Protein 1M32 (pdb70)

Foldseek 3Di:
DAELAQDPGAADPVLLVLPDDDDLQDCCQLQVFQLVLFVLLLVQAAVDPQKTKFKAWDFLVLQVVLCQQQLDAQQAEEEQEDAADVSVVCCCVVPNHYHYHYDYNQDADDLVVVLVVCVVDVSHQEYEEAFRSQAAGYDLQSVLVSCVVSVHAYAYEYSPRFQDHYCVNSNHAKYWAALRGNLNAHHTITMIMGRCVSLVPRPPRHPDPNSNRNVQRVVCVVSRRGPDDGPSSSSSSSSVSSVVSVVCPTNVSNNVFLQVLVVLLVVLVVLVWAWPHDPVRHHSFKTKIAFDPQPPDDCVQLQVQLVVLPYHWAAHDRPVGGITMGTQHHPHGPVNSVSSSVSNSVRDSD/DAFEQAQDPGAADPVLQVLVDDDDLQDCCQLQVFQLVVFVLLLVQAAVDPQKTKFKAWDFLVLQVVLCQQQLDDDLEEEEQEDAAPVSVVCCCVVPGHYHYHYPYNFDADDLVVVLVVCVVCVSHQEYEEAFHSLAAGYDLQSVLVSCVVSVHAYAYEYLPRFQPGYCVNSNHAKYWAALNGNLNAHHTITMIMGRCVSSVPRPPRHPDPSSNRNVQVVVCVVRRRGPDDGPSSSSSSSSVSNVVSVVCPTNVSNNVFQQVLVVLLQVLVVLVWAWPHDPVRHHSWKTKIAQDPQPVDDCVQLQVQLVVLRYHFAAHDHPPGGITMGTQHHPHGPVNSVSSSVSNVVRDSD/DFEQAQDPGAADPVLLVLPDDDDLQDCCQLQVFQLVVFVLQQVLAAVDPQKTKFKAWDFLVLQVVLCLQQLDAQQAEEEQEDQADVSVVCCVVVPRHYHYDYPYNFDADDLVVVLVVCVVDVSHAEYEEAFRSQAAGYDLQSVLVSCVVSVHAYYYEYLPRFQPGYCVNSNHAKYWAALCGNLNAHHTMIMIMGRCVSLVPRPPRHPDPSSNRSVQRVVCVVRRRGPDDGPSSSSSSSSVSNVVCVVCPTNVSNNVFLQVLQVLLQVLVVLVWAWPHDPVRHDSWKTKIAQDPQPVDDVVQLQVQLVVLPYHWAFHDHPVGGITMGTQHHPHGPVNSVSSSVSNNVRDSD/DFFELAQDPGAADPVLQVLPDDDDLQDCCQLAVFQLVLFVLQQVQAAPDPQKTKFKAWDFLVLQVVLCLQQLAAQQAEEEQEDQADVSVVCCVVVPRHYHYRYPYPFDADDLVVVLVVCVVDVSHAAYEEAFRSQAAGYDLQSNLVSCVVSVHAYYYEYSPRFQPHYCVNSNHAKYWAALRGNLNAHHTMIMIMGRNVSLVPRPPRHPDPSSNRNVQRVVCVVRRRGPDDGPSSSSSSSSVSSVVSVVCPTNVSNNVFLQVLQVLLQVLVVLVWAWPHDPVRHHSFKTKIAFDPQPVDDVVQLQVQLVVVRYGWAARDHPVGGITMGTQHHPHGPVNSVVSSVSSNVRDSD/DFEQAQDPGAADPVLLVLPDDDDLQDCCQLQVFQLVLFVLQQVQAAPDPQKTKFKAWDFLVLQVVLCQQQLDAQQAEEEQEDQAPVSVVCCCVVPGHYHYNYPYNFDADDLVVVLVVCVVDVSHAEYEEAFRSLAAGYCLQSVLVSCVVSVHAYYYEYLPRFQDHYCVNSNHAKYWAALNGNLNAHHTITMIMGRCVSLVPRPPRHPDPNSNRNVQVVVCVVSRRGPDDGPSSSSSSSSVSSVVCVVCPTNVRNNVFLQVLQVLLQVLVVLVWDWPHDPVRHDSFKTKIAFDPQPVDDVVQLQVLLVVLPYGWAARDRPVGGITMGTQHHPHGPVNSVSSSVSNNVRDSD/DFFELAQDPGAADPVLQVLPDDDDLQDCCQLQVFQLVVFVLLLVQAAPDDQKTKFKAWDFLVLLVVLCLQQLDAQQAEEEQEDAAPVSVVCCCVVPHHYHYHYDYNFDADDLVVVLVVCVVDVSHAEYEEAFRSQAAGYCLQSNLVSCVVSVHAYYYEYSPRFQDHYCVNSNHAKYWYALRGNLNAHHTITMIMGRCVSSVPRPPRHPDPSSNRNVQRVVCVVSRRGPDDGPSSSSSSSSVSSVVSVVCPTNVSNNVFLQVLQVLLQVLVVLVWAWPHDPVRHHSFKTKIAFDPQPVDDCVQLQVLQVVQRYHWAAHDHDVGGITMGTQHHPHGPVNSVSSSVSNSVRDSD

InterPro domains:
  IPR000192 Aminotransferase class V domain [PF00266] (39-298)
  IPR012703 2-aminoethylphosphonate--pyruvate transaminase [MF_01376] (1-367)
  IPR012703 2-aminoethylphosphonate--pyruvate transaminase [NF010006] (2-366)
  IPR012703 2-aminoethylphosphonate--pyruvate transaminase [TIGR02326] (4-366)
  IPR012703 2-aminoethylphosphonate--pyruvate transaminase [TIGR03301] (7-362)
  IPR015421 Pyridoxal phosphate-dependent transferase, major domain [G3DSA:3.40.640.10] (17-262)
  IPR015422 Pyridoxal phosphate-dependent transferase, small domain [G3DSA:3.90.1150.10] (9-354)
  IPR015424 Pyridoxal phosphate-dependent transferase [SSF53383] (6-363)
  IPR024169 Serine-pyruvate aminotransferase/2-aminoethylphosphonate-pyruvate transaminase [PIRSF000524] (4-363)

Structure (mmCIF, N/CA/C/O backbone):
data_1M32
#
_entry.id   1M32
#
_cell.length_a   49.6
_cell.length_b   155.3
_cell.length_c   168.6
_cell.angle_alpha   90.0
_cell.angle_beta   90.6
_cell.angle_gamma   90.0
#
_symmetry.space_group_name_H-M   'P 1 21 1'
#
loop_
_entity.id
_entity.type
_entity.pdbx_description
1 polymer '2-aminoethylphosphonate-pyruvate aminotransferase'
2 non-polymer "PYRIDOXAL-5'-PHOSPHATE"
3 non-polymer PHOSPHONOACETALDEHYDE
4 non-polymer 'PHOSPHATE ION'
5 water water
#
loop_
_atom_site.group_PDB
_atom_site.id
_atom_site.type_symbol
_atom_site.label_atom_id
_atom_site.label_alt_id
_atom_site.label_comp_id
_atom_site.label_asym_id
_atom_site.label_entity_id
_atom_site.label_seq_id
_atom_site.pdbx_PDB_ins_code
_atom_site.Cartn_x
_atom_site.Cartn_y
_atom_site.Cartn_z
_atom_site.occupancy
_atom_site.B_iso_or_equiv
_atom_site.auth_seq_id
_atom_site.auth_comp_id
_atom_site.auth_asym_id
_atom_site.auth_atom_id
_atom_site.pdbx_PDB_model_num
ATOM 1 N N . TYR A 1 5 ? 25.958 40.012 52.654 1.00 25.82 5 TYR A N 1
ATOM 2 C CA . TYR A 1 5 ? 24.770 40.373 53.484 1.00 24.98 5 TYR A CA 1
ATOM 3 C C . TYR A 1 5 ? 24.208 39.160 54.212 1.00 23.85 5 TYR A C 1
ATOM 4 O O . TYR A 1 5 ? 24.075 38.080 53.629 1.00 23.83 5 TYR A O 1
ATOM 13 N N . LEU A 1 6 ? 23.885 39.336 55.488 1.00 21.34 6 LEU A N 1
ATOM 14 C CA . LEU A 1 6 ? 23.278 38.265 56.259 1.00 19.52 6 LEU A CA 1
ATOM 15 C C . LEU A 1 6 ? 21.792 38.611 56.244 1.00 18.72 6 LEU A C 1
ATOM 16 O O . LEU A 1 6 ? 21.396 39.713 56.635 1.00 17.61 6 LEU A O 1
ATOM 21 N N . LEU A 1 7 ? 20.976 37.681 55.765 1.00 17.30 7 LEU A N 1
ATOM 22 C CA . LEU A 1 7 ? 19.539 37.903 55.682 1.00 16.94 7 LEU A CA 1
ATOM 23 C C . LEU A 1 7 ? 18.779 37.507 56.944 1.00 16.28 7 LEU A C 1
ATOM 24 O O . LEU A 1 7 ? 18.437 36.339 57.129 1.00 16.27 7 LEU A O 1
ATOM 29 N N . LEU A 1 8 ? 18.525 38.481 57.814 1.00 15.94 8 LEU A N 1
ATOM 30 C CA . LEU A 1 8 ? 17.767 38.232 59.037 1.00 15.90 8 LEU A CA 1
ATOM 31 C C . LEU A 1 8 ? 16.291 38.347 58.683 1.00 15.68 8 LEU A C 1
ATOM 32 O O . LEU A 1 8 ? 15.550 39.145 59.259 1.00 15.82 8 LEU A O 1
ATOM 37 N N . THR A 1 9 ? 15.879 37.548 57.709 1.00 15.75 9 THR A N 1
ATOM 38 C CA . THR A 1 9 ? 14.504 37.531 57.241 1.00 16.05 9 THR A CA 1
ATOM 39 C C . THR A 1 9 ? 13.863 36.211 57.650 1.00 16.12 9 THR A C 1
ATOM 40 O O . THR A 1 9 ? 14.522 35.333 58.207 1.00 16.14 9 THR A O 1
ATOM 44 N N . PRO A 1 10 ? 12.557 36.062 57.394 1.00 16.40 10 PRO A N 1
ATOM 45 C CA . PRO A 1 10 ? 11.885 34.811 57.753 1.00 17.25 10 PRO A CA 1
ATOM 46 C C . PRO A 1 10 ? 12.013 33.797 56.615 1.00 17.54 10 PRO A C 1
ATOM 47 O O . PRO A 1 10 ? 11.341 32.763 56.610 1.00 17.94 10 PRO A O 1
ATOM 51 N N . GLY A 1 11 ? 12.885 34.107 55.657 1.00 17.71 11 GLY A N 1
ATOM 52 C CA . GLY A 1 11 ? 13.090 33.236 54.510 1.00 17.49 11 GLY A CA 1
ATOM 53 C C . GLY A 1 11 ? 12.363 33.793 53.299 1.00 17.67 11 GLY A C 1
ATOM 54 O O . GLY A 1 11 ? 11.230 34.243 53.443 1.00 18.91 11 GLY A O 1
ATOM 55 N N . PRO A 1 12 ? 12.966 33.790 52.093 1.00 16.91 12 PRO A N 1
ATOM 56 C CA . PRO A 1 12 ? 14.303 33.304 51.732 1.00 16.39 12 PRO A CA 1
ATOM 57 C C . PRO A 1 12 ? 15.370 33.906 52.629 1.00 15.84 12 PRO A C 1
ATOM 58 O O . PRO A 1 12 ? 15.367 35.109 52.888 1.00 15.75 12 PRO A O 1
ATOM 62 N N . LEU A 1 13 ? 16.287 33.065 53.091 1.00 15.23 13 LEU A N 1
ATOM 63 C CA . LEU A 1 13 ? 17.337 33.506 53.994 1.00 14.67 13 LEU A CA 1
ATOM 64 C C . LEU A 1 13 ? 18.744 33.220 53.477 1.00 14.44 13 LEU A C 1
ATOM 65 O O . LEU A 1 13 ? 18.929 32.855 52.314 1.00 13.79 13 LEU A O 1
ATOM 70 N N . THR A 1 14 ? 19.738 33.409 54.343 1.00 13.81 14 THR A N 1
ATOM 71 C CA . THR A 1 14 ? 21.118 33.141 53.969 1.00 13.01 14 THR A CA 1
ATOM 72 C C . THR A 1 14 ? 21.336 31.640 54.107 1.00 12.36 14 THR A C 1
ATOM 73 O O . THR A 1 14 ? 21.368 31.104 55.213 1.00 11.82 14 THR A O 1
ATOM 77 N N . THR A 1 15 ? 21.467 30.964 52.974 1.00 11.62 15 THR A N 1
ATOM 78 C CA . THR A 1 15 ? 21.678 29.525 52.969 1.00 11.87 15 THR A CA 1
ATOM 79 C C . THR A 1 15 ? 23.163 29.228 53.095 1.00 12.04 15 THR A C 1
ATOM 80 O O . THR A 1 15 ? 24.000 30.099 52.850 1.00 12.81 15 THR A O 1
ATOM 84 N N . SER A 1 16 ? 23.492 28.006 53.493 1.00 12.03 16 SER A N 1
ATOM 85 C CA . SER A 1 16 ? 24.888 27.624 53.631 1.00 12.02 16 SER A CA 1
ATOM 86 C C . SER A 1 16 ? 25.475 27.488 52.234 1.00 12.14 16 SER A C 1
ATOM 87 O O . SER A 1 16 ? 24.749 27.267 51.259 1.00 11.76 16 SER A O 1
ATOM 90 N N . ARG A 1 17 ? 26.792 27.614 52.142 1.00 12.35 17 ARG A N 1
ATOM 91 C CA . ARG A 1 17 ? 27.474 27.511 50.860 1.00 12.01 17 ARG A CA 1
ATOM 92 C C . ARG A 1 17 ? 27.353 26.100 50.287 1.00 11.40 17 ARG A C 1
ATOM 93 O O . ARG A 1 17 ? 27.301 25.922 49.072 1.00 10.84 17 ARG A O 1
ATOM 101 N N . THR A 1 18 ? 27.305 25.098 51.163 1.00 11.04 18 THR A N 1
ATOM 102 C CA . THR A 1 18 ? 27.180 23.720 50.712 1.00 10.85 18 THR A CA 1
ATOM 103 C C . THR A 1 18 ? 25.784 23.455 50.149 1.00 10.93 18 THR A C 1
ATOM 104 O O . THR A 1 18 ? 25.616 22.641 49.241 1.00 10.02 18 THR A O 1
ATOM 108 N N . VAL A 1 19 ? 24.782 24.152 50.677 1.00 10.86 19 VAL A N 1
ATOM 109 C CA . VAL A 1 19 ? 23.429 23.992 50.166 1.00 11.06 19 VAL A CA 1
ATOM 110 C C . VAL A 1 19 ? 23.387 24.549 48.743 1.00 10.93 19 VAL A C 1
ATOM 111 O O . VAL A 1 19 ? 22.766 23.966 47.863 1.00 10.46 19 VAL A O 1
ATOM 115 N N . LYS A 1 20 ? 24.070 25.669 48.517 1.00 12.17 20 LYS A N 1
ATOM 116 C CA . LYS A 1 20 ? 24.106 26.282 47.189 1.00 13.07 20 LYS A CA 1
ATOM 117 C C . LYS A 1 20 ? 24.875 25.403 46.199 1.00 13.31 20 LYS A C 1
ATOM 118 O O . LYS A 1 20 ? 24.433 25.197 45.071 1.00 12.98 20 LYS A O 1
ATOM 124 N N . GLU A 1 21 ? 26.026 24.888 46.627 1.00 14.09 21 GLU A N 1
ATOM 125 C CA . GLU A 1 21 ? 26.860 24.046 45.767 1.00 15.30 21 GLU A CA 1
ATOM 126 C C . GLU A 1 21 ? 26.108 22.827 45.236 1.00 14.89 21 GLU A C 1
ATOM 127 O O . GLU A 1 21 ? 26.402 22.343 44.146 1.00 14.31 21 GLU A O 1
ATOM 133 N N . ALA A 1 22 ? 25.138 22.339 46.006 1.00 15.00 22 ALA A N 1
ATOM 134 C CA . ALA A 1 22 ? 24.353 21.170 45.610 1.00 15.55 22 ALA A CA 1
ATOM 135 C C . ALA A 1 22 ? 23.419 21.441 44.423 1.00 16.00 22 ALA A C 1
ATOM 136 O O . ALA A 1 22 ? 22.866 20.507 43.838 1.00 15.66 22 ALA A O 1
ATOM 146 N N . LEU A 1 24 ? 24.444 22.927 41.676 1.00 16.70 24 LEU A N 1
ATOM 147 C CA . LEU A 1 24 ? 25.277 22.890 40.474 1.00 17.69 24 LEU A CA 1
ATOM 148 C C . LEU A 1 24 ? 25.259 21.610 39.638 1.00 17.95 24 LEU A C 1
ATOM 149 O O . LEU A 1 24 ? 26.302 21.147 39.179 1.00 18.17 24 LEU A O 1
ATOM 154 N N . PHE A 1 25 ? 24.071 21.055 39.425 1.00 18.00 25 PHE A N 1
ATOM 155 C CA . PHE A 1 25 ? 23.915 19.838 38.640 1.00 18.45 25 PHE A CA 1
ATOM 156 C C . PHE A 1 25 ? 22.602 19.908 37.863 1.00 18.17 25 PHE A C 1
ATOM 157 O O . PHE A 1 25 ? 21.633 20.508 38.329 1.00 17.20 25 PHE A O 1
ATOM 165 N N . ASP A 1 26 ? 22.578 19.309 36.675 1.00 17.57 26 ASP A N 1
ATOM 166 C CA . ASP A 1 26 ? 21.368 19.277 35.864 1.00 17.42 26 ASP A CA 1
ATOM 167 C C . ASP A 1 26 ? 20.811 17.862 35.957 1.00 18.00 26 ASP A C 1
ATOM 168 O O . ASP A 1 26 ? 21.499 16.897 35.625 1.00 18.63 26 ASP A O 1
ATOM 173 N N . SER A 1 27 ? 19.567 17.739 36.408 1.00 17.64 27 SER A N 1
ATOM 174 C CA . SER A 1 27 ? 18.941 16.430 36.566 1.00 18.15 27 SER A CA 1
ATOM 175 C C . SER A 1 27 ? 17.915 16.122 35.481 1.00 18.20 27 SER A C 1
ATOM 176 O O . SER A 1 27 ? 17.300 17.029 34.928 1.00 18.62 27 SER A O 1
ATOM 179 N N . CYS A 1 28 ? 17.737 14.838 35.179 1.00 19.18 28 CYS A N 1
ATOM 180 C CA . CYS A 1 28 ? 16.735 14.422 34.199 1.00 19.70 28 CYS A CA 1
ATOM 181 C C . CYS A 1 28 ? 15.511 13.984 34.994 1.00 19.17 28 CYS A C 1
ATOM 182 O O . CYS A 1 28 ? 15.591 13.066 35.808 1.00 19.10 28 CYS A O 1
ATOM 185 N N . THR A 1 29 ? 14.384 14.641 34.752 1.00 19.77 29 THR A N 1
ATOM 186 C CA . THR A 1 29 ? 13.145 14.353 35.471 1.00 20.69 29 THR A CA 1
ATOM 187 C C . THR A 1 29 ? 12.554 12.961 35.278 1.00 21.26 29 THR A C 1
ATOM 188 O O . THR A 1 29 ? 11.734 12.520 36.084 1.00 21.53 29 THR A O 1
ATOM 192 N N . TRP A 1 30 ? 12.966 12.269 34.221 1.00 21.49 30 TRP A N 1
ATOM 193 C CA . TRP A 1 30 ? 12.456 10.931 33.955 1.00 22.21 30 TRP A CA 1
ATOM 194 C C . TRP A 1 30 ? 13.346 9.860 34.575 1.00 22.48 30 TRP A C 1
ATOM 195 O O . TRP A 1 30 ? 12.918 8.718 34.768 1.00 23.02 30 TRP A O 1
ATOM 206 N N . ASP A 1 31 ? 14.579 10.237 34.899 1.00 21.74 31 ASP A N 1
ATOM 207 C CA . ASP A 1 31 ? 15.557 9.303 35.457 1.00 21.07 31 ASP A CA 1
ATOM 208 C C . ASP A 1 31 ? 15.382 8.971 36.941 1.00 20.22 31 ASP A C 1
ATOM 209 O O . ASP A 1 31 ? 15.049 9.837 37.752 1.00 19.40 31 ASP A O 1
ATOM 214 N N . ASP A 1 32 ? 15.625 7.708 37.285 1.00 19.66 32 ASP A N 1
ATOM 215 C CA . ASP A 1 32 ? 15.514 7.247 38.665 1.00 19.47 32 ASP A CA 1
ATOM 216 C C . ASP A 1 32 ? 16.557 7.892 39.566 1.00 18.94 32 ASP A C 1
ATOM 217 O O . ASP A 1 32 ? 16.363 7.974 40.780 1.00 18.76 32 ASP A O 1
ATOM 222 N N . ASP A 1 33 ? 17.671 8.329 38.983 1.00 17.95 33 ASP A N 1
ATOM 223 C CA . ASP A 1 33 ? 18.717 8.975 39.771 1.00 18.05 33 ASP A CA 1
ATOM 224 C C . ASP A 1 33 ? 18.101 10.141 40.531 1.00 17.04 33 ASP A C 1
ATOM 225 O O . ASP A 1 33 ? 18.456 10.412 41.678 1.00 17.12 33 ASP A O 1
ATOM 230 N N . TYR A 1 34 ? 17.169 10.823 39.875 1.00 15.66 34 TYR A N 1
ATOM 231 C CA . TYR A 1 34 ? 16.495 11.971 40.461 1.00 14.64 34 TYR A CA 1
ATOM 232 C C . TYR A 1 34 ? 15.272 11.571 41.272 1.00 14.57 34 TYR A C 1
ATOM 233 O O . TYR A 1 34 ? 15.172 11.880 42.459 1.00 14.50 34 TYR A O 1
ATOM 242 N N . ASN A 1 35 ? 14.342 10.873 40.631 1.00 14.41 35 ASN A N 1
ATOM 243 C CA . ASN A 1 35 ? 13.121 10.475 41.310 1.00 14.09 35 ASN A CA 1
ATOM 244 C C . ASN A 1 35 ? 13.322 9.574 42.515 1.00 14.19 35 ASN A C 1
ATOM 245 O O . ASN A 1 35 ? 12.737 9.822 43.571 1.00 14.55 35 ASN A O 1
ATOM 250 N N . ILE A 1 36 ? 14.144 8.537 42.374 1.00 13.78 36 ILE A N 1
ATOM 251 C CA . ILE A 1 36 ? 14.396 7.631 43.490 1.00 14.46 36 ILE A CA 1
ATOM 252 C C . ILE A 1 36 ? 15.570 8.121 44.327 1.00 14.16 36 ILE A C 1
ATOM 253 O O . ILE A 1 36 ? 15.487 8.189 45.552 1.00 14.14 36 ILE A O 1
ATOM 258 N N . GLY A 1 37 ? 16.659 8.472 43.650 1.00 14.47 37 GLY A N 1
ATOM 259 C CA . GLY A 1 37 ? 17.853 8.938 44.331 1.00 14.24 37 GLY A CA 1
ATOM 260 C C . GLY A 1 37 ? 17.701 10.224 45.116 1.00 14.45 37 GLY A C 1
ATOM 261 O O . GLY A 1 37 ? 18.423 10.438 46.088 1.00 14.67 37 GLY A O 1
ATOM 262 N N . VAL A 1 38 ? 16.768 11.082 44.714 1.00 14.06 38 VAL A N 1
ATOM 263 C CA . VAL A 1 38 ? 16.575 12.348 45.410 1.00 13.84 38 VAL A CA 1
ATOM 264 C C . VAL A 1 38 ? 15.166 12.569 45.955 1.00 13.68 38 VAL A C 1
ATOM 265 O O . VAL A 1 38 ? 14.985 12.756 47.157 1.00 13.84 38 VAL A O 1
ATOM 269 N N . VAL A 1 39 ? 14.175 12.558 45.069 1.00 12.79 39 VAL A N 1
ATOM 270 C CA . VAL A 1 39 ? 12.791 12.791 45.468 1.00 12.58 39 VAL A CA 1
ATOM 271 C C . VAL A 1 39 ? 12.269 11.836 46.543 1.00 12.40 39 VAL A C 1
ATOM 272 O O . VAL A 1 39 ? 11.770 12.279 47.580 1.00 11.69 39 VAL A O 1
ATOM 276 N N . GLU A 1 40 ? 12.377 10.533 46.303 1.00 12.09 40 GLU A N 1
ATOM 277 C CA . GLU A 1 40 ? 11.895 9.560 47.279 1.00 12.33 40 GLU A CA 1
ATOM 278 C C . GLU A 1 40 ? 12.615 9.693 48.618 1.00 12.30 40 GLU A C 1
ATOM 279 O O . GLU A 1 40 ? 12.018 9.474 49.669 1.00 11.53 40 GLU A O 1
ATOM 285 N N . GLN A 1 41 ? 13.896 10.052 48.585 1.00 12.64 41 GLN A N 1
ATOM 286 C CA . GLN A 1 41 ? 14.652 10.207 49.823 1.00 13.44 41 GLN A CA 1
ATOM 287 C C . GLN A 1 41 ? 14.126 11.406 50.606 1.00 13.11 41 GLN A C 1
ATOM 288 O O . GLN A 1 41 ? 14.008 11.359 51.831 1.00 13.27 41 GLN A O 1
ATOM 294 N N . ILE A 1 42 ? 13.820 12.486 49.896 1.00 12.52 42 ILE A N 1
ATOM 295 C CA . ILE A 1 42 ? 13.290 13.682 50.536 1.00 12.48 42 ILE A CA 1
ATOM 296 C C . ILE A 1 42 ? 11.934 13.364 51.173 1.00 12.23 42 ILE A C 1
ATOM 297 O O . ILE A 1 42 ? 11.685 13.705 52.324 1.00 11.79 42 ILE A O 1
ATOM 302 N N . ARG A 1 43 ? 11.065 12.698 50.421 1.00 12.33 43 ARG A N 1
ATOM 303 C CA . ARG A 1 43 ? 9.739 12.351 50.924 1.00 12.76 43 ARG A CA 1
ATOM 304 C C . ARG A 1 43 ? 9.799 11.527 52.207 1.00 13.32 43 ARG A C 1
ATOM 305 O O . ARG A 1 43 ? 9.115 11.835 53.187 1.00 12.91 43 ARG A O 1
ATOM 313 N N . GLN A 1 44 ? 10.622 10.484 52.197 1.00 13.66 44 GLN A N 1
ATOM 314 C CA . GLN A 1 44 ? 10.775 9.611 53.355 1.00 14.57 44 GLN A CA 1
ATOM 315 C C . GLN A 1 44 ? 11.301 10.371 54.570 1.00 14.23 44 GLN A C 1
ATOM 316 O O . GLN A 1 44 ? 10.812 10.191 55.685 1.00 14.15 44 GLN A O 1
ATOM 327 N N . GLN A 1 45 ? 12.300 11.219 54.352 1.00 13.89 45 GLN A N 1
ATOM 328 C CA . GLN A 1 45 ? 12.889 11.993 55.436 1.00 14.22 45 GLN A CA 1
ATOM 329 C C . GLN A 1 45 ? 11.917 13.017 56.020 1.00 14.06 45 GLN A C 1
ATOM 330 O O . GLN A 1 45 ? 11.915 13.265 57.225 1.00 13.21 45 GLN A O 1
ATOM 336 N N . LEU A 1 46 ? 11.091 13.614 55.166 1.00 13.48 46 LEU A N 1
ATOM 337 C CA . LEU A 1 46 ? 10.126 14.599 55.636 1.00 12.97 46 LEU A CA 1
ATOM 338 C C . LEU A 1 46 ? 9.105 13.953 56.567 1.00 12.87 46 LEU A C 1
ATOM 339 O O . LEU A 1 46 ? 8.811 14.482 57.641 1.00 13.05 46 LEU A O 1
ATOM 344 N N . THR A 1 47 ? 8.573 12.806 56.156 1.00 12.77 47 THR A N 1
ATOM 345 C CA . THR A 1 47 ? 7.590 12.092 56.960 1.00 13.48 47 THR A CA 1
ATOM 346 C C . THR A 1 47 ? 8.185 11.692 58.307 1.00 13.42 47 THR A C 1
ATOM 347 O O . THR A 1 47 ? 7.563 11.898 59.351 1.00 14.07 47 THR A O 1
ATOM 351 N N . ALA A 1 48 ? 9.392 11.133 58.282 1.00 12.78 48 ALA A N 1
ATOM 352 C CA . ALA A 1 48 ? 10.070 10.707 59.507 1.00 12.81 48 ALA A CA 1
ATOM 353 C C . ALA A 1 48 ? 10.345 11.906 60.406 1.00 12.80 48 ALA A C 1
ATOM 354 O O . ALA A 1 48 ? 10.301 11.806 61.632 1.00 12.52 48 ALA A O 1
ATOM 356 N N . LEU A 1 49 ? 10.630 13.041 59.780 1.00 12.77 49 LEU A N 1
ATOM 357 C CA . LEU A 1 49 ? 10.922 14.274 60.498 1.00 12.70 49 LEU A CA 1
ATOM 358 C C . LEU A 1 49 ? 9.654 14.821 61.162 1.00 12.46 49 LEU A C 1
ATOM 359 O O . LEU A 1 49 ? 9.714 15.428 62.232 1.00 12.18 49 LEU A O 1
ATOM 364 N N . ALA A 1 50 ? 8.508 14.584 60.531 1.00 11.43 50 ALA A N 1
ATOM 365 C CA . ALA A 1 50 ? 7.232 15.064 61.053 1.00 11.71 50 ALA A CA 1
ATOM 366 C C . ALA A 1 50 ? 6.634 14.183 62.145 1.00 12.02 50 ALA A C 1
ATOM 367 O O . ALA A 1 50 ? 5.910 14.670 63.011 1.00 12.40 50 ALA A O 1
ATOM 369 N N . THR A 1 51 ? 6.933 12.891 62.113 1.00 12.44 51 THR A N 1
ATOM 370 C CA . THR A 1 51 ? 6.378 11.984 63.107 1.00 13.39 51 THR A CA 1
ATOM 371 C C . THR A 1 51 ? 7.069 10.628 63.121 1.00 14.26 51 THR A C 1
ATOM 372 O O . THR A 1 51 ? 7.705 10.227 62.146 1.00 14.22 51 THR A O 1
ATOM 376 N N . ALA A 1 52 ? 6.928 9.926 64.239 1.00 15.25 52 ALA A N 1
ATOM 377 C CA . ALA A 1 52 ? 7.506 8.599 64.395 1.00 16.59 52 ALA A CA 1
ATOM 378 C C . ALA A 1 52 ? 6.450 7.561 64.022 1.00 17.55 52 ALA A C 1
ATOM 379 O O . ALA A 1 52 ? 6.762 6.388 63.818 1.00 18.31 52 ALA A O 1
ATOM 381 N N . SER A 1 53 ? 5.200 8.006 63.921 1.00 17.75 53 SER A N 1
ATOM 382 C CA . SER A 1 53 ? 4.091 7.115 63.595 1.00 18.54 53 SER A CA 1
ATOM 383 C C . SER A 1 53 ? 3.995 6.740 62.121 1.00 18.94 53 SER A C 1
ATOM 384 O O . SER A 1 53 ? 4.561 7.404 61.248 1.00 18.60 53 SER A O 1
ATOM 387 N N . GLU A 1 54 ? 3.261 5.663 61.863 1.00 19.11 54 GLU A N 1
ATOM 388 C CA . GLU A 1 54 ? 3.029 5.182 60.510 1.00 19.75 54 GLU A CA 1
ATOM 389 C C . GLU A 1 54 ? 1.744 5.838 60.035 1.00 18.54 54 GLU A C 1
ATOM 390 O O . GLU A 1 54 ? 1.067 6.503 60.814 1.00 17.74 54 GLU A O 1
ATOM 396 N N . GLY A 1 55 ? 1.413 5.661 58.761 1.00 17.80 55 GLY A N 1
ATOM 397 C CA . GLY A 1 55 ? 0.184 6.234 58.245 1.00 17.26 55 GLY A CA 1
ATOM 398 C C . GLY A 1 55 ? 0.281 7.609 57.616 1.00 17.08 55 GLY A C 1
ATOM 399 O O . GLY A 1 55 ? -0.732 8.164 57.187 1.00 16.61 55 GLY A O 1
ATOM 400 N N . TYR A 1 56 ? 1.482 8.174 57.562 1.00 17.15 56 TYR A N 1
ATOM 401 C CA . TYR A 1 56 ? 1.658 9.491 56.961 1.00 16.58 56 TYR A CA 1
ATOM 402 C C . TYR A 1 56 ? 2.437 9.405 55.654 1.00 16.01 56 TYR A C 1
ATOM 403 O O . TYR A 1 56 ? 3.164 8.443 55.414 1.00 16.11 56 TYR A O 1
ATOM 412 N N . THR A 1 57 ? 2.271 10.414 54.806 1.00 15.50 57 THR A N 1
ATOM 413 C CA . THR A 1 57 ? 2.939 10.447 53.512 1.00 14.37 57 THR A CA 1
ATOM 414 C C . THR A 1 57 ? 3.242 11.892 53.121 1.00 15.02 57 THR A C 1
ATOM 415 O O . THR A 1 57 ? 2.588 12.823 53.600 1.00 14.92 57 THR A O 1
ATOM 419 N N . SER A 1 58 ? 4.234 12.076 52.256 1.00 14.42 58 SER A N 1
ATOM 420 C CA . SER A 1 58 ? 4.634 13.410 51.824 1.00 14.89 58 SER A CA 1
ATOM 421 C C . SER A 1 58 ? 4.346 13.676 50.358 1.00 14.25 58 SER A C 1
ATOM 422 O O . SER A 1 58 ? 4.404 12.775 49.530 1.00 14.87 58 SER A O 1
ATOM 425 N N . VAL A 1 59 ? 4.042 14.928 50.048 1.00 14.10 59 VAL A N 1
ATOM 426 C CA . VAL A 1 59 ? 3.778 15.336 48.679 1.00 14.62 59 VAL A CA 1
ATOM 427 C C . VAL A 1 59 ? 4.442 16.697 48.475 1.00 14.01 59 VAL A C 1
ATOM 428 O O . VAL A 1 59 ? 4.290 17.600 49.298 1.00 14.91 59 VAL A O 1
ATOM 432 N N . LEU A 1 60 ? 5.197 16.825 47.389 1.00 12.94 60 LEU A N 1
ATOM 433 C CA . LEU A 1 60 ? 5.903 18.062 47.070 1.00 11.85 60 LEU A CA 1
ATOM 434 C C . LEU A 1 60 ? 5.152 18.773 45.951 1.00 11.13 60 LEU A C 1
ATOM 435 O O . LEU A 1 60 ? 4.606 18.126 45.058 1.00 10.85 60 LEU A O 1
ATOM 440 N N . LEU A 1 61 ? 5.144 20.100 45.990 1.00 10.61 61 LEU A N 1
ATOM 441 C CA . LEU A 1 61 ? 4.417 20.888 44.999 1.00 10.80 61 LEU A CA 1
ATOM 442 C C . LEU A 1 61 ? 5.199 22.112 44.534 1.00 10.85 61 LEU A C 1
ATOM 443 O O . LEU A 1 61 ? 5.705 22.881 45.354 1.00 11.14 61 LEU A O 1
ATOM 448 N N . GLN A 1 62 ? 5.279 22.300 43.219 1.00 10.94 62 GLN A N 1
ATOM 449 C CA . GLN A 1 62 ? 5.996 23.439 42.653 1.00 10.78 62 GLN A CA 1
ATOM 450 C C . GLN A 1 62 ? 5.298 24.743 43.029 1.00 10.96 62 GLN A C 1
ATOM 451 O O . GLN A 1 62 ? 4.072 24.793 43.125 1.00 10.25 62 GLN A O 1
ATOM 457 N N . GLY A 1 63 ? 6.084 25.797 43.241 1.00 11.56 63 GLY A N 1
ATOM 458 C CA . GLY A 1 63 ? 5.519 27.088 43.599 1.00 11.97 63 GLY A CA 1
ATOM 459 C C . GLY A 1 63 ? 5.903 27.535 45.000 1.00 12.52 63 GLY A C 1
ATOM 460 O O . GLY A 1 63 ? 6.804 26.965 45.608 1.00 11.89 63 GLY A O 1
ATOM 461 N N . SER A 1 64 ? 5.225 28.561 45.514 1.00 13.28 64 SER A N 1
ATOM 462 C CA . SER A 1 64 ? 5.516 29.057 46.859 1.00 13.79 64 SER A CA 1
ATOM 463 C C . SER A 1 64 ? 4.643 28.340 47.885 1.00 13.47 64 SER A C 1
ATOM 464 O O . SER A 1 64 ? 3.789 27.526 47.529 1.00 13.98 64 SER A O 1
ATOM 467 N N . GLY A 1 65 ? 4.868 28.640 49.158 1.00 13.18 65 GLY A N 1
ATOM 468 C CA . GLY A 1 65 ? 4.093 28.018 50.215 1.00 12.79 65 GLY A CA 1
ATOM 469 C C . GLY A 1 65 ? 2.596 28.232 50.074 1.00 12.71 65 GLY A C 1
ATOM 470 O O . GLY A 1 65 ? 1.806 27.336 50.371 1.00 12.38 65 GLY A O 1
ATOM 471 N N . SER A 1 66 ? 2.198 29.420 49.627 1.00 12.66 66 SER A N 1
ATOM 472 C CA . SER A 1 66 ? 0.783 29.726 49.453 1.00 12.91 66 SER A CA 1
ATOM 473 C C . SER A 1 66 ? 0.121 28.758 48.476 1.00 12.60 66 SER A C 1
ATOM 474 O O . SER A 1 66 ? -1.051 28.418 48.632 1.00 12.76 66 SER A O 1
ATOM 477 N N . TYR A 1 67 ? 0.867 28.334 47.459 1.00 12.22 67 TYR A N 1
ATOM 478 C CA . TYR A 1 67 ? 0.342 27.388 46.474 1.00 11.67 67 TYR A CA 1
ATOM 479 C C . TYR A 1 67 ? -0.093 26.117 47.191 1.00 10.90 67 TYR A C 1
ATOM 480 O O . TYR A 1 67 ? -1.156 25.568 46.910 1.00 10.91 67 TYR A O 1
ATOM 489 N N . ALA A 1 68 ? 0.749 25.652 48.111 1.00 10.35 68 ALA A N 1
ATOM 490 C CA . ALA A 1 68 ? 0.473 24.442 48.879 1.00 10.49 68 ALA A CA 1
ATOM 491 C C . ALA A 1 68 ? -0.727 24.647 49.796 1.00 10.39 68 ALA A C 1
ATOM 492 O O . ALA A 1 68 ? -1.531 23.738 49.991 1.00 10.34 68 ALA A O 1
ATOM 494 N N . VAL A 1 69 ? -0.844 25.841 50.369 1.00 10.74 69 VAL A N 1
ATOM 495 C CA . VAL A 1 69 ? -1.973 26.138 51.241 1.00 10.91 69 VAL A CA 1
ATOM 496 C C . VAL A 1 69 ? -3.242 26.092 50.389 1.00 11.56 69 VAL A C 1
ATOM 497 O O . VAL A 1 69 ? -4.253 25.515 50.787 1.00 11.89 69 VAL A O 1
ATOM 501 N N . GLU A 1 70 ? -3.178 26.702 49.211 1.00 11.16 70 GLU A N 1
ATOM 502 C CA . GLU A 1 70 ? -4.322 26.724 48.316 1.00 11.52 70 GLU A CA 1
ATOM 503 C C . GLU A 1 70 ? -4.660 25.317 47.837 1.00 11.23 70 GLU A C 1
ATOM 504 O O . GLU A 1 70 ? -5.830 24.954 47.733 1.00 11.80 70 GLU A O 1
ATOM 510 N N . ALA A 1 71 ? -3.631 24.528 47.545 1.00 10.92 71 ALA A N 1
ATOM 511 C CA . ALA A 1 71 ? -3.825 23.159 47.078 1.00 11.03 71 ALA A CA 1
ATOM 512 C C . ALA A 1 71 ? -4.525 22.305 48.133 1.00 11.19 71 ALA A C 1
ATOM 513 O O . ALA A 1 71 ? -5.366 21.468 47.799 1.00 11.55 71 ALA A O 1
ATOM 515 N N . VAL A 1 72 ? -4.177 22.504 49.402 1.00 10.71 72 VAL A N 1
ATOM 516 C CA . VAL A 1 72 ? -4.805 21.735 50.473 1.00 11.16 72 VAL A CA 1
ATOM 517 C C . VAL A 1 72 ? -6.270 22.136 50.620 1.00 11.57 72 VAL A C 1
ATOM 518 O O . VAL A 1 72 ? -7.138 21.283 50.796 1.00 11.58 72 VAL A O 1
ATOM 522 N N . LEU A 1 73 ? -6.544 23.435 50.544 1.00 11.62 73 LEU A N 1
ATOM 523 C CA . LEU A 1 73 ? -7.915 23.923 50.660 1.00 12.08 73 LEU A CA 1
ATOM 524 C C . LEU A 1 73 ? -8.790 23.392 49.527 1.00 12.28 73 LEU A C 1
ATOM 525 O O . LEU A 1 73 ? -9.958 23.066 49.733 1.00 12.07 73 LEU A O 1
ATOM 530 N N . GLY A 1 74 ? -8.221 23.302 48.329 1.00 11.98 74 GLY A N 1
ATOM 531 C CA . GLY A 1 74 ? -8.992 22.822 47.199 1.00 12.63 74 GLY A CA 1
ATOM 532 C C . GLY A 1 74 ? -8.967 21.317 47.000 1.00 12.80 74 GLY A C 1
ATOM 533 O O . GLY A 1 74 ? -9.818 20.779 46.293 1.00 13.02 74 GLY A O 1
ATOM 534 N N . SER A 1 75 ? -8.006 20.638 47.624 1.00 11.93 75 SER A N 1
ATOM 535 C CA . SER A 1 75 ? -7.868 19.192 47.478 1.00 11.57 75 SER A CA 1
ATOM 536 C C . SER A 1 75 ? -8.315 18.384 48.689 1.00 11.74 75 SER A C 1
ATOM 537 O O . SER A 1 75 ? -8.889 17.306 48.536 1.00 11.24 75 SER A O 1
ATOM 540 N N . ALA A 1 76 ? -8.042 18.889 49.889 1.00 12.24 76 ALA A N 1
ATOM 541 C CA . ALA A 1 76 ? -8.415 18.176 51.113 1.00 13.06 76 ALA A CA 1
ATOM 542 C C . ALA A 1 76 ? -9.902 18.283 51.457 1.00 13.74 76 ALA A C 1
ATOM 543 O O . ALA A 1 76 ? -10.419 17.483 52.237 1.00 14.46 76 ALA A O 1
ATOM 545 N N . LEU A 1 77 ? -10.591 19.268 50.889 1.00 14.21 77 LEU A N 1
ATOM 546 C CA . LEU A 1 77 ? -12.020 19.426 51.157 1.00 15.05 77 LEU A CA 1
ATOM 547 C C . LEU A 1 77 ? -12.866 19.076 49.946 1.00 15.72 77 LEU A C 1
ATOM 548 O O . LEU A 1 77 ? -12.528 19.442 48.819 1.00 15.73 77 LEU A O 1
ATOM 553 N N . GLY A 1 78 ? -13.961 18.362 50.194 1.00 16.40 78 GLY A N 1
ATOM 554 C CA . GLY A 1 78 ? -14.877 17.996 49.130 1.00 17.61 78 GLY A CA 1
ATOM 555 C C . GLY A 1 78 ? -15.962 19.058 49.034 1.00 18.72 78 GLY A C 1
ATOM 556 O O . GLY A 1 78 ? -15.961 20.003 49.825 1.00 18.54 78 GLY A O 1
ATOM 557 N N . PRO A 1 79 ? -16.912 18.934 48.092 1.00 19.56 79 PRO A N 1
ATOM 558 C CA . PRO A 1 79 ? -17.989 19.922 47.933 1.00 19.71 79 PRO A CA 1
ATOM 559 C C . PRO A 1 79 ? -18.984 20.034 49.090 1.00 19.46 79 PRO A C 1
ATOM 560 O O . PRO A 1 79 ? -19.796 20.959 49.129 1.00 19.15 79 PRO A O 1
ATOM 564 N N . GLN A 1 80 ? -18.923 19.100 50.031 1.00 19.25 80 GLN A N 1
ATOM 565 C CA . GLN A 1 80 ? -19.827 19.127 51.176 1.00 18.93 80 GLN A CA 1
ATOM 566 C C . GLN A 1 80 ? -19.082 19.466 52.468 1.00 18.23 80 GLN A C 1
ATOM 567 O O . GLN A 1 80 ? -19.671 19.455 53.548 1.00 18.02 80 GLN A O 1
ATOM 573 N N . ASP A 1 81 ? -17.790 19.763 52.350 1.00 16.85 81 ASP A N 1
ATOM 574 C CA . ASP A 1 81 ? -16.960 20.089 53.509 1.00 16.10 81 ASP A CA 1
ATOM 575 C C . ASP A 1 81 ? -16.985 21.574 53.855 1.00 15.66 81 ASP A C 1
ATOM 576 O O . ASP A 1 81 ? -17.316 22.414 53.020 1.00 15.64 81 ASP A O 1
ATOM 581 N N . LYS A 1 82 ? -16.629 21.886 55.097 1.00 15.18 82 LYS A N 1
ATOM 582 C CA . LYS A 1 82 ? -16.605 23.262 55.583 1.00 14.72 82 LYS A CA 1
ATOM 583 C C . LYS A 1 82 ? -15.444 23.405 56.562 1.00 14.37 82 LYS A C 1
ATOM 584 O O . LYS A 1 82 ? -15.303 22.604 57.487 1.00 14.17 82 LYS A O 1
ATOM 590 N N . VAL A 1 83 ? -14.617 24.428 56.374 1.00 13.70 83 VAL A N 1
ATOM 591 C CA . VAL A 1 83 ? -13.469 24.604 57.252 1.00 13.11 83 VAL A CA 1
ATOM 592 C C . VAL A 1 83 ? -13.498 25.812 58.184 1.00 12.95 83 VAL A C 1
ATOM 593 O O . VAL A 1 83 ? -13.783 26.936 57.771 1.00 12.60 83 VAL A O 1
ATOM 597 N N . LEU A 1 84 ? -13.213 25.562 59.456 1.00 13.10 84 LEU A N 1
ATOM 598 C CA . LEU A 1 84 ? -13.143 26.634 60.436 1.00 13.18 84 LEU A CA 1
ATOM 599 C C . LEU A 1 84 ? -11.732 27.184 60.284 1.00 13.43 84 LEU A C 1
ATOM 600 O O . LEU A 1 84 ? -10.751 26.474 60.515 1.00 13.37 84 LEU A O 1
ATOM 605 N N . ILE A 1 85 ? -11.631 28.442 59.876 1.00 13.61 85 ILE A N 1
ATOM 606 C CA . ILE A 1 85 ? -10.333 29.060 59.676 1.00 13.70 85 ILE A CA 1
ATOM 607 C C . ILE A 1 85 ? -10.008 30.071 60.763 1.00 15.02 85 ILE A C 1
ATOM 608 O O . ILE A 1 85 ? -10.688 31.093 60.902 1.00 15.22 85 ILE A O 1
ATOM 613 N N . VAL A 1 86 ? -8.969 29.781 61.536 1.00 15.83 86 VAL A N 1
ATOM 614 C CA . VAL A 1 86 ? -8.542 30.683 62.594 1.00 17.23 86 VAL A CA 1
ATOM 615 C C . VAL A 1 86 ? -7.700 31.757 61.926 1.00 18.07 86 VAL A C 1
ATOM 616 O O . VAL A 1 86 ? -6.758 31.449 61.196 1.00 18.82 86 VAL A O 1
ATOM 620 N N . SER A 1 87 ? -8.046 33.015 62.161 1.00 18.80 87 SER A N 1
ATOM 621 C CA . SER A 1 87 ? -7.315 34.118 61.556 1.00 19.80 87 SER A CA 1
ATOM 622 C C . SER A 1 87 ? -6.820 35.104 62.601 1.00 20.10 87 SER A C 1
ATOM 623 O O . SER A 1 87 ? -7.617 35.757 63.271 1.00 20.63 87 SER A O 1
ATOM 626 N N . ASN A 1 88 ? -5.503 35.205 62.740 1.00 19.87 88 ASN A N 1
ATOM 627 C CA . ASN A 1 88 ? -4.911 36.129 63.696 1.00 20.35 88 ASN A CA 1
ATOM 628 C C . ASN A 1 88 ? -3.596 36.650 63.124 1.00 20.04 88 ASN A C 1
ATOM 629 O O . ASN A 1 88 ? -2.600 36.810 63.830 1.00 20.27 88 ASN A O 1
ATOM 634 N N . GLY A 1 89 ? -3.620 36.921 61.822 1.00 19.61 89 GLY A N 1
ATOM 635 C CA . GLY A 1 89 ? -2.450 37.420 61.128 1.00 18.74 89 GLY A CA 1
ATOM 636 C C . GLY A 1 89 ? -2.648 37.356 59.624 1.00 18.72 89 GLY A C 1
ATOM 637 O O . GLY A 1 89 ? -3.656 36.831 59.146 1.00 18.41 89 GLY A O 1
ATOM 638 N N . ALA A 1 90 ? -1.681 37.877 58.877 1.00 17.97 90 ALA A N 1
ATOM 639 C CA . ALA A 1 90 ? -1.757 37.902 57.419 1.00 18.34 90 ALA A CA 1
ATOM 640 C C . ALA A 1 90 ? -1.971 36.545 56.762 1.00 18.35 90 ALA A C 1
ATOM 641 O O . ALA A 1 90 ? -2.725 36.432 55.799 1.00 18.68 90 ALA A O 1
ATOM 643 N N . TYR A 1 91 ? -1.310 35.517 57.280 1.00 18.19 91 TYR A N 1
ATOM 644 C CA . TYR A 1 91 ? -1.415 34.188 56.696 1.00 18.25 91 TYR A CA 1
ATOM 645 C C . TYR A 1 91 ? -2.712 33.471 57.030 1.00 17.51 91 TYR A C 1
ATOM 646 O O . TYR A 1 91 ? -3.193 32.650 56.251 1.00 17.05 91 TYR A O 1
ATOM 655 N N . GLY A 1 92 ? -3.288 33.789 58.182 1.00 17.24 92 GLY A N 1
ATOM 656 C CA . GLY A 1 92 ? -4.556 33.189 58.535 1.00 16.63 92 GLY A CA 1
ATOM 657 C C . GLY A 1 92 ? -5.580 33.858 57.635 1.00 16.62 92 GLY A C 1
ATOM 658 O O . GLY A 1 92 ? -6.463 33.207 57.074 1.00 16.18 92 GLY A O 1
ATOM 659 N N . ALA A 1 93 ? -5.434 35.173 57.476 1.00 15.74 93 ALA A N 1
ATOM 660 C CA . ALA A 1 93 ? -6.339 35.962 56.645 1.00 15.38 93 ALA A CA 1
ATOM 661 C C . ALA A 1 93 ? -6.274 35.547 55.184 1.00 14.84 93 ALA A C 1
ATOM 662 O O . ALA A 1 93 ? -7.273 35.610 54.475 1.00 15.13 93 ALA A O 1
ATOM 664 N N . ARG A 1 94 ? -5.097 35.126 54.729 1.00 14.89 94 ARG A N 1
ATOM 665 C CA . ARG A 1 94 ? -4.945 34.701 53.345 1.00 14.38 94 ARG A CA 1
ATOM 666 C C . ARG A 1 94 ? -5.736 33.419 53.092 1.00 14.18 94 ARG A C 1
ATOM 667 O O . ARG A 1 94 ? -6.242 33.208 51.992 1.00 13.02 94 ARG A O 1
ATOM 683 N N . VAL A 1 96 ? -8.537 32.677 54.552 1.00 14.52 96 VAL A N 1
ATOM 684 C CA . VAL A 1 96 ? -9.929 33.110 54.459 1.00 14.64 96 VAL A CA 1
ATOM 685 C C . VAL A 1 96 ? -10.147 33.699 53.065 1.00 14.89 96 VAL A C 1
ATOM 686 O O . VAL A 1 96 ? -11.173 33.462 52.429 1.00 14.88 96 VAL A O 1
ATOM 690 N N . GLU A 1 97 ? -9.168 34.467 52.596 1.00 15.13 97 GLU A N 1
ATOM 691 C CA . GLU A 1 97 ? -9.243 35.085 51.278 1.00 15.37 97 GLU A CA 1
ATOM 692 C C . GLU A 1 97 ? -9.358 34.007 50.197 1.00 15.86 97 GLU A C 1
ATOM 693 O O . GLU A 1 97 ? -10.196 34.105 49.298 1.00 15.83 97 GLU A O 1
ATOM 707 N N . ALA A 1 99 ? -10.390 30.865 50.535 1.00 16.39 99 ALA A N 1
ATOM 708 C CA . ALA A 1 99 ? -11.666 30.174 50.668 1.00 17.23 99 ALA A CA 1
ATOM 709 C C . ALA A 1 99 ? -12.779 30.952 49.975 1.00 17.08 99 ALA A C 1
ATOM 710 O O . ALA A 1 99 ? -13.599 30.376 49.267 1.00 17.25 99 ALA A O 1
ATOM 712 N N . GLY A 1 100 ? -12.794 32.265 50.179 1.00 17.80 100 GLY A N 1
ATOM 713 C CA . GLY A 1 100 ? -13.809 33.101 49.563 1.00 17.32 100 GLY A CA 1
ATOM 714 C C . GLY A 1 100 ? -13.719 33.104 48.050 1.00 17.90 100 GLY A C 1
ATOM 715 O O . GLY A 1 100 ? -14.740 33.035 47.363 1.00 17.91 100 GLY A O 1
ATOM 716 N N . LEU A 1 101 ? -12.498 33.185 47.524 1.00 17.93 101 LEU A N 1
ATOM 717 C CA . LEU A 1 101 ? -12.291 33.193 46.078 1.00 18.21 101 LEU A CA 1
ATOM 718 C C . LEU A 1 101 ? -12.694 31.874 45.442 1.00 18.15 101 LEU A C 1
ATOM 719 O O . LEU A 1 101 ? -13.327 31.850 44.388 1.00 17.76 101 LEU A O 1
ATOM 732 N N . GLY A 1 103 ? -14.789 29.744 46.598 1.00 17.88 103 GLY A N 1
ATOM 733 C CA . GLY A 1 103 ? -16.155 29.350 46.895 1.00 17.63 103 GLY A CA 1
ATOM 734 C C . GLY A 1 103 ? -16.241 28.178 47.858 1.00 17.63 103 GLY A C 1
ATOM 735 O O . GLY A 1 103 ? -17.175 27.377 47.799 1.00 16.98 103 GLY A O 1
ATOM 736 N N . ILE A 1 104 ? -15.264 28.081 48.754 1.00 17.50 104 ILE A N 1
ATOM 737 C CA . ILE A 1 104 ? -15.217 27.004 49.735 1.00 17.19 104 ILE A CA 1
ATOM 738 C C . ILE A 1 104 ? -15.942 27.392 51.023 1.00 17.33 104 ILE A C 1
ATOM 739 O O . ILE A 1 104 ? -15.681 28.450 51.592 1.00 17.28 104 ILE A O 1
ATOM 744 N N . ALA A 1 105 ? -16.847 26.527 51.477 1.00 17.60 105 ALA A N 1
ATOM 745 C CA . ALA A 1 105 ? -17.616 26.771 52.696 1.00 18.22 105 ALA A CA 1
ATOM 746 C C . ALA A 1 105 ? -16.674 26.915 53.882 1.00 18.78 105 ALA A C 1
ATOM 747 O O . ALA A 1 105 ? -15.745 26.120 54.047 1.00 18.66 105 ALA A O 1
ATOM 749 N N . HIS A 1 106 ? -16.916 27.923 54.713 1.00 18.92 106 HIS A N 1
ATOM 750 C CA . HIS A 1 106 ? -16.055 28.146 55.860 1.00 20.69 106 HIS A CA 1
ATOM 751 C C . HIS A 1 106 ? -16.649 29.069 56.911 1.00 22.02 106 HIS A C 1
ATOM 752 O O . HIS A 1 106 ? -17.705 29.675 56.723 1.00 22.02 106 HIS A O 1
ATOM 759 N N . HIS A 1 107 ? -15.926 29.165 58.020 1.00 23.56 107 HIS A N 1
ATOM 760 C CA . HIS A 1 107 ? -16.279 30.030 59.129 1.00 25.15 107 HIS A CA 1
ATOM 761 C C . HIS A 1 107 ? -14.961 30.622 59.613 1.00 25.35 107 HIS A C 1
ATOM 762 O O . HIS A 1 107 ? -14.061 29.896 60.037 1.00 25.13 107 HIS A O 1
ATOM 769 N N . ALA A 1 108 ? -14.845 31.942 59.532 1.00 25.69 108 ALA A N 1
ATOM 770 C CA . ALA A 1 108 ? -13.629 32.619 59.954 1.00 26.40 108 ALA A CA 1
ATOM 771 C C . ALA A 1 108 ? -13.713 33.089 61.400 1.00 26.82 108 ALA A C 1
ATOM 772 O O . ALA A 1 108 ? -14.662 33.763 61.790 1.00 27.51 108 ALA A O 1
ATOM 774 N N . TYR A 1 109 ? -12.715 32.714 62.192 1.00 27.16 109 TYR A N 1
ATOM 775 C CA . TYR A 1 109 ? -12.648 33.117 63.591 1.00 27.55 109 TYR A CA 1
ATOM 776 C C . TYR A 1 109 ? -11.436 34.029 63.744 1.00 28.34 109 TYR A C 1
ATOM 777 O O . TYR A 1 109 ? -10.305 33.564 63.884 1.00 27.71 109 TYR A O 1
ATOM 786 N N . ASP A 1 110 ? -11.683 35.334 63.691 1.00 29.83 110 ASP A N 1
ATOM 787 C CA . ASP A 1 110 ? -10.620 36.325 63.811 1.00 32.10 110 ASP A CA 1
ATOM 788 C C . ASP A 1 110 ? -10.526 36.802 65.254 1.00 32.93 110 ASP A C 1
ATOM 789 O O . ASP A 1 110 ? -11.542 37.111 65.879 1.00 32.91 110 ASP A O 1
ATOM 794 N N . CYS A 1 111 ? -9.308 36.855 65.784 1.00 33.66 111 CYS A N 1
ATOM 795 C CA . CYS A 1 111 ? -9.108 37.289 67.160 1.00 34.79 111 CYS A CA 1
ATOM 796 C C . CYS A 1 111 ? -8.061 38.386 67.315 1.00 35.34 111 CYS A C 1
ATOM 797 O O . CYS A 1 111 ? -7.638 38.685 68.429 1.00 36.06 111 CYS A O 1
ATOM 800 N N . GLY A 1 112 ? -7.645 38.992 66.209 1.00 35.60 112 GLY A N 1
ATOM 801 C CA . GLY A 1 112 ? -6.652 40.048 66.300 1.00 36.35 112 GLY A CA 1
ATOM 802 C C . GLY A 1 112 ? -5.236 39.546 66.091 1.00 36.83 112 GLY A C 1
ATOM 803 O O . GLY A 1 112 ? -4.938 38.380 66.344 1.00 36.41 112 GLY A O 1
ATOM 804 N N . GLU A 1 113 ? -4.359 40.436 65.640 1.00 37.67 113 GLU A N 1
ATOM 805 C CA . GLU A 1 113 ? -2.971 40.085 65.367 1.00 38.25 113 GLU A CA 1
ATOM 806 C C . GLU A 1 113 ? -2.090 39.885 66.591 1.00 38.13 113 GLU A C 1
ATOM 807 O O . GLU A 1 113 ? -1.110 39.145 66.532 1.00 38.85 113 GLU A O 1
ATOM 813 N N . VAL A 1 114 ? -2.423 40.545 67.694 1.00 37.72 114 VAL A N 1
ATOM 814 C CA . VAL A 1 114 ? -1.624 40.411 68.908 1.00 37.13 114 VAL A CA 1
ATOM 815 C C . VAL A 1 114 ? -2.377 39.659 69.991 1.00 36.69 114 VAL A C 1
ATOM 816 O O . VAL A 1 114 ? -2.051 39.759 71.174 1.00 36.90 114 VAL A O 1
ATOM 820 N N . ALA A 1 115 ? -3.386 38.902 69.582 1.00 36.09 115 ALA A N 1
ATOM 821 C CA . ALA A 1 115 ? -4.180 38.132 70.526 1.00 35.20 115 ALA A CA 1
ATOM 822 C C . ALA A 1 115 ? -4.074 36.640 70.241 1.00 34.54 115 ALA A C 1
ATOM 823 O O . ALA A 1 115 ? -4.294 36.193 69.113 1.00 34.57 115 ALA A O 1
ATOM 825 N N . ARG A 1 116 ? -3.723 35.877 71.268 1.00 33.97 116 ARG A N 1
ATOM 826 C CA . ARG A 1 116 ? -3.603 34.431 71.144 1.00 33.42 116 ARG A CA 1
ATOM 827 C C . ARG A 1 116 ? -5.015 33.867 70.993 1.00 32.21 116 ARG A C 1
ATOM 828 O O . ARG A 1 116 ? -5.934 34.289 71.694 1.00 32.04 116 ARG A O 1
ATOM 836 N N . PRO A 1 117 ? -5.210 32.918 70.065 1.00 31.01 117 PRO A N 1
ATOM 837 C CA . PRO A 1 117 ? -6.529 32.316 69.842 1.00 30.18 117 PRO A CA 1
ATOM 838 C C . PRO A 1 117 ? -7.171 31.773 71.121 1.00 29.41 117 PRO A C 1
ATOM 839 O O . PRO A 1 117 ? -6.503 31.141 71.939 1.00 29.33 117 PRO A O 1
ATOM 843 N N . ASP A 1 118 ? -8.467 32.028 71.281 1.00 28.63 118 ASP A N 1
ATOM 844 C CA . ASP A 1 118 ? -9.216 31.566 72.447 1.00 27.65 118 ASP A CA 1
ATOM 845 C C . ASP A 1 118 ? -9.727 30.151 72.180 1.00 26.76 118 ASP A C 1
ATOM 846 O O . ASP A 1 118 ? -10.715 29.967 71.466 1.00 26.20 118 ASP A O 1
ATOM 851 N N . VAL A 1 119 ? -9.061 29.156 72.762 1.00 25.49 119 VAL A N 1
ATOM 852 C CA . VAL A 1 119 ? -9.443 27.761 72.562 1.00 24.18 119 VAL A CA 1
ATOM 853 C C . VAL A 1 119 ? -10.877 27.456 72.993 1.00 23.93 119 VAL A C 1
ATOM 854 O O . VAL A 1 119 ? -11.571 26.667 72.346 1.00 23.09 119 VAL A O 1
ATOM 858 N N . GLN A 1 120 ? -11.320 28.076 74.083 1.00 23.56 120 GLN A N 1
ATOM 859 C CA . GLN A 1 120 ? -12.680 27.864 74.571 1.00 23.70 120 GLN A CA 1
ATOM 860 C C . GLN A 1 120 ? -13.679 28.395 73.547 1.00 22.90 120 GLN A C 1
ATOM 861 O O . GLN A 1 120 ? -14.732 27.797 73.325 1.00 23.13 120 GLN A O 1
ATOM 867 N N . ALA A 1 121 ? -13.342 29.520 72.924 1.00 21.84 121 ALA A N 1
ATOM 868 C CA . ALA A 1 121 ? -14.204 30.118 71.908 1.00 21.31 121 ALA A CA 1
ATOM 869 C C . ALA A 1 121 ? -14.277 29.203 70.686 1.00 20.99 121 ALA A C 1
ATOM 870 O O . ALA A 1 121 ? -15.327 29.071 70.062 1.00 20.71 121 ALA A O 1
ATOM 872 N N . ILE A 1 122 ? -13.154 28.577 70.346 1.00 20.79 122 ILE A N 1
ATOM 873 C CA . ILE A 1 122 ? -13.113 27.673 69.204 1.00 20.49 122 ILE A CA 1
ATOM 874 C C . ILE A 1 122 ? -13.938 26.438 69.541 1.00 20.56 122 ILE A C 1
ATOM 875 O O . ILE A 1 122 ? -14.654 25.904 68.697 1.00 20.42 122 ILE A O 1
ATOM 880 N N . ASP A 1 123 ? -13.847 26.004 70.792 1.00 21.14 123 ASP A N 1
ATOM 881 C CA . ASP A 1 123 ? -14.596 24.847 71.262 1.00 21.46 123 ASP A CA 1
ATOM 882 C C . ASP A 1 123 ? -16.101 25.095 71.110 1.00 20.89 123 ASP A C 1
ATOM 883 O O . ASP A 1 123 ? -16.839 24.218 70.664 1.00 20.80 123 ASP A O 1
ATOM 888 N N . ALA A 1 124 ? -16.546 26.297 71.464 1.00 20.30 124 ALA A N 1
ATOM 889 C CA . ALA A 1 124 ? -17.963 26.653 71.367 1.00 20.15 124 ALA A CA 1
ATOM 890 C C . ALA A 1 124 ? -18.442 26.679 69.922 1.00 19.50 124 ALA A C 1
ATOM 891 O O . ALA A 1 124 ? -19.545 26.227 69.616 1.00 20.24 124 ALA A O 1
ATOM 893 N N . ILE A 1 125 ? -17.615 27.219 69.034 1.00 19.35 125 ILE A N 1
ATOM 894 C CA . ILE A 1 125 ? -17.967 27.279 67.624 1.00 18.59 125 ILE A CA 1
ATOM 895 C C . ILE A 1 125 ? -18.167 25.866 67.081 1.00 18.19 125 ILE A C 1
ATOM 896 O O . ILE A 1 125 ? -19.142 25.594 66.383 1.00 17.89 125 ILE A O 1
ATOM 901 N N . LEU A 1 126 ? -17.243 24.968 67.408 1.00 18.06 126 LEU A N 1
ATOM 902 C CA . LEU A 1 126 ? -17.326 23.585 66.945 1.00 19.23 126 LEU A CA 1
ATOM 903 C C . LEU A 1 126 ? -18.553 22.892 67.527 1.00 19.90 126 LEU A C 1
ATOM 904 O O . LEU A 1 126 ? -19.171 22.046 66.882 1.00 19.69 126 LEU A O 1
ATOM 909 N N . ASN A 1 127 ? -18.906 23.266 68.750 1.00 20.75 127 ASN A N 1
ATOM 910 C CA . ASN A 1 127 ? -20.057 22.684 69.421 1.00 21.34 127 ASN A CA 1
ATOM 911 C C . ASN A 1 127 ? -21.373 23.159 68.805 1.00 20.98 127 ASN A C 1
ATOM 912 O O . ASN A 1 127 ? -22.317 22.382 68.676 1.00 20.82 127 ASN A O 1
ATOM 917 N N . ALA A 1 128 ? -21.425 24.429 68.410 1.00 20.38 128 ALA A N 1
ATOM 918 C CA . ALA A 1 128 ? -22.637 25.008 67.826 1.00 19.97 128 ALA A CA 1
ATOM 919 C C . ALA A 1 128 ? -22.840 24.736 66.337 1.00 19.57 128 ALA A C 1
ATOM 920 O O . ALA A 1 128 ? -23.929 24.964 65.804 1.00 19.09 128 ALA A O 1
ATOM 922 N N . ASP A 1 129 ? -21.803 24.257 65.660 1.00 19.22 129 ASP A N 1
ATOM 923 C CA . ASP A 1 129 ? -21.919 23.987 64.233 1.00 18.77 129 ASP A CA 1
ATOM 924 C C . ASP A 1 129 ? -21.198 22.713 63.808 1.00 18.51 129 ASP A C 1
ATOM 925 O O . ASP A 1 129 ? -20.047 22.755 63.370 1.00 18.07 129 ASP A O 1
ATOM 930 N N . PRO A 1 130 ? -21.874 21.558 63.934 1.00 18.29 130 PRO A N 1
ATOM 931 C CA . PRO A 1 130 ? -21.316 20.253 63.565 1.00 18.17 130 PRO A CA 1
ATOM 932 C C . PRO A 1 130 ? -21.008 20.142 62.071 1.00 18.05 130 PRO A C 1
ATOM 933 O O . PRO A 1 130 ? -20.309 19.224 61.643 1.00 17.74 130 PRO A O 1
ATOM 937 N N . THR A 1 131 ? -21.539 21.075 61.285 1.00 17.74 131 THR A N 1
ATOM 938 C CA . THR A 1 131 ? -21.311 21.096 59.842 1.00 18.06 131 THR A CA 1
ATOM 939 C C . THR A 1 131 ? -19.829 21.315 59.541 1.00 17.45 131 THR A C 1
ATOM 940 O O . THR A 1 131 ? -19.325 20.903 58.494 1.00 17.80 131 THR A O 1
ATOM 944 N N . ILE A 1 132 ? -19.135 21.978 60.458 1.00 15.97 132 ILE A N 1
ATOM 945 C CA . ILE A 1 132 ? -17.707 22.207 60.292 1.00 15.30 132 ILE A CA 1
ATOM 946 C C . ILE A 1 132 ? -17.046 20.832 60.235 1.00 14.84 132 ILE A C 1
ATOM 947 O O . ILE A 1 132 ? -17.212 20.027 61.149 1.00 14.64 132 ILE A O 1
ATOM 952 N N . SER A 1 133 ? -16.311 20.560 59.161 1.00 13.81 133 SER A N 1
ATOM 953 C CA . SER A 1 133 ? -15.644 19.271 59.012 1.00 13.59 133 SER A CA 1
ATOM 954 C C . SER A 1 133 ? -14.132 19.391 59.107 1.00 13.24 133 SER A C 1
ATOM 955 O O . SER A 1 133 ? -13.443 18.404 59.360 1.00 12.88 133 SER A O 1
ATOM 958 N N . HIS A 1 134 ? -13.622 20.602 58.897 1.00 13.01 134 HIS A N 1
ATOM 959 C CA . HIS A 1 134 ? -12.184 20.852 58.941 1.00 12.96 134 HIS A CA 1
ATOM 960 C C . HIS A 1 134 ? -11.842 22.067 59.792 1.00 13.49 134 HIS A C 1
ATOM 961 O O . HIS A 1 134 ? -12.648 22.985 59.945 1.00 13.38 134 HIS A O 1
ATOM 968 N N . ILE A 1 135 ? -10.625 22.067 60.325 1.00 13.66 135 ILE A N 1
ATOM 969 C CA . ILE A 1 135 ? -10.119 23.173 61.125 1.00 13.55 135 ILE A CA 1
ATOM 970 C C . ILE A 1 135 ? -8.757 23.537 60.543 1.00 13.83 135 ILE A C 1
ATOM 971 O O . ILE A 1 135 ? -7.911 22.665 60.340 1.00 13.66 135 ILE A O 1
ATOM 976 N N . ALA A 1 136 ? -8.556 24.821 60.268 1.00 13.65 136 ALA A N 1
ATOM 977 C CA . ALA A 1 136 ? -7.297 25.297 59.717 1.00 13.59 136 ALA A CA 1
ATOM 978 C C . ALA A 1 136 ? -6.749 26.422 60.583 1.00 13.40 136 ALA A C 1
ATOM 979 O O . ALA A 1 136 ? -7.487 27.321 60.986 1.00 13.28 136 ALA A O 1
ATOM 989 N N . VAL A 1 138 ? -2.770 28.652 61.475 1.00 11.63 138 VAL A N 1
ATOM 990 C CA . VAL A 1 138 ? -1.347 28.869 61.265 1.00 12.17 138 VAL A CA 1
ATOM 991 C C . VAL A 1 138 ? -0.644 28.583 62.590 1.00 12.51 138 VAL A C 1
ATOM 992 O O . VAL A 1 138 ? -1.111 29.011 63.643 1.00 13.29 138 VAL A O 1
ATOM 996 N N . HIS A 1 139 ? 0.469 27.861 62.546 1.00 12.52 139 HIS A N 1
ATOM 997 C CA . HIS A 1 139 ? 1.201 27.560 63.770 1.00 13.28 139 HIS A CA 1
ATOM 998 C C . HIS A 1 139 ? 2.032 28.771 64.185 1.00 13.96 139 HIS A C 1
ATOM 999 O O . HIS A 1 139 ? 1.891 29.291 65.293 1.00 15.03 139 HIS A O 1
ATOM 1006 N N . SER A 1 140 ? 2.897 29.218 63.284 1.00 14.79 140 SER A N 1
ATOM 1007 C CA . SER A 1 140 ? 3.762 30.364 63.543 1.00 15.41 140 SER A CA 1
ATOM 1008 C C . SER A 1 140 ? 3.378 31.531 62.645 1.00 16.11 140 SER A C 1
ATOM 1009 O O . SER A 1 140 ? 3.659 31.511 61.445 1.00 15.47 140 SER A O 1
ATOM 1012 N N . GLU A 1 141 ? 2.722 32.537 63.218 1.00 16.55 141 GLU A N 1
ATOM 1013 C CA . GLU A 1 141 ? 2.325 33.708 62.447 1.00 17.78 141 GLU A CA 1
ATOM 1014 C C . GLU A 1 141 ? 3.512 34.651 62.278 1.00 18.63 141 GLU A C 1
ATOM 1015 O O . GLU A 1 141 ? 3.734 35.555 63.083 1.00 17.98 141 GLU A O 1
ATOM 1021 N N . THR A 1 142 ? 4.273 34.416 61.216 1.00 19.40 142 THR A N 1
ATOM 1022 C CA . THR A 1 142 ? 5.457 35.200 60.903 1.00 20.56 142 THR A CA 1
ATOM 1023 C C . THR A 1 142 ? 5.170 36.693 60.889 1.00 20.95 142 THR A C 1
ATOM 1024 O O . THR A 1 142 ? 6.076 37.514 61.039 1.00 21.12 142 THR A O 1
ATOM 1028 N N . THR A 1 143 ? 3.902 37.030 60.702 1.00 21.79 143 THR A N 1
ATOM 1029 C CA . THR A 1 143 ? 3.452 38.416 60.669 1.00 22.27 143 THR A CA 1
ATOM 1030 C C . THR A 1 143 ? 3.907 39.172 61.912 1.00 22.45 143 THR A C 1
ATOM 1031 O O . THR A 1 143 ? 4.524 40.231 61.821 1.00 22.99 143 THR A O 1
ATOM 1035 N N . THR A 1 144 ? 3.593 38.615 63.076 1.00 22.53 144 THR A N 1
ATOM 1036 C CA . THR A 1 144 ? 3.927 39.242 64.351 1.00 22.09 144 THR A CA 1
ATOM 1037 C C . THR A 1 144 ? 4.899 38.422 65.181 1.00 22.10 144 THR A C 1
ATOM 1038 O O . THR A 1 144 ? 5.316 38.852 66.258 1.00 21.65 144 THR A O 1
ATOM 1042 N N . GLY A 1 145 ? 5.246 37.237 64.687 1.00 22.22 145 GLY A N 1
ATOM 1043 C CA . GLY A 1 145 ? 6.154 36.374 65.418 1.00 23.02 145 GLY A CA 1
ATOM 1044 C C . GLY A 1 145 ? 5.439 35.590 66.508 1.00 23.80 145 GLY A C 1
ATOM 1045 O O . GLY A 1 145 ? 6.074 35.030 67.402 1.00 23.89 145 GLY A O 1
ATOM 1054 N N . LEU A 1 147 ? 3.132 32.520 68.179 1.00 22.89 147 LEU A N 1
ATOM 1055 C CA . LEU A 1 147 ? 3.024 31.079 68.034 1.00 22.37 147 LEU A CA 1
ATOM 1056 C C . LEU A 1 147 ? 1.645 30.669 68.551 1.00 21.25 147 LEU A C 1
ATOM 1057 O O . LEU A 1 147 ? 1.318 30.928 69.707 1.00 21.52 147 LEU A O 1
ATOM 1062 N N . ASN A 1 148 ? 0.835 30.057 67.690 1.00 19.63 148 ASN A N 1
ATOM 1063 C CA . ASN A 1 148 ? -0.510 29.627 68.075 1.00 18.59 148 ASN A CA 1
ATOM 1064 C C . ASN A 1 148 ? -0.525 28.246 68.728 1.00 17.87 148 ASN A C 1
ATOM 1065 O O . ASN A 1 148 ? 0.350 27.420 68.478 1.00 17.66 148 ASN A O 1
ATOM 1070 N N . PRO A 1 149 ? -1.538 27.978 69.567 1.00 17.62 149 PRO A N 1
ATOM 1071 C CA . PRO A 1 149 ? -1.698 26.708 70.283 1.00 17.41 149 PRO A CA 1
ATOM 1072 C C . PRO A 1 149 ? -2.196 25.549 69.422 1.00 17.31 149 PRO A C 1
ATOM 1073 O O . PRO A 1 149 ? -3.328 25.096 69.585 1.00 17.29 149 PRO A O 1
ATOM 1077 N N . ILE A 1 150 ? -1.351 25.059 68.519 1.00 17.32 150 ILE A N 1
ATOM 1078 C CA . ILE A 1 150 ? -1.750 23.959 67.649 1.00 17.00 150 ILE A CA 1
ATOM 1079 C C . ILE A 1 150 ? -2.063 22.686 68.431 1.00 17.69 150 ILE A C 1
ATOM 1080 O O . ILE A 1 150 ? -2.856 21.855 67.987 1.00 17.23 150 ILE A O 1
ATOM 1085 N N . ASP A 1 151 ? -1.444 22.534 69.598 1.00 18.30 151 ASP A N 1
ATOM 1086 C CA . ASP A 1 151 ? -1.675 21.349 70.414 1.00 19.97 151 ASP A CA 1
ATOM 1087 C C . ASP A 1 151 ? -3.105 21.316 70.950 1.00 19.66 151 ASP A C 1
ATOM 1088 O O . ASP A 1 151 ? -3.821 20.329 70.767 1.00 18.32 151 ASP A O 1
ATOM 1093 N N . GLU A 1 152 ? -3.523 22.402 71.594 1.00 19.81 152 GLU A N 1
ATOM 1094 C CA . GLU A 1 152 ? -4.871 22.485 72.141 1.00 20.33 152 GLU A CA 1
ATOM 1095 C C . GLU A 1 152 ? -5.931 22.364 71.052 1.00 19.45 152 GLU A C 1
ATOM 1096 O O . GLU A 1 152 ? -6.873 21.588 71.189 1.00 19.82 152 GLU A O 1
ATOM 1102 N N . VAL A 1 153 ? -5.783 23.121 69.970 1.00 18.46 153 VAL A N 1
ATOM 1103 C CA . VAL A 1 153 ? -6.755 23.042 68.887 1.00 17.51 153 VAL A CA 1
ATOM 1104 C C . VAL A 1 153 ? -6.728 21.633 68.294 1.00 17.34 153 VAL A C 1
ATOM 1105 O O . VAL A 1 153 ? -7.754 21.114 67.852 1.00 16.90 153 VAL A O 1
ATOM 1109 N N . GLY A 1 154 ? -5.552 21.012 68.300 1.00 16.60 154 GLY A N 1
ATOM 1110 C CA . GLY A 1 154 ? -5.431 19.658 67.788 1.00 16.65 154 GLY A CA 1
ATOM 1111 C C . GLY A 1 154 ? -6.247 18.699 68.640 1.00 16.94 154 GLY A C 1
ATOM 1112 O O . GLY A 1 154 ? -6.895 17.786 68.126 1.00 16.19 154 GLY A O 1
ATOM 1113 N N . ALA A 1 155 ? -6.214 18.908 69.954 1.00 17.06 155 ALA A N 1
ATOM 1114 C CA . ALA A 1 155 ? -6.971 18.071 70.875 1.00 17.68 155 ALA A CA 1
ATOM 1115 C C . ALA A 1 155 ? -8.456 18.283 70.592 1.00 17.86 155 ALA A C 1
ATOM 1116 O O . ALA A 1 155 ? -9.265 17.366 70.722 1.00 18.51 155 ALA A O 1
ATOM 1118 N N . LEU A 1 156 ? -8.799 19.503 70.194 1.00 18.07 156 LEU A N 1
ATOM 1119 C CA . LEU A 1 156 ? -10.179 19.858 69.881 1.00 18.55 156 LEU A CA 1
ATOM 1120 C C . LEU A 1 156 ? -10.626 19.132 68.616 1.00 18.33 156 LEU A C 1
ATOM 1121 O O . LEU A 1 156 ? -11.749 18.623 68.536 1.00 17.28 156 LEU A O 1
ATOM 1126 N N . ALA A 1 157 ? -9.737 19.086 67.628 1.00 18.42 157 ALA A N 1
ATOM 1127 C CA . ALA A 1 157 ? -10.037 18.419 66.368 1.00 19.05 157 ALA A CA 1
ATOM 1128 C C . ALA A 1 157 ? -10.278 16.933 66.609 1.00 19.24 157 ALA A C 1
ATOM 1129 O O . ALA A 1 157 ? -11.171 16.336 66.014 1.00 18.71 157 ALA A O 1
ATOM 1131 N N . HIS A 1 158 ? -9.483 16.341 67.493 1.00 20.03 158 HIS A N 1
ATOM 1132 C CA . HIS A 1 158 ? -9.620 14.924 67.802 1.00 21.52 158 HIS A CA 1
ATOM 1133 C C . HIS A 1 158 ? -10.900 14.638 68.584 1.00 22.00 158 HIS A C 1
ATOM 1134 O O . HIS A 1 158 ? -11.561 13.629 68.355 1.00 22.04 158 HIS A O 1
ATOM 1141 N N . ARG A 1 159 ? -11.252 15.530 69.505 1.00 22.91 159 ARG A N 1
ATOM 1142 C CA . ARG A 1 159 ? -12.459 15.352 70.305 1.00 23.49 159 ARG A CA 1
ATOM 1143 C C . ARG A 1 159 ? -13.703 15.367 69.422 1.00 22.77 159 ARG A C 1
ATOM 1144 O O . ARG A 1 159 ? -14.595 14.534 69.583 1.00 22.51 159 ARG A O 1
ATOM 1152 N N . TYR A 1 160 ? -13.753 16.314 68.488 1.00 21.94 160 TYR A N 1
ATOM 1153 C CA . TYR A 1 160 ? -14.899 16.449 67.595 1.00 21.58 160 TYR A CA 1
ATOM 1154 C C . TYR A 1 160 ? -14.786 15.672 66.286 1.00 21.04 160 TYR A C 1
ATOM 1155 O O . TYR A 1 160 ? -15.678 15.742 65.442 1.00 21.64 160 TYR A O 1
ATOM 1164 N N . GLY A 1 161 ? -13.695 14.935 66.113 1.00 20.46 161 GLY A N 1
ATOM 1165 C CA . GLY A 1 161 ? -13.516 14.161 64.895 1.00 19.16 161 GLY A CA 1
ATOM 1166 C C . GLY A 1 161 ? -13.418 14.996 63.629 1.00 18.44 161 GLY A C 1
ATOM 1167 O O . GLY A 1 161 ? -14.015 14.660 62.603 1.00 18.13 161 GLY A O 1
ATOM 1168 N N . LYS A 1 162 ? -12.660 16.085 63.690 1.00 17.48 162 LYS A N 1
ATOM 1169 C CA . LYS A 1 162 ? -12.497 16.957 62.531 1.00 16.87 162 LYS A CA 1
ATOM 1170 C C . LYS A 1 162 ? -11.139 16.745 61.878 1.00 16.17 162 LYS A C 1
ATOM 1171 O O . LYS A 1 162 ? -10.209 16.246 62.509 1.00 16.44 162 LYS A O 1
ATOM 1177 N N . THR A 1 163 ? -11.033 17.124 60.610 1.00 15.00 163 THR A N 1
ATOM 1178 C CA . THR A 1 163 ? -9.784 17.001 59.873 1.00 14.08 163 THR A CA 1
ATOM 1179 C C . THR A 1 163 ? -9.004 18.283 60.160 1.00 13.88 163 THR A C 1
ATOM 1180 O O . THR A 1 163 ? -9.472 19.384 59.871 1.00 13.80 163 THR A O 1
ATOM 1184 N N . TYR A 1 164 ? -7.815 18.124 60.736 1.00 13.17 164 TYR A N 1
ATOM 1185 C CA . TYR A 1 164 ? -6.978 19.250 61.145 1.00 12.43 164 TYR A CA 1
ATOM 1186 C C . TYR A 1 164 ? -5.879 19.639 60.153 1.00 12.33 164 TYR A C 1
ATOM 1187 O O . TYR A 1 164 ? -5.028 18.823 59.796 1.00 12.90 164 TYR A O 1
ATOM 1196 N N . ILE A 1 165 ? -5.910 20.900 59.725 1.00 12.05 165 ILE A N 1
ATOM 1197 C CA . ILE A 1 165 ? -4.944 21.453 58.783 1.00 11.44 165 ILE A CA 1
ATOM 1198 C C . ILE A 1 165 ? -4.084 22.492 59.498 1.00 12.14 165 ILE A C 1
ATOM 1199 O O . ILE A 1 165 ? -4.612 23.395 60.147 1.00 12.08 165 ILE A O 1
ATOM 1204 N N . VAL A 1 166 ? -2.765 22.374 59.370 1.00 11.83 166 VAL A N 1
ATOM 1205 C CA . VAL A 1 166 ? -1.862 23.320 60.019 1.00 12.17 166 VAL A CA 1
ATOM 1206 C C . VAL A 1 166 ? -0.828 23.924 59.079 1.00 12.20 166 VAL A C 1
ATOM 1207 O O . VAL A 1 166 ? -0.089 23.210 58.399 1.00 12.50 166 VAL A O 1
ATOM 1211 N N . ASP A 1 167 ? -0.786 25.248 59.043 1.00 11.99 167 ASP A N 1
ATOM 1212 C CA . ASP A 1 167 ? 0.186 25.952 58.221 1.00 12.52 167 ASP A CA 1
ATOM 1213 C C . ASP A 1 167 ? 1.409 26.153 59.114 1.00 12.58 167 ASP A C 1
ATOM 1214 O O . ASP A 1 167 ? 1.434 27.062 59.944 1.00 12.67 167 ASP A O 1
ATOM 1219 N N . ALA A 1 168 ? 2.405 25.286 58.956 1.00 12.22 168 ALA A N 1
ATOM 1220 C CA . ALA A 1 168 ? 3.630 25.357 59.750 1.00 11.88 168 ALA A CA 1
ATOM 1221 C C . ALA A 1 168 ? 4.778 25.842 58.874 1.00 12.35 168 ALA A C 1
ATOM 1222 O O . ALA A 1 168 ? 5.921 25.407 59.020 1.00 12.50 168 ALA A O 1
ATOM 1232 N N . SER A 1 170 ? 6.570 28.542 58.808 1.00 12.43 170 SER A N 1
ATOM 1233 C CA . SER A 1 170 ? 7.736 29.064 59.515 1.00 13.17 170 SER A CA 1
ATOM 1234 C C . SER A 1 170 ? 8.058 28.383 60.840 1.00 13.10 170 SER A C 1
ATOM 1235 O O . SER A 1 170 ? 8.698 28.982 61.705 1.00 12.99 170 SER A O 1
ATOM 1238 N N . SER A 1 171 ? 7.631 27.134 61.004 1.00 12.97 171 SER A N 1
ATOM 1239 C CA . SER A 1 171 ? 7.910 26.421 62.243 1.00 13.03 171 SER A CA 1
ATOM 1240 C C . SER A 1 171 ? 8.419 24.999 62.026 1.00 13.45 171 SER A C 1
ATOM 1241 O O . SER A 1 171 ? 9.297 24.540 62.755 1.00 13.65 171 SER A O 1
ATOM 1244 N N . PHE A 1 172 ? 7.873 24.294 61.037 1.00 13.62 172 PHE A N 1
ATOM 1245 C CA . PHE A 1 172 ? 8.318 22.929 60.782 1.00 13.86 172 PHE A CA 1
ATOM 1246 C C . PHE A 1 172 ? 9.810 22.920 60.487 1.00 13.88 172 PHE A C 1
ATOM 1247 O O . PHE A 1 172 ? 10.278 23.621 59.590 1.00 14.09 172 PHE A O 1
ATOM 1255 N N . GLY A 1 173 ? 10.546 22.117 61.251 1.00 14.11 173 GLY A N 1
ATOM 1256 C CA . GLY A 1 173 ? 11.983 22.026 61.080 1.00 13.51 173 GLY A CA 1
ATOM 1257 C C . GLY A 1 173 ? 12.718 22.834 62.135 1.00 13.76 173 GLY A C 1
ATOM 1258 O O . GLY A 1 173 ? 13.901 22.602 62.389 1.00 13.39 173 GLY A O 1
ATOM 1259 N N . GLY A 1 174 ? 12.013 23.774 62.758 1.00 13.19 174 GLY A N 1
ATOM 1260 C CA . GLY A 1 174 ? 12.630 24.617 63.768 1.00 13.24 174 GLY A CA 1
ATOM 1261 C C . GLY A 1 174 ? 12.000 24.529 65.144 1.00 13.44 174 GLY A C 1
ATOM 1262 O O . GLY A 1 174 ? 12.525 25.086 66.107 1.00 13.50 174 GLY A O 1
ATOM 1263 N N . ILE A 1 175 ? 10.864 23.847 65.238 1.00 13.44 175 ILE A N 1
ATOM 1264 C CA . ILE A 1 175 ? 10.183 23.669 66.516 1.00 13.80 175 ILE A CA 1
ATOM 1265 C C . ILE A 1 175 ? 9.792 22.202 66.623 1.00 13.81 175 ILE A C 1
ATOM 1266 O O . ILE A 1 175 ? 9.185 21.651 65.710 1.00 13.81 175 ILE A O 1
ATOM 1271 N N . PRO A 1 176 ? 10.151 21.543 67.733 1.00 14.24 176 PRO A N 1
ATOM 1272 C CA . PRO A 1 176 ? 9.806 20.130 67.897 1.00 15.00 176 PRO A CA 1
ATOM 1273 C C . PRO A 1 176 ? 8.307 19.892 67.723 1.00 15.59 176 PRO A C 1
ATOM 1274 O O . PRO A 1 176 ? 7.490 20.673 68.209 1.00 15.53 176 PRO A O 1
ATOM 1286 N N . ASP A 1 178 ? 5.358 16.398 66.579 1.00 16.07 178 ASP A N 1
ATOM 1287 C CA . ASP A 1 178 ? 5.014 15.086 66.048 1.00 15.83 178 ASP A CA 1
ATOM 1288 C C . ASP A 1 178 ? 3.561 15.278 65.648 1.00 15.31 178 ASP A C 1
ATOM 1289 O O . ASP A 1 178 ? 2.672 15.264 66.497 1.00 15.26 178 ASP A O 1
ATOM 1294 N N . ILE A 1 179 ? 3.328 15.474 64.355 1.00 14.96 179 ILE A N 1
ATOM 1295 C CA . ILE A 1 179 ? 1.985 15.725 63.852 1.00 14.86 179 ILE A CA 1
ATOM 1296 C C . ILE A 1 179 ? 0.934 14.674 64.189 1.00 14.92 179 ILE A C 1
ATOM 1297 O O . ILE A 1 179 ? -0.246 15.000 64.294 1.00 15.01 179 ILE A O 1
ATOM 1302 N N . ALA A 1 180 ? 1.347 13.424 64.371 1.00 14.38 180 ALA A N 1
ATOM 1303 C CA . ALA A 1 180 ? 0.395 12.379 64.721 1.00 14.56 180 ALA A CA 1
ATOM 1304 C C . ALA A 1 180 ? -0.114 12.631 66.138 1.00 14.72 180 ALA A C 1
ATOM 1305 O O . ALA A 1 180 ? -1.315 12.588 66.398 1.00 14.98 180 ALA A O 1
ATOM 1307 N N . ALA A 1 181 ? 0.810 12.895 67.055 1.00 14.82 181 ALA A N 1
ATOM 1308 C CA . ALA A 1 181 ? 0.449 13.160 68.442 1.00 14.62 181 ALA A CA 1
ATOM 1309 C C . ALA A 1 181 ? -0.362 14.449 68.529 1.00 14.61 181 ALA A C 1
ATOM 1310 O O . ALA A 1 181 ? -1.153 14.636 69.451 1.00 15.24 181 ALA A O 1
ATOM 1312 N N . LEU A 1 182 ? -0.161 15.339 67.563 1.00 14.58 182 LEU A N 1
ATOM 1313 C CA . LEU A 1 182 ? -0.883 16.605 67.532 1.00 14.48 182 LEU A CA 1
ATOM 1314 C C . LEU A 1 182 ? -2.205 16.470 66.775 1.00 14.26 182 LEU A C 1
ATOM 1315 O O . LEU A 1 182 ? -2.961 17.436 66.655 1.00 14.43 182 LEU A O 1
ATOM 1320 N N . HIS A 1 183 ? -2.470 15.270 66.261 1.00 13.62 183 HIS A N 1
ATOM 1321 C CA . HIS A 1 183 ? -3.697 14.992 65.519 1.00 14.06 183 HIS A CA 1
ATOM 1322 C C . HIS A 1 183 ? -3.815 15.846 64.261 1.00 14.03 183 HIS A C 1
ATOM 1323 O O . HIS A 1 183 ? -4.914 16.240 63.865 1.00 13.89 183 HIS A O 1
ATOM 1330 N N . ILE A 1 184 ? -2.680 16.138 63.637 1.00 13.14 184 ILE A N 1
ATOM 1331 C CA . ILE A 1 184 ? -2.679 16.940 62.421 1.00 12.92 184 ILE A CA 1
ATOM 1332 C C . ILE A 1 184 ? -2.787 16.023 61.209 1.00 12.71 184 ILE A C 1
ATOM 1333 O O . ILE A 1 184 ? -2.056 15.048 61.097 1.00 12.88 184 ILE A O 1
ATOM 1338 N N . ASP A 1 185 ? -3.708 16.341 60.307 1.00 12.92 185 ASP A N 1
ATOM 1339 C CA . ASP A 1 185 ? -3.912 15.535 59.109 1.00 12.32 185 ASP A CA 1
ATOM 1340 C C . ASP A 1 185 ? -3.177 16.101 57.905 1.00 11.96 185 ASP A C 1
ATOM 1341 O O . ASP A 1 185 ? -2.825 15.365 56.988 1.00 12.43 185 ASP A O 1
ATOM 1346 N N . TYR A 1 186 ? -2.956 17.410 57.901 1.00 11.15 186 TYR A N 1
ATOM 1347 C CA . TYR A 1 186 ? -2.235 18.046 56.806 1.00 10.69 186 TYR A CA 1
ATOM 1348 C C . TYR A 1 186 ? -1.293 19.094 57.355 1.00 10.46 186 TYR A C 1
ATOM 1349 O O . TYR A 1 186 ? -1.732 20.124 57.862 1.00 10.30 186 TYR A O 1
ATOM 1358 N N . LEU A 1 187 ? 0.003 18.815 57.272 1.00 10.56 187 LEU A N 1
ATOM 1359 C CA . LEU A 1 187 ? 1.002 19.759 57.743 1.00 10.86 187 LEU A CA 1
ATOM 1360 C C . LEU A 1 187 ? 1.614 20.419 56.519 1.00 11.05 187 LEU A C 1
ATOM 1361 O O . LEU A 1 187 ? 2.210 19.751 55.671 1.00 11.42 187 LEU A O 1
ATOM 1366 N N . ILE A 1 188 ? 1.457 21.730 56.422 1.00 11.24 188 ILE A N 1
ATOM 1367 C CA . ILE A 1 188 ? 1.996 22.469 55.289 1.00 11.86 188 ILE A CA 1
ATOM 1368 C C . ILE A 1 188 ? 3.250 23.216 55.724 1.00 11.76 188 ILE A C 1
ATOM 1369 O O . ILE A 1 188 ? 3.267 23.823 56.791 1.00 11.62 188 ILE A O 1
ATOM 1374 N N . SER A 1 189 ? 4.303 23.165 54.910 1.00 12.16 189 SER A N 1
ATOM 1375 C CA . SER A 1 189 ? 5.523 23.887 55.248 1.00 12.50 189 SER A CA 1
ATOM 1376 C C . SER A 1 189 ? 6.358 24.284 54.032 1.00 12.37 189 SER A C 1
ATOM 1377 O O . SER A 1 189 ? 6.137 23.804 52.916 1.00 12.01 189 SER A O 1
ATOM 1380 N N . SER A 1 190 ? 7.325 25.161 54.274 1.00 12.59 190 SER A N 1
ATOM 1381 C CA . SER A 1 190 ? 8.205 25.695 53.237 1.00 12.24 190 SER A CA 1
ATOM 1382 C C . SER A 1 190 ? 9.549 24.986 53.093 1.00 12.09 190 SER A C 1
ATOM 1383 O O . SER A 1 190 ? 10.038 24.324 54.008 1.00 11.44 190 SER A O 1
ATOM 1386 N N . ALA A 1 191 ? 10.148 25.141 51.923 1.00 11.85 191 ALA A N 1
ATOM 1387 C CA . ALA A 1 191 ? 11.445 24.551 51.651 1.00 11.15 191 ALA A CA 1
ATOM 1388 C C . ALA A 1 191 ? 12.531 25.544 52.058 1.00 10.90 191 ALA A C 1
ATOM 1389 O O . ALA A 1 191 ? 13.680 25.159 52.283 1.00 10.06 191 ALA A O 1
ATOM 1391 N N . ASN A 1 192 ? 12.156 26.817 52.178 1.00 10.47 192 ASN A N 1
ATOM 1392 C CA . ASN A 1 192 ? 13.129 27.861 52.485 1.00 10.21 192 ASN A CA 1
ATOM 1393 C C . ASN A 1 192 ? 13.058 28.613 53.809 1.00 10.57 192 ASN A C 1
ATOM 1394 O O . ASN A 1 192 ? 13.401 29.794 53.864 1.00 10.23 192 ASN A O 1
ATOM 1399 N N . LYS A 1 193 ? 12.614 27.961 54.876 1.00 11.24 193 LYS A N 1
ATOM 1400 C CA . LYS A 1 193 ? 12.588 28.635 56.167 1.00 11.68 193 LYS A CA 1
ATOM 1401 C C . LYS A 1 193 ? 13.400 27.809 57.158 1.00 11.92 193 LYS A C 1
ATOM 1402 O O . LYS A 1 193 ? 14.607 27.660 56.973 1.00 12.25 193 LYS A O 1
ATOM 1408 N N . CYS A 1 194 ? 12.760 27.254 58.185 1.00 11.23 194 CYS A N 1
ATOM 1409 C CA . CYS A 1 194 ? 13.484 26.465 59.181 1.00 11.51 194 CYS A CA 1
ATOM 1410 C C . CYS A 1 194 ? 14.343 25.330 58.628 1.00 11.59 194 CYS A C 1
ATOM 1411 O O . CYS A 1 194 ? 15.361 24.980 59.230 1.00 11.22 194 CYS A O 1
ATOM 1414 N N . ILE A 1 195 ? 13.948 24.746 57.498 1.00 11.68 195 ILE A N 1
ATOM 1415 C CA . ILE A 1 195 ? 14.746 23.666 56.920 1.00 12.33 195 ILE A CA 1
ATOM 1416 C C . ILE A 1 195 ? 15.995 24.278 56.288 1.00 11.97 195 ILE A C 1
ATOM 1417 O O . ILE A 1 195 ? 17.017 23.614 56.131 1.00 12.52 195 ILE A O 1
ATOM 1422 N N . GLN A 1 196 ? 15.891 25.550 55.920 1.00 12.09 196 GLN A N 1
ATOM 1423 C CA . GLN A 1 196 ? 16.996 26.307 55.335 1.00 11.98 196 GLN A CA 1
ATOM 1424 C C . GLN A 1 196 ? 17.391 25.992 53.893 1.00 11.89 196 GLN A C 1
ATOM 1425 O O . GLN A 1 196 ? 18.556 26.137 53.510 1.00 11.72 196 GLN A O 1
ATOM 1431 N N . GLY A 1 197 ? 16.421 25.571 53.090 1.00 11.54 197 GLY A N 1
ATOM 1432 C CA . GLY A 1 197 ? 16.700 25.298 51.692 1.00 11.34 197 GLY A CA 1
ATOM 1433 C C . GLY A 1 197 ? 16.414 26.576 50.921 1.00 11.43 197 GLY A C 1
ATOM 1434 O O . GLY A 1 197 ? 16.320 27.643 51.524 1.00 11.57 197 GLY A O 1
ATOM 1435 N N . VAL A 1 198 ? 16.279 26.484 49.600 1.00 11.09 198 VAL A N 1
ATOM 1436 C CA . VAL A 1 198 ? 15.985 27.658 48.782 1.00 9.99 198 VAL A CA 1
ATOM 1437 C C . VAL A 1 198 ? 14.554 27.549 48.254 1.00 10.39 198 VAL A C 1
ATOM 1438 O O . VAL A 1 198 ? 13.979 26.462 48.241 1.00 10.81 198 VAL A O 1
ATOM 1442 N N . PRO A 1 199 ? 13.960 28.674 47.819 1.00 10.12 199 PRO A N 1
ATOM 1443 C CA . PRO A 1 199 ? 12.587 28.661 47.293 1.00 10.02 199 PRO A CA 1
ATOM 1444 C C . PRO A 1 199 ? 12.504 27.848 46.003 1.00 9.59 199 PRO A C 1
ATOM 1445 O O . PRO A 1 199 ? 13.513 27.634 45.335 1.00 9.82 199 PRO A O 1
ATOM 1449 N N . GLY A 1 200 ? 11.300 27.410 45.651 1.00 9.99 200 GLY A N 1
ATOM 1450 C CA . GLY A 1 200 ? 11.118 26.635 44.435 1.00 10.17 200 GLY A CA 1
ATOM 1451 C C . GLY A 1 200 ? 9.885 25.757 44.503 1.00 10.74 200 GLY A C 1
ATOM 1452 O O . GLY A 1 200 ? 9.155 25.598 43.521 1.00 10.63 200 GLY A O 1
ATOM 1453 N N . PHE A 1 201 ? 9.655 25.180 45.675 1.00 10.05 201 PHE A N 1
ATOM 1454 C CA . PHE A 1 201 ? 8.506 24.319 45.886 1.00 9.65 201 PHE A CA 1
ATOM 1455 C C . PHE A 1 201 ? 8.176 24.307 47.370 1.00 9.69 201 PHE A C 1
ATOM 1456 O O . PHE A 1 201 ? 8.956 24.784 48.196 1.00 9.14 201 PHE A O 1
ATOM 1464 N N . ALA A 1 202 ? 7.006 23.774 47.697 1.00 9.74 202 ALA A N 1
ATOM 1465 C CA . ALA A 1 202 ? 6.573 23.654 49.081 1.00 10.17 202 ALA A CA 1
ATOM 1466 C C . ALA A 1 202 ? 6.136 22.202 49.225 1.00 10.74 202 ALA A C 1
ATOM 1467 O O . ALA A 1 202 ? 6.183 21.435 48.257 1.00 10.69 202 ALA A O 1
ATOM 1469 N N . PHE A 1 203 ? 5.725 21.807 50.421 1.00 10.29 203 PHE A N 1
ATOM 1470 C CA . PHE A 1 203 ? 5.312 20.432 50.609 1.00 10.59 203 PHE A CA 1
ATOM 1471 C C . PHE A 1 203 ? 4.246 20.285 51.671 1.00 11.08 203 PHE A C 1
ATOM 1472 O O . PHE A 1 203 ? 4.014 21.184 52.476 1.00 11.11 203 PHE A O 1
ATOM 1480 N N . VAL A 1 204 ? 3.588 19.137 51.648 1.00 11.42 204 VAL A N 1
ATOM 1481 C CA . VAL A 1 204 ? 2.550 18.828 52.607 1.00 11.21 204 VAL A CA 1
ATOM 1482 C C . VAL A 1 204 ? 2.790 17.405 53.075 1.00 11.91 204 VAL A C 1
ATOM 1483 O O . VAL A 1 204 ? 2.983 16.503 52.264 1.00 11.69 204 VAL A O 1
ATOM 1487 N N . ILE A 1 205 ? 2.806 17.216 54.389 1.00 12.42 205 ILE A N 1
ATOM 1488 C CA . ILE A 1 205 ? 2.985 15.899 54.976 1.00 12.39 205 ILE A CA 1
ATOM 1489 C C . ILE A 1 205 ? 1.577 15.596 55.460 1.00 12.73 205 ILE A C 1
ATOM 1490 O O . ILE A 1 205 ? 1.037 16.333 56.282 1.00 13.01 205 ILE A O 1
ATOM 1495 N N . ALA A 1 206 ? 0.974 14.527 54.954 1.00 12.92 206 ALA A N 1
ATOM 1496 C CA . ALA A 1 206 ? -0.398 14.220 55.330 1.00 13.23 206 ALA A CA 1
ATOM 1497 C C . ALA A 1 206 ? -0.702 12.809 55.797 1.00 13.25 206 ALA A C 1
ATOM 1498 O O . ALA A 1 206 ? 0.033 11.864 55.515 1.00 12.60 206 ALA A O 1
ATOM 1500 N N . ARG A 1 207 ? -1.808 12.693 56.527 1.00 13.95 207 ARG A N 1
ATOM 1501 C CA . ARG A 1 207 ? -2.292 11.410 57.009 1.00 14.68 207 ARG A CA 1
ATOM 1502 C C . ARG A 1 207 ? -2.771 10.770 55.717 1.00 14.41 207 ARG A C 1
ATOM 1503 O O . ARG A 1 207 ? -3.670 11.300 55.059 1.00 14.17 207 ARG A O 1
ATOM 1511 N N . GLU A 1 208 ? -2.171 9.647 55.341 1.00 13.66 208 GLU A N 1
ATOM 1512 C CA . GLU A 1 208 ? -2.541 8.997 54.093 1.00 13.72 208 GLU A CA 1
ATOM 1513 C C . GLU A 1 208 ? -4.019 8.648 53.994 1.00 13.55 208 GLU A C 1
ATOM 1514 O O . GLU A 1 208 ? -4.652 8.886 52.965 1.00 13.98 208 GLU A O 1
ATOM 1520 N N . GLN A 1 209 ? -4.572 8.091 55.065 1.00 13.43 209 GLN A N 1
ATOM 1521 C CA . GLN A 1 209 ? -5.977 7.706 55.081 1.00 13.76 209 GLN A CA 1
ATOM 1522 C C . GLN A 1 209 ? -6.881 8.868 54.676 1.00 13.63 209 GLN A C 1
ATOM 1523 O O . GLN A 1 209 ? -7.913 8.671 54.031 1.00 13.37 209 GLN A O 1
ATOM 1529 N N . LYS A 1 210 ? -6.490 10.081 55.053 1.00 13.14 210 LYS A N 1
ATOM 1530 C CA . LYS A 1 210 ? -7.263 11.269 54.711 1.00 13.45 210 LYS A CA 1
ATOM 1531 C C . LYS A 1 210 ? -7.030 11.680 53.262 1.00 13.68 210 LYS A C 1
ATOM 1532 O O . LYS A 1 210 ? -7.978 11.868 52.499 1.00 13.93 210 LYS A O 1
ATOM 1538 N N . LEU A 1 211 ? -5.761 11.811 52.886 1.00 13.60 211 LEU A N 1
ATOM 1539 C CA . LEU A 1 211 ? -5.399 12.220 51.531 1.00 13.64 211 LEU A CA 1
ATOM 1540 C C . LEU A 1 211 ? -5.927 11.257 50.468 1.00 12.57 211 LEU A C 1
ATOM 1541 O O . LEU A 1 211 ? -6.379 11.684 49.411 1.00 12.45 211 LEU A O 1
ATOM 1546 N N . ALA A 1 212 ? -5.869 9.962 50.761 1.00 12.79 212 ALA A N 1
ATOM 1547 C CA . ALA A 1 212 ? -6.318 8.921 49.836 1.00 13.15 212 ALA A CA 1
ATOM 1548 C C . ALA A 1 212 ? -7.783 9.016 49.404 1.00 13.17 212 ALA A C 1
ATOM 1549 O O . ALA A 1 212 ? -8.194 8.358 48.443 1.00 13.30 212 ALA A O 1
ATOM 1551 N N . ALA A 1 213 ? -8.569 9.825 50.104 1.00 13.03 213 ALA A N 1
ATOM 1552 C CA . ALA A 1 213 ? -9.984 9.975 49.770 1.00 13.45 213 ALA A CA 1
ATOM 1553 C C . ALA A 1 213 ? -10.270 11.294 49.058 1.00 13.34 213 ALA A C 1
ATOM 1554 O O . ALA A 1 213 ? -11.426 11.694 48.920 1.00 13.56 213 ALA A O 1
ATOM 1556 N N . CYS A 1 214 ? -9.226 11.961 48.583 1.00 13.50 214 CYS A N 1
ATOM 1557 C CA . CYS A 1 214 ? -9.415 13.253 47.935 1.00 13.16 214 CYS A CA 1
ATOM 1558 C C . CYS A 1 214 ? -9.423 13.315 46.413 1.00 13.38 214 CYS A C 1
ATOM 1559 O O . CYS A 1 214 ? -9.303 14.401 45.837 1.00 13.64 214 CYS A O 1
ATOM 1562 N N . LYS A 1 215 ? -9.571 12.173 45.752 1.00 13.68 215 LYS A N 1
ATOM 1563 C CA . LYS A 1 215 ? -9.592 12.173 44.294 1.00 14.06 215 LYS A CA 1
ATOM 1564 C C . LYS A 1 215 ? -10.800 12.949 43.782 1.00 14.01 215 LYS A C 1
ATOM 1565 O O . LYS A 1 215 ? -11.911 12.775 44.275 1.00 14.00 215 LYS A O 1
ATOM 1571 N N . GLY A 1 216 ? -10.570 13.817 42.801 1.00 14.27 216 GLY A N 1
ATOM 1572 C CA . GLY A 1 216 ? -11.653 14.595 42.226 1.00 13.93 216 GLY A CA 1
ATOM 1573 C C . GLY A 1 216 ? -12.042 15.863 42.963 1.00 14.25 216 GLY A C 1
ATOM 1574 O O . GLY A 1 216 ? -12.877 16.622 42.473 1.00 13.77 216 GLY A O 1
ATOM 1575 N N . HIS A 1 217 ? -11.456 16.100 44.135 1.00 13.83 217 HIS A N 1
ATOM 1576 C CA . HIS A 1 217 ? -11.774 17.298 44.906 1.00 13.86 217 HIS A CA 1
ATOM 1577 C C . HIS A 1 217 ? -11.307 18.605 44.258 1.00 14.21 217 HIS A C 1
ATOM 1578 O O . HIS A 1 217 ? -12.048 19.588 44.230 1.00 13.43 217 HIS A O 1
ATOM 1585 N N . SER A 1 218 ? -10.081 18.616 43.741 1.00 14.23 218 SER A N 1
ATOM 1586 C CA . SER A 1 218 ? -9.528 19.826 43.140 1.00 14.88 218 SER A CA 1
ATOM 1587 C C . SER A 1 218 ? -10.088 20.197 41.774 1.00 15.32 218 SER A C 1
ATOM 1588 O O . SER A 1 218 ? -10.243 19.343 40.898 1.00 15.47 218 SER A O 1
ATOM 1591 N N . ARG A 1 219 ? -10.381 21.482 41.600 1.00 15.59 219 ARG A N 1
ATOM 1592 C CA . ARG A 1 219 ? -10.877 21.983 40.327 1.00 16.31 219 ARG A CA 1
ATOM 1593 C C . ARG A 1 219 ? -9.668 22.517 39.557 1.00 15.23 219 ARG A C 1
ATOM 1594 O O . ARG A 1 219 ? -9.782 22.966 38.421 1.00 14.68 219 ARG A O 1
ATOM 1602 N N . SER A 1 220 ? -8.505 22.460 40.201 1.00 14.63 220 SER A N 1
ATOM 1603 C CA . SER A 1 220 ? -7.255 22.902 39.599 1.00 13.92 220 SER A CA 1
ATOM 1604 C C . SER A 1 220 ? -6.377 21.694 39.296 1.00 13.97 220 SER A C 1
ATOM 1605 O O . SER A 1 220 ? -6.123 20.865 40.174 1.00 13.81 220 SER A O 1
ATOM 1608 N N . LEU A 1 221 ? -5.920 21.586 38.053 1.00 12.95 221 LEU A N 1
ATOM 1609 C CA . LEU A 1 221 ? -5.055 20.475 37.677 1.00 12.55 221 LEU A CA 1
ATOM 1610 C C . LEU A 1 221 ? -3.700 20.700 38.342 1.00 12.13 221 LEU A C 1
ATOM 1611 O O . LEU A 1 221 ? -3.162 19.817 39.012 1.00 11.72 221 LEU A O 1
ATOM 1616 N N . SER A 1 222 ? -3.166 21.903 38.161 1.00 11.72 222 SER A N 1
ATOM 1617 C CA . SER A 1 222 ? -1.871 22.264 38.721 1.00 11.73 222 SER A CA 1
ATOM 1618 C C . SER A 1 222 ? -1.775 22.081 40.232 1.00 11.31 222 SER A C 1
ATOM 1619 O O . SER A 1 222 ? -0.770 21.588 40.737 1.00 11.97 222 SER A O 1
ATOM 1622 N N . LEU A 1 223 ? -2.821 22.468 40.951 1.00 10.83 223 LEU A N 1
ATOM 1623 C CA . LEU A 1 223 ? -2.811 22.369 42.402 1.00 10.52 223 LEU A CA 1
ATOM 1624 C C . LEU A 1 223 ? -3.563 21.172 42.989 1.00 10.35 223 LEU A C 1
ATOM 1625 O O . LEU A 1 223 ? -3.950 21.198 44.151 1.00 9.88 223 LEU A O 1
ATOM 1630 N N . ASP A 1 224 ? -3.758 20.126 42.190 1.00 10.58 224 ASP A N 1
ATOM 1631 C CA . ASP A 1 224 ? -4.452 18.930 42.660 1.00 11.08 224 ASP A CA 1
ATOM 1632 C C . ASP A 1 224 ? -3.481 18.087 43.479 1.00 11.39 224 ASP A C 1
ATOM 1633 O O . ASP A 1 224 ? -2.720 17.284 42.938 1.00 10.99 224 ASP A O 1
ATOM 1638 N N . LEU A 1 225 ? -3.520 18.282 44.792 1.00 11.94 225 LEU A N 1
ATOM 1639 C CA . LEU A 1 225 ? -2.638 17.578 45.712 1.00 13.32 225 LEU A CA 1
ATOM 1640 C C . LEU A 1 225 ? -2.777 16.065 45.613 1.00 13.68 225 LEU A C 1
ATOM 1641 O O . LEU A 1 225 ? -1.785 15.338 45.721 1.00 14.16 225 LEU A O 1
ATOM 1646 N N . TYR A 1 226 ? -4.001 15.586 45.415 1.00 13.16 226 TYR A N 1
ATOM 1647 C CA . TYR A 1 226 ? -4.218 14.146 45.313 1.00 12.93 226 TYR A CA 1
ATOM 1648 C C . TYR A 1 226 ? -3.527 13.563 44.087 1.00 12.82 226 TYR A C 1
ATOM 1649 O O . TYR A 1 226 ? -2.776 12.588 44.194 1.00 12.88 226 TYR A O 1
ATOM 1658 N N . ALA A 1 227 ? -3.784 14.153 42.923 1.00 12.11 227 ALA A N 1
ATOM 1659 C CA . ALA A 1 227 ? -3.179 13.674 41.684 1.00 12.48 227 ALA A CA 1
ATOM 1660 C C . ALA A 1 227 ? -1.657 13.728 41.781 1.00 12.46 227 ALA A C 1
ATOM 1661 O O . ALA A 1 227 ? -0.966 12.811 41.336 1.00 13.24 227 ALA A O 1
ATOM 1663 N N . GLN A 1 228 ? -1.138 14.807 42.361 1.00 12.01 228 GLN A N 1
ATOM 1664 C CA . GLN A 1 228 ? 0.302 14.963 42.524 1.00 11.82 228 GLN A CA 1
ATOM 1665 C C . GLN A 1 228 ? 0.839 13.822 43.383 1.00 11.72 228 GLN A C 1
ATOM 1666 O O . GLN A 1 228 ? 1.836 13.185 43.047 1.00 12.26 228 GLN A O 1
ATOM 1672 N N . TRP A 1 229 ? 0.168 13.572 44.499 1.00 12.14 229 TRP A N 1
ATOM 1673 C CA . TRP A 1 229 ? 0.578 12.514 45.414 1.00 12.48 229 TRP A CA 1
ATOM 1674 C C . TRP A 1 229 ? 0.519 11.137 44.751 1.00 12.63 229 TRP A C 1
ATOM 1675 O O . TRP A 1 229 ? 1.475 10.361 44.822 1.00 11.56 229 TRP A O 1
ATOM 1686 N N . ARG A 1 230 ? -0.603 10.836 44.104 1.00 12.94 230 ARG A N 1
ATOM 1687 C CA . ARG A 1 230 ? -0.766 9.550 43.438 1.00 13.98 230 ARG A CA 1
ATOM 1688 C C . ARG A 1 230 ? 0.338 9.284 42.422 1.00 13.94 230 ARG A C 1
ATOM 1689 O O . ARG A 1 230 ? 0.837 8.166 42.318 1.00 13.55 230 ARG A O 1
ATOM 1697 N N . CYS A 1 231 ? 0.721 10.309 41.669 1.00 13.95 231 CYS A N 1
ATOM 1698 C CA . CYS A 1 231 ? 1.765 10.133 40.672 1.00 13.80 231 CYS A CA 1
ATOM 1699 C C . CYS A 1 231 ? 3.094 9.789 41.341 1.00 14.00 231 CYS A C 1
ATOM 1700 O O . CYS A 1 231 ? 3.821 8.923 40.857 1.00 14.63 231 CYS A O 1
ATOM 1711 N N . GLU A 1 233 ? 3.434 8.391 44.275 1.00 14.14 233 GLU A N 1
ATOM 1712 C CA . GLU A 1 233 ? 3.234 7.066 44.856 1.00 14.70 233 GLU A CA 1
ATOM 1713 C C . GLU A 1 233 ? 3.335 5.926 43.842 1.00 15.15 233 GLU A C 1
ATOM 1714 O O . GLU A 1 233 ? 3.940 4.889 44.124 1.00 14.26 233 GLU A O 1
ATOM 1720 N N . ASP A 1 234 ? 2.732 6.117 42.670 1.00 15.87 234 ASP A N 1
ATOM 1721 C CA . ASP A 1 234 ? 2.737 5.097 41.623 1.00 16.65 234 ASP A CA 1
ATOM 1722 C C . ASP A 1 234 ? 3.966 5.101 40.724 1.00 17.10 234 ASP A C 1
ATOM 1723 O O . ASP A 1 234 ? 4.256 4.095 40.073 1.00 17.31 234 ASP A O 1
ATOM 1728 N N . ASN A 1 235 ? 4.686 6.217 40.674 1.00 16.59 235 ASN A N 1
ATOM 1729 C CA . ASN A 1 235 ? 5.843 6.287 39.797 1.00 16.72 235 ASN A CA 1
ATOM 1730 C C . ASN A 1 235 ? 7.175 6.630 40.444 1.00 16.45 235 ASN A C 1
ATOM 1731 O O . ASN A 1 235 ? 7.973 7.382 39.887 1.00 16.61 235 ASN A O 1
ATOM 1736 N N . HIS A 1 236 ? 7.409 6.072 41.624 1.00 16.00 236 HIS A N 1
ATOM 1737 C CA . HIS A 1 236 ? 8.662 6.274 42.334 1.00 15.98 236 HIS A CA 1
ATOM 1738 C C . HIS A 1 236 ? 9.088 7.722 42.560 1.00 15.55 236 HIS A C 1
ATOM 1739 O O . HIS A 1 236 ? 10.247 8.069 42.342 1.00 15.99 236 HIS A O 1
ATOM 1746 N N . GLY A 1 237 ? 8.155 8.562 42.995 1.00 14.81 237 GLY A N 1
ATOM 1747 C CA . GLY A 1 237 ? 8.485 9.949 43.276 1.00 14.12 237 GLY A CA 1
ATOM 1748 C C . GLY A 1 237 ? 8.314 10.947 42.149 1.00 14.11 237 GLY A C 1
ATOM 1749 O O . GLY A 1 237 ? 8.391 12.157 42.372 1.00 13.64 237 GLY A O 1
ATOM 1750 N N . LYS A 1 238 ? 8.074 10.451 40.943 1.00 13.60 238 LYS A N 1
ATOM 1751 C CA . LYS A 1 238 ? 7.907 11.314 39.782 1.00 13.47 238 LYS A CA 1
ATOM 1752 C C . LYS A 1 238 ? 6.914 12.454 39.992 1.00 12.99 238 LYS A C 1
ATOM 1753 O O . LYS A 1 238 ? 5.842 12.257 40.560 1.00 13.15 238 LYS A O 1
ATOM 1759 N N . TRP A 1 239 ? 7.288 13.647 39.531 1.00 12.44 239 TRP A N 1
ATOM 1760 C CA . TRP A 1 239 ? 6.427 14.825 39.617 1.00 11.99 239 TRP A CA 1
ATOM 1761 C C . TRP A 1 239 ? 5.628 14.850 38.308 1.00 12.18 239 TRP A C 1
ATOM 1762 O O . TRP A 1 239 ? 6.201 14.644 37.238 1.00 11.85 239 TRP A O 1
ATOM 1773 N N . ARG A 1 240 ? 4.325 15.108 38.382 1.00 11.63 240 ARG A N 1
ATOM 1774 C CA . ARG A 1 240 ? 3.504 15.149 37.169 1.00 11.87 240 ARG A CA 1
ATOM 1775 C C . ARG A 1 240 ? 4.090 16.100 36.123 1.00 12.00 240 ARG A C 1
ATOM 1776 O O . ARG A 1 240 ? 4.218 15.741 34.952 1.00 11.56 240 ARG A O 1
ATOM 1784 N N . PHE A 1 241 ? 4.434 17.313 36.549 1.00 11.61 241 PHE A N 1
ATOM 1785 C CA . PHE A 1 241 ? 4.996 18.308 35.645 1.00 11.95 241 PHE A CA 1
ATOM 1786 C C . PHE A 1 241 ? 6.438 18.624 36.025 1.00 12.21 241 PHE A C 1
ATOM 1787 O O . PHE A 1 241 ? 6.959 18.101 37.013 1.00 12.79 241 PHE A O 1
ATOM 1795 N N . THR A 1 242 ? 7.086 19.472 35.233 1.00 11.50 242 THR A N 1
ATOM 1796 C CA . THR A 1 242 ? 8.471 19.849 35.496 1.00 11.06 242 THR A CA 1
ATOM 1797 C C . THR A 1 242 ? 8.642 20.331 36.931 1.00 11.24 242 THR A C 1
ATOM 1798 O O . THR A 1 242 ? 7.834 21.115 37.437 1.00 11.28 242 THR A O 1
ATOM 1802 N N . SER A 1 243 ? 9.698 19.855 37.580 1.00 11.04 243 SER A N 1
ATOM 1803 C CA . SER A 1 243 ? 9.992 20.248 38.951 1.00 11.19 243 SER A CA 1
ATOM 1804 C C . SER A 1 243 ? 11.270 21.077 38.961 1.00 11.30 243 SER A C 1
ATOM 1805 O O . SER A 1 243 ? 12.114 20.936 38.072 1.00 11.35 243 SER A O 1
ATOM 1808 N N . PRO A 1 244 ? 11.423 21.961 39.960 1.00 10.87 244 PRO A N 1
ATOM 1809 C CA . PRO A 1 244 ? 12.619 22.804 40.064 1.00 10.82 244 PRO A CA 1
ATOM 1810 C C . PRO A 1 244 ? 13.753 21.950 40.621 1.00 10.54 244 PRO A C 1
ATOM 1811 O O . PRO A 1 244 ? 14.168 22.113 41.769 1.00 10.32 244 PRO A O 1
ATOM 1815 N N . THR A 1 245 ? 14.244 21.036 39.789 1.00 10.45 245 THR A N 1
ATOM 1816 C CA . THR A 1 245 ? 15.292 20.098 40.175 1.00 10.67 245 THR A CA 1
ATOM 1817 C C . THR A 1 245 ? 16.461 20.663 40.974 1.00 11.00 245 THR A C 1
ATOM 1818 O O . THR A 1 245 ? 16.874 20.068 41.962 1.00 11.40 245 THR A O 1
ATOM 1822 N N . HIS A 1 246 ? 16.998 21.799 40.549 1.00 11.14 246 HIS A N 1
ATOM 1823 C CA . HIS A 1 246 ? 18.133 22.394 41.247 1.00 12.09 246 HIS A CA 1
ATOM 1824 C C . HIS A 1 246 ? 17.787 22.775 42.680 1.00 12.07 246 HIS A C 1
ATOM 1825 O O . HIS A 1 246 ? 18.611 22.610 43.579 1.00 12.27 246 HIS A O 1
ATOM 1832 N N . THR A 1 247 ? 16.575 23.283 42.893 1.00 11.62 247 THR A N 1
ATOM 1833 C CA . THR A 1 247 ? 16.159 23.672 44.233 1.00 11.51 247 THR A CA 1
ATOM 1834 C C . THR A 1 247 ? 15.866 22.431 45.063 1.00 11.15 247 THR A C 1
ATOM 1835 O O . THR A 1 247 ? 15.994 22.455 46.287 1.00 11.36 247 THR A O 1
ATOM 1839 N N . VAL A 1 248 ? 15.471 21.351 44.392 1.00 10.35 248 VAL A N 1
ATOM 1840 C CA . VAL A 1 248 ? 15.182 20.088 45.063 1.00 10.06 248 VAL A CA 1
ATOM 1841 C C . VAL A 1 248 ? 16.498 19.471 45.549 1.00 9.85 248 VAL A C 1
ATOM 1842 O O . VAL A 1 248 ? 16.559 18.881 46.624 1.00 9.04 248 VAL A O 1
ATOM 1846 N N . LEU A 1 249 ? 17.547 19.608 44.745 1.00 9.95 249 LEU A N 1
ATOM 1847 C CA . LEU A 1 249 ? 18.865 19.098 45.115 1.00 10.36 249 LEU A CA 1
ATOM 1848 C C . LEU A 1 249 ? 19.335 19.899 46.330 1.00 10.41 249 LEU A C 1
ATOM 1849 O O . LEU A 1 249 ? 19.921 19.356 47.266 1.00 10.23 249 LEU A O 1
ATOM 1854 N N . ALA A 1 250 ? 19.065 21.198 46.307 1.00 10.14 250 ALA A N 1
ATOM 1855 C CA . ALA A 1 250 ? 19.441 22.069 47.409 1.00 10.27 250 ALA A CA 1
ATOM 1856 C C . ALA A 1 250 ? 18.712 21.637 48.679 1.00 10.31 250 ALA A C 1
ATOM 1857 O O . ALA A 1 250 ? 19.286 21.654 49.770 1.00 10.42 250 ALA A O 1
ATOM 1859 N N . PHE A 1 251 ? 17.449 21.242 48.536 1.00 10.44 251 PHE A N 1
ATOM 1860 C CA . PHE A 1 251 ? 16.661 20.820 49.689 1.00 10.30 251 PHE A CA 1
ATOM 1861 C C . PHE A 1 251 ? 17.214 19.538 50.299 1.00 10.56 251 PHE A C 1
ATOM 1862 O O . PHE A 1 251 ? 17.290 19.404 51.520 1.00 10.41 251 PHE A O 1
ATOM 1870 N N . ALA A 1 252 ? 17.592 18.589 49.447 1.00 11.08 252 ALA A N 1
ATOM 1871 C CA . ALA A 1 252 ? 18.155 17.334 49.930 1.00 11.34 252 ALA A CA 1
ATOM 1872 C C . ALA A 1 252 ? 19.377 17.640 50.798 1.00 11.15 252 ALA A C 1
ATOM 1873 O O . ALA A 1 252 ? 19.569 17.035 51.854 1.00 11.82 252 ALA A O 1
ATOM 1875 N N . GLN A 1 253 ? 20.196 18.589 50.355 1.00 10.61 253 GLN A N 1
ATOM 1876 C CA . GLN A 1 253 ? 21.398 18.958 51.102 1.00 10.33 253 GLN A CA 1
ATOM 1877 C C . GLN A 1 253 ? 21.027 19.660 52.412 1.00 10.20 253 GLN A C 1
ATOM 1878 O O . GLN A 1 253 ? 21.658 19.432 53.445 1.00 10.23 253 GLN A O 1
ATOM 1884 N N . ALA A 1 254 ? 20.002 20.508 52.365 1.00 9.50 254 ALA A N 1
ATOM 1885 C CA . ALA A 1 254 ? 19.562 21.222 53.559 1.00 10.48 254 ALA A CA 1
ATOM 1886 C C . ALA A 1 254 ? 19.095 20.224 54.616 1.00 10.58 254 ALA A C 1
ATOM 1887 O O . ALA A 1 254 ? 19.365 20.396 55.806 1.00 9.75 254 ALA A O 1
ATOM 1889 N N . LEU A 1 255 ? 18.392 19.183 54.175 1.00 11.05 255 LEU A N 1
ATOM 1890 C CA . LEU A 1 255 ? 17.905 18.151 55.087 1.00 11.69 255 LEU A CA 1
ATOM 1891 C C . LEU A 1 255 ? 19.073 17.430 55.746 1.00 12.19 255 LEU A C 1
ATOM 1892 O O . LEU A 1 255 ? 19.030 17.115 56.936 1.00 11.56 255 LEU A O 1
ATOM 1897 N N . LYS A 1 256 ? 20.120 17.168 54.969 1.00 12.78 256 LYS A N 1
ATOM 1898 C CA . LYS A 1 256 ? 21.292 16.487 55.507 1.00 13.61 256 LYS A CA 1
ATOM 1899 C C . LYS A 1 256 ? 21.964 17.342 56.573 1.00 12.92 256 LYS A C 1
ATOM 1900 O O . LYS A 1 256 ? 22.371 16.834 57.613 1.00 13.40 256 LYS A O 1
ATOM 1906 N N . GLU A 1 257 ? 22.065 18.641 56.320 1.00 12.45 257 GLU A N 1
ATOM 1907 C CA . GLU A 1 257 ? 22.689 19.542 57.282 1.00 12.54 257 GLU A CA 1
ATOM 1908 C C . GLU A 1 257 ? 21.831 19.690 58.541 1.00 12.30 257 GLU A C 1
ATOM 1909 O O . GLU A 1 257 ? 22.349 19.946 59.629 1.00 12.35 257 GLU A O 1
ATOM 1915 N N . LEU A 1 258 ? 20.522 19.516 58.393 1.00 12.00 258 LEU A N 1
ATOM 1916 C CA . LEU A 1 258 ? 19.623 19.598 59.538 1.00 12.08 258 LEU A CA 1
ATOM 1917 C C . LEU A 1 258 ? 19.888 18.372 60.398 1.00 11.81 258 LEU A C 1
ATOM 1918 O O . LEU A 1 258 ? 20.009 18.470 61.616 1.00 10.87 258 LEU A O 1
ATOM 1923 N N . ALA A 1 259 ? 19.984 17.216 59.749 1.00 11.89 259 ALA A N 1
ATOM 1924 C CA . ALA A 1 259 ? 20.260 15.971 60.456 1.00 12.88 259 ALA A CA 1
ATOM 1925 C C . ALA A 1 259 ? 21.613 16.074 61.159 1.00 13.32 259 ALA A C 1
ATOM 1926 O O . ALA A 1 259 ? 21.745 15.702 62.321 1.00 13.44 259 ALA A O 1
ATOM 1928 N N . LYS A 1 260 ? 22.610 16.596 60.449 1.00 14.02 260 LYS A N 1
ATOM 1929 C CA . LYS A 1 260 ? 23.956 16.740 60.995 1.00 14.73 260 LYS A CA 1
ATOM 1930 C C . LYS A 1 260 ? 23.975 17.645 62.227 1.00 14.87 260 LYS A C 1
ATOM 1931 O O . LYS A 1 260 ? 24.710 17.388 63.186 1.00 14.43 260 LYS A O 1
ATOM 1937 N N . GLU A 1 261 ? 23.169 18.704 62.202 1.00 14.00 261 GLU A N 1
ATOM 1938 C CA . GLU A 1 261 ? 23.115 19.629 63.329 1.00 13.82 261 GLU A CA 1
ATOM 1939 C C . GLU A 1 261 ? 22.545 18.942 64.569 1.00 13.62 261 GLU A C 1
ATOM 1940 O O . GLU A 1 261 ? 22.814 19.354 65.694 1.00 13.44 261 GLU A O 1
ATOM 1946 N N . GLY A 1 262 ? 21.765 17.887 64.354 1.00 13.72 262 GLY A N 1
ATOM 1947 C CA . GLY A 1 262 ? 21.171 17.172 65.470 1.00 13.55 262 GLY A CA 1
ATOM 1948 C C . GLY A 1 262 ? 19.654 17.145 65.399 1.00 13.73 262 GLY A C 1
ATOM 1949 O O . GLY A 1 262 ? 18.985 16.886 66.398 1.00 14.48 262 GLY A O 1
ATOM 1950 N N . GLY A 1 263 ? 19.106 17.420 64.219 1.00 13.48 263 GLY A N 1
ATOM 1951 C CA . GLY A 1 263 ? 17.662 17.405 64.055 1.00 13.11 263 GLY A CA 1
ATOM 1952 C C . GLY A 1 263 ? 16.952 18.647 64.559 1.00 13.23 263 GLY A C 1
ATOM 1953 O O . GLY A 1 263 ? 17.588 19.618 64.965 1.00 13.66 263 GLY A O 1
ATOM 1954 N N . VAL A 1 264 ? 15.624 18.616 64.536 1.00 13.07 264 VAL A N 1
ATOM 1955 C CA . VAL A 1 264 ? 14.832 19.753 64.982 1.00 13.15 264 VAL A CA 1
ATOM 1956 C C . VAL A 1 264 ? 15.168 20.187 66.405 1.00 13.56 264 VAL A C 1
ATOM 1957 O O . VAL A 1 264 ? 15.191 21.380 66.708 1.00 13.50 264 VAL A O 1
ATOM 1961 N N . ALA A 1 265 ? 15.429 19.219 67.277 1.00 13.83 265 ALA A N 1
ATOM 1962 C CA . ALA A 1 265 ? 15.747 19.524 68.667 1.00 14.42 265 ALA A CA 1
ATOM 1963 C C . ALA A 1 265 ? 16.954 20.450 68.794 1.00 14.09 265 ALA A C 1
ATOM 1964 O O . ALA A 1 265 ? 16.940 21.389 69.590 1.00 15.08 265 ALA A O 1
ATOM 1966 N N . ALA A 1 266 ? 17.993 20.189 68.011 1.00 13.43 266 ALA A N 1
ATOM 1967 C CA . ALA A 1 266 ? 19.201 21.008 68.058 1.00 13.26 266 ALA A CA 1
ATOM 1968 C C . ALA A 1 266 ? 19.007 22.347 67.348 1.00 12.74 266 ALA A C 1
ATOM 1969 O O . ALA A 1 266 ? 19.443 23.387 67.845 1.00 13.35 266 ALA A O 1
ATOM 1971 N N . ARG A 1 267 ? 18.357 22.327 66.187 1.00 11.82 267 ARG A N 1
ATOM 1972 C CA . ARG A 1 267 ? 18.125 23.563 65.451 1.00 10.72 267 ARG A CA 1
ATOM 1973 C C . ARG A 1 267 ? 17.245 24.501 66.274 1.00 10.72 267 ARG A C 1
ATOM 1974 O O . ARG A 1 267 ? 17.459 25.711 66.293 1.00 10.00 267 ARG A O 1
ATOM 1982 N N . HIS A 1 268 ? 16.256 23.925 66.953 1.00 10.83 268 HIS A N 1
ATOM 1983 C CA . HIS A 1 268 ? 15.335 24.682 67.797 1.00 11.46 268 HIS A CA 1
ATOM 1984 C C . HIS A 1 268 ? 16.121 25.400 68.895 1.00 11.43 268 HIS A C 1
ATOM 1985 O O . HIS A 1 268 ? 15.892 26.579 69.162 1.00 11.91 268 HIS A O 1
ATOM 1992 N N . GLN A 1 269 ? 17.041 24.679 69.533 1.00 11.76 269 GLN A N 1
ATOM 1993 C CA . GLN A 1 269 ? 17.867 25.257 70.590 1.00 12.08 269 GLN A CA 1
ATOM 1994 C C . GLN A 1 269 ? 18.685 26.438 70.065 1.00 11.76 269 GLN A C 1
ATOM 1995 O O . GLN A 1 269 ? 18.797 27.464 70.739 1.00 11.44 269 GLN A O 1
ATOM 2001 N N . ARG A 1 270 ? 19.259 26.295 68.871 1.00 11.25 270 ARG A N 1
ATOM 2002 C CA . ARG A 1 270 ? 20.051 27.378 68.282 1.00 11.48 270 ARG A CA 1
ATOM 2003 C C . ARG A 1 270 ? 19.171 28.601 68.017 1.00 11.32 270 ARG A C 1
ATOM 2004 O O . ARG A 1 270 ? 19.515 29.722 68.399 1.00 11.60 270 ARG A O 1
ATOM 2012 N N . TYR A 1 271 ? 18.039 28.380 67.361 1.00 10.80 271 TYR A N 1
ATOM 2013 C CA . TYR A 1 271 ? 17.109 29.463 67.064 1.00 11.50 271 TYR A CA 1
ATOM 2014 C C . TYR A 1 271 ? 16.681 30.190 68.342 1.00 11.89 271 TYR A C 1
ATOM 2015 O O . TYR A 1 271 ? 16.713 31.418 68.405 1.00 10.93 271 TYR A O 1
ATOM 2024 N N . GLN A 1 272 ? 16.279 29.429 69.358 1.00 12.94 272 GLN A N 1
ATOM 2025 C CA . GLN A 1 272 ? 15.857 30.024 70.625 1.00 14.39 272 GLN A CA 1
ATOM 2026 C C . GLN A 1 272 ? 16.964 30.865 71.235 1.00 14.42 272 GLN A C 1
ATOM 2027 O O . GLN A 1 272 ? 16.717 31.973 71.708 1.00 14.42 272 GLN A O 1
ATOM 2033 N N . GLN A 1 273 ? 18.179 30.324 71.244 1.00 15.00 273 GLN A N 1
ATOM 2034 C CA . GLN A 1 273 ? 19.319 31.037 71.809 1.00 16.08 273 GLN A CA 1
ATOM 2035 C C . GLN A 1 273 ? 19.584 32.318 71.025 1.00 16.26 273 GLN A C 1
ATOM 2036 O O . GLN A 1 273 ? 19.769 33.378 71.622 1.00 17.17 273 GLN A O 1
ATOM 2042 N N . ASN A 1 274 ? 19.594 32.222 69.695 1.00 16.42 274 ASN A N 1
ATOM 2043 C CA . ASN A 1 274 ? 19.830 33.390 68.846 1.00 16.35 274 ASN A CA 1
ATOM 2044 C C . ASN A 1 274 ? 18.855 34.499 69.210 1.00 16.20 274 ASN A C 1
ATOM 2045 O O . ASN A 1 274 ? 19.233 35.660 69.363 1.00 16.03 274 ASN A O 1
ATOM 2050 N N . GLN A 1 275 ? 17.588 34.131 69.328 1.00 16.32 275 GLN A N 1
ATOM 2051 C CA . GLN A 1 275 ? 16.546 35.090 69.654 1.00 16.86 275 GLN A CA 1
ATOM 2052 C C . GLN A 1 275 ? 16.701 35.658 71.059 1.00 16.83 275 GLN A C 1
ATOM 2053 O O . GLN A 1 275 ? 16.580 36.863 71.270 1.00 16.54 275 GLN A O 1
ATOM 2059 N N . ARG A 1 276 ? 16.958 34.778 72.021 1.00 16.88 276 ARG A N 1
ATOM 2060 C CA . ARG A 1 276 ? 17.129 35.190 73.405 1.00 16.91 276 ARG A CA 1
ATOM 2061 C C . ARG A 1 276 ? 18.213 36.258 73.487 1.00 16.53 276 ARG A C 1
ATOM 2062 O O . ARG A 1 276 ? 18.031 37.297 74.117 1.00 16.66 276 ARG A O 1
ATOM 2070 N N . SER A 1 277 ? 19.339 35.999 72.829 1.00 16.06 277 SER A N 1
ATOM 2071 C CA . SER A 1 277 ? 20.458 36.932 72.821 1.00 15.36 277 SER A CA 1
ATOM 2072 C C . SER A 1 277 ? 20.123 38.222 72.077 1.00 15.34 277 SER A C 1
ATOM 2073 O O . SER A 1 277 ? 20.443 39.316 72.545 1.00 14.78 277 SER A O 1
ATOM 2076 N N . LEU A 1 278 ? 19.482 38.090 70.918 1.00 14.31 278 LEU A N 1
ATOM 2077 C CA . LEU A 1 278 ? 19.108 39.255 70.122 1.00 14.23 278 LEU A CA 1
ATOM 2078 C C . LEU A 1 278 ? 18.188 40.174 70.910 1.00 13.78 278 LEU A C 1
ATOM 2079 O O . LEU A 1 278 ? 18.437 41.373 71.022 1.00 13.77 278 LEU A O 1
ATOM 2084 N N . VAL A 1 279 ? 17.124 39.596 71.453 1.00 14.00 279 VAL A N 1
ATOM 2085 C CA . VAL A 1 279 ? 16.145 40.351 72.222 1.00 14.72 279 VAL A CA 1
ATOM 2086 C C . VAL A 1 279 ? 16.761 41.072 73.414 1.00 14.76 279 VAL A C 1
ATOM 2087 O O . VAL A 1 279 ? 16.460 42.241 73.658 1.00 15.30 279 VAL A O 1
ATOM 2091 N N . ALA A 1 280 ? 17.621 40.380 74.155 1.00 14.83 280 ALA A N 1
ATOM 2092 C CA . ALA A 1 280 ? 18.271 40.986 75.311 1.00 14.76 280 ALA A CA 1
ATOM 2093 C C . ALA A 1 280 ? 19.101 42.175 74.844 1.00 15.02 280 ALA A C 1
ATOM 2094 O O . ALA A 1 280 ? 19.053 43.256 75.437 1.00 15.23 280 ALA A O 1
ATOM 2096 N N . GLY A 1 281 ? 19.858 41.966 73.772 1.00 14.57 281 GLY A N 1
ATOM 2097 C CA . GLY A 1 281 ? 20.692 43.023 73.235 1.00 14.40 281 GLY A CA 1
ATOM 2098 C C . GLY A 1 281 ? 19.906 44.211 72.712 1.00 14.61 281 GLY A C 1
ATOM 2099 O O . GLY A 1 281 ? 20.308 45.355 72.910 1.00 15.11 281 GLY A O 1
ATOM 2108 N N . ARG A 1 283 ? 16.891 45.182 73.681 1.00 14.62 283 ARG A N 1
ATOM 2109 C CA . ARG A 1 283 ? 16.305 45.887 74.813 1.00 15.29 283 ARG A CA 1
ATOM 2110 C C . ARG A 1 283 ? 17.368 46.734 75.502 1.00 15.63 283 ARG A C 1
ATOM 2111 O O . ARG A 1 283 ? 17.074 47.797 76.045 1.00 15.91 283 ARG A O 1
ATOM 2119 N N . ALA A 1 284 ? 18.609 46.260 75.475 1.00 15.95 284 ALA A N 1
ATOM 2120 C CA . ALA A 1 284 ? 19.707 46.997 76.083 1.00 16.25 284 ALA A CA 1
ATOM 2121 C C . ALA A 1 284 ? 19.923 48.276 75.286 1.00 16.54 284 ALA A C 1
ATOM 2122 O O . ALA A 1 284 ? 20.414 49.272 75.816 1.00 16.57 284 ALA A O 1
ATOM 2124 N N . LEU A 1 285 ? 19.542 48.243 74.010 1.00 16.97 285 LEU A N 1
ATOM 2125 C CA . LEU A 1 285 ? 19.693 49.400 73.135 1.00 17.29 285 LEU A CA 1
ATOM 2126 C C . LEU A 1 285 ? 18.454 50.293 73.096 1.00 16.91 285 LEU A C 1
ATOM 2127 O O . LEU A 1 285 ? 18.390 51.232 72.306 1.00 17.68 285 LEU A O 1
ATOM 2132 N N . GLY A 1 286 ? 17.469 49.998 73.938 1.00 16.93 286 GLY A N 1
ATOM 2133 C CA . GLY A 1 286 ? 16.272 50.823 73.979 1.00 16.84 286 GLY A CA 1
ATOM 2134 C C . GLY A 1 286 ? 15.079 50.386 73.147 1.00 17.33 286 GLY A C 1
ATOM 2135 O O . GLY A 1 286 ? 14.044 51.055 73.163 1.00 17.02 286 GLY A O 1
ATOM 2136 N N . PHE A 1 287 ? 15.204 49.281 72.415 1.00 16.97 287 PHE A N 1
ATOM 2137 C CA . PHE A 1 287 ? 14.088 48.804 71.604 1.00 16.91 287 PHE A CA 1
ATOM 2138 C C . PHE A 1 287 ? 13.105 47.994 72.448 1.00 17.44 287 PHE A C 1
ATOM 2139 O O . PHE A 1 287 ? 13.472 47.427 73.478 1.00 17.37 287 PHE A O 1
ATOM 2147 N N . ASN A 1 288 ? 11.852 47.950 72.009 1.00 17.98 288 ASN A N 1
ATOM 2148 C CA . ASN A 1 288 ? 10.823 47.205 72.716 1.00 18.06 288 ASN A CA 1
ATOM 2149 C C . ASN A 1 288 ? 10.159 46.200 71.789 1.00 18.13 288 ASN A C 1
ATOM 2150 O O . ASN A 1 288 ? 9.907 46.483 70.621 1.00 17.70 288 ASN A O 1
ATOM 2155 N N . THR A 1 289 ? 9.875 45.021 72.326 1.00 18.55 289 THR A N 1
ATOM 2156 C CA . THR A 1 289 ? 9.242 43.965 71.561 1.00 18.77 289 THR A CA 1
ATOM 2157 C C . THR A 1 289 ? 7.738 44.192 71.475 1.00 19.70 289 THR A C 1
ATOM 2158 O O . THR A 1 289 ? 7.115 44.686 72.416 1.00 19.66 289 THR A O 1
ATOM 2162 N N . LEU A 1 290 ? 7.160 43.833 70.336 1.00 20.15 290 LEU A N 1
ATOM 2163 C CA . LEU A 1 290 ? 5.727 43.979 70.135 1.00 21.39 290 LEU A CA 1
ATOM 2164 C C . LEU A 1 290 ? 4.964 43.041 71.063 1.00 22.02 290 LEU A C 1
ATOM 2165 O O . LEU A 1 290 ? 3.926 43.401 71.611 1.00 22.20 290 LEU A O 1
ATOM 2170 N N . LEU A 1 291 ? 5.490 41.834 71.234 1.00 23.55 291 LEU A N 1
ATOM 2171 C CA . LEU A 1 291 ? 4.842 40.831 72.070 1.00 24.95 291 LEU A CA 1
ATOM 2172 C C . LEU A 1 291 ? 5.659 40.486 73.300 1.00 26.33 291 LEU A C 1
ATOM 2173 O O . LEU A 1 291 ? 6.862 40.736 73.350 1.00 25.80 291 LEU A O 1
ATOM 2178 N N . ASP A 1 292 ? 4.991 39.909 74.294 1.00 28.38 292 ASP A N 1
ATOM 2179 C CA . ASP A 1 292 ? 5.664 39.480 75.510 1.00 30.45 292 ASP A CA 1
ATOM 2180 C C . ASP A 1 292 ? 6.398 38.192 75.148 1.00 31.11 292 ASP A C 1
ATOM 2181 O O . ASP A 1 292 ? 5.991 37.474 74.230 1.00 30.79 292 ASP A O 1
ATOM 2186 N N . ASP A 1 293 ? 7.477 37.908 75.868 1.00 31.89 293 ASP A N 1
ATOM 2187 C CA . ASP A 1 293 ? 8.286 36.720 75.617 1.00 32.89 293 ASP A CA 1
ATOM 2188 C C . ASP A 1 293 ? 7.496 35.410 75.547 1.00 33.08 293 ASP A C 1
ATOM 2189 O O . ASP A 1 293 ? 7.923 34.460 74.889 1.00 33.78 293 ASP A O 1
ATOM 2194 N N . GLU A 1 294 ? 6.344 35.360 76.207 1.00 32.64 294 GLU A N 1
ATOM 2195 C CA . GLU A 1 294 ? 5.530 34.146 76.214 1.00 32.29 294 GLU A CA 1
ATOM 2196 C C . GLU A 1 294 ? 4.917 33.746 74.871 1.00 32.03 294 GLU A C 1
ATOM 2197 O O . GLU A 1 294 ? 4.769 32.555 74.588 1.00 32.20 294 GLU A O 1
ATOM 2203 N N . LEU A 1 295 ? 4.565 34.731 74.048 1.00 31.59 295 LEU A N 1
ATOM 2204 C CA . LEU A 1 295 ? 3.939 34.469 72.750 1.00 31.00 295 LEU A CA 1
ATOM 2205 C C . LEU A 1 295 ? 4.917 34.310 71.585 1.00 30.53 295 LEU A C 1
ATOM 2206 O O . LEU A 1 295 ? 4.515 33.968 70.474 1.00 30.83 295 LEU A O 1
ATOM 2211 N N . HIS A 1 296 ? 6.194 34.554 71.849 1.00 29.54 296 HIS A N 1
ATOM 2212 C CA . HIS A 1 296 ? 7.239 34.489 70.832 1.00 28.39 296 HIS A CA 1
ATOM 2213 C C . HIS A 1 296 ? 7.482 33.180 70.080 1.00 27.86 296 HIS A C 1
ATOM 2214 O O . HIS A 1 296 ? 7.477 32.091 70.652 1.00 27.68 296 HIS A O 1
ATOM 2221 N N . SER A 1 297 ? 7.696 33.314 68.776 1.00 26.65 297 SER A N 1
ATOM 2222 C CA . SER A 1 297 ? 8.034 32.189 67.924 1.00 25.03 297 SER A CA 1
ATOM 2223 C C . SER A 1 297 ? 9.557 32.262 67.993 1.00 23.57 297 SER A C 1
ATOM 2224 O O . SER A 1 297 ? 10.111 33.332 68.243 1.00 23.13 297 SER A O 1
ATOM 2227 N N . PRO A 1 298 ? 10.257 31.140 67.786 1.00 21.83 298 PRO A N 1
ATOM 2228 C CA . PRO A 1 298 ? 11.716 31.228 67.866 1.00 20.65 298 PRO A CA 1
ATOM 2229 C C . PRO A 1 298 ? 12.436 31.539 66.557 1.00 19.51 298 PRO A C 1
ATOM 2230 O O . PRO A 1 298 ? 13.657 31.418 66.486 1.00 19.54 298 PRO A O 1
ATOM 2234 N N . ILE A 1 299 ? 11.702 31.943 65.526 1.00 18.41 299 ILE A N 1
ATOM 2235 C CA . ILE A 1 299 ? 12.356 32.218 64.249 1.00 18.07 299 ILE A CA 1
ATOM 2236 C C . ILE A 1 299 ? 12.402 33.692 63.847 1.00 17.44 299 ILE A C 1
ATOM 2237 O O . ILE A 1 299 ? 13.198 34.074 62.994 1.00 17.49 299 ILE A O 1
ATOM 2242 N N . ILE A 1 300 ? 11.565 34.519 64.467 1.00 17.12 300 ILE A N 1
ATOM 2243 C CA . ILE A 1 300 ? 11.539 35.944 64.149 1.00 16.41 300 ILE A CA 1
ATOM 2244 C C . ILE A 1 300 ? 10.955 36.741 65.315 1.00 16.18 300 ILE A C 1
ATOM 2245 O O . ILE A 1 300 ? 10.190 36.204 66.115 1.00 16.47 300 ILE A O 1
ATOM 2250 N N . THR A 1 301 ? 11.330 38.014 65.412 1.00 15.40 301 THR A N 1
ATOM 2251 C CA . THR A 1 301 ? 10.850 38.881 66.485 1.00 14.84 301 THR A CA 1
ATOM 2252 C C . THR A 1 301 ? 10.455 40.259 65.958 1.00 14.57 301 THR A C 1
ATOM 2253 O O . THR A 1 301 ? 11.193 40.875 65.189 1.00 14.66 301 THR A O 1
ATOM 2257 N N . ALA A 1 302 ? 9.294 40.743 66.384 1.00 14.28 302 ALA A N 1
ATOM 2258 C CA . ALA A 1 302 ? 8.817 42.057 65.968 1.00 14.28 302 ALA A CA 1
ATOM 2259 C C . ALA A 1 302 ? 9.118 43.084 67.053 1.00 14.74 302 ALA A C 1
ATOM 2260 O O . ALA A 1 302 ? 8.876 42.837 68.240 1.00 14.67 302 ALA A O 1
ATOM 2262 N N . PHE A 1 303 ? 9.658 44.230 66.643 1.00 14.77 303 PHE A N 1
ATOM 2263 C CA . PHE A 1 303 ? 9.986 45.310 67.569 1.00 15.13 303 PHE A CA 1
ATOM 2264 C C . PHE A 1 303 ? 9.245 46.583 67.166 1.00 15.96 303 PHE A C 1
ATOM 2265 O O . PHE A 1 303 ? 9.098 46.872 65.978 1.00 15.99 303 PHE A O 1
ATOM 2273 N N . TYR A 1 304 ? 8.773 47.339 68.153 1.00 16.49 304 TYR A N 1
ATOM 2274 C CA . TYR A 1 304 ? 8.089 48.593 67.864 1.00 16.87 304 TYR A CA 1
ATOM 2275 C C . TYR A 1 304 ? 9.102 49.519 67.209 1.00 16.84 304 TYR A C 1
ATOM 2276 O O . TYR A 1 304 ? 10.277 49.512 67.569 1.00 16.78 304 TYR A O 1
ATOM 2285 N N . SER A 1 305 ? 8.653 50.308 66.243 1.00 17.09 305 SER A N 1
ATOM 2286 C CA . SER A 1 305 ? 9.540 51.252 65.580 1.00 17.73 305 SER A CA 1
ATOM 2287 C C . SER A 1 305 ? 9.860 52.360 66.581 1.00 18.02 305 SER A C 1
ATOM 2288 O O . SER A 1 305 ? 9.016 52.729 67.392 1.00 17.59 305 SER A O 1
ATOM 2291 N N . PRO A 1 306 ? 11.094 52.881 66.558 1.00 18.98 306 PRO A N 1
ATOM 2292 C CA . PRO A 1 306 ? 11.466 53.954 67.485 1.00 19.68 306 PRO A CA 1
ATOM 2293 C C . PRO A 1 306 ? 10.485 55.117 67.348 1.00 20.79 306 PRO A C 1
ATOM 2294 O O . PRO A 1 306 ? 10.013 55.412 66.248 1.00 20.21 306 PRO A O 1
ATOM 2298 N N . GLU A 1 307 ? 10.181 55.775 68.461 1.00 22.00 307 GLU A N 1
ATOM 2299 C CA . GLU A 1 307 ? 9.241 56.893 68.449 1.00 23.29 307 GLU A CA 1
ATOM 2300 C C . GLU A 1 307 ? 9.863 58.216 68.005 1.00 22.68 307 GLU A C 1
ATOM 2301 O O . GLU A 1 307 ? 9.147 59.156 67.664 1.00 22.64 307 GLU A O 1
ATOM 2307 N N . ASP A 1 308 ? 11.191 58.287 68.007 1.00 22.22 308 ASP A N 1
ATOM 2308 C CA . ASP A 1 308 ? 11.885 59.502 67.595 1.00 21.82 308 ASP A CA 1
ATOM 2309 C C . ASP A 1 308 ? 11.334 59.947 66.242 1.00 21.02 308 ASP A C 1
ATOM 2310 O O . ASP A 1 308 ? 11.346 59.185 65.278 1.00 20.48 308 ASP A O 1
ATOM 2315 N N . PRO A 1 309 ? 10.843 61.193 66.157 1.00 20.64 309 PRO A N 1
ATOM 2316 C CA . PRO A 1 309 ? 10.283 61.721 64.908 1.00 19.93 309 PRO A CA 1
ATOM 2317 C C . PRO A 1 309 ? 11.221 61.663 63.702 1.00 19.12 309 PRO A C 1
ATOM 2318 O O . PRO A 1 309 ? 10.776 61.769 62.563 1.00 18.54 309 PRO A O 1
ATOM 2322 N N . GLN A 1 310 ? 12.511 61.474 63.960 1.00 18.61 310 GLN A N 1
ATOM 2323 C CA . GLN A 1 310 ? 13.511 61.410 62.898 1.00 18.48 310 GLN A CA 1
ATOM 2324 C C . GLN A 1 310 ? 13.751 59.982 62.395 1.00 17.91 310 GLN A C 1
ATOM 2325 O O . GLN A 1 310 ? 14.395 59.777 61.365 1.00 17.05 310 GLN A O 1
ATOM 2331 N N . TYR A 1 311 ? 13.236 58.995 63.122 1.00 17.14 311 TYR A N 1
ATOM 2332 C CA . TYR A 1 311 ? 13.405 57.599 62.725 1.00 16.63 311 TYR A CA 1
ATOM 2333 C C . TYR A 1 311 ? 12.633 57.247 61.455 1.00 15.88 311 TYR A C 1
ATOM 2334 O O . TYR A 1 311 ? 11.484 57.647 61.277 1.00 15.65 311 TYR A O 1
ATOM 2343 N N . ARG A 1 312 ? 13.278 56.481 60.584 1.00 15.41 312 ARG A N 1
ATOM 2344 C CA . ARG A 1 312 ? 12.670 56.024 59.338 1.00 15.40 312 ARG A CA 1
ATOM 2345 C C . ARG A 1 312 ? 13.216 54.630 59.059 1.00 15.45 312 ARG A C 1
ATOM 2346 O O . ARG A 1 312 ? 14.431 54.423 59.065 1.00 15.38 312 ARG A O 1
ATOM 2354 N N . PHE A 1 313 ? 12.330 53.666 58.829 1.00 15.40 313 PHE A N 1
ATOM 2355 C CA . PHE A 1 313 ? 12.789 52.309 58.561 1.00 15.07 313 PHE A CA 1
ATOM 2356 C C . PHE A 1 313 ? 13.655 52.263 57.313 1.00 14.60 313 PHE A C 1
ATOM 2357 O O . PHE A 1 313 ? 14.640 51.528 57.262 1.00 14.82 313 PHE A O 1
ATOM 2365 N N . SER A 1 314 ? 13.292 53.056 56.310 1.00 14.20 314 SER A N 1
ATOM 2366 C CA . SER A 1 314 ? 14.051 53.084 55.067 1.00 14.26 314 SER A CA 1
ATOM 2367 C C . SER A 1 314 ? 15.517 53.408 55.340 1.00 14.06 314 SER A C 1
ATOM 2368 O O . SER A 1 314 ? 16.411 52.771 54.791 1.00 13.55 314 SER A O 1
ATOM 2371 N N . GLU A 1 315 ? 15.755 54.392 56.202 1.00 13.55 315 GLU A N 1
ATOM 2372 C CA . GLU A 1 315 ? 17.113 54.802 56.533 1.00 14.15 315 GLU A CA 1
ATOM 2373 C C . GLU A 1 315 ? 17.803 53.799 57.467 1.00 14.41 315 GLU A C 1
ATOM 2374 O O . GLU A 1 315 ? 18.971 53.457 57.274 1.00 14.23 315 GLU A O 1
ATOM 2380 N N . PHE A 1 316 ? 17.076 53.328 58.475 1.00 13.99 316 PHE A N 1
ATOM 2381 C CA . PHE A 1 316 ? 17.613 52.355 59.423 1.00 14.10 316 PHE A CA 1
ATOM 2382 C C . PHE A 1 316 ? 18.057 51.121 58.628 1.00 14.48 316 PHE A C 1
ATOM 2383 O O . PHE A 1 316 ? 19.166 50.618 58.789 1.00 14.19 316 PHE A O 1
ATOM 2391 N N . TYR A 1 317 ? 17.173 50.655 57.755 1.00 15.10 317 TYR A N 1
ATOM 2392 C CA . TYR A 1 317 ? 17.431 49.490 56.922 1.00 15.30 317 TYR A CA 1
ATOM 2393 C C . TYR A 1 317 ? 18.662 49.646 56.028 1.00 15.74 317 TYR A C 1
ATOM 2394 O O . TYR A 1 317 ? 19.502 48.748 55.957 1.00 15.14 317 TYR A O 1
ATOM 2403 N N . ARG A 1 318 ? 18.770 50.786 55.353 1.00 16.63 318 ARG A N 1
ATOM 2404 C CA . ARG A 1 318 ? 19.898 51.036 54.459 1.00 17.68 318 ARG A CA 1
ATOM 2405 C C . ARG A 1 318 ? 21.225 51.052 55.216 1.00 17.43 318 ARG A C 1
ATOM 2406 O O . ARG A 1 318 ? 22.214 50.486 54.756 1.00 17.41 318 ARG A O 1
ATOM 2414 N N . ARG A 1 319 ? 21.244 51.695 56.378 1.00 17.40 319 ARG A N 1
ATOM 2415 C CA . ARG A 1 319 ? 22.463 51.768 57.172 1.00 17.62 319 ARG A CA 1
ATOM 2416 C C . ARG A 1 319 ? 22.874 50.404 57.726 1.00 17.56 319 ARG A C 1
ATOM 2417 O O . ARG A 1 319 ? 24.063 50.116 57.848 1.00 17.53 319 ARG A O 1
ATOM 2425 N N . LEU A 1 320 ? 21.898 49.564 58.058 1.00 17.33 320 LEU A N 1
ATOM 2426 C CA . LEU A 1 320 ? 22.210 48.230 58.558 1.00 18.31 320 LEU A CA 1
ATOM 2427 C C . LEU A 1 320 ? 22.745 47.395 57.401 1.00 18.49 320 LEU A C 1
ATOM 2428 O O . LEU A 1 320 ? 23.707 46.646 57.554 1.00 18.20 320 LEU A O 1
ATOM 2433 N N . LYS A 1 321 ? 22.109 47.530 56.243 1.00 19.20 321 LYS A N 1
ATOM 2434 C CA . LYS A 1 321 ? 22.526 46.792 55.060 1.00 20.03 321 LYS A CA 1
ATOM 2435 C C . LYS A 1 321 ? 23.955 47.176 54.679 1.00 20.29 321 LYS A C 1
ATOM 2436 O O . LYS A 1 321 ? 24.762 46.321 54.330 1.00 19.94 321 LYS A O 1
ATOM 2442 N N . GLU A 1 322 ? 24.263 48.467 54.751 1.00 21.07 322 GLU A N 1
ATOM 2443 C CA . GLU A 1 322 ? 25.602 48.948 54.424 1.00 21.79 322 GLU A CA 1
ATOM 2444 C C . GLU A 1 322 ? 26.639 48.242 55.297 1.00 21.02 322 GLU A C 1
ATOM 2445 O O . GLU A 1 322 ? 27.791 48.086 54.901 1.00 20.85 322 GLU A O 1
ATOM 2451 N N . GLN A 1 323 ? 26.224 47.812 56.484 1.00 20.24 323 GLN A N 1
ATOM 2452 C CA . GLN A 1 323 ? 27.126 47.112 57.394 1.00 19.85 323 GLN A CA 1
ATOM 2453 C C . GLN A 1 323 ? 27.074 45.600 57.178 1.00 19.18 323 GLN A C 1
ATOM 2454 O O . GLN A 1 323 ? 27.766 44.846 57.862 1.00 18.82 323 GLN A O 1
ATOM 2460 N N . GLY A 1 324 ? 26.242 45.164 56.236 1.00 18.00 324 GLY A N 1
ATOM 2461 C CA . GLY A 1 324 ? 26.145 43.746 55.936 1.00 17.72 324 GLY A CA 1
ATOM 2462 C C . GLY A 1 324 ? 24.980 42.985 56.543 1.00 17.39 324 GLY A C 1
ATOM 2463 O O . GLY A 1 324 ? 24.975 41.754 56.534 1.00 17.80 324 GLY A O 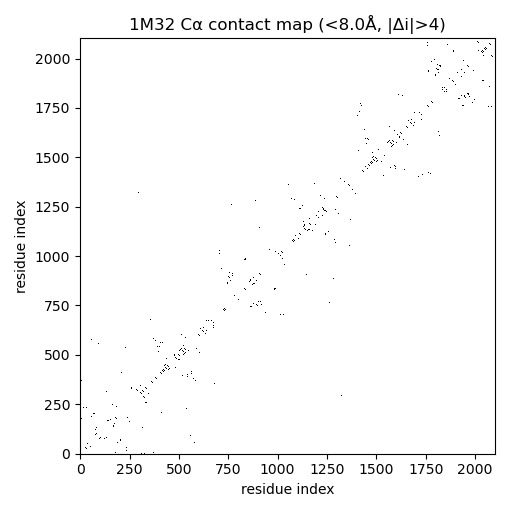1
ATOM 2464 N N . PHE A 1 325 ? 23.990 43.699 57.069 1.00 16.73 325 PHE A N 1
ATOM 2465 C CA . PHE A 1 325 ? 22.837 43.040 57.670 1.00 16.04 325 PHE A CA 1
ATOM 2466 C C . PHE A 1 325 ? 21.527 43.537 57.079 1.00 15.49 325 PHE A C 1
ATOM 2467 O O . PHE A 1 325 ? 21.281 44.741 57.008 1.00 15.38 325 PHE A O 1
ATOM 2475 N N . VAL A 1 326 ? 20.690 42.598 56.656 1.00 14.92 326 VAL A N 1
ATOM 2476 C CA . VAL A 1 326 ? 19.397 42.928 56.082 1.00 15.36 326 VAL A CA 1
ATOM 2477 C C . VAL A 1 326 ? 18.273 42.517 57.021 1.00 15.66 326 VAL A C 1
ATOM 2478 O O . VAL A 1 326 ? 18.062 41.328 57.256 1.00 15.22 326 VAL A O 1
ATOM 2482 N N . ILE A 1 327 ? 17.560 43.494 57.571 1.00 15.84 327 ILE A N 1
ATOM 2483 C CA . ILE A 1 327 ? 16.452 43.169 58.450 1.00 16.77 327 ILE A CA 1
ATOM 2484 C C . ILE A 1 327 ? 15.166 43.131 57.635 1.00 17.92 327 ILE A C 1
ATOM 2485 O O . ILE A 1 327 ? 15.207 43.101 56.408 1.00 18.28 327 ILE A O 1
ATOM 2490 N N . TYR A 1 328 ? 14.024 43.152 58.306 1.00 18.85 328 TYR A N 1
ATOM 2491 C CA . TYR A 1 328 ? 12.760 43.036 57.601 1.00 19.51 328 TYR A CA 1
ATOM 2492 C C . TYR A 1 328 ? 11.707 44.052 58.034 1.00 20.20 328 TYR A C 1
ATOM 2493 O O . TYR A 1 328 ? 11.631 44.430 59.200 1.00 19.58 328 TYR A O 1
ATOM 2502 N N . PRO A 1 329 ? 10.877 44.511 57.089 1.00 21.47 329 PRO A N 1
ATOM 2503 C CA . PRO A 1 329 ? 9.842 45.480 57.452 1.00 22.92 329 PRO A CA 1
ATOM 2504 C C . PRO A 1 329 ? 8.742 44.789 58.248 1.00 24.16 329 PRO A C 1
ATOM 2505 O O . PRO A 1 329 ? 8.546 43.580 58.133 1.00 24.20 329 PRO A O 1
ATOM 2509 N N . GLY A 1 330 ? 8.039 45.555 59.070 1.00 26.15 330 GLY A N 1
ATOM 2510 C CA . GLY A 1 330 ? 6.966 44.983 59.855 1.00 28.86 330 GLY A CA 1
ATOM 2511 C C . GLY A 1 330 ? 5.641 45.336 59.217 1.00 30.69 330 GLY A C 1
ATOM 2512 O O . GLY A 1 330 ? 5.447 46.473 58.790 1.00 31.74 330 GLY A O 1
ATOM 2513 N N . LYS A 1 331 ? 4.732 44.372 59.131 1.00 32.23 331 LYS A N 1
ATOM 2514 C CA . LYS A 1 331 ? 3.429 44.642 58.538 1.00 33.74 331 LYS A CA 1
ATOM 2515 C C . LYS A 1 331 ? 2.297 44.330 59.509 1.00 34.65 331 LYS A C 1
ATOM 2516 O O . LYS A 1 331 ? 1.456 43.467 59.254 1.00 35.20 331 LYS A O 1
ATOM 2522 N N . VAL A 1 332 ? 2.295 45.034 60.634 1.00 35.62 332 VAL A N 1
ATOM 2523 C CA . VAL A 1 332 ? 1.260 44.874 61.645 1.00 36.54 332 VAL A CA 1
ATOM 2524 C C . VAL A 1 332 ? 0.363 46.095 61.499 1.00 37.11 332 VAL A C 1
ATOM 2525 O O . VAL A 1 332 ? 0.822 47.229 61.634 1.00 37.64 332 VAL A O 1
ATOM 2529 N N . SER A 1 333 ? -0.914 45.865 61.218 1.00 37.91 333 SER A N 1
ATOM 2530 C CA . SER A 1 333 ? -1.861 46.957 61.023 1.00 38.36 333 SER A CA 1
ATOM 2531 C C . SER A 1 333 ? -2.015 47.915 62.205 1.00 38.41 333 SER A C 1
ATOM 2532 O O . SER A 1 333 ? -2.005 49.134 62.024 1.00 38.91 333 SER A O 1
ATOM 2535 N N . GLN A 1 334 ? -2.145 47.370 63.410 1.00 37.77 334 GLN A N 1
ATOM 2536 C CA . GLN A 1 334 ? -2.339 48.195 64.597 1.00 36.93 334 GLN A CA 1
ATOM 2537 C C . GLN A 1 334 ? -1.083 48.842 65.191 1.00 36.34 334 GLN A C 1
ATOM 2538 O O . GLN A 1 334 ? -1.189 49.766 66.003 1.00 36.10 334 GLN A O 1
ATOM 2544 N N . SER A 1 335 ? 0.099 48.378 64.793 1.00 35.14 335 SER A N 1
ATOM 2545 C CA . SER A 1 335 ? 1.332 48.940 65.339 1.00 33.40 335 SER A CA 1
ATOM 2546 C C . SER A 1 335 ? 2.463 49.096 64.328 1.00 32.20 335 SER A C 1
ATOM 2547 O O . SER A 1 335 ? 2.652 48.258 63.447 1.00 32.32 335 SER A O 1
ATOM 2550 N N . ASP A 1 336 ? 3.215 50.182 64.468 1.00 30.42 336 ASP A N 1
ATOM 2551 C CA . ASP A 1 336 ? 4.340 50.454 63.587 1.00 28.60 336 ASP A CA 1
ATOM 2552 C C . ASP A 1 336 ? 5.518 49.650 64.124 1.00 26.84 336 ASP A C 1
ATOM 2553 O O . ASP A 1 336 ? 6.060 49.964 65.184 1.00 25.75 336 ASP A O 1
ATOM 2558 N N . CYS A 1 337 ? 5.908 48.611 63.393 1.00 24.78 337 CYS A N 1
ATOM 2559 C CA . CYS A 1 337 ? 7.006 47.752 63.821 1.00 23.37 337 CYS A CA 1
ATOM 2560 C C . CYS A 1 337 ? 7.945 47.390 62.682 1.00 21.33 337 CYS A C 1
ATOM 2561 O O . CYS A 1 337 ? 7.695 47.710 61.520 1.00 20.90 337 CYS A O 1
ATOM 2564 N N . PHE A 1 338 ? 9.034 46.723 63.043 1.00 18.66 338 PHE A N 1
ATOM 2565 C CA . PHE A 1 338 ? 10.001 46.223 62.084 1.00 17.03 338 PHE A CA 1
ATOM 2566 C C . PHE A 1 338 ? 10.353 44.841 62.626 1.00 16.22 338 PHE A C 1
ATOM 2567 O O . PHE A 1 338 ? 10.122 44.562 63.802 1.00 15.69 338 PHE A O 1
ATOM 2575 N N . ARG A 1 339 ? 10.868 43.961 61.779 1.00 15.08 339 ARG A N 1
ATOM 2576 C CA . ARG A 1 339 ? 11.193 42.616 62.230 1.00 14.64 339 ARG A CA 1
ATOM 2577 C C . ARG A 1 339 ? 12.628 42.184 61.970 1.00 14.35 339 ARG A C 1
ATOM 2578 O O . ARG A 1 339 ? 13.288 42.665 61.046 1.00 13.65 339 ARG A O 1
ATOM 2586 N N . ILE A 1 340 ? 13.097 41.264 62.807 1.00 13.96 340 ILE A N 1
ATOM 2587 C CA . ILE A 1 340 ? 14.436 40.716 62.686 1.00 13.95 340 ILE A CA 1
ATOM 2588 C C . ILE A 1 340 ? 14.348 39.207 62.857 1.00 14.42 340 ILE A C 1
ATOM 2589 O O . ILE A 1 340 ? 13.994 38.719 63.932 1.00 14.36 340 ILE A O 1
ATOM 2594 N N . GLY A 1 341 ? 14.656 38.470 61.794 1.00 13.63 341 GLY A N 1
ATOM 2595 C CA . GLY A 1 341 ? 14.614 37.022 61.878 1.00 14.16 341 GLY A CA 1
ATOM 2596 C C . GLY A 1 341 ? 15.929 36.519 62.439 1.00 14.15 341 GLY A C 1
ATOM 2597 O O . GLY A 1 341 ? 16.897 37.277 62.500 1.00 13.81 341 GLY A O 1
ATOM 2598 N N . ASN A 1 342 ? 15.975 35.260 62.868 1.00 14.06 342 ASN A N 1
ATOM 2599 C CA . ASN A 1 342 ? 17.217 34.703 63.399 1.00 14.33 342 ASN A CA 1
ATOM 2600 C C . ASN A 1 342 ? 17.459 33.269 62.949 1.00 14.08 342 ASN A C 1
ATOM 2601 O O . ASN A 1 342 ? 18.074 32.481 63.668 1.00 13.32 342 ASN A O 1
ATOM 2606 N N . ILE A 1 343 ? 16.973 32.935 61.756 1.00 13.79 343 ILE A N 1
ATOM 2607 C CA . ILE A 1 343 ? 17.152 31.594 61.216 1.00 13.73 343 ILE A CA 1
ATOM 2608 C C . ILE A 1 343 ? 18.086 31.622 60.011 1.00 14.21 343 ILE A C 1
ATOM 2609 O O . ILE A 1 343 ? 18.486 32.688 59.549 1.00 14.23 343 ILE A O 1
ATOM 2614 N N . GLY A 1 344 ? 18.430 30.446 59.502 1.00 14.73 344 GLY A N 1
ATOM 2615 C CA . GLY A 1 344 ? 19.343 30.377 58.378 1.00 15.07 344 GLY A CA 1
ATOM 2616 C C . GLY A 1 344 ? 20.746 30.329 58.950 1.00 15.64 344 GLY A C 1
ATOM 2617 O O . GLY A 1 344 ? 20.940 29.823 60.058 1.00 15.40 344 GLY A O 1
ATOM 2618 N N . GLU A 1 345 ? 21.719 30.857 58.215 1.00 15.94 345 GLU A N 1
ATOM 2619 C CA . GLU A 1 345 ? 23.102 30.867 58.680 1.00 16.66 345 GLU A CA 1
ATOM 2620 C C . GLU A 1 345 ? 23.328 31.935 59.744 1.00 16.53 345 GLU A C 1
ATOM 2621 O O . GLU A 1 345 ? 24.120 32.858 59.552 1.00 16.40 345 GLU A O 1
ATOM 2627 N N . VAL A 1 346 ? 22.629 31.807 60.868 1.00 15.96 346 VAL A N 1
ATOM 2628 C CA . VAL A 1 346 ? 22.768 32.770 61.953 1.00 15.64 346 VAL A CA 1
ATOM 2629 C C . VAL A 1 346 ? 23.230 32.081 63.229 1.00 15.33 346 VAL A C 1
ATOM 2630 O O . VAL A 1 346 ? 22.569 31.177 63.738 1.00 13.98 346 VAL A O 1
ATOM 2634 N N . TYR A 1 347 ? 24.381 32.510 63.732 1.00 15.61 347 TYR A N 1
ATOM 2635 C CA . TYR A 1 347 ? 24.934 31.938 64.949 1.00 16.22 347 TYR A CA 1
ATOM 2636 C C . TYR A 1 347 ? 25.242 33.032 65.953 1.00 15.72 347 TYR A C 1
ATOM 2637 O O . TYR A 1 347 ? 25.072 34.215 65.658 1.00 15.30 347 TYR A O 1
ATOM 2646 N N . ALA A 1 348 ? 25.694 32.628 67.137 1.00 15.96 348 ALA A N 1
ATOM 2647 C CA . ALA A 1 348 ? 26.013 33.558 68.218 1.00 15.86 348 ALA A CA 1
ATOM 2648 C C . ALA A 1 348 ? 26.801 34.785 67.765 1.00 16.18 348 ALA A C 1
ATOM 2649 O O . ALA A 1 348 ? 26.403 35.917 68.039 1.00 16.32 348 ALA A O 1
ATOM 2651 N N . ALA A 1 349 ? 27.913 34.562 67.070 1.00 15.87 349 ALA A N 1
ATOM 2652 C CA . ALA A 1 349 ? 28.752 35.660 66.599 1.00 16.21 349 ALA A CA 1
ATOM 2653 C C . ALA A 1 349 ? 27.982 36.633 65.706 1.00 16.23 349 ALA A C 1
ATOM 2654 O O . ALA A 1 349 ? 28.199 37.846 65.763 1.00 15.87 349 ALA A O 1
ATOM 2656 N N . ASP A 1 350 ? 27.087 36.100 64.881 1.00 15.79 350 ASP A N 1
ATOM 2657 C CA . ASP A 1 350 ? 26.295 36.940 63.992 1.00 15.62 350 ASP A CA 1
ATOM 2658 C C . ASP A 1 350 ? 25.381 37.878 64.781 1.00 15.81 350 ASP A C 1
ATOM 2659 O O . ASP A 1 350 ? 25.244 39.050 64.439 1.00 15.84 350 ASP A O 1
ATOM 2664 N N . ILE A 1 351 ? 24.764 37.366 65.843 1.00 15.86 351 ILE A N 1
ATOM 2665 C CA . ILE A 1 351 ? 23.880 38.184 66.668 1.00 15.51 351 ILE A CA 1
ATOM 2666 C C . ILE A 1 351 ? 24.672 39.331 67.293 1.00 16.15 351 ILE A C 1
ATOM 2667 O O . ILE A 1 351 ? 24.211 40.472 67.331 1.00 16.50 351 ILE A O 1
ATOM 2672 N N . THR A 1 352 ? 25.872 39.022 67.774 1.00 16.20 352 THR A N 1
ATOM 2673 C CA . THR A 1 352 ? 26.728 40.030 68.389 1.00 17.10 352 THR A CA 1
ATOM 2674 C C . THR A 1 352 ? 27.141 41.094 67.373 1.00 16.76 352 THR A C 1
ATOM 2675 O O . THR A 1 352 ? 27.116 42.282 67.672 1.00 17.10 352 THR A O 1
ATOM 2679 N N . ALA A 1 353 ? 27.516 40.665 66.173 1.00 16.77 353 ALA A N 1
ATOM 2680 C CA . ALA A 1 353 ? 27.916 41.600 65.127 1.00 16.94 353 ALA A CA 1
ATOM 2681 C C . ALA A 1 353 ? 26.712 42.446 64.702 1.00 17.13 353 ALA A C 1
ATOM 2682 O O . ALA A 1 353 ? 26.851 43.623 64.369 1.00 17.19 353 ALA A O 1
ATOM 2684 N N . LEU A 1 354 ? 25.533 41.833 64.724 1.00 17.23 354 LEU A N 1
ATOM 2685 C CA . LEU A 1 354 ? 24.289 42.507 64.357 1.00 17.49 354 LEU A CA 1
ATOM 2686 C C . LEU A 1 354 ? 24.016 43.661 65.331 1.00 17.69 354 LEU A C 1
ATOM 2687 O O . LEU A 1 354 ? 23.716 44.783 64.915 1.00 17.33 354 LEU A O 1
ATOM 2692 N N . LEU A 1 355 ? 24.114 43.369 66.627 1.00 17.37 355 LEU A N 1
ATOM 2693 C CA . LEU A 1 355 ? 23.868 44.369 67.661 1.00 17.96 355 LEU A CA 1
ATOM 2694 C C . LEU A 1 355 ? 24.817 45.560 67.555 1.00 18.22 355 LEU A C 1
ATOM 2695 O O . LEU A 1 355 ? 24.426 46.695 67.812 1.00 18.78 355 LEU A O 1
ATOM 2700 N N . THR A 1 356 ? 26.061 45.299 67.174 1.00 18.72 356 THR A N 1
ATOM 2701 C CA . THR A 1 356 ? 27.043 46.362 67.016 1.00 19.34 356 THR A CA 1
ATOM 2702 C C . THR A 1 356 ? 26.644 47.220 65.822 1.00 19.95 356 THR A C 1
ATOM 2703 O O . THR A 1 356 ? 26.784 48.441 65.849 1.00 20.63 356 THR A O 1
ATOM 2707 N N . ALA A 1 357 ? 26.139 46.575 64.773 1.00 19.97 357 ALA A N 1
ATOM 2708 C CA . ALA A 1 357 ? 25.712 47.288 63.574 1.00 19.98 357 ALA A CA 1
ATOM 2709 C C . ALA A 1 357 ? 24.451 48.103 63.862 1.00 19.99 357 ALA A C 1
ATOM 2710 O O . ALA A 1 357 ? 24.262 49.183 63.305 1.00 19.89 357 ALA A O 1
ATOM 2712 N N . ILE A 1 358 ? 23.592 47.572 64.731 1.00 20.36 358 ILE A N 1
ATOM 2713 C CA . ILE A 1 358 ? 22.351 48.243 65.115 1.00 20.48 358 ILE A CA 1
ATOM 2714 C C . ILE A 1 358 ? 22.683 49.538 65.846 1.00 21.28 358 ILE A C 1
ATOM 2715 O O . ILE A 1 358 ? 22.157 50.603 65.523 1.00 20.95 358 ILE A O 1
ATOM 2720 N N . ARG A 1 359 ? 23.551 49.429 66.847 1.00 22.13 359 ARG A N 1
ATOM 2721 C CA . ARG A 1 359 ? 23.957 50.586 67.630 1.00 23.29 359 ARG A CA 1
ATOM 2722 C C . ARG A 1 359 ? 24.511 51.646 66.687 1.00 23.26 359 ARG A C 1
ATOM 2723 O O . ARG A 1 359 ? 24.195 52.828 66.804 1.00 23.22 359 ARG A O 1
ATOM 2731 N N . THR A 1 360 ? 25.326 51.202 65.738 1.00 23.21 360 THR A N 1
ATOM 2732 C CA . THR A 1 360 ? 25.942 52.091 64.763 1.00 23.39 360 THR A CA 1
ATOM 2733 C C . THR A 1 360 ? 24.924 52.712 63.805 1.00 23.28 360 THR A C 1
ATOM 2734 O O . THR A 1 360 ? 25.097 53.843 63.360 1.00 22.75 360 THR A O 1
ATOM 2738 N N . ALA A 1 361 ? 23.867 51.969 63.492 1.00 23.33 361 ALA A N 1
ATOM 2739 C CA . ALA A 1 361 ? 22.837 52.452 62.578 1.00 24.07 361 ALA A CA 1
ATOM 2740 C C . ALA A 1 361 ? 21.811 53.366 63.250 1.00 24.47 361 ALA A C 1
ATOM 2741 O O . ALA A 1 361 ? 21.000 53.994 62.571 1.00 24.22 361 ALA A O 1
ATOM 2751 N N . TYR A 1 363 ? 21.132 56.266 63.905 1.00 25.25 363 TYR A N 1
ATOM 2752 C CA . TYR A 1 363 ? 21.497 57.638 63.573 1.00 25.01 363 TYR A CA 1
ATOM 2753 C C . TYR A 1 363 ? 20.672 58.703 64.293 1.00 25.87 363 TYR A C 1
ATOM 2754 O O . TYR A 1 363 ? 21.112 59.844 64.427 1.00 26.20 363 TYR A O 1
ATOM 2763 N N . TRP A 1 364 ? 19.483 58.333 64.758 1.00 26.69 364 TRP A N 1
ATOM 2764 C CA . TRP A 1 364 ? 18.605 59.282 65.437 1.00 27.67 364 TRP A CA 1
ATOM 2765 C C . TRP A 1 364 ? 18.967 59.510 66.900 1.00 29.01 364 TRP A C 1
ATOM 2766 O O . TRP A 1 364 ? 18.461 60.440 67.527 1.00 29.40 364 TRP A O 1
ATOM 2777 N N . THR A 1 365 ? 19.835 58.664 67.444 1.00 30.48 365 THR A N 1
ATOM 2778 C CA . THR A 1 365 ? 20.251 58.812 68.833 1.00 31.87 365 THR A CA 1
ATOM 2779 C C . THR A 1 365 ? 21.467 59.722 68.900 1.00 32.83 365 THR A C 1
ATOM 2780 O O . THR A 1 365 ? 22.553 59.231 69.267 1.00 33.95 365 THR A O 1
ATOM 2784 N N . ASN B 1 4 ? 29.224 12.702 33.538 1.00 34.72 4 ASN B N 1
ATOM 2785 C CA . ASN B 1 4 ? 29.343 13.178 32.128 1.00 34.48 4 ASN B CA 1
ATOM 2786 C C . ASN B 1 4 ? 28.052 12.876 31.368 1.00 33.02 4 ASN B C 1
ATOM 2787 O O . ASN B 1 4 ? 27.993 11.904 30.609 1.00 32.72 4 ASN B O 1
ATOM 2792 N N . TYR B 1 5 ? 27.020 13.696 31.560 1.00 30.70 5 TYR B N 1
ATOM 2793 C CA . TYR B 1 5 ? 25.748 13.473 30.870 1.00 28.53 5 TYR B CA 1
ATOM 2794 C C . TYR B 1 5 ? 25.228 14.691 30.113 1.00 26.25 5 TYR B C 1
ATOM 2795 O O . TYR B 1 5 ? 25.179 15.791 30.661 1.00 25.67 5 TYR B O 1
ATOM 2804 N N . LEU B 1 6 ? 24.843 14.482 28.854 1.00 23.53 6 LEU B N 1
ATOM 2805 C CA . LEU B 1 6 ? 24.265 15.542 28.031 1.00 21.71 6 LEU B CA 1
ATOM 2806 C C . LEU B 1 6 ? 22.780 15.191 27.956 1.00 20.42 6 LEU B C 1
ATOM 2807 O O . LEU B 1 6 ? 22.423 14.069 27.602 1.00 20.00 6 LEU B O 1
ATOM 2812 N N . LEU B 1 7 ? 21.920 16.142 28.293 1.00 19.26 7 LEU B N 1
ATOM 2813 C CA . LEU B 1 7 ? 20.486 15.893 28.294 1.00 18.72 7 LEU B CA 1
ATOM 2814 C C . LEU B 1 7 ? 19.804 16.233 26.976 1.00 18.76 7 LEU B C 1
ATOM 2815 O O . LEU B 1 7 ? 19.571 17.404 26.673 1.00 19.14 7 LEU B O 1
ATOM 2820 N N . LEU B 1 8 ? 19.500 15.205 26.190 1.00 18.54 8 LEU B N 1
ATOM 2821 C CA . LEU B 1 8 ? 18.818 15.403 24.918 1.00 19.29 8 LEU B CA 1
ATOM 2822 C C . LEU B 1 8 ? 17.331 15.244 25.200 1.00 19.18 8 LEU B C 1
ATOM 2823 O O . LEU B 1 8 ? 16.662 14.371 24.651 1.00 19.36 8 LEU B O 1
ATOM 2832 N N . THR B 1 9 ? 16.827 16.101 26.076 1.00 19.77 9 THR B N 1
ATOM 2833 C CA . THR B 1 9 ? 15.426 16.067 26.474 1.00 20.97 9 THR B CA 1
ATOM 2834 C C . THR B 1 9 ? 14.745 17.379 26.107 1.00 21.09 9 THR B C 1
ATOM 2835 O O . THR B 1 9 ? 15.388 18.306 25.619 1.00 21.18 9 THR B O 1
ATOM 2839 N N . PRO B 1 10 ? 13.425 17.469 26.328 1.00 21.54 10 PRO B N 1
ATOM 2840 C CA . PRO B 1 10 ? 12.723 18.714 26.003 1.00 22.20 10 PRO B CA 1
ATOM 2841 C C . PRO B 1 10 ? 12.927 19.782 27.083 1.00 22.59 10 PRO B C 1
ATOM 2842 O O . PRO B 1 10 ? 12.564 20.944 26.899 1.00 23.02 10 PRO B O 1
ATOM 2846 N N . GLY B 1 11 ? 13.522 19.377 28.202 1.00 22.87 11 GLY B N 1
ATOM 2847 C CA . GLY B 1 11 ? 13.758 20.294 29.306 1.00 22.23 11 GLY B CA 1
ATOM 2848 C C . GLY B 1 11 ? 13.051 19.792 30.554 1.00 21.93 11 GLY B C 1
ATOM 2849 O O . GLY B 1 11 ? 11.943 19.272 30.437 1.00 22.89 11 GLY B O 1
ATOM 2850 N N . PRO B 1 12 ? 13.643 19.922 31.759 1.00 21.36 12 PRO B N 1
ATOM 2851 C CA . PRO B 1 12 ? 14.952 20.517 32.064 1.00 20.27 12 PRO B CA 1
ATOM 2852 C C . PRO B 1 12 ? 16.040 19.894 31.202 1.00 19.19 12 PRO B C 1
ATOM 2853 O O . PRO B 1 12 ? 15.977 18.710 30.870 1.00 18.95 12 PRO B O 1
ATOM 2857 N N . LEU B 1 13 ? 17.037 20.694 30.850 1.00 17.77 13 LEU B N 1
ATOM 2858 C CA . LEU B 1 13 ? 18.111 20.231 29.988 1.00 17.12 13 LEU B CA 1
ATOM 2859 C C . LEU B 1 13 ? 19.494 20.607 30.508 1.00 16.56 13 LEU B C 1
ATOM 2860 O O . LEU B 1 13 ? 19.643 21.040 31.653 1.00 16.55 13 LEU B O 1
ATOM 2865 N N . THR B 1 14 ? 20.506 20.428 29.664 1.00 15.41 14 THR B N 1
ATOM 2866 C CA . THR B 1 14 ? 21.872 20.759 30.038 1.00 14.63 14 THR B CA 1
ATOM 2867 C C . THR B 1 14 ? 22.102 22.260 29.884 1.00 14.33 14 THR B C 1
ATOM 2868 O O . THR B 1 14 ? 22.044 22.799 28.776 1.00 13.71 14 THR B O 1
ATOM 2872 N N . THR B 1 15 ? 22.351 22.926 31.006 1.00 13.54 15 THR B N 1
ATOM 2873 C CA . THR B 1 15 ? 22.599 24.364 31.014 1.00 13.37 15 THR B CA 1
ATOM 2874 C C . THR B 1 15 ? 24.099 24.614 31.130 1.00 13.43 15 THR B C 1
ATOM 2875 O O . THR B 1 15 ? 24.865 23.711 31.468 1.00 12.96 15 THR B O 1
ATOM 2879 N N . SER B 1 16 ? 24.521 25.838 30.850 1.00 14.12 16 SER B N 1
ATOM 2880 C CA . SER B 1 16 ? 25.935 26.168 30.950 1.00 14.83 16 SER B CA 1
ATOM 2881 C C . SER B 1 16 ? 26.338 26.206 32.418 1.00 15.17 16 SER B C 1
ATOM 2882 O O . SER B 1 16 ? 25.488 26.321 33.302 1.00 14.44 16 SER B O 1
ATOM 2885 N N . ARG B 1 17 ? 27.638 26.100 32.673 1.00 15.48 17 ARG B N 1
ATOM 2886 C CA . ARG B 1 17 ? 28.152 26.147 34.031 1.00 15.84 17 ARG B CA 1
ATOM 2887 C C . ARG B 1 17 ? 27.875 27.528 34.626 1.00 15.57 17 ARG B C 1
ATOM 2888 O O . ARG B 1 17 ? 27.560 27.651 35.810 1.00 15.66 17 ARG B O 1
ATOM 2896 N N . THR B 1 18 ? 27.980 28.560 33.793 1.00 14.83 18 THR B N 1
ATOM 2897 C CA . THR B 1 18 ? 27.754 29.930 34.231 1.00 14.91 18 THR B CA 1
ATOM 2898 C C . THR B 1 18 ? 26.301 30.218 34.611 1.00 14.88 18 THR B C 1
ATOM 2899 O O . THR B 1 18 ? 26.043 30.993 35.532 1.00 14.71 18 THR B O 1
ATOM 2903 N N . VAL B 1 19 ? 25.352 29.609 33.905 1.00 14.14 19 VAL B N 1
ATOM 2904 C CA . VAL B 1 19 ? 23.944 29.810 34.238 1.00 13.73 19 VAL B CA 1
ATOM 2905 C C . VAL B 1 19 ? 23.687 29.233 35.629 1.00 14.07 19 VAL B C 1
ATOM 2906 O O . VAL B 1 19 ? 22.930 29.803 36.421 1.00 13.65 19 VAL B O 1
ATOM 2910 N N . LYS B 1 20 ? 24.332 28.111 35.933 1.00 14.05 20 LYS B N 1
ATOM 2911 C CA . LYS B 1 20 ? 24.156 27.497 37.240 1.00 15.18 20 LYS B CA 1
ATOM 2912 C C . LYS B 1 20 ? 24.878 28.275 38.341 1.00 15.50 20 LYS B C 1
ATOM 2913 O O . LYS B 1 20 ? 24.323 28.480 39.421 1.00 15.75 20 LYS B O 1
ATOM 2919 N N . GLU B 1 21 ? 26.102 28.725 38.070 1.00 15.76 21 GLU B N 1
ATOM 2920 C CA . GLU B 1 21 ? 26.857 29.477 39.070 1.00 15.94 21 GLU B CA 1
ATOM 2921 C C . GLU B 1 21 ? 26.178 30.807 39.389 1.00 15.80 21 GLU B C 1
ATOM 2922 O O . GLU B 1 21 ? 26.443 31.415 40.428 1.00 16.39 21 GLU B O 1
ATOM 2928 N N . ALA B 1 22 ? 25.296 31.257 38.502 1.00 15.16 22 ALA B N 1
ATOM 2929 C CA . ALA B 1 22 ? 24.581 32.510 38.728 1.00 14.84 22 ALA B CA 1
ATOM 2930 C C . ALA B 1 22 ? 23.550 32.344 39.853 1.00 14.65 22 ALA B C 1
ATOM 2931 O O . ALA B 1 22 ? 23.040 33.332 40.388 1.00 14.18 22 ALA B O 1
ATOM 2941 N N . LEU B 1 24 ? 24.252 30.863 42.714 1.00 16.05 24 LEU B N 1
ATOM 2942 C CA . LEU B 1 24 ? 24.999 30.892 43.977 1.00 16.77 24 LEU B CA 1
ATOM 2943 C C . LEU B 1 24 ? 24.947 32.196 44.774 1.00 16.83 24 LEU B C 1
ATOM 2944 O O . LEU B 1 24 ? 25.968 32.666 45.276 1.00 16.98 24 LEU B O 1
ATOM 2949 N N . PHE B 1 25 ? 23.753 32.764 44.902 1.00 17.28 25 PHE B N 1
ATOM 2950 C CA . PHE B 1 25 ? 23.558 34.011 45.632 1.00 17.37 25 PHE B CA 1
ATOM 2951 C C . PHE B 1 25 ? 22.164 34.028 46.254 1.00 18.13 25 PHE B C 1
ATOM 2952 O O . PHE B 1 25 ? 21.200 33.582 45.629 1.00 18.06 25 PHE B O 1
ATOM 2960 N N . ASP B 1 26 ? 22.056 34.534 47.480 1.00 17.73 26 ASP B N 1
ATOM 2961 C CA . ASP B 1 26 ? 20.760 34.624 48.140 1.00 18.11 26 ASP B CA 1
ATOM 2962 C C . ASP B 1 26 ? 20.238 36.038 47.922 1.00 18.87 26 ASP B C 1
ATOM 2963 O O . ASP B 1 26 ? 21.009 36.995 47.935 1.00 19.47 26 ASP B O 1
ATOM 2968 N N . SER B 1 27 ? 18.933 36.168 47.722 1.00 19.23 27 SER B N 1
ATOM 2969 C CA . SER B 1 27 ? 18.333 37.472 47.491 1.00 20.21 27 SER B CA 1
ATOM 2970 C C . SER B 1 27 ? 17.241 37.765 48.509 1.00 21.05 27 SER B C 1
ATOM 2971 O O . SER B 1 27 ? 16.601 36.849 49.027 1.00 20.89 27 SER B O 1
ATOM 2974 N N . CYS B 1 28 ? 17.039 39.043 48.809 1.00 22.03 28 CYS B N 1
ATOM 2975 C CA . CYS B 1 28 ? 15.971 39.425 49.722 1.00 22.89 28 CYS B CA 1
ATOM 2976 C C . CYS B 1 28 ? 14.832 39.851 48.810 1.00 23.09 28 CYS B C 1
ATOM 2977 O O . CYS B 1 28 ? 14.971 40.794 48.033 1.00 23.07 28 CYS B O 1
ATOM 2980 N N . THR B 1 29 ? 13.714 39.142 48.904 1.00 24.04 29 THR B N 1
ATOM 2981 C CA . THR B 1 29 ? 12.546 39.406 48.071 1.00 24.48 29 THR B CA 1
ATOM 2982 C C . THR B 1 29 ? 11.921 40.791 48.245 1.00 24.82 29 THR B C 1
ATOM 2983 O O . THR B 1 29 ? 11.081 41.200 47.442 1.00 24.99 29 THR B O 1
ATOM 2987 N N . TRP B 1 30 ? 12.329 41.512 49.283 1.00 24.93 30 TRP B N 1
ATOM 2988 C CA . TRP B 1 30 ? 11.782 42.836 49.548 1.00 25.28 30 TRP B CA 1
ATOM 2989 C C . TRP B 1 30 ? 12.716 43.965 49.112 1.00 25.24 30 TRP B C 1
ATOM 2990 O O . TRP B 1 30 ? 12.331 45.136 49.127 1.00 25.52 30 TRP B O 1
ATOM 3001 N N . ASP B 1 31 ? 13.935 43.620 48.707 1.00 23.97 31 ASP B N 1
ATOM 3002 C CA . ASP B 1 31 ? 14.913 44.630 48.317 1.00 23.41 31 ASP B CA 1
ATOM 3003 C C . ASP B 1 31 ? 14.950 44.956 46.821 1.00 23.41 31 ASP B C 1
ATOM 3004 O O . ASP B 1 31 ? 14.776 44.078 45.975 1.00 22.50 31 ASP B O 1
ATOM 3009 N N . ASP B 1 32 ? 15.188 46.226 46.505 1.00 23.47 32 ASP B N 1
ATOM 3010 C CA . ASP B 1 32 ? 15.251 46.665 45.113 1.00 23.60 32 ASP B CA 1
ATOM 3011 C C . ASP B 1 32 ? 16.352 45.974 44.311 1.00 22.98 32 ASP B C 1
ATOM 3012 O O . ASP B 1 32 ? 16.230 45.823 43.095 1.00 22.97 32 ASP B O 1
ATOM 3017 N N . ASP B 1 33 ? 17.426 45.566 44.982 1.00 22.17 33 ASP B N 1
ATOM 3018 C CA . ASP B 1 33 ? 18.520 44.872 44.302 1.00 21.89 33 ASP B CA 1
ATOM 3019 C C . ASP B 1 33 ? 17.962 43.713 43.485 1.00 20.64 33 ASP B C 1
ATOM 3020 O O . ASP B 1 33 ? 18.442 43.416 42.394 1.00 19.90 33 ASP B O 1
ATOM 3025 N N . TYR B 1 34 ? 16.947 43.057 44.036 1.00 19.56 34 TYR B N 1
ATOM 3026 C CA . TYR B 1 34 ? 16.325 41.912 43.386 1.00 18.96 34 TYR B CA 1
ATOM 3027 C C . TYR B 1 34 ? 15.195 42.324 42.457 1.00 18.97 34 TYR B C 1
ATOM 3028 O O . TYR B 1 34 ? 15.235 42.052 41.259 1.00 18.81 34 TYR B O 1
ATOM 3037 N N . ASN B 1 35 ? 14.194 42.993 43.016 1.00 18.96 35 ASN B N 1
ATOM 3038 C CA . ASN B 1 35 ? 13.038 43.412 42.241 1.00 19.52 35 ASN B CA 1
ATOM 3039 C C . ASN B 1 35 ? 13.340 44.327 41.056 1.00 19.37 35 ASN B C 1
ATOM 3040 O O . ASN B 1 35 ? 12.857 44.082 39.952 1.00 19.27 35 ASN B O 1
ATOM 3045 N N . ILE B 1 36 ? 14.136 45.371 41.265 1.00 19.15 36 ILE B N 1
ATOM 3046 C CA . ILE B 1 36 ? 14.459 46.276 40.164 1.00 19.27 36 ILE B CA 1
ATOM 3047 C C . ILE B 1 36 ? 15.714 45.831 39.424 1.00 19.50 36 ILE B C 1
ATOM 3048 O O . ILE B 1 36 ? 15.756 45.836 38.192 1.00 19.92 36 ILE B O 1
ATOM 3053 N N . GLY B 1 37 ? 16.733 45.444 40.182 1.00 18.91 37 GLY B N 1
ATOM 3054 C CA . GLY B 1 37 ? 17.985 45.025 39.581 1.00 18.69 37 GLY B CA 1
ATOM 3055 C C . GLY B 1 37 ? 17.933 43.749 38.761 1.00 18.76 37 GLY B C 1
ATOM 3056 O O . GLY B 1 37 ? 18.717 43.581 37.826 1.00 18.71 37 GLY B O 1
ATOM 3057 N N . VAL B 1 38 ? 17.018 42.845 39.098 1.00 17.74 38 VAL B N 1
ATOM 3058 C CA . VAL B 1 38 ? 16.917 41.585 38.372 1.00 17.34 38 VAL B CA 1
ATOM 3059 C C . VAL B 1 38 ? 15.558 41.378 37.704 1.00 17.25 38 VAL B C 1
ATOM 3060 O O . VAL B 1 38 ? 15.475 41.242 36.483 1.00 17.17 38 VAL B O 1
ATOM 3064 N N . VAL B 1 39 ? 14.496 41.363 38.503 1.00 16.79 39 VAL B N 1
ATOM 3065 C CA . VAL B 1 39 ? 13.156 41.135 37.975 1.00 17.21 39 VAL B CA 1
ATOM 3066 C C . VAL B 1 39 ? 12.736 42.083 36.854 1.00 17.45 39 VAL B C 1
ATOM 3067 O O . VAL B 1 39 ? 12.367 41.632 35.772 1.00 17.27 39 VAL B O 1
ATOM 3071 N N . GLU B 1 40 ? 12.784 43.388 37.105 1.00 18.17 40 GLU B N 1
ATOM 3072 C CA . GLU B 1 40 ? 12.388 44.359 36.088 1.00 18.45 40 GLU B CA 1
ATOM 3073 C C . GLU B 1 40 ? 13.220 44.187 34.830 1.00 18.67 40 GLU B C 1
ATOM 3074 O O . GLU B 1 40 ? 12.701 44.287 33.717 1.00 18.47 40 GLU B O 1
ATOM 3080 N N . GLN B 1 41 ? 14.513 43.933 35.012 1.00 19.06 41 GLN B N 1
ATOM 3081 C CA . GLN B 1 41 ? 15.417 43.732 33.887 1.00 19.74 41 GLN B CA 1
ATOM 3082 C C . GLN B 1 41 ? 14.890 42.599 33.027 1.00 19.29 41 GLN B C 1
ATOM 3083 O O . GLN B 1 41 ? 14.775 42.729 31.810 1.00 19.00 41 GLN B O 1
ATOM 3089 N N . ILE B 1 42 ? 14.577 41.484 33.680 1.00 18.69 42 ILE B N 1
ATOM 3090 C CA . ILE B 1 42 ? 14.059 40.309 33.000 1.00 18.28 42 ILE B CA 1
ATOM 3091 C C . ILE B 1 42 ? 12.753 40.621 32.275 1.00 18.38 42 ILE B C 1
ATOM 3092 O O . ILE B 1 42 ? 12.607 40.320 31.091 1.00 18.06 42 ILE B O 1
ATOM 3097 N N . ARG B 1 43 ? 11.808 41.231 32.983 1.00 18.06 43 ARG B N 1
ATOM 3098 C CA . ARG B 1 43 ? 10.523 41.558 32.380 1.00 18.67 43 ARG B CA 1
ATOM 3099 C C . ARG B 1 43 ? 10.728 42.375 31.108 1.00 19.83 43 ARG B C 1
ATOM 3100 O O . ARG B 1 43 ? 10.147 42.070 30.066 1.00 19.83 43 ARG B O 1
ATOM 3108 N N . GLN B 1 44 ? 11.567 43.403 31.198 1.00 20.69 44 GLN B N 1
ATOM 3109 C CA . GLN B 1 44 ? 11.851 44.267 30.058 1.00 21.83 44 GLN B CA 1
ATOM 3110 C C . GLN B 1 44 ? 12.457 43.493 28.890 1.00 21.24 44 GLN B C 1
ATOM 3111 O O . GLN B 1 44 ? 12.058 43.677 27.742 1.00 20.43 44 GLN B O 1
ATOM 3117 N N . GLN B 1 45 ? 13.418 42.625 29.185 1.00 21.45 45 GLN B N 1
ATOM 3118 C CA . GLN B 1 45 ? 14.068 41.840 28.145 1.00 21.79 45 GLN B CA 1
ATOM 3119 C C . GLN B 1 45 ? 13.132 40.841 27.469 1.00 21.75 45 GLN B C 1
ATOM 3120 O O . GLN B 1 45 ? 13.192 40.660 26.251 1.00 21.97 45 GLN B O 1
ATOM 3126 N N . LEU B 1 46 ? 12.270 40.192 28.247 1.00 21.51 46 LEU B N 1
ATOM 3127 C CA . LEU B 1 46 ? 11.339 39.223 27.675 1.00 21.36 46 LEU B CA 1
ATOM 3128 C C . LEU B 1 46 ? 10.408 39.876 26.658 1.00 21.31 46 LEU B C 1
ATOM 3129 O O . LEU B 1 46 ? 10.165 39.325 25.584 1.00 20.82 46 LEU B O 1
ATOM 3134 N N . THR B 1 47 ? 9.886 41.049 27.001 1.00 21.13 47 THR B N 1
ATOM 3135 C CA . THR B 1 47 ? 8.985 41.767 26.109 1.00 21.89 47 THR B CA 1
ATOM 3136 C C . THR B 1 47 ? 9.689 42.134 24.798 1.00 21.58 47 THR B C 1
ATOM 3137 O O . THR B 1 47 ? 9.137 41.944 23.714 1.00 21.18 47 THR B O 1
ATOM 3141 N N . ALA B 1 48 ? 10.915 42.642 24.902 1.00 21.17 48 ALA B N 1
ATOM 3142 C CA . ALA B 1 48 ? 11.685 43.027 23.722 1.00 21.09 48 ALA B CA 1
ATOM 3143 C C . ALA B 1 48 ? 12.013 41.810 22.856 1.00 21.00 48 ALA B C 1
ATOM 3144 O O . ALA B 1 48 ? 12.069 41.909 21.630 1.00 21.02 48 ALA B O 1
ATOM 3146 N N . LEU B 1 49 ? 12.228 40.663 23.495 1.00 20.85 49 LEU B N 1
ATOM 3147 C CA . LEU B 1 49 ? 12.533 39.429 22.775 1.00 20.41 49 LEU B CA 1
ATOM 3148 C C . LEU B 1 49 ? 11.334 38.932 21.973 1.00 20.44 49 LEU B C 1
ATOM 3149 O O . LEU B 1 49 ? 11.490 38.352 20.896 1.00 19.89 49 LEU B O 1
ATOM 3154 N N . ALA B 1 50 ? 10.140 39.158 22.510 1.00 20.16 50 ALA B N 1
ATOM 3155 C CA . ALA B 1 50 ? 8.910 38.704 21.875 1.00 20.90 50 ALA B CA 1
ATOM 3156 C C . ALA B 1 50 ? 8.390 39.598 20.757 1.00 21.13 50 ALA B C 1
ATOM 3157 O O . ALA B 1 50 ? 7.739 39.121 19.830 1.00 20.95 50 ALA B O 1
ATOM 3159 N N . THR B 1 51 ? 8.666 40.893 20.841 1.00 22.07 51 THR B N 1
ATOM 3160 C CA . THR B 1 51 ? 8.192 41.820 19.821 1.00 22.98 51 THR B CA 1
ATOM 3161 C C . THR B 1 51 ? 8.899 43.168 19.888 1.00 23.73 51 THR B C 1
ATOM 3162 O O . THR B 1 51 ? 9.442 43.550 20.925 1.00 23.72 51 THR B O 1
ATOM 3166 N N . ALA B 1 52 ? 8.882 43.885 18.772 1.00 24.64 52 ALA B N 1
ATOM 3167 C CA . ALA B 1 52 ? 9.511 45.194 18.696 1.00 26.11 52 ALA B CA 1
ATOM 3168 C C . ALA B 1 52 ? 8.465 46.292 18.847 1.00 26.80 52 ALA B C 1
ATOM 3169 O O . ALA B 1 52 ? 8.778 47.474 18.725 1.00 27.57 52 ALA B O 1
ATOM 3171 N N . SER B 1 53 ? 7.221 45.904 19.114 1.00 27.58 53 SER B N 1
ATOM 3172 C CA . SER B 1 53 ? 6.153 46.884 19.262 1.00 28.35 53 SER B CA 1
ATOM 3173 C C . SER B 1 53 ? 5.810 47.174 20.718 1.00 28.51 53 SER B C 1
ATOM 3174 O O . SER B 1 53 ? 6.222 46.454 21.627 1.00 28.51 53 SER B O 1
ATOM 3177 N N . GLU B 1 54 ? 5.057 48.249 20.923 1.00 28.78 54 GLU B N 1
ATOM 3178 C CA . GLU B 1 54 ? 4.630 48.669 22.251 1.00 29.17 54 GLU B CA 1
ATOM 3179 C C . GLU B 1 54 ? 3.326 47.944 22.561 1.00 28.29 54 GLU B C 1
ATOM 3180 O O . GLU B 1 54 ? 2.807 47.205 21.724 1.00 28.34 54 GLU B O 1
ATOM 3186 N N . GLY B 1 55 ? 2.800 48.158 23.761 1.00 27.08 55 GLY B N 1
ATOM 3187 C CA . GLY B 1 55 ? 1.543 47.537 24.131 1.00 26.15 55 GLY B CA 1
ATOM 3188 C C . GLY B 1 55 ? 1.611 46.179 24.799 1.00 25.49 55 GLY B C 1
ATOM 3189 O O . GLY B 1 55 ? 0.572 45.615 25.141 1.00 25.64 55 GLY B O 1
ATOM 3190 N N . TYR B 1 56 ? 2.813 45.644 24.989 1.00 24.47 56 TYR B N 1
ATOM 3191 C CA . TYR B 1 56 ? 2.954 44.339 25.630 1.00 23.76 56 TYR B CA 1
ATOM 3192 C C . TYR B 1 56 ? 3.644 44.424 26.986 1.00 23.18 56 TYR B C 1
ATOM 3193 O O . TYR B 1 56 ? 4.395 45.360 27.258 1.00 22.70 56 TYR B O 1
ATOM 3202 N N . THR B 1 57 ? 3.382 43.439 27.838 1.00 22.24 57 THR B N 1
ATOM 3203 C CA . THR B 1 57 ? 3.972 43.412 29.166 1.00 21.57 57 THR B CA 1
ATOM 3204 C C . THR B 1 57 ? 4.236 41.973 29.602 1.00 21.14 57 THR B C 1
ATOM 3205 O O . THR B 1 57 ? 3.602 41.039 29.110 1.00 21.24 57 THR B O 1
ATOM 3209 N N . SER B 1 58 ? 5.175 41.801 30.526 1.00 20.44 58 SER B N 1
ATOM 3210 C CA . SER B 1 58 ? 5.536 40.475 31.008 1.00 19.72 58 SER B CA 1
ATOM 3211 C C . SER B 1 58 ? 5.120 40.215 32.445 1.00 18.91 58 SER B C 1
ATOM 3212 O O . SER B 1 58 ? 5.189 41.097 33.300 1.00 19.07 58 SER B O 1
ATOM 3215 N N . VAL B 1 59 ? 4.692 38.986 32.704 1.00 17.86 59 VAL B N 1
ATOM 3216 C CA . VAL B 1 59 ? 4.303 38.586 34.045 1.00 16.97 59 VAL B CA 1
ATOM 3217 C C . VAL B 1 59 ? 4.990 37.252 34.340 1.00 16.20 59 VAL B C 1
ATOM 3218 O O . VAL B 1 59 ? 4.937 36.322 33.533 1.00 16.07 59 VAL B O 1
ATOM 3222 N N . LEU B 1 60 ? 5.662 37.178 35.483 1.00 14.99 60 LEU B N 1
ATOM 3223 C CA . LEU B 1 60 ? 6.361 35.962 35.880 1.00 14.38 60 LEU B CA 1
ATOM 3224 C C . LEU B 1 60 ? 5.507 35.244 36.929 1.00 13.73 60 LEU B C 1
ATOM 3225 O O . LEU B 1 60 ? 4.883 35.883 37.771 1.00 12.88 60 LEU B O 1
ATOM 3230 N N . LEU B 1 61 ? 5.487 33.916 36.873 1.00 13.39 61 LEU B N 1
ATOM 3231 C CA . LEU B 1 61 ? 4.682 33.125 37.797 1.00 13.29 61 LEU B CA 1
ATOM 3232 C C . LEU B 1 61 ? 5.452 31.928 38.348 1.00 12.74 61 LEU B C 1
ATOM 3233 O O . LEU B 1 61 ? 6.074 31.188 37.589 1.00 12.73 61 LEU B O 1
ATOM 3238 N N . GLN B 1 62 ? 5.402 31.736 39.664 1.00 12.27 62 GLN B N 1
ATOM 3239 C CA . GLN B 1 62 ? 6.088 30.608 40.296 1.00 12.49 62 GLN B CA 1
ATOM 3240 C C . GLN B 1 62 ? 5.425 29.299 39.858 1.00 12.51 62 GLN B C 1
ATOM 3241 O O . GLN B 1 62 ? 4.211 29.249 39.667 1.00 13.09 62 GLN B O 1
ATOM 3247 N N . GLY B 1 63 ? 6.221 28.246 39.700 1.00 12.59 63 GLY B N 1
ATOM 3248 C CA . GLY B 1 63 ? 5.676 26.958 39.296 1.00 12.80 63 GLY B CA 1
ATOM 3249 C C . GLY B 1 63 ? 6.195 26.475 37.954 1.00 12.93 63 GLY B C 1
ATOM 3250 O O . GLY B 1 63 ? 7.135 27.053 37.402 1.00 13.35 63 GLY B O 1
ATOM 3251 N N . SER B 1 64 ? 5.597 25.407 37.427 1.00 12.88 64 SER B N 1
ATOM 3252 C CA . SER B 1 64 ? 6.011 24.878 36.133 1.00 12.80 64 SER B CA 1
ATOM 3253 C C . SER B 1 64 ? 5.254 25.628 35.040 1.00 12.66 64 SER B C 1
ATOM 3254 O O . SER B 1 64 ? 4.396 26.465 35.328 1.00 12.61 64 SER B O 1
ATOM 3257 N N . GLY B 1 65 ? 5.574 25.329 33.787 1.00 12.52 65 GLY B N 1
ATOM 3258 C CA . GLY B 1 65 ? 4.913 25.990 32.676 1.00 12.30 65 GLY B CA 1
ATOM 3259 C C . GLY B 1 65 ? 3.413 25.771 32.649 1.00 12.45 65 GLY B C 1
ATOM 3260 O O . GLY B 1 65 ? 2.658 26.663 32.254 1.00 12.96 65 GLY B O 1
ATOM 3261 N N . SER B 1 66 ? 2.972 24.588 33.068 1.00 11.27 66 SER B N 1
ATOM 3262 C CA . SER B 1 66 ? 1.545 24.274 33.083 1.00 11.24 66 SER B CA 1
ATOM 3263 C C . SER B 1 66 ? 0.770 25.215 33.992 1.00 10.62 66 SER B C 1
ATOM 3264 O O . SER B 1 66 ? -0.408 25.479 33.759 1.00 10.59 66 SER B O 1
ATOM 3267 N N . TYR B 1 67 ? 1.432 25.710 35.032 1.00 10.66 67 TYR B N 1
ATOM 3268 C CA . TYR B 1 67 ? 0.800 26.631 35.969 1.00 10.79 67 TYR B CA 1
ATOM 3269 C C . TYR B 1 67 ? 0.427 27.908 35.228 1.00 11.00 67 TYR B C 1
ATOM 3270 O O . TYR B 1 67 ? -0.654 28.461 35.431 1.00 11.19 67 TYR B O 1
ATOM 3279 N N . ALA B 1 68 ? 1.338 28.373 34.375 1.00 10.60 68 ALA B N 1
ATOM 3280 C CA . ALA B 1 68 ? 1.117 29.584 33.596 1.00 11.27 68 ALA B CA 1
ATOM 3281 C C . ALA B 1 68 ? -0.022 29.373 32.605 1.00 11.49 68 ALA B C 1
ATOM 3282 O O . ALA B 1 68 ? -0.859 30.252 32.417 1.00 11.79 68 ALA B O 1
ATOM 3284 N N . VAL B 1 69 ? -0.046 28.209 31.965 1.00 11.84 69 VAL B N 1
ATOM 3285 C CA . VAL B 1 69 ? -1.107 27.905 31.015 1.00 11.88 69 VAL B CA 1
ATOM 3286 C C . VAL B 1 69 ? -2.435 27.965 31.763 1.00 12.82 69 VAL B C 1
ATOM 3287 O O . VAL B 1 69 ? -3.403 28.557 31.283 1.00 13.08 69 VAL B O 1
ATOM 3291 N N . GLU B 1 70 ? -2.475 27.356 32.944 1.00 12.86 70 GLU B N 1
ATOM 3292 C CA . GLU B 1 70 ? -3.692 27.360 33.742 1.00 13.35 70 GLU B CA 1
ATOM 3293 C C . GLU B 1 70 ? -4.053 28.781 34.172 1.00 13.52 70 GLU B C 1
ATOM 3294 O O . GLU B 1 70 ? -5.223 29.160 34.156 1.00 13.14 70 GLU B O 1
ATOM 3300 N N . ALA B 1 71 ? -3.045 29.565 34.551 1.00 13.40 71 ALA B N 1
ATOM 3301 C CA . ALA B 1 71 ? -3.268 30.944 34.977 1.00 14.12 71 ALA B CA 1
ATOM 3302 C C . ALA B 1 71 ? -3.896 31.761 33.850 1.00 14.56 71 ALA B C 1
ATOM 3303 O O . ALA B 1 71 ? -4.731 32.630 34.094 1.00 14.21 71 ALA B O 1
ATOM 3305 N N . VAL B 1 72 ? -3.487 31.484 32.616 1.00 14.89 72 VAL B N 1
ATOM 3306 C CA . VAL B 1 72 ? -4.037 32.197 31.470 1.00 15.47 72 VAL B CA 1
ATOM 3307 C C . VAL B 1 72 ? -5.495 31.793 31.255 1.00 15.91 72 VAL B C 1
ATOM 3308 O O . VAL B 1 72 ? -6.362 32.646 31.077 1.00 15.53 72 VAL B O 1
ATOM 3312 N N . LEU B 1 73 ? -5.763 30.490 31.282 1.00 16.08 73 LEU B N 1
ATOM 3313 C CA . LEU B 1 73 ? -7.126 30.001 31.104 1.00 16.97 73 LEU B CA 1
ATOM 3314 C C . LEU B 1 73 ? -8.064 30.540 32.181 1.00 17.12 73 LEU B C 1
ATOM 3315 O O . LEU B 1 73 ? -9.215 30.871 31.902 1.00 18.11 73 LEU B O 1
ATOM 3320 N N . GLY B 1 74 ? -7.570 30.631 33.409 1.00 17.82 74 GLY B N 1
ATOM 3321 C CA . GLY B 1 74 ? -8.398 31.115 34.502 1.00 18.52 74 GLY B CA 1
ATOM 3322 C C . GLY B 1 74 ? -8.399 32.618 34.723 1.00 19.18 74 GLY B C 1
ATOM 3323 O O . GLY B 1 74 ? -9.212 33.127 35.496 1.00 19.36 74 GLY B O 1
ATOM 3324 N N . SER B 1 75 ? -7.507 33.336 34.048 1.00 19.62 75 SER B N 1
ATOM 3325 C CA . SER B 1 75 ? -7.426 34.783 34.224 1.00 20.47 75 SER B CA 1
ATOM 3326 C C . SER B 1 75 ? -7.790 35.602 32.987 1.00 21.12 75 SER B C 1
ATOM 3327 O O . SER B 1 75 ? -8.334 36.698 33.103 1.00 20.92 75 SER B O 1
ATOM 3330 N N . ALA B 1 76 ? -7.487 35.073 31.807 1.00 21.99 76 ALA B N 1
ATOM 3331 C CA . ALA B 1 76 ? -7.761 35.786 30.564 1.00 22.78 76 ALA B CA 1
ATOM 3332 C C . ALA B 1 76 ? -9.201 35.687 30.071 1.00 23.74 76 ALA B C 1
ATOM 3333 O O . ALA B 1 76 ? -9.600 36.429 29.174 1.00 23.90 76 ALA B O 1
ATOM 3335 N N . LEU B 1 77 ? -9.984 34.784 30.652 1.00 24.96 77 LEU B N 1
ATOM 3336 C CA . LEU B 1 77 ? -11.366 34.616 30.220 1.00 26.63 77 LEU B CA 1
ATOM 3337 C C . LEU B 1 77 ? -12.419 35.179 31.163 1.00 28.13 77 LEU B C 1
ATOM 3338 O O . LEU B 1 77 ? -12.305 35.073 32.384 1.00 28.43 77 LEU B O 1
ATOM 3343 N N . GLY B 1 78 ? -13.449 35.777 30.572 1.00 29.44 78 GLY B N 1
ATOM 3344 C CA . GLY B 1 78 ? -14.538 36.337 31.345 1.00 30.73 78 GLY B CA 1
ATOM 3345 C C . GLY B 1 78 ? -15.637 35.302 31.525 1.00 31.52 78 GLY B C 1
ATOM 3346 O O . GLY B 1 78 ? -15.510 34.175 31.042 1.00 31.33 78 GLY B O 1
ATOM 3347 N N . PRO B 1 79 ? -16.742 35.663 32.196 1.00 31.85 79 PRO B N 1
ATOM 3348 C CA . PRO B 1 79 ? -17.874 34.764 32.447 1.00 31.54 79 PRO B CA 1
ATOM 3349 C C . PRO B 1 79 ? -18.566 34.198 31.204 1.00 30.93 79 PRO B C 1
ATOM 3350 O O . PRO B 1 79 ? -18.866 33.005 31.154 1.00 31.36 79 PRO B O 1
ATOM 3354 N N . GLN B 1 80 ? -18.825 35.043 30.209 1.00 29.78 80 GLN B N 1
ATOM 3355 C CA . GLN B 1 80 ? -19.489 34.580 28.990 1.00 28.34 80 GLN B CA 1
ATOM 3356 C C . GLN B 1 80 ? -18.514 34.191 27.883 1.00 26.94 80 GLN B C 1
ATOM 3357 O O . GLN B 1 80 ? -18.925 33.947 26.747 1.00 26.92 80 GLN B O 1
ATOM 3363 N N . ASP B 1 81 ? -17.226 34.132 28.206 1.00 25.08 81 ASP B N 1
ATOM 3364 C CA . ASP B 1 81 ? -16.224 33.778 27.210 1.00 23.33 81 ASP B CA 1
ATOM 3365 C C . ASP B 1 81 ? -16.163 32.281 26.940 1.00 22.27 81 ASP B C 1
ATOM 3366 O O . ASP B 1 81 ? -16.598 31.469 27.759 1.00 21.97 81 ASP B O 1
ATOM 3371 N N . LYS B 1 82 ? -15.625 31.928 25.776 1.00 20.40 82 LYS B N 1
ATOM 3372 C CA . LYS B 1 82 ? -15.492 30.536 25.362 1.00 18.87 82 LYS B CA 1
ATOM 3373 C C . LYS B 1 82 ? -14.217 30.416 24.535 1.00 18.10 82 LYS B C 1
ATOM 3374 O O . LYS B 1 82 ? -13.957 31.239 23.656 1.00 17.74 82 LYS B O 1
ATOM 3380 N N . VAL B 1 83 ? -13.422 29.390 24.811 1.00 17.07 83 VAL B N 1
ATOM 3381 C CA . VAL B 1 83 ? -12.172 29.218 24.091 1.00 16.35 83 VAL B CA 1
ATOM 3382 C C . VAL B 1 83 ? -12.142 28.001 23.184 1.00 16.37 83 VAL B C 1
ATOM 3383 O O . VAL B 1 83 ? -12.597 26.920 23.555 1.00 16.00 83 VAL B O 1
ATOM 3387 N N . LEU B 1 84 ? -11.616 28.197 21.979 1.00 16.32 84 LEU B N 1
ATOM 3388 C CA . LEU B 1 84 ? -11.476 27.115 21.017 1.00 16.61 84 LEU B CA 1
ATOM 3389 C C . LEU B 1 84 ? -10.079 26.573 21.289 1.00 16.91 84 LEU B C 1
ATOM 3390 O O . LEU B 1 84 ? -9.087 27.290 21.137 1.00 17.02 84 LEU B O 1
ATOM 3395 N N . ILE B 1 85 ? -10.006 25.317 21.712 1.00 17.00 85 ILE B N 1
ATOM 3396 C CA . ILE B 1 85 ? -8.728 24.692 22.024 1.00 17.08 85 ILE B CA 1
ATOM 3397 C C . ILE B 1 85 ? -8.367 23.640 20.990 1.00 17.78 85 ILE B C 1
ATOM 3398 O O . ILE B 1 85 ? -9.007 22.592 20.911 1.00 16.95 85 ILE B O 1
ATOM 3403 N N . VAL B 1 86 ? -7.352 23.918 20.185 1.00 18.35 86 VAL B N 1
ATOM 3404 C CA . VAL B 1 86 ? -6.933 22.937 19.201 1.00 19.43 86 VAL B CA 1
ATOM 3405 C C . VAL B 1 86 ? -6.006 21.977 19.930 1.00 19.59 86 VAL B C 1
ATOM 3406 O O . VAL B 1 86 ? -5.119 22.389 20.677 1.00 20.37 86 VAL B O 1
ATOM 3413 N N . SER B 1 87 ? -6.233 20.689 19.726 1.00 19.37 87 SER B N 1
ATOM 3414 C CA . SER B 1 87 ? -5.443 19.676 20.390 1.00 19.24 87 SER B CA 1
ATOM 3415 C C . SER B 1 87 ? -4.871 18.652 19.426 1.00 18.94 87 SER B C 1
ATOM 3416 O O . SER B 1 87 ? -5.612 17.938 18.750 1.00 19.05 87 SER B O 1
ATOM 3419 N N . ASN B 1 88 ? -3.545 18.597 19.360 1.00 18.29 88 ASN B N 1
ATOM 3420 C CA . ASN B 1 88 ? -2.856 17.631 18.515 1.00 18.28 88 ASN B CA 1
ATOM 3421 C C . ASN B 1 88 ? -1.598 17.182 19.260 1.00 17.90 88 ASN B C 1
ATOM 3422 O O . ASN B 1 88 ? -0.502 17.159 18.709 1.00 17.71 88 ASN B O 1
ATOM 3427 N N . GLY B 1 89 ? -1.792 16.828 20.529 1.00 17.80 89 GLY B N 1
ATOM 3428 C CA . GLY B 1 89 ? -0.700 16.394 21.382 1.00 17.04 89 GLY B CA 1
ATOM 3429 C C . GLY B 1 89 ? -1.082 16.521 22.848 1.00 16.63 89 GLY B C 1
ATOM 3430 O O . GLY B 1 89 ? -2.126 17.086 23.181 1.00 16.14 89 GLY B O 1
ATOM 3431 N N . ALA B 1 90 ? -0.227 16.011 23.728 1.00 16.06 90 ALA B N 1
ATOM 3432 C CA . ALA B 1 90 ? -0.480 16.039 25.166 1.00 15.60 90 ALA B CA 1
ATOM 3433 C C . ALA B 1 90 ? -0.675 17.434 25.748 1.00 15.80 90 ALA B C 1
ATOM 3434 O O . ALA B 1 90 ? -1.428 17.613 26.707 1.00 16.16 90 ALA B O 1
ATOM 3436 N N . TYR B 1 91 ? -0.002 18.424 25.176 1.00 15.29 91 TYR B N 1
ATOM 3437 C CA . TYR B 1 91 ? -0.096 19.776 25.693 1.00 15.79 91 TYR B CA 1
ATOM 3438 C C . TYR B 1 91 ? -1.326 20.522 25.211 1.00 15.68 91 TYR B C 1
ATOM 3439 O O . TYR B 1 91 ? -1.781 21.474 25.849 1.00 15.80 91 TYR B O 1
ATOM 3448 N N . GLY B 1 92 ? -1.875 20.078 24.089 1.00 14.95 92 GLY B N 1
ATOM 3449 C CA . GLY B 1 92 ? -3.089 20.686 23.598 1.00 14.59 92 GLY B CA 1
ATOM 3450 C C . GLY B 1 92 ? -4.179 20.016 24.416 1.00 14.39 92 GLY B C 1
ATOM 3451 O O . GLY B 1 92 ? -5.125 20.660 24.868 1.00 14.78 92 GLY B O 1
ATOM 3452 N N . ALA B 1 93 ? -4.017 18.711 24.625 1.00 13.55 93 ALA B N 1
ATOM 3453 C CA . ALA B 1 93 ? -4.970 17.919 25.393 1.00 13.35 93 ALA B CA 1
ATOM 3454 C C . ALA B 1 93 ? -5.040 18.355 26.853 1.00 13.10 93 ALA B C 1
ATOM 3455 O O . ALA B 1 93 ? -6.097 18.266 27.475 1.00 13.05 93 ALA B O 1
ATOM 3457 N N . ARG B 1 94 ? -3.922 18.822 27.402 1.00 12.82 94 ARG B N 1
ATOM 3458 C CA . ARG B 1 94 ? -3.910 19.261 28.793 1.00 13.36 94 ARG B CA 1
ATOM 3459 C C . ARG B 1 94 ? -4.747 20.524 28.970 1.00 13.78 94 ARG B C 1
ATOM 3460 O O . ARG B 1 94 ? -5.372 20.715 30.014 1.00 13.85 94 ARG B O 1
ATOM 3476 N N . VAL B 1 96 ? -7.405 21.228 27.291 1.00 14.59 96 VAL B N 1
ATOM 3477 C CA . VAL B 1 96 ? -8.797 20.791 27.242 1.00 14.40 96 VAL B CA 1
ATOM 3478 C C . VAL B 1 96 ? -9.131 20.196 28.604 1.00 14.72 96 VAL B C 1
ATOM 3479 O O . VAL B 1 96 ? -10.203 20.434 29.160 1.00 14.68 96 VAL B O 1
ATOM 3483 N N . GLU B 1 97 ? -8.193 19.422 29.139 1.00 14.76 97 GLU B N 1
ATOM 3484 C CA . GLU B 1 97 ? -8.369 18.803 30.442 1.00 15.00 97 GLU B CA 1
ATOM 3485 C C . GLU B 1 97 ? -8.585 19.890 31.493 1.00 15.10 97 GLU B C 1
ATOM 3486 O O . GLU B 1 97 ? -9.505 19.803 32.304 1.00 14.74 97 GLU B O 1
ATOM 3500 N N . ALA B 1 99 ? -9.575 23.019 31.031 1.00 17.24 99 ALA B N 1
ATOM 3501 C CA . ALA B 1 99 ? -10.836 23.704 30.765 1.00 18.16 99 ALA B CA 1
ATOM 3502 C C . ALA B 1 99 ? -12.002 22.921 31.354 1.00 18.53 99 ALA B C 1
ATOM 3503 O O . ALA B 1 99 ? -12.939 23.504 31.901 1.00 18.54 99 ALA B O 1
ATOM 3505 N N . GLY B 1 100 ? -11.933 21.598 31.242 1.00 19.11 100 GLY B N 1
ATOM 3506 C CA . GLY B 1 100 ? -12.983 20.746 31.770 1.00 19.51 100 GLY B CA 1
ATOM 3507 C C . GLY B 1 100 ? -13.086 20.827 33.281 1.00 19.94 100 GLY B C 1
ATOM 3508 O O . GLY B 1 100 ? -14.168 21.041 33.820 1.00 20.17 100 GLY B O 1
ATOM 3509 N N . LEU B 1 101 ? -11.957 20.659 33.963 1.00 20.23 101 LEU B N 1
ATOM 3510 C CA . LEU B 1 101 ? -11.909 20.717 35.426 1.00 20.55 101 LEU B CA 1
ATOM 3511 C C . LEU B 1 101 ? -12.383 22.053 35.981 1.00 20.48 101 LEU B C 1
ATOM 3512 O O . LEU B 1 101 ? -13.044 22.109 37.019 1.00 20.37 101 LEU B O 1
ATOM 3525 N N . GLY B 1 103 ? -14.455 24.077 34.524 1.00 20.36 103 GLY B N 1
ATOM 3526 C CA . GLY B 1 103 ? -15.791 24.423 34.071 1.00 19.49 103 GLY B CA 1
ATOM 3527 C C . GLY B 1 103 ? -15.796 25.584 33.092 1.00 19.49 103 GLY B C 1
ATOM 3528 O O . GLY B 1 103 ? -16.747 26.368 33.039 1.00 18.92 103 GLY B O 1
ATOM 3529 N N . ILE B 1 104 ? -14.728 25.694 32.310 1.00 18.82 104 ILE B N 1
ATOM 3530 C CA . ILE B 1 104 ? -14.605 26.764 31.329 1.00 18.44 104 ILE B CA 1
ATOM 3531 C C . ILE B 1 104 ? -15.222 26.357 29.994 1.00 17.96 104 ILE B C 1
ATOM 3532 O O . ILE B 1 104 ? -14.876 25.316 29.433 1.00 18.33 104 ILE B O 1
ATOM 3537 N N . ALA B 1 105 ? -16.143 27.173 29.491 1.00 17.19 105 ALA B N 1
ATOM 3538 C CA . ALA B 1 105 ? -16.781 26.883 28.212 1.00 17.83 105 ALA B CA 1
ATOM 3539 C C . ALA B 1 105 ? -15.674 26.793 27.164 1.00 17.60 105 ALA B C 1
ATOM 3540 O O . ALA B 1 105 ? -14.776 27.633 27.126 1.00 17.52 105 ALA B O 1
ATOM 3542 N N . HIS B 1 106 ? -15.734 25.774 26.317 1.00 17.83 106 HIS B N 1
ATOM 3543 C CA . HIS B 1 106 ? -14.705 25.600 25.307 1.00 18.74 106 HIS B CA 1
ATOM 3544 C C . HIS B 1 106 ? -15.177 24.747 24.145 1.00 19.46 106 HIS B C 1
ATOM 3545 O O . HIS B 1 106 ? -16.204 24.075 24.220 1.00 20.24 106 HIS B O 1
ATOM 3552 N N . HIS B 1 107 ? -14.401 24.783 23.072 1.00 19.94 107 HIS B N 1
ATOM 3553 C CA . HIS B 1 107 ? -14.677 23.997 21.884 1.00 20.73 107 HIS B CA 1
ATOM 3554 C C . HIS B 1 107 ? -13.361 23.330 21.521 1.00 20.94 107 HIS B C 1
ATOM 3555 O O . HIS B 1 107 ? -12.433 23.982 21.045 1.00 20.84 107 HIS B O 1
ATOM 3562 N N . ALA B 1 108 ? -13.281 22.030 21.771 1.00 21.67 108 ALA B N 1
ATOM 3563 C CA . ALA B 1 108 ? -12.070 21.282 21.485 1.00 21.97 108 ALA B CA 1
ATOM 3564 C C . ALA B 1 108 ? -12.018 20.826 20.036 1.00 22.45 108 ALA B C 1
ATOM 3565 O O . ALA B 1 108 ? -12.963 20.223 19.528 1.00 22.82 108 ALA B O 1
ATOM 3567 N N . TYR B 1 109 ? -10.912 21.137 19.372 1.00 22.63 109 TYR B N 1
ATOM 3568 C CA . TYR B 1 109 ? -10.699 20.733 17.993 1.00 23.23 109 TYR B CA 1
ATOM 3569 C C . TYR B 1 109 ? -9.524 19.763 18.025 1.00 23.65 109 TYR B C 1
ATOM 3570 O O . TYR B 1 109 ? -8.362 20.174 18.060 1.00 23.29 109 TYR B O 1
ATOM 3579 N N . ASP B 1 110 ? -9.836 18.473 18.031 1.00 24.79 110 ASP B N 1
ATOM 3580 C CA . ASP B 1 110 ? -8.809 17.443 18.087 1.00 26.43 110 ASP B CA 1
ATOM 3581 C C . ASP B 1 110 ? -8.520 16.840 16.717 1.00 26.88 110 ASP B C 1
ATOM 3582 O O . ASP B 1 110 ? -9.346 16.119 16.161 1.00 26.77 110 ASP B O 1
ATOM 3587 N N . CYS B 1 111 ? -7.338 17.130 16.181 1.00 27.56 111 CYS B N 1
ATOM 3588 C CA . CYS B 1 111 ? -6.955 16.615 14.872 1.00 28.48 111 CYS B CA 1
ATOM 3589 C C . CYS B 1 111 ? -5.928 15.484 14.929 1.00 28.56 111 CYS B C 1
ATOM 3590 O O . CYS B 1 111 ? -5.372 15.095 13.905 1.00 29.30 111 CYS B O 1
ATOM 3593 N N . GLY B 1 112 ? -5.681 14.952 16.121 1.00 28.61 112 GLY B N 1
ATOM 3594 C CA . GLY B 1 112 ? -4.725 13.866 16.248 1.00 29.23 112 GLY B CA 1
ATOM 3595 C C . GLY B 1 112 ? -3.299 14.320 16.509 1.00 29.76 112 GLY B C 1
ATOM 3596 O O . GLY B 1 112 ? -2.923 15.447 16.185 1.00 28.99 112 GLY B O 1
ATOM 3597 N N . GLU B 1 113 ? -2.502 13.421 17.082 1.00 30.62 113 GLU B N 1
ATOM 3598 C CA . GLU B 1 113 ? -1.110 13.704 17.425 1.00 31.55 113 GLU B CA 1
ATOM 3599 C C . GLU B 1 113 ? -0.107 13.738 16.275 1.00 31.36 113 GLU B C 1
ATOM 3600 O O . GLU B 1 113 ? 1.017 14.212 16.452 1.00 32.10 113 GLU B O 1
ATOM 3606 N N . VAL B 1 114 ? -0.493 13.245 15.104 1.00 30.81 114 VAL B N 1
ATOM 3607 C CA . VAL B 1 114 ? 0.430 13.231 13.973 1.00 30.04 114 VAL B CA 1
ATOM 3608 C C . VAL B 1 114 ? -0.085 14.002 12.769 1.00 30.23 114 VAL B C 1
ATOM 3609 O O . VAL B 1 114 ? 0.358 13.776 11.641 1.00 30.55 114 VAL B O 1
ATOM 3613 N N . ALA B 1 115 ? -1.014 14.920 13.004 1.00 29.64 115 ALA B N 1
ATOM 3614 C CA . ALA B 1 115 ? -1.576 15.704 11.915 1.00 28.92 115 ALA B CA 1
ATOM 3615 C C . ALA B 1 115 ? -1.513 17.197 12.202 1.00 28.29 115 ALA B C 1
ATOM 3616 O O . ALA B 1 115 ? -1.782 17.641 13.322 1.00 28.25 115 ALA B O 1
ATOM 3618 N N . ARG B 1 116 ? -1.134 17.963 11.185 1.00 27.47 116 ARG B N 1
ATOM 3619 C CA . ARG B 1 116 ? -1.052 19.413 11.292 1.00 27.27 116 ARG B CA 1
ATOM 3620 C C . ARG B 1 116 ? -2.480 19.946 11.320 1.00 26.67 116 ARG B C 1
ATOM 3621 O O . ARG B 1 116 ? -3.297 19.582 10.480 1.00 26.40 116 ARG B O 1
ATOM 3629 N N . PRO B 1 117 ? -2.801 20.816 12.287 1.00 26.36 117 PRO B N 1
ATOM 3630 C CA . PRO B 1 117 ? -4.164 21.349 12.344 1.00 26.06 117 PRO B CA 1
ATOM 3631 C C . PRO B 1 117 ? -4.612 22.017 11.043 1.00 25.91 117 PRO B C 1
ATOM 3632 O O . PRO B 1 117 ? -3.859 22.764 10.420 1.00 25.82 117 PRO B O 1
ATOM 3636 N N . ASP B 1 118 ? -5.849 21.727 10.649 1.00 25.54 118 ASP B N 1
ATOM 3637 C CA . ASP B 1 118 ? -6.452 22.262 9.430 1.00 25.41 118 ASP B CA 1
ATOM 3638 C C . ASP B 1 118 ? -6.977 23.679 9.661 1.00 24.81 118 ASP B C 1
ATOM 3639 O O . ASP B 1 118 ? -7.967 23.875 10.364 1.00 24.27 118 ASP B O 1
ATOM 3644 N N . VAL B 1 119 ? -6.323 24.666 9.057 1.00 24.47 119 VAL B N 1
ATOM 3645 C CA . VAL B 1 119 ? -6.735 26.055 9.220 1.00 24.22 119 VAL B CA 1
ATOM 3646 C C . VAL B 1 119 ? -8.142 26.328 8.680 1.00 23.88 119 VAL B C 1
ATOM 3647 O O . VAL B 1 119 ? -8.873 27.147 9.234 1.00 23.27 119 VAL B O 1
ATOM 3651 N N . GLN B 1 120 ? -8.521 25.644 7.604 1.00 23.22 120 GLN B N 1
ATOM 3652 C CA . GLN B 1 120 ? -9.849 25.827 7.028 1.00 23.32 120 GLN B CA 1
ATOM 3653 C C . GLN B 1 120 ? -10.892 25.276 7.998 1.00 22.96 120 GLN B C 1
ATOM 3654 O O . GLN B 1 120 ? -11.963 25.857 8.175 1.00 22.75 120 GLN B O 1
ATOM 3660 N N . ALA B 1 121 ? -10.571 24.146 8.620 1.00 22.51 121 ALA B N 1
ATOM 3661 C CA . ALA B 1 121 ? -11.466 23.518 9.586 1.00 22.78 121 ALA B CA 1
ATOM 3662 C C . ALA B 1 121 ? -11.682 24.461 10.767 1.00 22.57 121 ALA B C 1
ATOM 3663 O O . ALA B 1 121 ? -12.792 24.582 11.286 1.00 22.69 121 ALA B O 1
ATOM 3665 N N . ILE B 1 122 ? -10.613 25.127 11.189 1.00 21.95 122 ILE B N 1
ATOM 3666 C CA . ILE B 1 122 ? -10.700 26.061 12.299 1.00 21.81 122 ILE B CA 1
ATOM 3667 C C . ILE B 1 122 ? -11.553 27.255 11.888 1.00 21.89 122 ILE B C 1
ATOM 3668 O O . ILE B 1 122 ? -12.286 27.818 12.701 1.00 21.54 122 ILE B O 1
ATOM 3673 N N . ASP B 1 123 ? -11.459 27.643 10.622 1.00 22.36 123 ASP B N 1
ATOM 3674 C CA . ASP B 1 123 ? -12.252 28.762 10.135 1.00 22.84 123 ASP B CA 1
ATOM 3675 C C . ASP B 1 123 ? -13.728 28.372 10.211 1.00 22.34 123 ASP B C 1
ATOM 3676 O O . ASP B 1 123 ? -14.556 29.126 10.720 1.00 22.24 123 ASP B O 1
ATOM 3681 N N . ALA B 1 124 ? -14.046 27.183 9.709 1.00 21.40 124 ALA B N 1
ATOM 3682 C CA . ALA B 1 124 ? -15.417 26.686 9.724 1.00 21.61 124 ALA B CA 1
ATOM 3683 C C . ALA B 1 124 ? -15.969 26.678 11.152 1.00 21.37 124 ALA B C 1
ATOM 3684 O O . ALA B 1 124 ? -17.095 27.116 11.394 1.00 21.08 124 ALA B O 1
ATOM 3686 N N . ILE B 1 125 ? -15.170 26.179 12.090 1.00 21.49 125 ILE B N 1
ATOM 3687 C CA . ILE B 1 125 ? -15.567 26.125 13.495 1.00 21.52 125 ILE B CA 1
ATOM 3688 C C . ILE B 1 125 ? -15.902 27.516 14.029 1.00 21.77 125 ILE B C 1
ATOM 3689 O O . ILE B 1 125 ? -16.908 27.699 14.713 1.00 21.98 125 ILE B O 1
ATOM 3694 N N . LEU B 1 126 ? -15.054 28.493 13.718 1.00 21.57 126 LEU B N 1
ATOM 3695 C CA . LEU B 1 126 ? -15.274 29.863 14.167 1.00 22.28 126 LEU B CA 1
ATOM 3696 C C . LEU B 1 126 ? -16.559 30.432 13.575 1.00 23.10 126 LEU B C 1
ATOM 3697 O O . LEU B 1 126 ? -17.243 31.246 14.200 1.00 23.28 126 LEU B O 1
ATOM 3702 N N . ASN B 1 127 ? -16.881 29.996 12.363 1.00 23.48 127 ASN B N 1
ATOM 3703 C CA . ASN B 1 127 ? -18.078 30.457 11.678 1.00 24.55 127 ASN B CA 1
ATOM 3704 C C . ASN B 1 127 ? -19.350 29.871 12.287 1.00 23.96 127 ASN B C 1
ATOM 3705 O O . ASN B 1 127 ? -20.343 30.574 12.454 1.00 24.24 127 ASN B O 1
ATOM 3710 N N . ALA B 1 128 ? -19.308 28.587 12.627 1.00 23.40 128 ALA B N 1
ATOM 3711 C CA . ALA B 1 128 ? -20.467 27.901 13.190 1.00 23.57 128 ALA B CA 1
ATOM 3712 C C . ALA B 1 128 ? -20.669 28.053 14.700 1.00 23.72 128 ALA B C 1
ATOM 3713 O O . ALA B 1 128 ? -21.765 27.805 15.205 1.00 24.34 128 ALA B O 1
ATOM 3715 N N . ASP B 1 129 ? -19.626 28.455 15.419 1.00 23.67 129 ASP B N 1
ATOM 3716 C CA . ASP B 1 129 ? -19.715 28.604 16.871 1.00 23.14 129 ASP B CA 1
ATOM 3717 C C . ASP B 1 129 ? -19.341 30.031 17.270 1.00 22.79 129 ASP B C 1
ATOM 3718 O O . ASP B 1 129 ? -18.284 30.263 17.854 1.00 22.52 129 ASP B O 1
ATOM 3723 N N . PRO B 1 130 ? -20.217 31.005 16.970 1.00 22.49 130 PRO B N 1
ATOM 3724 C CA . PRO B 1 130 ? -19.995 32.423 17.283 1.00 22.04 130 PRO B CA 1
ATOM 3725 C C . PRO B 1 130 ? -19.723 32.775 18.746 1.00 22.11 130 PRO B C 1
ATOM 3726 O O . PRO B 1 130 ? -19.200 33.854 19.040 1.00 22.03 130 PRO B O 1
ATOM 3730 N N . THR B 1 131 ? -20.072 31.877 19.662 1.00 21.60 131 THR B N 1
ATOM 3731 C CA . THR B 1 131 ? -19.846 32.138 21.079 1.00 21.35 131 THR B CA 1
ATOM 3732 C C . THR B 1 131 ? -18.352 32.166 21.402 1.00 20.50 131 THR B C 1
ATOM 3733 O O . THR B 1 131 ? -17.930 32.786 22.375 1.00 19.86 131 THR B O 1
ATOM 3737 N N . ILE B 1 132 ? -17.554 31.496 20.578 1.00 20.08 132 ILE B N 1
ATOM 3738 C CA . ILE B 1 132 ? -16.111 31.461 20.781 1.00 19.61 132 ILE B CA 1
ATOM 3739 C C . ILE B 1 132 ? -15.544 32.876 20.840 1.00 19.55 132 ILE B C 1
ATOM 3740 O O . ILE B 1 132 ? -15.806 33.702 19.964 1.00 19.78 132 ILE B O 1
ATOM 3745 N N . SER B 1 133 ? -14.770 33.155 21.882 1.00 19.23 133 SER B N 1
ATOM 3746 C CA . SER B 1 133 ? -14.167 34.468 22.046 1.00 18.55 133 SER B CA 1
ATOM 3747 C C . SER B 1 133 ? -12.647 34.355 22.071 1.00 18.17 133 SER B C 1
ATOM 3748 O O . SER B 1 133 ? -11.942 35.314 21.764 1.00 18.09 133 SER B O 1
ATOM 3751 N N . HIS B 1 134 ? -12.150 33.178 22.439 1.00 17.51 134 HIS B N 1
ATOM 3752 C CA . HIS B 1 134 ? -10.713 32.938 22.515 1.00 17.60 134 HIS B CA 1
ATOM 3753 C C . HIS B 1 134 ? -10.272 31.731 21.691 1.00 17.53 134 HIS B C 1
ATOM 3754 O O . HIS B 1 134 ? -11.057 30.819 21.439 1.00 17.73 134 HIS B O 1
ATOM 3761 N N . ILE B 1 135 ? -9.007 31.737 21.280 1.00 17.46 135 ILE B N 1
ATOM 3762 C CA . ILE B 1 135 ? -8.425 30.634 20.517 1.00 17.39 135 ILE B CA 1
ATOM 3763 C C . ILE B 1 135 ? -7.095 30.280 21.179 1.00 17.34 135 ILE B C 1
ATOM 3764 O O . ILE B 1 135 ? -6.273 31.157 21.438 1.00 17.48 135 ILE B O 1
ATOM 3769 N N . ALA B 1 136 ? -6.883 28.998 21.454 1.00 17.30 136 ALA B N 1
ATOM 3770 C CA . ALA B 1 136 ? -5.647 28.572 22.101 1.00 16.83 136 ALA B CA 1
ATOM 3771 C C . ALA B 1 136 ? -4.993 27.428 21.347 1.00 16.09 136 ALA B C 1
ATOM 3772 O O . ALA B 1 136 ? -5.648 26.454 20.984 1.00 16.18 136 ALA B O 1
ATOM 3782 N N . VAL B 1 138 ? -0.951 25.256 20.802 1.00 13.99 138 VAL B N 1
ATOM 3783 C CA . VAL B 1 138 ? 0.433 25.034 21.175 1.00 13.92 138 VAL B CA 1
ATOM 3784 C C . VAL B 1 138 ? 1.260 25.313 19.920 1.00 14.64 138 VAL B C 1
ATOM 3785 O O . VAL B 1 138 ? 0.861 24.939 18.817 1.00 14.40 138 VAL B O 1
ATOM 3789 N N . HIS B 1 139 ? 2.399 25.978 20.078 1.00 14.52 139 HIS B N 1
ATOM 3790 C CA . HIS B 1 139 ? 3.245 26.281 18.930 1.00 15.06 139 HIS B CA 1
ATOM 3791 C C . HIS B 1 139 ? 4.056 25.045 18.560 1.00 14.97 139 HIS B C 1
ATOM 3792 O O . HIS B 1 139 ? 3.874 24.448 17.496 1.00 14.65 139 HIS B O 1
ATOM 3799 N N . SER B 1 140 ? 4.955 24.670 19.459 1.00 15.01 140 SER B N 1
ATOM 3800 C CA . SER B 1 140 ? 5.802 23.507 19.261 1.00 15.22 140 SER B CA 1
ATOM 3801 C C . SER B 1 140 ? 5.268 22.375 20.126 1.00 15.27 140 SER B C 1
ATOM 3802 O O . SER B 1 140 ? 5.412 22.403 21.347 1.00 14.47 140 SER B O 1
ATOM 3805 N N . GLU B 1 141 ? 4.636 21.390 19.494 1.00 15.68 141 GLU B N 1
ATOM 3806 C CA . GLU B 1 141 ? 4.086 20.259 20.226 1.00 16.92 141 GLU B CA 1
ATOM 3807 C C . GLU B 1 141 ? 5.184 19.258 20.531 1.00 17.34 141 GLU B C 1
ATOM 3808 O O . GLU B 1 141 ? 5.515 18.401 19.713 1.00 16.68 141 GLU B O 1
ATOM 3814 N N . THR B 1 142 ? 5.739 19.387 21.731 1.00 18.05 142 THR B N 1
ATOM 3815 C CA . THR B 1 142 ? 6.830 18.548 22.200 1.00 18.88 142 THR B CA 1
ATOM 3816 C C . THR B 1 142 ? 6.504 17.059 22.241 1.00 18.95 142 THR B C 1
ATOM 3817 O O . THR B 1 142 ? 7.403 16.223 22.318 1.00 19.00 142 THR B O 1
ATOM 3821 N N . THR B 1 143 ? 5.220 16.728 22.186 1.00 18.95 143 THR B N 1
ATOM 3822 C CA . THR B 1 143 ? 4.800 15.332 22.214 1.00 18.77 143 THR B CA 1
ATOM 3823 C C . THR B 1 143 ? 5.405 14.568 21.039 1.00 19.01 143 THR B C 1
ATOM 3824 O O . THR B 1 143 ? 5.830 13.418 21.179 1.00 18.38 143 THR B O 1
ATOM 3828 N N . THR B 1 144 ? 5.448 15.221 19.883 1.00 19.28 144 THR B N 1
ATOM 3829 C CA . THR B 1 144 ? 5.959 14.599 18.668 1.00 19.59 144 THR B CA 1
ATOM 3830 C C . THR B 1 144 ? 6.984 15.442 17.921 1.00 19.86 144 THR B C 1
ATOM 3831 O O . THR B 1 144 ? 7.560 14.985 16.933 1.00 20.20 144 THR B O 1
ATOM 3835 N N . GLY B 1 145 ? 7.201 16.670 18.376 1.00 19.19 145 GLY B N 1
ATOM 3836 C CA . GLY B 1 145 ? 8.140 17.540 17.694 1.00 19.61 145 GLY B CA 1
ATOM 3837 C C . GLY B 1 145 ? 7.432 18.331 16.606 1.00 19.79 145 GLY B C 1
ATOM 3838 O O . GLY B 1 145 ? 8.061 19.053 15.836 1.00 19.75 145 GLY B O 1
ATOM 3847 N N . LEU B 1 147 ? 5.319 21.124 14.666 1.00 18.82 147 LEU B N 1
ATOM 3848 C CA . LEU B 1 147 ? 5.312 22.582 14.708 1.00 18.27 147 LEU B CA 1
ATOM 3849 C C . LEU B 1 147 ? 4.003 23.048 14.082 1.00 18.17 147 LEU B C 1
ATOM 3850 O O . LEU B 1 147 ? 3.758 22.805 12.901 1.00 18.17 147 LEU B O 1
ATOM 3855 N N . ASN B 1 148 ? 3.162 23.712 14.873 1.00 17.99 148 ASN B N 1
ATOM 3856 C CA . ASN B 1 148 ? 1.871 24.189 14.385 1.00 17.24 148 ASN B CA 1
ATOM 3857 C C . ASN B 1 148 ? 1.937 25.574 13.744 1.00 17.61 148 ASN B C 1
ATOM 3858 O O . ASN B 1 148 ? 2.797 26.389 14.077 1.00 17.56 148 ASN B O 1
ATOM 3863 N N . PRO B 1 149 ? 1.009 25.857 12.816 1.00 17.98 149 PRO B N 1
ATOM 3864 C CA . PRO B 1 149 ? 0.926 27.131 12.096 1.00 18.16 149 PRO B CA 1
ATOM 3865 C C . PRO B 1 149 ? 0.327 28.267 12.921 1.00 18.62 149 PRO B C 1
ATOM 3866 O O . PRO B 1 149 ? -0.803 28.690 12.672 1.00 18.23 149 PRO B O 1
ATOM 3870 N N . ILE B 1 150 ? 1.078 28.766 13.896 1.00 19.06 150 ILE B N 1
ATOM 3871 C CA . ILE B 1 150 ? 0.572 29.847 14.729 1.00 19.74 150 ILE B CA 1
ATOM 3872 C C . ILE B 1 150 ? 0.328 31.115 13.920 1.00 20.43 150 ILE B C 1
ATOM 3873 O O . ILE B 1 150 ? -0.543 31.913 14.258 1.00 20.18 150 ILE B O 1
ATOM 3878 N N . ASP B 1 151 ? 1.087 31.296 12.843 1.00 21.53 151 ASP B N 1
ATOM 3879 C CA . ASP B 1 151 ? 0.933 32.480 12.003 1.00 22.73 151 ASP B CA 1
ATOM 3880 C C . ASP B 1 151 ? -0.457 32.523 11.367 1.00 22.27 151 ASP B C 1
ATOM 3881 O O . ASP B 1 151 ? -1.181 33.510 11.501 1.00 21.51 151 ASP B O 1
ATOM 3886 N N . GLU B 1 152 ? -0.827 31.443 10.687 1.00 21.99 152 GLU B N 1
ATOM 3887 C CA . GLU B 1 152 ? -2.130 31.351 10.033 1.00 22.70 152 GLU B CA 1
ATOM 3888 C C . GLU B 1 152 ? -3.305 31.422 11.004 1.00 21.92 152 GLU B C 1
ATOM 3889 O O . GLU B 1 152 ? -4.323 32.045 10.707 1.00 21.60 152 GLU B O 1
ATOM 3895 N N . VAL B 1 153 ? -3.174 30.764 12.153 1.00 21.01 153 VAL B N 1
ATOM 3896 C CA . VAL B 1 153 ? -4.245 30.770 13.138 1.00 20.37 153 VAL B CA 1
ATOM 3897 C C . VAL B 1 153 ? -4.381 32.164 13.728 1.00 20.47 153 VAL B C 1
ATOM 3898 O O . VAL B 1 153 ? -5.480 32.596 14.080 1.00 20.17 153 VAL B O 1
ATOM 3902 N N . GLY B 1 154 ? -3.260 32.870 13.820 1.00 20.42 154 GLY B N 1
ATOM 3903 C CA . GLY B 1 154 ? -3.284 34.220 14.344 1.00 20.96 154 GLY B CA 1
ATOM 3904 C C . GLY B 1 154 ? -4.020 35.147 13.392 1.00 21.53 154 GLY B C 1
ATOM 3905 O O . GLY B 1 154 ? -4.756 36.038 13.820 1.00 21.17 154 GLY B O 1
ATOM 3906 N N . ALA B 1 155 ? -3.818 34.940 12.093 1.00 22.18 155 ALA B N 1
ATOM 3907 C CA . ALA B 1 155 ? -4.479 35.758 11.081 1.00 23.11 155 ALA B CA 1
ATOM 3908 C C . ALA B 1 155 ? -5.978 35.500 11.180 1.00 23.65 155 ALA B C 1
ATOM 3909 O O . ALA B 1 155 ? -6.794 36.411 11.034 1.00 24.15 155 ALA B O 1
ATOM 3911 N N . LEU B 1 156 ? -6.325 34.244 11.438 1.00 23.99 156 LEU B N 1
ATOM 3912 C CA . LEU B 1 156 ? -7.713 33.829 11.577 1.00 24.14 156 LEU B CA 1
ATOM 3913 C C . LEU B 1 156 ? -8.302 34.535 12.797 1.00 24.57 156 LEU B C 1
ATOM 3914 O O . LEU B 1 156 ? -9.359 35.169 12.719 1.00 24.32 156 LEU B O 1
ATOM 3919 N N . ALA B 1 157 ? -7.604 34.426 13.924 1.00 24.71 157 ALA B N 1
ATOM 3920 C CA . ALA B 1 157 ? -8.043 35.057 15.161 1.00 25.07 157 ALA B CA 1
ATOM 3921 C C . ALA B 1 157 ? -8.269 36.548 14.940 1.00 25.41 157 ALA B C 1
ATOM 3922 O O . ALA B 1 157 ? -9.254 37.112 15.414 1.00 25.03 157 ALA B O 1
ATOM 3924 N N . HIS B 1 158 ? -7.355 37.183 14.214 1.00 25.91 158 HIS B N 1
ATOM 3925 C CA . HIS B 1 158 ? -7.475 38.610 13.949 1.00 27.26 158 HIS B CA 1
ATOM 3926 C C . HIS B 1 158 ? -8.678 38.926 13.067 1.00 27.76 158 HIS B C 1
ATOM 3927 O O . HIS B 1 158 ? -9.381 39.913 13.294 1.00 28.13 158 HIS B O 1
ATOM 3934 N N . ARG B 1 159 ? -8.918 38.088 12.066 1.00 27.86 159 ARG B N 1
ATOM 3935 C CA . ARG B 1 159 ? -10.043 38.298 11.168 1.00 29.10 159 ARG B CA 1
ATOM 3936 C C . ARG B 1 159 ? -11.369 38.217 11.928 1.00 29.06 159 ARG B C 1
ATOM 3937 O O . ARG B 1 159 ? -12.250 39.052 11.738 1.00 29.37 159 ARG B O 1
ATOM 3945 N N . TYR B 1 160 ? -11.502 37.220 12.797 1.00 28.87 160 TYR B N 1
ATOM 3946 C CA . TYR B 1 160 ? -12.725 37.046 13.577 1.00 28.63 160 TYR B CA 1
ATOM 3947 C C . TYR B 1 160 ? -12.724 37.828 14.890 1.00 27.94 160 TYR B C 1
ATOM 3948 O O . TYR B 1 160 ? -13.649 37.697 15.692 1.00 28.38 160 TYR B O 1
ATOM 3957 N N . GLY B 1 161 ? -11.689 38.632 15.110 1.00 26.95 161 GLY B N 1
ATOM 3958 C CA . GLY B 1 161 ? -11.606 39.414 16.332 1.00 25.76 161 GLY B CA 1
ATOM 3959 C C . GLY B 1 161 ? -11.615 38.591 17.614 1.00 25.33 161 GLY B C 1
ATOM 3960 O O . GLY B 1 161 ? -12.307 38.940 18.573 1.00 24.84 161 GLY B O 1
ATOM 3961 N N . LYS B 1 162 ? -10.845 37.504 17.635 1.00 24.14 162 LYS B N 1
ATOM 3962 C CA . LYS B 1 162 ? -10.770 36.633 18.807 1.00 22.69 162 LYS B CA 1
ATOM 3963 C C . LYS B 1 162 ? -9.445 36.816 19.553 1.00 21.83 162 LYS B C 1
ATOM 3964 O O . LYS B 1 162 ? -8.419 37.140 18.947 1.00 21.55 162 LYS B O 1
ATOM 3970 N N . THR B 1 163 ? -9.475 36.604 20.866 1.00 20.12 163 THR B N 1
ATOM 3971 C CA . THR B 1 163 ? -8.273 36.707 21.691 1.00 18.61 163 THR B CA 1
ATOM 3972 C C . THR B 1 163 ? -7.459 35.434 21.425 1.00 17.57 163 THR B C 1
ATOM 3973 O O . THR B 1 163 ? -7.984 34.322 21.501 1.00 17.93 163 THR B O 1
ATOM 3977 N N . TYR B 1 164 ? -6.178 35.604 21.118 1.00 16.18 164 TYR B N 1
ATOM 3978 C CA . TYR B 1 164 ? -5.308 34.485 20.765 1.00 15.00 164 TYR B CA 1
ATOM 3979 C C . TYR B 1 164 ? -4.259 34.141 21.819 1.00 14.39 164 TYR B C 1
ATOM 3980 O O . TYR B 1 164 ? -3.414 34.962 22.166 1.00 13.96 164 TYR B O 1
ATOM 3989 N N . ILE B 1 165 ? -4.336 32.909 22.315 1.00 14.26 165 ILE B N 1
ATOM 3990 C CA . ILE B 1 165 ? -3.427 32.383 23.328 1.00 13.96 165 ILE B CA 1
ATOM 3991 C C . ILE B 1 165 ? -2.511 31.352 22.673 1.00 14.21 165 ILE B C 1
ATOM 3992 O O . ILE B 1 165 ? -2.985 30.441 21.991 1.00 13.95 165 ILE B O 1
ATOM 3997 N N . VAL B 1 166 ? -1.205 31.486 22.884 1.00 14.11 166 VAL B N 1
ATOM 3998 C CA . VAL B 1 166 ? -0.255 30.550 22.299 1.00 14.21 166 VAL B CA 1
ATOM 3999 C C . VAL B 1 166 ? 0.719 29.970 23.315 1.00 14.06 166 VAL B C 1
ATOM 4000 O O . VAL B 1 166 ? 1.454 30.699 23.984 1.00 13.92 166 VAL B O 1
ATOM 4004 N N . ASP B 1 167 ? 0.709 28.648 23.431 1.00 13.88 167 ASP B N 1
ATOM 4005 C CA . ASP B 1 167 ? 1.611 27.953 24.333 1.00 13.77 167 ASP B CA 1
ATOM 4006 C C . ASP B 1 167 ? 2.908 27.740 23.553 1.00 13.59 167 ASP B C 1
ATOM 4007 O O . ASP B 1 167 ? 3.012 26.819 22.744 1.00 13.16 167 ASP B O 1
ATOM 4012 N N . ALA B 1 168 ? 3.889 28.605 23.790 1.00 13.77 168 ALA B N 1
ATOM 4013 C CA . ALA B 1 168 ? 5.173 28.519 23.101 1.00 13.42 168 ALA B CA 1
ATOM 4014 C C . ALA B 1 168 ? 6.246 28.051 24.068 1.00 13.46 168 ALA B C 1
ATOM 4015 O O . ALA B 1 168 ? 7.407 28.457 23.976 1.00 12.88 168 ALA B O 1
ATOM 4025 N N . SER B 1 170 ? 8.008 25.393 24.362 1.00 14.11 170 SER B N 1
ATOM 4026 C CA . SER B 1 170 ? 9.219 24.847 23.769 1.00 14.64 170 SER B CA 1
ATOM 4027 C C . SER B 1 170 ? 9.685 25.512 22.477 1.00 14.74 170 SER B C 1
ATOM 4028 O O . SER B 1 170 ? 10.481 24.931 21.736 1.00 14.76 170 SER B O 1
ATOM 4031 N N . SER B 1 171 ? 9.210 26.722 22.201 1.00 14.42 171 SER B N 1
ATOM 4032 C CA . SER B 1 171 ? 9.627 27.406 20.982 1.00 14.73 171 SER B CA 1
ATOM 4033 C C . SER B 1 171 ? 10.216 28.784 21.251 1.00 14.81 171 SER B C 1
ATOM 4034 O O . SER B 1 171 ? 11.231 29.154 20.661 1.00 15.37 171 SER B O 1
ATOM 4037 N N . PHE B 1 172 ? 9.581 29.540 22.140 1.00 14.32 172 PHE B N 1
ATOM 4038 C CA . PHE B 1 172 ? 10.045 30.883 22.467 1.00 14.52 172 PHE B CA 1
ATOM 4039 C C . PHE B 1 172 ? 11.519 30.884 22.879 1.00 14.73 172 PHE B C 1
ATOM 4040 O O . PHE B 1 172 ? 11.915 30.223 23.846 1.00 13.37 172 PHE B O 1
ATOM 4048 N N . GLY B 1 173 ? 12.324 31.637 22.137 1.00 14.83 173 GLY B N 1
ATOM 4049 C CA . GLY B 1 173 ? 13.744 31.710 22.422 1.00 14.69 173 GLY B CA 1
ATOM 4050 C C . GLY B 1 173 ? 14.551 30.855 21.462 1.00 14.86 173 GLY B C 1
ATOM 4051 O O . GLY B 1 173 ? 15.760 31.046 21.320 1.00 14.82 173 GLY B O 1
ATOM 4052 N N . GLY B 1 174 ? 13.882 29.917 20.797 1.00 14.45 174 GLY B N 1
ATOM 4053 C CA . GLY B 1 174 ? 14.560 29.039 19.859 1.00 14.78 174 GLY B CA 1
ATOM 4054 C C . GLY B 1 174 ? 14.036 29.136 18.435 1.00 15.50 174 GLY B C 1
ATOM 4055 O O . GLY B 1 174 ? 14.607 28.551 17.513 1.00 14.92 174 GLY B O 1
ATOM 4056 N N . ILE B 1 175 ? 12.937 29.860 18.256 1.00 15.74 175 ILE B N 1
ATOM 4057 C CA . ILE B 1 175 ? 12.342 30.047 16.936 1.00 16.55 175 ILE B CA 1
ATOM 4058 C C . ILE B 1 175 ? 11.916 31.503 16.858 1.00 17.12 175 ILE B C 1
ATOM 4059 O O . ILE B 1 175 ? 11.117 31.962 17.669 1.00 17.28 175 ILE B O 1
ATOM 4064 N N . PRO B 1 176 ? 12.450 32.253 15.883 1.00 18.15 176 PRO B N 1
ATOM 4065 C CA . PRO B 1 176 ? 12.082 33.667 15.760 1.00 18.88 176 PRO B CA 1
ATOM 4066 C C . PRO B 1 176 ? 10.587 33.906 15.618 1.00 19.49 176 PRO B C 1
ATOM 4067 O O . PRO B 1 176 ? 9.891 33.175 14.915 1.00 19.80 176 PRO B O 1
ATOM 4079 N N . ASP B 1 178 ? 7.500 37.383 16.249 1.00 21.00 178 ASP B N 1
ATOM 4080 C CA . ASP B 1 178 ? 7.111 38.701 16.732 1.00 20.81 178 ASP B CA 1
ATOM 4081 C C . ASP B 1 178 ? 5.631 38.533 17.048 1.00 20.49 178 ASP B C 1
ATOM 4082 O O . ASP B 1 178 ? 4.794 38.521 16.148 1.00 20.61 178 ASP B O 1
ATOM 4087 N N . ILE B 1 179 ? 5.320 38.386 18.332 1.00 20.31 179 ILE B N 1
ATOM 4088 C CA . ILE B 1 179 ? 3.949 38.158 18.771 1.00 20.20 179 ILE B CA 1
ATOM 4089 C C . ILE B 1 179 ? 2.920 39.194 18.348 1.00 20.32 179 ILE B C 1
ATOM 4090 O O . ILE B 1 179 ? 1.751 38.859 18.156 1.00 19.67 179 ILE B O 1
ATOM 4095 N N . ALA B 1 180 ? 3.338 40.447 18.201 1.00 20.28 180 ALA B N 1
ATOM 4096 C CA . ALA B 1 180 ? 2.404 41.488 17.784 1.00 21.00 180 ALA B CA 1
ATOM 4097 C C . ALA B 1 180 ? 1.968 41.221 16.348 1.00 21.12 180 ALA B C 1
ATOM 4098 O O . ALA B 1 180 ? 0.793 41.352 16.012 1.00 21.75 180 ALA B O 1
ATOM 4100 N N . ALA B 1 181 ? 2.925 40.834 15.508 1.00 21.68 181 ALA B N 1
ATOM 4101 C CA . ALA B 1 181 ? 2.651 40.542 14.102 1.00 21.99 181 ALA B CA 1
ATOM 4102 C C . ALA B 1 181 ? 1.874 39.234 13.940 1.00 22.37 181 ALA B C 1
ATOM 4103 O O . ALA B 1 181 ? 1.196 39.026 12.931 1.00 22.94 181 ALA B O 1
ATOM 4105 N N . LEU B 1 182 ? 1.981 38.351 14.928 1.00 21.84 182 LEU B N 1
ATOM 4106 C CA . LEU B 1 182 ? 1.273 37.076 14.885 1.00 21.72 182 LEU B CA 1
ATOM 4107 C C . LEU B 1 182 ? -0.115 37.209 15.520 1.00 21.40 182 LEU B C 1
ATOM 4108 O O . LEU B 1 182 ? -0.892 36.255 15.542 1.00 21.64 182 LEU B O 1
ATOM 4113 N N . HIS B 1 183 ? -0.417 38.404 16.024 1.00 21.39 183 HIS B N 1
ATOM 4114 C CA . HIS B 1 183 ? -1.707 38.695 16.651 1.00 21.05 183 HIS B CA 1
ATOM 4115 C C . HIS B 1 183 ? -1.936 37.867 17.915 1.00 20.67 183 HIS B C 1
ATOM 4116 O O . HIS B 1 183 ? -3.064 37.469 18.219 1.00 19.80 183 HIS B O 1
ATOM 4123 N N . ILE B 1 184 ? -0.857 37.614 18.648 1.00 19.66 184 ILE B N 1
ATOM 4124 C CA . ILE B 1 184 ? -0.930 36.839 19.876 1.00 18.77 184 ILE B CA 1
ATOM 4125 C C . ILE B 1 184 ? -1.152 37.766 21.061 1.00 18.80 184 ILE B C 1
ATOM 4126 O O . ILE B 1 184 ? -0.383 38.705 21.280 1.00 19.24 184 ILE B O 1
ATOM 4131 N N . ASP B 1 185 ? -2.208 37.501 21.823 1.00 18.13 185 ASP B N 1
ATOM 4132 C CA . ASP B 1 185 ? -2.526 38.319 22.984 1.00 17.74 185 ASP B CA 1
ATOM 4133 C C . ASP B 1 185 ? -1.883 37.770 24.252 1.00 17.47 185 ASP B C 1
ATOM 4134 O O . ASP B 1 185 ? -1.616 38.517 25.189 1.00 17.68 185 ASP B O 1
ATOM 4139 N N . TYR B 1 186 ? -1.631 36.466 24.278 1.00 17.04 186 TYR B N 1
ATOM 4140 C CA . TYR B 1 186 ? -1.007 35.841 25.439 1.00 17.13 186 TYR B CA 1
ATOM 4141 C C . TYR B 1 186 ? -0.001 34.791 25.007 1.00 16.30 186 TYR B C 1
ATOM 4142 O O . TYR B 1 186 ? -0.376 33.743 24.486 1.00 17.43 186 TYR B O 1
ATOM 4151 N N . LEU B 1 187 ? 1.277 35.079 25.224 1.00 15.79 187 LEU B N 1
ATOM 4152 C CA . LEU B 1 187 ? 2.347 34.154 24.871 1.00 15.40 187 LEU B CA 1
ATOM 4153 C C . LEU B 1 187 ? 2.866 33.524 26.156 1.00 15.28 187 LEU B C 1
ATOM 4154 O O . LEU B 1 187 ? 3.406 34.212 27.022 1.00 15.23 187 LEU B O 1
ATOM 4163 N N . ILE B 1 188 ? 2.691 32.213 26.273 1.00 15.05 188 ILE B N 1
ATOM 4164 C CA . ILE B 1 188 ? 3.132 31.479 27.447 1.00 14.82 188 ILE B CA 1
ATOM 4165 C C . ILE B 1 188 ? 4.416 30.738 27.103 1.00 14.63 188 ILE B C 1
ATOM 4166 O O . ILE B 1 188 ? 4.510 30.112 26.046 1.00 13.73 188 ILE B O 1
ATOM 4171 N N . SER B 1 189 ? 5.409 30.814 27.983 1.00 14.55 189 SER B N 1
ATOM 4172 C CA . SER B 1 189 ? 6.654 30.105 27.736 1.00 14.58 189 SER B CA 1
ATOM 4173 C C . SER B 1 189 ? 7.396 29.737 29.006 1.00 14.34 189 SER B C 1
ATOM 4174 O O . SER B 1 189 ? 7.091 30.232 30.095 1.00 14.23 189 SER B O 1
ATOM 4177 N N . SER B 1 190 ? 8.379 28.861 28.839 1.00 13.93 190 SER B N 1
ATOM 4178 C CA . SER B 1 190 ? 9.184 28.342 29.931 1.00 14.00 190 SER B CA 1
ATOM 4179 C C . SER B 1 190 ? 10.511 29.056 30.144 1.00 13.95 190 SER B C 1
ATOM 4180 O O . SER B 1 190 ? 11.018 29.745 29.259 1.00 13.64 190 SER B O 1
ATOM 4183 N N . ALA B 1 191 ? 11.070 28.870 31.335 1.00 13.41 191 ALA B N 1
ATOM 4184 C CA . ALA B 1 191 ? 12.353 29.457 31.685 1.00 13.75 191 ALA B CA 1
ATOM 4185 C C . ALA B 1 191 ? 13.471 28.439 31.462 1.00 13.50 191 ALA B C 1
ATOM 4186 O O . ALA B 1 191 ? 14.640 28.811 31.381 1.00 13.24 191 ALA B O 1
ATOM 4188 N N . ASN B 1 192 ? 13.114 27.161 31.346 1.00 13.59 192 ASN B N 1
ATOM 4189 C CA . ASN B 1 192 ? 14.126 26.117 31.183 1.00 14.17 192 ASN B CA 1
ATOM 4190 C C . ASN B 1 192 ? 14.186 25.357 29.859 1.00 14.38 192 ASN B C 1
ATOM 4191 O O . ASN B 1 192 ? 14.676 24.224 29.821 1.00 14.11 192 ASN B O 1
ATOM 4196 N N . LYS B 1 193 ? 13.700 25.957 28.778 1.00 14.12 193 LYS B N 1
ATOM 4197 C CA . LYS B 1 193 ? 13.762 25.285 27.488 1.00 14.88 193 LYS B CA 1
ATOM 4198 C C . LYS B 1 193 ? 14.690 26.021 26.517 1.00 14.69 193 LYS B C 1
ATOM 4199 O O . LYS B 1 193 ? 15.905 26.014 26.712 1.00 14.79 193 LYS B O 1
ATOM 4205 N N . CYS B 1 194 ? 14.135 26.665 25.491 1.00 14.17 194 CYS B N 1
ATOM 4206 C CA . CYS B 1 194 ? 14.959 27.370 24.503 1.00 14.14 194 CYS B CA 1
ATOM 4207 C C . CYS B 1 194 ? 15.832 28.490 25.064 1.00 14.07 194 CYS B C 1
ATOM 4208 O O . CYS B 1 194 ? 16.940 28.710 24.583 1.00 13.75 194 CYS B O 1
ATOM 4211 N N . ILE B 1 195 ? 15.337 29.206 26.070 1.00 14.02 195 ILE B N 1
ATOM 4212 C CA . ILE B 1 195 ? 16.121 30.277 26.671 1.00 14.20 195 ILE B CA 1
ATOM 4213 C C . ILE B 1 195 ? 17.263 29.653 27.475 1.00 14.02 195 ILE B C 1
ATOM 4214 O O . ILE B 1 195 ? 18.235 30.318 27.825 1.00 14.56 195 ILE B O 1
ATOM 4219 N N . GLN B 1 196 ? 17.132 28.358 27.747 1.00 14.13 196 GLN B N 1
ATOM 4220 C CA . GLN B 1 196 ? 18.140 27.580 28.466 1.00 14.44 196 GLN B CA 1
ATOM 4221 C C . GLN B 1 196 ? 18.395 27.962 29.918 1.00 14.37 196 GLN B C 1
ATOM 4222 O O . GLN B 1 196 ? 19.521 27.873 30.412 1.00 14.47 196 GLN B O 1
ATOM 4228 N N . GLY B 1 197 ? 17.340 28.383 30.603 1.00 14.62 197 GLY B N 1
ATOM 4229 C CA . GLY B 1 197 ? 17.469 28.729 32.002 1.00 13.89 197 GLY B CA 1
ATOM 4230 C C . GLY B 1 197 ? 17.204 27.483 32.829 1.00 14.06 197 GLY B C 1
ATOM 4231 O O . GLY B 1 197 ? 17.298 26.361 32.332 1.00 13.49 197 GLY B O 1
ATOM 4232 N N . VAL B 1 198 ? 16.850 27.689 34.092 1.00 13.76 198 VAL B N 1
ATOM 4233 C CA . VAL B 1 198 ? 16.577 26.608 35.026 1.00 13.25 198 VAL B CA 1
ATOM 4234 C C . VAL B 1 198 ? 15.111 26.644 35.469 1.00 12.83 198 VAL B C 1
ATOM 4235 O O . VAL B 1 198 ? 14.525 27.714 35.577 1.00 13.14 198 VAL B O 1
ATOM 4242 N N . PRO B 1 199 ? 14.499 25.469 35.714 1.00 12.24 199 PRO B N 1
ATOM 4243 C CA . PRO B 1 199 ? 13.097 25.441 36.144 1.00 12.57 199 PRO B CA 1
ATOM 4244 C C . PRO B 1 199 ? 12.878 26.126 37.490 1.00 12.67 199 PRO B C 1
ATOM 4245 O O . PRO B 1 199 ? 13.798 26.216 38.311 1.00 12.97 199 PRO B O 1
ATOM 4249 N N . GLY B 1 200 ? 11.659 26.610 37.706 1.00 12.40 200 GLY B N 1
ATOM 4250 C CA . GLY B 1 200 ? 11.333 27.289 38.949 1.00 11.95 200 GLY B CA 1
ATOM 4251 C C . GLY B 1 200 ? 10.142 28.215 38.787 1.00 11.88 200 GLY B C 1
ATOM 4252 O O . GLY B 1 200 ? 9.371 28.432 39.723 1.00 11.89 200 GLY B O 1
ATOM 4253 N N . PHE B 1 201 ? 9.996 28.770 37.590 1.00 11.81 201 PHE B N 1
ATOM 4254 C CA . PHE B 1 201 ? 8.889 29.668 37.292 1.00 11.68 201 PHE B CA 1
ATOM 4255 C C . PHE B 1 201 ? 8.691 29.683 35.783 1.00 12.11 201 PHE B C 1
ATOM 4256 O O . PHE B 1 201 ? 9.533 29.186 35.033 1.00 12.78 201 PHE B O 1
ATOM 4264 N N . ALA B 1 202 ? 7.569 30.243 35.349 1.00 11.85 202 ALA B N 1
ATOM 4265 C CA . ALA B 1 202 ? 7.255 30.365 33.931 1.00 12.44 202 ALA B CA 1
ATOM 4266 C C . ALA B 1 202 ? 6.796 31.804 33.730 1.00 12.58 202 ALA B C 1
ATOM 4267 O O . ALA B 1 202 ? 6.766 32.588 34.683 1.00 12.44 202 ALA B O 1
ATOM 4269 N N . PHE B 1 203 ? 6.434 32.162 32.506 1.00 13.13 203 PHE B N 1
ATOM 4270 C CA . PHE B 1 203 ? 6.001 33.528 32.261 1.00 14.07 203 PHE B CA 1
ATOM 4271 C C . PHE B 1 203 ? 5.027 33.674 31.105 1.00 14.05 203 PHE B C 1
ATOM 4272 O O . PHE B 1 203 ? 4.909 32.798 30.247 1.00 13.68 203 PHE B O 1
ATOM 4280 N N . VAL B 1 204 ? 4.320 34.795 31.110 1.00 14.41 204 VAL B N 1
ATOM 4281 C CA . VAL B 1 204 ? 3.351 35.100 30.076 1.00 14.75 204 VAL B CA 1
ATOM 4282 C C . VAL B 1 204 ? 3.606 36.515 29.578 1.00 15.15 204 VAL B C 1
ATOM 4283 O O . VAL B 1 204 ? 3.699 37.452 30.368 1.00 15.08 204 VAL B O 1
ATOM 4287 N N . ILE B 1 205 ? 3.752 36.658 28.268 1.00 15.85 205 ILE B N 1
ATOM 4288 C CA . ILE B 1 205 ? 3.965 37.965 27.666 1.00 16.40 205 ILE B CA 1
ATOM 4289 C C . ILE B 1 205 ? 2.619 38.275 27.018 1.00 17.60 205 ILE B C 1
ATOM 4290 O O . ILE B 1 205 ? 2.220 37.627 26.051 1.00 17.79 205 ILE B O 1
ATOM 4295 N N . ALA B 1 206 ? 1.909 39.256 27.567 1.00 18.86 206 ALA B N 1
ATOM 4296 C CA . ALA B 1 206 ? 0.582 39.584 27.066 1.00 20.28 206 ALA B CA 1
ATOM 4297 C C . ALA B 1 206 ? 0.374 41.013 26.607 1.00 21.18 206 ALA B C 1
ATOM 4298 O O . ALA B 1 206 ? 1.124 41.919 26.973 1.00 21.66 206 ALA B O 1
ATOM 4300 N N . ARG B 1 207 ? -0.661 41.204 25.794 1.00 22.14 207 ARG B N 1
ATOM 4301 C CA . ARG B 1 207 ? -1.001 42.532 25.315 1.00 22.80 207 ARG B CA 1
ATOM 4302 C C . ARG B 1 207 ? -1.659 43.181 26.525 1.00 22.69 207 ARG B C 1
ATOM 4303 O O . ARG B 1 207 ? -2.661 42.679 27.035 1.00 22.39 207 ARG B O 1
ATOM 4311 N N . GLU B 1 208 ? -1.078 44.278 26.997 1.00 23.27 208 GLU B N 1
ATOM 4312 C CA . GLU B 1 208 ? -1.588 44.978 28.172 1.00 24.41 208 GLU B CA 1
ATOM 4313 C C . GLU B 1 208 ? -3.079 45.264 28.114 1.00 24.28 208 GLU B C 1
ATOM 4314 O O . GLU B 1 208 ? -3.808 44.989 29.067 1.00 24.31 208 GLU B O 1
ATOM 4320 N N . GLN B 1 209 ? -3.524 45.823 26.995 1.00 24.38 209 GLN B N 1
ATOM 4321 C CA . GLN B 1 209 ? -4.927 46.170 26.821 1.00 24.57 209 GLN B CA 1
ATOM 4322 C C . GLN B 1 209 ? -5.846 44.991 27.119 1.00 24.62 209 GLN B C 1
ATOM 4323 O O . GLN B 1 209 ? -6.962 45.177 27.601 1.00 24.90 209 GLN B O 1
ATOM 4329 N N . LYS B 1 210 ? -5.378 43.777 26.840 1.00 24.15 210 LYS B N 1
ATOM 4330 C CA . LYS B 1 210 ? -6.183 42.585 27.092 1.00 24.08 210 LYS B CA 1
ATOM 4331 C C . LYS B 1 210 ? -6.122 42.178 28.562 1.00 23.54 210 LYS B C 1
ATOM 4332 O O . LYS B 1 210 ? -7.151 41.932 29.190 1.00 22.57 210 LYS B O 1
ATOM 4338 N N . LEU B 1 211 ? -4.910 42.113 29.104 1.00 23.38 211 LEU B N 1
ATOM 4339 C CA . LEU B 1 211 ? -4.710 41.725 30.496 1.00 23.79 211 LEU B CA 1
ATOM 4340 C C . LEU B 1 211 ? -5.363 42.740 31.434 1.00 23.74 211 LEU B C 1
ATOM 4341 O O . LEU B 1 211 ? -5.912 42.378 32.476 1.00 23.37 211 LEU B O 1
ATOM 4346 N N . ALA B 1 212 ? -5.299 44.012 31.052 1.00 23.72 212 ALA B N 1
ATOM 4347 C CA . ALA B 1 212 ? -5.860 45.090 31.856 1.00 23.99 212 ALA B CA 1
ATOM 4348 C C . ALA B 1 212 ? -7.326 44.880 32.208 1.00 24.17 212 ALA B C 1
ATOM 4349 O O . ALA B 1 212 ? -7.811 45.427 33.195 1.00 24.85 212 ALA B O 1
ATOM 4351 N N . ALA B 1 213 ? -8.031 44.086 31.412 1.00 24.08 213 ALA B N 1
ATOM 4352 C CA . ALA B 1 213 ? -9.447 43.837 31.660 1.00 24.10 213 ALA B CA 1
ATOM 4353 C C . ALA B 1 213 ? -9.720 42.506 32.351 1.00 24.26 213 ALA B C 1
ATOM 4354 O O . ALA B 1 213 ? -10.855 42.032 32.355 1.00 24.02 213 ALA B O 1
ATOM 4356 N N . CYS B 1 214 ? -8.694 41.908 32.949 1.00 24.07 214 CYS B N 1
ATOM 4357 C CA . CYS B 1 214 ? -8.867 40.614 33.602 1.00 24.21 214 CYS B CA 1
ATOM 4358 C C . CYS B 1 214 ? -8.968 40.648 35.120 1.00 23.99 214 CYS B C 1
ATOM 4359 O O . CYS B 1 214 ? -8.842 39.614 35.773 1.00 24.22 214 CYS B O 1
ATOM 4362 N N . LYS B 1 215 ? -9.203 41.826 35.682 1.00 24.08 215 LYS B N 1
ATOM 4363 C CA . LYS B 1 215 ? -9.317 41.953 37.129 1.00 24.25 215 LYS B CA 1
ATOM 4364 C C . LYS B 1 215 ? -10.524 41.175 37.650 1.00 23.46 215 LYS B C 1
ATOM 4365 O O . LYS B 1 215 ? -11.635 41.322 37.142 1.00 23.44 215 LYS B O 1
ATOM 4371 N N . GLY B 1 216 ? -10.295 40.332 38.653 1.00 22.80 216 GLY B N 1
ATOM 4372 C CA . GLY B 1 216 ? -11.376 39.557 39.235 1.00 22.00 216 GLY B CA 1
ATOM 4373 C C . GLY B 1 216 ? -11.774 38.290 38.499 1.00 21.96 216 GLY B C 1
ATOM 4374 O O . GLY B 1 216 ? -12.667 37.575 38.952 1.00 22.27 216 GLY B O 1
ATOM 4375 N N . HIS B 1 217 ? -11.128 38.002 37.372 1.00 21.52 217 HIS B N 1
ATOM 4376 C CA . HIS B 1 217 ? -11.447 36.797 36.599 1.00 21.37 217 HIS B CA 1
ATOM 4377 C C . HIS B 1 217 ? -11.038 35.503 37.307 1.00 21.42 217 HIS B C 1
ATOM 4378 O O . HIS B 1 217 ? -11.829 34.563 37.417 1.00 21.45 217 HIS B O 1
ATOM 4385 N N . SER B 1 218 ? -9.801 35.461 37.790 1.00 21.01 218 SER B N 1
ATOM 4386 C CA . SER B 1 218 ? -9.279 34.272 38.452 1.00 20.68 218 SER B CA 1
ATOM 4387 C C . SER B 1 218 ? -9.967 33.875 39.752 1.00 20.56 218 SER B C 1
ATOM 4388 O O . SER B 1 218 ? -10.235 34.716 40.614 1.00 21.10 218 SER B O 1
ATOM 4391 N N . ARG B 1 219 ? -10.253 32.581 39.881 1.00 19.84 219 ARG B N 1
ATOM 4392 C CA . ARG B 1 219 ? -10.867 32.042 41.089 1.00 19.29 219 ARG B CA 1
ATOM 4393 C C . ARG B 1 219 ? -9.736 31.488 41.946 1.00 18.25 219 ARG B C 1
ATOM 4394 O O . ARG B 1 219 ? -9.963 30.966 43.034 1.00 18.27 219 ARG B O 1
ATOM 4402 N N . SER B 1 220 ? -8.516 31.596 41.430 1.00 16.69 220 SER B N 1
ATOM 4403 C CA . SER B 1 220 ? -7.334 31.126 42.133 1.00 15.57 220 SER B CA 1
ATOM 4404 C C . SER B 1 220 ? -6.472 32.308 42.539 1.00 15.03 220 SER B C 1
ATOM 4405 O O . SER B 1 220 ? -6.121 33.140 41.707 1.00 15.61 220 SER B O 1
ATOM 4408 N N . LEU B 1 221 ? -6.133 32.382 43.819 1.00 14.29 221 LEU B N 1
ATOM 4409 C CA . LEU B 1 221 ? -5.297 33.465 44.305 1.00 13.72 221 LEU B CA 1
ATOM 4410 C C . LEU B 1 221 ? -3.882 33.268 43.767 1.00 13.52 221 LEU B C 1
ATOM 4411 O O . LEU B 1 221 ? -3.305 34.176 43.171 1.00 13.01 221 LEU B O 1
ATOM 4416 N N . SER B 1 222 ? -3.337 32.072 43.974 1.00 12.92 222 SER B N 1
ATOM 4417 C CA . SER B 1 222 ? -1.990 31.738 43.517 1.00 13.19 222 SER B CA 1
ATOM 4418 C C . SER B 1 222 ? -1.787 31.957 42.019 1.00 13.03 222 SER B C 1
ATOM 4419 O O . SER B 1 222 ? -0.759 32.479 41.598 1.00 13.30 222 SER B O 1
ATOM 4422 N N . LEU B 1 223 ? -2.773 31.562 41.221 1.00 13.89 223 LEU B N 1
ATOM 4423 C CA . LEU B 1 223 ? -2.689 31.682 39.765 1.00 15.15 223 LEU B CA 1
ATOM 4424 C C . LEU B 1 223 ? -3.403 32.891 39.141 1.00 15.94 223 LEU B C 1
ATOM 4425 O O . LEU B 1 223 ? -3.707 32.887 37.950 1.00 15.37 223 LEU B O 1
ATOM 4430 N N . ASP B 1 224 ? -3.666 33.926 39.935 1.00 16.62 224 ASP B N 1
ATOM 4431 C CA . ASP B 1 224 ? -4.334 35.117 39.411 1.00 17.18 224 ASP B CA 1
ATOM 4432 C C . ASP B 1 224 ? -3.313 35.972 38.666 1.00 17.40 224 ASP B C 1
ATOM 4433 O O . ASP B 1 224 ? -2.584 36.759 39.268 1.00 17.55 224 ASP B O 1
ATOM 4438 N N . LEU B 1 225 ? -3.272 35.801 37.349 1.00 17.78 225 LEU B N 1
ATOM 4439 C CA . LEU B 1 225 ? -2.336 36.515 36.490 1.00 18.28 225 LEU B CA 1
ATOM 4440 C C . LEU B 1 225 ? -2.449 38.031 36.609 1.00 18.25 225 LEU B C 1
ATOM 4441 O O . LEU B 1 225 ? -1.437 38.735 36.641 1.00 18.22 225 LEU B O 1
ATOM 4446 N N . TYR B 1 226 ? -3.679 38.533 36.667 1.00 17.92 226 TYR B N 1
ATOM 4447 C CA . TYR B 1 226 ? -3.902 39.969 36.780 1.00 17.37 226 TYR B CA 1
ATOM 4448 C C . TYR B 1 226 ? -3.290 40.536 38.053 1.00 17.17 226 TYR B C 1
ATOM 4449 O O . TYR B 1 226 ? -2.544 41.514 38.010 1.00 17.13 226 TYR B O 1
ATOM 4458 N N . ALA B 1 227 ? -3.614 39.928 39.189 1.00 17.02 227 ALA B N 1
ATOM 4459 C CA . ALA B 1 227 ? -3.079 40.380 40.465 1.00 16.94 227 ALA B CA 1
ATOM 4460 C C . ALA B 1 227 ? -1.550 40.324 40.457 1.00 17.18 227 ALA B C 1
ATOM 4461 O O . ALA B 1 227 ? -0.888 41.271 40.874 1.00 17.31 227 ALA B O 1
ATOM 4463 N N . GLN B 1 228 ? -0.997 39.213 39.977 1.00 17.34 228 GLN B N 1
ATOM 4464 C CA . GLN B 1 228 ? 0.454 39.038 39.915 1.00 16.90 228 GLN B CA 1
ATOM 4465 C C . GLN B 1 228 ? 1.081 40.182 39.113 1.00 17.42 228 GLN B C 1
ATOM 4466 O O . GLN B 1 228 ? 2.126 40.720 39.481 1.00 17.17 228 GLN B O 1
ATOM 4472 N N . TRP B 1 229 ? 0.425 40.553 38.020 1.00 17.84 229 TRP B N 1
ATOM 4473 C CA . TRP B 1 229 ? 0.904 41.622 37.152 1.00 18.65 229 TRP B CA 1
ATOM 4474 C C . TRP B 1 229 ? 0.816 43.003 37.813 1.00 18.79 229 TRP B C 1
ATOM 4475 O O . TRP B 1 229 ? 1.772 43.777 37.778 1.00 18.93 229 TRP B O 1
ATOM 4486 N N . ARG B 1 230 ? -0.330 43.309 38.414 1.00 19.11 230 ARG B N 1
ATOM 4487 C CA . ARG B 1 230 ? -0.520 44.599 39.077 1.00 19.64 230 ARG B CA 1
ATOM 4488 C C . ARG B 1 230 ? 0.522 44.838 40.163 1.00 19.86 230 ARG B C 1
ATOM 4489 O O . ARG B 1 230 ? 1.001 45.959 40.341 1.00 19.40 230 ARG B O 1
ATOM 4497 N N . CYS B 1 231 ? 0.866 43.782 40.893 1.00 19.18 231 CYS B N 1
ATOM 4498 C CA . CYS B 1 231 ? 1.854 43.899 41.953 1.00 19.32 231 CYS B CA 1
ATOM 4499 C C . CYS B 1 231 ? 3.214 44.250 41.356 1.00 19.25 231 CYS B C 1
ATOM 4500 O O . CYS B 1 231 ? 3.875 45.181 41.814 1.00 19.34 231 CYS B O 1
ATOM 4511 N N . GLU B 1 233 ? 3.783 45.573 38.526 1.00 22.57 233 GLU B N 1
ATOM 4512 C CA . GLU B 1 233 ? 3.642 46.886 37.908 1.00 23.99 233 GLU B CA 1
ATOM 4513 C C . GLU B 1 233 ? 3.657 48.031 38.925 1.00 24.16 233 GLU B C 1
ATOM 4514 O O . GLU B 1 233 ? 4.301 49.057 38.705 1.00 24.06 233 GLU B O 1
ATOM 4520 N N . ASP B 1 234 ? 2.959 47.860 40.038 1.00 23.74 234 ASP B N 1
ATOM 4521 C CA . ASP B 1 234 ? 2.901 48.902 41.055 1.00 24.17 234 ASP B CA 1
ATOM 4522 C C . ASP B 1 234 ? 4.081 48.930 42.019 1.00 24.51 234 ASP B C 1
ATOM 4523 O O . ASP B 1 234 ? 4.423 49.989 42.547 1.00 24.64 234 ASP B O 1
ATOM 4528 N N . ASN B 1 235 ? 4.707 47.779 42.254 1.00 24.32 235 ASN B N 1
ATOM 4529 C CA . ASN B 1 235 ? 5.812 47.732 43.201 1.00 24.18 235 ASN B CA 1
ATOM 4530 C C . ASN B 1 235 ? 7.171 47.332 42.650 1.00 24.20 235 ASN B C 1
ATOM 4531 O O . ASN B 1 235 ? 7.896 46.550 43.265 1.00 23.89 235 ASN B O 1
ATOM 4536 N N . HIS B 1 236 ? 7.494 47.651 41.568 1.00 23.94 236 HIS B N 1
ATOM 4537 C CA . HIS B 1 236 ? 8.770 47.612 40.846 1.00 23.76 236 HIS B CA 1
ATOM 4538 C C . HIS B 1 236 ? 9.293 46.166 40.709 1.00 23.23 236 HIS B C 1
ATOM 4539 O O . HIS B 1 236 ? 10.423 45.858 41.114 1.00 23.38 236 HIS B O 1
ATOM 4546 N N . GLY B 1 237 ? 8.439 45.315 40.143 1.00 22.66 237 GLY B N 1
ATOM 4547 C CA . GLY B 1 237 ? 8.766 43.887 39.861 1.00 21.59 237 GLY B CA 1
ATOM 4548 C C . GLY B 1 237 ? 8.518 42.924 41.049 1.00 20.92 237 GLY B C 1
ATOM 4549 O O . GLY B 1 237 ? 8.741 41.710 40.947 1.00 20.58 237 GLY B O 1
ATOM 4550 N N . LYS B 1 238 ? 8.063 43.451 42.156 1.00 19.90 238 LYS B N 1
ATOM 4551 C CA . LYS B 1 238 ? 7.802 42.632 43.364 1.00 19.62 238 LYS B CA 1
ATOM 4552 C C . LYS B 1 238 ? 6.778 41.505 43.088 1.00 18.53 238 LYS B C 1
ATOM 4553 O O . LYS B 1 238 ? 5.702 41.741 42.519 1.00 18.20 238 LYS B O 1
ATOM 4559 N N . TRP B 1 239 ? 7.156 40.289 43.503 1.00 16.98 239 TRP B N 1
ATOM 4560 C CA . TRP B 1 239 ? 6.281 39.096 43.385 1.00 16.79 239 TRP B CA 1
ATOM 4561 C C . TRP B 1 239 ? 5.376 39.064 44.621 1.00 16.86 239 TRP B C 1
ATOM 4562 O O . TRP B 1 239 ? 5.835 39.274 45.751 1.00 16.18 239 TRP B O 1
ATOM 4573 N N . ARG B 1 240 ? 4.099 38.807 44.420 1.00 17.68 240 ARG B N 1
ATOM 4574 C CA . ARG B 1 240 ? 3.154 38.756 45.553 1.00 18.61 240 ARG B CA 1
ATOM 4575 C C . ARG B 1 240 ? 3.713 37.858 46.657 1.00 18.35 240 ARG B C 1
ATOM 4576 O O . ARG B 1 240 ? 3.741 38.234 47.835 1.00 18.77 240 ARG B O 1
ATOM 4584 N N . PHE B 1 241 ? 3.983 36.631 46.256 1.00 17.45 241 PHE B N 1
ATOM 4585 C CA . PHE B 1 241 ? 4.480 35.661 47.222 1.00 16.77 241 PHE B CA 1
ATOM 4586 C C . PHE B 1 241 ? 5.951 35.365 46.945 1.00 16.21 241 PHE B C 1
ATOM 4587 O O . PHE B 1 241 ? 6.527 35.894 45.994 1.00 16.05 241 PHE B O 1
ATOM 4595 N N . THR B 1 242 ? 6.558 34.534 47.785 1.00 15.13 242 THR B N 1
ATOM 4596 C CA . THR B 1 242 ? 7.963 34.178 47.628 1.00 14.11 242 THR B CA 1
ATOM 4597 C C . THR B 1 242 ? 8.231 33.637 46.228 1.00 13.74 242 THR B C 1
ATOM 4598 O O . THR B 1 242 ? 7.463 32.828 45.712 1.00 13.56 242 THR B O 1
ATOM 4602 N N . SER B 1 243 ? 9.322 34.095 45.622 1.00 13.38 243 SER B N 1
ATOM 4603 C CA . SER B 1 243 ? 9.706 33.661 44.281 1.00 13.02 243 SER B CA 1
ATOM 4604 C C . SER B 1 243 ? 10.999 32.852 44.358 1.00 13.05 243 SER B C 1
ATOM 4605 O O . SER B 1 243 ? 11.760 32.988 45.315 1.00 13.06 243 SER B O 1
ATOM 4608 N N . PRO B 1 244 ? 11.259 31.996 43.353 1.00 13.49 244 PRO B N 1
ATOM 4609 C CA . PRO B 1 244 ? 12.472 31.165 43.316 1.00 13.53 244 PRO B CA 1
ATOM 4610 C C . PRO B 1 244 ? 13.647 32.048 42.911 1.00 13.49 244 PRO B C 1
ATOM 4611 O O . PRO B 1 244 ? 14.196 31.898 41.819 1.00 13.00 244 PRO B O 1
ATOM 4615 N N . THR B 1 245 ? 14.023 32.968 43.794 1.00 13.47 245 THR B N 1
ATOM 4616 C CA . THR B 1 245 ? 15.099 33.912 43.511 1.00 13.60 245 THR B CA 1
ATOM 4617 C C . THR B 1 245 ? 16.305 33.331 42.776 1.00 13.22 245 THR B C 1
ATOM 4618 O O . THR B 1 245 ? 16.726 33.860 41.750 1.00 14.18 245 THR B O 1
ATOM 4622 N N . HIS B 1 246 ? 16.855 32.245 43.297 1.00 12.71 246 HIS B N 1
ATOM 4623 C CA . HIS B 1 246 ? 18.028 31.622 42.696 1.00 12.86 246 HIS B CA 1
ATOM 4624 C C . HIS B 1 246 ? 17.818 31.250 41.235 1.00 13.05 246 HIS B C 1
ATOM 4625 O O . HIS B 1 246 ? 18.696 31.478 40.400 1.00 12.31 246 HIS B O 1
ATOM 4632 N N . THR B 1 247 ? 16.657 30.677 40.928 1.00 12.25 247 THR B N 1
ATOM 4633 C CA . THR B 1 247 ? 16.354 30.290 39.560 1.00 12.66 247 THR B CA 1
ATOM 4634 C C . THR B 1 247 ? 16.137 31.532 38.700 1.00 12.98 247 THR B C 1
ATOM 4635 O O . THR B 1 247 ? 16.320 31.490 37.482 1.00 12.55 247 THR B O 1
ATOM 4639 N N . VAL B 1 248 ? 15.747 32.632 39.340 1.00 12.81 248 VAL B N 1
ATOM 4640 C CA . VAL B 1 248 ? 15.512 33.885 38.631 1.00 13.24 248 VAL B CA 1
ATOM 4641 C C . VAL B 1 248 ? 16.843 34.518 38.231 1.00 13.84 248 VAL B C 1
ATOM 4642 O O . VAL B 1 248 ? 16.962 35.112 37.162 1.00 14.43 248 VAL B O 1
ATOM 4646 N N . LEU B 1 249 ? 17.842 34.391 39.096 1.00 14.07 249 LEU B N 1
ATOM 4647 C CA . LEU B 1 249 ? 19.170 34.912 38.800 1.00 14.22 249 LEU B CA 1
ATOM 4648 C C . LEU B 1 249 ? 19.754 34.087 37.651 1.00 14.30 249 LEU B C 1
ATOM 4649 O O . LEU B 1 249 ? 20.455 34.613 36.786 1.00 14.19 249 LEU B O 1
ATOM 4654 N N . ALA B 1 250 ? 19.463 32.789 37.652 1.00 13.50 250 ALA B N 1
ATOM 4655 C CA . ALA B 1 250 ? 19.949 31.901 36.606 1.00 14.23 250 ALA B CA 1
ATOM 4656 C C . ALA B 1 250 ? 19.349 32.316 35.267 1.00 14.39 250 ALA B C 1
ATOM 4657 O O . ALA B 1 250 ? 20.044 32.361 34.253 1.00 14.46 250 ALA B O 1
ATOM 4659 N N . PHE B 1 251 ? 18.055 32.622 35.274 1.00 14.93 251 PHE B N 1
ATOM 4660 C CA . PHE B 1 251 ? 17.355 33.030 34.062 1.00 15.24 251 PHE B CA 1
ATOM 4661 C C . PHE B 1 251 ? 17.954 34.316 33.488 1.00 16.09 251 PHE B C 1
ATOM 4662 O O . PHE B 1 251 ? 18.058 34.467 32.272 1.00 16.72 251 PHE B O 1
ATOM 4670 N N . ALA B 1 252 ? 18.343 35.243 34.360 1.00 16.27 252 ALA B N 1
ATOM 4671 C CA . ALA B 1 252 ? 18.938 36.498 33.907 1.00 16.95 252 ALA B CA 1
ATOM 4672 C C . ALA B 1 252 ? 20.238 36.194 33.174 1.00 16.95 252 ALA B C 1
ATOM 4673 O O . ALA B 1 252 ? 20.529 36.779 32.132 1.00 17.58 252 ALA B O 1
ATOM 4675 N N . GLN B 1 253 ? 21.018 35.272 33.730 1.00 16.91 253 GLN B N 1
ATOM 4676 C CA . GLN B 1 253 ? 22.284 34.874 33.128 1.00 16.70 253 GLN B CA 1
ATOM 4677 C C . GLN B 1 253 ? 22.010 34.179 31.797 1.00 16.77 253 GLN B C 1
ATOM 4678 O O . GLN B 1 253 ? 22.739 34.372 30.825 1.00 16.22 253 GLN B O 1
ATOM 4684 N N . ALA B 1 254 ? 20.949 33.377 31.759 1.00 16.76 254 ALA B N 1
ATOM 4685 C CA . ALA B 1 254 ? 20.574 32.664 30.545 1.00 17.35 254 ALA B CA 1
ATOM 4686 C C . ALA B 1 254 ? 20.242 33.667 29.448 1.00 17.60 254 ALA B C 1
ATOM 4687 O O . ALA B 1 254 ? 20.568 33.450 28.281 1.00 17.32 254 ALA B O 1
ATOM 4689 N N . LEU B 1 255 ? 19.591 34.764 29.825 1.00 18.29 255 LEU B N 1
ATOM 4690 C CA . LEU B 1 255 ? 19.237 35.801 28.861 1.00 19.56 255 LEU B CA 1
ATOM 4691 C C . LEU B 1 255 ? 20.495 36.470 28.309 1.00 20.21 255 LEU B C 1
ATOM 4692 O O . LEU B 1 255 ? 20.565 36.786 27.124 1.00 20.05 255 LEU B O 1
ATOM 4697 N N . LYS B 1 256 ? 21.482 36.684 29.178 1.00 21.09 256 LYS B N 1
ATOM 4698 C CA . LYS B 1 256 ? 22.744 37.304 28.780 1.00 22.10 256 LYS B CA 1
ATOM 4699 C C . LYS B 1 256 ? 23.463 36.420 27.771 1.00 21.96 256 LYS B C 1
ATOM 4700 O O . LYS B 1 256 ? 24.032 36.906 26.792 1.00 22.58 256 LYS B O 1
ATOM 4706 N N . GLU B 1 257 ? 23.448 35.117 28.024 1.00 21.17 257 GLU B N 1
ATOM 4707 C CA . GLU B 1 257 ? 24.114 34.183 27.135 1.00 20.86 257 GLU B CA 1
ATOM 4708 C C . GLU B 1 257 ? 23.362 34.011 25.813 1.00 20.57 257 GLU B C 1
ATOM 4709 O O . GLU B 1 257 ? 23.967 33.702 24.784 1.00 20.28 257 GLU B O 1
ATOM 4715 N N . LEU B 1 258 ? 22.051 34.234 25.832 1.00 19.54 258 LEU B N 1
ATOM 4716 C CA . LEU B 1 258 ? 21.265 34.135 24.611 1.00 19.19 258 LEU B CA 1
ATOM 4717 C C . LEU B 1 258 ? 21.716 35.273 23.697 1.00 19.42 258 LEU B C 1
ATOM 4718 O O . LEU B 1 258 ? 21.947 35.078 22.508 1.00 19.05 258 LEU B O 1
ATOM 4723 N N . ALA B 1 259 ? 21.845 36.465 24.270 1.00 20.02 259 ALA B N 1
ATOM 4724 C CA . ALA B 1 259 ? 22.282 37.634 23.516 1.00 21.02 259 ALA B CA 1
ATOM 4725 C C . ALA B 1 259 ? 23.710 37.435 22.995 1.00 21.05 259 ALA B C 1
ATOM 4726 O O . ALA B 1 259 ? 24.003 37.726 21.841 1.00 21.97 259 ALA B O 1
ATOM 4728 N N . LYS B 1 260 ? 24.590 36.920 23.845 1.00 20.84 260 LYS B N 1
ATOM 4729 C CA . LYS B 1 260 ? 25.979 36.693 23.457 1.00 21.19 260 LYS B CA 1
ATOM 4730 C C . LYS B 1 260 ? 26.079 35.731 22.273 1.00 21.09 260 LYS B C 1
ATOM 4731 O O . LYS B 1 260 ? 26.987 35.846 21.451 1.00 21.14 260 LYS B O 1
ATOM 4737 N N . GLU B 1 261 ? 25.149 34.781 22.186 1.00 20.69 261 GLU B N 1
ATOM 4738 C CA . GLU B 1 261 ? 25.152 33.816 21.088 1.00 19.68 261 GLU B CA 1
ATOM 4739 C C . GLU B 1 261 ? 24.702 34.494 19.799 1.00 19.29 261 GLU B C 1
ATOM 4740 O O . GLU B 1 261 ? 25.062 34.064 18.700 1.00 19.50 261 GLU B O 1
ATOM 4746 N N . GLY B 1 262 ? 23.910 35.553 19.942 1.00 18.41 262 GLY B N 1
ATOM 4747 C CA . GLY B 1 262 ? 23.418 36.273 18.782 1.00 18.08 262 GLY B CA 1
ATOM 4748 C C . GLY B 1 262 ? 21.904 36.386 18.744 1.00 18.06 262 GLY B C 1
ATOM 4749 O O . GLY B 1 262 ? 21.328 36.698 17.705 1.00 18.18 262 GLY B O 1
ATOM 4750 N N . GLY B 1 263 ? 21.252 36.133 19.873 1.00 17.64 263 GLY B N 1
ATOM 4751 C CA . GLY B 1 263 ? 19.803 36.222 19.912 1.00 17.26 263 GLY B CA 1
ATOM 4752 C C . GLY B 1 263 ? 19.110 34.988 19.362 1.00 16.48 263 GLY B C 1
ATOM 4753 O O . GLY B 1 263 ? 19.753 33.995 19.021 1.00 16.78 263 GLY B O 1
ATOM 4754 N N . VAL B 1 264 ? 17.789 35.055 19.272 1.00 16.29 264 VAL B N 1
ATOM 4755 C CA . VAL B 1 264 ? 16.992 33.941 18.772 1.00 15.91 264 VAL B CA 1
ATOM 4756 C C . VAL B 1 264 ? 17.403 33.475 17.381 1.00 15.89 264 VAL B C 1
ATOM 4757 O O . VAL B 1 264 ? 17.412 32.277 17.102 1.00 15.78 264 VAL B O 1
ATOM 4761 N N . ALA B 1 265 ? 17.746 34.417 16.508 1.00 15.92 265 ALA B N 1
ATOM 4762 C CA . ALA B 1 265 ? 18.151 34.073 15.150 1.00 15.83 265 ALA B CA 1
ATOM 4763 C C . ALA B 1 265 ? 19.308 33.083 15.175 1.00 15.76 265 ALA B C 1
ATOM 4764 O O . ALA B 1 265 ? 19.269 32.049 14.507 1.00 16.17 265 ALA B O 1
ATOM 4766 N N . ALA B 1 266 ? 20.334 33.397 15.959 1.00 15.62 266 ALA B N 1
ATOM 4767 C CA . ALA B 1 266 ? 21.505 32.536 16.060 1.00 15.92 266 ALA B CA 1
ATOM 4768 C C . ALA B 1 266 ? 21.204 31.212 16.769 1.00 15.85 266 ALA B C 1
ATOM 4769 O O . ALA B 1 266 ? 21.671 30.157 16.344 1.00 15.98 266 ALA B O 1
ATOM 4771 N N . ARG B 1 267 ? 20.431 31.263 17.851 1.00 15.76 267 ARG B N 1
ATOM 4772 C CA . ARG B 1 267 ? 20.096 30.046 18.580 1.00 15.40 267 ARG B CA 1
ATOM 4773 C C . ARG B 1 267 ? 19.265 29.135 17.684 1.00 15.69 267 ARG B C 1
ATOM 4774 O O . ARG B 1 267 ? 19.478 27.923 17.641 1.00 15.65 267 ARG B O 1
ATOM 4782 N N . HIS B 1 268 ? 18.323 29.729 16.959 1.00 16.59 268 HIS B N 1
ATOM 4783 C CA . HIS B 1 268 ? 17.467 28.982 16.041 1.00 16.85 268 HIS B CA 1
ATOM 4784 C C . HIS B 1 268 ? 18.317 28.288 14.978 1.00 17.21 268 HIS B C 1
ATOM 4785 O O . HIS B 1 268 ? 18.091 27.124 14.645 1.00 17.05 268 HIS B O 1
ATOM 4792 N N . GLN B 1 269 ? 19.301 29.010 14.452 1.00 17.71 269 GLN B N 1
ATOM 4793 C CA . GLN B 1 269 ? 20.189 28.462 13.435 1.00 17.91 269 GLN B CA 1
ATOM 4794 C C . GLN B 1 269 ? 20.858 27.211 13.988 1.00 17.35 269 GLN B C 1
ATOM 4795 O O . GLN B 1 269 ? 20.897 26.173 13.326 1.00 17.03 269 GLN B O 1
ATOM 4801 N N . ARG B 1 270 ? 21.366 27.310 15.213 1.00 16.49 270 ARG B N 1
ATOM 4802 C CA . ARG B 1 270 ? 22.033 26.184 15.854 1.00 15.73 270 ARG B CA 1
ATOM 4803 C C . ARG B 1 270 ? 21.057 25.020 16.034 1.00 15.90 270 ARG B C 1
ATOM 4804 O O . ARG B 1 270 ? 21.364 23.879 15.687 1.00 15.75 270 ARG B O 1
ATOM 4812 N N . TYR B 1 271 ? 19.884 25.319 16.587 1.00 15.74 271 TYR B N 1
ATOM 4813 C CA . TYR B 1 271 ? 18.864 24.304 16.834 1.00 16.67 271 TYR B CA 1
ATOM 4814 C C . TYR B 1 271 ? 18.392 23.552 15.588 1.00 17.28 271 TYR B C 1
ATOM 4815 O O . TYR B 1 271 ? 18.382 22.321 15.584 1.00 16.95 271 TYR B O 1
ATOM 4824 N N . GLN B 1 272 ? 17.991 24.248 14.526 1.00 18.20 272 GLN B N 1
ATOM 4825 C CA . GLN B 1 272 ? 17.543 23.476 13.377 1.00 19.31 272 GLN B CA 1
ATOM 4826 C C . GLN B 1 272 ? 18.682 22.728 12.700 1.00 18.71 272 GLN B C 1
ATOM 4827 O O . GLN B 1 272 ? 18.466 21.650 12.154 1.00 18.07 272 GLN B O 1
ATOM 4833 N N . GLN B 1 273 ? 19.901 23.259 12.758 1.00 18.68 273 GLN B N 1
ATOM 4834 C CA . GLN B 1 273 ? 21.027 22.549 12.154 1.00 18.73 273 GLN B CA 1
ATOM 4835 C C . GLN B 1 273 ? 21.276 21.264 12.951 1.00 18.37 273 GLN B C 1
ATOM 4836 O O . GLN B 1 273 ? 21.570 20.219 12.369 1.00 18.98 273 GLN B O 1
ATOM 4842 N N . ASN B 1 274 ? 21.151 21.342 14.279 1.00 17.61 274 ASN B N 1
ATOM 4843 C CA . ASN B 1 274 ? 21.338 20.165 15.133 1.00 16.59 274 ASN B CA 1
ATOM 4844 C C . ASN B 1 274 ? 20.291 19.129 14.750 1.00 16.19 274 ASN B C 1
ATOM 4845 O O . ASN B 1 274 ? 20.601 17.959 14.523 1.00 16.24 274 ASN B O 1
ATOM 4850 N N . GLN B 1 275 ? 19.044 19.586 14.695 1.00 15.86 275 GLN B N 1
ATOM 4851 C CA . GLN B 1 275 ? 17.898 18.744 14.381 1.00 15.92 275 GLN B CA 1
ATOM 4852 C C . GLN B 1 275 ? 18.020 18.069 13.020 1.00 16.16 275 GLN B C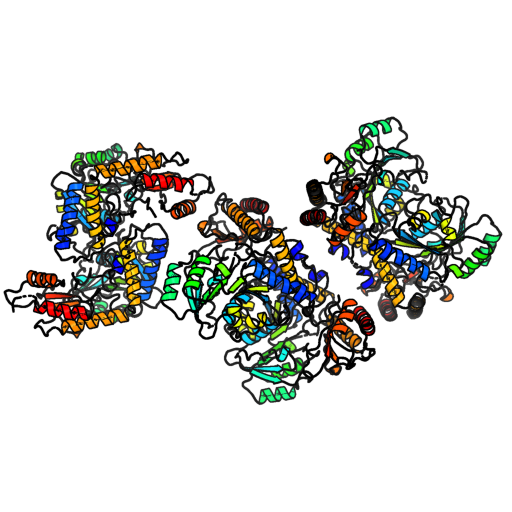 1
ATOM 4853 O O . GLN B 1 275 ? 17.808 16.864 12.906 1.00 16.91 275 GLN B O 1
ATOM 4859 N N . ARG B 1 276 ? 18.371 18.833 11.992 1.00 16.46 276 ARG B N 1
ATOM 4860 C CA . ARG B 1 276 ? 18.514 18.262 10.656 1.00 17.03 276 ARG B CA 1
ATOM 4861 C C . ARG B 1 276 ? 19.646 17.246 10.585 1.00 16.20 276 ARG B C 1
ATOM 4862 O O . ARG B 1 276 ? 19.502 16.192 9.964 1.00 15.27 276 ARG B O 1
ATOM 4870 N N . SER B 1 277 ? 20.774 17.561 11.215 1.00 15.83 277 SER B N 1
ATOM 4871 C CA . SER B 1 277 ? 21.906 16.642 11.219 1.00 15.46 277 SER B CA 1
ATOM 4872 C C . SER B 1 277 ? 21.515 15.363 11.951 1.00 15.16 277 SER B C 1
ATOM 4873 O O . SER B 1 277 ? 21.861 14.261 11.525 1.00 15.36 277 SER B O 1
ATOM 4876 N N . LEU B 1 278 ? 20.784 15.515 13.053 1.00 14.83 278 LEU B N 1
ATOM 4877 C CA . LEU B 1 278 ? 20.340 14.367 13.843 1.00 14.49 278 LEU B CA 1
ATOM 4878 C C . LEU B 1 278 ? 19.445 13.450 13.017 1.00 13.83 278 LEU B C 1
ATOM 4879 O O . LEU B 1 278 ? 19.658 12.239 12.962 1.00 13.55 278 LEU B O 1
ATOM 4884 N N . VAL B 1 279 ? 18.438 14.032 12.376 1.00 13.52 279 VAL B N 1
ATOM 4885 C CA . VAL B 1 279 ? 17.516 13.246 11.563 1.00 13.22 279 VAL B CA 1
ATOM 4886 C C . VAL B 1 279 ? 18.255 12.488 10.459 1.00 13.15 279 VAL B C 1
ATOM 4887 O O . VAL B 1 279 ? 18.039 11.293 10.271 1.00 13.03 279 VAL B O 1
ATOM 4891 N N . ALA B 1 280 ? 19.133 13.182 9.739 1.00 13.42 280 ALA B N 1
ATOM 4892 C CA . ALA B 1 280 ? 19.893 12.554 8.663 1.00 14.23 280 ALA B CA 1
ATOM 4893 C C . ALA B 1 280 ? 20.723 11.395 9.201 1.00 14.22 280 ALA B C 1
ATOM 4894 O O . ALA B 1 280 ? 20.717 10.300 8.638 1.00 14.32 280 ALA B O 1
ATOM 4896 N N . GLY B 1 281 ? 21.434 11.641 10.296 1.00 14.55 281 GLY B N 1
ATOM 4897 C CA . GLY B 1 281 ? 22.255 10.599 10.884 1.00 14.40 281 GLY B CA 1
ATOM 4898 C C . GLY B 1 281 ? 21.444 9.400 11.341 1.00 14.83 281 GLY B C 1
ATOM 4899 O O . GLY B 1 281 ? 21.797 8.253 11.051 1.00 14.95 281 GLY B O 1
ATOM 4908 N N . ARG B 1 283 ? 18.526 8.428 10.328 1.00 14.99 283 ARG B N 1
ATOM 4909 C CA . ARG B 1 283 ? 17.977 7.729 9.174 1.00 15.27 283 ARG B CA 1
ATOM 4910 C C . ARG B 1 283 ? 19.045 6.847 8.535 1.00 15.58 283 ARG B C 1
ATOM 4911 O O . ARG B 1 283 ? 18.751 5.766 8.032 1.00 16.03 283 ARG B O 1
ATOM 4919 N N . ALA B 1 284 ? 20.292 7.307 8.569 1.00 15.78 284 ALA B N 1
ATOM 4920 C CA . ALA B 1 284 ? 21.394 6.543 8.002 1.00 15.79 284 ALA B CA 1
ATOM 4921 C C . ALA B 1 284 ? 21.631 5.295 8.849 1.00 16.27 284 ALA B C 1
ATOM 4922 O O . ALA B 1 284 ? 22.233 4.324 8.384 1.00 16.72 284 ALA B O 1
ATOM 4924 N N . LEU B 1 285 ? 21.148 5.324 10.090 1.00 16.22 285 LEU B N 1
ATOM 4925 C CA . LEU B 1 285 ? 21.306 4.200 11.009 1.00 16.66 285 LEU B CA 1
ATOM 4926 C C . LEU B 1 285 ? 20.096 3.273 11.037 1.00 16.97 285 LEU B C 1
ATOM 4927 O O . LEU B 1 285 ? 20.008 2.381 11.879 1.00 17.34 285 LEU B O 1
ATOM 4932 N N . GLY B 1 286 ? 19.155 3.491 10.125 1.00 17.73 286 GLY B N 1
ATOM 4933 C CA . GLY B 1 286 ? 17.983 2.637 10.070 1.00 18.01 286 GLY B CA 1
ATOM 4934 C C . GLY B 1 286 ? 16.758 3.113 10.831 1.00 18.12 286 GLY B C 1
ATOM 4935 O O . GLY B 1 286 ? 15.727 2.436 10.818 1.00 18.02 286 GLY B O 1
ATOM 4936 N N . PHE B 1 287 ? 16.854 4.260 11.499 1.00 17.84 287 PHE B N 1
ATOM 4937 C CA . PHE B 1 287 ? 15.710 4.783 12.240 1.00 17.51 287 PHE B CA 1
ATOM 4938 C C . PHE B 1 287 ? 14.799 5.599 11.328 1.00 17.38 287 PHE B C 1
ATOM 4939 O O . PHE B 1 287 ? 15.250 6.190 10.348 1.00 17.38 287 PHE B O 1
ATOM 4947 N N . ASN B 1 288 ? 13.514 5.627 11.662 1.00 17.36 288 ASN B N 1
ATOM 4948 C CA . ASN B 1 288 ? 12.529 6.370 10.889 1.00 17.45 288 ASN B CA 1
ATOM 4949 C C . ASN B 1 288 ? 11.817 7.373 11.779 1.00 16.74 288 ASN B C 1
ATOM 4950 O O . ASN B 1 288 ? 11.463 7.065 12.919 1.00 16.68 288 ASN B O 1
ATOM 4955 N N . THR B 1 289 ? 11.610 8.575 11.258 1.00 16.37 289 THR B N 1
ATOM 4956 C CA . THR B 1 289 ? 10.922 9.611 12.011 1.00 16.61 289 THR B CA 1
ATOM 4957 C C . THR B 1 289 ? 9.416 9.356 11.999 1.00 17.05 289 THR B C 1
ATOM 4958 O O . THR B 1 289 ? 8.872 8.818 11.039 1.00 16.59 289 THR B O 1
ATOM 4962 N N . LEU B 1 290 ? 8.751 9.737 13.083 1.00 18.05 290 LEU B N 1
ATOM 4963 C CA . LEU B 1 290 ? 7.308 9.582 13.189 1.00 18.54 290 LEU B CA 1
ATOM 4964 C C . LEU B 1 290 ? 6.641 10.509 12.173 1.00 19.30 290 LEU B C 1
ATOM 4965 O O . LEU B 1 290 ? 5.698 10.126 11.480 1.00 19.59 290 LEU B O 1
ATOM 4970 N N . LEU B 1 291 ? 7.155 11.732 12.090 1.00 19.90 291 LEU B N 1
ATOM 4971 C CA . LEU B 1 291 ? 6.623 12.750 11.192 1.00 20.63 291 LEU B CA 1
ATOM 4972 C C . LEU B 1 291 ? 7.511 13.000 9.980 1.00 21.18 291 LEU B C 1
ATOM 4973 O O . LEU B 1 291 ? 8.713 12.727 10.009 1.00 20.87 291 LEU B O 1
ATOM 4978 N N . ASP B 1 292 ? 6.911 13.520 8.911 1.00 21.72 292 ASP B N 1
ATOM 4979 C CA . ASP B 1 292 ? 7.666 13.846 7.708 1.00 21.96 292 ASP B CA 1
ATOM 4980 C C . ASP B 1 292 ? 8.374 15.169 7.980 1.00 21.38 292 ASP B C 1
ATOM 4981 O O . ASP B 1 292 ? 7.923 15.954 8.817 1.00 20.78 292 ASP B O 1
ATOM 4986 N N . ASP B 1 293 ? 9.482 15.404 7.281 1.00 20.91 293 ASP B N 1
ATOM 4987 C CA . ASP B 1 293 ? 10.271 16.624 7.447 1.00 20.83 293 ASP B CA 1
ATOM 4988 C C . ASP B 1 293 ? 9.449 17.912 7.495 1.00 20.58 293 ASP B C 1
ATOM 4989 O O . ASP B 1 293 ? 9.700 18.790 8.319 1.00 20.51 293 ASP B O 1
ATOM 4994 N N . GLU B 1 294 ? 8.470 18.015 6.604 1.00 20.08 294 GLU B N 1
ATOM 4995 C CA . GLU B 1 294 ? 7.621 19.197 6.500 1.00 20.45 294 GLU B CA 1
ATOM 4996 C C . GLU B 1 294 ? 6.969 19.633 7.818 1.00 20.00 294 GLU B C 1
ATOM 4997 O O . GLU B 1 294 ? 6.694 20.813 8.017 1.00 20.24 294 GLU B O 1
ATOM 5003 N N . LEU B 1 295 ? 6.739 18.690 8.724 1.00 20.06 295 LEU B N 1
ATOM 5004 C CA . LEU B 1 295 ? 6.097 19.008 9.999 1.00 20.50 295 LEU B CA 1
ATOM 5005 C C . LEU B 1 295 ? 7.054 19.172 11.183 1.00 20.40 295 LEU B C 1
ATOM 5006 O O . LEU B 1 295 ? 6.629 19.536 12.280 1.00 20.51 295 LEU B O 1
ATOM 5011 N N . HIS B 1 296 ? 8.338 18.918 10.958 1.00 19.98 296 HIS B N 1
ATOM 5012 C CA . HIS B 1 296 ? 9.349 19.014 12.011 1.00 19.78 296 HIS B CA 1
ATOM 5013 C C . HIS B 1 296 ? 9.532 20.383 12.649 1.00 19.84 296 HIS B C 1
ATOM 5014 O O . HIS B 1 296 ? 9.373 21.415 12.002 1.00 20.39 296 HIS B O 1
ATOM 5021 N N . SER B 1 297 ? 9.878 20.373 13.932 1.00 19.72 297 SER B N 1
ATOM 5022 C CA . SER B 1 297 ? 10.175 21.598 14.659 1.00 19.51 297 SER B CA 1
ATOM 5023 C C . SER B 1 297 ? 11.683 21.466 14.837 1.00 19.00 297 SER B C 1
ATOM 5024 O O . SER B 1 297 ? 12.228 20.370 14.699 1.00 19.27 297 SER B O 1
ATOM 5027 N N . PRO B 1 298 ? 12.381 22.568 15.136 1.00 18.81 298 PRO B N 1
ATOM 5028 C CA . PRO B 1 298 ? 13.831 22.460 15.309 1.00 18.25 298 PRO B CA 1
ATOM 5029 C C . PRO B 1 298 ? 14.253 22.204 16.756 1.00 17.93 298 PRO B C 1
ATOM 5030 O O . PRO B 1 298 ? 15.374 22.536 17.139 1.00 18.17 298 PRO B O 1
ATOM 5034 N N . ILE B 1 299 ? 13.380 21.608 17.563 1.00 16.98 299 ILE B N 1
ATOM 5035 C CA . ILE B 1 299 ? 13.748 21.402 18.956 1.00 16.53 299 ILE B CA 1
ATOM 5036 C C . ILE B 1 299 ? 13.750 19.970 19.477 1.00 15.39 299 ILE B C 1
ATOM 5037 O O . ILE B 1 299 ? 14.509 19.650 20.389 1.00 13.97 299 ILE B O 1
ATOM 5042 N N . ILE B 1 300 ? 12.901 19.113 18.918 1.00 14.91 300 ILE B N 1
ATOM 5043 C CA . ILE B 1 300 ? 12.842 17.727 19.364 1.00 14.79 300 ILE B CA 1
ATOM 5044 C C . ILE B 1 300 ? 12.239 16.866 18.263 1.00 15.08 300 ILE B C 1
ATOM 5045 O O . ILE B 1 300 ? 11.393 17.333 17.497 1.00 14.97 300 ILE B O 1
ATOM 5050 N N . THR B 1 301 ? 12.673 15.611 18.186 1.00 14.82 301 THR B N 1
ATOM 5051 C CA . THR B 1 301 ? 12.196 14.704 17.148 1.00 14.50 301 THR B CA 1
ATOM 5052 C C . THR B 1 301 ? 11.799 13.336 17.687 1.00 14.85 301 THR B C 1
ATOM 5053 O O . THR B 1 301 ? 12.483 12.766 18.537 1.00 15.22 301 THR B O 1
ATOM 5057 N N . ALA B 1 302 ? 10.688 12.812 17.181 1.00 14.64 302 ALA B N 1
ATOM 5058 C CA . ALA B 1 302 ? 10.199 11.509 17.600 1.00 14.92 302 ALA B CA 1
ATOM 5059 C C . ALA B 1 302 ? 10.542 10.463 16.546 1.00 15.12 302 ALA B C 1
ATOM 5060 O O . ALA B 1 302 ? 10.320 10.674 15.349 1.00 15.27 302 ALA B O 1
ATOM 5062 N N . PHE B 1 303 ? 11.097 9.342 16.996 1.00 14.73 303 PHE B N 1
ATOM 5063 C CA . PHE B 1 303 ? 11.462 8.251 16.103 1.00 15.31 303 PHE B CA 1
ATOM 5064 C C . PHE B 1 303 ? 10.679 6.997 16.473 1.00 15.74 303 PHE B C 1
ATOM 5065 O O . PHE B 1 303 ? 10.380 6.767 17.646 1.00 15.52 303 PHE B O 1
ATOM 5073 N N . TYR B 1 304 ? 10.340 6.188 15.476 1.00 16.32 304 TYR B N 1
ATOM 5074 C CA . TYR B 1 304 ? 9.625 4.955 15.754 1.00 17.08 304 TYR B CA 1
ATOM 5075 C C . TYR B 1 304 ? 10.586 4.049 16.504 1.00 17.38 304 TYR B C 1
ATOM 5076 O O . TYR B 1 304 ? 11.776 4.010 16.199 1.00 17.04 304 TYR B O 1
ATOM 5085 N N . SER B 1 305 ? 10.075 3.331 17.494 1.00 18.01 305 SER B N 1
ATOM 5086 C CA . SER B 1 305 ? 10.912 2.412 18.249 1.00 18.80 305 SER B CA 1
ATOM 5087 C C . SER B 1 305 ? 11.202 1.227 17.329 1.00 19.71 305 SER B C 1
ATOM 5088 O O . SER B 1 305 ? 10.324 0.784 16.590 1.00 19.18 305 SER B O 1
ATOM 5091 N N . PRO B 1 306 ? 12.441 0.712 17.339 1.00 20.84 306 PRO B N 1
ATOM 5092 C CA . PRO B 1 306 ? 12.716 -0.430 16.460 1.00 21.53 306 PRO B CA 1
ATOM 5093 C C . PRO B 1 306 ? 11.778 -1.599 16.757 1.00 22.55 306 PRO B C 1
ATOM 5094 O O . PRO B 1 306 ? 11.346 -1.790 17.896 1.00 22.56 306 PRO B O 1
ATOM 5098 N N . GLU B 1 307 ? 11.463 -2.371 15.721 1.00 23.61 307 GLU B N 1
ATOM 5099 C CA . GLU B 1 307 ? 10.540 -3.499 15.837 1.00 24.73 307 GLU B CA 1
ATOM 5100 C C . GLU B 1 307 ? 11.141 -4.787 16.389 1.00 23.97 307 GLU B C 1
ATOM 5101 O O . GLU B 1 307 ? 10.408 -5.683 16.805 1.00 23.51 307 GLU B O 1
ATOM 5107 N N . ASP B 1 308 ? 12.466 -4.887 16.384 1.00 23.51 308 ASP B N 1
ATOM 5108 C CA . ASP B 1 308 ? 13.128 -6.082 16.894 1.00 22.79 308 ASP B CA 1
ATOM 5109 C C . ASP B 1 308 ? 12.548 -6.424 18.266 1.00 21.79 308 ASP B C 1
ATOM 5110 O O . ASP B 1 308 ? 12.570 -5.603 19.180 1.00 20.90 308 ASP B O 1
ATOM 5115 N N . PRO B 1 309 ? 12.013 -7.647 18.416 1.00 21.55 309 PRO B N 1
ATOM 5116 C CA . PRO B 1 309 ? 11.396 -8.179 19.639 1.00 21.07 309 PRO B CA 1
ATOM 5117 C C . PRO B 1 309 ? 12.234 -8.039 20.910 1.00 20.79 309 PRO B C 1
ATOM 5118 O O . PRO B 1 309 ? 11.700 -8.010 22.019 1.00 20.30 309 PRO B O 1
ATOM 5122 N N . GLN B 1 310 ? 13.546 -7.954 20.739 1.00 20.25 310 GLN B N 1
ATOM 5123 C CA . GLN B 1 310 ? 14.464 -7.833 21.862 1.00 20.42 310 GLN B CA 1
ATOM 5124 C C . GLN B 1 310 ? 14.657 -6.382 22.320 1.00 19.48 310 GLN B C 1
ATOM 5125 O O . GLN B 1 310 ? 15.162 -6.135 23.416 1.00 18.75 310 GLN B O 1
ATOM 5131 N N . TYR B 1 311 ? 14.256 -5.428 21.482 1.00 18.53 311 TYR B N 1
ATOM 5132 C CA . TYR B 1 311 ? 14.403 -4.013 21.812 1.00 17.51 311 TYR B CA 1
ATOM 5133 C C . TYR B 1 311 ? 13.612 -3.583 23.039 1.00 17.03 311 TYR B C 1
ATOM 5134 O O . TYR B 1 311 ? 12.440 -3.931 23.192 1.00 16.69 311 TYR B O 1
ATOM 5143 N N . ARG B 1 312 ? 14.271 -2.808 23.896 1.00 16.61 312 ARG B N 1
ATOM 5144 C CA . ARG B 1 312 ? 13.677 -2.266 25.115 1.00 16.52 312 ARG B CA 1
ATOM 5145 C C . ARG B 1 312 ? 14.225 -0.854 25.270 1.00 16.17 312 ARG B C 1
ATOM 5146 O O . ARG B 1 312 ? 15.437 -0.655 25.233 1.00 16.10 312 ARG B O 1
ATOM 5154 N N . PHE B 1 313 ? 13.342 0.124 25.439 1.00 15.67 313 PHE B N 1
ATOM 5155 C CA . PHE B 1 313 ? 13.789 1.497 25.614 1.00 15.10 313 PHE B CA 1
ATOM 5156 C C . PHE B 1 313 ? 14.667 1.594 26.854 1.00 14.95 313 PHE B C 1
ATOM 5157 O O . PHE B 1 313 ? 15.658 2.319 26.860 1.00 14.57 313 PHE B O 1
ATOM 5165 N N . SER B 1 314 ? 14.308 0.850 27.898 1.00 15.15 314 SER B N 1
ATOM 5166 C CA . SER B 1 314 ? 15.070 0.871 29.145 1.00 16.04 314 SER B CA 1
ATOM 5167 C C . SER B 1 314 ? 16.542 0.544 28.919 1.00 16.01 314 SER B C 1
ATOM 5168 O O . SER B 1 314 ? 17.419 1.192 29.483 1.00 16.13 314 SER B O 1
ATOM 5171 N N . GLU B 1 315 ? 16.810 -0.471 28.103 1.00 16.46 315 GLU B N 1
ATOM 5172 C CA . GLU B 1 315 ? 18.184 -0.863 27.812 1.00 16.81 315 GLU B CA 1
ATOM 5173 C C . GLU B 1 315 ? 18.855 0.123 26.869 1.00 16.73 315 GLU B C 1
ATOM 5174 O O . GLU B 1 315 ? 20.000 0.518 27.087 1.00 16.68 315 GLU B O 1
ATOM 5180 N N . PHE B 1 316 ? 18.137 0.519 25.822 1.00 16.08 316 PHE B N 1
ATOM 5181 C CA . PHE B 1 316 ? 18.666 1.470 24.851 1.00 15.88 316 PHE B CA 1
ATOM 5182 C C . PHE B 1 316 ? 19.054 2.743 25.600 1.00 16.18 316 PHE B C 1
ATOM 5183 O O . PHE B 1 316 ? 20.145 3.285 25.420 1.00 16.21 316 PHE B O 1
ATOM 5191 N N . TYR B 1 317 ? 18.141 3.203 26.448 1.00 16.75 317 TYR B N 1
ATOM 5192 C CA . TYR B 1 317 ? 18.340 4.408 27.244 1.00 18.06 317 TYR B CA 1
ATOM 5193 C C . TYR B 1 317 ? 19.532 4.316 28.187 1.00 18.55 317 TYR B C 1
ATOM 5194 O O . TYR B 1 317 ? 20.327 5.250 28.281 1.00 18.29 317 TYR B O 1
ATOM 5203 N N . ARG B 1 318 ? 19.658 3.192 28.882 1.00 19.40 318 ARG B N 1
ATOM 5204 C CA . ARG B 1 318 ? 20.751 3.009 29.829 1.00 20.64 318 ARG B CA 1
ATOM 5205 C C . ARG B 1 318 ? 22.112 2.941 29.143 1.00 20.23 318 ARG B C 1
ATOM 5206 O O . ARG B 1 318 ? 23.078 3.549 29.604 1.00 20.15 318 ARG B O 1
ATOM 5214 N N . ARG B 1 319 ? 22.189 2.198 28.045 1.00 19.83 319 ARG B N 1
ATOM 5215 C CA . ARG B 1 319 ? 23.446 2.063 27.323 1.00 20.23 319 ARG B CA 1
ATOM 5216 C C . ARG B 1 319 ? 23.880 3.379 26.680 1.00 20.46 319 ARG B C 1
ATOM 5217 O O . ARG B 1 319 ? 25.070 3.607 26.475 1.00 20.76 319 ARG B O 1
ATOM 5225 N N . LEU B 1 320 ? 22.918 4.246 26.371 1.00 20.15 320 LEU B N 1
ATOM 5226 C CA . LEU B 1 320 ? 23.237 5.546 25.790 1.00 20.61 320 LEU B CA 1
ATOM 5227 C C . LEU B 1 320 ? 23.743 6.451 26.905 1.00 20.93 320 LEU B C 1
ATOM 5228 O O . LEU B 1 320 ? 24.748 7.142 26.755 1.00 20.91 320 LEU B O 1
ATOM 5233 N N . LYS B 1 321 ? 23.032 6.435 28.027 1.00 21.65 321 LYS B N 1
ATOM 5234 C CA . LYS B 1 321 ? 23.396 7.239 29.187 1.00 22.57 321 LYS B CA 1
ATOM 5235 C C . LYS B 1 321 ? 24.811 6.872 29.634 1.00 22.89 321 LYS B C 1
ATOM 5236 O O . LYS B 1 321 ? 25.613 7.740 29.973 1.00 23.15 321 LYS B O 1
ATOM 5242 N N . GLU B 1 322 ? 25.106 5.577 29.625 1.00 23.68 322 GLU B N 1
ATOM 5243 C CA . GLU B 1 322 ? 26.418 5.067 30.011 1.00 24.96 322 GLU B CA 1
ATOM 5244 C C . GLU B 1 322 ? 27.506 5.713 29.155 1.00 24.36 322 GLU B C 1
ATOM 5245 O O . GLU B 1 322 ? 28.644 5.882 29.595 1.00 24.27 322 GLU B O 1
ATOM 5251 N N . GLN B 1 323 ? 27.146 6.071 27.928 1.00 23.34 323 GLN B N 1
ATOM 5252 C CA . GLN B 1 323 ? 28.079 6.714 27.016 1.00 22.23 323 GLN B CA 1
ATOM 5253 C C . GLN B 1 323 ? 28.021 8.231 27.151 1.00 21.29 323 GLN B C 1
ATOM 5254 O O . GLN B 1 323 ? 28.728 8.948 26.449 1.00 20.90 323 GLN B O 1
ATOM 5260 N N . GLY B 1 324 ? 27.167 8.715 28.050 1.00 20.46 324 GLY B N 1
ATOM 5261 C CA . GLY B 1 324 ? 27.055 10.149 28.265 1.00 19.21 324 GLY B CA 1
ATOM 5262 C C . GLY B 1 324 ? 25.887 10.853 27.591 1.00 18.44 324 GLY B C 1
ATOM 5263 O O . GLY B 1 324 ? 25.851 12.083 27.535 1.00 18.40 324 GLY B O 1
ATOM 5264 N N . PHE B 1 325 ? 24.924 10.096 27.081 1.00 17.50 325 PHE B N 1
ATOM 5265 C CA . PHE B 1 325 ? 23.782 10.716 26.425 1.00 16.70 325 PHE B CA 1
ATOM 5266 C C . PHE B 1 325 ? 22.455 10.237 26.986 1.00 16.12 325 PHE B C 1
ATOM 5267 O O . PHE B 1 325 ? 22.187 9.040 27.042 1.00 15.71 325 PHE B O 1
ATOM 5275 N N . VAL B 1 326 ? 21.632 11.189 27.411 1.00 15.82 326 VAL B N 1
ATOM 5276 C CA . VAL B 1 326 ? 20.324 10.882 27.967 1.00 15.78 326 VAL B CA 1
ATOM 5277 C C . VAL B 1 326 ? 19.232 11.302 26.991 1.00 16.00 326 VAL B C 1
ATOM 5278 O O . VAL B 1 326 ? 19.077 12.489 26.697 1.00 15.77 326 VAL B O 1
ATOM 5282 N N . ILE B 1 327 ? 18.486 10.330 26.480 1.00 16.01 327 ILE B N 1
ATOM 5283 C CA . ILE B 1 327 ? 17.408 10.642 25.558 1.00 17.24 327 ILE B CA 1
ATOM 5284 C C . ILE B 1 327 ? 16.080 10.609 26.302 1.00 18.07 327 ILE B C 1
ATOM 5285 O O . ILE B 1 327 ? 16.058 10.533 27.527 1.00 17.82 327 ILE B O 1
ATOM 5290 N N . TYR B 1 328 ? 14.973 10.666 25.573 1.00 19.58 328 TYR B N 1
ATOM 5291 C CA . TYR B 1 328 ? 13.670 10.691 26.222 1.00 20.96 328 TYR B CA 1
ATOM 5292 C C . TYR B 1 328 ? 12.671 9.694 25.654 1.00 21.09 328 TYR B C 1
ATOM 5293 O O . TYR B 1 328 ? 12.664 9.410 24.456 1.00 20.80 328 TYR B O 1
ATOM 5302 N N . PRO B 1 329 ? 11.805 9.146 26.519 1.00 21.54 329 PRO B N 1
ATOM 5303 C CA . PRO B 1 329 ? 10.807 8.183 26.052 1.00 22.16 329 PRO B CA 1
ATOM 5304 C C . PRO B 1 329 ? 9.747 8.881 25.215 1.00 22.88 329 PRO B C 1
ATOM 5305 O O . PRO B 1 329 ? 9.637 10.107 25.232 1.00 22.31 329 PRO B O 1
ATOM 5309 N N . GLY B 1 330 ? 8.981 8.100 24.467 1.00 24.29 330 GLY B N 1
ATOM 5310 C CA . GLY B 1 330 ? 7.932 8.677 23.654 1.00 27.36 330 GLY B CA 1
ATOM 5311 C C . GLY B 1 330 ? 6.580 8.314 24.231 1.00 29.46 330 GLY B C 1
ATOM 5312 O O . GLY B 1 330 ? 6.400 7.207 24.741 1.00 30.46 330 GLY B O 1
ATOM 5313 N N . LYS B 1 331 ? 5.628 9.240 24.169 1.00 31.39 331 LYS B N 1
ATOM 5314 C CA . LYS B 1 331 ? 4.289 8.977 24.684 1.00 32.86 331 LYS B CA 1
ATOM 5315 C C . LYS B 1 331 ? 3.258 9.319 23.612 1.00 33.71 331 LYS B C 1
ATOM 5316 O O . LYS B 1 331 ? 2.394 10.173 23.806 1.00 33.82 331 LYS B O 1
ATOM 5322 N N . VAL B 1 332 ? 3.372 8.652 22.470 1.00 34.54 332 VAL B N 1
ATOM 5323 C CA . VAL B 1 332 ? 2.450 8.861 21.367 1.00 35.29 332 VAL B CA 1
ATOM 5324 C C . VAL B 1 332 ? 1.336 7.833 21.513 1.00 36.02 332 VAL B C 1
ATOM 5325 O O . VAL B 1 332 ? 1.599 6.643 21.681 1.00 36.34 332 VAL B O 1
ATOM 5329 N N . SER B 1 333 ? 0.094 8.300 21.456 1.00 36.84 333 SER B N 1
ATOM 5330 C CA . SER B 1 333 ? -1.063 7.424 21.602 1.00 36.96 333 SER B CA 1
ATOM 5331 C C . SER B 1 333 ? -1.085 6.275 20.598 1.00 36.93 333 SER B C 1
ATOM 5332 O O . SER B 1 333 ? -1.104 5.107 20.986 1.00 37.15 333 SER B O 1
ATOM 5335 N N . GLN B 1 334 ? -1.068 6.605 19.311 1.00 36.48 334 GLN B N 1
ATOM 5336 C CA . GLN B 1 334 ? -1.123 5.585 18.270 1.00 36.31 334 GLN B CA 1
ATOM 5337 C C . GLN B 1 334 ? 0.225 5.258 17.623 1.00 36.01 334 GLN B C 1
ATOM 5338 O O . GLN B 1 334 ? 0.335 5.228 16.396 1.00 36.75 334 GLN B O 1
ATOM 5344 N N . SER B 1 335 ? 1.245 5.005 18.441 1.00 35.01 335 SER B N 1
ATOM 5345 C CA . SER B 1 335 ? 2.573 4.678 17.920 1.00 33.21 335 SER B CA 1
ATOM 5346 C C . SER B 1 335 ? 3.629 4.555 19.013 1.00 31.96 335 SER B C 1
ATOM 5347 O O . SER B 1 335 ? 3.686 5.373 19.931 1.00 32.52 335 SER B O 1
ATOM 5350 N N . ASP B 1 336 ? 4.467 3.528 18.901 1.00 29.97 336 ASP B N 1
ATOM 5351 C CA . ASP B 1 336 ? 5.540 3.296 19.861 1.00 27.80 336 ASP B CA 1
ATOM 5352 C C . ASP B 1 336 ? 6.762 4.082 19.385 1.00 26.04 336 ASP B C 1
ATOM 5353 O O . ASP B 1 336 ? 7.406 3.706 18.404 1.00 24.99 336 ASP B O 1
ATOM 5358 N N . CYS B 1 337 ? 7.073 5.169 20.086 1.00 24.25 337 CYS B N 1
ATOM 5359 C CA . CYS B 1 337 ? 8.201 6.026 19.728 1.00 22.89 337 CYS B CA 1
ATOM 5360 C C . CYS B 1 337 ? 9.078 6.392 20.924 1.00 21.39 337 CYS B C 1
ATOM 5361 O O . CYS B 1 337 ? 8.754 6.100 22.073 1.00 21.02 337 CYS B O 1
ATOM 5364 N N . PHE B 1 338 ? 10.197 7.039 20.620 1.00 19.42 338 PHE B N 1
ATOM 5365 C CA . PHE B 1 338 ? 11.118 7.538 21.625 1.00 17.75 338 PHE B CA 1
ATOM 5366 C C . PHE B 1 338 ? 11.527 8.889 21.053 1.00 16.98 338 PHE B C 1
ATOM 5367 O O . PHE B 1 338 ? 11.391 9.116 19.851 1.00 16.50 338 PHE B O 1
ATOM 5375 N N . ARG B 1 339 ? 11.999 9.791 21.903 1.00 15.97 339 ARG B N 1
ATOM 5376 C CA . ARG B 1 339 ? 12.378 11.116 21.442 1.00 14.66 339 ARG B CA 1
ATOM 5377 C C . ARG B 1 339 ? 13.812 11.499 21.745 1.00 14.13 339 ARG B C 1
ATOM 5378 O O . ARG B 1 339 ? 14.435 10.981 22.672 1.00 13.21 339 ARG B O 1
ATOM 5386 N N . ILE B 1 340 ? 14.317 12.429 20.947 1.00 13.89 340 ILE B N 1
ATOM 5387 C CA . ILE B 1 340 ? 15.660 12.955 21.109 1.00 14.34 340 ILE B CA 1
ATOM 5388 C C . ILE B 1 340 ? 15.573 14.454 20.882 1.00 14.42 340 ILE B C 1
ATOM 5389 O O . ILE B 1 340 ? 15.367 14.900 19.753 1.00 14.83 340 ILE B O 1
ATOM 5394 N N . GLY B 1 341 ? 15.706 15.227 21.954 1.00 13.73 341 GLY B N 1
ATOM 5395 C CA . GLY B 1 341 ? 15.659 16.670 21.819 1.00 14.17 341 GLY B CA 1
ATOM 5396 C C . GLY B 1 341 ? 17.035 17.159 21.413 1.00 14.24 341 GLY B C 1
ATOM 5397 O O . GLY B 1 341 ? 18.008 16.423 21.549 1.00 14.26 341 GLY B O 1
ATOM 5398 N N . ASN B 1 342 ? 17.127 18.386 20.909 1.00 14.19 342 ASN B N 1
ATOM 5399 C CA . ASN B 1 342 ? 18.417 18.930 20.501 1.00 14.17 342 ASN B CA 1
ATOM 5400 C C . ASN B 1 342 ? 18.620 20.360 20.988 1.00 14.01 342 ASN B C 1
ATOM 5401 O O . ASN B 1 342 ? 19.350 21.138 20.367 1.00 12.99 342 ASN B O 1
ATOM 5406 N N . ILE B 1 343 ? 17.974 20.704 22.100 1.00 13.72 343 ILE B N 1
ATOM 5407 C CA . ILE B 1 343 ? 18.105 22.041 22.658 1.00 13.68 343 ILE B CA 1
ATOM 5408 C C . ILE B 1 343 ? 18.915 22.027 23.948 1.00 13.98 343 ILE B C 1
ATOM 5409 O O . ILE B 1 343 ? 19.279 20.966 24.454 1.00 13.72 343 ILE B O 1
ATOM 5414 N N . GLY B 1 344 ? 19.185 23.211 24.484 1.00 14.23 344 GLY B N 1
ATOM 5415 C CA . GLY B 1 344 ? 20.000 23.301 25.680 1.00 14.69 344 GLY B CA 1
ATOM 5416 C C . GLY B 1 344 ? 21.423 23.448 25.170 1.00 15.07 344 GLY B C 1
ATOM 5417 O O . GLY B 1 344 ? 21.622 23.934 24.057 1.00 14.62 344 GLY B O 1
ATOM 5418 N N . GLU B 1 345 ? 22.413 23.027 25.951 1.00 15.16 345 GLU B N 1
ATOM 5419 C CA . GLU B 1 345 ? 23.802 23.142 25.512 1.00 15.54 345 GLU B CA 1
ATOM 5420 C C . GLU B 1 345 ? 24.211 22.004 24.581 1.00 15.42 345 GLU B C 1
ATOM 5421 O O . GLU B 1 345 ? 25.092 21.205 24.903 1.00 14.98 345 GLU B O 1
ATOM 5427 N N . VAL B 1 346 ? 23.558 21.943 23.424 1.00 15.02 346 VAL B N 1
ATOM 5428 C CA . VAL B 1 346 ? 23.834 20.919 22.420 1.00 14.92 346 VAL B CA 1
ATOM 5429 C C . VAL B 1 346 ? 24.377 21.587 21.158 1.00 14.86 346 VAL B C 1
ATOM 5430 O O . VAL B 1 346 ? 23.757 22.507 20.617 1.00 14.88 346 VAL B O 1
ATOM 5434 N N . TYR B 1 347 ? 25.537 21.134 20.695 1.00 14.46 347 TYR B N 1
ATOM 5435 C CA . TYR B 1 347 ? 26.139 21.708 19.497 1.00 14.28 347 TYR B CA 1
ATOM 5436 C C . TYR B 1 347 ? 26.429 20.643 18.447 1.00 13.85 347 TYR B C 1
ATOM 5437 O O . TYR B 1 347 ? 26.240 19.451 18.690 1.00 13.68 347 TYR B O 1
ATOM 5446 N N . ALA B 1 348 ? 26.888 21.087 17.282 1.00 14.00 348 ALA B N 1
ATOM 5447 C CA . ALA B 1 348 ? 27.191 20.198 16.166 1.00 13.48 348 ALA B CA 1
ATOM 5448 C C . ALA B 1 348 ? 28.015 18.974 16.555 1.00 13.29 348 ALA B C 1
ATOM 5449 O O . ALA B 1 348 ? 27.657 17.843 16.216 1.00 13.26 348 ALA B O 1
ATOM 5451 N N . ALA B 1 349 ? 29.116 19.194 17.264 1.00 13.31 349 ALA B N 1
ATOM 5452 C CA . ALA B 1 349 ? 29.975 18.086 17.674 1.00 13.67 349 ALA B CA 1
ATOM 5453 C C . ALA B 1 349 ? 29.221 17.087 18.551 1.00 13.88 349 ALA B C 1
ATOM 5454 O O . ALA B 1 349 ? 29.498 15.886 18.518 1.00 14.50 349 ALA B O 1
ATOM 5456 N N . ASP B 1 350 ? 28.266 17.582 19.332 1.00 13.92 350 ASP B N 1
ATOM 5457 C CA . ASP B 1 350 ? 27.488 16.715 20.210 1.00 14.18 350 ASP B CA 1
ATOM 5458 C C . ASP B 1 350 ? 26.607 15.746 19.425 1.00 14.05 350 ASP B C 1
ATOM 5459 O O . ASP B 1 350 ? 26.435 14.592 19.817 1.00 13.75 350 ASP B O 1
ATOM 5464 N N . ILE B 1 351 ? 26.058 16.216 18.310 1.00 14.30 351 ILE B N 1
ATOM 5465 C CA . ILE B 1 351 ? 25.211 15.377 17.470 1.00 14.79 351 ILE B CA 1
ATOM 5466 C C . ILE B 1 351 ? 26.041 14.228 16.890 1.00 15.22 351 ILE B C 1
ATOM 5467 O O . ILE B 1 351 ? 25.600 13.078 16.858 1.00 15.69 351 ILE B O 1
ATOM 5472 N N . THR B 1 352 ? 27.251 14.549 16.444 1.00 15.58 352 THR B N 1
ATOM 5473 C CA . THR B 1 352 ? 28.163 13.556 15.884 1.00 15.82 352 THR B CA 1
ATOM 5474 C C . THR B 1 352 ? 28.464 12.488 16.925 1.00 15.76 352 THR B C 1
ATOM 5475 O O . THR B 1 352 ? 28.373 11.294 16.651 1.00 16.43 352 THR B O 1
ATOM 5479 N N . ALA B 1 353 ? 28.838 12.934 18.120 1.00 15.74 353 ALA B N 1
ATOM 5480 C CA . ALA B 1 353 ? 29.163 12.028 19.213 1.00 15.84 353 ALA B CA 1
ATOM 5481 C C . ALA B 1 353 ? 27.969 11.149 19.551 1.00 15.75 353 ALA B C 1
ATOM 5482 O O . ALA B 1 353 ? 28.116 9.955 19.797 1.00 15.58 353 ALA B O 1
ATOM 5484 N N . LEU B 1 354 ? 26.785 11.752 19.568 1.00 16.41 354 LEU B N 1
ATOM 5485 C CA . LEU B 1 354 ? 25.558 11.028 19.876 1.00 16.72 354 LEU B CA 1
ATOM 5486 C C . LEU B 1 354 ? 25.334 9.881 18.890 1.00 16.72 354 LEU B C 1
ATOM 5487 O O . LEU B 1 354 ? 25.103 8.745 19.293 1.00 16.61 354 LEU B O 1
ATOM 5492 N N . LEU B 1 355 ? 25.415 10.179 17.598 1.00 16.90 355 LEU B N 1
ATOM 5493 C CA . LEU B 1 355 ? 25.209 9.158 16.579 1.00 17.45 355 LEU B CA 1
ATOM 5494 C C . LEU B 1 355 ? 26.143 7.969 16.774 1.00 18.26 355 LEU B C 1
ATOM 5495 O O . LEU B 1 355 ? 25.744 6.818 16.599 1.00 18.34 355 LEU B O 1
ATOM 5500 N N . THR B 1 356 ? 27.386 8.247 17.145 1.00 18.69 356 THR B N 1
ATOM 5501 C CA . THR B 1 356 ? 28.348 7.184 17.381 1.00 19.38 356 THR B CA 1
ATOM 5502 C C . THR B 1 356 ? 27.854 6.359 18.562 1.00 19.77 356 THR B C 1
ATOM 5503 O O . THR B 1 356 ? 27.849 5.129 18.516 1.00 19.82 356 THR B O 1
ATOM 5507 N N . ALA B 1 357 ? 27.429 7.048 19.617 1.00 20.17 357 ALA B N 1
ATOM 5508 C CA . ALA B 1 357 ? 26.921 6.382 20.812 1.00 20.70 357 ALA B CA 1
ATOM 5509 C C . ALA B 1 357 ? 25.729 5.497 20.459 1.00 21.22 357 ALA B C 1
ATOM 5510 O O . ALA B 1 357 ? 25.606 4.381 20.965 1.00 21.03 357 ALA B O 1
ATOM 5512 N N . ILE B 1 358 ? 24.856 5.996 19.588 1.00 22.05 358 ILE B N 1
ATOM 5513 C CA . ILE B 1 358 ? 23.679 5.240 19.169 1.00 23.24 358 ILE B CA 1
ATOM 5514 C C . ILE B 1 358 ? 24.090 3.906 18.547 1.00 24.23 358 ILE B C 1
ATOM 5515 O O . ILE B 1 358 ? 23.567 2.853 18.920 1.00 23.96 358 ILE B O 1
ATOM 5520 N N . ARG B 1 359 ? 25.021 3.948 17.598 1.00 25.60 359 ARG B N 1
ATOM 5521 C CA . ARG B 1 359 ? 25.488 2.721 16.956 1.00 27.07 359 ARG B CA 1
ATOM 5522 C C . ARG B 1 359 ? 25.934 1.735 18.022 1.00 27.33 359 ARG B C 1
ATOM 5523 O O . ARG B 1 359 ? 25.540 0.570 18.019 1.00 27.68 359 ARG B O 1
ATOM 5531 N N . THR B 1 360 ? 26.761 2.222 18.938 1.00 27.50 360 THR B N 1
ATOM 5532 C CA . THR B 1 360 ? 27.284 1.400 20.015 1.00 27.98 360 THR B CA 1
ATOM 5533 C C . THR B 1 360 ? 26.169 0.818 20.877 1.00 28.07 360 THR B C 1
ATOM 5534 O O . THR B 1 360 ? 26.277 -0.304 21.368 1.00 28.02 360 THR B O 1
ATOM 5538 N N . ALA B 1 361 ? 25.096 1.585 21.046 1.00 28.37 361 ALA B N 1
ATOM 5539 C CA . ALA B 1 361 ? 23.966 1.175 21.872 1.00 28.33 361 ALA B CA 1
ATOM 5540 C C . ALA B 1 361 ? 22.945 0.270 21.182 1.00 28.78 361 ALA B C 1
ATOM 5541 O O . ALA B 1 361 ? 22.052 -0.266 21.838 1.00 28.33 361 ALA B O 1
ATOM 5551 N N . TYR B 1 363 ? 22.208 -2.688 20.601 1.00 28.93 363 TYR B N 1
ATOM 5552 C CA . TYR B 1 363 ? 22.536 -4.053 21.000 1.00 28.04 363 TYR B CA 1
ATOM 5553 C C . TYR B 1 363 ? 21.727 -5.146 20.306 1.00 28.47 363 TYR B C 1
ATOM 5554 O O . TYR B 1 363 ? 22.126 -6.310 20.313 1.00 28.39 363 TYR B O 1
ATOM 5563 N N . TRP B 1 364 ? 20.595 -4.782 19.715 1.00 28.93 364 TRP B N 1
ATOM 5564 C CA . TRP B 1 364 ? 19.750 -5.763 19.044 1.00 29.71 364 TRP B CA 1
ATOM 5565 C C . TRP B 1 364 ? 20.180 -6.030 17.604 1.00 30.93 364 TRP B C 1
ATOM 5566 O O . TRP B 1 364 ? 19.595 -6.872 16.922 1.00 31.45 364 TRP B O 1
ATOM 5577 N N . THR B 1 365 ? 21.200 -5.314 17.142 1.00 32.01 365 THR B N 1
ATOM 5578 C CA . THR B 1 365 ? 21.692 -5.503 15.782 1.00 33.49 365 THR B CA 1
ATOM 5579 C C . THR B 1 365 ? 23.048 -6.200 15.787 1.00 34.50 365 THR B C 1
ATOM 5580 O O . THR B 1 365 ? 23.607 -6.396 16.890 1.00 35.05 365 THR B O 1
ATOM 5584 N N . TYR C 1 5 ? 38.335 105.891 34.443 1.00 30.20 5 TYR C N 1
ATOM 5585 C CA . TYR C 1 5 ? 38.570 105.670 32.985 1.00 29.58 5 TYR C CA 1
ATOM 5586 C C . TYR C 1 5 ? 37.290 105.794 32.177 1.00 28.73 5 TYR C C 1
ATOM 5587 O O . TYR C 1 5 ? 36.215 105.397 32.627 1.00 29.04 5 TYR C O 1
ATOM 5596 N N . LEU C 1 6 ? 37.414 106.357 30.981 1.00 27.20 6 LEU C N 1
ATOM 5597 C CA . LEU C 1 6 ? 36.284 106.490 30.077 1.00 25.59 6 LEU C CA 1
ATOM 5598 C C . LEU C 1 6 ? 36.621 105.561 28.919 1.00 24.46 6 LEU C C 1
ATOM 5599 O O . LEU C 1 6 ? 37.629 105.751 28.236 1.00 24.27 6 LEU C O 1
ATOM 5604 N N . LEU C 1 7 ? 35.786 104.549 28.710 1.00 23.00 7 LEU C N 1
ATOM 5605 C CA . LEU C 1 7 ? 36.024 103.575 27.653 1.00 21.96 7 LEU C CA 1
ATOM 5606 C C . LEU C 1 7 ? 35.480 104.004 26.295 1.00 21.65 7 LEU C C 1
ATOM 5607 O O . LEU C 1 7 ? 34.283 103.888 26.033 1.00 21.97 7 LEU C O 1
ATOM 5612 N N . LEU C 1 8 ? 36.362 104.505 25.434 1.00 21.54 8 LEU C N 1
ATOM 5613 C CA . LEU C 1 8 ? 35.961 104.920 24.093 1.00 21.50 8 LEU C CA 1
ATOM 5614 C C . LEU C 1 8 ? 36.133 103.728 23.159 1.00 21.36 8 LEU C C 1
ATOM 5615 O O . LEU C 1 8 ? 36.855 103.794 22.165 1.00 20.67 8 LEU C O 1
ATOM 5620 N N . THR C 1 9 ? 35.465 102.635 23.502 1.00 21.51 9 THR C N 1
ATOM 5621 C CA . THR C 1 9 ? 35.528 101.410 22.722 1.00 21.70 9 THR C CA 1
ATOM 5622 C C . THR C 1 9 ? 34.145 101.149 22.135 1.00 21.65 9 THR C C 1
ATOM 5623 O O . THR C 1 9 ? 33.210 101.906 22.378 1.00 21.53 9 THR C O 1
ATOM 5627 N N . PRO C 1 10 ? 34.001 100.079 21.342 1.00 21.88 10 PRO C N 1
ATOM 5628 C CA . PRO C 1 10 ? 32.700 99.764 20.750 1.00 22.19 10 PRO C CA 1
ATOM 5629 C C . PRO C 1 10 ? 31.842 98.951 21.713 1.00 22.50 10 PRO C C 1
ATOM 5630 O O . PRO C 1 10 ? 30.732 98.536 21.375 1.00 22.89 10 PRO C O 1
ATOM 5634 N N . GLY C 1 11 ? 32.368 98.734 22.917 1.00 22.50 11 GLY C N 1
ATOM 5635 C CA . GLY C 1 11 ? 31.654 97.966 23.922 1.00 22.01 11 GLY C CA 1
ATOM 5636 C C . GLY C 1 11 ? 32.301 96.606 24.102 1.00 22.07 11 GLY C C 1
ATOM 5637 O O . GLY C 1 11 ? 32.740 96.015 23.112 1.00 23.16 11 GLY C O 1
ATOM 5638 N N . PRO C 1 12 ? 32.389 96.075 25.338 1.00 20.87 12 PRO C N 1
ATOM 5639 C CA . PRO C 1 12 ? 31.923 96.658 26.600 1.00 19.81 12 PRO C CA 1
ATOM 5640 C C . PRO C 1 12 ? 32.382 98.101 26.774 1.00 18.88 12 PRO C C 1
ATOM 5641 O O . PRO C 1 12 ? 33.495 98.463 26.398 1.00 18.75 12 PRO C O 1
ATOM 5645 N N . LEU C 1 13 ? 31.519 98.918 27.359 1.00 18.08 13 LEU C N 1
ATOM 5646 C CA . LEU C 1 13 ? 31.817 100.329 27.534 1.00 17.40 13 LEU C CA 1
ATOM 5647 C C . LEU C 1 13 ? 31.570 100.866 28.942 1.00 16.89 13 LEU C C 1
ATOM 5648 O O . LEU C 1 13 ? 31.377 100.105 29.893 1.00 16.74 13 LEU C O 1
ATOM 5653 N N . THR C 1 14 ? 31.595 102.188 29.069 1.00 16.04 14 THR C N 1
ATOM 5654 C CA . THR C 1 14 ? 31.356 102.825 30.352 1.00 15.04 14 THR C CA 1
ATOM 5655 C C . THR C 1 14 ? 29.854 102.957 30.542 1.00 15.28 14 THR C C 1
ATOM 5656 O O . THR C 1 14 ? 29.200 103.741 29.851 1.00 15.32 14 THR C O 1
ATOM 5660 N N . THR C 1 15 ? 29.306 102.175 31.467 1.00 14.43 15 THR C N 1
ATOM 5661 C CA . THR C 1 15 ? 27.876 102.215 31.740 1.00 14.42 15 THR C CA 1
ATOM 5662 C C . THR C 1 15 ? 27.607 103.181 32.887 1.00 14.63 15 THR C C 1
ATOM 5663 O O . THR C 1 15 ? 28.522 103.548 33.620 1.00 14.37 15 THR C O 1
ATOM 5667 N N . SER C 1 16 ? 26.354 103.602 33.034 1.00 15.14 16 SER C N 1
ATOM 5668 C CA . SER C 1 16 ? 25.987 104.515 34.111 1.00 16.04 16 SER C CA 1
ATOM 5669 C C . SER C 1 16 ? 26.180 103.801 35.448 1.00 16.61 16 SER C C 1
ATOM 5670 O O . SER C 1 16 ? 26.220 102.569 35.504 1.00 16.60 16 SER C O 1
ATOM 5673 N N . ARG C 1 17 ? 26.305 104.564 36.527 1.00 17.00 17 ARG C N 1
ATOM 5674 C CA . ARG C 1 17 ? 26.489 103.946 37.828 1.00 17.64 17 ARG C CA 1
ATOM 5675 C C . ARG C 1 17 ? 25.195 103.271 38.268 1.00 17.28 17 ARG C C 1
ATOM 5676 O O . ARG C 1 17 ? 25.222 102.293 39.014 1.00 17.39 17 ARG C O 1
ATOM 5684 N N . THR C 1 18 ? 24.063 103.779 37.787 1.00 16.60 18 THR C N 1
ATOM 5685 C CA . THR C 1 18 ? 22.772 103.202 38.137 1.00 15.73 18 THR C CA 1
ATOM 5686 C C . THR C 1 18 ? 22.519 101.890 37.392 1.00 16.12 18 THR C C 1
ATOM 5687 O O . THR C 1 18 ? 21.822 101.005 37.894 1.00 15.77 18 THR C O 1
ATOM 5691 N N . VAL C 1 19 ? 23.078 101.755 36.193 1.00 15.89 19 VAL C N 1
ATOM 5692 C CA . VAL C 1 19 ? 22.902 100.515 35.445 1.00 15.96 19 VAL C CA 1
ATOM 5693 C C . VAL C 1 19 ? 23.627 99.392 36.182 1.00 16.04 19 VAL C C 1
ATOM 5694 O O . VAL C 1 19 ? 23.098 98.291 36.329 1.00 16.49 19 VAL C O 1
ATOM 5698 N N . LYS C 1 20 ? 24.833 99.679 36.656 1.00 16.41 20 LYS C N 1
ATOM 5699 C CA . LYS C 1 20 ? 25.611 98.685 37.387 1.00 17.25 20 LYS C CA 1
ATOM 5700 C C . LYS C 1 20 ? 24.985 98.385 38.745 1.00 17.14 20 LYS C C 1
ATOM 5701 O O . LYS C 1 20 ? 24.987 97.244 39.200 1.00 17.61 20 LYS C O 1
ATOM 5707 N N . GLU C 1 21 ? 24.442 99.410 39.387 1.00 17.31 21 GLU C N 1
ATOM 5708 C CA . GLU C 1 21 ? 23.813 99.232 40.690 1.00 18.46 21 GLU C CA 1
ATOM 5709 C C . GLU C 1 21 ? 22.582 98.337 40.640 1.00 17.82 21 GLU C C 1
ATOM 5710 O O . GLU C 1 21 ? 22.207 97.731 41.642 1.00 17.49 21 GLU C O 1
ATOM 5716 N N . ALA C 1 22 ? 21.958 98.254 39.471 1.00 17.56 22 ALA C N 1
ATOM 5717 C CA . ALA C 1 22 ? 20.779 97.418 39.300 1.00 17.09 22 ALA C CA 1
ATOM 5718 C C . ALA C 1 22 ? 21.173 95.941 39.359 1.00 16.97 22 ALA C C 1
ATOM 5719 O O . ALA C 1 22 ? 20.314 95.069 39.491 1.00 16.63 22 ALA C O 1
ATOM 5729 N N . LEU C 1 24 ? 23.054 94.592 41.716 1.00 16.24 24 LEU C N 1
ATOM 5730 C CA . LEU C 1 24 ? 23.193 94.173 43.108 1.00 16.13 24 LEU C CA 1
ATOM 5731 C C . LEU C 1 24 ? 21.995 93.450 43.722 1.00 16.20 24 LEU C C 1
ATOM 5732 O O . LEU C 1 24 ? 21.582 93.756 44.841 1.00 16.37 24 LEU C O 1
ATOM 5737 N N . PHE C 1 25 ? 21.452 92.480 42.992 1.00 15.90 25 PHE C N 1
ATOM 5738 C CA . PHE C 1 25 ? 20.310 91.708 43.462 1.00 16.25 25 PHE C CA 1
ATOM 5739 C C . PHE C 1 25 ? 20.401 90.280 42.927 1.00 16.40 25 PHE C C 1
ATOM 5740 O O . PHE C 1 25 ? 20.823 90.066 41.795 1.00 16.06 25 PHE C O 1
ATOM 5748 N N . ASP C 1 26 ? 20.007 89.309 43.746 1.00 16.87 26 ASP C N 1
ATOM 5749 C CA . ASP C 1 26 ? 20.024 87.910 43.335 1.00 17.25 26 ASP C CA 1
ATOM 5750 C C . ASP C 1 26 ? 18.602 87.515 42.957 1.00 17.59 26 ASP C C 1
ATOM 5751 O O . ASP C 1 26 ? 17.659 87.776 43.704 1.00 18.20 26 ASP C O 1
ATOM 5756 N N . SER C 1 27 ? 18.446 86.887 41.798 1.00 18.07 27 SER C N 1
ATOM 5757 C CA . SER C 1 27 ? 17.127 86.489 41.324 1.00 18.51 27 SER C CA 1
ATOM 5758 C C . SER C 1 27 ? 16.975 84.970 41.303 1.00 19.84 27 SER C C 1
ATOM 5759 O O . SER C 1 27 ? 17.961 84.242 41.229 1.00 19.86 27 SER C O 1
ATOM 5762 N N . CYS C 1 28 ? 15.732 84.499 41.385 1.00 20.99 28 CYS C N 1
ATOM 5763 C CA . CYS C 1 28 ? 15.458 83.068 41.319 1.00 22.38 28 CYS C CA 1
ATOM 5764 C C . CYS C 1 28 ? 14.969 82.823 39.893 1.00 22.15 28 CYS C C 1
ATOM 5765 O O . CYS C 1 28 ? 13.933 83.345 39.496 1.00 22.29 28 CYS C O 1
ATOM 5768 N N . THR C 1 29 ? 15.723 82.039 39.129 1.00 22.28 29 THR C N 1
ATOM 5769 C CA . THR C 1 29 ? 15.386 81.758 37.733 1.00 22.86 29 THR C CA 1
ATOM 5770 C C . THR C 1 29 ? 14.020 81.117 37.456 1.00 23.08 29 THR C C 1
ATOM 5771 O O . THR C 1 29 ? 13.558 81.127 36.316 1.00 23.40 29 THR C O 1
ATOM 5775 N N . TRP C 1 30 ? 13.381 80.557 38.477 1.00 22.78 30 TRP C N 1
ATOM 5776 C CA . TRP C 1 30 ? 12.079 79.918 38.289 1.00 22.82 30 TRP C CA 1
ATOM 5777 C C . TRP C 1 30 ? 10.922 80.718 38.893 1.00 22.84 30 TRP C C 1
ATOM 5778 O O . TRP C 1 30 ? 9.767 80.306 38.812 1.00 23.18 30 TRP C O 1
ATOM 5799 N N . ASP C 1 31 ? 11.233 81.882 39.471 1.00 22.18 31 ASP C N 1
ATOM 5800 C CA . ASP C 1 31 ? 10.203 82.716 40.074 1.00 22.18 31 ASP C CA 1
ATOM 5801 C C . ASP C 1 31 ? 9.665 83.724 39.062 1.00 22.17 31 ASP C C 1
ATOM 5802 O O . ASP C 1 31 ? 10.420 84.292 38.274 1.00 20.89 31 ASP C O 1
ATOM 5807 N N . ASP C 1 32 ? 8.351 83.934 39.094 1.00 22.24 32 ASP C N 1
ATOM 5808 C CA . ASP C 1 32 ? 7.700 84.868 38.189 1.00 22.60 32 ASP C CA 1
ATOM 5809 C C . ASP C 1 32 ? 8.231 86.298 38.307 1.00 22.39 32 ASP C C 1
ATOM 5810 O O . ASP C 1 32 ? 8.192 87.054 37.335 1.00 22.33 32 ASP C O 1
ATOM 5815 N N . ASP C 1 33 ? 8.723 86.675 39.486 1.00 21.93 33 ASP C N 1
ATOM 5816 C CA . ASP C 1 33 ? 9.261 88.023 39.676 1.00 21.29 33 ASP C CA 1
ATOM 5817 C C . ASP C 1 33 ? 10.325 88.303 38.620 1.00 20.22 33 ASP C C 1
ATOM 5818 O O . ASP C 1 33 ? 10.399 89.401 38.073 1.00 19.65 33 ASP C O 1
ATOM 5823 N N . TYR C 1 34 ? 11.153 87.300 38.349 1.00 19.30 34 TYR C N 1
ATOM 5824 C CA . TYR C 1 34 ? 12.221 87.432 37.365 1.00 18.74 34 TYR C CA 1
ATOM 5825 C C . TYR C 1 34 ? 11.724 87.235 35.939 1.00 18.72 34 TYR C C 1
ATOM 5826 O O . TYR C 1 34 ? 11.871 88.122 35.101 1.00 18.88 34 TYR C O 1
ATOM 5835 N N . ASN C 1 35 ? 11.132 86.073 35.670 1.00 18.99 35 ASN C N 1
ATOM 5836 C CA . ASN C 1 35 ? 10.635 85.753 34.336 1.00 18.68 35 ASN C CA 1
ATOM 5837 C C . ASN C 1 35 ? 9.551 86.706 33.824 1.00 18.64 35 ASN C C 1
ATOM 5838 O O . ASN C 1 35 ? 9.651 87.223 32.709 1.00 19.12 35 ASN C O 1
ATOM 5843 N N . ILE C 1 36 ? 8.518 86.941 34.623 1.00 18.39 36 ILE C N 1
ATOM 5844 C CA . ILE C 1 36 ? 7.448 87.839 34.195 1.00 18.24 36 ILE C CA 1
ATOM 5845 C C . ILE C 1 36 ? 7.756 89.293 34.521 1.00 18.11 36 ILE C C 1
ATOM 5846 O O . ILE C 1 36 ? 7.621 90.169 33.667 1.00 18.09 36 ILE C O 1
ATOM 5851 N N . GLY C 1 37 ? 8.192 89.545 35.749 1.00 17.85 37 GLY C N 1
ATOM 5852 C CA . GLY C 1 37 ? 8.502 90.902 36.156 1.00 17.32 37 GLY C CA 1
ATOM 5853 C C . GLY C 1 37 ? 9.646 91.575 35.412 1.00 17.58 37 GLY C C 1
ATOM 5854 O O . GLY C 1 37 ? 9.642 92.795 35.240 1.00 17.64 37 GLY C O 1
ATOM 5855 N N . VAL C 1 38 ? 10.625 90.792 34.965 1.00 17.03 38 VAL C N 1
ATOM 5856 C CA . VAL C 1 38 ? 11.769 91.366 34.264 1.00 16.29 38 VAL C CA 1
ATOM 5857 C C . VAL C 1 38 ? 11.930 90.919 32.809 1.00 16.05 38 VAL C C 1
ATOM 5858 O O . VAL C 1 38 ? 11.896 91.743 31.898 1.00 16.06 38 VAL C O 1
ATOM 5862 N N . VAL C 1 39 ? 12.099 89.618 32.594 1.00 15.73 39 VAL C N 1
ATOM 5863 C CA . VAL C 1 39 ? 12.296 89.094 31.247 1.00 15.79 39 VAL C CA 1
ATOM 5864 C C . VAL C 1 39 ? 11.179 89.436 30.257 1.00 16.35 39 VAL C C 1
ATOM 5865 O O . VAL C 1 39 ? 11.448 89.994 29.198 1.00 16.25 39 VAL C O 1
ATOM 5869 N N . GLU C 1 40 ? 9.933 89.104 30.592 1.00 16.56 40 GLU C N 1
ATOM 5870 C CA . GLU C 1 40 ? 8.819 89.396 29.694 1.00 16.74 40 GLU C CA 1
ATOM 5871 C C . GLU C 1 40 ? 8.739 90.886 29.361 1.00 16.94 40 GLU C C 1
ATOM 5872 O O . GLU C 1 40 ? 8.400 91.257 28.239 1.00 16.53 40 GLU C O 1
ATOM 5878 N N . GLN C 1 41 ? 9.052 91.737 30.334 1.00 17.26 41 GLN C N 1
ATOM 5879 C CA . GLN C 1 41 ? 9.010 93.179 30.121 1.00 17.44 41 GLN C CA 1
ATOM 5880 C C . GLN C 1 41 ? 10.100 93.581 29.129 1.00 17.19 41 GLN C C 1
ATOM 5881 O O . GLN C 1 41 ? 9.875 94.406 28.241 1.00 16.96 41 GLN C O 1
ATOM 5887 N N . ILE C 1 42 ? 11.283 92.996 29.282 1.00 16.13 42 ILE C N 1
ATOM 5888 C CA . ILE C 1 42 ? 12.379 93.293 28.372 1.00 15.58 42 ILE C CA 1
ATOM 5889 C C . ILE C 1 42 ? 11.989 92.855 26.958 1.00 15.41 42 ILE C C 1
ATOM 5890 O O . ILE C 1 42 ? 12.153 93.606 25.997 1.00 14.79 42 ILE C O 1
ATOM 5895 N N . ARG C 1 43 ? 11.459 91.643 26.840 1.00 15.14 43 ARG C N 1
ATOM 5896 C CA . ARG C 1 43 ? 11.055 91.117 25.541 1.00 15.43 43 ARG C CA 1
ATOM 5897 C C . ARG C 1 43 ? 10.073 92.058 24.838 1.00 16.11 43 ARG C C 1
ATOM 5898 O O . ARG C 1 43 ? 10.228 92.367 23.655 1.00 16.40 43 ARG C O 1
ATOM 5906 N N . GLN C 1 44 ? 9.068 92.517 25.575 1.00 16.24 44 GLN C N 1
ATOM 5907 C CA . GLN C 1 44 ? 8.069 93.429 25.024 1.00 16.69 44 GLN C CA 1
ATOM 5908 C C . GLN C 1 44 ? 8.697 94.757 24.602 1.00 16.49 44 GLN C C 1
ATOM 5909 O O . GLN C 1 44 ? 8.379 95.293 23.540 1.00 16.54 44 GLN C O 1
ATOM 5915 N N . GLN C 1 45 ? 9.588 95.287 25.435 1.00 16.86 45 GLN C N 1
ATOM 5916 C CA . GLN C 1 45 ? 10.242 96.557 25.139 1.00 17.81 45 GLN C CA 1
ATOM 5917 C C . GLN C 1 45 ? 11.181 96.485 23.934 1.00 17.92 45 GLN C C 1
ATOM 5918 O O . GLN C 1 45 ? 11.321 97.454 23.188 1.00 18.09 45 GLN C O 1
ATOM 5924 N N . LEU C 1 46 ? 11.827 95.339 23.754 1.00 17.16 46 LEU C N 1
ATOM 5925 C CA . LEU C 1 46 ? 12.751 95.149 22.644 1.00 17.77 46 LEU C CA 1
ATOM 5926 C C . LEU C 1 46 ? 12.006 95.168 21.313 1.00 17.36 46 LEU C C 1
ATOM 5927 O O . LEU C 1 46 ? 12.416 95.842 20.368 1.00 17.17 46 LEU C O 1
ATOM 5932 N N . THR C 1 47 ? 10.908 94.425 21.249 1.00 17.36 47 THR C N 1
ATOM 5933 C CA . THR C 1 47 ? 10.099 94.355 20.040 1.00 17.57 47 THR C CA 1
ATOM 5934 C C . THR C 1 47 ? 9.466 95.703 19.713 1.00 17.48 47 THR C C 1
ATOM 5935 O O . THR C 1 47 ? 9.411 96.103 18.550 1.00 18.10 47 THR C O 1
ATOM 5939 N N . ALA C 1 48 ? 8.993 96.405 20.738 1.00 16.93 48 ALA C N 1
ATOM 5940 C CA . ALA C 1 48 ? 8.375 97.710 20.537 1.00 17.36 48 ALA C CA 1
ATOM 5941 C C . ALA C 1 48 ? 9.430 98.706 20.075 1.00 17.55 48 ALA C C 1
ATOM 5942 O O . ALA C 1 48 ? 9.161 99.584 19.259 1.00 18.07 48 ALA C O 1
ATOM 5944 N N . LEU C 1 49 ? 10.637 98.554 20.605 1.00 17.22 49 LEU C N 1
ATOM 5945 C CA . LEU C 1 49 ? 11.750 99.428 20.266 1.00 17.48 49 LEU C CA 1
ATOM 5946 C C . LEU C 1 49 ? 12.164 99.202 18.810 1.00 17.05 49 LEU C C 1
ATOM 5947 O O . LEU C 1 49 ? 12.539 100.140 18.106 1.00 16.84 49 LEU C O 1
ATOM 5952 N N . ALA C 1 50 ? 12.071 97.954 18.362 1.00 16.23 50 ALA C N 1
ATOM 5953 C CA . ALA C 1 50 ? 12.458 97.588 17.003 1.00 16.06 50 ALA C CA 1
ATOM 5954 C C . ALA C 1 50 ? 11.470 97.962 15.894 1.00 16.05 50 ALA C C 1
ATOM 5955 O O . ALA C 1 50 ? 11.886 98.307 14.787 1.00 15.31 50 ALA C O 1
ATOM 5957 N N . THR C 1 51 ? 10.173 97.896 16.179 1.00 15.95 51 THR C N 1
ATOM 5958 C CA . THR C 1 51 ? 9.178 98.209 15.159 1.00 16.42 51 THR C CA 1
ATOM 5959 C C . THR C 1 51 ? 7.822 98.621 15.730 1.00 17.61 51 THR C C 1
ATOM 5960 O O . THR C 1 51 ? 7.496 98.310 16.875 1.00 17.93 51 THR C O 1
ATOM 5964 N N . ALA C 1 52 ? 7.036 99.322 14.918 1.00 18.68 52 ALA C N 1
ATOM 5965 C CA . ALA C 1 52 ? 5.708 99.763 15.329 1.00 19.78 52 ALA C CA 1
ATOM 5966 C C . ALA C 1 52 ? 4.677 98.735 14.871 1.00 20.45 52 ALA C C 1
ATOM 5967 O O . ALA C 1 52 ? 3.509 98.787 15.265 1.00 20.77 52 ALA C O 1
ATOM 5969 N N . SER C 1 53 ? 5.121 97.793 14.045 1.00 20.58 53 SER C N 1
ATOM 5970 C CA . SER C 1 53 ? 4.238 96.762 13.510 1.00 21.58 53 SER C CA 1
ATOM 5971 C C . SER C 1 53 ? 4.123 95.540 14.411 1.00 21.73 53 SER C C 1
ATOM 5972 O O . SER C 1 53 ? 4.990 95.279 15.242 1.00 21.91 53 SER C O 1
ATOM 5975 N N . GLU C 1 54 ? 3.039 94.795 14.232 1.00 22.20 54 GLU C N 1
ATOM 5976 C CA . GLU C 1 54 ? 2.820 93.570 14.981 1.00 22.97 54 GLU C CA 1
ATOM 5977 C C . GLU C 1 54 ? 3.493 92.484 14.147 1.00 22.39 54 GLU C C 1
ATOM 5978 O O . GLU C 1 54 ? 3.962 92.756 13.041 1.00 21.67 54 GLU C O 1
ATOM 5984 N N . GLY C 1 55 ? 3.552 91.265 14.673 1.00 21.74 55 GLY C N 1
ATOM 5985 C CA . GLY C 1 55 ? 4.158 90.180 13.921 1.00 20.91 55 GLY C CA 1
ATOM 5986 C C . GLY C 1 55 ? 5.598 89.844 14.259 1.00 20.34 55 GLY C C 1
ATOM 5987 O O . GLY C 1 55 ? 6.183 88.955 13.646 1.00 20.32 55 GLY C O 1
ATOM 5988 N N . TYR C 1 56 ? 6.179 90.554 15.220 1.00 20.00 56 TYR C N 1
ATOM 5989 C CA . TYR C 1 56 ? 7.554 90.288 15.624 1.00 19.45 56 TYR C CA 1
ATOM 5990 C C . TYR C 1 56 ? 7.622 89.799 17.063 1.00 18.99 56 TYR C C 1
ATOM 5991 O O . TYR C 1 56 ? 6.688 89.988 17.838 1.00 18.67 56 TYR C O 1
ATOM 6000 N N . THR C 1 57 ? 8.735 89.165 17.411 1.00 18.58 57 THR C N 1
ATOM 6001 C CA . THR C 1 57 ? 8.916 88.620 18.746 1.00 17.89 57 THR C CA 1
ATOM 6002 C C . THR C 1 57 ? 10.391 88.672 19.121 1.00 17.83 57 THR C C 1
ATOM 6003 O O . THR C 1 57 ? 11.258 88.677 18.248 1.00 17.58 57 THR C O 1
ATOM 6007 N N . SER C 1 58 ? 10.670 88.711 20.419 1.00 17.26 58 SER C N 1
ATOM 6008 C CA . SER C 1 58 ? 12.044 88.781 20.898 1.00 16.76 58 SER C CA 1
ATOM 6009 C C . SER C 1 58 ? 12.499 87.499 21.575 1.00 16.64 58 SER C C 1
ATOM 6010 O O . SER C 1 58 ? 11.731 86.843 22.281 1.00 16.30 58 SER C O 1
ATOM 6013 N N . VAL C 1 59 ? 13.760 87.148 21.353 1.00 15.77 59 VAL C N 1
ATOM 6014 C CA . VAL C 1 59 ? 14.346 85.965 21.958 1.00 15.18 59 VAL C CA 1
ATOM 6015 C C . VAL C 1 59 ? 15.706 86.357 22.538 1.00 14.12 59 VAL C C 1
ATOM 6016 O O . VAL C 1 59 ? 16.532 86.960 21.853 1.00 13.85 59 VAL C O 1
ATOM 6020 N N . LEU C 1 60 ? 15.921 86.037 23.811 1.00 13.22 60 LEU C N 1
ATOM 6021 C CA . LEU C 1 60 ? 17.175 86.354 24.487 1.00 12.04 60 LEU C CA 1
ATOM 6022 C C . LEU C 1 60 ? 18.046 85.097 24.537 1.00 12.12 60 LEU C C 1
ATOM 6023 O O . LEU C 1 60 ? 17.538 83.987 24.692 1.00 12.17 60 LEU C O 1
ATOM 6028 N N . LEU C 1 61 ? 19.356 85.267 24.407 1.00 11.65 61 LEU C N 1
ATOM 6029 C CA . LEU C 1 61 ? 20.260 84.118 24.403 1.00 11.57 61 LEU C CA 1
ATOM 6030 C C . LEU C 1 61 ? 21.535 84.374 25.199 1.00 11.18 61 LEU C C 1
ATOM 6031 O O . LEU C 1 61 ? 22.199 85.387 25.002 1.00 11.28 61 LEU C O 1
ATOM 6036 N N . GLN C 1 62 ? 21.872 83.452 26.095 1.00 11.27 62 GLN C N 1
ATOM 6037 C CA . GLN C 1 62 ? 23.078 83.580 26.908 1.00 11.36 62 GLN C CA 1
ATOM 6038 C C . GLN C 1 62 ? 24.315 83.559 26.009 1.00 12.02 62 GLN C C 1
ATOM 6039 O O . GLN C 1 62 ? 24.348 82.852 24.999 1.00 11.48 62 GLN C O 1
ATOM 6045 N N . GLY C 1 63 ? 25.328 84.343 26.371 1.00 12.64 63 GLY C N 1
ATOM 6046 C CA . GLY C 1 63 ? 26.543 84.384 25.577 1.00 13.11 63 GLY C CA 1
ATOM 6047 C C . GLY C 1 63 ? 26.815 85.741 24.958 1.00 13.89 63 GLY C C 1
ATOM 6048 O O . GLY C 1 63 ? 26.123 86.719 25.251 1.00 14.17 63 GLY C O 1
ATOM 6049 N N . SER C 1 64 ? 27.836 85.813 24.107 1.00 14.19 64 SER C N 1
ATOM 6050 C CA . SER C 1 64 ? 28.174 87.071 23.452 1.00 14.42 64 SER C CA 1
ATOM 6051 C C . SER C 1 64 ? 27.323 87.218 22.196 1.00 14.59 64 SER C C 1
ATOM 6052 O O . SER C 1 64 ? 26.580 86.306 21.827 1.00 14.48 64 SER C O 1
ATOM 6055 N N . GLY C 1 65 ? 27.439 88.367 21.539 1.00 14.87 65 GLY C N 1
ATOM 6056 C CA . GLY C 1 65 ? 26.670 88.610 20.334 1.00 14.50 65 GLY C CA 1
ATOM 6057 C C . GLY C 1 65 ? 26.900 87.591 19.231 1.00 14.74 65 GLY C C 1
ATOM 6058 O O . GLY C 1 65 ? 25.974 87.248 18.496 1.00 15.34 65 GLY C O 1
ATOM 6059 N N . SER C 1 66 ? 28.133 87.109 19.107 1.00 13.90 66 SER C N 1
ATOM 6060 C CA . SER C 1 66 ? 28.465 86.129 18.078 1.00 13.66 66 SER C CA 1
ATOM 6061 C C . SER C 1 66 ? 27.659 84.847 18.253 1.00 13.20 66 SER C C 1
ATOM 6062 O O . SER C 1 66 ? 27.350 84.162 17.279 1.00 12.79 66 SER C O 1
ATOM 6065 N N . TYR C 1 67 ? 27.331 84.522 19.499 1.00 12.85 67 TYR C N 1
ATOM 6066 C CA . TYR C 1 67 ? 26.539 83.336 19.796 1.00 13.06 67 TYR C CA 1
ATOM 6067 C C . TYR C 1 67 ? 25.174 83.482 19.128 1.00 13.28 67 TYR C C 1
ATOM 6068 O O . TYR C 1 67 ? 24.658 82.535 18.536 1.00 14.24 67 TYR C O 1
ATOM 6077 N N . ALA C 1 68 ? 24.595 84.677 19.232 1.00 13.01 68 ALA C N 1
ATOM 6078 C CA . ALA C 1 68 ? 23.286 84.959 18.647 1.00 12.91 68 ALA C CA 1
ATOM 6079 C C . ALA C 1 68 ? 23.335 84.894 17.121 1.00 12.66 68 ALA C C 1
ATOM 6080 O O . ALA C 1 68 ? 22.414 84.389 16.483 1.00 12.82 68 ALA C O 1
ATOM 6082 N N . VAL C 1 69 ? 24.408 85.414 16.536 1.00 12.79 69 VAL C N 1
ATOM 6083 C CA . VAL C 1 69 ? 24.554 85.379 15.087 1.00 13.04 69 VAL C CA 1
ATOM 6084 C C . VAL C 1 69 ? 24.636 83.923 14.629 1.00 13.10 69 VAL C C 1
ATOM 6085 O O . VAL C 1 69 ? 23.981 83.528 13.669 1.00 12.88 69 VAL C O 1
ATOM 6089 N N . GLU C 1 70 ? 25.439 83.126 15.324 1.00 13.30 70 GLU C N 1
ATOM 6090 C CA . GLU C 1 70 ? 25.582 81.720 14.977 1.00 13.67 70 GLU C CA 1
ATOM 6091 C C . GLU C 1 70 ? 24.238 81.016 15.145 1.00 13.63 70 GLU C C 1
ATOM 6092 O O . GLU C 1 70 ? 23.843 80.209 14.307 1.00 13.81 70 GLU C O 1
ATOM 6098 N N . ALA C 1 71 ? 23.540 81.334 16.232 1.00 13.37 71 ALA C N 1
ATOM 6099 C CA . ALA C 1 71 ? 22.233 80.747 16.512 1.00 13.58 71 ALA C CA 1
ATOM 6100 C C . ALA C 1 71 ? 21.253 81.016 15.372 1.00 13.40 71 ALA C C 1
ATOM 6101 O O . ALA C 1 71 ? 20.426 80.169 15.051 1.00 12.97 71 ALA C O 1
ATOM 6103 N N . VAL C 1 72 ? 21.339 82.197 14.766 1.00 14.08 72 VAL C N 1
ATOM 6104 C CA . VAL C 1 72 ? 20.451 82.540 13.655 1.00 14.16 72 VAL C CA 1
ATOM 6105 C C . VAL C 1 72 ? 20.815 81.729 12.414 1.00 14.95 72 VAL C C 1
ATOM 6106 O O . VAL C 1 72 ? 19.939 81.208 11.728 1.00 15.12 72 VAL C O 1
ATOM 6110 N N . LEU C 1 73 ? 22.111 81.621 12.129 1.00 15.33 73 LEU C N 1
ATOM 6111 C CA . LEU C 1 73 ? 22.567 80.866 10.965 1.00 14.91 73 LEU C CA 1
ATOM 6112 C C . LEU C 1 73 ? 22.193 79.393 11.077 1.00 15.08 73 LEU C C 1
ATOM 6113 O O . LEU C 1 73 ? 21.859 78.753 10.083 1.00 15.30 73 LEU C O 1
ATOM 6118 N N . GLY C 1 74 ? 22.245 78.856 12.289 1.00 15.26 74 GLY C N 1
ATOM 6119 C CA . GLY C 1 74 ? 21.906 77.458 12.477 1.00 16.01 74 GLY C CA 1
ATOM 6120 C C . GLY C 1 74 ? 20.433 77.193 12.746 1.00 16.49 74 GLY C C 1
ATOM 6121 O O . GLY C 1 74 ? 19.992 76.042 12.707 1.00 16.85 74 GLY C O 1
ATOM 6122 N N . SER C 1 75 ? 19.663 78.245 13.003 1.00 16.45 75 SER C N 1
ATOM 6123 C CA . SER C 1 75 ? 18.244 78.078 13.306 1.00 17.30 75 SER C CA 1
ATOM 6124 C C . SER C 1 75 ? 17.285 78.630 12.255 1.00 17.63 75 SER C C 1
ATOM 6125 O O . SER C 1 75 ? 16.225 78.048 12.013 1.00 17.56 75 SER C O 1
ATOM 6128 N N . ALA C 1 76 ? 17.653 79.752 11.644 1.00 17.50 76 ALA C N 1
ATOM 6129 C CA . ALA C 1 76 ? 16.811 80.396 10.642 1.00 18.46 76 ALA C CA 1
ATOM 6130 C C . ALA C 1 76 ? 16.885 79.752 9.260 1.00 19.23 76 ALA C C 1
ATOM 6131 O O . ALA C 1 76 ? 16.069 80.053 8.387 1.00 18.80 76 ALA C O 1
ATOM 6133 N N . LEU C 1 77 ? 17.862 78.875 9.057 1.00 20.24 77 LEU C N 1
ATOM 6134 C CA . LEU C 1 77 ? 18.008 78.207 7.770 1.00 21.73 77 LEU C CA 1
ATOM 6135 C C . LEU C 1 77 ? 17.709 76.719 7.843 1.00 23.05 77 LEU C C 1
ATOM 6136 O O . LEU C 1 77 ? 18.026 76.054 8.833 1.00 23.32 77 LEU C O 1
ATOM 6141 N N . GLY C 1 78 ? 17.093 76.207 6.783 1.00 24.20 78 GLY C N 1
ATOM 6142 C CA . GLY C 1 78 ? 16.768 74.797 6.718 1.00 25.50 78 GLY C CA 1
ATOM 6143 C C . GLY C 1 78 ? 17.841 74.037 5.962 1.00 26.38 78 GLY C C 1
ATOM 6144 O O . GLY C 1 78 ? 18.836 74.625 5.543 1.00 27.03 78 GLY C O 1
ATOM 6145 N N . PRO C 1 79 ? 17.670 72.722 5.773 1.00 26.97 79 PRO C N 1
ATOM 6146 C CA . PRO C 1 79 ? 18.636 71.880 5.060 1.00 27.03 79 PRO C CA 1
ATOM 6147 C C . PRO C 1 79 ? 18.979 72.321 3.633 1.00 26.85 79 PRO C C 1
ATOM 6148 O O . PRO C 1 79 ? 20.135 72.236 3.221 1.00 26.90 79 PRO C O 1
ATOM 6152 N N . GLN C 1 80 ? 17.990 72.787 2.876 1.00 26.33 80 GLN C N 1
ATOM 6153 C CA . GLN C 1 80 ? 18.261 73.210 1.505 1.00 26.32 80 GLN C CA 1
ATOM 6154 C C . GLN C 1 80 ? 18.310 74.722 1.290 1.00 25.84 80 GLN C C 1
ATOM 6155 O O . GLN C 1 80 ? 18.157 75.203 0.166 1.00 26.09 80 GLN C O 1
ATOM 6161 N N . ASP C 1 81 ? 18.536 75.470 2.365 1.00 24.67 81 ASP C N 1
ATOM 6162 C CA . ASP C 1 81 ? 18.624 76.923 2.267 1.00 23.32 81 ASP C CA 1
ATOM 6163 C C . ASP C 1 81 ? 20.058 77.353 1.971 1.00 22.03 81 ASP C C 1
ATOM 6164 O O . ASP C 1 81 ? 21.007 76.622 2.256 1.00 21.45 81 ASP C O 1
ATOM 6169 N N . LYS C 1 82 ? 20.206 78.541 1.395 1.00 20.77 82 LYS C N 1
ATOM 6170 C CA . LYS C 1 82 ? 21.522 79.078 1.069 1.00 19.86 82 LYS C CA 1
ATOM 6171 C C . LYS C 1 82 ? 21.541 80.567 1.389 1.00 19.12 82 LYS C C 1
ATOM 6172 O O . LYS C 1 82 ? 20.633 81.306 1.005 1.00 18.74 82 LYS C O 1
ATOM 6178 N N . VAL C 1 83 ? 22.577 81.011 2.091 1.00 17.95 83 VAL C N 1
ATOM 6179 C CA . VAL C 1 83 ? 22.661 82.413 2.460 1.00 17.10 83 VAL C CA 1
ATOM 6180 C C . VAL C 1 83 ? 23.754 83.203 1.761 1.00 16.96 83 VAL C C 1
ATOM 6181 O O . VAL C 1 83 ? 24.899 82.768 1.666 1.00 16.70 83 VAL C O 1
ATOM 6185 N N . LEU C 1 84 ? 23.371 84.370 1.257 1.00 16.85 84 LEU C N 1
ATOM 6186 C CA . LEU C 1 84 ? 24.300 85.276 0.602 1.00 16.56 84 LEU C CA 1
ATOM 6187 C C . LEU C 1 84 ? 24.809 86.151 1.735 1.00 16.30 84 LEU C C 1
ATOM 6188 O O . LEU C 1 84 ? 24.035 86.897 2.339 1.00 15.84 84 LEU C O 1
ATOM 6193 N N . ILE C 1 85 ? 26.099 86.049 2.032 1.00 16.00 85 ILE C N 1
ATOM 6194 C CA . ILE C 1 85 ? 26.687 86.818 3.119 1.00 16.42 85 ILE C CA 1
ATOM 6195 C C . ILE C 1 85 ? 27.515 87.997 2.636 1.00 16.77 85 ILE C C 1
ATOM 6196 O O . ILE C 1 85 ? 28.558 87.819 2.004 1.00 17.09 85 ILE C O 1
ATOM 6201 N N . VAL C 1 86 ? 27.044 89.203 2.935 1.00 17.26 86 VAL C N 1
ATOM 6202 C CA . VAL C 1 86 ? 27.765 90.409 2.555 1.00 17.58 86 VAL C CA 1
ATOM 6203 C C . VAL C 1 86 ? 28.930 90.532 3.524 1.00 18.19 86 VAL C C 1
ATOM 6204 O O . VAL C 1 86 ? 28.740 90.509 4.741 1.00 18.82 86 VAL C O 1
ATOM 6208 N N . SER C 1 87 ? 30.136 90.663 2.987 1.00 18.92 87 SER C N 1
ATOM 6209 C CA . SER C 1 87 ? 31.320 90.760 3.826 1.00 18.98 87 SER C CA 1
ATOM 6210 C C . SER C 1 87 ? 32.199 91.958 3.504 1.00 19.09 87 SER C C 1
ATOM 6211 O O . SER C 1 87 ? 32.780 92.040 2.422 1.00 19.72 87 SER C O 1
ATOM 6214 N N . ASN C 1 88 ? 32.281 92.891 4.446 1.00 18.32 88 ASN C N 1
ATOM 6215 C CA . ASN C 1 88 ? 33.124 94.068 4.288 1.00 18.17 88 ASN C CA 1
ATOM 6216 C C . ASN C 1 88 ? 33.691 94.440 5.654 1.00 17.73 88 ASN C C 1
ATOM 6217 O O . ASN C 1 88 ? 33.684 95.601 6.055 1.00 17.34 88 ASN C O 1
ATOM 6222 N N . GLY C 1 89 ? 34.188 93.426 6.358 1.00 17.60 89 GLY C N 1
ATOM 6223 C CA . GLY C 1 89 ? 34.753 93.627 7.681 1.00 17.11 89 GLY C CA 1
ATOM 6224 C C . GLY C 1 89 ? 34.837 92.318 8.442 1.00 16.75 89 GLY C C 1
ATOM 6225 O O . GLY C 1 89 ? 34.352 91.294 7.968 1.00 17.15 89 GLY C O 1
ATOM 6226 N N . ALA C 1 90 ? 35.437 92.353 9.629 1.00 16.81 90 ALA C N 1
ATOM 6227 C CA . ALA C 1 90 ? 35.611 91.159 10.460 1.00 16.72 90 ALA C CA 1
ATOM 6228 C C . ALA C 1 90 ? 34.321 90.453 10.870 1.00 16.80 90 ALA C C 1
ATOM 6229 O O . ALA C 1 90 ? 34.294 89.233 11.015 1.00 17.18 90 ALA C O 1
ATOM 6231 N N . TYR C 1 91 ? 33.252 91.210 11.068 1.00 17.09 91 TYR C N 1
ATOM 6232 C CA . TYR C 1 91 ? 31.994 90.611 11.485 1.00 17.45 91 TYR C CA 1
ATOM 6233 C C . TYR C 1 91 ? 31.225 90.001 10.331 1.00 16.97 91 TYR C C 1
ATOM 6234 O O . TYR C 1 91 ? 30.450 89.069 10.521 1.00 17.05 91 TYR C O 1
ATOM 6243 N N . GLY C 1 92 ? 31.445 90.519 9.130 1.00 16.41 92 GLY C N 1
ATOM 6244 C CA . GLY C 1 92 ? 30.787 89.943 7.979 1.00 16.37 92 GLY C CA 1
ATOM 6245 C C . GLY C 1 92 ? 31.579 88.681 7.685 1.00 16.53 92 GLY C C 1
ATOM 6246 O O . GLY C 1 92 ? 31.026 87.638 7.335 1.00 16.27 92 GLY C O 1
ATOM 6247 N N . ALA C 1 93 ? 32.894 88.786 7.859 1.00 15.97 93 ALA C N 1
ATOM 6248 C CA . ALA C 1 93 ? 33.798 87.671 7.623 1.00 16.06 93 ALA C CA 1
ATOM 6249 C C . ALA C 1 93 ? 33.549 86.547 8.628 1.00 15.76 93 ALA C C 1
ATOM 6250 O O . ALA C 1 93 ? 33.711 85.370 8.308 1.00 15.13 93 ALA C O 1
ATOM 6252 N N . ARG C 1 94 ? 33.159 86.910 9.844 1.00 15.63 94 ARG C N 1
ATOM 6253 C CA . ARG C 1 94 ? 32.899 85.905 10.866 1.00 15.66 94 ARG C CA 1
ATOM 6254 C C . ARG C 1 94 ? 31.703 85.040 10.480 1.00 15.54 94 ARG C C 1
ATOM 6255 O O . ARG C 1 94 ? 31.689 83.840 10.752 1.00 15.09 94 ARG C O 1
ATOM 6271 N N . VAL C 1 96 ? 30.805 84.257 7.455 1.00 15.63 96 VAL C N 1
ATOM 6272 C CA . VAL C 1 96 ? 31.267 83.352 6.407 1.00 15.72 96 VAL C CA 1
ATOM 6273 C C . VAL C 1 96 ? 31.978 82.188 7.086 1.00 15.74 96 VAL C C 1
ATOM 6274 O O . VAL C 1 96 ? 31.756 81.025 6.759 1.00 15.87 96 VAL C O 1
ATOM 6278 N N . GLU C 1 97 ? 32.835 82.521 8.042 1.00 16.43 97 GLU C N 1
ATOM 6279 C CA . GLU C 1 97 ? 33.590 81.524 8.786 1.00 16.54 97 GLU C CA 1
ATOM 6280 C C . GLU C 1 97 ? 32.635 80.554 9.478 1.00 16.61 97 GLU C C 1
ATOM 6281 O O . GLU C 1 97 ? 32.839 79.341 9.444 1.00 16.37 97 GLU C O 1
ATOM 6295 N N . ALA C 1 99 ? 29.481 79.884 8.674 1.00 18.92 99 ALA C N 1
ATOM 6296 C CA . ALA C 1 99 ? 28.780 79.118 7.653 1.00 19.59 99 ALA C CA 1
ATOM 6297 C C . ALA C 1 99 ? 29.647 77.972 7.157 1.00 20.19 99 ALA C C 1
ATOM 6298 O O . ALA C 1 99 ? 29.165 76.857 6.959 1.00 20.04 99 ALA C O 1
ATOM 6300 N N . GLY C 1 100 ? 30.930 78.251 6.956 1.00 21.21 100 GLY C N 1
ATOM 6301 C CA . GLY C 1 100 ? 31.839 77.221 6.488 1.00 22.11 100 GLY C CA 1
ATOM 6302 C C . GLY C 1 100 ? 31.956 76.087 7.486 1.00 23.08 100 GLY C C 1
ATOM 6303 O O . GLY C 1 100 ? 31.786 74.919 7.137 1.00 23.14 100 GLY C O 1
ATOM 6304 N N . LEU C 1 101 ? 32.241 76.436 8.737 1.00 23.80 101 LEU C N 1
ATOM 6305 C CA . LEU C 1 101 ? 32.384 75.450 9.802 1.00 24.45 101 LEU C CA 1
ATOM 6306 C C . LEU C 1 101 ? 31.139 74.583 9.951 1.00 24.53 101 LEU C C 1
ATOM 6307 O O . LEU C 1 101 ? 31.238 73.373 10.149 1.00 24.02 101 LEU C O 1
ATOM 6320 N N . GLY C 1 103 ? 28.913 74.066 7.616 1.00 25.35 103 GLY C N 1
ATOM 6321 C CA . GLY C 1 103 ? 28.540 73.452 6.351 1.00 24.94 103 GLY C CA 1
ATOM 6322 C C . GLY C 1 103 ? 27.133 73.832 5.931 1.00 25.06 103 GLY C C 1
ATOM 6323 O O . GLY C 1 103 ? 26.386 73.003 5.417 1.00 24.90 103 GLY C O 1
ATOM 6324 N N . ILE C 1 104 ? 26.779 75.099 6.119 1.00 25.17 104 ILE C N 1
ATOM 6325 C CA . ILE C 1 104 ? 25.435 75.581 5.807 1.00 25.51 104 ILE C CA 1
ATOM 6326 C C . ILE C 1 104 ? 25.037 75.831 4.343 1.00 25.93 104 ILE C C 1
ATOM 6327 O O . ILE C 1 104 ? 23.872 75.627 3.982 1.00 27.59 104 ILE C O 1
ATOM 6332 N N . ALA C 1 105 ? 25.990 76.249 3.513 1.00 24.56 105 ALA C N 1
ATOM 6333 C CA . ALA C 1 105 ? 25.753 76.559 2.095 1.00 23.35 105 ALA C CA 1
ATOM 6334 C C . ALA C 1 105 ? 25.588 78.065 2.034 1.00 22.33 105 ALA C C 1
ATOM 6335 O O . ALA C 1 105 ? 24.697 78.628 2.671 1.00 21.71 105 ALA C O 1
ATOM 6337 N N . HIS C 1 106 ? 26.443 78.715 1.256 1.00 21.21 106 HIS C N 1
ATOM 6338 C CA . HIS C 1 106 ? 26.418 80.164 1.182 1.00 20.79 106 HIS C CA 1
ATOM 6339 C C . HIS C 1 106 ? 27.285 80.681 0.045 1.00 20.19 106 HIS C C 1
ATOM 6340 O O . HIS C 1 106 ? 27.952 79.922 -0.655 1.00 20.66 106 HIS C O 1
ATOM 6347 N N . HIS C 1 107 ? 27.273 81.997 -0.108 1.00 19.45 107 HIS C N 1
ATOM 6348 C CA . HIS C 1 107 ? 28.093 82.677 -1.091 1.00 18.95 107 HIS C CA 1
ATOM 6349 C C . HIS C 1 107 ? 28.453 84.013 -0.476 1.00 18.97 107 HIS C C 1
ATOM 6350 O O . HIS C 1 107 ? 27.577 84.757 -0.023 1.00 18.36 107 HIS C O 1
ATOM 6357 N N . ALA C 1 108 ? 29.743 84.319 -0.457 1.00 18.39 108 ALA C N 1
ATOM 6358 C CA . ALA C 1 108 ? 30.190 85.573 0.115 1.00 18.46 108 ALA C CA 1
ATOM 6359 C C . ALA C 1 108 ? 30.327 86.668 -0.933 1.00 18.49 108 ALA C C 1
ATOM 6360 O O . ALA C 1 108 ? 30.835 86.437 -2.032 1.00 18.33 108 ALA C O 1
ATOM 6362 N N . TYR C 1 109 ? 29.836 87.855 -0.593 1.00 18.24 109 TYR C N 1
ATOM 6363 C CA . TYR C 1 109 ? 29.963 89.016 -1.461 1.00 18.08 109 TYR C CA 1
ATOM 6364 C C . TYR C 1 109 ? 30.946 89.894 -0.692 1.00 19.36 109 TYR C C 1
ATOM 6365 O O . TYR C 1 109 ? 30.551 90.733 0.118 1.00 18.76 109 TYR C O 1
ATOM 6374 N N . ASP C 1 110 ? 32.231 89.665 -0.935 1.00 20.62 110 ASP C N 1
ATOM 6375 C CA . ASP C 1 110 ? 33.297 90.397 -0.262 1.00 22.55 110 ASP C CA 1
ATOM 6376 C C . ASP C 1 110 ? 33.718 91.624 -1.063 1.00 23.60 110 ASP C C 1
ATOM 6377 O O . ASP C 1 110 ? 34.364 91.504 -2.102 1.00 23.57 110 ASP C O 1
ATOM 6382 N N . CYS C 1 111 ? 33.359 92.806 -0.572 1.00 24.89 111 CYS C N 1
ATOM 6383 C CA . CYS C 1 111 ? 33.700 94.040 -1.263 1.00 26.83 111 CYS C CA 1
ATOM 6384 C C . CYS C 1 111 ? 34.836 94.821 -0.606 1.00 27.54 111 CYS C C 1
ATOM 6385 O O . CYS C 1 111 ? 35.098 95.964 -0.967 1.00 27.66 111 CYS C O 1
ATOM 6388 N N . GLY C 1 112 ? 35.518 94.202 0.351 1.00 28.46 112 GLY C N 1
ATOM 6389 C CA . GLY C 1 112 ? 36.619 94.883 1.009 1.00 29.58 112 GLY C CA 1
ATOM 6390 C C . GLY C 1 112 ? 36.205 95.636 2.258 1.00 30.34 112 GLY C C 1
ATOM 6391 O O . GLY C 1 112 ? 35.043 96.022 2.404 1.00 30.15 112 GLY C O 1
ATOM 6392 N N . GLU C 1 113 ? 37.167 95.853 3.152 1.00 31.17 113 GLU C N 1
ATOM 6393 C CA . GLU C 1 113 ? 36.927 96.544 4.416 1.00 31.62 113 GLU C CA 1
ATOM 6394 C C . GLU C 1 113 ? 36.668 98.041 4.317 1.00 31.37 113 GLU C C 1
ATOM 6395 O O . GLU C 1 113 ? 36.097 98.630 5.236 1.00 32.14 113 GLU C O 1
ATOM 6401 N N . VAL C 1 114 ? 37.074 98.667 3.217 1.00 30.82 114 VAL C N 1
ATOM 6402 C CA . VAL C 1 114 ? 36.863 100.104 3.072 1.00 30.27 114 VAL C CA 1
ATOM 6403 C C . VAL C 1 114 ? 35.891 100.464 1.954 1.00 29.95 114 VAL C C 1
ATOM 6404 O O . VAL C 1 114 ? 35.822 101.618 1.528 1.00 29.82 114 VAL C O 1
ATOM 6408 N N . ALA C 1 115 ? 35.129 99.478 1.493 1.00 29.38 115 ALA C N 1
ATOM 6409 C CA . ALA C 1 115 ? 34.168 99.704 0.421 1.00 28.70 115 ALA C CA 1
ATOM 6410 C C . ALA C 1 115 ? 32.731 99.466 0.874 1.00 27.90 115 ALA C C 1
ATOM 6411 O O . ALA C 1 115 ? 32.439 98.507 1.587 1.00 28.26 115 ALA C O 1
ATOM 6413 N N . ARG C 1 116 ? 31.837 100.351 0.452 1.00 27.19 116 ARG C N 1
ATOM 6414 C CA . ARG C 1 116 ? 30.424 100.250 0.793 1.00 26.47 116 ARG C CA 1
ATOM 6415 C C . ARG C 1 116 ? 29.779 99.208 -0.118 1.00 25.34 116 ARG C C 1
ATOM 6416 O O . ARG C 1 116 ? 30.037 99.182 -1.319 1.00 25.48 116 ARG C O 1
ATOM 6424 N N . PRO C 1 117 ? 28.936 98.328 0.444 1.00 24.45 117 PRO C N 1
ATOM 6425 C CA . PRO C 1 117 ? 28.282 97.301 -0.374 1.00 23.63 117 PRO C CA 1
ATOM 6426 C C . PRO C 1 117 ? 27.523 97.932 -1.542 1.00 23.07 117 PRO C C 1
ATOM 6427 O O . PRO C 1 117 ? 26.762 98.883 -1.353 1.00 23.11 117 PRO C O 1
ATOM 6431 N N . ASP C 1 118 ? 27.738 97.410 -2.746 1.00 21.89 118 ASP C N 1
ATOM 6432 C CA . ASP C 1 118 ? 27.062 97.929 -3.932 1.00 21.41 118 ASP C CA 1
ATOM 6433 C C . ASP C 1 118 ? 25.735 97.189 -4.102 1.00 20.56 118 ASP C C 1
ATOM 6434 O O . ASP C 1 118 ? 25.711 95.995 -4.401 1.00 20.48 118 ASP C O 1
ATOM 6439 N N . VAL C 1 119 ? 24.635 97.907 -3.900 1.00 19.90 119 VAL C N 1
ATOM 6440 C CA . VAL C 1 119 ? 23.299 97.329 -4.010 1.00 19.63 119 VAL C CA 1
ATOM 6441 C C . VAL C 1 119 ? 23.012 96.721 -5.378 1.00 19.61 119 VAL C C 1
ATOM 6442 O O . VAL C 1 119 ? 22.386 95.666 -5.476 1.00 19.46 119 VAL C O 1
ATOM 6446 N N . GLN C 1 120 ? 23.461 97.388 -6.435 1.00 19.79 120 GLN C N 1
ATOM 6447 C CA . GLN C 1 120 ? 23.238 96.889 -7.788 1.00 20.09 120 GLN C CA 1
ATOM 6448 C C . GLN C 1 120 ? 23.991 95.575 -7.997 1.00 18.97 120 GLN C C 1
ATOM 6449 O O . GLN C 1 120 ? 23.513 94.676 -8.690 1.00 17.95 120 GLN C O 1
ATOM 6455 N N . ALA C 1 121 ? 25.169 95.466 -7.390 1.00 17.81 121 ALA C N 1
ATOM 6456 C CA . ALA C 1 121 ? 25.973 94.255 -7.503 1.00 17.47 121 ALA C CA 1
ATOM 6457 C C . ALA C 1 121 ? 25.250 93.116 -6.796 1.00 17.37 121 ALA C C 1
ATOM 6458 O O . ALA C 1 121 ? 25.254 91.970 -7.257 1.00 17.16 121 ALA C O 1
ATOM 6460 N N . ILE C 1 122 ? 24.630 93.435 -5.666 1.00 17.42 122 ILE C N 1
ATOM 6461 C CA . ILE C 1 122 ? 23.899 92.434 -4.908 1.00 17.27 122 ILE C CA 1
ATOM 6462 C C . ILE C 1 122 ? 22.718 91.972 -5.753 1.00 17.56 122 ILE C C 1
ATOM 6463 O O . ILE C 1 122 ? 22.410 90.782 -5.812 1.00 17.63 122 ILE C O 1
ATOM 6468 N N . ASP C 1 123 ? 22.073 92.920 -6.423 1.00 17.87 123 ASP C N 1
ATOM 6469 C CA . ASP C 1 123 ? 20.938 92.605 -7.280 1.00 18.30 123 ASP C CA 1
ATOM 6470 C C . ASP C 1 123 ? 21.382 91.611 -8.348 1.00 17.89 123 ASP C C 1
ATOM 6471 O O . ASP C 1 123 ? 20.710 90.616 -8.605 1.00 17.81 123 ASP C O 1
ATOM 6476 N N . ALA C 1 124 ? 22.523 91.891 -8.967 1.00 18.00 124 ALA C N 1
ATOM 6477 C CA . ALA C 1 124 ? 23.064 91.017 -10.000 1.00 17.64 124 ALA C CA 1
ATOM 6478 C C . ALA C 1 124 ? 23.272 89.615 -9.440 1.00 17.68 124 ALA C C 1
ATOM 6479 O O . ALA C 1 124 ? 23.005 88.621 -10.115 1.00 18.24 124 ALA C O 1
ATOM 6481 N N . ILE C 1 125 ? 23.747 89.539 -8.200 1.00 17.53 125 ILE C N 1
ATOM 6482 C CA . ILE C 1 125 ? 23.988 88.253 -7.553 1.00 17.59 125 ILE C CA 1
ATOM 6483 C C . ILE C 1 125 ? 22.698 87.454 -7.388 1.00 18.03 125 ILE C C 1
ATOM 6484 O O . ILE C 1 125 ? 22.658 86.253 -7.666 1.00 17.62 125 ILE C O 1
ATOM 6489 N N . LEU C 1 126 ? 21.646 88.125 -6.932 1.00 18.30 126 LEU C N 1
ATOM 6490 C CA . LEU C 1 126 ? 20.362 87.471 -6.718 1.00 19.28 126 LEU C CA 1
ATOM 6491 C C . LEU C 1 126 ? 19.759 86.953 -8.018 1.00 20.07 126 LEU C C 1
ATOM 6492 O O . LEU C 1 126 ? 19.134 85.892 -8.034 1.00 20.27 126 LEU C O 1
ATOM 6497 N N . ASN C 1 127 ? 19.944 87.694 -9.106 1.00 20.55 127 ASN C N 1
ATOM 6498 C CA . ASN C 1 127 ? 19.414 87.264 -10.396 1.00 21.59 127 ASN C CA 1
ATOM 6499 C C . ASN C 1 127 ? 20.221 86.101 -10.956 1.00 21.22 127 ASN C C 1
ATOM 6500 O O . ASN C 1 127 ? 19.667 85.171 -11.537 1.00 21.39 127 ASN C O 1
ATOM 6505 N N . ALA C 1 128 ? 21.534 86.161 -10.767 1.00 20.90 128 ALA C N 1
ATOM 6506 C CA . ALA C 1 128 ? 22.435 85.135 -11.266 1.00 20.69 128 ALA C CA 1
ATOM 6507 C C . ALA C 1 128 ? 22.297 83.791 -10.561 1.00 20.83 128 ALA C C 1
ATOM 6508 O O . ALA C 1 128 ? 22.373 82.741 -11.198 1.00 20.36 128 ALA C O 1
ATOM 6510 N N . ASP C 1 129 ? 22.102 83.823 -9.247 1.00 20.77 129 ASP C N 1
ATOM 6511 C CA . ASP C 1 129 ? 21.979 82.592 -8.474 1.00 20.73 129 ASP C CA 1
ATOM 6512 C C . ASP C 1 129 ? 20.646 82.504 -7.737 1.00 21.12 129 ASP C C 1
ATOM 6513 O O . ASP C 1 129 ? 20.516 82.977 -6.607 1.00 20.64 129 ASP C O 1
ATOM 6518 N N . PRO C 1 130 ? 19.637 81.889 -8.375 1.00 21.40 130 PRO C N 1
ATOM 6519 C CA . PRO C 1 130 ? 18.297 81.722 -7.805 1.00 21.75 130 PRO C CA 1
ATOM 6520 C C . PRO C 1 130 ? 18.240 80.857 -6.545 1.00 21.38 130 PRO C C 1
ATOM 6521 O O . PRO C 1 130 ? 17.304 80.973 -5.757 1.00 21.87 130 PRO C O 1
ATOM 6525 N N . THR C 1 131 ? 19.232 79.991 -6.351 1.00 21.18 131 THR C N 1
ATOM 6526 C CA . THR C 1 131 ? 19.238 79.116 -5.180 1.00 20.66 131 THR C CA 1
ATOM 6527 C C . THR C 1 131 ? 19.468 79.858 -3.863 1.00 20.15 131 THR C C 1
ATOM 6528 O O . THR C 1 131 ? 19.295 79.283 -2.790 1.00 20.48 131 THR C O 1
ATOM 6532 N N . ILE C 1 132 ? 19.857 81.128 -3.938 1.00 19.36 132 ILE C N 1
ATOM 6533 C CA . ILE C 1 132 ? 20.072 81.914 -2.724 1.00 18.83 132 ILE C CA 1
ATOM 6534 C C . ILE C 1 132 ? 18.704 82.169 -2.102 1.00 18.73 132 ILE C C 1
ATOM 6535 O O . ILE C 1 132 ? 17.797 82.657 -2.775 1.00 18.97 132 ILE C O 1
ATOM 6540 N N . SER C 1 133 ? 18.556 81.834 -0.822 1.00 17.68 133 SER C N 1
ATOM 6541 C CA . SER C 1 133 ? 17.283 82.018 -0.131 1.00 17.48 133 SER C CA 1
ATOM 6542 C C . SER C 1 133 ? 17.338 83.047 0.990 1.00 17.04 133 SER C C 1
ATOM 6543 O O . SER C 1 133 ? 16.315 83.615 1.361 1.00 17.02 133 SER C O 1
ATOM 6546 N N . HIS C 1 134 ? 18.531 83.282 1.526 1.00 17.17 134 HIS C N 1
ATOM 6547 C CA . HIS C 1 134 ? 18.712 84.233 2.621 1.00 16.51 134 HIS C CA 1
ATOM 6548 C C . HIS C 1 134 ? 19.798 85.259 2.318 1.00 15.94 134 HIS C C 1
ATOM 6549 O O . HIS C 1 134 ? 20.695 85.013 1.510 1.00 15.71 134 HIS C O 1
ATOM 6556 N N . ILE C 1 135 ? 19.703 86.409 2.977 1.00 15.02 135 ILE C N 1
ATOM 6557 C CA . ILE C 1 135 ? 20.684 87.474 2.834 1.00 14.19 135 ILE C CA 1
ATOM 6558 C C . ILE C 1 135 ? 21.062 87.954 4.229 1.00 14.32 135 ILE C C 1
ATOM 6559 O O . ILE C 1 135 ? 20.192 88.279 5.039 1.00 13.96 135 ILE C O 1
ATOM 6564 N N . ALA C 1 136 ? 22.360 87.989 4.506 1.00 13.66 136 ALA C N 1
ATOM 6565 C CA . ALA C 1 136 ? 22.853 88.440 5.795 1.00 13.71 136 ALA C CA 1
ATOM 6566 C C . ALA C 1 136 ? 23.850 89.568 5.574 1.00 13.56 136 ALA C C 1
ATOM 6567 O O . ALA C 1 136 ? 24.716 89.482 4.704 1.00 13.90 136 ALA C O 1
ATOM 6577 N N . VAL C 1 138 ? 25.900 93.020 7.862 1.00 13.02 138 VAL C N 1
ATOM 6578 C CA . VAL C 1 138 ? 26.134 93.777 9.080 1.00 12.68 138 VAL C CA 1
ATOM 6579 C C . VAL C 1 138 ? 25.635 95.197 8.839 1.00 12.92 138 VAL C C 1
ATOM 6580 O O . VAL C 1 138 ? 25.862 95.759 7.768 1.00 12.70 138 VAL C O 1
ATOM 6584 N N . HIS C 1 139 ? 24.947 95.773 9.817 1.00 12.67 139 HIS C N 1
ATOM 6585 C CA . HIS C 1 139 ? 24.456 97.136 9.664 1.00 13.67 139 HIS C CA 1
ATOM 6586 C C . HIS C 1 139 ? 25.626 98.081 9.920 1.00 14.24 139 HIS C C 1
ATOM 6587 O O . HIS C 1 139 ? 26.091 98.773 9.016 1.00 14.51 139 HIS C O 1
ATOM 6594 N N . SER C 1 140 ? 26.096 98.100 11.163 1.00 14.94 140 SER C N 1
ATOM 6595 C CA . SER C 1 140 ? 27.223 98.941 11.553 1.00 15.99 140 SER C CA 1
ATOM 6596 C C . SER C 1 140 ? 28.469 98.064 11.665 1.00 16.40 140 SER C C 1
ATOM 6597 O O . SER C 1 140 ? 28.599 97.279 12.602 1.00 16.41 140 SER C O 1
ATOM 6600 N N . GLU C 1 141 ? 29.369 98.183 10.696 1.00 16.98 141 GLU C N 1
ATOM 6601 C CA . GLU C 1 141 ? 30.597 97.397 10.696 1.00 18.31 141 GLU C CA 1
ATOM 6602 C C . GLU C 1 141 ? 31.651 98.093 11.557 1.00 18.72 141 GLU C C 1
ATOM 6603 O O . GLU C 1 141 ? 32.419 98.936 11.088 1.00 18.01 141 GLU C O 1
ATOM 6609 N N . THR C 1 142 ? 31.657 97.718 12.831 1.00 19.37 142 THR C N 1
ATOM 6610 C CA . THR C 1 142 ? 32.548 98.267 13.847 1.00 20.19 142 THR C CA 1
ATOM 6611 C C . THR C 1 142 ? 34.034 98.228 13.500 1.00 20.10 142 THR C C 1
ATOM 6612 O O . THR C 1 142 ? 34.825 99.003 14.039 1.00 19.38 142 THR C O 1
ATOM 6616 N N . THR C 1 143 ? 34.405 97.318 12.608 1.00 20.16 143 THR C N 1
ATOM 6617 C CA . THR C 1 143 ? 35.793 97.163 12.189 1.00 20.25 143 THR C CA 1
ATOM 6618 C C . THR C 1 143 ? 36.396 98.465 11.673 1.00 19.95 143 THR C C 1
ATOM 6619 O O . THR C 1 143 ? 37.556 98.772 11.939 1.00 19.74 143 THR C O 1
ATOM 6623 N N . THR C 1 144 ? 35.599 99.229 10.933 1.00 19.94 144 THR C N 1
ATOM 6624 C CA . THR C 1 144 ? 36.065 100.479 10.348 1.00 20.03 144 THR C CA 1
ATOM 6625 C C . THR C 1 144 ? 35.161 101.671 10.640 1.00 20.11 144 THR C C 1
ATOM 6626 O O . THR C 1 144 ? 35.532 102.815 10.366 1.00 19.95 144 THR C O 1
ATOM 6630 N N . GLY C 1 145 ? 33.981 101.403 11.191 1.00 20.04 145 GLY C N 1
ATOM 6631 C CA . GLY C 1 145 ? 33.042 102.470 11.485 1.00 20.85 145 GLY C CA 1
ATOM 6632 C C . GLY C 1 145 ? 32.114 102.683 10.302 1.00 21.22 145 GLY C C 1
ATOM 6633 O O . GLY C 1 145 ? 31.400 103.680 10.220 1.00 20.89 145 GLY C O 1
ATOM 6642 N N . LEU C 1 147 ? 28.957 102.162 7.760 1.00 21.00 147 LEU C N 1
ATOM 6643 C CA . LEU C 1 147 ? 27.519 101.982 7.938 1.00 20.44 147 LEU C CA 1
ATOM 6644 C C . LEU C 1 147 ? 26.962 101.444 6.621 1.00 19.84 147 LEU C C 1
ATOM 6645 O O . LEU C 1 147 ? 26.996 102.132 5.603 1.00 20.15 147 LEU C O 1
ATOM 6650 N N . ASN C 1 148 ? 26.460 100.215 6.641 1.00 19.39 148 ASN C N 1
ATOM 6651 C CA . ASN C 1 148 ? 25.923 99.592 5.439 1.00 19.25 148 ASN C CA 1
ATOM 6652 C C . ASN C 1 148 ? 24.454 99.923 5.172 1.00 19.12 148 ASN C C 1
ATOM 6653 O O . ASN C 1 148 ? 23.680 100.153 6.099 1.00 19.17 148 ASN C O 1
ATOM 6658 N N . PRO C 1 149 ? 24.059 99.952 3.885 1.00 19.34 149 PRO C N 1
ATOM 6659 C CA . PRO C 1 149 ? 22.702 100.255 3.411 1.00 19.04 149 PRO C CA 1
ATOM 6660 C C . PRO C 1 149 ? 21.679 99.144 3.632 1.00 18.81 149 PRO C C 1
ATOM 6661 O O . PRO C 1 149 ? 21.231 98.510 2.676 1.00 18.51 149 PRO C O 1
ATOM 6665 N N . ILE C 1 150 ? 21.296 98.920 4.885 1.00 18.16 150 ILE C N 1
ATOM 6666 C CA . ILE C 1 150 ? 20.333 97.872 5.198 1.00 18.04 150 ILE C CA 1
ATOM 6667 C C . ILE C 1 150 ? 18.962 98.134 4.583 1.00 18.18 150 ILE C C 1
ATOM 6668 O O . ILE C 1 150 ? 18.225 97.200 4.274 1.00 17.95 150 ILE C O 1
ATOM 6673 N N . ASP C 1 151 ? 18.627 99.405 4.396 1.00 18.79 151 ASP C N 1
ATOM 6674 C CA . ASP C 1 151 ? 17.341 99.771 3.817 1.00 20.10 151 ASP C CA 1
ATOM 6675 C C . ASP C 1 151 ? 17.265 99.301 2.363 1.00 20.04 151 ASP C C 1
ATOM 6676 O O . ASP C 1 151 ? 16.349 98.571 1.981 1.00 19.44 151 ASP C O 1
ATOM 6681 N N . GLU C 1 152 ? 18.240 99.711 1.559 1.00 19.92 152 GLU C N 1
ATOM 6682 C CA . GLU C 1 152 ? 18.274 99.340 0.148 1.00 20.56 152 GLU C CA 1
ATOM 6683 C C . GLU C 1 152 ? 18.336 97.828 -0.057 1.00 19.88 152 GLU C C 1
ATOM 6684 O O . GLU C 1 152 ? 17.618 97.283 -0.892 1.00 19.28 152 GLU C O 1
ATOM 6690 N N . VAL C 1 153 ? 19.183 97.147 0.708 1.00 19.36 153 VAL C N 1
ATOM 6691 C CA . VAL C 1 153 ? 19.302 95.699 0.579 1.00 18.73 153 VAL C CA 1
ATOM 6692 C C . VAL C 1 153 ? 18.007 95.034 1.033 1.00 19.08 153 VAL C C 1
ATOM 6693 O O . VAL C 1 153 ? 17.622 93.982 0.520 1.00 18.96 153 VAL C O 1
ATOM 6697 N N . GLY C 1 154 ? 17.334 95.656 1.996 1.00 18.85 154 GLY C N 1
ATOM 6698 C CA . GLY C 1 154 ? 16.080 95.110 2.479 1.00 19.10 154 GLY C CA 1
ATOM 6699 C C . GLY C 1 154 ? 15.028 95.145 1.385 1.00 19.11 154 GLY C C 1
ATOM 6700 O O . GLY C 1 154 ? 14.189 94.251 1.285 1.00 18.62 154 GLY C O 1
ATOM 6701 N N . ALA C 1 155 ? 15.072 96.186 0.561 1.00 19.76 155 ALA C N 1
ATOM 6702 C CA . ALA C 1 155 ? 14.124 96.327 -0.538 1.00 20.56 155 ALA C CA 1
ATOM 6703 C C . ALA C 1 155 ? 14.404 95.223 -1.549 1.00 20.93 155 ALA C C 1
ATOM 6704 O O . ALA C 1 155 ? 13.496 94.725 -2.214 1.00 20.78 155 ALA C O 1
ATOM 6706 N N . LEU C 1 156 ? 15.674 94.846 -1.655 1.00 21.50 156 LEU C N 1
ATOM 6707 C CA . LEU C 1 156 ? 16.095 93.789 -2.564 1.00 21.99 156 LEU C CA 1
ATOM 6708 C C . LEU C 1 156 ? 15.551 92.459 -2.061 1.00 22.29 156 LEU C C 1
ATOM 6709 O O . LEU C 1 156 ? 15.017 91.655 -2.828 1.00 22.11 156 LEU C O 1
ATOM 6714 N N . ALA C 1 157 ? 15.696 92.230 -0.762 1.00 22.70 157 ALA C N 1
ATOM 6715 C CA . ALA C 1 157 ? 15.219 91.000 -0.151 1.00 23.15 157 ALA C CA 1
ATOM 6716 C C . ALA C 1 157 ? 13.717 90.856 -0.377 1.00 23.44 157 ALA C C 1
ATOM 6717 O O . ALA C 1 157 ? 13.231 89.780 -0.715 1.00 23.40 157 ALA C O 1
ATOM 6719 N N . HIS C 1 158 ? 12.988 91.950 -0.189 1.00 24.20 158 HIS C N 1
ATOM 6720 C CA . HIS C 1 158 ? 11.541 91.947 -0.372 1.00 25.67 158 HIS C CA 1
ATOM 6721 C C . HIS C 1 158 ? 11.189 91.658 -1.829 1.00 25.86 158 HIS C C 1
ATOM 6722 O O . HIS C 1 158 ? 10.345 90.809 -2.121 1.00 25.53 158 HIS C O 1
ATOM 6729 N N . ARG C 1 159 ? 11.846 92.366 -2.741 1.00 26.28 159 ARG C N 1
ATOM 6730 C CA . ARG C 1 159 ? 11.596 92.186 -4.164 1.00 27.07 159 ARG C CA 1
ATOM 6731 C C . ARG C 1 159 ? 11.789 90.738 -4.610 1.00 26.34 159 ARG C C 1
ATOM 6732 O O . ARG C 1 159 ? 10.941 90.186 -5.310 1.00 26.32 159 ARG C O 1
ATOM 6740 N N . TYR C 1 160 ? 12.894 90.120 -4.203 1.00 25.73 160 TYR C N 1
ATOM 6741 C CA . TYR C 1 160 ? 13.167 88.738 -4.592 1.00 24.86 160 TYR C CA 1
ATOM 6742 C C . TYR C 1 160 ? 12.659 87.705 -3.590 1.00 24.40 160 TYR C C 1
ATOM 6743 O O . TYR C 1 160 ? 12.913 86.509 -3.737 1.00 24.52 160 TYR C O 1
ATOM 6752 N N . GLY C 1 161 ? 11.937 88.166 -2.576 1.00 23.63 161 GLY C N 1
ATOM 6753 C CA . GLY C 1 161 ? 11.405 87.254 -1.580 1.00 22.51 161 GLY C CA 1
ATOM 6754 C C . GLY C 1 161 ? 12.448 86.432 -0.841 1.00 21.87 161 GLY C C 1
ATOM 6755 O O . GLY C 1 161 ? 12.322 85.211 -0.736 1.00 22.31 161 GLY C O 1
ATOM 6756 N N . LYS C 1 162 ? 13.479 87.092 -0.323 1.00 20.75 162 LYS C N 1
ATOM 6757 C CA . LYS C 1 162 ? 14.532 86.396 0.421 1.00 19.60 162 LYS C CA 1
ATOM 6758 C C . LYS C 1 162 ? 14.427 86.724 1.913 1.00 19.06 162 LYS C C 1
ATOM 6759 O O . LYS C 1 162 ? 13.999 87.820 2.283 1.00 18.84 162 LYS C O 1
ATOM 6765 N N . THR C 1 163 ? 14.806 85.772 2.765 1.00 18.62 163 THR C N 1
ATOM 6766 C CA . THR C 1 163 ? 14.781 85.990 4.211 1.00 18.04 163 THR C CA 1
ATOM 6767 C C . THR C 1 163 ? 15.979 86.888 4.509 1.00 17.57 163 THR C C 1
ATOM 6768 O O . THR C 1 163 ? 17.105 86.586 4.119 1.00 18.09 163 THR C O 1
ATOM 6772 N N . TYR C 1 164 ? 15.727 87.992 5.201 1.00 16.59 164 TYR C N 1
ATOM 6773 C CA . TYR C 1 164 ? 16.757 88.982 5.490 1.00 15.43 164 TYR C CA 1
ATOM 6774 C C . TYR C 1 164 ? 17.254 89.004 6.937 1.00 15.29 164 TYR C C 1
ATOM 6775 O O . TYR C 1 164 ? 16.479 89.210 7.872 1.00 15.45 164 TYR C O 1
ATOM 6784 N N . ILE C 1 165 ? 18.559 88.796 7.099 1.00 14.60 165 ILE C N 1
ATOM 6785 C CA . ILE C 1 165 ? 19.207 88.781 8.406 1.00 14.10 165 ILE C CA 1
ATOM 6786 C C . ILE C 1 165 ? 20.122 89.990 8.539 1.00 14.40 165 ILE C C 1
ATOM 6787 O O . ILE C 1 165 ? 20.948 90.252 7.662 1.00 14.44 165 ILE C O 1
ATOM 6792 N N . VAL C 1 166 ? 19.980 90.722 9.638 1.00 14.42 166 VAL C N 1
ATOM 6793 C CA . VAL C 1 166 ? 20.803 91.899 9.863 1.00 14.28 166 VAL C CA 1
ATOM 6794 C C . VAL C 1 166 ? 21.473 91.921 11.227 1.00 14.09 166 VAL C C 1
ATOM 6795 O O . VAL C 1 166 ? 20.807 91.894 12.265 1.00 14.17 166 VAL C O 1
ATOM 6799 N N . ASP C 1 167 ? 22.800 91.963 11.209 1.00 13.89 167 ASP C N 1
ATOM 6800 C CA . ASP C 1 167 ? 23.598 92.027 12.425 1.00 13.67 167 ASP C CA 1
ATOM 6801 C C . ASP C 1 167 ? 23.709 93.501 12.789 1.00 13.84 167 ASP C C 1
ATOM 6802 O O . ASP C 1 167 ? 24.488 94.241 12.181 1.00 13.65 167 ASP C O 1
ATOM 6807 N N . ALA C 1 168 ? 22.924 93.923 13.773 1.00 13.59 168 ALA C N 1
ATOM 6808 C CA . ALA C 1 168 ? 22.932 95.309 14.215 1.00 14.03 168 ALA C CA 1
ATOM 6809 C C . ALA C 1 168 ? 23.507 95.441 15.620 1.00 14.44 168 ALA C C 1
ATOM 6810 O O . ALA C 1 168 ? 23.033 96.256 16.413 1.00 14.40 168 ALA C O 1
ATOM 6820 N N . SER C 1 170 ? 26.089 96.888 16.834 1.00 14.34 170 SER C N 1
ATOM 6821 C CA . SER C 1 170 ? 26.505 98.238 17.197 1.00 14.24 170 SER C CA 1
ATOM 6822 C C . SER C 1 170 ? 25.654 99.393 16.666 1.00 14.02 170 SER C C 1
ATOM 6823 O O . SER C 1 170 ? 26.110 100.534 16.646 1.00 12.82 170 SER C O 1
ATOM 6826 N N . SER C 1 171 ? 24.424 99.112 16.248 1.00 14.37 171 SER C N 1
ATOM 6827 C CA . SER C 1 171 ? 23.559 100.174 15.745 1.00 14.70 171 SER C CA 1
ATOM 6828 C C . SER C 1 171 ? 22.210 100.208 16.455 1.00 14.76 171 SER C C 1
ATOM 6829 O O . SER C 1 171 ? 21.730 101.281 16.837 1.00 15.24 171 SER C O 1
ATOM 6832 N N . PHE C 1 172 ? 21.601 99.041 16.643 1.00 14.34 172 PHE C N 1
ATOM 6833 C CA . PHE C 1 172 ? 20.307 98.977 17.315 1.00 14.38 172 PHE C CA 1
ATOM 6834 C C . PHE C 1 172 ? 20.362 99.691 18.663 1.00 14.25 172 PHE C C 1
ATOM 6835 O O . PHE C 1 172 ? 21.195 99.374 19.515 1.00 14.26 172 PHE C O 1
ATOM 6843 N N . GLY C 1 173 ? 19.469 100.658 18.842 1.00 14.35 173 GLY C N 1
ATOM 6844 C CA . GLY C 1 173 ? 19.421 101.413 20.078 1.00 14.31 173 GLY C CA 1
ATOM 6845 C C . GLY C 1 173 ? 20.100 102.760 19.947 1.00 14.46 173 GLY C C 1
ATOM 6846 O O . GLY C 1 173 ? 19.861 103.663 20.754 1.00 14.77 173 GLY C O 1
ATOM 6847 N N . GLY C 1 174 ? 20.949 102.896 18.931 1.00 14.51 174 GLY C N 1
ATOM 6848 C CA . GLY C 1 174 ? 21.665 104.143 18.718 1.00 14.66 174 GLY C CA 1
ATOM 6849 C C . GLY C 1 174 ? 21.334 104.800 17.393 1.00 14.99 174 GLY C C 1
ATOM 6850 O O . GLY C 1 174 ? 21.669 105.962 17.164 1.00 14.90 174 GLY C O 1
ATOM 6851 N N . ILE C 1 175 ? 20.684 104.044 16.515 1.00 15.46 175 ILE C N 1
ATOM 6852 C CA . ILE C 1 175 ? 20.277 104.541 15.205 1.00 15.96 175 ILE C CA 1
ATOM 6853 C C . ILE C 1 175 ? 18.820 104.157 15.004 1.00 16.51 175 ILE C C 1
ATOM 6854 O O . ILE C 1 175 ? 18.473 102.976 15.026 1.00 16.27 175 ILE C O 1
ATOM 6859 N N . PRO C 1 176 ? 17.942 105.151 14.805 1.00 17.21 176 PRO C N 1
ATOM 6860 C CA . PRO C 1 176 ? 16.524 104.846 14.608 1.00 17.70 176 PRO C CA 1
ATOM 6861 C C . PRO C 1 176 ? 16.269 103.897 13.444 1.00 18.40 176 PRO C C 1
ATOM 6862 O O . PRO C 1 176 ? 16.852 104.036 12.370 1.00 19.04 176 PRO C O 1
ATOM 6874 N N . ASP C 1 178 ? 13.101 100.739 11.961 1.00 17.86 178 ASP C N 1
ATOM 6875 C CA . ASP C 1 178 ? 11.882 99.966 12.128 1.00 17.68 178 ASP C CA 1
ATOM 6876 C C . ASP C 1 178 ? 12.114 98.752 11.239 1.00 17.86 178 ASP C C 1
ATOM 6877 O O . ASP C 1 178 ? 11.931 98.814 10.019 1.00 18.18 178 ASP C O 1
ATOM 6882 N N . ILE C 1 179 ? 12.534 97.653 11.856 1.00 17.43 179 ILE C N 1
ATOM 6883 C CA . ILE C 1 179 ? 12.840 96.442 11.113 1.00 17.35 179 ILE C CA 1
ATOM 6884 C C . ILE C 1 179 ? 11.732 95.933 10.205 1.00 17.45 179 ILE C C 1
ATOM 6885 O O . ILE C 1 179 ? 12.013 95.259 9.214 1.00 17.37 179 ILE C O 1
ATOM 6890 N N . ALA C 1 180 ? 10.479 96.247 10.526 1.00 17.29 180 ALA C N 1
ATOM 6891 C CA . ALA C 1 180 ? 9.376 95.801 9.678 1.00 17.90 180 ALA C CA 1
ATOM 6892 C C . ALA C 1 180 ? 9.430 96.565 8.354 1.00 18.00 180 ALA C C 1
ATOM 6893 O O . ALA C 1 180 ? 9.362 95.972 7.279 1.00 18.32 180 ALA C O 1
ATOM 6895 N N . ALA C 1 181 ? 9.561 97.884 8.440 1.00 18.19 181 ALA C N 1
ATOM 6896 C CA . ALA C 1 181 ? 9.628 98.719 7.246 1.00 18.52 181 ALA C CA 1
ATOM 6897 C C . ALA C 1 181 ? 10.868 98.385 6.416 1.00 18.92 181 ALA C C 1
ATOM 6898 O O . ALA C 1 181 ? 10.859 98.515 5.188 1.00 18.95 181 ALA C O 1
ATOM 6900 N N . LEU C 1 182 ? 11.933 97.953 7.088 1.00 18.88 182 LEU C N 1
ATOM 6901 C CA . LEU C 1 182 ? 13.175 97.603 6.401 1.00 18.73 182 LEU C CA 1
ATOM 6902 C C . LEU C 1 182 ? 13.151 96.169 5.876 1.00 18.54 182 LEU C C 1
ATOM 6903 O O . LEU C 1 182 ? 14.117 95.708 5.269 1.00 18.95 182 LEU C O 1
ATOM 6908 N N . HIS C 1 183 ? 12.045 95.469 6.114 1.00 18.48 183 HIS C N 1
ATOM 6909 C CA . HIS C 1 183 ? 11.881 94.090 5.659 1.00 18.50 183 HIS C CA 1
ATOM 6910 C C . HIS C 1 183 ? 12.871 93.125 6.308 1.00 18.47 183 HIS C C 1
ATOM 6911 O O . HIS C 1 183 ? 13.251 92.118 5.708 1.00 18.29 183 HIS C O 1
ATOM 6918 N N . ILE C 1 184 ? 13.285 93.435 7.532 1.00 17.62 184 ILE C N 1
ATOM 6919 C CA . ILE C 1 184 ? 14.221 92.582 8.255 1.00 17.35 184 ILE C CA 1
ATOM 6920 C C . ILE C 1 184 ? 13.481 91.440 8.947 1.00 17.24 184 ILE C C 1
ATOM 6921 O O . ILE C 1 184 ? 12.508 91.668 9.669 1.00 17.94 184 ILE C O 1
ATOM 6926 N N . ASP C 1 185 ? 13.942 90.214 8.722 1.00 16.62 185 ASP C N 1
ATOM 6927 C CA . ASP C 1 185 ? 13.322 89.041 9.327 1.00 16.12 185 ASP C CA 1
ATOM 6928 C C . ASP C 1 185 ? 13.979 88.674 10.653 1.00 15.68 185 ASP C C 1
ATOM 6929 O O . ASP C 1 185 ? 13.314 88.201 11.575 1.00 15.60 185 ASP C O 1
ATOM 6934 N N . TYR C 1 186 ? 15.287 88.886 10.740 1.00 14.73 186 TYR C N 1
ATOM 6935 C CA . TYR C 1 186 ? 16.026 88.597 11.960 1.00 14.09 186 TYR C CA 1
ATOM 6936 C C . TYR C 1 186 ? 17.005 89.726 12.244 1.00 14.40 186 TYR C C 1
ATOM 6937 O O . TYR C 1 186 ? 17.944 89.961 11.475 1.00 13.81 186 TYR C O 1
ATOM 6946 N N . LEU C 1 187 ? 16.763 90.432 13.343 1.00 14.25 187 LEU C N 1
ATOM 6947 C CA . LEU C 1 187 ? 17.619 91.528 13.763 1.00 14.27 187 LEU C CA 1
ATOM 6948 C C . LEU C 1 187 ? 18.381 91.050 14.987 1.00 14.48 187 LEU C C 1
ATOM 6949 O O . LEU C 1 187 ? 17.781 90.691 15.998 1.00 14.53 187 LEU C O 1
ATOM 6954 N N . ILE C 1 188 ? 19.702 91.050 14.893 1.00 14.66 188 ILE C N 1
ATOM 6955 C CA . ILE C 1 188 ? 20.548 90.604 15.989 1.00 14.49 188 ILE C CA 1
ATOM 6956 C C . ILE C 1 188 ? 21.243 91.811 16.595 1.00 14.71 188 ILE C C 1
ATOM 6957 O O . ILE C 1 188 ? 21.715 92.687 15.868 1.00 14.48 188 ILE C O 1
ATOM 6962 N N . SER C 1 189 ? 21.295 91.872 17.922 1.00 14.99 189 SER C N 1
ATOM 6963 C CA . SER C 1 189 ? 21.973 92.979 18.578 1.00 15.06 189 SER C CA 1
ATOM 6964 C C . SER C 1 189 ? 22.502 92.634 19.967 1.00 15.47 189 SER C C 1
ATOM 6965 O O . SER C 1 189 ? 22.187 91.585 20.532 1.00 15.79 189 SER C O 1
ATOM 6968 N N . SER C 1 190 ? 23.307 93.543 20.503 1.00 15.70 190 SER C N 1
ATOM 6969 C CA . SER C 1 190 ? 23.956 93.374 21.797 1.00 15.60 190 SER C CA 1
ATOM 6970 C C . SER C 1 190 ? 23.266 94.053 22.980 1.00 15.30 190 SER C C 1
ATOM 6971 O O . SER C 1 190 ? 22.486 94.994 22.823 1.00 14.24 190 SER C O 1
ATOM 6974 N N . ALA C 1 191 ? 23.570 93.563 24.176 1.00 15.19 191 ALA C N 1
ATOM 6975 C CA . ALA C 1 191 ? 23.006 94.134 25.386 1.00 15.30 191 ALA C CA 1
ATOM 6976 C C . ALA C 1 191 ? 23.946 95.207 25.908 1.00 14.91 191 ALA C C 1
ATOM 6977 O O . ALA C 1 191 ? 23.533 96.083 26.665 1.00 15.06 191 ALA C O 1
ATOM 6979 N N . ASN C 1 192 ? 25.206 95.150 25.480 1.00 14.58 192 ASN C N 1
ATOM 6980 C CA . ASN C 1 192 ? 26.213 96.088 25.969 1.00 14.06 192 ASN C CA 1
ATOM 6981 C C . ASN C 1 192 ? 26.764 97.122 24.996 1.00 14.10 192 ASN C C 1
ATOM 6982 O O . ASN C 1 192 ? 27.911 97.545 25.130 1.00 13.86 192 ASN C O 1
ATOM 6987 N N . LYS C 1 193 ? 25.962 97.540 24.024 1.00 14.07 193 LYS C N 1
ATOM 6988 C CA . LYS C 1 193 ? 26.427 98.550 23.084 1.00 14.18 193 LYS C CA 1
ATOM 6989 C C . LYS C 1 193 ? 25.569 99.811 23.122 1.00 13.79 193 LYS C C 1
ATOM 6990 O O . LYS C 1 193 ? 25.573 100.519 24.126 1.00 13.95 193 LYS C O 1
ATOM 6996 N N . CYS C 1 194 ? 24.828 100.102 22.058 1.00 13.22 194 CYS C N 1
ATOM 6997 C CA . CYS C 1 194 ? 24.007 101.314 22.049 1.00 13.34 194 CYS C CA 1
ATOM 6998 C C . CYS C 1 194 ? 22.952 101.389 23.154 1.00 13.15 194 CYS C C 1
ATOM 6999 O O . CYS C 1 194 ? 22.603 102.480 23.599 1.00 12.84 194 CYS C O 1
ATOM 7002 N N . ILE C 1 195 ? 22.440 100.246 23.600 1.00 12.70 195 ILE C N 1
ATOM 7003 C CA . ILE C 1 195 ? 21.441 100.255 24.667 1.00 13.32 195 ILE C CA 1
ATOM 7004 C C . ILE C 1 195 ? 22.140 100.530 26.005 1.00 13.36 195 ILE C C 1
ATOM 7005 O O . ILE C 1 195 ? 21.504 100.860 27.007 1.00 13.33 195 ILE C O 1
ATOM 7010 N N . GLN C 1 196 ? 23.464 100.401 25.990 1.00 13.54 196 GLN C N 1
ATOM 7011 C CA . GLN C 1 196 ? 24.313 100.663 27.146 1.00 13.63 196 GLN C CA 1
ATOM 7012 C C . GLN C 1 196 ? 24.107 99.754 28.349 1.00 13.86 196 GLN C C 1
ATOM 7013 O O . GLN C 1 196 ? 24.244 100.180 29.501 1.00 13.70 196 GLN C O 1
ATOM 7019 N N . GLY C 1 197 ? 23.775 98.499 28.074 1.00 13.78 197 GLY C N 1
ATOM 7020 C CA . GLY C 1 197 ? 23.594 97.536 29.138 1.00 13.41 197 GLY C CA 1
ATOM 7021 C C . GLY C 1 197 ? 24.939 96.891 29.420 1.00 13.83 197 GLY C C 1
ATOM 7022 O O . GLY C 1 197 ? 25.987 97.415 29.030 1.00 12.82 197 GLY C O 1
ATOM 7023 N N . VAL C 1 198 ? 24.912 95.742 30.084 1.00 13.84 198 VAL C N 1
ATOM 7024 C CA . VAL C 1 198 ? 26.127 95.019 30.433 1.00 13.86 198 VAL C CA 1
ATOM 7025 C C . VAL C 1 198 ? 26.187 93.691 29.678 1.00 13.16 198 VAL C C 1
ATOM 7026 O O . VAL C 1 198 ? 25.159 93.079 29.416 1.00 13.52 198 VAL C O 1
ATOM 7030 N N . PRO C 1 199 ? 27.397 93.234 29.312 1.00 12.83 199 PRO C N 1
ATOM 7031 C CA . PRO C 1 199 ? 27.536 91.966 28.584 1.00 12.24 199 PRO C CA 1
ATOM 7032 C C . PRO C 1 199 ? 27.087 90.762 29.406 1.00 11.86 199 PRO C C 1
ATOM 7033 O O . PRO C 1 199 ? 27.168 90.777 30.633 1.00 12.12 199 PRO C O 1
ATOM 7037 N N . GLY C 1 200 ? 26.606 89.728 28.720 1.00 11.19 200 GLY C N 1
ATOM 7038 C CA . GLY C 1 200 ? 26.142 88.528 29.392 1.00 10.88 200 GLY C CA 1
ATOM 7039 C C . GLY C 1 200 ? 25.210 87.740 28.488 1.00 11.23 200 GLY C C 1
ATOM 7040 O O . GLY C 1 200 ? 25.146 86.515 28.550 1.00 10.65 200 GLY C O 1
ATOM 7041 N N . PHE C 1 201 ? 24.481 88.457 27.642 1.00 10.95 201 PHE C N 1
ATOM 7042 C CA . PHE C 1 201 ? 23.556 87.831 26.708 1.00 11.38 201 PHE C CA 1
ATOM 7043 C C . PHE C 1 201 ? 23.340 88.761 25.519 1.00 11.74 201 PHE C C 1
ATOM 7044 O O . PHE C 1 201 ? 23.671 89.947 25.578 1.00 11.77 201 PHE C O 1
ATOM 7052 N N . ALA C 1 202 ? 22.796 88.212 24.440 1.00 11.32 202 ALA C N 1
ATOM 7053 C CA . ALA C 1 202 ? 22.496 88.993 23.248 1.00 11.72 202 ALA C CA 1
ATOM 7054 C C . ALA C 1 202 ? 21.044 88.670 22.910 1.00 11.87 202 ALA C C 1
ATOM 7055 O O . ALA C 1 202 ? 20.410 87.87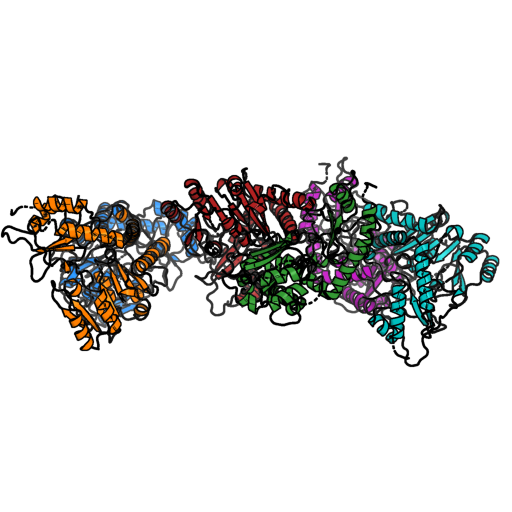6 23.600 1.00 12.23 202 ALA C O 1
ATOM 7057 N N . PHE C 1 203 ? 20.509 89.270 21.857 1.00 12.33 203 PHE C N 1
ATOM 7058 C CA . PHE C 1 203 ? 19.124 88.996 21.514 1.00 12.96 203 PHE C CA 1
ATOM 7059 C C . PHE C 1 203 ? 18.812 89.080 20.034 1.00 13.41 203 PHE C C 1
ATOM 7060 O O . PHE C 1 203 ? 19.551 89.674 19.248 1.00 14.11 203 PHE C O 1
ATOM 7068 N N . VAL C 1 204 ? 17.702 88.461 19.662 1.00 13.71 204 VAL C N 1
ATOM 7069 C CA . VAL C 1 204 ? 17.255 88.467 18.286 1.00 13.84 204 VAL C CA 1
ATOM 7070 C C . VAL C 1 204 ? 15.785 88.846 18.272 1.00 14.66 204 VAL C C 1
ATOM 7071 O O . VAL C 1 204 ? 14.989 88.292 19.028 1.00 15.20 204 VAL C O 1
ATOM 7075 N N . ILE C 1 205 ? 15.441 89.814 17.432 1.00 14.64 205 ILE C N 1
ATOM 7076 C CA . ILE C 1 205 ? 14.060 90.247 17.274 1.00 14.85 205 ILE C CA 1
ATOM 7077 C C . ILE C 1 205 ? 13.691 89.706 15.895 1.00 15.18 205 ILE C C 1
ATOM 7078 O O . ILE C 1 205 ? 14.243 90.137 14.880 1.00 14.99 205 ILE C O 1
ATOM 7083 N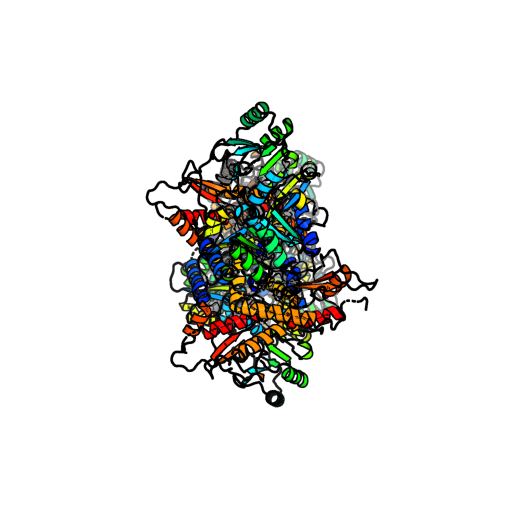 N . ALA C 1 206 ? 12.771 88.749 15.862 1.00 15.39 206 ALA C N 1
ATOM 7084 C CA . ALA C 1 206 ? 12.401 88.115 14.605 1.00 16.10 206 ALA C CA 1
ATOM 7085 C C . ALA C 1 206 ? 10.937 88.183 14.212 1.00 16.74 206 ALA C C 1
ATOM 7086 O O . ALA C 1 206 ? 10.057 88.362 15.056 1.00 15.96 206 ALA C O 1
ATOM 7088 N N . ARG C 1 207 ? 10.694 88.042 12.909 1.00 17.84 207 ARG C N 1
ATOM 7089 C CA . ARG C 1 207 ? 9.339 88.033 12.382 1.00 19.46 207 ARG C CA 1
ATOM 7090 C C . ARG C 1 207 ? 8.832 86.668 12.820 1.00 19.82 207 ARG C C 1
ATOM 7091 O O . ARG C 1 207 ? 9.387 85.639 12.433 1.00 19.81 207 ARG C O 1
ATOM 7099 N N . GLU C 1 208 ? 7.792 86.656 13.640 1.00 20.50 208 GLU C N 1
ATOM 7100 C CA . GLU C 1 208 ? 7.258 85.404 14.151 1.00 22.06 208 GLU C CA 1
ATOM 7101 C C . GLU C 1 208 ? 6.950 84.380 13.063 1.00 22.55 208 GLU C C 1
ATOM 7102 O O . GLU C 1 208 ? 7.239 83.194 13.219 1.00 22.32 208 GLU C O 1
ATOM 7108 N N . GLN C 1 209 ? 6.373 84.846 11.961 1.00 23.42 209 GLN C N 1
ATOM 7109 C CA . GLN C 1 209 ? 6.011 83.968 10.854 1.00 24.33 209 GLN C CA 1
ATOM 7110 C C . GLN C 1 209 ? 7.200 83.143 10.363 1.00 23.71 209 GLN C C 1
ATOM 7111 O O . GLN C 1 209 ? 7.038 82.010 9.918 1.00 23.32 209 GLN C O 1
ATOM 7117 N N . LYS C 1 210 ? 8.395 83.716 10.441 1.00 23.21 210 LYS C N 1
ATOM 7118 C CA . LYS C 1 210 ? 9.594 83.014 10.000 1.00 22.86 210 LYS C CA 1
ATOM 7119 C C . LYS C 1 210 ? 10.135 82.099 11.091 1.00 22.46 210 LYS C C 1
ATOM 7120 O O . LYS C 1 210 ? 10.398 80.922 10.852 1.00 22.10 210 LYS C O 1
ATOM 7126 N N . LEU C 1 211 ? 10.296 82.644 12.292 1.00 21.95 211 LEU C N 1
ATOM 7127 C CA . LEU C 1 211 ? 10.824 81.870 13.408 1.00 21.55 211 LEU C CA 1
ATOM 7128 C C . LEU C 1 211 ? 9.974 80.636 13.699 1.00 21.02 211 LEU C C 1
ATOM 7129 O O . LEU C 1 211 ? 10.504 79.567 13.994 1.00 20.80 211 LEU C O 1
ATOM 7134 N N . ALA C 1 212 ? 8.656 80.793 13.612 1.00 20.84 212 ALA C N 1
ATOM 7135 C CA . ALA C 1 212 ? 7.717 79.706 13.885 1.00 20.59 212 ALA C CA 1
ATOM 7136 C C . ALA C 1 212 ? 7.915 78.451 13.038 1.00 20.14 212 ALA C C 1
ATOM 7137 O O . ALA C 1 212 ? 7.459 77.371 13.413 1.00 20.25 212 ALA C O 1
ATOM 7139 N N . ALA C 1 213 ? 8.591 78.582 11.903 1.00 19.60 213 ALA C N 1
ATOM 7140 C CA . ALA C 1 213 ? 8.813 77.434 11.030 1.00 19.69 213 ALA C CA 1
ATOM 7141 C C . ALA C 1 213 ? 10.227 76.862 11.128 1.00 19.43 213 ALA C C 1
ATOM 7142 O O . ALA C 1 213 ? 10.647 76.086 10.270 1.00 19.23 213 ALA C O 1
ATOM 7144 N N . CYS C 1 214 ? 10.952 77.221 12.181 1.00 19.27 214 CYS C N 1
ATOM 7145 C CA . CYS C 1 214 ? 12.327 76.753 12.334 1.00 19.40 214 CYS C CA 1
ATOM 7146 C C . CYS C 1 214 ? 12.561 75.600 13.306 1.00 19.75 214 CYS C C 1
ATOM 7147 O O . CYS C 1 214 ? 13.695 75.363 13.719 1.00 19.99 214 CYS C O 1
ATOM 7150 N N . LYS C 1 215 ? 11.509 74.880 13.673 1.00 20.23 215 LYS C N 1
ATOM 7151 C CA . LYS C 1 215 ? 11.677 73.768 14.599 1.00 21.21 215 LYS C CA 1
ATOM 7152 C C . LYS C 1 215 ? 12.532 72.662 13.982 1.00 21.11 215 LYS C C 1
ATOM 7153 O O . LYS C 1 215 ? 12.286 72.228 12.858 1.00 21.46 215 LYS C O 1
ATOM 7159 N N . GLY C 1 216 ? 13.547 72.221 14.719 1.00 21.30 216 GLY C N 1
ATOM 7160 C CA . GLY C 1 216 ? 14.407 71.155 14.234 1.00 20.56 216 GLY C CA 1
ATOM 7161 C C . GLY C 1 216 ? 15.550 71.578 13.330 1.00 20.68 216 GLY C C 1
ATOM 7162 O O . GLY C 1 216 ? 16.344 70.739 12.904 1.00 20.38 216 GLY C O 1
ATOM 7163 N N . HIS C 1 217 ? 15.647 72.870 13.033 1.00 20.26 217 HIS C N 1
ATOM 7164 C CA . HIS C 1 217 ? 16.718 73.360 12.171 1.00 20.25 217 HIS C CA 1
ATOM 7165 C C . HIS C 1 217 ? 18.097 73.293 12.826 1.00 20.31 217 HIS C C 1
ATOM 7166 O O . HIS C 1 217 ? 19.065 72.850 12.207 1.00 19.61 217 HIS C O 1
ATOM 7173 N N . SER C 1 218 ? 18.180 73.725 14.081 1.00 20.34 218 SER C N 1
ATOM 7174 C CA . SER C 1 218 ? 19.454 73.746 14.792 1.00 20.41 218 SER C CA 1
ATOM 7175 C C . SER C 1 218 ? 19.997 72.388 15.201 1.00 20.84 218 SER C C 1
ATOM 7176 O O . SER C 1 218 ? 19.270 71.527 15.697 1.00 20.75 218 SER C O 1
ATOM 7179 N N . ARG C 1 219 ? 21.296 72.214 14.993 1.00 21.20 219 ARG C N 1
ATOM 7180 C CA . ARG C 1 219 ? 21.972 70.986 15.358 1.00 22.04 219 ARG C CA 1
ATOM 7181 C C . ARG C 1 219 ? 22.579 71.196 16.744 1.00 21.34 219 ARG C C 1
ATOM 7182 O O . ARG C 1 219 ? 23.119 70.271 17.354 1.00 21.75 219 ARG C O 1
ATOM 7190 N N . SER C 1 220 ? 22.470 72.427 17.237 1.00 19.61 220 SER C N 1
ATOM 7191 C CA . SER C 1 220 ? 22.981 72.798 18.551 1.00 18.30 220 SER C CA 1
ATOM 7192 C C . SER C 1 220 ? 21.839 73.005 19.539 1.00 17.85 220 SER C C 1
ATOM 7193 O O . SER C 1 220 ? 20.890 73.738 19.254 1.00 18.26 220 SER C O 1
ATOM 7196 N N . LEU C 1 221 ? 21.926 72.369 20.701 1.00 16.58 221 LEU C N 1
ATOM 7197 C CA . LEU C 1 221 ? 20.882 72.523 21.704 1.00 16.29 221 LEU C CA 1
ATOM 7198 C C . LEU C 1 221 ? 20.996 73.905 22.340 1.00 16.07 221 LEU C C 1
ATOM 7199 O O . LEU C 1 221 ? 20.015 74.640 22.433 1.00 16.04 221 LEU C O 1
ATOM 7204 N N . SER C 1 222 ? 22.207 74.253 22.766 1.00 15.68 222 SER C N 1
ATOM 7205 C CA . SER C 1 222 ? 22.458 75.535 23.408 1.00 15.43 222 SER C CA 1
ATOM 7206 C C . SER C 1 222 ? 22.067 76.722 22.540 1.00 15.40 222 SER C C 1
ATOM 7207 O O . SER C 1 222 ? 21.498 77.697 23.033 1.00 15.61 222 SER C O 1
ATOM 7210 N N . LEU C 1 223 ? 22.367 76.638 21.247 1.00 14.98 223 LEU C N 1
ATOM 7211 C CA . LEU C 1 223 ? 22.066 77.735 20.336 1.00 14.85 223 LEU C CA 1
ATOM 7212 C C . LEU C 1 223 ? 20.813 77.547 19.476 1.00 14.79 223 LEU C C 1
ATOM 7213 O O . LEU C 1 223 ? 20.696 78.150 18.411 1.00 14.31 223 LEU C O 1
ATOM 7218 N N . ASP C 1 224 ? 19.875 76.722 19.935 1.00 15.00 224 ASP C N 1
ATOM 7219 C CA . ASP C 1 224 ? 18.639 76.508 19.185 1.00 15.54 224 ASP C CA 1
ATOM 7220 C C . ASP C 1 224 ? 17.707 77.682 19.481 1.00 15.98 224 ASP C C 1
ATOM 7221 O O . ASP C 1 224 ? 17.040 77.724 20.518 1.00 15.90 224 ASP C O 1
ATOM 7226 N N . LEU C 1 225 ? 17.680 78.638 18.558 1.00 16.68 225 LEU C N 1
ATOM 7227 C CA . LEU C 1 225 ? 16.867 79.838 18.698 1.00 17.16 225 LEU C CA 1
ATOM 7228 C C . LEU C 1 225 ? 15.378 79.527 18.789 1.00 17.17 225 LEU C C 1
ATOM 7229 O O . LEU C 1 225 ? 14.653 80.151 19.567 1.00 16.57 225 LEU C O 1
ATOM 7234 N N . TYR C 1 226 ? 14.918 78.563 17.999 1.00 17.35 226 TYR C N 1
ATOM 7235 C CA . TYR C 1 226 ? 13.507 78.194 18.021 1.00 17.22 226 TYR C CA 1
ATOM 7236 C C . TYR C 1 226 ? 13.120 77.657 19.395 1.00 16.82 226 TYR C C 1
ATOM 7237 O O . TYR C 1 226 ? 12.166 78.138 20.016 1.00 16.98 226 TYR C O 1
ATOM 7246 N N . ALA C 1 227 ? 13.862 76.660 19.865 1.00 16.21 227 ALA C N 1
ATOM 7247 C CA . ALA C 1 227 ? 13.592 76.059 21.166 1.00 16.39 227 ALA C CA 1
ATOM 7248 C C . ALA C 1 227 ? 13.620 77.104 22.275 1.00 16.06 227 ALA C C 1
ATOM 7249 O O . ALA C 1 227 ? 12.755 77.107 23.148 1.00 16.71 227 ALA C O 1
ATOM 7251 N N . GLN C 1 228 ? 14.615 77.988 22.238 1.00 16.35 228 GLN C N 1
ATOM 7252 C CA . GLN C 1 228 ? 14.753 79.045 23.239 1.00 16.19 228 GLN C CA 1
ATOM 7253 C C . GLN C 1 228 ? 13.503 79.926 23.232 1.00 16.47 228 GLN C C 1
ATOM 7254 O O . GLN C 1 228 ? 12.932 80.230 24.280 1.00 16.24 228 GLN C O 1
ATOM 7260 N N . TRP C 1 229 ? 13.093 80.337 22.038 1.00 16.89 229 TRP C N 1
ATOM 7261 C CA . TRP C 1 229 ? 11.916 81.181 21.869 1.00 17.30 229 TRP C CA 1
ATOM 7262 C C . TRP C 1 229 ? 10.635 80.488 22.343 1.00 17.98 229 TRP C C 1
ATOM 7263 O O . TRP C 1 229 ? 9.835 81.081 23.067 1.00 18.13 229 TRP C O 1
ATOM 7274 N N . ARG C 1 230 ? 10.444 79.237 21.934 1.00 18.47 230 ARG C N 1
ATOM 7275 C CA . ARG C 1 230 ? 9.261 78.476 22.329 1.00 19.15 230 ARG C CA 1
ATOM 7276 C C . ARG C 1 230 ? 9.140 78.343 23.844 1.00 18.98 230 ARG C C 1
ATOM 7277 O O . ARG C 1 230 ? 8.033 78.346 24.389 1.00 18.35 230 ARG C O 1
ATOM 7285 N N . CYS C 1 231 ? 10.276 78.223 24.525 1.00 18.11 231 CYS C N 1
ATOM 7286 C CA . CYS C 1 231 ? 10.255 78.096 25.975 1.00 17.83 231 CYS C CA 1
ATOM 7287 C C . CYS C 1 231 ? 9.826 79.406 26.625 1.00 17.62 231 CYS C C 1
ATOM 7288 O O . CYS C 1 231 ? 9.091 79.395 27.609 1.00 17.85 231 CYS C O 1
ATOM 7299 N N . GLU C 1 233 ? 7.971 81.628 25.177 1.00 18.74 233 GLU C N 1
ATOM 7300 C CA . GLU C 1 233 ? 6.579 81.807 24.772 1.00 19.62 233 GLU C CA 1
ATOM 7301 C C . GLU C 1 233 ? 5.611 80.940 25.577 1.00 19.97 233 GLU C C 1
ATOM 7302 O O . GLU C 1 233 ? 4.569 81.420 26.026 1.00 20.07 233 GLU C O 1
ATOM 7308 N N . ASP C 1 234 ? 5.954 79.667 25.757 1.00 20.41 234 ASP C N 1
ATOM 7309 C CA . ASP C 1 234 ? 5.089 78.752 26.500 1.00 20.48 234 ASP C CA 1
ATOM 7310 C C . ASP C 1 234 ? 5.209 78.895 28.010 1.00 20.32 234 ASP C C 1
ATOM 7311 O O . ASP C 1 234 ? 4.270 78.580 28.735 1.00 21.08 234 ASP C O 1
ATOM 7316 N N . ASN C 1 235 ? 6.356 79.359 28.496 1.00 20.16 235 ASN C N 1
ATOM 7317 C CA . ASN C 1 235 ? 6.540 79.460 29.939 1.00 19.43 235 ASN C CA 1
ATOM 7318 C C . ASN C 1 235 ? 6.795 80.848 30.516 1.00 19.10 235 ASN C C 1
ATOM 7319 O O . ASN C 1 235 ? 7.602 81.013 31.432 1.00 18.19 235 ASN C O 1
ATOM 7324 N N . HIS C 1 236 ? 6.102 81.842 29.976 1.00 19.46 236 HIS C N 1
ATOM 7325 C CA . HIS C 1 236 ? 6.203 83.217 30.459 1.00 19.99 236 HIS C CA 1
ATOM 7326 C C . HIS C 1 236 ? 7.609 83.804 30.594 1.00 18.99 236 HIS C C 1
ATOM 7327 O O . HIS C 1 236 ? 7.977 84.293 31.661 1.00 19.01 236 HIS C O 1
ATOM 7334 N N . GLY C 1 237 ? 8.386 83.754 29.516 1.00 18.48 237 GLY C N 1
ATOM 7335 C CA . GLY C 1 237 ? 9.726 84.322 29.529 1.00 18.22 237 GLY C CA 1
ATOM 7336 C C . GLY C 1 237 ? 10.857 83.484 30.097 1.00 17.66 237 GLY C C 1
ATOM 7337 O O . GLY C 1 237 ? 12.000 83.934 30.145 1.00 17.81 237 GLY C O 1
ATOM 7338 N N . LYS C 1 238 ? 10.553 82.265 30.515 1.00 17.30 238 LYS C N 1
ATOM 7339 C CA . LYS C 1 238 ? 11.556 81.382 31.098 1.00 16.88 238 LYS C CA 1
ATOM 7340 C C . LYS C 1 238 ? 12.668 81.006 30.112 1.00 16.35 238 LYS C C 1
ATOM 7341 O O . LYS C 1 238 ? 12.397 80.686 28.952 1.00 15.83 238 LYS C O 1
ATOM 7347 N N . TRP C 1 239 ? 13.918 81.070 30.574 1.00 15.21 239 TRP C N 1
ATOM 7348 C CA . TRP C 1 239 ? 15.066 80.696 29.744 1.00 14.25 239 TRP C CA 1
ATOM 7349 C C . TRP C 1 239 ? 15.255 79.190 29.963 1.00 13.59 239 TRP C C 1
ATOM 7350 O O . TRP C 1 239 ? 15.194 78.730 31.099 1.00 12.95 239 TRP C O 1
ATOM 7361 N N . ARG C 1 240 ? 15.507 78.427 28.903 1.00 12.87 240 ARG C N 1
ATOM 7362 C CA . ARG C 1 240 ? 15.682 76.981 29.065 1.00 12.63 240 ARG C CA 1
ATOM 7363 C C . ARG C 1 240 ? 16.719 76.628 30.131 1.00 12.82 240 ARG C C 1
ATOM 7364 O O . ARG C 1 240 ? 16.460 75.807 31.013 1.00 12.42 240 ARG C O 1
ATOM 7372 N N . PHE C 1 241 ? 17.889 77.250 30.048 1.00 12.63 241 PHE C N 1
ATOM 7373 C CA . PHE C 1 241 ? 18.953 76.996 31.008 1.00 12.83 241 PHE C CA 1
ATOM 7374 C C . PHE C 1 241 ? 19.209 78.250 31.837 1.00 12.46 241 PHE C C 1
ATOM 7375 O O . PHE C 1 241 ? 18.572 79.280 31.621 1.00 12.66 241 PHE C O 1
ATOM 7383 N N . THR C 1 242 ? 20.139 78.162 32.783 1.00 12.05 242 THR C N 1
ATOM 7384 C CA . THR C 1 242 ? 20.465 79.295 33.647 1.00 11.84 242 THR C CA 1
ATOM 7385 C C . THR C 1 242 ? 20.786 80.547 32.843 1.00 11.96 242 THR C C 1
ATOM 7386 O O . THR C 1 242 ? 21.503 80.488 31.847 1.00 12.15 242 THR C O 1
ATOM 7390 N N . SER C 1 243 ? 20.258 81.684 33.287 1.00 12.11 243 SER C N 1
ATOM 7391 C CA . SER C 1 243 ? 20.508 82.950 32.609 1.00 12.03 243 SER C CA 1
ATOM 7392 C C . SER C 1 243 ? 21.307 83.901 33.504 1.00 11.63 243 SER C C 1
ATOM 7393 O O . SER C 1 243 ? 21.306 83.759 34.723 1.00 12.19 243 SER C O 1
ATOM 7396 N N . PRO C 1 244 ? 22.012 84.874 32.902 1.00 11.57 244 PRO C N 1
ATOM 7397 C CA . PRO C 1 244 ? 22.815 85.853 33.648 1.00 11.42 244 PRO C CA 1
ATOM 7398 C C . PRO C 1 244 ? 21.906 86.918 34.269 1.00 11.47 244 PRO C C 1
ATOM 7399 O O . PRO C 1 244 ? 21.927 88.088 33.880 1.00 11.17 244 PRO C O 1
ATOM 7403 N N . THR C 1 245 ? 21.111 86.487 35.241 1.00 11.45 245 THR C N 1
ATOM 7404 C CA . THR C 1 245 ? 20.149 87.343 35.922 1.00 11.30 245 THR C CA 1
ATOM 7405 C C . THR C 1 245 ? 20.625 88.755 36.252 1.00 11.40 245 THR C C 1
ATOM 7406 O O . THR C 1 245 ? 19.934 89.732 35.961 1.00 11.49 245 THR C O 1
ATOM 7410 N N . HIS C 1 246 ? 21.801 88.863 36.857 1.00 11.48 246 HIS C N 1
ATOM 7411 C CA . HIS C 1 246 ? 22.354 90.159 37.232 1.00 11.65 246 HIS C CA 1
ATOM 7412 C C . HIS C 1 246 ? 22.530 91.090 36.038 1.00 11.95 246 HIS C C 1
ATOM 7413 O O . HIS C 1 246 ? 22.209 92.276 36.119 1.00 12.16 246 HIS C O 1
ATOM 7420 N N . THR C 1 247 ? 23.042 90.552 34.935 1.00 11.35 247 THR C N 1
ATOM 7421 C CA . THR C 1 247 ? 23.260 91.344 33.730 1.00 10.69 247 THR C CA 1
ATOM 7422 C C . THR C 1 247 ? 21.908 91.674 33.095 1.00 11.03 247 THR C C 1
ATOM 7423 O O . THR C 1 247 ? 21.745 92.713 32.457 1.00 10.12 247 THR C O 1
ATOM 7427 N N . VAL C 1 248 ? 20.944 90.779 33.288 1.00 10.81 248 VAL C N 1
ATOM 7428 C CA . VAL C 1 248 ? 19.601 90.966 32.765 1.00 10.80 248 VAL C CA 1
ATOM 7429 C C . VAL C 1 248 ? 18.935 92.102 33.534 1.00 11.18 248 VAL C C 1
ATOM 7430 O O . VAL C 1 248 ? 18.192 92.901 32.967 1.00 11.37 248 VAL C O 1
ATOM 7434 N N . LEU C 1 249 ? 19.204 92.170 34.832 1.00 12.14 249 LEU C N 1
ATOM 7435 C CA . LEU C 1 249 ? 18.646 93.233 35.658 1.00 12.87 249 LEU C CA 1
ATOM 7436 C C . LEU C 1 249 ? 19.224 94.560 35.182 1.00 13.08 249 LEU C C 1
ATOM 7437 O O . LEU C 1 249 ? 18.519 95.566 35.112 1.00 13.28 249 LEU C O 1
ATOM 7442 N N . ALA C 1 250 ? 20.511 94.548 34.847 1.00 13.12 250 ALA C N 1
ATOM 7443 C CA . ALA C 1 250 ? 21.202 95.747 34.378 1.00 13.25 250 ALA C CA 1
ATOM 7444 C C . ALA C 1 250 ? 20.649 96.214 33.040 1.00 13.37 250 ALA C C 1
ATOM 7445 O O . ALA C 1 250 ? 20.574 97.416 32.776 1.00 13.62 250 ALA C O 1
ATOM 7447 N N . PHE C 1 251 ? 20.271 95.259 32.196 1.00 13.13 251 PHE C N 1
ATOM 7448 C CA . PHE C 1 251 ? 19.727 95.581 30.883 1.00 13.75 251 PHE C CA 1
ATOM 7449 C C . PHE C 1 251 ? 18.369 96.271 31.013 1.00 13.64 251 PHE C C 1
ATOM 7450 O O . PHE C 1 251 ? 18.071 97.206 30.274 1.00 13.63 251 PHE C O 1
ATOM 7458 N N . ALA C 1 252 ? 17.547 95.806 31.950 1.00 14.23 252 ALA C N 1
ATOM 7459 C CA . ALA C 1 252 ? 16.234 96.410 32.162 1.00 14.49 252 ALA C CA 1
ATOM 7460 C C . ALA C 1 252 ? 16.444 97.871 32.557 1.00 14.48 252 ALA C C 1
ATOM 7461 O O . ALA C 1 252 ? 15.743 98.759 32.077 1.00 13.71 252 ALA C O 1
ATOM 7463 N N . GLN C 1 253 ? 17.420 98.112 33.430 1.00 14.59 253 GLN C N 1
ATOM 7464 C CA . GLN C 1 253 ? 17.716 99.468 33.880 1.00 14.54 253 GLN C CA 1
ATOM 7465 C C . GLN C 1 253 ? 18.257 100.298 32.716 1.00 15.00 253 GLN C C 1
ATOM 7466 O O . GLN C 1 253 ? 17.951 101.490 32.592 1.00 15.28 253 GLN C O 1
ATOM 7472 N N . ALA C 1 254 ? 19.062 99.662 31.866 1.00 14.80 254 ALA C N 1
ATOM 7473 C CA . ALA C 1 254 ? 19.622 100.334 30.696 1.00 15.01 254 ALA C CA 1
ATOM 7474 C C . ALA C 1 254 ? 18.502 100.782 29.763 1.00 14.73 254 ALA C C 1
ATOM 7475 O O . ALA C 1 254 ? 18.574 101.858 29.174 1.00 14.94 254 ALA C O 1
ATOM 7477 N N . LEU C 1 255 ? 17.480 99.946 29.617 1.00 15.27 255 LEU C N 1
ATOM 7478 C CA . LEU C 1 255 ? 16.344 100.272 28.766 1.00 15.86 255 LEU C CA 1
ATOM 7479 C C . LEU C 1 255 ? 15.567 101.437 29.360 1.00 16.67 255 LEU C C 1
ATOM 7480 O O . LEU C 1 255 ? 15.082 102.314 28.624 1.00 16.23 255 LEU C O 1
ATOM 7485 N N . LYS C 1 256 ? 15.493 101.432 30.695 1.00 17.36 256 LYS C N 1
ATOM 7486 C CA . LYS C 1 256 ? 14.783 102.443 31.468 1.00 17.98 256 LYS C CA 1
ATOM 7487 C C . LYS C 1 256 ? 15.451 103.767 31.219 1.00 17.78 256 LYS C C 1
ATOM 7488 O O . LYS C 1 256 ? 14.780 104.743 30.915 1.00 17.38 256 LYS C O 1
ATOM 7494 N N . GLU C 1 257 ? 16.778 103.774 31.264 1.00 17.33 257 GLU C N 1
ATOM 7495 C CA . GLU C 1 257 ? 17.540 104.986 31.013 1.00 17.50 257 GLU C CA 1
ATOM 7496 C C . GLU C 1 257 ? 17.510 105.457 29.539 1.00 17.75 257 GLU C C 1
ATOM 7497 O O . GLU C 1 257 ? 17.645 106.652 29.240 1.00 18.00 257 GLU C O 1
ATOM 7503 N N . LEU C 1 258 ? 17.309 104.522 28.619 1.00 17.79 258 LEU C N 1
ATOM 7504 C CA . LEU C 1 258 ? 17.230 104.885 27.213 1.00 17.83 258 LEU C CA 1
ATOM 7505 C C . LEU C 1 258 ? 15.938 105.673 27.025 1.00 17.98 258 LEU C C 1
ATOM 7506 O O . LEU C 1 258 ? 15.916 106.690 26.338 1.00 17.65 258 LEU C O 1
ATOM 7511 N N . ALA C 1 259 ? 14.866 105.199 27.654 1.00 18.15 259 ALA C N 1
ATOM 7512 C CA . ALA C 1 259 ? 13.568 105.856 27.564 1.00 18.48 259 ALA C CA 1
ATOM 7513 C C . ALA C 1 259 ? 13.641 107.252 28.173 1.00 19.18 259 ALA C C 1
ATOM 7514 O O . ALA C 1 259 ? 13.089 108.204 27.626 1.00 19.66 259 ALA C O 1
ATOM 7516 N N . LYS C 1 260 ? 14.326 107.369 29.308 1.00 19.38 260 LYS C N 1
ATOM 7517 C CA . LYS C 1 260 ? 14.473 108.651 29.991 1.00 19.74 260 LYS C CA 1
ATOM 7518 C C . LYS C 1 260 ? 15.284 109.669 29.185 1.00 19.99 260 LYS C C 1
ATOM 7519 O O . LYS C 1 260 ? 15.031 110.874 29.264 1.00 19.62 260 LYS C O 1
ATOM 7525 N N . GLU C 1 261 ? 16.262 109.190 28.421 1.00 19.51 261 GLU C N 1
ATOM 7526 C CA . GLU C 1 261 ? 17.082 110.085 27.614 1.00 19.58 261 GLU C CA 1
ATOM 7527 C C . GLU C 1 261 ? 16.241 110.656 26.477 1.00 19.46 261 GLU C C 1
ATOM 7528 O O . GLU C 1 261 ? 16.471 111.775 26.023 1.00 19.49 261 GLU C O 1
ATOM 7534 N N . GLY C 1 262 ? 15.261 109.878 26.032 1.00 19.64 262 GLY C N 1
ATOM 7535 C CA . GLY C 1 262 ? 14.399 110.312 24.947 1.00 19.24 262 GLY C CA 1
ATOM 7536 C C . GLY C 1 262 ? 14.271 109.270 23.849 1.00 18.89 262 GLY C C 1
ATOM 7537 O O . GLY C 1 262 ? 13.837 109.581 22.742 1.00 19.59 262 GLY C O 1
ATOM 7538 N N . GLY C 1 263 ? 14.648 108.030 24.146 1.00 18.23 263 GLY C N 1
ATOM 7539 C CA . GLY C 1 263 ? 14.552 106.976 23.149 1.00 17.17 263 GLY C CA 1
ATOM 7540 C C . GLY C 1 263 ? 15.700 106.980 22.152 1.00 16.66 263 GLY C C 1
ATOM 7541 O O . GLY C 1 263 ? 16.671 107.718 22.309 1.00 16.33 263 GLY C O 1
ATOM 7542 N N . VAL C 1 264 ? 15.585 106.157 21.116 1.00 16.39 264 VAL C N 1
ATOM 7543 C CA . VAL C 1 264 ? 16.622 106.059 20.098 1.00 16.35 264 VAL C CA 1
ATOM 7544 C C . VAL C 1 264 ? 16.911 107.398 19.416 1.00 16.47 264 VAL C C 1
ATOM 7545 O O . VAL C 1 264 ? 18.070 107.761 19.212 1.00 16.55 264 VAL C O 1
ATOM 7549 N N . ALA C 1 265 ? 15.858 108.131 19.074 1.00 16.73 265 ALA C N 1
ATOM 7550 C CA . ALA C 1 265 ? 16.007 109.427 18.416 1.00 17.02 265 ALA C CA 1
ATOM 7551 C C . ALA C 1 265 ? 16.936 110.337 19.207 1.00 16.99 265 ALA C C 1
ATOM 7552 O O . ALA C 1 265 ? 17.814 110.991 18.642 1.00 17.10 265 ALA C O 1
ATOM 7554 N N . ALA C 1 266 ? 16.742 110.374 20.521 1.00 16.50 266 ALA C N 1
ATOM 7555 C CA . ALA C 1 266 ? 17.561 111.212 21.383 1.00 16.41 266 ALA C CA 1
ATOM 7556 C C . ALA C 1 266 ? 18.981 110.669 21.491 1.00 16.01 266 ALA C C 1
ATOM 7557 O O . ALA C 1 266 ? 19.947 111.409 21.331 1.00 16.21 266 ALA C O 1
ATOM 7559 N N . ARG C 1 267 ? 19.108 109.377 21.764 1.00 15.61 267 ARG C N 1
ATOM 7560 C CA . ARG C 1 267 ? 20.429 108.774 21.886 1.00 15.73 267 ARG C CA 1
ATOM 7561 C C . ARG C 1 267 ? 21.223 108.947 20.591 1.00 15.67 267 ARG C C 1
ATOM 7562 O O . ARG C 1 267 ? 22.418 109.242 20.616 1.00 15.24 267 ARG C O 1
ATOM 7570 N N . HIS C 1 268 ? 20.545 108.766 19.463 1.00 16.33 268 HIS C N 1
ATOM 7571 C CA . HIS C 1 268 ? 21.174 108.908 18.156 1.00 16.96 268 HIS C CA 1
ATOM 7572 C C . HIS C 1 268 ? 21.756 110.311 17.980 1.00 17.34 268 HIS C C 1
ATOM 7573 O O . HIS C 1 268 ? 22.882 110.471 17.502 1.00 17.08 268 HIS C O 1
ATOM 7580 N N . GLN C 1 269 ? 20.991 111.326 18.371 1.00 18.39 269 GLN C N 1
ATOM 7581 C CA . GLN C 1 269 ? 21.458 112.704 18.249 1.00 19.32 269 GLN C CA 1
ATOM 7582 C C . GLN C 1 269 ? 22.730 112.932 19.061 1.00 18.78 269 GLN C C 1
ATOM 7583 O O . GLN C 1 269 ? 23.643 113.621 18.608 1.00 19.03 269 GLN C O 1
ATOM 7589 N N . ARG C 1 270 ? 22.792 112.357 20.259 1.00 17.91 270 ARG C N 1
ATOM 7590 C CA . ARG C 1 270 ? 23.977 112.500 21.101 1.00 17.15 270 ARG C CA 1
ATOM 7591 C C . ARG C 1 270 ? 25.170 111.783 20.464 1.00 16.89 270 ARG C C 1
ATOM 7592 O O . ARG C 1 270 ? 26.253 112.352 20.338 1.00 16.59 270 ARG C O 1
ATOM 7600 N N . TYR C 1 271 ? 24.967 110.535 20.055 1.00 16.90 271 TYR C N 1
ATOM 7601 C CA . TYR C 1 271 ? 26.038 109.761 19.433 1.00 17.03 271 TYR C CA 1
ATOM 7602 C C . TYR C 1 271 ? 26.566 110.451 18.179 1.00 17.76 271 TYR C C 1
ATOM 7603 O O . TYR C 1 271 ? 27.769 110.658 18.024 1.00 17.46 271 TYR C O 1
ATOM 7612 N N . GLN C 1 272 ? 25.650 110.813 17.290 1.00 18.72 272 GLN C N 1
ATOM 7613 C CA . GLN C 1 272 ? 25.998 111.466 16.038 1.00 19.74 272 GLN C CA 1
ATOM 7614 C C . GLN C 1 272 ? 26.800 112.747 16.245 1.00 20.21 272 GLN C C 1
ATOM 7615 O O . GLN C 1 272 ? 27.747 113.009 15.507 1.00 19.89 272 GLN C O 1
ATOM 7621 N N . GLN C 1 273 ? 26.432 113.540 17.249 1.00 21.86 273 GLN C N 1
ATOM 7622 C CA . GLN C 1 273 ? 27.160 114.776 17.525 1.00 23.06 273 GLN C CA 1
ATOM 7623 C C . GLN C 1 273 ? 28.519 114.522 18.169 1.00 23.15 273 GLN C C 1
ATOM 7624 O O . GLN C 1 273 ? 29.469 115.267 17.913 1.00 23.31 273 GLN C O 1
ATOM 7630 N N . ASN C 1 274 ? 28.618 113.492 19.010 1.00 22.96 274 ASN C N 1
ATOM 7631 C CA . ASN C 1 274 ? 29.899 113.173 19.642 1.00 22.99 274 ASN C CA 1
ATOM 7632 C C . ASN C 1 274 ? 30.859 112.769 18.525 1.00 22.86 274 ASN C C 1
ATOM 7633 O O . ASN C 1 274 ? 32.014 113.187 18.497 1.00 22.57 274 ASN C O 1
ATOM 7638 N N . GLN C 1 275 ? 30.354 111.947 17.608 1.00 22.68 275 GLN C N 1
ATOM 7639 C CA . GLN C 1 275 ? 31.124 111.434 16.477 1.00 22.93 275 GLN C CA 1
ATOM 7640 C C . GLN C 1 275 ? 31.657 112.564 15.599 1.00 23.01 275 GLN C C 1
ATOM 7641 O O . GLN C 1 275 ? 32.847 112.612 15.287 1.00 22.55 275 GLN C O 1
ATOM 7647 N N . ARG C 1 276 ? 30.772 113.478 15.214 1.00 23.44 276 ARG C N 1
ATOM 7648 C CA . ARG C 1 276 ? 31.143 114.608 14.367 1.00 23.37 276 ARG C CA 1
ATOM 7649 C C . ARG C 1 276 ? 32.082 115.596 15.044 1.00 22.71 276 ARG C C 1
ATOM 7650 O O . ARG C 1 276 ? 32.947 116.174 14.388 1.00 22.32 276 ARG C O 1
ATOM 7658 N N . SER C 1 277 ? 31.910 115.796 16.348 1.00 22.25 277 SER C N 1
ATOM 7659 C CA . SER C 1 277 ? 32.774 116.711 17.088 1.00 21.61 277 SER C CA 1
ATOM 7660 C C . SER C 1 277 ? 34.149 116.075 17.243 1.00 21.04 277 SER C C 1
ATOM 7661 O O . SER C 1 277 ? 35.174 116.761 17.205 1.00 21.02 277 SER C O 1
ATOM 7664 N N . LEU C 1 278 ? 34.160 114.759 17.427 1.00 20.18 278 LEU C N 1
ATOM 7665 C CA . LEU C 1 278 ? 35.407 114.022 17.575 1.00 19.54 278 LEU C CA 1
ATOM 7666 C C . LEU C 1 278 ? 36.199 114.109 16.280 1.00 18.97 278 LEU C C 1
ATOM 7667 O O . LEU C 1 278 ? 37.388 114.410 16.291 1.00 18.90 278 LEU C O 1
ATOM 7672 N N . VAL C 1 279 ? 35.524 113.843 15.165 1.00 18.93 279 VAL C N 1
ATOM 7673 C CA . VAL C 1 279 ? 36.159 113.883 13.854 1.00 19.35 279 VAL C CA 1
ATOM 7674 C C . VAL C 1 279 ? 36.756 115.259 13.561 1.00 19.24 279 VAL C C 1
ATOM 7675 O O . VAL C 1 279 ? 37.904 115.360 13.138 1.00 19.11 279 VAL C O 1
ATOM 7679 N N . ALA C 1 280 ? 35.977 116.312 13.794 1.00 18.92 280 ALA C N 1
ATOM 7680 C CA . ALA C 1 280 ? 36.441 117.675 13.553 1.00 19.51 280 ALA C CA 1
ATOM 7681 C C . ALA C 1 280 ? 37.645 118.000 14.433 1.00 19.72 280 ALA C C 1
ATOM 7682 O O . ALA C 1 280 ? 38.600 118.641 13.986 1.00 20.06 280 ALA C O 1
ATOM 7684 N N . GLY C 1 281 ? 37.594 117.555 15.684 1.00 19.79 281 GLY C N 1
ATOM 7685 C CA . GLY C 1 281 ? 38.688 117.807 16.602 1.00 19.69 281 GLY C CA 1
ATOM 7686 C C . GLY C 1 281 ? 39.955 117.048 16.248 1.00 19.94 281 GLY C C 1
ATOM 7687 O O . GLY C 1 281 ? 41.050 117.610 16.269 1.00 19.97 281 GLY C O 1
ATOM 7696 N N . ARG C 1 283 ? 40.856 115.930 13.340 1.00 20.86 283 ARG C N 1
ATOM 7697 C CA . ARG C 1 283 ? 41.415 116.460 12.100 1.00 21.48 283 ARG C CA 1
ATOM 7698 C C . ARG C 1 283 ? 42.185 117.750 12.379 1.00 22.29 283 ARG C C 1
ATOM 7699 O O . ARG C 1 283 ? 43.259 117.977 11.821 1.00 21.80 283 ARG C O 1
ATOM 7707 N N . ALA C 1 284 ? 41.639 118.589 13.254 1.00 22.80 284 ALA C N 1
ATOM 7708 C CA . ALA C 1 284 ? 42.296 119.843 13.600 1.00 24.17 284 ALA C CA 1
ATOM 7709 C C . ALA C 1 284 ? 43.634 119.564 14.280 1.00 24.56 284 ALA C C 1
ATOM 7710 O O . ALA C 1 284 ? 44.514 120.424 14.306 1.00 25.36 284 ALA C O 1
ATOM 7712 N N . LEU C 1 285 ? 43.778 118.360 14.831 1.00 24.71 285 LEU C N 1
ATOM 7713 C CA . LEU C 1 285 ? 45.010 117.962 15.506 1.00 24.68 285 LEU C CA 1
ATOM 7714 C C . LEU C 1 285 ? 45.983 117.273 14.557 1.00 24.32 285 LEU C C 1
ATOM 7715 O O . LEU C 1 285 ? 47.088 116.904 14.952 1.00 24.36 285 LEU C O 1
ATOM 7720 N N . GLY C 1 286 ? 45.566 117.082 13.309 1.00 24.06 286 GLY C N 1
ATOM 7721 C CA . GLY C 1 286 ? 46.442 116.456 12.337 1.00 23.61 286 GLY C CA 1
ATOM 7722 C C . GLY C 1 286 ? 46.123 115.027 11.940 1.00 23.71 286 GLY C C 1
ATOM 7723 O O . GLY C 1 286 ? 46.783 114.481 11.056 1.00 23.78 286 GLY C O 1
ATOM 7724 N N . PHE C 1 287 ? 45.131 114.411 12.580 1.00 23.10 287 PHE C N 1
ATOM 7725 C CA . PHE C 1 287 ? 44.768 113.035 12.242 1.00 22.70 287 PHE C CA 1
ATOM 7726 C C . PHE C 1 287 ? 43.835 112.992 11.037 1.00 22.90 287 PHE C C 1
ATOM 7727 O O . PHE C 1 287 ? 43.150 113.969 10.733 1.00 22.99 287 PHE C O 1
ATOM 7735 N N . ASN C 1 288 ? 43.816 111.853 10.353 1.00 23.23 288 ASN C N 1
ATOM 7736 C CA . ASN C 1 288 ? 42.965 111.677 9.182 1.00 23.95 288 ASN C CA 1
ATOM 7737 C C . ASN C 1 288 ? 42.121 110.414 9.280 1.00 23.64 288 ASN C C 1
ATOM 7738 O O . ASN C 1 288 ? 42.606 109.354 9.678 1.00 23.44 288 ASN C O 1
ATOM 7743 N N . THR C 1 289 ? 40.854 110.544 8.908 1.00 23.32 289 THR C N 1
ATOM 7744 C CA . THR C 1 289 ? 39.914 109.435 8.959 1.00 23.56 289 THR C CA 1
ATOM 7745 C C . THR C 1 289 ? 40.130 108.401 7.860 1.00 23.86 289 THR C C 1
ATOM 7746 O O . THR C 1 289 ? 40.436 108.738 6.717 1.00 24.08 289 THR C O 1
ATOM 7750 N N . LEU C 1 290 ? 39.968 107.134 8.220 1.00 24.15 290 LEU C N 1
ATOM 7751 C CA . LEU C 1 290 ? 40.121 106.043 7.271 1.00 24.14 290 LEU C CA 1
ATOM 7752 C C . LEU C 1 290 ? 39.080 106.166 6.159 1.00 24.60 290 LEU C C 1
ATOM 7753 O O . LEU C 1 290 ? 39.385 105.949 4.988 1.00 24.85 290 LEU C O 1
ATOM 7758 N N . LEU C 1 291 ? 37.856 106.526 6.537 1.00 24.88 291 LEU C N 1
ATOM 7759 C CA . LEU C 1 291 ? 36.749 106.654 5.590 1.00 25.78 291 LEU C CA 1
ATOM 7760 C C . LEU C 1 291 ? 36.287 108.096 5.398 1.00 26.70 291 LEU C C 1
ATOM 7761 O O . LEU C 1 291 ? 36.579 108.966 6.219 1.00 26.81 291 LEU C O 1
ATOM 7766 N N . ASP C 1 292 ? 35.562 108.344 4.308 1.00 28.13 292 ASP C N 1
ATOM 7767 C CA . ASP C 1 292 ? 35.025 109.674 4.043 1.00 29.23 292 ASP C CA 1
ATOM 7768 C C . ASP C 1 292 ? 33.797 109.797 4.929 1.00 29.08 292 ASP C C 1
ATOM 7769 O O . ASP C 1 292 ? 33.169 108.793 5.262 1.00 29.14 292 ASP C O 1
ATOM 7774 N N . ASP C 1 293 ? 33.456 111.023 5.304 1.00 29.21 293 ASP C N 1
ATOM 7775 C CA . ASP C 1 293 ? 32.315 111.270 6.178 1.00 29.07 293 ASP C CA 1
ATOM 7776 C C . ASP C 1 293 ? 31.044 110.537 5.766 1.00 28.78 293 ASP C C 1
ATOM 7777 O O . ASP C 1 293 ? 30.294 110.063 6.617 1.00 28.67 293 ASP C O 1
ATOM 7782 N N . GLU C 1 294 ? 30.809 110.432 4.463 1.00 28.65 294 GLU C N 1
ATOM 7783 C CA . GLU C 1 294 ? 29.615 109.764 3.960 1.00 28.42 294 GLU C CA 1
ATOM 7784 C C . GLU C 1 294 ? 29.459 108.309 4.411 1.00 28.20 294 GLU C C 1
ATOM 7785 O O . GLU C 1 294 ? 28.336 107.821 4.536 1.00 28.34 294 GLU C O 1
ATOM 7791 N N . LEU C 1 295 ? 30.571 107.619 4.655 1.00 27.62 295 LEU C N 1
ATOM 7792 C CA . LEU C 1 295 ? 30.512 106.220 5.083 1.00 27.38 295 LEU C CA 1
ATOM 7793 C C . LEU C 1 295 ? 30.451 106.061 6.603 1.00 26.75 295 LEU C C 1
ATOM 7794 O O . LEU C 1 295 ? 30.174 104.975 7.110 1.00 26.73 295 LEU C O 1
ATOM 7799 N N . HIS C 1 296 ? 30.711 107.148 7.320 1.00 26.10 296 HIS C N 1
ATOM 7800 C CA . HIS C 1 296 ? 30.712 107.144 8.781 1.00 25.01 296 HIS C CA 1
ATOM 7801 C C . HIS C 1 296 ? 29.427 106.665 9.452 1.00 24.67 296 HIS C C 1
ATOM 7802 O O . HIS C 1 296 ? 28.321 106.860 8.942 1.00 24.26 296 HIS C O 1
ATOM 7809 N N . SER C 1 297 ? 29.596 106.036 10.610 1.00 23.96 297 SER C N 1
ATOM 7810 C CA . SER C 1 297 ? 28.477 105.581 11.423 1.00 23.14 297 SER C CA 1
ATOM 7811 C C . SER C 1 297 ? 28.618 106.471 12.656 1.00 22.43 297 SER C C 1
ATOM 7812 O O . SER C 1 297 ? 29.691 107.031 12.889 1.00 23.00 297 SER C O 1
ATOM 7815 N N . PRO C 1 298 ? 27.551 106.622 13.455 1.00 21.32 298 PRO C N 1
ATOM 7816 C CA . PRO C 1 298 ? 27.656 107.473 14.645 1.00 20.64 298 PRO C CA 1
ATOM 7817 C C . PRO C 1 298 ? 28.136 106.787 15.926 1.00 20.34 298 PRO C C 1
ATOM 7818 O O . PRO C 1 298 ? 27.924 107.316 17.019 1.00 20.59 298 PRO C O 1
ATOM 7822 N N . ILE C 1 299 ? 28.783 105.628 15.817 1.00 19.49 299 ILE C N 1
ATOM 7823 C CA . ILE C 1 299 ? 29.227 104.954 17.033 1.00 19.61 299 ILE C CA 1
ATOM 7824 C C . ILE C 1 299 ? 30.737 104.771 17.201 1.00 18.98 299 ILE C C 1
ATOM 7825 O O . ILE C 1 299 ? 31.223 104.710 18.328 1.00 18.21 299 ILE C O 1
ATOM 7834 N N . ILE C 1 300 ? 31.485 104.689 16.104 1.00 18.72 300 ILE C N 1
ATOM 7835 C CA . ILE C 1 300 ? 32.938 104.535 16.211 1.00 18.91 300 ILE C CA 1
ATOM 7836 C C . ILE C 1 300 ? 33.655 105.084 14.974 1.00 18.86 300 ILE C C 1
ATOM 7837 O O . ILE C 1 300 ? 33.075 105.137 13.887 1.00 19.54 300 ILE C O 1
ATOM 7842 N N . THR C 1 301 ? 34.910 105.498 15.140 1.00 18.29 301 THR C N 1
ATOM 7843 C CA . THR C 1 301 ? 35.679 106.061 14.030 1.00 17.99 301 THR C CA 1
ATOM 7844 C C . THR C 1 301 ? 37.119 105.550 13.947 1.00 18.01 301 THR C C 1
ATOM 7845 O O . THR C 1 301 ? 37.825 105.478 14.953 1.00 18.18 301 THR C O 1
ATOM 7849 N N . ALA C 1 302 ? 37.553 105.216 12.735 1.00 18.21 302 ALA C N 1
ATOM 7850 C CA . ALA C 1 302 ? 38.911 104.726 12.506 1.00 18.45 302 ALA C CA 1
ATOM 7851 C C . ALA C 1 302 ? 39.784 105.834 11.924 1.00 18.65 302 ALA C C 1
ATOM 7852 O O . ALA C 1 302 ? 39.377 106.527 10.993 1.00 18.63 302 ALA C O 1
ATOM 7854 N N . PHE C 1 303 ? 40.978 106.000 12.484 1.00 19.04 303 PHE C N 1
ATOM 7855 C CA . PHE C 1 303 ? 41.915 107.018 12.020 1.00 19.54 303 PHE C CA 1
ATOM 7856 C C . PHE C 1 303 ? 43.228 106.363 11.628 1.00 20.44 303 PHE C C 1
ATOM 7857 O O . PHE C 1 303 ? 43.650 105.387 12.249 1.00 20.71 303 PHE C O 1
ATOM 7865 N N . TYR C 1 304 ? 43.877 106.902 10.602 1.00 21.11 304 TYR C N 1
ATOM 7866 C CA . TYR C 1 304 ? 45.158 106.363 10.166 1.00 21.75 304 TYR C CA 1
ATOM 7867 C C . TYR C 1 304 ? 46.193 106.569 11.264 1.00 21.90 304 TYR C C 1
ATOM 7868 O O . TYR C 1 304 ? 46.273 107.644 11.856 1.00 21.84 304 TYR C O 1
ATOM 7877 N N . SER C 1 305 ? 46.983 105.540 11.537 1.00 21.95 305 SER C N 1
ATOM 7878 C CA . SER C 1 305 ? 48.019 105.658 12.550 1.00 22.85 305 SER C CA 1
ATOM 7879 C C . SER C 1 305 ? 49.061 106.654 12.050 1.00 23.02 305 SER C C 1
ATOM 7880 O O . SER C 1 305 ? 49.377 106.681 10.862 1.00 22.69 305 SER C O 1
ATOM 7883 N N . PRO C 1 306 ? 49.584 107.511 12.943 1.00 23.76 306 PRO C N 1
ATOM 7884 C CA . PRO C 1 306 ? 50.596 108.471 12.491 1.00 24.37 306 PRO C CA 1
ATOM 7885 C C . PRO C 1 306 ? 51.767 107.681 11.901 1.00 25.13 306 PRO C C 1
ATOM 7886 O O . PRO C 1 306 ? 52.089 106.596 12.390 1.00 24.32 306 PRO C O 1
ATOM 7890 N N . GLU C 1 307 ? 52.393 108.218 10.856 1.00 26.40 307 GLU C N 1
ATOM 7891 C CA . GLU C 1 307 ? 53.518 107.544 10.209 1.00 28.19 307 GLU C CA 1
ATOM 7892 C C . GLU C 1 307 ? 54.863 107.886 10.841 1.00 28.39 307 GLU C C 1
ATOM 7893 O O . GLU C 1 307 ? 55.884 107.288 10.499 1.00 28.84 307 GLU C O 1
ATOM 7899 N N . ASP C 1 308 ? 54.866 108.850 11.754 1.00 27.94 308 ASP C N 1
ATOM 7900 C CA . ASP C 1 308 ? 56.097 109.257 12.419 1.00 28.09 308 ASP C CA 1
ATOM 7901 C C . ASP C 1 308 ? 56.801 108.045 13.033 1.00 27.77 308 ASP C C 1
ATOM 7902 O O . ASP C 1 308 ? 56.185 107.247 13.740 1.00 27.71 308 ASP C O 1
ATOM 7907 N N . PRO C 1 309 ? 58.106 107.891 12.765 1.00 27.45 309 PRO C N 1
ATOM 7908 C CA . PRO C 1 309 ? 58.879 106.763 13.297 1.00 26.83 309 PRO C CA 1
ATOM 7909 C C . PRO C 1 309 ? 58.848 106.580 14.813 1.00 26.08 309 PRO C C 1
ATOM 7910 O O . PRO C 1 309 ? 59.127 105.491 15.310 1.00 26.07 309 PRO C O 1
ATOM 7914 N N . GLN C 1 310 ? 58.504 107.636 15.545 1.00 25.21 310 GLN C N 1
ATOM 7915 C CA . GLN C 1 310 ? 58.433 107.564 17.003 1.00 24.11 310 GLN C CA 1
ATOM 7916 C C . GLN C 1 310 ? 57.093 107.012 17.479 1.00 23.55 310 GLN C C 1
ATOM 7917 O O . GLN C 1 310 ? 56.976 106.534 18.609 1.00 22.87 310 GLN C O 1
ATOM 7923 N N . TYR C 1 311 ? 56.083 107.082 16.617 1.00 22.66 311 TYR C N 1
ATOM 7924 C CA . TYR C 1 311 ? 54.754 106.609 16.977 1.00 21.89 311 TYR C CA 1
ATOM 7925 C C . TYR C 1 311 ? 54.664 105.114 17.238 1.00 21.78 311 TYR C C 1
ATOM 7926 O O . TYR C 1 311 ? 55.217 104.299 16.500 1.00 21.89 311 TYR C O 1
ATOM 7935 N N . ARG C 1 312 ? 53.940 104.777 18.298 1.00 21.65 312 ARG C N 1
ATOM 7936 C CA . ARG C 1 312 ? 53.704 103.399 18.715 1.00 22.25 312 ARG C CA 1
ATOM 7937 C C . ARG C 1 312 ? 52.349 103.440 19.400 1.00 21.89 312 ARG C C 1
ATOM 7938 O O . ARG C 1 312 ? 52.163 104.193 20.355 1.00 22.14 312 ARG C O 1
ATOM 7946 N N . PHE C 1 313 ? 51.396 102.653 18.914 1.00 21.36 313 PHE C N 1
ATOM 7947 C CA . PHE C 1 313 ? 50.072 102.658 19.522 1.00 21.01 313 PHE C CA 1
ATOM 7948 C C . PHE C 1 313 ? 50.147 102.383 21.021 1.00 20.65 313 PHE C C 1
ATOM 7949 O O . PHE C 1 313 ? 49.423 102.993 21.802 1.00 20.38 313 PHE C O 1
ATOM 7957 N N . SER C 1 314 ? 51.032 101.472 21.416 1.00 21.10 314 SER C N 1
ATOM 7958 C CA . SER C 1 314 ? 51.189 101.118 22.820 1.00 21.42 314 SER C CA 1
ATOM 7959 C C . SER C 1 314 ? 51.480 102.319 23.719 1.00 21.93 314 SER C C 1
ATOM 7960 O O . SER C 1 314 ? 50.853 102.473 24.769 1.00 22.21 314 SER C O 1
ATOM 7963 N N . GLU C 1 315 ? 52.420 103.172 23.316 1.00 22.05 315 GLU C N 1
ATOM 7964 C CA . GLU C 1 315 ? 52.755 104.345 24.120 1.00 22.51 315 GLU C CA 1
ATOM 7965 C C . GLU C 1 315 ? 51.642 105.385 24.029 1.00 22.18 315 GLU C C 1
ATOM 7966 O O . GLU C 1 315 ? 51.296 106.030 25.019 1.00 22.41 315 GLU C O 1
ATOM 7977 N N . PHE C 1 316 ? 51.086 105.548 22.835 1.00 21.59 316 PHE C N 1
ATOM 7978 C CA . PHE C 1 316 ? 50.002 106.499 22.624 1.00 21.53 316 PHE C CA 1
ATOM 7979 C C . PHE C 1 316 ? 48.846 106.102 23.539 1.00 21.43 316 PHE C C 1
ATOM 7980 O O . PHE C 1 316 ? 48.278 106.934 24.247 1.00 20.59 316 PHE C O 1
ATOM 7988 N N . TYR C 1 317 ? 48.512 104.815 23.516 1.00 21.77 317 TYR C N 1
ATOM 7989 C CA . TYR C 1 317 ? 47.426 104.270 24.326 1.00 22.45 317 TYR C CA 1
ATOM 7990 C C . TYR C 1 317 ? 47.683 104.485 25.815 1.00 23.02 317 TYR C C 1
ATOM 7991 O O . TYR C 1 317 ? 46.788 104.891 26.556 1.00 22.84 317 TYR C O 1
ATOM 8000 N N . ARG C 1 318 ? 48.914 104.223 26.242 1.00 23.78 318 ARG C N 1
ATOM 8001 C CA . ARG C 1 318 ? 49.294 104.377 27.641 1.00 25.03 318 ARG C CA 1
ATOM 8002 C C . ARG C 1 318 ? 49.078 105.809 28.123 1.00 24.85 318 ARG C C 1
ATOM 8003 O O . ARG C 1 318 ? 48.426 106.036 29.140 1.00 25.08 318 ARG C O 1
ATOM 8011 N N . ARG C 1 319 ? 49.628 106.770 27.384 1.00 24.81 319 ARG C N 1
ATOM 8012 C CA . ARG C 1 319 ? 49.510 108.183 27.737 1.00 24.58 319 ARG C CA 1
ATOM 8013 C C . ARG C 1 319 ? 48.066 108.665 27.826 1.00 24.12 319 ARG C C 1
ATOM 8014 O O . ARG C 1 319 ? 47.730 109.476 28.688 1.00 23.16 319 ARG C O 1
ATOM 8022 N N . LEU C 1 320 ? 47.214 108.175 26.930 1.00 23.77 320 LEU C N 1
ATOM 8023 C CA . LEU C 1 320 ? 45.808 108.561 26.943 1.00 23.82 320 LEU C CA 1
ATOM 8024 C C . LEU C 1 320 ? 45.131 107.944 28.164 1.00 23.98 320 LEU C C 1
ATOM 8025 O O . LEU C 1 320 ? 44.350 108.598 28.852 1.00 23.92 320 LEU C O 1
ATOM 8030 N N . LYS C 1 321 ? 45.445 106.680 28.429 1.00 24.84 321 LYS C N 1
ATOM 8031 C CA . LYS C 1 321 ? 44.875 105.967 29.568 1.00 25.72 321 LYS C CA 1
ATOM 8032 C C . LYS C 1 321 ? 45.277 106.665 30.868 1.00 26.00 321 LYS C C 1
ATOM 8033 O O . LYS C 1 321 ? 44.445 106.897 31.743 1.00 25.80 321 LYS C O 1
ATOM 8039 N N . GLU C 1 322 ? 46.558 107.002 30.986 1.00 26.51 322 GLU C N 1
ATOM 8040 C CA . GLU C 1 322 ? 47.056 107.688 32.173 1.00 27.11 322 GLU C CA 1
ATOM 8041 C C . GLU C 1 322 ? 46.251 108.957 32.413 1.00 26.60 322 GLU C C 1
ATOM 8042 O O . GLU C 1 322 ? 46.214 109.477 33.525 1.00 27.36 322 GLU C O 1
ATOM 8048 N N . GLN C 1 323 ? 45.604 109.449 31.363 1.00 25.86 323 GLN C N 1
ATOM 8049 C CA . GLN C 1 323 ? 44.792 110.653 31.456 1.00 25.17 323 GLN C CA 1
ATOM 8050 C C . GLN C 1 323 ? 43.312 110.341 31.661 1.00 24.83 323 GLN C C 1
ATOM 8051 O O . GLN C 1 323 ? 42.496 111.251 31.802 1.00 24.44 323 GLN C O 1
ATOM 8057 N N . GLY C 1 324 ? 42.968 109.057 31.672 1.00 24.39 324 GLY C N 1
ATOM 8058 C CA . GLY C 1 324 ? 41.584 108.668 31.885 1.00 24.45 324 GLY C CA 1
ATOM 8059 C C . GLY C 1 324 ? 40.782 108.318 30.644 1.00 24.12 324 GLY C C 1
ATOM 8060 O O . GLY C 1 324 ? 39.555 108.254 30.696 1.00 24.60 324 GLY C O 1
ATOM 8061 N N . PHE C 1 325 ? 41.459 108.086 29.526 1.00 23.42 325 PHE C N 1
ATOM 8062 C CA . PHE C 1 325 ? 40.760 107.743 28.295 1.00 22.66 325 PHE C CA 1
ATOM 8063 C C . PHE C 1 325 ? 41.337 106.493 27.649 1.00 22.22 325 PHE C C 1
ATOM 8064 O O . PHE C 1 325 ? 42.523 106.438 27.322 1.00 22.10 325 PHE C O 1
ATOM 8072 N N . VAL C 1 326 ? 40.488 105.486 27.472 1.00 21.47 326 VAL C N 1
ATOM 8073 C CA . VAL C 1 326 ? 40.905 104.239 26.852 1.00 21.38 326 VAL C CA 1
ATOM 8074 C C . VAL C 1 326 ? 40.366 104.187 25.428 1.00 21.48 326 VAL C C 1
ATOM 8075 O O . VAL C 1 326 ? 39.153 104.179 25.222 1.00 21.12 326 VAL C O 1
ATOM 8079 N N . ILE C 1 327 ? 41.261 104.176 24.444 1.00 22.08 327 ILE C N 1
ATOM 8080 C CA . ILE C 1 327 ? 40.823 104.098 23.056 1.00 22.55 327 ILE C CA 1
ATOM 8081 C C . ILE C 1 327 ? 40.916 102.657 22.575 1.00 23.40 327 ILE C C 1
ATOM 8082 O O . ILE C 1 327 ? 41.028 101.736 23.388 1.00 23.22 327 ILE C O 1
ATOM 8087 N N . TYR C 1 328 ? 40.882 102.463 21.262 1.00 23.94 328 TYR C N 1
ATOM 8088 C CA . TYR C 1 328 ? 40.906 101.120 20.701 1.00 25.01 328 TYR C CA 1
ATOM 8089 C C . TYR C 1 328 ? 41.860 100.931 19.530 1.00 24.99 328 TYR C C 1
ATOM 8090 O O . TYR C 1 328 ? 42.002 101.810 18.683 1.00 24.40 328 TYR C O 1
ATOM 8099 N N . PRO C 1 329 ? 42.523 99.767 19.463 1.00 25.72 329 PRO C N 1
ATOM 8100 C CA . PRO C 1 329 ? 43.448 99.513 18.358 1.00 26.50 329 PRO C CA 1
ATOM 8101 C C . PRO C 1 329 ? 42.645 99.292 17.079 1.00 27.40 329 PRO C C 1
ATOM 8102 O O . PRO C 1 329 ? 41.445 99.016 17.131 1.00 26.97 329 PRO C O 1
ATOM 8106 N N . GLY C 1 330 ? 43.301 99.423 15.934 1.00 28.97 330 GLY C N 1
ATOM 8107 C CA . GLY C 1 330 ? 42.609 99.229 14.675 1.00 31.16 330 GLY C CA 1
ATOM 8108 C C . GLY C 1 330 ? 43.050 97.952 13.996 1.00 33.07 330 GLY C C 1
ATOM 8109 O O . GLY C 1 330 ? 44.247 97.673 13.904 1.00 33.90 330 GLY C O 1
ATOM 8110 N N . LYS C 1 331 ? 42.090 97.167 13.519 1.00 34.50 331 LYS C N 1
ATOM 8111 C CA . LYS C 1 331 ? 42.420 95.922 12.842 1.00 35.80 331 LYS C CA 1
ATOM 8112 C C . LYS C 1 331 ? 41.900 95.905 11.411 1.00 36.46 331 LYS C C 1
ATOM 8113 O O . LYS C 1 331 ? 40.934 95.212 11.088 1.00 36.73 331 LYS C O 1
ATOM 8119 N N . VAL C 1 332 ? 42.547 96.693 10.562 1.00 37.38 332 VAL C N 1
ATOM 8120 C CA . VAL C 1 332 ? 42.197 96.769 9.152 1.00 38.35 332 VAL C CA 1
ATOM 8121 C C . VAL C 1 332 ? 43.423 96.271 8.398 1.00 38.91 332 VAL C C 1
ATOM 8122 O O . VAL C 1 332 ? 44.476 96.904 8.425 1.00 39.45 332 VAL C O 1
ATOM 8126 N N . SER C 1 333 ? 43.286 95.127 7.737 1.00 39.38 333 SER C N 1
ATOM 8127 C CA . SER C 1 333 ? 44.392 94.528 6.999 1.00 39.43 333 SER C CA 1
ATOM 8128 C C . SER C 1 333 ? 45.044 95.434 5.956 1.00 39.51 333 SER C C 1
ATOM 8129 O O . SER C 1 333 ? 46.254 95.365 5.741 1.00 40.24 333 SER C O 1
ATOM 8132 N N . GLN C 1 334 ? 44.252 96.286 5.314 1.00 39.26 334 GLN C N 1
ATOM 8133 C CA . GLN C 1 334 ? 44.780 97.168 4.277 1.00 38.62 334 GLN C CA 1
ATOM 8134 C C . GLN C 1 334 ? 45.376 98.481 4.784 1.00 38.20 334 GLN C C 1
ATOM 8135 O O . GLN C 1 334 ? 45.987 99.227 4.015 1.00 38.10 334 GLN C O 1
ATOM 8141 N N . SER C 1 335 ? 45.211 98.770 6.071 1.00 37.48 335 SER C N 1
ATOM 8142 C CA . SER C 1 335 ? 45.744 100.011 6.618 1.00 36.51 335 SER C CA 1
ATOM 8143 C C . SER C 1 335 ? 46.023 99.949 8.108 1.00 35.62 335 SER C C 1
ATOM 8144 O O . SER C 1 335 ? 45.379 99.204 8.844 1.00 35.98 335 SER C O 1
ATOM 8147 N N . ASP C 1 336 ? 46.993 100.742 8.550 1.00 34.31 336 ASP C N 1
ATOM 8148 C CA . ASP C 1 336 ? 47.345 100.788 9.962 1.00 32.83 336 ASP C CA 1
ATOM 8149 C C . ASP C 1 336 ? 46.520 101.906 10.588 1.00 30.98 336 ASP C C 1
ATOM 8150 O O . ASP C 1 336 ? 46.713 103.083 10.278 1.00 30.60 336 ASP C O 1
ATOM 8155 N N . CYS C 1 337 ? 45.593 101.534 11.464 1.00 28.56 337 CYS C N 1
ATOM 8156 C CA . CYS C 1 337 ? 44.729 102.513 12.106 1.00 26.73 337 CYS C CA 1
ATOM 8157 C C . CYS C 1 337 ? 44.491 102.191 13.567 1.00 25.38 337 CYS C C 1
ATOM 8158 O O . CYS C 1 337 ? 44.940 101.170 14.084 1.00 25.18 337 CYS C O 1
ATOM 8163 N N . PHE C 1 338 ? 43.774 103.094 14.222 1.00 23.72 338 PHE C N 1
ATOM 8164 C CA . PHE C 1 338 ? 43.385 102.933 15.610 1.00 22.40 338 PHE C CA 1
ATOM 8165 C C . PHE C 1 338 ? 41.950 103.440 15.611 1.00 21.57 338 PHE C C 1
ATOM 8166 O O . PHE C 1 338 ? 41.540 104.141 14.684 1.00 21.17 338 PHE C O 1
ATOM 8174 N N . ARG C 1 339 ? 41.179 103.072 16.624 1.00 20.28 339 ARG C N 1
ATOM 8175 C CA . ARG C 1 339 ? 39.788 103.489 16.680 1.00 18.89 339 ARG C CA 1
ATOM 8176 C C . ARG C 1 339 ? 39.429 104.188 17.976 1.00 18.34 339 ARG C C 1
ATOM 8177 O O . ARG C 1 339 ? 40.066 103.985 19.012 1.00 17.29 339 ARG C O 1
ATOM 8185 N N . ILE C 1 340 ? 38.395 105.015 17.891 1.00 17.24 340 ILE C N 1
ATOM 8186 C CA . ILE C 1 340 ? 37.876 105.745 19.032 1.00 16.75 340 ILE C CA 1
ATOM 8187 C C . ILE C 1 340 ? 36.357 105.686 18.931 1.00 16.46 340 ILE C C 1
ATOM 8188 O O . ILE C 1 340 ? 35.772 106.180 17.964 1.00 15.80 340 ILE C O 1
ATOM 8193 N N . GLY C 1 341 ? 35.728 105.052 19.914 1.00 16.15 341 GLY C N 1
ATOM 8194 C CA . GLY C 1 341 ? 34.281 104.949 19.921 1.00 16.49 341 GLY C CA 1
ATOM 8195 C C . GLY C 1 341 ? 33.696 106.138 20.651 1.00 16.59 341 GLY C C 1
ATOM 8196 O O . GLY C 1 341 ? 34.426 106.856 21.334 1.00 16.62 341 GLY C O 1
ATOM 8197 N N . ASN C 1 342 ? 32.391 106.356 20.514 1.00 17.16 342 ASN C N 1
ATOM 8198 C CA . ASN C 1 342 ? 31.741 107.481 21.183 1.00 18.06 342 ASN C CA 1
ATOM 8199 C C . ASN C 1 342 ? 30.393 107.118 21.800 1.00 18.77 342 ASN C C 1
ATOM 8200 O O . ASN C 1 342 ? 29.516 107.974 21.936 1.00 18.70 342 ASN C O 1
ATOM 8205 N N . ILE C 1 343 ? 30.226 105.852 22.171 1.00 18.94 343 ILE C N 1
ATOM 8206 C CA . ILE C 1 343 ? 28.976 105.409 22.775 1.00 19.23 343 ILE C CA 1
ATOM 8207 C C . ILE C 1 343 ? 29.162 105.085 24.250 1.00 19.67 343 ILE C C 1
ATOM 8208 O O . ILE C 1 343 ? 30.286 105.088 24.762 1.00 19.63 343 ILE C O 1
ATOM 8213 N N . GLY C 1 344 ? 28.057 104.801 24.933 1.00 19.61 344 GLY C N 1
ATOM 8214 C CA . GLY C 1 344 ? 28.133 104.532 26.353 1.00 19.19 344 GLY C CA 1
ATOM 8215 C C . GLY C 1 344 ? 28.025 105.888 27.022 1.00 19.59 344 GLY C C 1
ATOM 8216 O O . GLY C 1 344 ? 27.457 106.808 26.441 1.00 19.83 344 GLY C O 1
ATOM 8217 N N . GLU C 1 345 ? 28.574 106.032 28.222 1.00 19.58 345 GLU C N 1
ATOM 8218 C CA . GLU C 1 345 ? 28.503 107.306 28.927 1.00 20.02 345 GLU C CA 1
ATOM 8219 C C . GLU C 1 345 ? 29.466 108.358 28.371 1.00 19.98 345 GLU C C 1
ATOM 8220 O O . GLU C 1 345 ? 30.376 108.810 29.067 1.00 20.03 345 GLU C O 1
ATOM 8226 N N . VAL C 1 346 ? 29.254 108.749 27.117 1.00 19.93 346 VAL C N 1
ATOM 8227 C CA . VAL C 1 346 ? 30.094 109.753 26.468 1.00 19.63 346 VAL C CA 1
ATOM 8228 C C . VAL C 1 346 ? 29.250 110.963 26.069 1.00 19.64 346 VAL C C 1
ATOM 8229 O O . VAL C 1 346 ? 28.261 110.830 25.349 1.00 19.41 346 VAL C O 1
ATOM 8233 N N . TYR C 1 347 ? 29.638 112.138 26.548 1.00 19.82 347 TYR C N 1
ATOM 8234 C CA . TYR C 1 347 ? 28.911 113.363 26.242 1.00 20.72 347 TYR C CA 1
ATOM 8235 C C . TYR C 1 347 ? 29.847 114.413 25.656 1.00 20.47 347 TYR C C 1
ATOM 8236 O O . TYR C 1 347 ? 31.064 114.226 25.638 1.00 20.18 347 TYR C O 1
ATOM 8245 N N . ALA C 1 348 ? 29.274 115.516 25.182 1.00 20.61 348 ALA C N 1
ATOM 8246 C CA . ALA C 1 348 ? 30.054 116.599 24.580 1.00 21.13 348 ALA C CA 1
ATOM 8247 C C . ALA C 1 348 ? 31.318 116.931 25.363 1.00 21.19 348 ALA C C 1
ATOM 8248 O O . ALA C 1 348 ? 32.416 116.958 24.802 1.00 21.83 348 ALA C O 1
ATOM 8250 N N . ALA C 1 349 ? 31.161 117.176 26.660 1.00 21.27 349 ALA C N 1
ATOM 8251 C CA . ALA C 1 349 ? 32.287 117.518 27.521 1.00 21.37 349 ALA C CA 1
ATOM 8252 C C . ALA C 1 349 ? 33.408 116.489 27.460 1.00 21.41 349 ALA C C 1
ATOM 8253 O O . ALA C 1 349 ? 34.588 116.844 27.487 1.00 21.76 349 ALA C O 1
ATOM 8255 N N . ASP C 1 350 ? 33.041 115.213 27.384 1.00 21.25 350 ASP C N 1
ATOM 8256 C CA . ASP C 1 350 ? 34.033 114.143 27.322 1.00 20.67 350 ASP C CA 1
ATOM 8257 C C . ASP C 1 350 ? 34.853 114.238 26.041 1.00 20.20 350 ASP C C 1
ATOM 8258 O O . ASP C 1 350 ? 36.068 114.047 26.058 1.00 20.52 350 ASP C O 1
ATOM 8263 N N . ILE C 1 351 ? 34.182 114.534 24.933 1.00 20.10 351 ILE C N 1
ATOM 8264 C CA . ILE C 1 351 ? 34.851 114.672 23.643 1.00 20.12 351 ILE C CA 1
ATOM 8265 C C . ILE C 1 351 ? 35.884 115.792 23.747 1.00 20.56 351 ILE C C 1
ATOM 8266 O O . ILE C 1 351 ? 37.036 115.635 23.337 1.00 20.85 351 ILE C O 1
ATOM 8271 N N . THR C 1 352 ? 35.458 116.923 24.301 1.00 20.66 352 THR C N 1
ATOM 8272 C CA . THR C 1 352 ? 36.339 118.071 24.483 1.00 20.49 352 THR C CA 1
ATOM 8273 C C . THR C 1 352 ? 37.509 117.655 25.368 1.00 20.77 352 THR C C 1
ATOM 8274 O O . THR C 1 352 ? 38.668 117.931 25.061 1.00 20.61 352 THR C O 1
ATOM 8278 N N . ALA C 1 353 ? 37.196 116.984 26.471 1.00 21.19 353 ALA C N 1
ATOM 8279 C CA . ALA C 1 353 ? 38.226 116.529 27.395 1.00 21.75 353 ALA C CA 1
ATOM 8280 C C . ALA C 1 353 ? 39.163 115.532 26.719 1.00 22.14 353 ALA C C 1
ATOM 8281 O O . ALA C 1 353 ? 40.365 115.522 26.978 1.00 22.21 353 ALA C O 1
ATOM 8283 N N . LEU C 1 354 ? 38.607 114.695 25.849 1.00 22.67 354 LEU C N 1
ATOM 8284 C CA . LEU C 1 354 ? 39.401 113.693 25.140 1.00 22.70 354 LEU C CA 1
ATOM 8285 C C . LEU C 1 354 ? 40.383 114.375 24.187 1.00 22.45 354 LEU C C 1
ATOM 8286 O O . LEU C 1 354 ? 41.565 114.029 24.147 1.00 22.00 354 LEU C O 1
ATOM 8291 N N . LEU C 1 355 ? 39.888 115.351 23.433 1.00 22.10 355 LEU C N 1
ATOM 8292 C CA . LEU C 1 355 ? 40.719 116.088 22.487 1.00 22.45 355 LEU C CA 1
ATOM 8293 C C . LEU C 1 355 ? 41.920 116.721 23.183 1.00 22.72 355 LEU C C 1
ATOM 8294 O O . LEU C 1 355 ? 43.029 116.727 22.648 1.00 22.27 355 LEU C O 1
ATOM 8299 N N . THR C 1 356 ? 41.692 117.257 24.378 1.00 23.01 356 THR C N 1
ATOM 8300 C CA . THR C 1 356 ? 42.762 117.873 25.147 1.00 23.61 356 THR C CA 1
ATOM 8301 C C . THR C 1 356 ? 43.786 116.812 25.523 1.00 24.18 356 THR C C 1
ATOM 8302 O O . THR C 1 356 ? 44.994 117.065 25.506 1.00 24.94 356 THR C O 1
ATOM 8306 N N . ALA C 1 357 ? 43.299 115.621 25.860 1.00 23.93 357 ALA C N 1
ATOM 8307 C CA . ALA C 1 357 ? 44.180 114.522 26.240 1.00 23.90 357 ALA C CA 1
ATOM 8308 C C . ALA C 1 357 ? 44.987 114.036 25.039 1.00 24.07 357 ALA C C 1
ATOM 8309 O O . ALA C 1 357 ? 46.166 113.700 25.169 1.00 24.19 357 ALA C O 1
ATOM 8311 N N . ILE C 1 358 ? 44.348 114.002 23.872 1.00 23.88 358 ILE C N 1
ATOM 8312 C CA . ILE C 1 358 ? 45.009 113.564 22.647 1.00 24.01 358 ILE C CA 1
ATOM 8313 C C . ILE C 1 358 ? 46.232 114.438 22.379 1.00 24.52 358 ILE C C 1
ATOM 8314 O O . ILE C 1 358 ? 47.333 113.932 22.155 1.00 24.36 358 ILE C O 1
ATOM 8319 N N . ARG C 1 359 ? 46.029 115.752 22.403 1.00 25.01 359 ARG C N 1
ATOM 8320 C CA . ARG C 1 359 ? 47.113 116.703 22.169 1.00 26.13 359 ARG C CA 1
ATOM 8321 C C . ARG C 1 359 ? 48.262 116.443 23.134 1.00 26.39 359 ARG C C 1
ATOM 8322 O O . ARG C 1 359 ? 49.425 116.425 22.740 1.00 27.04 359 ARG C O 1
ATOM 8330 N N . THR C 1 360 ? 47.922 116.230 24.399 1.00 27.02 360 THR C N 1
ATOM 8331 C CA . THR C 1 360 ? 48.909 115.967 25.439 1.00 27.57 360 THR C CA 1
ATOM 8332 C C . THR C 1 360 ? 49.678 114.676 25.184 1.00 28.12 360 THR C C 1
ATOM 8333 O O . THR C 1 360 ? 50.870 114.583 25.478 1.00 27.81 360 THR C O 1
ATOM 8337 N N . ALA C 1 361 ? 48.986 113.682 24.638 1.00 28.97 361 ALA C N 1
ATOM 8338 C CA . ALA C 1 361 ? 49.584 112.381 24.363 1.00 29.54 361 ALA C CA 1
ATOM 8339 C C . ALA C 1 361 ? 50.400 112.325 23.073 1.00 30.47 361 ALA C C 1
ATOM 8340 O O . ALA C 1 361 ? 51.131 111.359 22.846 1.00 30.43 361 ALA C O 1
ATOM 8350 N N . TYR C 1 363 ? 53.165 112.625 21.822 1.00 32.01 363 TYR C N 1
ATOM 8351 C CA . TYR C 1 363 ? 54.575 112.734 22.184 1.00 31.93 363 TYR C CA 1
ATOM 8352 C C . TYR C 1 363 ? 55.541 112.793 21.003 1.00 32.26 363 TYR C C 1
ATOM 8353 O O . TYR C 1 363 ? 56.640 113.331 21.126 1.00 32.40 363 TYR C O 1
ATOM 8362 N N . TRP C 1 364 ? 55.134 112.239 19.867 1.00 32.65 364 TRP C N 1
ATOM 8363 C CA . TRP C 1 364 ? 55.978 112.214 18.677 1.00 33.30 364 TRP C CA 1
ATOM 8364 C C . TRP C 1 364 ? 56.070 113.567 17.980 1.00 34.63 364 TRP C C 1
ATOM 8365 O O . TRP C 1 364 ? 56.773 113.714 16.978 1.00 35.02 364 TRP C O 1
ATOM 8376 N N . THR C 1 365 ? 55.366 114.557 18.516 1.00 35.85 365 THR C N 1
ATOM 8377 C CA . THR C 1 365 ? 55.379 115.888 17.929 1.00 37.04 365 THR C CA 1
ATOM 8378 C C . THR C 1 365 ? 55.821 116.933 18.952 1.00 37.27 365 THR C C 1
ATOM 8379 O O . THR C 1 365 ? 56.006 116.564 20.132 1.00 37.73 365 THR C O 1
ATOM 8383 N N . ASN D 1 4 ? 16.310 89.906 52.900 1.00 36.75 4 ASN D N 1
ATOM 8384 C CA . ASN D 1 4 ? 14.849 89.837 52.615 1.00 36.05 4 ASN D CA 1
ATOM 8385 C C . ASN D 1 4 ? 14.484 88.432 52.139 1.00 34.73 4 ASN D C 1
ATOM 8386 O O . ASN D 1 4 ? 13.498 87.854 52.593 1.00 34.83 4 ASN D O 1
ATOM 8391 N N . TYR D 1 5 ? 15.283 87.887 51.223 1.00 32.72 5 TYR D N 1
ATOM 8392 C CA . TYR D 1 5 ? 15.050 86.545 50.695 1.00 30.79 5 TYR D CA 1
ATOM 8393 C C . TYR D 1 5 ? 16.313 85.696 50.683 1.00 28.63 5 TYR D C 1
ATOM 8394 O O . TYR D 1 5 ? 17.404 86.194 50.407 1.00 28.28 5 TYR D O 1
ATOM 8403 N N . LEU D 1 6 ? 16.155 84.410 50.979 1.00 26.10 6 LEU D N 1
ATOM 8404 C CA . LEU D 1 6 ? 17.271 83.473 50.966 1.00 24.10 6 LEU D CA 1
ATOM 8405 C C . LEU D 1 6 ? 16.940 82.423 49.908 1.00 22.57 6 LEU D C 1
ATOM 8406 O O . LEU D 1 6 ? 15.880 81.799 49.952 1.00 22.38 6 LEU D O 1
ATOM 8411 N N . LEU D 1 7 ? 17.845 82.237 48.955 1.00 20.62 7 LEU D N 1
ATOM 8412 C CA . LEU D 1 7 ? 17.619 81.292 47.873 1.00 19.51 7 LEU D CA 1
ATOM 8413 C C . LEU D 1 7 ? 18.140 79.883 48.148 1.00 18.73 7 LEU D C 1
ATOM 8414 O O . LEU D 1 7 ? 19.336 79.619 48.008 1.00 18.03 7 LEU D O 1
ATOM 8419 N N . LEU D 1 8 ? 17.239 78.985 48.544 1.00 17.75 8 LEU D N 1
ATOM 8420 C CA . LEU D 1 8 ? 17.610 77.595 48.803 1.00 16.88 8 LEU D CA 1
ATOM 8421 C C . LEU D 1 8 ? 17.490 76.856 47.476 1.00 16.78 8 LEU D C 1
ATOM 8422 O O . LEU D 1 8 ? 16.762 75.869 47.352 1.00 16.67 8 LEU D O 1
ATOM 8427 N N . THR D 1 9 ? 18.204 77.361 46.480 1.00 16.65 9 THR D N 1
ATOM 8428 C CA . THR D 1 9 ? 18.190 76.783 45.147 1.00 16.55 9 THR D CA 1
ATOM 8429 C C . THR D 1 9 ? 19.550 76.168 44.858 1.00 16.99 9 THR D C 1
ATOM 8430 O O . THR D 1 9 ? 20.485 76.296 45.652 1.00 17.01 9 THR D O 1
ATOM 8434 N N . PRO D 1 10 ? 19.673 75.473 43.722 1.00 17.43 10 PRO D N 1
ATOM 8435 C CA . PRO D 1 10 ? 20.956 74.865 43.368 1.00 18.01 10 PRO D CA 1
ATOM 8436 C C . PRO D 1 10 ? 21.804 75.886 42.599 1.00 18.40 10 PRO D C 1
ATOM 8437 O O . PRO D 1 10 ? 22.837 75.548 42.026 1.00 18.68 10 PRO D O 1
ATOM 8441 N N . GLY D 1 11 ? 21.355 77.140 42.599 1.00 18.70 11 GLY D N 1
ATOM 8442 C CA . GLY D 1 11 ? 22.070 78.191 41.893 1.00 18.12 11 GLY D CA 1
ATOM 8443 C C . GLY D 1 11 ? 21.391 78.497 40.568 1.00 18.20 11 GLY D C 1
ATOM 8444 O O . GLY D 1 11 ? 20.905 77.570 39.920 1.00 18.86 11 GLY D O 1
ATOM 8445 N N . PRO D 1 12 ? 21.309 79.775 40.142 1.00 17.64 12 PRO D N 1
ATOM 8446 C CA . PRO D 1 12 ? 21.802 80.986 40.809 1.00 17.06 12 PRO D CA 1
ATOM 8447 C C . PRO D 1 12 ? 21.314 81.020 42.252 1.00 16.63 12 PRO D C 1
ATOM 8448 O O . PRO D 1 12 ? 20.183 80.628 42.536 1.00 16.29 12 PRO D O 1
ATOM 8452 N N . LEU D 1 13 ? 22.162 81.491 43.157 1.00 16.04 13 LEU D N 1
ATOM 8453 C CA . LEU D 1 13 ? 21.809 81.513 44.569 1.00 16.39 13 LEU D CA 1
ATOM 8454 C C . LEU D 1 13 ? 22.054 82.855 45.253 1.00 16.41 13 LEU D C 1
ATOM 8455 O O . LEU D 1 13 ? 22.286 83.870 44.595 1.00 16.48 13 LEU D O 1
ATOM 8460 N N . THR D 1 14 ? 21.982 82.860 46.580 1.00 16.13 14 THR D N 1
ATOM 8461 C CA . THR D 1 14 ? 22.224 84.080 47.332 1.00 15.75 14 THR D CA 1
ATOM 8462 C C . THR D 1 14 ? 23.727 84.260 47.478 1.00 15.69 14 THR D C 1
ATOM 8463 O O . THR D 1 14 ? 24.402 83.442 48.106 1.00 15.34 14 THR D O 1
ATOM 8467 N N . THR D 1 15 ? 24.249 85.328 46.886 1.00 14.76 15 THR D N 1
ATOM 8468 C CA . THR D 1 15 ? 25.673 85.619 46.955 1.00 14.81 15 THR D CA 1
ATOM 8469 C C . THR D 1 15 ? 25.938 86.633 48.063 1.00 14.69 15 THR D C 1
ATOM 8470 O O . THR D 1 15 ? 25.022 87.310 48.526 1.00 14.84 15 THR D O 1
ATOM 8474 N N . SER D 1 16 ? 27.191 86.727 48.495 1.00 14.42 16 SER D N 1
ATOM 8475 C CA . SER D 1 16 ? 27.566 87.676 49.535 1.00 14.61 16 SER D CA 1
ATOM 8476 C C . SER D 1 16 ? 27.458 89.096 48.992 1.00 14.94 16 SER D C 1
ATOM 8477 O O . SER D 1 16 ? 27.435 89.307 47.778 1.00 13.68 16 SER D O 1
ATOM 8480 N N . ARG D 1 17 ? 27.393 90.068 49.896 1.00 15.94 17 ARG D N 1
ATOM 8481 C CA . ARG D 1 17 ? 27.304 91.467 49.498 1.00 16.88 17 ARG D CA 1
ATOM 8482 C C . ARG D 1 17 ? 28.563 91.846 48.721 1.00 16.70 17 ARG D C 1
ATOM 8483 O O . ARG D 1 17 ? 28.489 92.539 47.706 1.00 16.60 17 ARG D O 1
ATOM 8491 N N . THR D 1 18 ? 29.713 91.369 49.192 1.00 15.85 18 THR D N 1
ATOM 8492 C CA . THR D 1 18 ? 30.989 91.677 48.558 1.00 15.91 18 THR D CA 1
ATOM 8493 C C . THR D 1 18 ? 31.177 91.103 47.154 1.00 16.22 18 THR D C 1
ATOM 8494 O O . THR D 1 18 ? 31.826 91.727 46.308 1.00 16.24 18 THR D O 1
ATOM 8498 N N . VAL D 1 19 ? 30.624 89.920 46.900 1.00 16.02 19 VAL D N 1
ATOM 8499 C CA . VAL D 1 19 ? 30.735 89.324 45.573 1.00 15.58 19 VAL D CA 1
ATOM 8500 C C . VAL D 1 19 ? 29.986 90.214 44.585 1.00 15.30 19 VAL D C 1
ATOM 8501 O O . VAL D 1 19 ? 30.448 90.430 43.466 1.00 15.72 19 VAL D O 1
ATOM 8505 N N . LYS D 1 20 ? 28.841 90.743 45.006 1.00 15.32 20 LYS D N 1
ATOM 8506 C CA . LYS D 1 20 ? 28.049 91.621 44.141 1.00 15.70 20 LYS D CA 1
ATOM 8507 C C . LYS D 1 20 ? 28.739 92.957 43.886 1.00 15.47 20 LYS D C 1
ATOM 8508 O O . LYS D 1 20 ? 28.807 93.419 42.749 1.00 15.05 20 LYS D O 1
ATOM 8514 N N . GLU D 1 21 ? 29.237 93.584 44.950 1.00 15.46 21 GLU D N 1
ATOM 8515 C CA . GLU D 1 21 ? 29.903 94.879 44.817 1.00 16.19 21 GLU D CA 1
ATOM 8516 C C . GLU D 1 21 ? 31.141 94.790 43.932 1.00 16.11 21 GLU D C 1
ATOM 8517 O O . GLU D 1 21 ? 31.612 95.797 43.402 1.00 15.36 21 GLU D O 1
ATOM 8523 N N . ALA D 1 22 ? 31.659 93.576 43.771 1.00 16.32 22 ALA D N 1
ATOM 8524 C CA . ALA D 1 22 ? 32.830 93.355 42.936 1.00 16.40 22 ALA D CA 1
ATOM 8525 C C . ALA D 1 22 ? 32.468 93.554 41.465 1.00 16.46 22 ALA D C 1
ATOM 8526 O O . ALA D 1 22 ? 33.345 93.688 40.616 1.00 16.90 22 ALA D O 1
ATOM 8536 N N . LEU D 1 24 ? 30.749 96.147 40.367 1.00 17.83 24 LEU D N 1
ATOM 8537 C CA . LEU D 1 24 ? 30.649 97.584 40.110 1.00 18.97 24 LEU D CA 1
ATOM 8538 C C . LEU D 1 24 ? 31.824 98.279 39.416 1.00 19.31 24 LEU D C 1
ATOM 8539 O O . LEU D 1 24 ? 32.259 99.355 39.840 1.00 19.13 24 LEU D O 1
ATOM 8544 N N . PHE D 1 25 ? 32.312 97.676 38.337 1.00 19.71 25 PHE D N 1
ATOM 8545 C CA . PHE D 1 25 ? 33.427 98.230 37.572 1.00 19.91 25 PHE D CA 1
ATOM 8546 C C . PHE D 1 25 ? 33.270 97.841 36.108 1.00 20.03 25 PHE D C 1
ATOM 8547 O O . PHE D 1 25 ? 32.856 96.722 35.803 1.00 19.77 25 PHE D O 1
ATOM 8555 N N . ASP D 1 26 ? 33.586 98.767 35.207 1.00 19.92 26 ASP D N 1
ATOM 8556 C CA . ASP D 1 26 ? 33.520 98.484 33.777 1.00 20.42 26 ASP D CA 1
ATOM 8557 C C . ASP D 1 26 ? 34.946 98.158 33.354 1.00 21.14 26 ASP D C 1
ATOM 8558 O O . ASP D 1 26 ? 35.871 98.916 33.648 1.00 21.71 26 ASP D O 1
ATOM 8563 N N . SER D 1 27 ? 35.126 97.031 32.675 1.00 21.32 27 SER D N 1
ATOM 8564 C CA . SER D 1 27 ? 36.454 96.608 32.244 1.00 21.70 27 SER D CA 1
ATOM 8565 C C . SER D 1 27 ? 36.657 96.692 30.738 1.00 22.10 27 SER D C 1
ATOM 8566 O O . SER D 1 27 ? 35.713 96.547 29.963 1.00 22.09 27 SER D O 1
ATOM 8569 N N . CYS D 1 28 ? 37.899 96.931 30.328 1.00 22.59 28 CYS D N 1
ATOM 8570 C CA . CYS D 1 28 ? 38.221 96.978 28.908 1.00 23.40 28 CYS D CA 1
ATOM 8571 C C . CYS D 1 28 ? 38.709 95.582 28.534 1.00 23.22 28 CYS D C 1
ATOM 8572 O O . CYS D 1 28 ? 39.722 95.113 29.050 1.00 23.18 28 CYS D O 1
ATOM 8575 N N . THR D 1 29 ? 37.980 94.921 27.643 1.00 23.56 29 THR D N 1
ATOM 8576 C CA . THR D 1 29 ? 38.320 93.567 27.216 1.00 24.21 29 THR D CA 1
ATOM 8577 C C . THR D 1 29 ? 39.653 93.431 26.482 1.00 24.88 29 THR D C 1
ATOM 8578 O O . THR D 1 29 ? 40.167 92.321 26.329 1.00 25.32 29 THR D O 1
ATOM 8582 N N . TRP D 1 30 ? 40.214 94.549 26.032 1.00 24.98 30 TRP D N 1
ATOM 8583 C CA . TRP D 1 30 ? 41.482 94.519 25.308 1.00 26.03 30 TRP D CA 1
ATOM 8584 C C . TRP D 1 30 ? 42.674 94.826 26.207 1.00 25.44 30 TRP D C 1
ATOM 8585 O O . TRP D 1 30 ? 43.814 94.564 25.837 1.00 25.91 30 TRP D O 1
ATOM 8596 N N . ASP D 1 31 ? 42.406 95.369 27.389 1.00 24.60 31 ASP D N 1
ATOM 8597 C CA . ASP D 1 31 ? 43.459 95.749 28.324 1.00 23.87 31 ASP D CA 1
ATOM 8598 C C . ASP D 1 31 ? 43.977 94.614 29.216 1.00 23.49 31 ASP D C 1
ATOM 8599 O O . ASP D 1 31 ? 43.215 93.741 29.639 1.00 23.11 31 ASP D O 1
ATOM 8604 N N . ASP D 1 32 ? 45.278 94.641 29.505 1.00 22.81 32 ASP D N 1
ATOM 8605 C CA . ASP D 1 32 ? 45.902 93.622 30.349 1.00 22.46 32 ASP D CA 1
ATOM 8606 C C . ASP D 1 32 ? 45.374 93.625 31.779 1.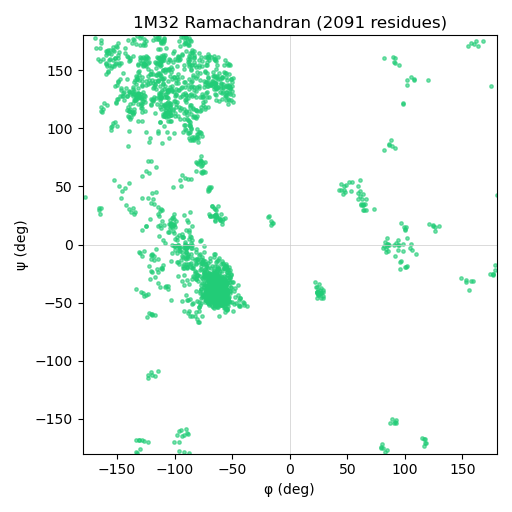00 21.62 32 ASP D C 1
ATOM 8607 O O . ASP D 1 32 ? 45.436 92.606 32.466 1.00 20.52 32 ASP D O 1
ATOM 8612 N N . ASP D 1 33 ? 44.870 94.769 32.233 1.00 21.15 33 ASP D N 1
ATOM 8613 C CA . ASP D 1 33 ? 44.333 94.871 33.587 1.00 21.15 33 ASP D CA 1
ATOM 8614 C C . ASP D 1 33 ? 43.253 93.814 33.799 1.00 20.46 33 ASP D C 1
ATOM 8615 O O . ASP D 1 33 ? 43.080 93.292 34.901 1.00 20.09 33 ASP D O 1
ATOM 8620 N N . TYR D 1 34 ? 42.525 93.512 32.732 1.00 19.50 34 TYR D N 1
ATOM 8621 C CA . TYR D 1 34 ? 41.459 92.522 32.785 1.00 18.74 34 TYR D CA 1
ATOM 8622 C C . TYR D 1 34 ? 41.963 91.128 32.419 1.00 18.14 34 TYR D C 1
ATOM 8623 O O . TYR D 1 34 ? 41.848 90.188 33.206 1.00 17.87 34 TYR D O 1
ATOM 8632 N N . ASN D 1 35 ? 42.533 90.999 31.226 1.00 17.85 35 ASN D N 1
ATOM 8633 C CA . ASN D 1 35 ? 43.026 89.710 30.755 1.00 18.03 35 ASN D CA 1
ATOM 8634 C C . ASN D 1 35 ? 44.098 89.069 31.639 1.00 18.36 35 ASN D C 1
ATOM 8635 O O . ASN D 1 35 ? 44.039 87.870 31.921 1.00 18.79 35 ASN D O 1
ATOM 8640 N N . ILE D 1 36 ? 45.068 89.861 32.084 1.00 18.04 36 ILE D N 1
ATOM 8641 C CA . ILE D 1 36 ? 46.131 89.346 32.939 1.00 17.93 36 ILE D CA 1
ATOM 8642 C C . ILE D 1 36 ? 45.799 89.543 34.418 1.00 17.62 36 ILE D C 1
ATOM 8643 O O . ILE D 1 36 ? 45.901 88.611 35.217 1.00 17.59 36 ILE D O 1
ATOM 8648 N N . GLY D 1 37 ? 45.393 90.758 34.769 1.00 17.34 37 GLY D N 1
ATOM 8649 C CA . GLY D 1 37 ? 45.059 91.072 36.148 1.00 17.07 37 GLY D CA 1
ATOM 8650 C C . GLY D 1 37 ? 43.903 90.285 36.737 1.00 17.45 37 GLY D C 1
ATOM 8651 O O . GLY D 1 37 ? 43.860 90.058 37.948 1.00 17.76 37 GLY D O 1
ATOM 8652 N N . VAL D 1 38 ? 42.963 89.861 35.899 1.00 16.83 38 VAL D N 1
ATOM 8653 C CA . VAL D 1 38 ? 41.819 89.106 36.396 1.00 16.10 38 VAL D CA 1
ATOM 8654 C C . VAL D 1 38 ? 41.687 87.716 35.778 1.00 16.11 38 VAL D C 1
ATOM 8655 O O . VAL D 1 38 ? 41.723 86.710 36.486 1.00 16.46 38 VAL D O 1
ATOM 8659 N N . VAL D 1 39 ? 41.543 87.663 34.459 1.00 15.84 39 VAL D N 1
ATOM 8660 C CA . VAL D 1 39 ? 41.358 86.395 33.768 1.00 16.20 39 VAL D CA 1
ATOM 8661 C C . VAL D 1 39 ? 42.435 85.346 34.005 1.00 16.65 39 VAL D C 1
ATOM 8662 O O . VAL D 1 39 ? 42.118 84.224 34.395 1.00 16.52 39 VAL D O 1
ATOM 8666 N N . GLU D 1 40 ? 43.698 85.695 33.766 1.00 17.35 40 GLU D N 1
ATOM 8667 C CA . GLU D 1 40 ? 44.788 84.741 33.972 1.00 18.12 40 GLU D CA 1
ATOM 8668 C C . GLU D 1 40 ? 44.828 84.252 35.419 1.00 18.89 40 GLU D C 1
ATOM 8669 O O . GLU D 1 40 ? 45.109 83.079 35.678 1.00 19.08 40 GLU D O 1
ATOM 8675 N N . GLN D 1 41 ? 44.549 85.154 36.357 1.00 19.42 41 GLN D N 1
ATOM 8676 C CA . GLN D 1 41 ? 44.541 84.804 37.771 1.00 20.19 41 GLN D CA 1
ATOM 8677 C C . GLN D 1 41 ? 43.500 83.723 38.011 1.00 19.93 41 GLN D C 1
ATOM 8678 O O . GLN D 1 41 ? 43.770 82.713 38.666 1.00 19.76 41 GLN D O 1
ATOM 8684 N N . ILE D 1 42 ? 42.301 83.951 37.484 1.00 19.14 42 ILE D N 1
ATOM 8685 C CA . ILE D 1 42 ? 41.206 83.000 37.626 1.00 18.19 42 ILE D CA 1
ATOM 8686 C C . ILE D 1 42 ? 41.591 81.619 37.084 1.00 17.75 42 ILE D C 1
ATOM 8687 O O . ILE D 1 42 ? 41.421 80.610 37.769 1.00 17.68 42 ILE D O 1
ATOM 8692 N N . ARG D 1 43 ? 42.107 81.578 35.858 1.00 17.47 43 ARG D N 1
ATOM 8693 C CA . ARG D 1 43 ? 42.502 80.313 35.234 1.00 18.04 43 ARG D CA 1
ATOM 8694 C C . ARG D 1 43 ? 43.505 79.529 36.084 1.00 18.82 43 ARG D C 1
ATOM 8695 O O . ARG D 1 43 ? 43.365 78.318 36.265 1.00 18.72 43 ARG D O 1
ATOM 8703 N N . GLN D 1 44 ? 44.515 80.222 36.602 1.00 19.38 44 GLN D N 1
ATOM 8704 C CA . GLN D 1 44 ? 45.533 79.581 37.430 1.00 20.41 44 GLN D CA 1
ATOM 8705 C C . GLN D 1 44 ? 44.918 79.040 38.713 1.00 19.69 44 GLN D C 1
ATOM 8706 O O . GLN D 1 44 ? 45.229 77.927 39.14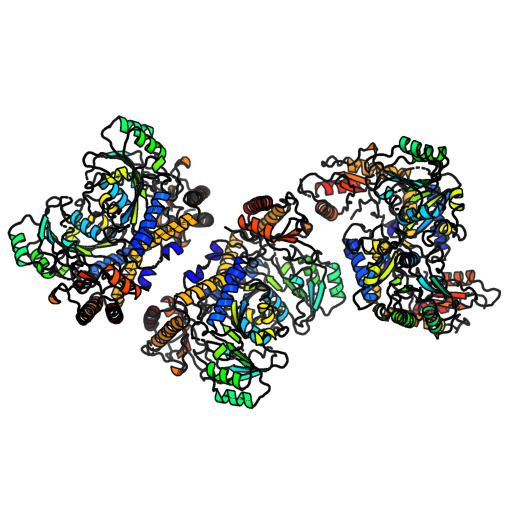3 1.00 19.36 44 GLN D O 1
ATOM 8712 N N . GLN D 1 45 ? 44.047 79.833 39.327 1.00 18.98 45 GLN D N 1
ATOM 8713 C CA . GLN D 1 45 ? 43.392 79.415 40.558 1.00 18.80 45 GLN D CA 1
ATOM 8714 C C . GLN D 1 45 ? 42.474 78.221 40.321 1.00 18.52 45 GLN D C 1
ATOM 8715 O O . GLN D 1 45 ? 42.402 77.322 41.152 1.00 18.40 45 GLN D O 1
ATOM 8721 N N . LEU D 1 46 ? 41.783 78.205 39.184 1.00 18.47 46 LEU D N 1
ATOM 8722 C CA . LEU D 1 46 ? 40.877 77.100 38.862 1.00 18.81 46 LEU D CA 1
ATOM 8723 C C . LEU D 1 46 ? 41.625 75.775 38.802 1.00 18.99 46 LEU D C 1
ATOM 8724 O O . LEU D 1 46 ? 41.212 74.790 39.408 1.00 18.65 46 LEU D O 1
ATOM 8733 N N . THR D 1 47 ? 42.722 75.756 38.056 1.00 19.19 47 THR D N 1
ATOM 8734 C CA . THR D 1 47 ? 43.516 74.548 37.916 1.00 20.01 47 THR D CA 1
ATOM 8735 C C . THR D 1 47 ? 44.079 74.125 39.264 1.00 20.11 47 THR D C 1
ATOM 8736 O O . THR D 1 47 ? 44.136 72.937 39.574 1.00 20.30 47 THR D O 1
ATOM 8740 N N . ALA D 1 48 ? 44.487 75.102 40.067 1.00 19.95 48 ALA D N 1
ATOM 8741 C CA . ALA D 1 48 ? 45.034 74.812 41.386 1.00 20.01 48 ALA D CA 1
ATOM 8742 C C . ALA D 1 48 ? 43.952 74.182 42.262 1.00 19.48 48 ALA D C 1
ATOM 8743 O O . ALA D 1 48 ? 44.226 73.264 43.030 1.00 19.30 48 ALA D O 1
ATOM 8745 N N . LEU D 1 49 ? 42.724 74.682 42.146 1.00 19.14 49 LEU D N 1
ATOM 8746 C CA . LEU D 1 49 ? 41.614 74.140 42.923 1.00 18.56 49 LEU D CA 1
ATOM 8747 C C . LEU D 1 49 ? 41.343 72.690 42.552 1.00 18.16 49 LEU D C 1
ATOM 8748 O O . LEU D 1 49 ? 41.088 71.856 43.418 1.00 17.97 49 LEU D O 1
ATOM 8757 N N . ALA D 1 50 ? 41.397 72.409 41.254 1.00 17.09 50 ALA D N 1
ATOM 8758 C CA . ALA D 1 50 ? 41.115 71.084 40.716 1.00 17.31 50 ALA D CA 1
ATOM 8759 C C . ALA D 1 50 ? 42.132 69.977 40.988 1.00 17.76 50 ALA D C 1
ATOM 8760 O O . ALA D 1 50 ? 41.744 68.826 41.197 1.00 17.82 50 ALA D O 1
ATOM 8762 N N . THR D 1 51 ? 43.422 70.302 40.982 1.00 17.82 51 THR D N 1
ATOM 8763 C CA . THR D 1 51 ? 44.432 69.274 41.206 1.00 18.72 51 THR D CA 1
ATOM 8764 C C . THR D 1 51 ? 45.783 69.802 41.664 1.00 19.03 51 THR D C 1
ATOM 8765 O O . THR D 1 51 ? 46.128 70.958 41.426 1.00 19.51 51 THR D O 1
ATOM 8769 N N . ALA D 1 52 ? 46.541 68.938 42.330 1.00 19.44 52 ALA D N 1
ATOM 8770 C CA . ALA D 1 52 ? 47.871 69.287 42.814 1.00 19.98 52 ALA D CA 1
ATOM 8771 C C . ALA D 1 52 ? 48.865 68.986 41.702 1.00 20.66 52 ALA D C 1
ATOM 8772 O O . ALA D 1 52 ? 50.026 69.383 41.759 1.00 21.00 52 ALA D O 1
ATOM 8774 N N . SER D 1 53 ? 48.385 68.282 40.683 1.00 21.65 53 SER D N 1
ATOM 8775 C CA . SER D 1 53 ? 49.209 67.884 39.553 1.00 22.89 53 SER D CA 1
ATOM 8776 C C . SER D 1 53 ? 49.381 68.930 38.459 1.00 23.46 53 SER D C 1
ATOM 8777 O O . SER D 1 53 ? 48.604 69.880 38.349 1.00 22.93 53 SER D O 1
ATOM 8780 N N . GLU D 1 54 ? 50.425 68.736 37.659 1.00 23.85 54 GLU D N 1
ATOM 8781 C CA . GLU D 1 54 ? 50.735 69.611 36.539 1.00 24.72 54 GLU D CA 1
ATOM 8782 C C . GLU D 1 54 ? 50.122 68.965 35.301 1.00 23.99 54 GLU D C 1
ATOM 8783 O O . GLU D 1 54 ? 49.657 67.828 35.359 1.00 24.17 54 GLU D O 1
ATOM 8789 N N . GLY D 1 55 ? 50.117 69.681 34.185 1.00 23.06 55 GLY D N 1
ATOM 8790 C CA . GLY D 1 55 ? 49.564 69.110 32.971 1.00 22.49 55 GLY D CA 1
ATOM 8791 C C . GLY D 1 55 ? 48.108 69.441 32.705 1.00 21.60 55 GLY D C 1
ATOM 8792 O O . GLY D 1 55 ? 47.525 68.942 31.743 1.00 21.91 55 GLY D O 1
ATOM 8793 N N . TYR D 1 56 ? 47.512 70.270 33.554 1.00 20.69 56 TYR D N 1
ATOM 8794 C CA . TYR D 1 56 ? 46.122 70.663 33.365 1.00 20.48 56 TYR D CA 1
ATOM 8795 C C . TYR D 1 56 ? 46.023 72.146 33.034 1.00 19.98 56 TYR D C 1
ATOM 8796 O O . TYR D 1 56 ? 46.955 72.909 33.287 1.00 19.73 56 TYR D O 1
ATOM 8805 N N . THR D 1 57 ? 44.897 72.548 32.456 1.00 19.56 57 THR D N 1
ATOM 8806 C CA . THR D 1 57 ? 44.699 73.941 32.078 1.00 19.02 57 THR D CA 1
ATOM 8807 C C . THR D 1 57 ? 43.216 74.299 32.133 1.00 18.82 57 THR D C 1
ATOM 8808 O O . THR D 1 57 ? 42.359 73.423 32.025 1.00 18.73 57 THR D O 1
ATOM 8812 N N . SER D 1 58 ? 42.922 75.585 32.300 1.00 17.97 58 SER D N 1
ATOM 8813 C CA . SER D 1 58 ? 41.543 76.057 32.382 1.00 17.98 58 SER D CA 1
ATOM 8814 C C . SER D 1 58 ? 41.098 76.841 31.150 1.00 17.22 58 SER D C 1
ATOM 8815 O O . SER D 1 58 ? 41.905 77.481 30.476 1.00 17.46 58 SER D O 1
ATOM 8818 N N . VAL D 1 59 ? 39.804 76.782 30.866 1.00 16.33 59 VAL D N 1
ATOM 8819 C CA . VAL D 1 59 ? 39.225 77.495 29.734 1.00 15.93 59 VAL D CA 1
ATOM 8820 C C . VAL D 1 59 ? 37.833 77.985 30.133 1.00 15.45 59 VAL D C 1
ATOM 8821 O O . VAL D 1 59 ? 36.983 77.200 30.561 1.00 15.40 59 VAL D O 1
ATOM 8825 N N . LEU D 1 60 ? 37.612 79.291 30.014 1.00 14.73 60 LEU D N 1
ATOM 8826 C CA . LEU D 1 60 ? 36.329 79.884 30.374 1.00 13.85 60 LEU D CA 1
ATOM 8827 C C . LEU D 1 60 ? 35.497 80.081 29.112 1.00 13.38 60 LEU D C 1
ATOM 8828 O O . LEU D 1 60 ? 36.026 80.446 28.062 1.00 14.26 60 LEU D O 1
ATOM 8833 N N . LEU D 1 61 ? 34.195 79.841 29.217 1.00 12.54 61 LEU D N 1
ATOM 8834 C CA . LEU D 1 61 ? 33.301 79.964 28.073 1.00 12.35 61 LEU D CA 1
ATOM 8835 C C . LEU D 1 61 ? 32.032 80.736 28.433 1.00 12.16 61 LEU D C 1
ATOM 8836 O O . LEU D 1 61 ? 31.332 80.384 29.386 1.00 11.75 61 LEU D O 1
ATOM 8841 N N . GLN D 1 62 ? 31.743 81.783 27.664 1.00 11.98 62 GLN D N 1
ATOM 8842 C CA . GLN D 1 62 ? 30.554 82.600 27.887 1.00 12.76 62 GLN D CA 1
ATOM 8843 C C . GLN D 1 62 ? 29.299 81.742 27.748 1.00 12.73 62 GLN D C 1
ATOM 8844 O O . GLN D 1 62 ? 29.237 80.857 26.893 1.00 13.35 62 GLN D O 1
ATOM 8850 N N . GLY D 1 63 ? 28.304 82.005 28.590 1.00 12.93 63 GLY D N 1
ATOM 8851 C CA . GLY D 1 63 ? 27.062 81.251 28.535 1.00 12.41 63 GLY D CA 1
ATOM 8852 C C . GLY D 1 63 ? 26.783 80.465 29.804 1.00 12.73 63 GLY D C 1
ATOM 8853 O O . GLY D 1 63 ? 27.433 80.674 30.832 1.00 11.91 63 GLY D O 1
ATOM 8854 N N . SER D 1 64 ? 25.813 79.557 29.739 1.00 13.02 64 SER D N 1
ATOM 8855 C CA . SER D 1 64 ? 25.464 78.734 30.896 1.00 13.16 64 SER D CA 1
ATOM 8856 C C . SER D 1 64 ? 26.313 77.465 30.914 1.00 12.84 64 SER D C 1
ATOM 8857 O O . SER D 1 64 ? 27.036 77.179 29.959 1.00 13.67 64 SER D O 1
ATOM 8860 N N . GLY D 1 65 ? 26.223 76.705 31.999 1.00 12.77 65 GLY D N 1
ATOM 8861 C CA . GLY D 1 65 ? 26.990 75.478 32.106 1.00 12.43 65 GLY D CA 1
ATOM 8862 C C . GLY D 1 65 ? 26.741 74.500 30.969 1.00 12.90 65 GLY D C 1
ATOM 8863 O O . GLY D 1 65 ? 27.662 73.807 30.529 1.00 12.75 65 GLY D O 1
ATOM 8864 N N . SER D 1 66 ? 25.500 74.437 30.488 1.00 12.33 66 SER D N 1
ATOM 8865 C CA . SER D 1 66 ? 25.152 73.530 29.399 1.00 12.27 66 SER D CA 1
ATOM 8866 C C . SER D 1 66 ? 25.959 73.833 28.142 1.00 12.31 66 SER D C 1
ATOM 8867 O O . SER D 1 66 ? 26.250 72.932 27.354 1.00 12.07 66 SER D O 1
ATOM 8870 N N . TYR D 1 67 ? 26.307 75.103 27.952 1.00 11.86 67 TYR D N 1
ATOM 8871 C CA . TYR D 1 67 ? 27.096 75.511 26.793 1.00 11.95 67 TYR D CA 1
ATOM 8872 C C . TYR D 1 67 ? 28.467 74.845 26.852 1.00 12.43 67 TYR D C 1
ATOM 8873 O O . TYR D 1 67 ? 28.990 74.396 25.833 1.00 12.24 67 TYR D O 1
ATOM 8882 N N . ALA D 1 68 ? 29.042 74.800 28.053 1.00 12.27 68 ALA D N 1
ATOM 8883 C CA . ALA D 1 68 ? 30.358 74.209 28.262 1.00 12.60 68 ALA D CA 1
ATOM 8884 C C . ALA D 1 68 ? 30.300 72.702 28.062 1.00 13.04 68 ALA D C 1
ATOM 8885 O O . ALA D 1 68 ? 31.239 72.104 27.529 1.00 13.03 68 ALA D O 1
ATOM 8887 N N . VAL D 1 69 ? 29.202 72.089 28.496 1.00 13.13 69 VAL D N 1
ATOM 8888 C CA . VAL D 1 69 ? 29.030 70.651 28.326 1.00 13.78 69 VAL D CA 1
ATOM 8889 C C . VAL D 1 69 ? 28.961 70.363 26.830 1.00 14.53 69 VAL D C 1
ATOM 8890 O O . VAL D 1 69 ? 29.604 69.433 26.337 1.00 14.91 69 VAL D O 1
ATOM 8894 N N . GLU D 1 70 ? 28.191 71.172 26.106 1.00 14.50 70 GLU D N 1
ATOM 8895 C CA . GLU D 1 70 ? 28.063 70.988 24.667 1.00 14.77 70 GLU D CA 1
ATOM 8896 C C . GLU D 1 70 ? 29.419 71.218 24.005 1.00 14.39 70 GLU D C 1
ATOM 8897 O O . GLU D 1 70 ? 29.803 70.494 23.092 1.00 14.69 70 GLU D O 1
ATOM 8903 N N . ALA D 1 71 ? 30.144 72.227 24.479 1.00 14.10 71 ALA D N 1
ATOM 8904 C CA . ALA D 1 71 ? 31.458 72.551 23.935 1.00 14.27 71 ALA D CA 1
ATOM 8905 C C . ALA D 1 71 ? 32.419 71.370 24.057 1.00 14.30 71 ALA D C 1
ATOM 8906 O O . ALA D 1 71 ? 33.195 71.095 23.140 1.00 14.58 71 ALA D O 1
ATOM 8908 N N . VAL D 1 72 ? 32.370 70.679 25.191 1.00 14.21 72 VAL D N 1
ATOM 8909 C CA . VAL D 1 72 ? 33.236 69.530 25.411 1.00 14.57 72 VAL D CA 1
ATOM 8910 C C . VAL D 1 72 ? 32.850 68.372 24.494 1.00 15.33 72 VAL D C 1
ATOM 8911 O O . VAL D 1 72 ? 33.716 67.720 23.917 1.00 15.58 72 VAL D O 1
ATOM 8915 N N . LEU D 1 73 ? 31.553 68.116 24.354 1.00 16.00 73 LEU D N 1
ATOM 8916 C CA . LEU D 1 73 ? 31.101 67.033 23.489 1.00 16.72 73 LEU D CA 1
ATOM 8917 C C . LEU D 1 73 ? 31.465 67.315 22.033 1.00 16.68 73 LEU D C 1
ATOM 8918 O O . LEU D 1 73 ? 31.761 66.396 21.272 1.00 17.03 73 LEU D O 1
ATOM 8923 N N . GLY D 1 74 ? 31.455 68.586 21.651 1.00 16.97 74 GLY D N 1
ATOM 8924 C CA . GLY D 1 74 ? 31.776 68.940 20.278 1.00 17.39 74 GLY D CA 1
ATOM 8925 C C . GLY D 1 74 ? 33.243 69.219 20.001 1.00 17.46 74 GLY D C 1
ATOM 8926 O O . GLY D 1 74 ? 33.665 69.221 18.843 1.00 17.44 74 GLY D O 1
ATOM 8927 N N . SER D 1 75 ? 34.026 69.452 21.053 1.00 17.79 75 SER D N 1
ATOM 8928 C CA . SER D 1 75 ? 35.449 69.749 20.895 1.00 17.69 75 SER D CA 1
ATOM 8929 C C . SER D 1 75 ? 36.378 68.623 21.343 1.00 17.69 75 SER D C 1
ATOM 8930 O O . SER D 1 75 ? 37.413 68.387 20.724 1.00 17.68 75 SER D O 1
ATOM 8933 N N . ALA D 1 76 ? 36.007 67.929 22.414 1.00 17.95 76 ALA D N 1
ATOM 8934 C CA . ALA D 1 76 ? 36.837 66.858 22.957 1.00 19.01 76 ALA D CA 1
ATOM 8935 C C . ALA D 1 76 ? 36.793 65.536 22.194 1.00 20.13 76 ALA D C 1
ATOM 8936 O O . ALA D 1 76 ? 37.652 64.676 22.394 1.00 20.19 76 ALA D O 1
ATOM 8938 N N . LEU D 1 77 ? 35.800 65.365 21.329 1.00 21.35 77 LEU D N 1
ATOM 8939 C CA . LEU D 1 77 ? 35.689 64.130 20.560 1.00 23.28 77 LEU D CA 1
ATOM 8940 C C . LEU D 1 77 ? 35.977 64.332 19.081 1.00 24.32 77 LEU D C 1
ATOM 8941 O O . LEU D 1 77 ? 35.549 65.320 18.480 1.00 24.55 77 LEU D O 1
ATOM 8946 N N . GLY D 1 78 ? 36.705 63.381 18.502 1.00 25.41 78 GLY D N 1
ATOM 8947 C CA . GLY D 1 78 ? 37.030 63.445 17.091 1.00 26.73 78 GLY D CA 1
ATOM 8948 C C . GLY D 1 78 ? 35.926 62.796 16.279 1.00 27.92 78 GLY D C 1
ATOM 8949 O O . GLY D 1 78 ? 35.027 62.179 16.853 1.00 28.19 78 GLY D O 1
ATOM 8950 N N . PRO D 1 79 ? 35.969 62.906 14.939 1.00 28.78 79 PRO D N 1
ATOM 8951 C CA . PRO D 1 79 ? 34.960 62.328 14.042 1.00 29.06 79 PRO D CA 1
ATOM 8952 C C . PRO D 1 79 ? 34.693 60.831 14.201 1.00 28.99 79 PRO D C 1
ATOM 8953 O O . PRO D 1 79 ? 33.603 60.358 13.878 1.00 29.18 79 PRO D O 1
ATOM 8957 N N . GLN D 1 80 ? 35.673 60.082 14.694 1.00 28.65 80 GLN D N 1
ATOM 8958 C CA . GLN D 1 80 ? 35.480 58.647 14.873 1.00 28.55 80 GLN D CA 1
ATOM 8959 C C . GLN D 1 80 ? 35.455 58.209 16.338 1.00 28.33 80 GLN D C 1
ATOM 8960 O O . GLN D 1 80 ? 35.603 57.026 16.645 1.00 28.39 80 GLN D O 1
ATOM 8966 N N . ASP D 1 81 ? 35.258 59.166 17.240 1.00 27.34 81 ASP D N 1
ATOM 8967 C CA . ASP D 1 81 ? 35.200 58.866 18.668 1.00 26.68 81 ASP D CA 1
ATOM 8968 C C . ASP D 1 81 ? 33.778 58.481 19.058 1.00 25.60 81 ASP D C 1
ATOM 8969 O O . ASP D 1 81 ? 32.825 58.787 18.343 1.00 25.70 81 ASP D O 1
ATOM 8974 N N . LYS D 1 82 ? 33.644 57.798 20.188 1.00 24.60 82 LYS D N 1
ATOM 8975 C CA . LYS D 1 82 ? 32.338 57.374 20.677 1.00 23.55 82 LYS D CA 1
ATOM 8976 C C . LYS D 1 82 ? 32.346 57.511 22.186 1.00 22.82 82 LYS D C 1
ATOM 8977 O O . LYS D 1 82 ? 33.300 57.103 22.847 1.00 22.95 82 LYS D O 1
ATOM 8983 N N . VAL D 1 83 ? 31.281 58.085 22.732 1.00 21.92 83 VAL D N 1
ATOM 8984 C CA . VAL D 1 83 ? 31.206 58.294 24.168 1.00 21.17 83 VAL D CA 1
ATOM 8985 C C . VAL D 1 83 ? 30.101 57.527 24.878 1.00 20.89 83 VAL D C 1
ATOM 8986 O O . VAL D 1 83 ? 28.956 57.487 24.432 1.00 21.47 83 VAL D O 1
ATOM 8990 N N . LEU D 1 84 ? 30.474 56.905 25.987 1.00 20.55 84 LEU D N 1
ATOM 8991 C CA . LEU D 1 84 ? 29.537 56.168 26.815 1.00 20.21 84 LEU D CA 1
ATOM 8992 C C . LEU D 1 84 ? 29.003 57.207 27.798 1.00 19.66 84 LEU D C 1
ATOM 8993 O O . LEU D 1 84 ? 29.722 57.656 28.689 1.00 19.37 84 LEU D O 1
ATOM 8998 N N . ILE D 1 85 ? 27.749 57.605 27.614 1.00 19.45 85 ILE D N 1
ATOM 8999 C CA . ILE D 1 85 ? 27.122 58.609 28.467 1.00 19.27 85 ILE D CA 1
ATOM 9000 C C . ILE D 1 85 ? 26.206 57.975 29.507 1.00 19.36 85 ILE D C 1
ATOM 9001 O O . ILE D 1 85 ? 25.202 57.358 29.155 1.00 20.03 85 ILE D O 1
ATOM 9006 N N . VAL D 1 86 ? 26.538 58.116 30.786 1.00 19.57 86 VAL D N 1
ATOM 9007 C CA . VAL D 1 86 ? 25.670 57.542 31.806 1.00 20.16 86 VAL D CA 1
ATOM 9008 C C . VAL D 1 86 ? 24.545 58.542 32.042 1.00 19.70 86 VAL D C 1
ATOM 9009 O O . VAL D 1 86 ? 24.782 59.749 32.140 1.00 19.84 86 VAL D O 1
ATOM 9013 N N . SER D 1 87 ? 23.319 58.040 32.113 1.00 19.82 87 SER D N 1
ATOM 9014 C CA . SER D 1 87 ? 22.159 58.896 32.314 1.00 19.86 87 SER D CA 1
ATOM 9015 C C . SER D 1 87 ? 21.273 58.452 33.470 1.00 19.72 87 SER D C 1
ATOM 9016 O O . SER D 1 87 ? 20.565 57.452 33.371 1.00 19.89 87 SER D O 1
ATOM 9019 N N . ASN D 1 88 ? 21.331 59.193 34.573 1.00 19.40 88 ASN D N 1
ATOM 9020 C CA . ASN D 1 88 ? 20.499 58.906 35.731 1.00 19.51 88 ASN D CA 1
ATOM 9021 C C . ASN D 1 88 ? 20.016 60.240 36.287 1.00 19.15 88 ASN D C 1
ATOM 9022 O O . ASN D 1 88 ? 20.171 60.545 37.470 1.00 18.91 88 ASN D O 1
ATOM 9027 N N . GLY D 1 89 ? 19.422 61.032 35.399 1.00 18.79 89 GLY D N 1
ATOM 9028 C CA . GLY D 1 89 ? 18.925 62.341 35.773 1.00 17.94 89 GLY D CA 1
ATOM 9029 C C . GLY D 1 89 ? 18.807 63.233 34.552 1.00 17.55 89 GLY D C 1
ATOM 9030 O O . GLY D 1 89 ? 19.244 62.865 33.461 1.00 17.50 89 GLY D O 1
ATOM 9031 N N . ALA D 1 90 ? 18.229 64.414 34.740 1.00 17.02 90 ALA D N 1
ATOM 9032 C CA . ALA D 1 90 ? 18.024 65.363 33.651 1.00 16.77 90 ALA D CA 1
ATOM 9033 C C . ALA D 1 90 ? 19.294 65.822 32.948 1.00 16.44 90 ALA D C 1
ATOM 9034 O O . ALA D 1 90 ? 19.286 66.058 31.744 1.00 16.56 90 ALA D O 1
ATOM 9036 N N . TYR D 1 91 ? 20.383 65.944 33.697 1.00 16.62 91 TYR D N 1
ATOM 9037 C CA . TYR D 1 91 ? 21.637 66.420 33.134 1.00 16.83 91 TYR D CA 1
ATOM 9038 C C . TYR D 1 91 ? 22.425 65.360 32.391 1.00 16.65 91 TYR D C 1
ATOM 9039 O O . TYR D 1 91 ? 23.203 65.675 31.494 1.00 16.53 91 TYR D O 1
ATOM 9048 N N . GLY D 1 92 ? 22.223 64.100 32.757 1.00 16.26 92 GLY D N 1
ATOM 9049 C CA . GLY D 1 92 ? 22.892 63.039 32.036 1.00 15.30 92 GLY D CA 1
ATOM 9050 C C . GLY D 1 92 ? 22.122 62.945 30.728 1.00 15.27 92 GLY D C 1
ATOM 9051 O O . GLY D 1 92 ? 22.702 62.873 29.644 1.00 14.86 92 GLY D O 1
ATOM 9052 N N . ALA D 1 93 ? 20.797 62.980 30.841 1.00 14.71 93 ALA D N 1
ATOM 9053 C CA . ALA D 1 93 ? 19.912 62.906 29.683 1.00 15.35 93 ALA D CA 1
ATOM 9054 C C . ALA D 1 93 ? 20.159 64.032 28.675 1.00 15.59 93 ALA D C 1
ATOM 9055 O O . ALA D 1 93 ? 20.021 63.829 27.467 1.00 15.81 93 ALA D O 1
ATOM 9057 N N . ARG D 1 94 ? 20.510 65.220 29.162 1.00 15.40 94 ARG D N 1
ATOM 9058 C CA . ARG D 1 94 ? 20.769 66.333 28.255 1.00 15.34 94 ARG D CA 1
ATOM 9059 C C . ARG D 1 94 ? 21.991 66.043 27.383 1.00 15.61 94 ARG D C 1
ATOM 9060 O O . ARG D 1 94 ? 22.004 66.385 26.201 1.00 15.69 94 ARG D O 1
ATOM 9076 N N . VAL D 1 96 ? 22.971 63.125 26.416 1.00 17.12 96 VAL D N 1
ATOM 9077 C CA . VAL D 1 96 ? 22.515 62.153 25.426 1.00 17.65 96 VAL D CA 1
ATOM 9078 C C . VAL D 1 96 ? 21.761 62.921 24.342 1.00 17.95 96 VAL D C 1
ATOM 9079 O O . VAL D 1 96 ? 21.940 62.678 23.151 1.00 17.93 96 VAL D O 1
ATOM 9083 N N . GLU D 1 97 ? 20.935 63.870 24.770 1.00 18.64 97 GLU D N 1
ATOM 9084 C CA . GLU D 1 97 ? 20.163 64.694 23.848 1.00 18.87 97 GLU D CA 1
ATOM 9085 C C . GLU D 1 97 ? 21.096 65.480 22.920 1.00 19.31 97 GLU D C 1
ATOM 9086 O O . GLU D 1 97 ? 20.897 65.505 21.703 1.00 18.90 97 GLU D O 1
ATOM 9100 N N . ALA D 1 99 ? 24.241 64.832 22.150 1.00 20.59 99 ALA D N 1
ATOM 9101 C CA . ALA D 1 99 ? 24.949 63.884 21.292 1.00 21.29 99 ALA D CA 1
ATOM 9102 C C . ALA D 1 99 ? 24.097 63.481 20.090 1.00 21.39 99 ALA D C 1
ATOM 9103 O O . ALA D 1 99 ? 24.601 63.371 18.972 1.00 21.57 99 ALA D O 1
ATOM 9105 N N . GLY D 1 100 ? 22.808 63.264 20.323 1.00 21.67 100 GLY D N 1
ATOM 9106 C CA . GLY D 1 100 ? 21.919 62.891 19.238 1.00 22.14 100 GLY D CA 1
ATOM 9107 C C . GLY D 1 100 ? 21.759 64.024 18.239 1.00 22.99 100 GLY D C 1
ATOM 9108 O O . GLY D 1 100 ? 21.875 63.821 17.031 1.00 22.64 100 GLY D O 1
ATOM 9109 N N . LEU D 1 101 ? 21.493 65.223 18.746 1.00 23.26 101 LEU D N 1
ATOM 9110 C CA . LEU D 1 101 ? 21.319 66.395 17.898 1.00 24.55 101 LEU D CA 1
ATOM 9111 C C . LEU D 1 101 ? 22.551 66.670 17.043 1.00 25.15 101 LEU D C 1
ATOM 9112 O O . LEU D 1 101 ? 22.443 67.009 15.865 1.00 24.94 101 LEU D O 1
ATOM 9125 N N . GLY D 1 103 ? 24.985 64.385 16.459 1.00 28.08 103 GLY D N 1
ATOM 9126 C CA . GLY D 1 103 ? 25.393 63.195 15.728 1.00 28.50 103 GLY D CA 1
ATOM 9127 C C . GLY D 1 103 ? 26.803 62.729 16.053 1.00 29.14 103 GLY D C 1
ATOM 9128 O O . GLY D 1 103 ? 27.555 62.340 15.158 1.00 29.41 103 GLY D O 1
ATOM 9129 N N . ILE D 1 104 ? 27.154 62.747 17.335 1.00 29.34 104 ILE D N 1
ATOM 9130 C CA . ILE D 1 104 ? 28.489 62.356 17.788 1.00 29.71 104 ILE D CA 1
ATOM 9131 C C . ILE D 1 104 ? 28.826 60.860 17.782 1.00 29.80 104 ILE D C 1
ATOM 9132 O O . ILE D 1 104 ? 29.964 60.484 17.478 1.00 30.95 104 ILE D O 1
ATOM 9137 N N . ALA D 1 105 ? 27.845 60.025 18.109 1.00 28.80 105 ALA D N 1
ATOM 9138 C CA . ALA D 1 105 ? 28.012 58.570 18.205 1.00 28.28 105 ALA D CA 1
ATOM 9139 C C . ALA D 1 105 ? 28.199 58.334 19.695 1.00 27.77 105 ALA D C 1
ATOM 9140 O O . ALA D 1 105 ? 29.120 58.877 20.308 1.00 27.14 105 ALA D O 1
ATOM 9142 N N . HIS D 1 106 ? 27.326 57.525 20.278 1.00 27.42 106 HIS D N 1
ATOM 9143 C CA . HIS D 1 106 ? 27.381 57.295 21.712 1.00 27.71 106 HIS D CA 1
ATOM 9144 C C . HIS D 1 106 ? 26.574 56.077 22.117 1.00 27.76 106 HIS D C 1
ATOM 9145 O O . HIS D 1 106 ? 25.900 55.459 21.299 1.00 27.79 106 HIS D O 1
ATOM 9152 N N . HIS D 1 107 ? 26.647 55.760 23.404 1.00 28.00 107 HIS D N 1
ATOM 9153 C CA . HIS D 1 107 ? 25.888 54.666 23.986 1.00 28.35 107 HIS D CA 1
ATOM 9154 C C . HIS D 1 107 ? 25.325 55.185 25.299 1.00 28.00 107 HIS D C 1
ATOM 9155 O O . HIS D 1 107 ? 26.070 55.460 26.239 1.00 27.95 107 HIS D O 1
ATOM 9162 N N . ALA D 1 108 ? 24.009 55.314 25.364 1.00 27.53 108 ALA D N 1
ATOM 9163 C CA . ALA D 1 108 ? 23.368 55.815 26.566 1.00 27.63 108 ALA D CA 1
ATOM 9164 C C . ALA D 1 108 ? 23.133 54.730 27.609 1.00 27.61 108 ALA D C 1
ATOM 9165 O O . ALA D 1 108 ? 22.414 53.765 27.364 1.00 27.71 108 ALA D O 1
ATOM 9167 N N . TYR D 1 109 ? 23.762 54.887 28.768 1.00 27.74 109 TYR D N 1
ATOM 9168 C CA . TYR D 1 109 ? 23.575 53.947 29.862 1.00 28.19 109 TYR D CA 1
ATOM 9169 C C . TYR D 1 109 ? 22.593 54.629 30.808 1.00 28.68 109 TYR D C 1
ATOM 9170 O O . TYR D 1 109 ? 22.983 55.451 31.638 1.00 28.42 109 TYR D O 1
ATOM 9179 N N . ASP D 1 110 ? 21.316 54.295 30.667 1.00 29.38 110 ASP D N 1
ATOM 9180 C CA . ASP D 1 110 ? 20.283 54.899 31.495 1.00 30.50 110 ASP D CA 1
ATOM 9181 C C . ASP D 1 110 ? 19.826 53.957 32.600 1.00 30.67 110 ASP D C 1
ATOM 9182 O O . ASP D 1 110 ? 19.191 52.938 32.338 1.00 30.61 110 ASP D O 1
ATOM 9187 N N . CYS D 1 111 ? 20.150 54.305 33.840 1.00 31.00 111 CYS D N 1
ATOM 9188 C CA . CYS D 1 111 ? 19.766 53.478 34.973 1.00 31.56 111 CYS D CA 1
ATOM 9189 C C . CYS D 1 111 ? 18.678 54.116 35.827 1.00 31.83 111 CYS D C 1
ATOM 9190 O O . CYS D 1 111 ? 18.456 53.709 36.966 1.00 32.45 111 CYS D O 1
ATOM 9193 N N . GLY D 1 112 ? 17.998 55.115 35.275 1.00 32.01 112 GLY D N 1
ATOM 9194 C CA . GLY D 1 112 ? 16.925 55.763 36.007 1.00 32.40 112 GLY D CA 1
ATOM 9195 C C . GLY D 1 112 ? 17.334 56.949 36.858 1.00 32.58 112 GLY D C 1
ATOM 9196 O O . GLY D 1 112 ? 18.505 57.112 37.193 1.00 32.24 112 GLY D O 1
ATOM 9197 N N . GLU D 1 113 ? 16.349 57.767 37.218 1.00 32.85 113 GLU D N 1
ATOM 9198 C CA . GLU D 1 113 ? 16.572 58.963 38.024 1.00 33.18 113 GLU D CA 1
ATOM 9199 C C . GLU D 1 113 ? 16.843 58.727 39.505 1.00 32.53 113 GLU D C 1
ATOM 9200 O O . GLU D 1 113 ? 17.451 59.570 40.163 1.00 32.61 113 GLU D O 1
ATOM 9206 N N . VAL D 1 114 ? 16.394 57.596 40.038 1.00 31.72 114 VAL D N 1
ATOM 9207 C CA . VAL D 1 114 ? 16.608 57.314 41.454 1.00 31.24 114 VAL D CA 1
ATOM 9208 C C . VAL D 1 114 ? 17.573 56.161 41.703 1.00 31.01 114 VAL D C 1
ATOM 9209 O O . VAL D 1 114 ? 17.662 55.651 42.820 1.00 31.19 114 VAL D O 1
ATOM 9213 N N . ALA D 1 115 ? 18.301 55.756 40.669 1.00 30.36 115 ALA D N 1
ATOM 9214 C CA . ALA D 1 115 ? 19.248 54.657 40.809 1.00 30.10 115 ALA D CA 1
ATOM 9215 C C . ALA D 1 115 ? 20.697 55.096 40.631 1.00 29.84 115 ALA D C 1
ATOM 9216 O O . ALA D 1 115 ? 21.013 55.929 39.780 1.00 29.17 115 ALA D O 1
ATOM 9218 N N . ARG D 1 116 ? 21.571 54.527 41.453 1.00 29.81 116 ARG D N 1
ATOM 9219 C CA . ARG D 1 116 ? 22.995 54.821 41.403 1.00 29.74 116 ARG D CA 1
ATOM 9220 C C . ARG D 1 116 ? 23.605 53.976 40.286 1.00 28.89 116 ARG D C 1
ATOM 9221 O O . ARG D 1 116 ? 23.347 52.778 40.199 1.00 28.90 116 ARG D O 1
ATOM 9229 N N . PRO D 1 117 ? 24.416 54.592 39.412 1.00 28.10 117 PRO D N 1
ATOM 9230 C CA . PRO D 1 117 ? 25.045 53.868 38.302 1.00 27.61 117 PRO D CA 1
ATOM 9231 C C . PRO D 1 117 ? 25.755 52.588 38.736 1.00 27.30 117 PRO D C 1
ATOM 9232 O O . PRO D 1 117 ? 26.518 52.586 39.702 1.00 26.89 117 PRO D O 1
ATOM 9236 N N . ASP D 1 118 ? 25.494 51.503 38.015 1.00 27.45 118 ASP D N 1
ATOM 9237 C CA . ASP D 1 118 ? 26.112 50.213 38.304 1.00 27.38 118 ASP D CA 1
ATOM 9238 C C . ASP D 1 118 ? 27.458 50.150 37.583 1.00 27.09 118 ASP D C 1
ATOM 9239 O O . ASP D 1 118 ? 27.509 49.991 36.364 1.00 26.89 118 ASP D O 1
ATOM 9244 N N . VAL D 1 119 ? 28.545 50.280 38.338 1.00 26.91 119 VAL D N 1
ATOM 9245 C CA . VAL D 1 119 ? 29.884 50.251 37.757 1.00 26.76 119 VAL D CA 1
ATOM 9246 C C . VAL D 1 119 ? 30.147 48.955 36.993 1.00 27.04 119 VAL D C 1
ATOM 9247 O O . VAL D 1 119 ? 30.831 48.958 35.967 1.00 26.85 119 VAL D O 1
ATOM 9251 N N . GLN D 1 120 ? 29.599 47.850 37.493 1.00 27.19 120 GLN D N 1
ATOM 9252 C CA . GLN D 1 120 ? 29.775 46.550 36.850 1.00 27.53 120 GLN D CA 1
ATOM 9253 C C . GLN D 1 120 ? 29.112 46.555 35.474 1.00 27.51 120 GLN D C 1
ATOM 9254 O O . GLN D 1 120 ? 29.647 46.003 34.510 1.00 27.68 120 GLN D O 1
ATOM 9260 N N . ALA D 1 121 ? 27.943 47.182 35.393 1.00 27.29 121 ALA D N 1
ATOM 9261 C CA . ALA D 1 121 ? 27.207 47.273 34.139 1.00 27.46 121 ALA D CA 1
ATOM 9262 C C . ALA D 1 121 ? 27.989 48.123 33.139 1.00 27.68 121 ALA D C 1
ATOM 9263 O O . ALA D 1 121 ? 28.047 47.806 31.951 1.00 27.80 121 ALA D O 1
ATOM 9265 N N . ILE D 1 122 ? 28.587 49.207 33.625 1.00 27.84 122 ILE D N 1
ATOM 9266 C CA . ILE D 1 122 ? 29.370 50.085 32.766 1.00 28.17 122 ILE D CA 1
ATOM 9267 C C . ILE D 1 122 ? 30.606 49.334 32.275 1.00 28.45 122 ILE D C 1
ATOM 9268 O O . ILE D 1 122 ? 30.996 49.453 31.114 1.00 28.58 122 ILE D O 1
ATOM 9273 N N . ASP D 1 123 ? 31.216 48.557 33.164 1.00 29.27 123 ASP D N 1
ATOM 9274 C CA . ASP D 1 123 ? 32.393 47.772 32.808 1.00 29.87 123 ASP D CA 1
ATOM 9275 C C . ASP D 1 123 ? 32.026 46.800 31.687 1.00 29.87 123 ASP D C 1
ATOM 9276 O O . ASP D 1 123 ? 32.796 46.600 30.747 1.00 29.87 123 ASP D O 1
ATOM 9281 N N . ALA D 1 124 ? 30.838 46.208 31.789 1.00 29.79 124 ALA D N 1
ATOM 9282 C CA . ALA D 1 124 ? 30.361 45.257 30.789 1.00 30.14 124 ALA D CA 1
ATOM 9283 C C . ALA D 1 124 ? 30.183 45.922 29.428 1.00 30.26 124 ALA D C 1
ATOM 9284 O O . ALA D 1 124 ? 30.526 45.345 28.397 1.00 30.00 124 ALA D O 1
ATOM 9286 N N . ILE D 1 125 ? 29.640 47.136 29.428 1.00 30.65 125 ILE D N 1
ATOM 9287 C CA . ILE D 1 125 ? 29.428 47.869 28.186 1.00 30.76 125 ILE D CA 1
ATOM 9288 C C . ILE D 1 125 ? 30.766 48.122 27.498 1.00 31.11 125 ILE D C 1
ATOM 9289 O O . ILE D 1 125 ? 30.910 47.894 26.296 1.00 30.88 125 ILE D O 1
ATOM 9294 N N . LEU D 1 126 ? 31.742 48.592 28.269 1.00 31.60 126 LEU D N 1
ATOM 9295 C CA . LEU D 1 126 ? 33.067 48.876 27.736 1.00 32.23 126 LEU D CA 1
ATOM 9296 C C . LEU D 1 126 ? 33.655 47.647 27.051 1.00 33.03 126 LEU D C 1
ATOM 9297 O O . LEU D 1 126 ? 34.277 47.755 25.992 1.00 32.91 126 LEU D O 1
ATOM 9302 N N . ASN D 1 127 ? 33.457 46.479 27.655 1.00 33.51 127 ASN D N 1
ATOM 9303 C CA . ASN D 1 127 ? 33.963 45.238 27.081 1.00 34.39 127 ASN D CA 1
ATOM 9304 C C . ASN D 1 127 ? 33.189 44.872 25.822 1.00 34.53 127 ASN D C 1
ATOM 9305 O O . ASN D 1 127 ? 33.777 44.521 24.799 1.00 35.02 127 ASN D O 1
ATOM 9310 N N . ALA D 1 128 ? 31.867 44.958 25.905 1.00 34.42 128 ALA D N 1
ATOM 9311 C CA . ALA D 1 128 ? 31.002 44.626 24.781 1.00 34.40 128 ALA D CA 1
ATOM 9312 C C . ALA D 1 128 ? 31.244 45.522 23.571 1.00 34.53 128 ALA D C 1
ATOM 9313 O O . ALA D 1 128 ? 30.954 45.131 22.440 1.00 35.05 128 ALA D O 1
ATOM 9315 N N . ASP D 1 129 ? 31.774 46.721 23.800 1.00 34.24 129 ASP D N 1
ATOM 9316 C CA . ASP D 1 129 ? 32.029 47.640 22.697 1.00 33.39 129 ASP D CA 1
ATOM 9317 C C . ASP D 1 129 ? 33.348 48.395 22.822 1.00 32.98 129 ASP D C 1
ATOM 9318 O O . ASP D 1 129 ? 33.432 49.415 23.512 1.00 33.28 129 ASP D O 1
ATOM 9323 N N . PRO D 1 130 ? 34.397 47.906 22.141 1.00 32.23 130 PRO D N 1
ATOM 9324 C CA . PRO D 1 130 ? 35.715 48.543 22.178 1.00 30.97 130 PRO D CA 1
ATOM 9325 C C . PRO D 1 130 ? 35.816 49.834 21.361 1.00 30.14 130 PRO D C 1
ATOM 9326 O O . PRO D 1 130 ? 36.832 50.526 21.419 1.00 30.21 130 PRO D O 1
ATOM 9330 N N . THR D 1 131 ? 34.771 50.167 20.607 1.00 28.99 131 THR D N 1
ATOM 9331 C CA . THR D 1 131 ? 34.802 51.391 19.809 1.00 27.82 131 THR D CA 1
ATOM 9332 C C . THR D 1 131 ? 34.540 52.618 20.679 1.00 27.37 131 THR D C 1
ATOM 9333 O O . THR D 1 131 ? 34.670 53.750 20.221 1.00 27.53 131 THR D O 1
ATOM 9337 N N . ILE D 1 132 ? 34.170 52.389 21.936 1.00 26.58 132 ILE D N 1
ATOM 9338 C CA . ILE D 1 132 ? 33.913 53.487 22.862 1.00 25.69 132 ILE D CA 1
ATOM 9339 C C . ILE D 1 132 ? 35.254 54.065 23.297 1.00 25.14 132 ILE D C 1
ATOM 9340 O O . ILE D 1 132 ? 36.099 53.348 23.827 1.00 25.97 132 ILE D O 1
ATOM 9345 N N . SER D 1 133 ? 35.453 55.358 23.068 1.00 24.02 133 SER D N 1
ATOM 9346 C CA . SER D 1 133 ? 36.708 56.001 23.436 1.00 23.12 133 SER D CA 1
ATOM 9347 C C . SER D 1 133 ? 36.579 56.986 24.599 1.00 22.49 133 SER D C 1
ATOM 9348 O O . SER D 1 133 ? 37.569 57.297 25.259 1.00 22.04 133 SER D O 1
ATOM 9351 N N . HIS D 1 134 ? 35.362 57.468 24.849 1.00 21.82 134 HIS D N 1
ATOM 9352 C CA . HIS D 1 134 ? 35.126 58.426 25.927 1.00 20.87 134 HIS D CA 1
ATOM 9353 C C . HIS D 1 134 ? 34.019 57.992 26.881 1.00 20.20 134 HIS D C 1
ATOM 9354 O O . HIS D 1 134 ? 33.120 57.239 26.512 1.00 19.89 134 HIS D O 1
ATOM 9361 N N . ILE D 1 135 ? 34.088 58.487 28.111 1.00 19.33 135 ILE D N 1
ATOM 9362 C CA . ILE D 1 135 ? 33.078 58.195 29.115 1.00 18.71 135 ILE D CA 1
ATOM 9363 C C . ILE D 1 135 ? 32.690 59.517 29.761 1.00 18.35 135 ILE D C 1
ATOM 9364 O O . ILE D 1 135 ? 33.555 60.283 30.181 1.00 18.34 135 ILE D O 1
ATOM 9369 N N . ALA D 1 136 ? 31.390 59.788 29.821 1.00 17.59 136 ALA D N 1
ATOM 9370 C CA . ALA D 1 136 ? 30.893 61.023 30.415 1.00 16.91 136 ALA D CA 1
ATOM 9371 C C . ALA D 1 136 ? 29.837 60.695 31.461 1.00 16.96 136 ALA D C 1
ATOM 9372 O O . ALA D 1 136 ? 28.966 59.861 31.228 1.00 16.16 136 ALA D O 1
ATOM 9382 N N . VAL D 1 138 ? 27.691 62.578 35.143 1.00 15.74 138 VAL D N 1
ATOM 9383 C CA . VAL D 1 138 ? 27.466 63.716 36.019 1.00 15.54 138 VAL D CA 1
ATOM 9384 C C . VAL D 1 138 ? 27.943 63.313 37.413 1.00 15.52 138 VAL D C 1
ATOM 9385 O O . VAL D 1 138 ? 27.750 62.171 37.830 1.00 15.20 138 VAL D O 1
ATOM 9389 N N . HIS D 1 139 ? 28.579 64.238 38.124 1.00 15.36 139 HIS D N 1
ATOM 9390 C CA . HIS D 1 139 ? 29.059 63.941 39.467 1.00 15.69 139 HIS D CA 1
ATOM 9391 C C . HIS D 1 139 ? 27.909 64.109 40.452 1.00 15.90 139 HIS D C 1
ATOM 9392 O O . HIS D 1 139 ? 27.502 63.160 41.124 1.00 16.54 139 HIS D O 1
ATOM 9399 N N . SER D 1 140 ? 27.388 65.326 40.529 1.00 15.72 140 SER D N 1
ATOM 9400 C CA . SER D 1 140 ? 26.282 65.636 41.421 1.00 15.74 140 SER D CA 1
ATOM 9401 C C . SER D 1 140 ? 25.030 65.878 40.584 1.00 16.01 140 SER D C 1
ATOM 9402 O O . SER D 1 140 ? 24.880 66.935 39.969 1.00 15.71 140 SER D O 1
ATOM 9405 N N . GLU D 1 141 ? 24.149 64.884 40.540 1.00 15.85 141 GLU D N 1
ATOM 9406 C CA . GLU D 1 141 ? 22.914 65.006 39.781 1.00 16.64 141 GLU D CA 1
ATOM 9407 C C . GLU D 1 141 ? 21.944 65.877 40.562 1.00 16.95 141 GLU D C 1
ATOM 9408 O O . GLU D 1 141 ? 21.205 65.401 41.426 1.00 16.17 141 GLU D O 1
ATOM 9414 N N . THR D 1 142 ? 21.967 67.166 40.246 1.00 17.29 142 THR D N 1
ATOM 9415 C CA . THR D 1 142 ? 21.130 68.152 40.908 1.00 18.39 142 THR D CA 1
ATOM 9416 C C . THR D 1 142 ? 19.648 67.816 40.808 1.00 18.56 142 THR D C 1
ATOM 9417 O O . THR D 1 142 ? 18.838 68.300 41.596 1.00 18.10 142 THR D O 1
ATOM 9421 N N . THR D 1 143 ? 19.308 66.980 39.833 1.00 19.36 143 THR D N 1
ATOM 9422 C CA . THR D 1 143 ? 17.933 66.556 39.605 1.00 19.86 143 THR D CA 1
ATOM 9423 C C . THR D 1 143 ? 17.302 65.984 40.870 1.00 19.53 143 THR D C 1
ATOM 9424 O O . THR D 1 143 ? 16.174 66.325 41.224 1.00 19.10 143 THR D O 1
ATOM 9428 N N . THR D 1 144 ? 18.043 65.117 41.551 1.00 19.34 144 THR D N 1
ATOM 9429 C CA . THR D 1 144 ? 17.544 64.467 42.756 1.00 19.38 144 THR D CA 1
ATOM 9430 C C . THR D 1 144 ? 18.467 64.620 43.959 1.00 19.51 144 THR D C 1
ATOM 9431 O O . THR D 1 144 ? 18.119 64.212 45.067 1.00 19.26 144 THR D O 1
ATOM 9435 N N . GLY D 1 145 ? 19.638 65.206 43.744 1.00 19.66 145 GLY D N 1
ATOM 9436 C CA . GLY D 1 145 ? 20.580 65.355 44.836 1.00 20.10 145 GLY D CA 1
ATOM 9437 C C . GLY D 1 145 ? 21.442 64.108 44.913 1.00 20.55 145 GLY D C 1
ATOM 9438 O O . GLY D 1 145 ? 22.140 63.874 45.896 1.00 20.92 145 GLY D O 1
ATOM 9447 N N . LEU D 1 147 ? 24.490 61.588 44.230 1.00 21.86 147 LEU D N 1
ATOM 9448 C CA . LEU D 1 147 ? 25.932 61.738 44.080 1.00 22.14 147 LEU D CA 1
ATOM 9449 C C . LEU D 1 147 ? 26.460 60.462 43.423 1.00 22.43 147 LEU D C 1
ATOM 9450 O O . LEU D 1 147 ? 26.397 59.385 44.015 1.00 22.36 147 LEU D O 1
ATOM 9455 N N . ASN D 1 148 ? 26.964 60.582 42.196 1.00 22.15 148 ASN D N 1
ATOM 9456 C CA . ASN D 1 148 ? 27.481 59.424 41.473 1.00 21.61 148 ASN D CA 1
ATOM 9457 C C . ASN D 1 148 ? 28.935 59.104 41.823 1.00 21.89 148 ASN D C 1
ATOM 9458 O O . ASN D 1 148 ? 29.696 59.981 42.233 1.00 21.44 148 ASN D O 1
ATOM 9463 N N . PRO D 1 149 ? 29.336 57.831 41.661 1.00 22.18 149 PRO D N 1
ATOM 9464 C CA . PRO D 1 149 ? 30.691 57.346 41.953 1.00 22.19 149 PRO D CA 1
ATOM 9465 C C . PRO D 1 149 ? 31.723 57.695 40.881 1.00 22.19 149 PRO D C 1
ATOM 9466 O O . PRO D 1 149 ? 32.167 56.822 40.138 1.00 21.90 149 PRO D O 1
ATOM 9470 N N . ILE D 1 150 ? 32.119 58.962 40.813 1.00 22.55 150 ILE D N 1
ATOM 9471 C CA . ILE D 1 150 ? 33.088 59.388 39.811 1.00 22.30 150 ILE D CA 1
ATOM 9472 C C . ILE D 1 150 ? 34.453 58.724 39.966 1.00 22.33 150 ILE D C 1
ATOM 9473 O O . ILE D 1 150 ? 35.195 58.602 38.993 1.00 21.96 150 ILE D O 1
ATOM 9478 N N . ASP D 1 151 ? 34.790 58.292 41.178 1.00 22.81 151 ASP D N 1
ATOM 9479 C CA . ASP D 1 151 ? 36.079 57.636 41.389 1.00 23.48 151 ASP D CA 1
ATOM 9480 C C . ASP D 1 151 ? 36.115 56.224 40.803 1.00 22.87 151 ASP D C 1
ATOM 9481 O O . ASP D 1 151 ? 37.062 55.868 40.101 1.00 21.87 151 ASP D O 1
ATOM 9486 N N . GLU D 1 152 ? 35.084 55.429 41.085 1.00 22.19 152 GLU D N 1
ATOM 9487 C CA . GLU D 1 152 ? 35.017 54.064 40.574 1.00 22.47 152 GLU D CA 1
ATOM 9488 C C . GLU D 1 152 ? 34.971 54.055 39.051 1.00 21.79 152 GLU D C 1
ATOM 9489 O O . GLU D 1 152 ? 35.624 53.237 38.408 1.00 21.60 152 GLU D O 1
ATOM 9495 N N . VAL D 1 153 ? 34.191 54.963 38.474 1.00 21.32 153 VAL D N 1
ATOM 9496 C CA . VAL D 1 153 ? 34.087 55.038 37.024 1.00 20.61 153 VAL D CA 1
ATOM 9497 C C . VAL D 1 153 ? 35.403 55.558 36.468 1.00 20.72 153 VAL D C 1
ATOM 9498 O O . VAL D 1 153 ? 35.808 55.194 35.365 1.00 20.58 153 VAL D O 1
ATOM 9502 N N . GLY D 1 154 ? 36.071 56.407 37.245 1.00 21.00 154 GLY D N 1
ATOM 9503 C CA . GLY D 1 154 ? 37.347 56.954 36.820 1.00 21.32 154 GLY D CA 1
ATOM 9504 C C . GLY D 1 154 ? 38.407 55.871 36.758 1.00 21.94 154 GLY D C 1
ATOM 9505 O O . GLY D 1 154 ? 39.164 55.780 35.790 1.00 22.06 154 GLY D O 1
ATOM 9506 N N . ALA D 1 155 ? 38.466 55.043 37.794 1.00 22.08 155 ALA D N 1
ATOM 9507 C CA . ALA D 1 155 ? 39.439 53.958 37.836 1.00 22.87 155 ALA D CA 1
ATOM 9508 C C . ALA D 1 155 ? 39.184 53.044 36.643 1.00 23.34 155 ALA D C 1
ATOM 9509 O O . ALA D 1 155 ? 40.115 52.527 36.028 1.00 22.86 155 ALA D O 1
ATOM 9511 N N . LEU D 1 156 ? 37.909 52.869 36.317 1.00 24.13 156 LEU D N 1
ATOM 9512 C CA . LEU D 1 156 ? 37.505 52.023 35.205 1.00 25.16 156 LEU D CA 1
ATOM 9513 C C . LEU D 1 156 ? 37.916 52.659 33.876 1.00 25.78 156 LEU D C 1
ATOM 9514 O O . LEU D 1 156 ? 38.335 51.968 32.948 1.00 25.84 156 LEU D O 1
ATOM 9519 N N . ALA D 1 157 ? 37.802 53.979 33.788 1.00 26.59 157 ALA D N 1
ATOM 9520 C CA . ALA D 1 157 ? 38.179 54.687 32.571 1.00 27.10 157 ALA D CA 1
ATOM 9521 C C . ALA D 1 157 ? 39.695 54.614 32.380 1.00 27.83 157 ALA D C 1
ATOM 9522 O O . ALA D 1 157 ? 40.186 54.456 31.262 1.00 27.47 157 ALA D O 1
ATOM 9524 N N . HIS D 1 158 ? 40.427 54.732 33.483 1.00 28.19 158 HIS D N 1
ATOM 9525 C CA . HIS D 1 158 ? 41.885 54.682 33.455 1.00 29.31 158 HIS D CA 1
ATOM 9526 C C . HIS D 1 158 ? 42.399 53.280 33.140 1.00 29.62 158 HIS D C 1
ATOM 9527 O O . HIS D 1 158 ? 43.459 53.120 32.534 1.00 29.62 158 HIS D O 1
ATOM 9534 N N . ARG D 1 159 ? 41.640 52.268 33.547 1.00 29.56 159 ARG D N 1
ATOM 9535 C CA . ARG D 1 159 ? 42.025 50.886 33.313 1.00 29.78 159 ARG D CA 1
ATOM 9536 C C . ARG D 1 159 ? 41.878 50.519 31.842 1.00 29.54 159 ARG D C 1
ATOM 9537 O O . ARG D 1 159 ? 42.677 49.751 31.307 1.00 29.28 159 ARG D O 1
ATOM 9545 N N . TYR D 1 160 ? 40.856 51.070 31.192 1.00 29.18 160 TYR D N 1
ATOM 9546 C CA . TYR D 1 160 ? 40.614 50.792 29.779 1.00 29.11 160 TYR D CA 1
ATOM 9547 C C . TYR D 1 160 ? 41.159 51.876 28.851 1.00 28.26 160 TYR D C 1
ATOM 9548 O O . TYR D 1 160 ? 40.923 51.842 27.646 1.00 28.55 160 TYR D O 1
ATOM 9557 N N . GLY D 1 161 ? 41.885 52.836 29.413 1.00 27.74 161 GLY D N 1
ATOM 9558 C CA . GLY D 1 161 ? 42.446 53.907 28.605 1.00 26.54 161 GLY D CA 1
ATOM 9559 C C . GLY D 1 161 ? 41.418 54.755 27.874 1.00 26.08 161 GLY D C 1
ATOM 9560 O O . GLY D 1 161 ? 41.614 55.108 26.710 1.00 25.68 161 GLY D O 1
ATOM 9561 N N . LYS D 1 162 ? 40.322 55.090 28.550 1.00 25.10 162 LYS D N 1
ATOM 9562 C CA . LYS D 1 162 ? 39.269 55.905 27.947 1.00 24.58 162 LYS D CA 1
ATOM 9563 C C . LYS D 1 162 ? 39.350 57.345 28.450 1.00 24.01 162 LYS D C 1
ATOM 9564 O O . LYS D 1 162 ? 39.754 57.586 29.589 1.00 24.69 162 LYS D O 1
ATOM 9570 N N . THR D 1 163 ? 38.970 58.301 27.605 1.00 22.85 163 THR D N 1
ATOM 9571 C CA . THR D 1 163 ? 38.984 59.709 28.000 1.00 21.95 163 THR D CA 1
ATOM 9572 C C . THR D 1 163 ? 37.781 59.934 28.923 1.00 20.95 163 THR D C 1
ATOM 9573 O O . THR D 1 163 ? 36.650 59.604 28.576 1.00 21.54 163 THR D O 1
ATOM 9577 N N . TYR D 1 164 ? 38.033 60.498 30.097 1.00 19.61 164 TYR D N 1
ATOM 9578 C CA . TYR D 1 164 ? 36.986 60.705 31.094 1.00 18.16 164 TYR D CA 1
ATOM 9579 C C . TYR D 1 164 ? 36.476 62.147 31.199 1.00 17.92 164 TYR D C 1
ATOM 9580 O O . TYR D 1 164 ? 37.235 63.074 31.479 1.00 17.66 164 TYR D O 1
ATOM 9589 N N . ILE D 1 165 ? 35.176 62.313 30.971 1.00 17.17 165 ILE D N 1
ATOM 9590 C CA . ILE D 1 165 ? 34.515 63.616 31.033 1.00 16.01 165 ILE D CA 1
ATOM 9591 C C . ILE D 1 165 ? 33.556 63.627 32.218 1.00 16.05 165 ILE D C 1
ATOM 9592 O O . ILE D 1 165 ? 32.696 62.756 32.331 1.00 16.27 165 ILE D O 1
ATOM 9597 N N . VAL D 1 166 ? 33.697 64.615 33.094 1.00 15.97 166 VAL D N 1
ATOM 9598 C CA . VAL D 1 166 ? 32.835 64.706 34.264 1.00 15.90 166 VAL D CA 1
ATOM 9599 C C . VAL D 1 166 ? 32.152 66.061 34.426 1.00 15.87 166 VAL D C 1
ATOM 9600 O O . VAL D 1 166 ? 32.808 67.101 34.484 1.00 15.38 166 VAL D O 1
ATOM 9604 N N . ASP D 1 167 ? 30.826 66.031 34.499 1.00 16.07 167 ASP D N 1
ATOM 9605 C CA . ASP D 1 167 ? 30.025 67.233 34.688 1.00 16.42 167 ASP D CA 1
ATOM 9606 C C . ASP D 1 167 ? 29.929 67.457 36.194 1.00 16.15 167 ASP D C 1
ATOM 9607 O O . ASP D 1 167 ? 29.086 66.860 36.860 1.00 16.61 167 ASP D O 1
ATOM 9612 N N . ALA D 1 168 ? 30.800 68.310 36.725 1.00 15.80 168 ALA D N 1
ATOM 9613 C CA . ALA D 1 168 ? 30.818 68.601 38.158 1.00 15.38 168 ALA D CA 1
ATOM 9614 C C . ALA D 1 168 ? 30.181 69.957 38.427 1.00 15.12 168 ALA D C 1
ATOM 9615 O O . ALA D 1 168 ? 30.574 70.668 39.353 1.00 14.78 168 ALA D O 1
ATOM 9625 N N . SER D 1 170 ? 27.459 71.004 39.858 1.00 14.63 170 SER D N 1
ATOM 9626 C CA . SER D 1 170 ? 27.011 71.271 41.220 1.00 14.78 170 SER D CA 1
ATOM 9627 C C . SER D 1 170 ? 27.865 70.654 42.327 1.00 14.95 170 SER D C 1
ATOM 9628 O O . SER D 1 170 ? 27.425 70.569 43.473 1.00 15.18 170 SER D O 1
ATOM 9631 N N . SER D 1 171 ? 29.085 70.237 42.000 1.00 15.06 171 SER D N 1
ATOM 9632 C CA . SER D 1 171 ? 29.955 69.644 43.012 1.00 15.13 171 SER D CA 1
ATOM 9633 C C . SER D 1 171 ? 31.291 70.363 43.158 1.00 15.09 171 SER D C 1
ATOM 9634 O O . SER D 1 171 ? 31.763 70.584 44.274 1.00 15.90 171 SER D O 1
ATOM 9637 N N . PHE D 1 172 ? 31.896 70.732 42.034 1.00 15.11 172 PHE D N 1
ATOM 9638 C CA . PHE D 1 172 ? 33.187 71.409 42.054 1.00 15.38 172 PHE D CA 1
ATOM 9639 C C . PHE D 1 172 ? 33.179 72.652 42.939 1.00 15.16 172 PHE D C 1
ATOM 9640 O O . PHE D 1 172 ? 32.352 73.553 42.764 1.00 14.28 172 PHE D O 1
ATOM 9648 N N . GLY D 1 173 ? 34.113 72.692 43.886 1.00 14.89 173 GLY D N 1
ATOM 9649 C CA . GLY D 1 173 ? 34.208 73.815 44.801 1.00 14.27 173 GLY D CA 1
ATOM 9650 C C . GLY D 1 173 ? 33.503 73.535 46.116 1.00 14.91 173 GLY D C 1
ATOM 9651 O O . GLY D 1 173 ? 33.701 74.252 47.105 1.00 14.28 173 GLY D O 1
ATOM 9652 N N . GLY D 1 174 ? 32.679 72.489 46.130 1.00 14.83 174 GLY D N 1
ATOM 9653 C CA . GLY D 1 174 ? 31.948 72.138 47.336 1.00 15.21 174 GLY D CA 1
ATOM 9654 C C . GLY D 1 174 ? 32.237 70.739 47.849 1.00 16.05 174 GLY D C 1
ATOM 9655 O O . GLY D 1 174 ? 31.812 70.372 48.944 1.00 16.13 174 GLY D O 1
ATOM 9656 N N . ILE D 1 175 ? 32.950 69.949 47.055 1.00 16.23 175 ILE D N 1
ATOM 9657 C CA . ILE D 1 175 ? 33.307 68.588 47.440 1.00 16.81 175 ILE D CA 1
ATOM 9658 C C . ILE D 1 175 ? 34.765 68.379 47.061 1.00 17.38 175 ILE D C 1
ATOM 9659 O O . ILE D 1 175 ? 35.129 68.514 45.894 1.00 17.52 175 ILE D O 1
ATOM 9664 N N . PRO D 1 176 ? 35.619 68.041 48.042 1.00 17.83 176 PRO D N 1
ATOM 9665 C CA . PRO D 1 176 ? 37.044 67.823 47.776 1.00 18.31 176 PRO D CA 1
ATOM 9666 C C . PRO D 1 176 ? 37.277 66.843 46.633 1.00 18.89 176 PRO D C 1
ATOM 9667 O O . PRO D 1 176 ? 36.634 65.798 46.559 1.00 19.00 176 PRO D O 1
ATOM 9679 N N . ASP D 1 178 ? 40.518 65.807 43.369 1.00 19.83 178 ASP D N 1
ATOM 9680 C CA . ASP D 1 178 ? 41.733 66.075 42.610 1.00 19.62 178 ASP D CA 1
ATOM 9681 C C . ASP D 1 178 ? 41.477 65.314 41.323 1.00 19.06 178 ASP D C 1
ATOM 9682 O O . ASP D 1 178 ? 41.552 64.087 41.297 1.00 18.75 178 ASP D O 1
ATOM 9687 N N . ILE D 1 179 ? 41.154 66.048 40.264 1.00 18.95 179 ILE D N 1
ATOM 9688 C CA . ILE D 1 179 ? 40.825 65.439 38.988 1.00 18.91 179 ILE D CA 1
ATOM 9689 C C . ILE D 1 179 ? 41.936 64.621 38.336 1.00 19.32 179 ILE D C 1
ATOM 9690 O O . ILE D 1 179 ? 41.661 63.775 37.481 1.00 19.40 179 ILE D O 1
ATOM 9695 N N . ALA D 1 180 ? 43.182 64.865 38.729 1.00 18.90 180 ALA D N 1
ATOM 9696 C CA . ALA D 1 180 ? 44.293 64.102 38.171 1.00 19.52 180 ALA D CA 1
ATOM 9697 C C . ALA D 1 180 ? 44.209 62.709 38.779 1.00 19.48 180 ALA D C 1
ATOM 9698 O O . ALA D 1 180 ? 44.278 61.705 38.075 1.00 19.71 180 ALA D O 1
ATOM 9700 N N . ALA D 1 181 ? 44.041 62.665 40.095 1.00 19.90 181 ALA D N 1
ATOM 9701 C CA . ALA D 1 181 ? 43.939 61.406 40.819 1.00 19.96 181 ALA D CA 1
ATOM 9702 C C . ALA D 1 181 ? 42.686 60.628 40.413 1.00 20.39 181 ALA D C 1
ATOM 9703 O O . ALA D 1 181 ? 42.691 59.398 40.389 1.00 21.15 181 ALA D O 1
ATOM 9705 N N . LEU D 1 182 ? 41.613 61.347 40.098 1.00 20.09 182 LEU D N 1
ATOM 9706 C CA . LEU D 1 182 ? 40.364 60.712 39.690 1.00 19.67 182 LEU D CA 1
ATOM 9707 C C . LEU D 1 182 ? 40.406 60.319 38.218 1.00 19.50 182 LEU D C 1
ATOM 9708 O O . LEU D 1 182 ? 39.469 59.710 37.705 1.00 19.50 182 LEU D O 1
ATOM 9713 N N . HIS D 1 183 ? 41.496 60.676 37.544 1.00 19.23 183 HIS D N 1
ATOM 9714 C CA . HIS D 1 183 ? 41.675 60.356 36.129 1.00 19.15 183 HIS D CA 1
ATOM 9715 C C . HIS D 1 183 ? 40.682 61.085 35.225 1.00 18.91 183 HIS D C 1
ATOM 9716 O O . HIS D 1 183 ? 40.314 60.585 34.163 1.00 19.05 183 HIS D O 1
ATOM 9723 N N . ILE D 1 184 ? 40.260 62.272 35.647 1.00 18.16 184 ILE D N 1
ATOM 9724 C CA . ILE D 1 184 ? 39.318 63.072 34.873 1.00 17.45 184 ILE D CA 1
ATOM 9725 C C . ILE D 1 184 ? 40.054 63.926 33.845 1.00 17.08 184 ILE D C 1
ATOM 9726 O O . ILE D 1 184 ? 40.891 64.755 34.199 1.00 17.42 184 ILE D O 1
ATOM 9731 N N . ASP D 1 185 ? 39.735 63.719 32.572 1.00 16.84 185 ASP D N 1
ATOM 9732 C CA . ASP D 1 185 ? 40.365 64.467 31.492 1.00 16.74 185 ASP D CA 1
ATOM 9733 C C . ASP D 1 185 ? 39.697 65.818 31.225 1.00 16.31 185 ASP D C 1
ATOM 9734 O O . ASP D 1 185 ? 40.354 66.762 30.792 1.00 16.32 185 ASP D O 1
ATOM 9739 N N . TYR D 1 186 ? 38.396 65.908 31.483 1.00 15.55 186 TYR D N 1
ATOM 9740 C CA . TYR D 1 186 ? 37.667 67.158 31.289 1.00 15.17 186 TYR D CA 1
ATOM 9741 C C . TYR D 1 186 ? 36.680 67.370 32.426 1.00 15.11 186 TYR D C 1
ATOM 9742 O O . TYR D 1 186 ? 35.737 66.596 32.595 1.00 15.55 186 TYR D O 1
ATOM 9751 N N . LEU D 1 187 ? 36.908 68.417 33.211 1.00 15.11 187 LEU D N 1
ATOM 9752 C CA . LEU D 1 187 ? 36.029 68.741 34.321 1.00 14.73 187 LEU D CA 1
ATOM 9753 C C . LEU D 1 187 ? 35.241 69.996 33.964 1.00 14.53 187 LEU D C 1
ATOM 9754 O O . LEU D 1 187 ? 35.817 71.061 33.721 1.00 14.10 187 LEU D O 1
ATOM 9759 N N . ILE D 1 188 ? 33.921 69.866 33.923 1.00 14.11 188 ILE D N 1
ATOM 9760 C CA . ILE D 1 188 ? 33.059 70.993 33.594 1.00 13.35 188 ILE D CA 1
ATOM 9761 C C . ILE D 1 188 ? 32.366 71.482 34.853 1.00 12.95 188 ILE D C 1
ATOM 9762 O O . ILE D 1 188 ? 31.840 70.679 35.623 1.00 13.03 188 ILE D O 1
ATOM 9767 N N . SER D 1 189 ? 32.371 72.791 35.078 1.00 12.44 189 SER D N 1
ATOM 9768 C CA . SER D 1 189 ? 31.698 73.319 36.250 1.00 12.32 189 SER D CA 1
ATOM 9769 C C . SER D 1 189 ? 31.147 74.726 36.064 1.00 12.55 189 SER D C 1
ATOM 9770 O O . SER D 1 189 ? 31.437 75.402 35.077 1.00 12.20 189 SER D O 1
ATOM 9773 N N . SER D 1 190 ? 30.353 75.157 37.037 1.00 12.86 190 SER D N 1
ATOM 9774 C CA . SER D 1 190 ? 29.694 76.452 36.998 1.00 13.37 190 SER D CA 1
ATOM 9775 C C . SER D 1 190 ? 30.345 77.547 37.831 1.00 13.72 190 SER D C 1
ATOM 9776 O O . SER D 1 190 ? 31.079 77.287 38.786 1.00 13.79 190 SER D O 1
ATOM 9779 N N . ALA D 1 191 ? 30.062 78.786 37.457 1.00 13.65 191 ALA D N 1
ATOM 9780 C CA . ALA D 1 191 ? 30.590 79.925 38.179 1.00 13.40 191 ALA D CA 1
ATOM 9781 C C . ALA D 1 191 ? 29.619 80.283 39.289 1.00 13.29 191 ALA D C 1
ATOM 9782 O O . ALA D 1 191 ? 29.997 80.942 40.256 1.00 13.05 191 ALA D O 1
ATOM 9784 N N . ASN D 1 192 ? 28.375 79.824 39.164 1.00 12.75 192 ASN D N 1
ATOM 9785 C CA . ASN D 1 192 ? 27.350 80.175 40.141 1.00 13.24 192 ASN D CA 1
ATOM 9786 C C . ASN D 1 192 ? 26.760 79.111 41.067 1.00 13.35 192 ASN D C 1
ATOM 9787 O O . ASN D 1 192 ? 25.605 79.233 41.477 1.00 13.21 192 ASN D O 1
ATOM 9792 N N . LYS D 1 193 ? 27.522 78.075 41.403 1.00 13.17 193 LYS D N 1
ATOM 9793 C CA . LYS D 1 193 ? 27.005 77.076 42.332 1.00 13.27 193 LYS D CA 1
ATOM 9794 C C . LYS D 1 193 ? 27.907 76.996 43.571 1.00 13.24 193 LYS D C 1
ATOM 9795 O O . LYS D 1 193 ? 27.936 77.942 44.355 1.00 13.27 193 LYS D O 1
ATOM 9801 N N . CYS D 1 194 ? 28.653 75.909 43.753 1.00 12.61 194 CYS D N 1
ATOM 9802 C CA . CYS D 1 194 ? 29.513 75.789 44.937 1.00 12.98 194 CYS D CA 1
ATOM 9803 C C . CYS D 1 194 ? 30.550 76.899 45.129 1.00 13.09 194 CYS D C 1
ATOM 9804 O O . CYS D 1 194 ? 30.883 77.249 46.263 1.00 12.87 194 CYS D O 1
ATOM 9807 N N . ILE D 1 195 ? 31.074 77.447 44.037 1.00 12.79 195 ILE D N 1
ATOM 9808 C CA . ILE D 1 195 ? 32.064 78.511 44.156 1.00 13.81 195 ILE D CA 1
ATOM 9809 C C . ILE D 1 195 ? 31.366 79.790 44.625 1.00 13.82 195 ILE D C 1
ATOM 9810 O O . ILE D 1 195 ? 32.001 80.707 45.147 1.00 12.85 195 ILE D O 1
ATOM 9815 N N . GLN D 1 196 ? 30.046 79.819 44.445 1.00 14.29 196 GLN D N 1
ATOM 9816 C CA . GLN D 1 196 ? 29.195 80.933 44.857 1.00 14.30 196 GLN D CA 1
ATOM 9817 C C . GLN D 1 196 ? 29.414 82.243 44.113 1.00 14.44 196 GLN D C 1
ATOM 9818 O O . GLN D 1 196 ? 29.367 83.327 44.694 1.00 14.85 196 GLN D O 1
ATOM 9824 N N . GLY D 1 197 ? 29.645 82.130 42.812 1.00 14.71 197 GLY D N 1
ATOM 9825 C CA . GLY D 1 197 ? 29.828 83.308 41.992 1.00 13.74 197 GLY D CA 1
ATOM 9826 C C . GLY D 1 197 ? 28.487 83.655 41.376 1.00 14.07 197 GLY D C 1
ATOM 9827 O O . GLY D 1 197 ? 27.442 83.223 41.864 1.00 13.38 197 GLY D O 1
ATOM 9828 N N . VAL D 1 198 ? 28.525 84.418 40.290 1.00 14.07 198 VAL D N 1
ATOM 9829 C CA . VAL D 1 198 ? 27.333 84.856 39.577 1.00 13.64 198 VAL D CA 1
ATOM 9830 C C . VAL D 1 198 ? 27.301 84.246 38.166 1.00 13.11 198 VAL D C 1
ATOM 9831 O O . VAL D 1 198 ? 28.346 84.061 37.545 1.00 12.77 198 VAL D O 1
ATOM 9835 N N . PRO D 1 199 ? 26.101 83.921 37.645 1.00 12.67 199 PRO D N 1
ATOM 9836 C CA . PRO D 1 199 ? 26.024 83.338 36.301 1.00 12.20 199 PRO D CA 1
ATOM 9837 C C . PRO D 1 199 ? 26.544 84.281 35.220 1.00 11.90 199 PRO D C 1
ATOM 9838 O O . PRO D 1 199 ? 26.659 85.485 35.440 1.00 12.53 199 PRO D O 1
ATOM 9842 N N . GLY D 1 200 ? 26.864 83.721 34.057 1.00 11.69 200 GLY D N 1
ATOM 9843 C CA . GLY D 1 200 ? 27.371 84.514 32.952 1.00 11.66 200 GLY D CA 1
ATOM 9844 C C . GLY D 1 200 ? 28.339 83.717 32.099 1.00 12.40 200 GLY D C 1
ATOM 9845 O O . GLY D 1 200 ? 28.473 83.952 30.898 1.00 12.30 200 GLY D O 1
ATOM 9846 N N . PHE D 1 201 ? 29.022 82.765 32.726 1.00 12.92 201 PHE D N 1
ATOM 9847 C CA . PHE D 1 201 ? 29.973 81.921 32.023 1.00 12.94 201 PHE D CA 1
ATOM 9848 C C . PHE D 1 201 ? 30.218 80.651 32.814 1.00 13.42 201 PHE D C 1
ATOM 9849 O O . PHE D 1 201 ? 29.844 80.548 33.984 1.00 14.17 201 PHE D O 1
ATOM 9857 N N . ALA D 1 202 ? 30.843 79.683 32.158 1.00 13.23 202 ALA D N 1
ATOM 9858 C CA . ALA D 1 202 ? 31.175 78.414 32.784 1.00 13.64 202 ALA D CA 1
ATOM 9859 C C . ALA D 1 202 ? 32.624 78.132 32.412 1.00 13.58 202 ALA D C 1
ATOM 9860 O O . ALA D 1 202 ? 33.259 78.933 31.724 1.00 12.88 202 ALA D O 1
ATOM 9862 N N . PHE D 1 203 ? 33.150 76.997 32.854 1.00 13.53 203 PHE D N 1
ATOM 9863 C CA . PHE D 1 203 ? 34.530 76.674 32.550 1.00 13.45 203 PHE D CA 1
ATOM 9864 C C . PHE D 1 203 ? 34.799 75.187 32.497 1.00 13.90 203 PHE D C 1
ATOM 9865 O O . PHE D 1 203 ? 34.029 74.374 33.013 1.00 14.07 203 PHE D O 1
ATOM 9873 N N . VAL D 1 204 ? 35.903 74.847 31.847 1.00 14.14 204 VAL D N 1
ATOM 9874 C CA . VAL D 1 204 ? 36.336 73.469 31.710 1.00 14.53 204 VAL D CA 1
ATOM 9875 C C . VAL D 1 204 ? 37.802 73.411 32.116 1.00 15.03 204 VAL D C 1
ATOM 9876 O O . VAL D 1 204 ? 38.614 74.217 31.658 1.00 14.52 204 VAL D O 1
ATOM 9880 N N . ILE D 1 205 ? 38.125 72.477 33.003 1.00 15.71 205 ILE D N 1
ATOM 9881 C CA . ILE D 1 205 ? 39.496 72.282 33.454 1.00 16.68 205 ILE D CA 1
ATOM 9882 C C . ILE D 1 205 ? 39.908 70.980 32.775 1.00 17.27 205 ILE D C 1
ATOM 9883 O O . ILE D 1 205 ? 39.419 69.905 33.119 1.00 17.04 205 ILE D O 1
ATOM 9888 N N . ALA D 1 206 ? 40.797 71.082 31.794 1.00 18.20 206 ALA D N 1
ATOM 9889 C CA . ALA D 1 206 ? 41.206 69.909 31.033 1.00 19.23 206 ALA D CA 1
ATOM 9890 C C . ALA D 1 206 ? 42.669 69.514 31.137 1.00 19.77 206 ALA D C 1
ATOM 9891 O O . ALA D 1 206 ? 43.529 70.331 31.460 1.00 20.30 206 ALA D O 1
ATOM 9893 N N . ARG D 1 207 ? 42.936 68.242 30.860 1.00 20.78 207 ARG D N 1
ATOM 9894 C CA . ARG D 1 207 ? 44.298 67.730 30.861 1.00 21.95 207 ARG D CA 1
ATOM 9895 C C . ARG D 1 207 ? 44.836 68.253 29.543 1.00 21.92 207 ARG D C 1
ATOM 9896 O O . ARG D 1 207 ? 44.350 67.874 28.479 1.00 21.96 207 ARG D O 1
ATOM 9904 N N . GLU D 1 208 ? 45.830 69.128 29.612 1.00 22.63 208 GLU D N 1
ATOM 9905 C CA . GLU D 1 208 ? 46.390 69.732 28.412 1.00 23.79 208 GLU D CA 1
ATOM 9906 C C . GLU D 1 208 ? 46.746 68.766 27.289 1.00 24.09 208 GLU D C 1
ATOM 9907 O O . GLU D 1 208 ? 46.521 69.069 26.117 1.00 24.30 208 GLU D O 1
ATOM 9913 N N . GLN D 1 209 ? 47.300 67.610 27.636 1.00 24.76 209 GLN D N 1
ATOM 9914 C CA . GLN D 1 209 ? 47.681 66.627 26.626 1.00 25.56 209 GLN D CA 1
ATOM 9915 C C . GLN D 1 209 ? 46.491 66.248 25.748 1.00 24.93 209 GLN D C 1
ATOM 9916 O O . GLN D 1 209 ? 46.640 66.017 24.547 1.00 24.68 209 GLN D O 1
ATOM 9922 N N . LYS D 1 210 ? 45.308 66.193 26.347 1.00 24.68 210 LYS D N 1
ATOM 9923 C CA . LYS D 1 210 ? 44.098 65.838 25.611 1.00 24.40 210 LYS D CA 1
ATOM 9924 C C . LYS D 1 210 ? 43.537 66.992 24.775 1.00 23.70 210 LYS D C 1
ATOM 9925 O O . LYS D 1 210 ? 43.247 66.822 23.590 1.00 23.26 210 LYS D O 1
ATOM 9931 N N . LEU D 1 211 ? 43.386 68.161 25.393 1.00 22.88 211 LEU D N 1
ATOM 9932 C CA . LEU D 1 211 ? 42.831 69.327 24.700 1.00 22.31 211 LEU D CA 1
ATOM 9933 C C . LEU D 1 211 ? 43.679 69.770 23.512 1.00 22.22 211 LEU D C 1
ATOM 9934 O O . LEU D 1 211 ? 43.148 70.200 22.485 1.00 21.84 211 LEU D O 1
ATOM 9939 N N . ALA D 1 212 ? 44.997 69.663 23.659 1.00 22.01 212 ALA D N 1
ATOM 9940 C CA . ALA D 1 212 ? 45.936 70.070 22.616 1.00 22.23 212 ALA D CA 1
ATOM 9941 C C . ALA D 1 212 ? 45.743 69.374 21.270 1.00 22.33 212 ALA D C 1
ATOM 9942 O O . ALA D 1 212 ? 46.192 69.878 20.239 1.00 22.59 212 ALA D O 1
ATOM 9944 N N . ALA D 1 213 ? 45.078 68.223 21.269 1.00 22.29 213 ALA D N 1
ATOM 9945 C CA . ALA D 1 213 ? 44.860 67.487 20.024 1.00 22.19 213 ALA D CA 1
ATOM 9946 C C . ALA D 1 213 ? 43.435 67.629 19.501 1.00 22.17 213 ALA D C 1
ATOM 9947 O O . ALA D 1 213 ? 43.006 66.846 18.651 1.00 22.00 213 ALA D O 1
ATOM 9949 N N . CYS D 1 214 ? 42.712 68.635 19.986 1.00 21.81 214 CYS D N 1
ATOM 9950 C CA . CYS D 1 214 ? 41.323 68.836 19.579 1.00 21.79 214 CYS D CA 1
ATOM 9951 C C . CYS D 1 214 ? 41.042 69.900 18.525 1.00 21.93 214 CYS D C 1
ATOM 9952 O O . CYS D 1 214 ? 39.881 70.228 18.268 1.00 22.01 214 CYS D O 1
ATOM 9955 N N . LYS D 1 215 ? 42.088 70.432 17.905 1.00 21.67 215 LYS D N 1
ATOM 9956 C CA . LYS D 1 215 ? 41.901 71.454 16.882 1.00 21.47 215 LYS D CA 1
ATOM 9957 C C . LYS D 1 215 ? 41.075 70.944 15.709 1.00 21.25 215 LYS D C 1
ATOM 9958 O O . LYS D 1 215 ? 41.347 69.874 15.166 1.00 20.61 215 LYS D O 1
ATOM 9964 N N . GLY D 1 216 ? 40.067 71.720 15.318 1.00 20.90 216 GLY D N 1
ATOM 9965 C CA . GLY D 1 216 ? 39.236 71.342 14.189 1.00 20.69 216 GLY D CA 1
ATOM 9966 C C . GLY D 1 216 ? 38.081 70.405 14.490 1.00 20.44 216 GLY D C 1
ATOM 9967 O O . GLY D 1 216 ? 37.273 70.125 13.607 1.00 20.58 216 GLY D O 1
ATOM 9968 N N . HIS D 1 217 ? 37.996 69.914 15.722 1.00 20.27 217 HIS D N 1
ATOM 9969 C CA . HIS D 1 217 ? 36.915 69.008 16.104 1.00 20.35 217 HIS D CA 1
ATOM 9970 C C . HIS D 1 217 ? 35.542 69.677 16.126 1.00 20.31 217 HIS D C 1
ATOM 9971 O O . HIS D 1 217 ? 34.556 69.095 15.680 1.00 20.65 217 HIS D O 1
ATOM 9978 N N . SER D 1 218 ? 35.482 70.897 16.648 1.00 20.39 218 SER D N 1
ATOM 9979 C CA . SER D 1 218 ? 34.219 71.624 16.754 1.00 20.87 218 SER D CA 1
ATOM 9980 C C . SER D 1 218 ? 33.682 72.173 15.439 1.00 21.25 218 SER D C 1
ATOM 9981 O O . SER D 1 218 ? 34.430 72.708 14.621 1.00 21.51 218 SER D O 1
ATOM 9984 N N . ARG D 1 219 ? 32.375 72.035 15.246 1.00 21.84 219 ARG D N 1
ATOM 9985 C CA . ARG D 1 219 ? 31.716 72.544 14.049 1.00 22.60 219 ARG D CA 1
ATOM 9986 C C . ARG D 1 219 ? 31.115 73.896 14.416 1.00 21.30 219 ARG D C 1
ATOM 9987 O O . ARG D 1 219 ? 30.593 74.618 13.567 1.00 21.08 219 ARG D O 1
ATOM 9995 N N . SER D 1 220 ? 31.186 74.218 15.702 1.00 20.11 220 SER D N 1
ATOM 9996 C CA . SER D 1 220 ? 30.665 75.474 16.221 1.00 18.73 220 SER D CA 1
ATOM 9997 C C . SER D 1 220 ? 31.817 76.410 16.544 1.00 17.96 220 SER D C 1
ATOM 9998 O O . SER D 1 220 ? 32.737 76.042 17.277 1.00 17.96 220 SER D O 1
ATOM 10001 N N . LEU D 1 221 ? 31.774 77.615 15.991 1.00 16.37 221 LEU D N 1
ATOM 10002 C CA . LEU D 1 221 ? 32.818 78.592 16.254 1.00 15.26 221 LEU D CA 1
ATOM 10003 C C . LEU D 1 221 ? 32.684 79.066 17.694 1.00 14.77 221 LEU D C 1
ATOM 10004 O O . LEU D 1 221 ? 33.651 79.061 18.452 1.00 14.32 221 LEU D O 1
ATOM 10009 N N . SER D 1 222 ? 31.470 79.467 18.062 1.00 14.32 222 SER D N 1
ATOM 10010 C CA . SER D 1 222 ? 31.188 79.965 19.404 1.00 14.93 222 SER D CA 1
ATOM 10011 C C . SER D 1 222 ? 31.555 78.976 20.502 1.00 15.18 222 SER D C 1
ATOM 10012 O O . SER D 1 222 ? 32.078 79.366 21.548 1.00 15.52 222 SER D O 1
ATOM 10015 N N . LEU D 1 223 ? 31.284 77.697 20.259 1.00 15.61 223 LEU D N 1
ATOM 10016 C CA . LEU D 1 223 ? 31.554 76.653 21.241 1.00 16.27 223 LEU D CA 1
ATOM 10017 C C . LEU D 1 223 ? 32.830 75.835 21.022 1.00 16.24 223 LEU D C 1
ATOM 10018 O O . LEU D 1 223 ? 32.979 74.758 21.599 1.00 16.14 223 LEU D O 1
ATOM 10023 N N . ASP D 1 224 ? 33.749 76.344 20.206 1.00 16.24 224 ASP D N 1
ATOM 10024 C CA . ASP D 1 224 ? 35.001 75.636 19.946 1.00 16.32 224 ASP D CA 1
ATOM 10025 C C . ASP D 1 224 ? 35.945 75.809 21.139 1.00 16.43 224 ASP D C 1
ATOM 10026 O O . ASP D 1 224 ? 36.668 76.801 21.245 1.00 16.45 224 ASP D O 1
ATOM 10031 N N . LEU D 1 225 ? 35.930 74.829 22.033 1.00 16.60 225 LEU D N 1
ATOM 10032 C CA . LEU D 1 225 ? 36.755 74.866 23.234 1.00 17.26 225 LEU D CA 1
ATOM 10033 C C . LEU D 1 225 ? 38.249 74.965 22.918 1.00 17.96 225 LEU D C 1
ATOM 10034 O O . LEU D 1 225 ? 38.996 75.632 23.635 1.00 17.71 225 LEU D O 1
ATOM 10039 N N . TYR D 1 226 ? 38.689 74.310 21.847 1.00 18.25 226 TYR D N 1
ATOM 10040 C CA . TYR D 1 226 ? 40.101 74.361 21.487 1.00 18.47 226 TYR D CA 1
ATOM 10041 C C . TYR D 1 226 ? 40.539 75.768 21.088 1.00 18.57 226 TYR D C 1
ATOM 10042 O O . TYR D 1 226 ? 41.553 76.272 21.579 1.00 19.40 226 TYR D O 1
ATOM 10051 N N . ALA D 1 227 ? 39.778 76.403 20.202 1.00 18.02 227 ALA D N 1
ATOM 10052 C CA . ALA D 1 227 ? 40.109 77.753 19.754 1.00 17.80 227 ALA D CA 1
ATOM 10053 C C . ALA D 1 227 ? 40.058 78.739 20.915 1.00 17.48 227 ALA D C 1
ATOM 10054 O O . ALA D 1 227 ? 40.924 79.601 21.039 1.00 17.37 227 ALA D O 1
ATOM 10056 N N . GLN D 1 228 ? 39.036 78.614 21.756 1.00 17.58 228 GLN D N 1
ATOM 10057 C CA . GLN D 1 228 ? 38.876 79.491 22.917 1.00 17.35 228 GLN D CA 1
ATOM 10058 C C . GLN D 1 228 ? 40.101 79.368 23.829 1.00 17.53 228 GLN D C 1
ATOM 10059 O O . GLN D 1 228 ? 40.636 80.369 24.304 1.00 17.04 228 GLN D O 1
ATOM 10065 N N . TRP D 1 229 ? 40.540 78.133 24.064 1.00 17.80 229 TRP D N 1
ATOM 10066 C CA . TRP D 1 229 ? 41.698 77.866 24.916 1.00 18.12 229 TRP D CA 1
ATOM 10067 C C . TRP D 1 229 ? 42.985 78.415 24.296 1.00 18.64 229 TRP D C 1
ATOM 10068 O O . TRP D 1 229 ? 43.759 79.102 24.962 1.00 18.53 229 TRP D O 1
ATOM 10079 N N . ARG D 1 230 ? 43.209 78.108 23.021 1.00 19.49 230 ARG D N 1
ATOM 10080 C CA . ARG D 1 230 ? 44.395 78.584 22.317 1.00 20.19 230 ARG D CA 1
ATOM 10081 C C . ARG D 1 230 ? 44.513 80.103 22.403 1.00 20.42 230 ARG D C 1
ATOM 10082 O O . ARG D 1 230 ? 45.601 80.639 22.623 1.00 20.00 230 ARG D O 1
ATOM 10090 N N . CYS D 1 231 ? 43.393 80.799 22.233 1.00 20.25 231 CYS D N 1
ATOM 10091 C CA . CYS D 1 231 ? 43.415 82.255 22.295 1.00 20.11 231 CYS D CA 1
ATOM 10092 C C . CYS D 1 231 ? 43.841 82.776 23.670 1.00 19.96 231 CYS D C 1
ATOM 10093 O O . CYS D 1 231 ? 44.648 83.700 23.753 1.00 19.68 231 CYS D O 1
ATOM 10104 N N . GLU D 1 233 ? 45.549 81.154 25.733 1.00 22.76 233 GLU D N 1
ATOM 10105 C CA . GLU D 1 233 ? 46.905 80.649 25.857 1.00 24.50 233 GLU D CA 1
ATOM 10106 C C . GLU D 1 233 ? 47.896 81.531 25.090 1.00 24.67 233 GLU D C 1
ATOM 10107 O O . GLU D 1 233 ? 48.946 81.894 25.617 1.00 25.44 233 GLU D O 1
ATOM 10113 N N . ASP D 1 234 ? 47.550 81.888 23.856 1.00 24.50 234 ASP D N 1
ATOM 10114 C CA . ASP D 1 234 ? 48.420 82.719 23.023 1.00 24.36 234 ASP D CA 1
ATOM 10115 C C . ASP D 1 234 ? 48.332 84.214 23.299 1.00 24.13 234 ASP D C 1
ATOM 10116 O O . ASP D 1 234 ? 49.280 84.949 23.009 1.00 24.07 234 ASP D O 1
ATOM 10121 N N . ASN D 1 235 ? 47.212 84.670 23.854 1.00 23.36 235 ASN D N 1
ATOM 10122 C CA . ASN D 1 235 ? 47.036 86.096 24.094 1.00 23.48 235 ASN D CA 1
ATOM 10123 C C . ASN D 1 235 ? 46.801 86.550 25.531 1.00 23.55 235 ASN D C 1
ATOM 10124 O O . ASN D 1 235 ? 46.045 87.491 25.781 1.00 23.29 235 ASN D O 1
ATOM 10129 N N . HIS D 1 236 ? 47.452 85.876 26.469 1.00 23.55 236 HIS D N 1
ATOM 10130 C CA . HIS D 1 236 ? 47.365 86.229 27.879 1.00 23.99 236 HIS D CA 1
ATOM 10131 C C . HIS D 1 236 ? 45.969 86.318 28.491 1.00 23.41 236 HIS D C 1
ATOM 10132 O O . HIS D 1 236 ? 45.614 87.334 29.087 1.00 23.16 236 HIS D O 1
ATOM 10139 N N . GLY D 1 237 ? 45.189 85.249 28.351 1.00 22.77 237 GLY D N 1
ATOM 10140 C CA . GLY D 1 237 ? 43.854 85.213 28.928 1.00 21.97 237 GLY D CA 1
ATOM 10141 C C . GLY D 1 237 ? 42.715 85.840 28.143 1.00 21.10 237 GLY D C 1
ATOM 10142 O O . GLY D 1 237 ? 41.558 85.762 28.561 1.00 20.53 237 GLY D O 1
ATOM 10143 N N . LYS D 1 238 ? 43.026 86.455 27.009 1.00 20.31 238 LYS D N 1
ATOM 10144 C CA . LYS D 1 238 ? 42.002 87.097 26.196 1.00 19.57 238 LYS D CA 1
ATOM 10145 C C . LYS D 1 238 ? 40.919 86.134 25.717 1.00 18.75 238 LYS D C 1
ATOM 10146 O O . LYS D 1 238 ? 41.204 84.999 25.329 1.00 19.06 238 LYS D O 1
ATOM 10152 N N . TRP D 1 239 ? 39.672 86.592 25.756 1.00 17.53 239 TRP D N 1
ATOM 10153 C CA . TRP D 1 239 ? 38.549 85.789 25.285 1.00 16.39 239 TRP D CA 1
ATOM 10154 C C . TRP D 1 239 ? 38.404 86.151 23.811 1.00 15.95 239 TRP D C 1
ATOM 10155 O O . TRP D 1 239 ? 38.539 87.319 23.449 1.00 15.57 239 TRP D O 1
ATOM 10166 N N . ARG D 1 240 ? 38.135 85.167 22.961 1.00 15.37 240 ARG D N 1
ATOM 10167 C CA . ARG D 1 240 ? 37.980 85.446 21.536 1.00 15.59 240 ARG D CA 1
ATOM 10168 C C . ARG D 1 240 ? 36.931 86.529 21.295 1.00 15.81 240 ARG D C 1
ATOM 10169 O O . ARG D 1 240 ? 37.164 87.470 20.536 1.00 16.43 240 ARG D O 1
ATOM 10177 N N . PHE D 1 241 ? 35.779 86.395 21.945 1.00 15.49 241 PHE D N 1
ATOM 10178 C CA . PHE D 1 241 ? 34.702 87.365 21.793 1.00 15.26 241 PHE D CA 1
ATOM 10179 C C . PHE D 1 241 ? 34.428 88.066 23.118 1.00 14.93 241 PHE D C 1
ATOM 10180 O O . PHE D 1 241 ? 35.041 87.744 24.139 1.00 14.76 241 PHE D O 1
ATOM 10188 N N . THR D 1 242 ? 33.504 89.023 23.089 1.00 14.25 242 THR D N 1
ATOM 10189 C CA . THR D 1 242 ? 33.132 89.787 24.272 1.00 13.35 242 THR D CA 1
ATOM 10190 C C . THR D 1 242 ? 32.791 88.857 25.431 1.00 13.39 242 THR D C 1
ATOM 10191 O O . THR D 1 242 ? 32.051 87.889 25.262 1.00 12.88 242 THR D O 1
ATOM 10195 N N . SER D 1 243 ? 33.331 89.162 26.607 1.00 13.02 243 SER D N 1
ATOM 10196 C CA . SER D 1 243 ? 33.074 88.356 27.795 1.00 12.74 243 SER D CA 1
ATOM 10197 C C . SER D 1 243 ? 32.257 89.158 28.802 1.00 12.64 243 SER D C 1
ATOM 10198 O O . SER D 1 243 ? 32.255 90.390 28.774 1.00 13.00 243 SER D O 1
ATOM 10201 N N . PRO D 1 244 ? 31.536 88.467 29.699 1.00 12.45 244 PRO D N 1
ATOM 10202 C CA . PRO D 1 244 ? 30.720 89.140 30.712 1.00 12.49 244 PRO D CA 1
ATOM 10203 C C . PRO D 1 244 ? 31.615 89.598 31.869 1.00 12.73 244 PRO D C 1
ATOM 10204 O O . PRO D 1 244 ? 31.544 89.077 32.983 1.00 12.27 244 PRO D O 1
ATOM 10208 N N . THR D 1 245 ? 32.455 90.584 31.570 1.00 12.87 245 THR D N 1
ATOM 10209 C CA . THR D 1 245 ? 33.418 91.147 32.511 1.00 12.82 245 THR D CA 1
ATOM 10210 C C . THR D 1 245 ? 32.952 91.279 33.960 1.00 12.95 245 THR D C 1
ATOM 10211 O O . THR D 1 245 ? 33.622 90.812 34.881 1.00 13.39 245 THR D O 1
ATOM 10215 N N . HIS D 1 246 ? 31.808 91.921 34.158 1.00 12.55 246 HIS D N 1
ATOM 10216 C CA . HIS D 1 246 ? 31.269 92.130 35.496 1.00 12.64 246 HIS D CA 1
ATOM 10217 C C . HIS D 1 246 ? 31.092 90.824 36.265 1.00 12.06 246 HIS D C 1
ATOM 10218 O O . HIS D 1 246 ? 31.439 90.743 37.441 1.00 12.23 246 HIS D O 1
ATOM 10225 N N . THR D 1 247 ? 30.563 89.801 35.602 1.00 11.35 247 THR D N 1
ATOM 10226 C CA . THR D 1 247 ? 30.356 88.515 36.256 1.00 11.60 247 THR D CA 1
ATOM 10227 C C . THR D 1 247 ? 31.699 87.841 36.508 1.00 12.07 247 THR D C 1
ATOM 10228 O O . THR D 1 247 ? 31.843 87.057 37.447 1.00 12.10 247 THR D O 1
ATOM 10232 N N . VAL D 1 248 ? 32.676 88.152 35.663 1.00 11.98 248 VAL D N 1
ATOM 10233 C CA . VAL D 1 248 ? 34.021 87.604 35.799 1.00 12.94 248 VAL D CA 1
ATOM 10234 C C . VAL D 1 248 ? 34.689 88.224 37.033 1.00 13.41 248 VAL D C 1
ATOM 10235 O O . VAL D 1 248 ? 35.393 87.543 37.780 1.00 13.33 248 VAL D O 1
ATOM 10239 N N . LEU D 1 249 ? 34.458 89.517 37.247 1.00 13.45 249 LEU D N 1
ATOM 10240 C CA . LEU D 1 249 ? 35.010 90.202 38.414 1.00 13.83 249 LEU D CA 1
ATOM 10241 C C . LEU D 1 249 ? 34.395 89.580 39.668 1.00 13.73 249 LEU D C 1
ATOM 10242 O O . LEU D 1 249 ? 35.076 89.371 40.673 1.00 12.98 249 LEU D O 1
ATOM 10247 N N . ALA D 1 250 ? 33.103 89.278 39.595 1.00 13.34 250 ALA D N 1
ATOM 10248 C CA . ALA D 1 250 ? 32.399 88.676 40.716 1.00 13.53 250 ALA D CA 1
ATOM 10249 C C . ALA D 1 250 ? 32.992 87.310 41.055 1.00 14.04 250 ALA D C 1
ATOM 10250 O O . ALA D 1 250 ? 33.114 86.956 42.228 1.00 13.84 250 ALA D O 1
ATOM 10252 N N . PHE D 1 251 ? 33.368 86.555 40.025 1.00 14.09 251 PHE D N 1
ATOM 10253 C CA . PHE D 1 251 ? 33.939 85.225 40.211 1.00 14.85 251 PHE D CA 1
ATOM 10254 C C . PHE D 1 251 ? 35.286 85.291 40.916 1.00 15.37 251 PHE D C 1
ATOM 10255 O O . PHE D 1 251 ? 35.583 84.462 41.777 1.00 15.99 251 PHE D O 1
ATOM 10263 N N . ALA D 1 252 ? 36.107 86.268 40.543 1.00 15.54 252 ALA D N 1
ATOM 10264 C CA . ALA D 1 252 ? 37.412 86.424 41.170 1.00 15.97 252 ALA D CA 1
ATOM 10265 C C . ALA D 1 252 ? 37.195 86.685 42.657 1.00 16.17 252 ALA D C 1
ATOM 10266 O O . ALA D 1 252 ? 37.922 86.170 43.503 1.00 16.83 252 ALA D O 1
ATOM 10268 N N . GLN D 1 253 ? 36.179 87.482 42.969 1.00 16.22 253 GLN D N 1
ATOM 10269 C CA . GLN D 1 253 ? 35.856 87.801 44.351 1.00 16.32 253 GLN D CA 1
ATOM 10270 C C . GLN D 1 253 ? 35.364 86.538 45.053 1.00 16.24 253 GLN D C 1
ATOM 10271 O O . GLN D 1 253 ? 35.701 86.288 46.209 1.00 15.88 253 GLN D O 1
ATOM 10277 N N . ALA D 1 254 ? 34.562 85.747 44.346 1.00 16.04 254 ALA D N 1
ATOM 10278 C CA . ALA D 1 254 ? 34.025 84.506 44.897 1.00 16.25 254 ALA D CA 1
ATOM 10279 C C . ALA D 1 254 ? 35.151 83.527 45.228 1.00 16.32 254 ALA D C 1
ATOM 10280 O O . ALA D 1 254 ? 35.087 82.814 46.227 1.00 16.47 254 ALA D O 1
ATOM 10282 N N . LEU D 1 255 ? 36.178 83.489 44.385 1.00 16.33 255 LEU D N 1
ATOM 10283 C CA . LEU D 1 255 ? 37.314 82.602 44.619 1.00 16.98 255 LEU D CA 1
ATOM 10284 C C . LEU D 1 255 ? 38.077 83.042 45.863 1.00 17.98 255 LEU D C 1
ATOM 10285 O O . LEU D 1 255 ? 38.514 82.212 46.661 1.00 18.53 255 LEU D O 1
ATOM 10290 N N . LYS D 1 256 ? 38.236 84.351 46.026 1.00 18.69 256 LYS D N 1
ATOM 10291 C CA . LYS D 1 256 ? 38.944 84.883 47.182 1.00 19.65 256 LYS D CA 1
ATOM 10292 C C . LYS D 1 256 ? 38.181 84.555 48.456 1.00 18.88 256 LYS D C 1
ATOM 10293 O O . LYS D 1 256 ? 38.779 84.268 49.490 1.00 19.25 256 LYS D O 1
ATOM 10299 N N . GLU D 1 257 ? 36.855 84.592 48.380 1.00 18.15 257 GLU D N 1
ATOM 10300 C CA . GLU D 1 257 ? 36.032 84.293 49.544 1.00 17.42 257 GLU D CA 1
ATOM 10301 C C . GLU D 1 257 ? 36.018 82.801 49.863 1.00 17.16 257 GLU D C 1
ATOM 10302 O O . GLU D 1 257 ? 35.801 82.402 51.009 1.00 16.82 257 GLU D O 1
ATOM 10308 N N . LEU D 1 258 ? 36.263 81.974 48.853 1.00 16.54 258 LEU D N 1
ATOM 10309 C CA . LEU D 1 258 ? 36.310 80.536 49.067 1.00 16.09 258 LEU D CA 1
ATOM 10310 C C . LEU D 1 258 ? 37.593 80.235 49.844 1.00 16.17 258 LEU D C 1
ATOM 10311 O O . LEU D 1 258 ? 37.578 79.502 50.827 1.00 15.08 258 LEU D O 1
ATOM 10316 N N . ALA D 1 259 ? 38.700 80.819 49.397 1.00 16.63 259 ALA D N 1
ATOM 10317 C CA . ALA D 1 259 ? 39.983 80.626 50.061 1.00 17.84 259 ALA D CA 1
ATOM 10318 C C . ALA D 1 259 ? 39.901 81.132 51.501 1.00 18.89 259 ALA D C 1
ATOM 10319 O O . ALA D 1 259 ? 40.429 80.511 52.419 1.00 19.63 259 ALA D O 1
ATOM 10321 N N . LYS D 1 260 ? 39.227 82.262 51.683 1.00 19.77 260 LYS D N 1
ATOM 10322 C CA . LYS D 1 260 ? 39.060 82.876 52.993 1.00 20.62 260 LYS D CA 1
ATOM 10323 C C . LYS D 1 260 ? 38.283 81.980 53.957 1.00 20.99 260 LYS D C 1
ATOM 10324 O O . LYS D 1 260 ? 38.563 81.962 55.159 1.00 21.08 260 LYS D O 1
ATOM 10330 N N . GLU D 1 261 ? 37.300 81.250 53.434 1.00 20.42 261 GLU D N 1
ATOM 10331 C CA . GLU D 1 261 ? 36.490 80.354 54.255 1.00 20.36 261 GLU D CA 1
ATOM 10332 C C . GLU D 1 261 ? 37.318 79.154 54.704 1.00 20.59 261 GLU D C 1
ATOM 10333 O O . GLU D 1 261 ? 37.019 78.528 55.724 1.00 20.78 261 GLU D O 1
ATOM 10339 N N . GLY D 1 262 ? 38.355 78.839 53.934 1.00 20.43 262 GLY D N 1
ATOM 10340 C CA . GLY D 1 262 ? 39.211 77.715 54.263 1.00 19.84 262 GLY D CA 1
ATOM 10341 C C . GLY D 1 262 ? 39.355 76.726 53.120 1.00 19.58 262 GLY D C 1
ATOM 10342 O O . GLY D 1 262 ? 39.803 75.598 53.323 1.00 19.68 262 GLY D O 1
ATOM 10343 N N . GLY D 1 263 ? 38.974 77.140 51.915 1.00 18.48 263 GLY D N 1
ATOM 10344 C CA . GLY D 1 263 ? 39.081 76.251 50.771 1.00 17.32 263 GLY D CA 1
ATOM 10345 C C . GLY D 1 263 ? 37.909 75.294 50.651 1.00 16.84 263 GLY D C 1
ATOM 10346 O O . GLY D 1 263 ? 36.979 75.325 51.454 1.00 16.13 263 GLY D O 1
ATOM 10347 N N . VAL D 1 264 ? 37.954 74.433 49.642 1.00 16.96 264 VAL D N 1
ATOM 10348 C CA . VAL D 1 264 ? 36.886 73.467 49.417 1.00 16.32 264 VAL D CA 1
ATOM 10349 C C . VAL D 1 264 ? 36.631 72.579 50.638 1.00 16.42 264 VAL D C 1
ATOM 10350 O O . VAL D 1 264 ? 35.485 72.245 50.940 1.00 16.21 264 VAL D O 1
ATOM 10354 N N . ALA D 1 265 ? 37.696 72.201 51.340 1.00 16.28 265 ALA D N 1
ATOM 10355 C CA . ALA D 1 265 ? 37.557 71.350 52.520 1.00 16.18 265 ALA D CA 1
ATOM 10356 C C . ALA D 1 265 ? 36.623 71.988 53.543 1.00 16.24 265 ALA D C 1
ATOM 10357 O O . ALA D 1 265 ? 35.748 71.325 54.097 1.00 16.15 265 ALA D O 1
ATOM 10359 N N . ALA D 1 266 ? 36.811 73.279 53.786 1.00 15.97 266 ALA D N 1
ATOM 10360 C CA . ALA D 1 266 ? 35.985 73.998 54.744 1.00 16.45 266 ALA D CA 1
ATOM 10361 C C . ALA D 1 266 ? 34.561 74.202 54.223 1.00 16.65 266 ALA D C 1
ATOM 10362 O O . ALA D 1 266 ? 33.590 74.022 54.962 1.00 16.35 266 ALA D O 1
ATOM 10364 N N . ARG D 1 267 ? 34.432 74.578 52.954 1.00 16.43 267 ARG D N 1
ATOM 10365 C CA . ARG D 1 267 ? 33.108 74.795 52.381 1.00 16.70 267 ARG D CA 1
ATOM 10366 C C . ARG D 1 267 ? 32.306 73.496 52.389 1.00 16.75 267 ARG D C 1
ATOM 10367 O O . ARG D 1 267 ? 31.122 73.489 52.714 1.00 16.70 267 ARG D O 1
ATOM 10375 N N . HIS D 1 268 ? 32.961 72.398 52.034 1.00 17.40 268 HIS D N 1
ATOM 10376 C CA . HIS D 1 268 ? 32.307 71.096 52.017 1.00 17.96 268 HIS D CA 1
ATOM 10377 C C . HIS D 1 268 ? 31.759 70.757 53.404 1.00 18.31 268 HIS D C 1
ATOM 10378 O O . HIS D 1 268 ? 30.657 70.224 53.533 1.00 17.86 268 HIS D O 1
ATOM 10385 N N . GLN D 1 269 ? 32.528 71.069 54.443 1.00 19.02 269 GLN D N 1
ATOM 10386 C CA . GLN D 1 269 ? 32.088 70.795 55.808 1.00 19.79 269 GLN D CA 1
ATOM 10387 C C . GLN D 1 269 ? 30.803 71.549 56.130 1.00 18.95 269 GLN D C 1
ATOM 10388 O O . GLN D 1 269 ? 29.909 71.017 56.791 1.00 18.18 269 GLN D O 1
ATOM 10394 N N . ARG D 1 270 ? 30.718 72.791 55.665 1.00 18.35 270 ARG D N 1
ATOM 10395 C CA . ARG D 1 270 ? 29.531 73.605 55.897 1.00 17.87 270 ARG D CA 1
ATOM 10396 C C . ARG D 1 270 ? 28.337 73.021 55.142 1.00 17.83 270 ARG D C 1
ATOM 10397 O O . ARG D 1 270 ? 27.288 72.755 55.728 1.00 17.87 270 ARG D O 1
ATOM 10405 N N . TYR D 1 271 ? 28.509 72.821 53.841 1.00 17.64 271 TYR D N 1
ATOM 10406 C CA . TYR D 1 271 ? 27.455 72.268 52.996 1.00 17.72 271 TYR D CA 1
ATOM 10407 C C . TYR D 1 271 ? 26.933 70.944 53.541 1.00 17.92 271 TYR D C 1
ATOM 10408 O O . TYR D 1 271 ? 25.724 70.732 53.649 1.00 17.53 271 TYR D O 1
ATOM 10417 N N . GLN D 1 272 ? 27.856 70.055 53.889 1.00 18.62 272 GLN D N 1
ATOM 10418 C CA . GLN D 1 272 ? 27.496 68.746 54.411 1.00 19.40 272 GLN D CA 1
ATOM 10419 C C . GLN D 1 272 ? 26.704 68.824 55.717 1.00 19.32 272 GLN D C 1
ATOM 10420 O O . GLN D 1 272 ? 25.727 68.095 55.892 1.00 19.47 272 GLN D O 1
ATOM 10426 N N . GLN D 1 273 ? 27.110 69.709 56.624 1.00 19.61 273 GLN D N 1
ATOM 10427 C CA . GLN D 1 273 ? 26.406 69.858 57.896 1.00 20.39 273 GLN D CA 1
ATOM 10428 C C . GLN D 1 273 ? 25.049 70.521 57.677 1.00 20.23 273 GLN D C 1
ATOM 10429 O O . GLN D 1 273 ? 24.069 70.161 58.329 1.00 20.08 273 GLN D O 1
ATOM 10435 N N . ASN D 1 274 ? 24.996 71.493 56.768 1.00 20.26 274 ASN D N 1
ATOM 10436 C CA . ASN D 1 274 ? 23.741 72.179 56.454 1.00 20.55 274 ASN D CA 1
ATOM 10437 C C . ASN D 1 274 ? 22.740 71.124 55.987 1.00 20.15 274 ASN D C 1
ATOM 10438 O O . ASN D 1 274 ? 21.601 71.067 56.449 1.00 19.87 274 ASN D O 1
ATOM 10443 N N . GLN D 1 275 ? 23.200 70.297 55.056 1.00 20.39 275 GLN D N 1
ATOM 10444 C CA . GLN D 1 275 ? 22.406 69.236 54.447 1.00 21.02 275 GLN D CA 1
ATOM 10445 C C . GLN D 1 275 ? 21.896 68.220 55.470 1.00 20.87 275 GLN D C 1
ATOM 10446 O O . GLN D 1 275 ? 20.709 67.897 55.492 1.00 20.94 275 GLN D O 1
ATOM 10452 N N . ARG D 1 276 ? 22.786 67.724 56.322 1.00 20.61 276 ARG D N 1
ATOM 10453 C CA . ARG D 1 276 ? 22.395 66.746 57.331 1.00 20.21 276 ARG D CA 1
ATOM 10454 C C . ARG D 1 276 ? 21.423 67.334 58.346 1.00 19.34 276 ARG D C 1
ATOM 10455 O O . ARG D 1 276 ? 20.429 66.703 58.700 1.00 18.75 276 ARG D O 1
ATOM 10463 N N . SER D 1 277 ? 21.706 68.547 58.806 1.00 18.74 277 SER D N 1
ATOM 10464 C CA . SER D 1 277 ? 20.828 69.207 59.760 1.00 18.10 277 SER D CA 1
ATOM 10465 C C . SER D 1 277 ? 19.457 69.396 59.123 1.00 17.98 277 SER D C 1
ATOM 10466 O O . SER D 1 277 ? 18.432 69.285 59.795 1.00 18.41 277 SER D O 1
ATOM 10469 N N . LEU D 1 278 ? 19.446 69.676 57.822 1.00 17.30 278 LEU D N 1
ATOM 10470 C CA . LEU D 1 278 ? 18.198 69.883 57.094 1.00 17.74 278 LEU D CA 1
ATOM 10471 C C . LEU D 1 278 ? 17.350 68.616 57.047 1.00 17.34 278 LEU D C 1
ATOM 10472 O O . LEU D 1 278 ? 16.167 68.640 57.388 1.00 17.83 278 LEU D O 1
ATOM 10477 N N . VAL D 1 279 ? 17.961 67.515 56.619 1.00 17.29 279 VAL D N 1
ATOM 10478 C CA . VAL D 1 279 ? 17.269 66.234 56.520 1.00 17.57 279 VAL D CA 1
ATOM 10479 C C . VAL D 1 279 ? 16.667 65.812 57.856 1.00 17.97 279 VAL D C 1
ATOM 10480 O O . VAL D 1 279 ? 15.505 65.409 57.917 1.00 18.48 279 VAL D O 1
ATOM 10484 N N . ALA D 1 280 ? 17.455 65.911 58.925 1.00 17.90 280 ALA D N 1
ATOM 10485 C CA . ALA D 1 280 ? 16.984 65.531 60.253 1.00 17.68 280 ALA D CA 1
ATOM 10486 C C . ALA D 1 280 ? 15.783 66.380 60.648 1.00 17.60 280 ALA D C 1
ATOM 10487 O O . ALA D 1 280 ? 14.776 65.863 61.134 1.00 17.73 280 ALA D O 1
ATOM 10489 N N . GLY D 1 281 ? 15.895 67.687 60.431 1.00 17.86 281 GLY D N 1
ATOM 10490 C CA . GLY D 1 281 ? 14.807 68.586 60.763 1.00 17.05 281 GLY D CA 1
ATOM 10491 C C . GLY D 1 281 ? 13.563 68.335 59.928 1.00 17.11 281 GLY D C 1
ATOM 10492 O O . GLY D 1 281 ? 12.450 68.357 60.448 1.00 16.97 281 GLY D O 1
ATOM 10501 N N . ARG D 1 283 ? 12.703 65.526 58.486 1.00 16.74 283 ARG D N 1
ATOM 10502 C CA . ARG D 1 283 ? 12.133 64.244 58.888 1.00 16.72 283 ARG D CA 1
ATOM 10503 C C . ARG D 1 283 ? 11.365 64.437 60.189 1.00 17.24 283 ARG D C 1
ATOM 10504 O O . ARG D 1 283 ? 10.279 63.890 60.365 1.00 17.51 283 ARG D O 1
ATOM 10512 N N . ALA D 1 284 ? 11.932 65.231 61.090 1.00 17.61 284 ALA D N 1
ATOM 10513 C CA . ALA D 1 284 ? 11.295 65.510 62.370 1.00 18.77 284 ALA D CA 1
ATOM 10514 C C . ALA D 1 284 ? 9.930 66.157 62.143 1.00 19.11 284 ALA D C 1
ATOM 10515 O O . ALA D 1 284 ? 9.027 66.024 62.968 1.00 19.41 284 ALA D O 1
ATOM 10517 N N . LEU D 1 285 ? 9.783 66.848 61.016 1.00 19.33 285 LEU D N 1
ATOM 10518 C CA . LEU D 1 285 ? 8.527 67.509 60.683 1.00 19.41 285 LEU D CA 1
ATOM 10519 C C . LEU D 1 285 ? 7.574 66.616 59.896 1.00 19.41 285 LEU D C 1
ATOM 10520 O O . LEU D 1 285 ? 6.458 67.028 59.574 1.00 19.59 285 LEU D O 1
ATOM 10525 N N . GLY D 1 286 ? 8.012 65.402 59.572 1.00 18.58 286 GLY D N 1
ATOM 10526 C CA . GLY D 1 286 ? 7.149 64.494 58.839 1.00 17.85 286 GLY D CA 1
ATOM 10527 C C . GLY D 1 286 ? 7.434 64.283 57.360 1.00 17.86 286 GLY D C 1
ATOM 10528 O O . GLY D 1 286 ? 6.753 63.478 56.719 1.00 17.63 286 GLY D O 1
ATOM 10529 N N . PHE D 1 287 ? 8.413 64.992 56.802 1.00 16.74 287 PHE D N 1
ATOM 10530 C CA . PHE D 1 287 ? 8.731 64.821 55.386 1.00 16.89 287 PHE D CA 1
ATOM 10531 C C . PHE D 1 287 ? 9.652 63.619 55.186 1.00 16.82 287 PHE D C 1
ATOM 10532 O O . PHE D 1 287 ? 10.223 63.091 56.142 1.00 16.73 287 PHE D O 1
ATOM 10540 N N . ASN D 1 288 ? 9.786 63.192 53.935 1.00 16.20 288 ASN D N 1
ATOM 10541 C CA . ASN D 1 288 ? 10.650 62.073 53.596 1.00 16.19 288 ASN D CA 1
ATOM 10542 C C . ASN D 1 288 ? 11.535 62.415 52.407 1.00 16.24 288 ASN D C 1
ATOM 10543 O O . ASN D 1 288 ? 11.108 63.092 51.470 1.00 15.57 288 ASN D O 1
ATOM 10548 N N . THR D 1 289 ? 12.775 61.942 52.455 1.00 16.12 289 THR D N 1
ATOM 10549 C CA . THR D 1 289 ? 13.716 62.182 51.377 1.00 16.58 289 THR D CA 1
ATOM 10550 C C . THR D 1 289 ? 13.438 61.198 50.251 1.00 17.04 289 THR D C 1
ATOM 10551 O O . THR D 1 289 ? 12.988 60.076 50.489 1.00 17.60 289 THR D O 1
ATOM 10555 N N . LEU D 1 290 ? 13.696 61.626 49.024 1.00 17.12 290 LEU D N 1
ATOM 10556 C CA . LEU D 1 290 ? 13.488 60.768 47.870 1.00 17.46 290 LEU D CA 1
ATOM 10557 C C . LEU D 1 290 ? 14.521 59.645 47.905 1.00 17.59 290 LEU D C 1
ATOM 10558 O O . LEU D 1 290 ? 14.211 58.488 47.621 1.00 17.89 290 LEU D O 1
ATOM 10563 N N . LEU D 1 291 ? 15.747 60.001 48.279 1.00 17.25 291 LEU D N 1
ATOM 10564 C CA . LEU D 1 291 ? 16.853 59.050 48.331 1.00 17.04 291 LEU D CA 1
ATOM 10565 C C . LEU D 1 291 ? 17.342 58.761 49.743 1.00 16.96 291 LEU D C 1
ATOM 10566 O O . LEU D 1 291 ? 17.195 59.584 50.647 1.00 16.77 291 LEU D O 1
ATOM 10571 N N . ASP D 1 292 ? 17.928 57.582 49.928 1.00 17.10 292 ASP D N 1
ATOM 10572 C CA . ASP D 1 292 ? 18.484 57.225 51.223 1.00 17.28 292 ASP D CA 1
ATOM 10573 C C . ASP D 1 292 ? 19.721 58.107 51.377 1.00 17.51 292 ASP D C 1
ATOM 10574 O O . ASP D 1 292 ? 20.415 58.382 50.393 1.00 17.07 292 ASP D O 1
ATOM 10579 N N . ASP D 1 293 ? 19.976 58.561 52.601 1.00 18.05 293 ASP D N 1
ATOM 10580 C CA . ASP D 1 293 ? 21.110 59.438 52.904 1.00 18.95 293 ASP D CA 1
ATOM 10581 C C . ASP D 1 293 ? 22.410 58.986 52.243 1.00 19.58 293 ASP D C 1
ATOM 10582 O O . ASP D 1 293 ? 23.235 59.803 51.832 1.00 19.22 293 ASP D O 1
ATOM 10587 N N . GLU D 1 294 ? 22.572 57.675 52.145 1.00 20.29 294 GLU D N 1
ATOM 10588 C CA . GLU D 1 294 ? 23.747 57.059 51.546 1.00 21.81 294 GLU D CA 1
ATOM 10589 C C . GLU D 1 294 ? 24.099 57.631 50.171 1.00 21.25 294 GLU D C 1
ATOM 10590 O O . GLU D 1 294 ? 25.270 57.699 49.805 1.00 20.70 294 GLU D O 1
ATOM 10596 N N . LEU D 1 295 ? 23.086 58.042 49.416 1.00 21.00 295 LEU D N 1
ATOM 10597 C CA . LEU D 1 295 ? 23.304 58.570 48.068 1.00 21.01 295 LEU D CA 1
ATOM 10598 C C . LEU D 1 295 ? 23.289 60.093 47.957 1.00 20.67 295 LEU D C 1
ATOM 10599 O O . LEU D 1 295 ? 23.498 60.636 46.873 1.00 20.67 295 LEU D O 1
ATOM 10608 N N . HIS D 1 296 ? 23.056 60.781 49.070 1.00 20.41 296 HIS D N 1
ATOM 10609 C CA . HIS D 1 296 ? 22.990 62.241 49.065 1.00 20.48 296 HIS D CA 1
ATOM 10610 C C . HIS D 1 296 ? 24.266 62.979 48.671 1.00 20.42 296 HIS D C 1
ATOM 10611 O O . HIS D 1 296 ? 25.378 62.541 48.971 1.00 20.10 296 HIS D O 1
ATOM 10618 N N . SER D 1 297 ? 24.084 64.106 47.991 1.00 20.32 297 SER D N 1
ATOM 10619 C CA . SER D 1 297 ? 25.189 64.985 47.628 1.00 20.14 297 SER D CA 1
ATOM 10620 C C . SER D 1 297 ? 24.951 66.053 48.692 1.00 20.05 297 SER D C 1
ATOM 10621 O O . SER D 1 297 ? 23.816 66.242 49.128 1.00 20.47 297 SER D O 1
ATOM 10624 N N . PRO D 1 298 ? 25.998 66.767 49.120 1.00 19.43 298 PRO D N 1
ATOM 10625 C CA . PRO D 1 298 ? 25.781 67.790 50.144 1.00 19.31 298 PRO D CA 1
ATOM 10626 C C . PRO D 1 298 ? 25.375 69.181 49.660 1.00 19.34 298 PRO D C 1
ATOM 10627 O O . PRO D 1 298 ? 25.651 70.170 50.342 1.00 20.14 298 PRO D O 1
ATOM 10631 N N . ILE D 1 299 ? 24.714 69.283 48.511 1.00 18.66 299 ILE D N 1
ATOM 10632 C CA . ILE D 1 299 ? 24.344 70.611 48.029 1.00 18.65 299 ILE D CA 1
ATOM 10633 C C . ILE D 1 299 ? 22.848 70.842 47.829 1.00 17.77 299 ILE D C 1
ATOM 10634 O O . ILE D 1 299 ? 22.394 71.981 47.850 1.00 17.40 299 ILE D O 1
ATOM 10639 N N . ILE D 1 300 ? 22.085 69.768 47.641 1.00 17.57 300 ILE D N 1
ATOM 10640 C CA . ILE D 1 300 ? 20.640 69.882 47.462 1.00 16.81 300 ILE D CA 1
ATOM 10641 C C . ILE D 1 300 ? 19.952 68.552 47.776 1.00 17.10 300 ILE D C 1
ATOM 10642 O O . ILE D 1 300 ? 20.515 67.485 47.534 1.00 17.14 300 ILE D O 1
ATOM 10647 N N . THR D 1 301 ? 18.736 68.620 48.312 1.00 16.80 301 THR D N 1
ATOM 10648 C CA . THR D 1 301 ? 17.993 67.417 48.682 1.00 16.53 301 THR D CA 1
ATOM 10649 C C . THR D 1 301 ? 16.555 67.420 48.178 1.00 15.95 301 THR D C 1
ATOM 10650 O O . THR D 1 301 ? 15.844 68.418 48.300 1.00 16.45 301 THR D O 1
ATOM 10654 N N . ALA D 1 302 ? 16.131 66.290 47.620 1.00 15.54 302 ALA D N 1
ATOM 10655 C CA . ALA D 1 302 ? 14.771 66.142 47.119 1.00 14.41 302 ALA D CA 1
ATOM 10656 C C . ALA D 1 302 ? 13.907 65.451 48.174 1.00 14.45 302 ALA D C 1
ATOM 10657 O O . ALA D 1 302 ? 14.312 64.441 48.756 1.00 13.74 302 ALA D O 1
ATOM 10659 N N . PHE D 1 303 ? 12.726 66.013 48.422 1.00 14.35 303 PHE D N 1
ATOM 10660 C CA . PHE D 1 303 ? 11.783 65.469 49.395 1.00 14.75 303 PHE D CA 1
ATOM 10661 C C . PHE D 1 303 ? 10.468 65.136 48.698 1.00 15.43 303 PHE D C 1
ATOM 10662 O O . PHE D 1 303 ? 10.064 65.827 47.759 1.00 15.50 303 PHE D O 1
ATOM 10670 N N . TYR D 1 304 ? 9.795 64.086 49.158 1.00 15.90 304 TYR D N 1
ATOM 10671 C CA . TYR D 1 304 ? 8.515 63.708 48.574 1.00 16.85 304 TYR D CA 1
ATOM 10672 C C . TYR D 1 304 ? 7.474 64.766 48.912 1.00 17.45 304 TYR D C 1
ATOM 10673 O O . TYR D 1 304 ? 7.419 65.254 50.041 1.00 17.19 304 TYR D O 1
ATOM 10682 N N . SER D 1 305 ? 6.651 65.120 47.932 1.00 18.43 305 SER D N 1
ATOM 10683 C CA . SER D 1 305 ? 5.593 66.096 48.149 1.00 19.73 305 SER D CA 1
ATOM 10684 C C . SER D 1 305 ? 4.581 65.465 49.098 1.00 20.82 305 SER D C 1
ATOM 10685 O O . SER D 1 305 ? 4.272 64.282 48.981 1.00 20.85 305 SER D O 1
ATOM 10688 N N . PRO D 1 306 ? 4.064 66.237 50.065 1.00 22.19 306 PRO D N 1
ATOM 10689 C CA . PRO D 1 306 ? 3.082 65.635 50.972 1.00 23.68 306 PRO D CA 1
ATOM 10690 C C . PRO D 1 306 ? 1.900 65.122 50.145 1.00 25.14 306 PRO D C 1
ATOM 10691 O O . PRO D 1 306 ? 1.525 65.739 49.147 1.00 24.71 306 PRO D O 1
ATOM 10695 N N . GLU D 1 307 ? 1.324 63.996 50.552 1.00 26.64 307 GLU D N 1
ATOM 10696 C CA . GLU D 1 307 ? 0.200 63.421 49.828 1.00 28.05 307 GLU D CA 1
ATOM 10697 C C . GLU D 1 307 ? -1.143 64.014 50.247 1.00 28.13 307 GLU D C 1
ATOM 10698 O O . GLU D 1 307 ? -2.158 63.790 49.587 1.00 28.60 307 GLU D O 1
ATOM 10704 N N . ASP D 1 308 ? -1.146 64.772 51.338 1.00 27.95 308 ASP D N 1
ATOM 10705 C CA . ASP D 1 308 ? -2.370 65.396 51.828 1.00 28.09 308 ASP D CA 1
ATOM 10706 C C . ASP D 1 308 ? -3.085 66.125 50.689 1.00 27.94 308 ASP D C 1
ATOM 10707 O O . ASP D 1 308 ? -2.484 66.936 49.981 1.00 27.44 308 ASP D O 1
ATOM 10712 N N . PRO D 1 309 ? -4.385 65.846 50.503 1.00 27.77 309 PRO D N 1
ATOM 10713 C CA . PRO D 1 309 ? -5.192 66.468 49.446 1.00 27.38 309 PRO D CA 1
ATOM 10714 C C . PRO D 1 309 ? -5.201 67.997 49.453 1.00 26.90 309 PRO D C 1
ATOM 10715 O O . PRO D 1 309 ? -5.531 68.623 48.450 1.00 26.92 309 PRO D O 1
ATOM 10719 N N . GLN D 1 310 ? -4.831 68.598 50.577 1.00 26.67 310 GLN D N 1
ATOM 10720 C CA . GLN D 1 310 ? -4.802 70.052 50.674 1.00 26.64 310 GLN D CA 1
ATOM 10721 C C . GLN D 1 310 ? -3.476 70.631 50.184 1.00 26.16 310 GLN D C 1
ATOM 10722 O O . GLN D 1 310 ? -3.379 71.828 49.899 1.00 26.36 310 GLN D O 1
ATOM 10728 N N . TYR D 1 311 ? -2.456 69.784 50.087 1.00 25.04 311 TYR D N 1
ATOM 10729 C CA . TYR D 1 311 ? -1.141 70.238 49.658 1.00 23.84 311 TYR D CA 1
ATOM 10730 C C . TYR D 1 311 ? -1.044 70.712 48.212 1.00 23.20 311 TYR D C 1
ATOM 10731 O O . TYR D 1 311 ? -1.563 70.083 47.296 1.00 23.18 311 TYR D O 1
ATOM 10740 N N . ARG D 1 312 ? -0.345 71.826 48.035 1.00 23.12 312 ARG D N 1
ATOM 10741 C CA . ARG D 1 312 ? -0.099 72.435 46.733 1.00 22.99 312 ARG D CA 1
ATOM 10742 C C . ARG D 1 312 ? 1.256 73.111 46.861 1.00 22.27 312 ARG D C 1
ATOM 10743 O O . ARG D 1 312 ? 1.463 73.919 47.763 1.00 22.47 312 ARG D O 1
ATOM 10751 N N . PHE D 1 313 ? 2.184 72.778 45.971 1.00 21.96 313 PHE D N 1
ATOM 10752 C CA . PHE D 1 313 ? 3.513 73.371 46.038 1.00 21.50 313 PHE D CA 1
ATOM 10753 C C . PHE D 1 313 ? 3.489 74.889 45.921 1.00 21.51 313 PHE D C 1
ATOM 10754 O O . PHE D 1 313 ? 4.176 75.583 46.671 1.00 21.48 313 PHE D O 1
ATOM 10762 N N . SER D 1 314 ? 2.698 75.404 44.986 1.00 22.06 314 SER D N 1
ATOM 10763 C CA . SER D 1 314 ? 2.607 76.848 44.794 1.00 22.58 314 SER D CA 1
ATOM 10764 C C . SER D 1 314 ? 2.268 77.550 46.103 1.00 22.41 314 SER D C 1
ATOM 10765 O O . SER D 1 314 ? 2.896 78.542 46.463 1.00 22.22 314 SER D O 1
ATOM 10768 N N . GLU D 1 315 ? 1.281 77.023 46.819 1.00 22.67 315 GLU D N 1
ATOM 10769 C CA . GLU D 1 315 ? 0.867 77.606 48.089 1.00 23.08 315 GLU D CA 1
ATOM 10770 C C . GLU D 1 315 ? 1.946 77.416 49.159 1.00 22.42 315 GLU D C 1
ATOM 10771 O O . GLU D 1 315 ? 2.209 78.321 49.950 1.00 22.03 315 GLU D O 1
ATOM 10777 N N . PHE D 1 316 ? 2.571 76.240 49.177 1.00 21.30 316 PHE D N 1
ATOM 10778 C CA . PHE D 1 316 ? 3.639 75.950 50.134 1.00 20.35 316 PHE D CA 1
ATOM 10779 C C . PHE D 1 316 ? 4.792 76.916 49.842 1.00 20.26 316 PHE D C 1
ATOM 10780 O O . PHE D 1 316 ? 5.350 77.542 50.746 1.00 18.98 316 PHE D O 1
ATOM 10788 N N . TYR D 1 317 ? 5.133 77.031 48.562 1.00 20.41 317 TYR D N 1
ATOM 10789 C CA . TYR D 1 317 ? 6.211 77.906 48.117 1.00 20.66 317 TYR D CA 1
ATOM 10790 C C . TYR D 1 317 ? 5.933 79.359 48.496 1.00 21.12 317 TYR D C 1
ATOM 10791 O O . TYR D 1 317 ? 6.818 80.060 48.986 1.00 20.92 317 TYR D O 1
ATOM 10800 N N . ARG D 1 318 ? 4.697 79.798 48.279 1.00 21.86 318 ARG D N 1
ATOM 10801 C CA . ARG D 1 318 ? 4.296 81.165 48.590 1.00 23.10 318 ARG D CA 1
ATOM 10802 C C . ARG D 1 318 ? 4.474 81.481 50.075 1.00 22.70 318 ARG D C 1
ATOM 10803 O O . ARG D 1 318 ? 5.056 82.503 50.439 1.00 22.19 318 ARG D O 1
ATOM 10811 N N . ARG D 1 319 ? 3.965 80.599 50.931 1.00 22.90 319 ARG D N 1
ATOM 10812 C CA . ARG D 1 319 ? 4.063 80.795 52.374 1.00 22.97 319 ARG D CA 1
ATOM 10813 C C . ARG D 1 319 ? 5.504 80.830 52.866 1.00 22.57 319 ARG D C 1
ATOM 10814 O O . ARG D 1 319 ? 5.815 81.512 53.842 1.00 22.78 319 ARG D O 1
ATOM 10822 N N . LEU D 1 320 ? 6.386 80.095 52.198 1.00 22.10 320 LEU D N 1
ATOM 10823 C CA . LEU D 1 320 ? 7.790 80.091 52.594 1.00 21.83 320 LEU D CA 1
ATOM 10824 C C . LEU D 1 320 ? 8.462 81.377 52.126 1.00 21.53 320 LEU D C 1
ATOM 10825 O O . LEU D 1 320 ? 9.198 82.016 52.876 1.00 20.78 320 LEU D O 1
ATOM 10830 N N . LYS D 1 321 ? 8.203 81.751 50.880 1.00 21.74 321 LYS D N 1
ATOM 10831 C CA . LYS D 1 321 ? 8.778 82.964 50.318 1.00 23.14 321 LYS D CA 1
ATOM 10832 C C . LYS D 1 321 ? 8.384 84.158 51.187 1.00 23.65 321 LYS D C 1
ATOM 10833 O O . LYS D 1 321 ? 9.219 84.994 51.533 1.00 23.01 321 LYS D O 1
ATOM 10839 N N . GLU D 1 322 ? 7.104 84.213 51.543 1.00 24.80 322 GLU D N 1
ATOM 10840 C CA . GLU D 1 322 ? 6.560 85.285 52.370 1.00 26.04 322 GLU D CA 1
ATOM 10841 C C . GLU D 1 322 ? 7.325 85.414 53.685 1.00 25.67 322 GLU D C 1
ATOM 10842 O O . GLU D 1 322 ? 7.256 86.446 54.355 1.00 25.70 322 GLU D O 1
ATOM 10848 N N . GLN D 1 323 ? 8.055 84.364 54.047 1.00 24.65 323 GLN D N 1
ATOM 10849 C CA . GLN D 1 323 ? 8.836 84.362 55.276 1.00 23.81 323 GLN D CA 1
ATOM 10850 C C . GLN D 1 323 ? 10.317 84.607 55.010 1.00 23.37 323 GLN D C 1
ATOM 10851 O O . GLN D 1 323 ? 11.124 84.641 55.939 1.00 23.39 323 GLN D O 1
ATOM 10857 N N . GLY D 1 324 ? 10.670 84.775 53.738 1.00 22.55 324 GLY D N 1
ATOM 10858 C CA . GLY D 1 324 ? 12.053 85.031 53.380 1.00 21.77 324 GLY D CA 1
ATOM 10859 C C . GLY D 1 324 ? 12.830 83.844 52.839 1.00 21.45 324 GLY D C 1
ATOM 10860 O O . GLY D 1 324 ? 14.035 83.952 52.599 1.00 21.59 324 GLY D O 1
ATOM 10861 N N . PHE D 1 325 ? 12.160 82.714 52.636 1.00 20.33 325 PHE D N 1
ATOM 10862 C CA . PHE D 1 325 ? 12.845 81.531 52.125 1.00 19.79 325 PHE D CA 1
ATOM 10863 C C . PHE D 1 325 ? 12.301 81.049 50.784 1.00 19.34 325 PHE D C 1
ATOM 10864 O O . PHE D 1 325 ? 11.110 80.782 50.644 1.00 19.39 325 PHE D O 1
ATOM 10872 N N . VAL D 1 326 ? 13.186 80.940 49.798 1.00 19.15 326 VAL D N 1
ATOM 10873 C CA . VAL D 1 326 ? 12.796 80.498 48.466 1.00 19.87 326 VAL D CA 1
ATOM 10874 C C . VAL D 1 326 ? 13.242 79.062 48.197 1.00 20.61 326 VAL D C 1
ATOM 10875 O O . VAL D 1 326 ? 14.433 78.778 48.058 1.00 20.05 326 VAL D O 1
ATOM 10879 N N . ILE D 1 327 ? 12.259 78.168 48.130 1.00 21.43 327 ILE D N 1
ATOM 10880 C CA . ILE D 1 327 ? 12.477 76.745 47.888 1.00 23.02 327 ILE D CA 1
ATOM 10881 C C . ILE D 1 327 ? 12.522 76.455 46.384 1.00 23.03 327 ILE D C 1
ATOM 10882 O O . ILE D 1 327 ? 12.403 77.371 45.575 1.00 23.37 327 ILE D O 1
ATOM 10887 N N . TYR D 1 328 ? 12.707 75.194 46.008 1.00 23.52 328 TYR D N 1
ATOM 10888 C CA . TYR D 1 328 ? 12.793 74.835 44.597 1.00 24.31 328 TYR D CA 1
ATOM 10889 C C . TYR D 1 328 ? 11.846 73.705 44.195 1.00 24.58 328 TYR D C 1
ATOM 10890 O O . TYR D 1 328 ? 11.605 72.776 44.961 1.00 24.21 328 TYR D O 1
ATOM 10899 N N . PRO D 1 329 ? 11.297 73.772 42.976 1.00 25.25 329 PRO D N 1
ATOM 10900 C CA . PRO D 1 329 ? 10.387 72.720 42.521 1.00 26.13 329 PRO D CA 1
ATOM 10901 C C . PRO D 1 329 ? 11.158 71.432 42.233 1.00 27.13 329 PRO D C 1
ATOM 10902 O O . PRO D 1 329 ? 12.356 71.463 41.942 1.00 26.74 329 PRO D O 1
ATOM 10906 N N . GLY D 1 330 ? 10.475 70.300 42.333 1.00 28.26 330 GLY D N 1
ATOM 10907 C CA . GLY D 1 330 ? 11.129 69.038 42.059 1.00 30.35 330 GLY D CA 1
ATOM 10908 C C . GLY D 1 330 ? 10.787 68.622 40.647 1.00 31.65 330 GLY D C 1
ATOM 10909 O O . GLY D 1 330 ? 9.644 68.784 40.221 1.00 32.64 330 GLY D O 1
ATOM 10910 N N . LYS D 1 331 ? 11.761 68.103 39.908 1.00 32.80 331 LYS D N 1
ATOM 10911 C CA . LYS D 1 331 ? 11.490 67.671 38.543 1.00 33.79 331 LYS D CA 1
ATOM 10912 C C . LYS D 1 331 ? 11.880 66.219 38.298 1.00 33.96 331 LYS D C 1
ATOM 10913 O O . LYS D 1 331 ? 12.759 65.919 37.488 1.00 34.10 331 LYS D O 1
ATOM 10919 N N . VAL D 1 332 ? 11.217 65.322 39.018 1.00 34.24 332 VAL D N 1
ATOM 10920 C CA . VAL D 1 332 ? 11.442 63.891 38.880 1.00 34.49 332 VAL D CA 1
ATOM 10921 C C . VAL D 1 332 ? 10.149 63.369 38.275 1.00 34.83 332 VAL D C 1
ATOM 10922 O O . VAL D 1 332 ? 9.078 63.540 38.857 1.00 35.00 332 VAL D O 1
ATOM 10926 N N . SER D 1 333 ? 10.240 62.748 37.106 1.00 35.35 333 SER D N 1
ATOM 10927 C CA . SER D 1 333 ? 9.052 62.232 36.441 1.00 35.94 333 SER D CA 1
ATOM 10928 C C . SER D 1 333 ? 8.447 61.016 37.142 1.00 36.00 333 SER D C 1
ATOM 10929 O O . SER D 1 333 ? 7.232 60.817 37.111 1.00 36.16 333 SER D O 1
ATOM 10932 N N . GLN D 1 334 ? 9.291 60.216 37.786 1.00 36.20 334 GLN D N 1
ATOM 10933 C CA . GLN D 1 334 ? 8.830 59.012 38.475 1.00 36.08 334 GLN D CA 1
ATOM 10934 C C . GLN D 1 334 ? 8.056 59.281 39.768 1.00 35.03 334 GLN D C 1
ATOM 10935 O O . GLN D 1 334 ? 7.334 58.408 40.254 1.00 34.80 334 GLN D O 1
ATOM 10941 N N . SER D 1 335 ? 8.202 60.479 40.328 1.00 33.33 335 SER D N 1
ATOM 10942 C CA . SER D 1 335 ? 7.500 60.810 41.565 1.00 31.91 335 SER D CA 1
ATOM 10943 C C . SER D 1 335 ? 7.356 62.306 41.835 1.00 30.72 335 SER D C 1
ATOM 10944 O O . SER D 1 335 ? 8.047 63.129 41.240 1.00 30.71 335 SER D O 1
ATOM 10947 N N . ASP D 1 336 ? 6.443 62.643 42.742 1.00 29.10 336 ASP D N 1
ATOM 10948 C CA . ASP D 1 336 ? 6.165 64.030 43.105 1.00 27.55 336 ASP D CA 1
ATOM 10949 C C . ASP D 1 336 ? 7.103 64.505 44.219 1.00 25.65 336 ASP D C 1
ATOM 10950 O O . ASP D 1 336 ? 7.035 64.012 45.346 1.00 24.60 336 ASP D O 1
ATOM 10955 N N . CYS D 1 337 ? 7.964 65.471 43.905 1.00 23.53 337 CYS D N 1
ATOM 10956 C CA . CYS D 1 337 ? 8.918 65.996 44.882 1.00 22.24 337 CYS D CA 1
ATOM 10957 C C . CYS D 1 337 ? 9.151 67.497 44.754 1.00 20.74 337 CYS D C 1
ATOM 10958 O O . CYS D 1 337 ? 8.732 68.135 43.792 1.00 20.19 337 CYS D O 1
ATOM 10961 N N . PHE D 1 338 ? 9.831 68.044 45.753 1.00 19.15 338 PHE D N 1
ATOM 10962 C CA . PHE D 1 338 ? 10.221 69.441 45.757 1.00 18.13 338 PHE D CA 1
ATOM 10963 C C . PHE D 1 338 ? 11.662 69.380 46.245 1.00 17.32 338 PHE D C 1
ATOM 10964 O O . PHE D 1 338 ? 12.086 68.359 46.788 1.00 16.72 338 PHE D O 1
ATOM 10972 N N . ARG D 1 339 ? 12.424 70.441 46.031 1.00 16.46 339 ARG D N 1
ATOM 10973 C CA . ARG D 1 339 ? 13.818 70.442 46.440 1.00 15.67 339 ARG D CA 1
ATOM 10974 C C . ARG D 1 339 ? 14.188 71.628 47.305 1.00 15.79 339 ARG D C 1
ATOM 10975 O O . ARG D 1 339 ? 13.540 72.674 47.268 1.00 15.68 339 ARG D O 1
ATOM 10983 N N . ILE D 1 340 ? 15.248 71.448 48.085 1.00 15.80 340 ILE D N 1
ATOM 10984 C CA . ILE D 1 340 ? 15.769 72.490 48.952 1.00 15.56 340 ILE D CA 1
ATOM 10985 C C . ILE D 1 340 ? 17.292 72.431 48.877 1.00 16.29 340 ILE D C 1
ATOM 10986 O O . ILE D 1 340 ? 17.905 71.441 49.281 1.00 16.67 340 ILE D O 1
ATOM 10991 N N . GLY D 1 341 ? 17.895 73.485 48.337 1.00 16.37 341 GLY D N 1
ATOM 10992 C CA . GLY D 1 341 ? 19.342 73.532 48.234 1.00 16.53 341 GLY D CA 1
ATOM 10993 C C . GLY D 1 341 ? 19.914 74.108 49.513 1.00 16.44 341 GLY D C 1
ATOM 10994 O O . GLY D 1 341 ? 19.189 74.736 50.281 1.00 16.11 341 GLY D O 1
ATOM 10995 N N . ASN D 1 342 ? 21.202 73.893 49.761 1.00 16.36 342 ASN D N 1
ATOM 10996 C CA . ASN D 1 342 ? 21.821 74.422 50.971 1.00 16.99 342 ASN D CA 1
ATOM 10997 C C . ASN D 1 342 ? 23.183 75.044 50.700 1.00 16.87 342 ASN D C 1
ATOM 10998 O O . ASN D 1 342 ? 24.067 75.015 51.555 1.00 16.83 342 ASN D O 1
ATOM 11003 N N . ILE D 1 343 ? 23.342 75.611 49.506 1.00 16.81 343 ILE D N 1
ATOM 11004 C CA . ILE D 1 343 ? 24.591 76.256 49.125 1.00 17.19 343 ILE D CA 1
ATOM 11005 C C . ILE D 1 343 ? 24.390 77.764 48.977 1.00 17.59 343 ILE D C 1
ATOM 11006 O O . ILE D 1 343 ? 23.258 78.248 48.962 1.00 17.54 343 ILE D O 1
ATOM 11011 N N . GLY D 1 344 ? 25.491 78.500 48.864 1.00 17.70 344 GLY D N 1
ATOM 11012 C CA . GLY D 1 344 ? 25.405 79.946 48.766 1.00 18.10 344 GLY D CA 1
ATOM 11013 C C . GLY D 1 344 ? 25.521 80.490 50.179 1.00 18.45 344 GLY D C 1
ATOM 11014 O O . GLY D 1 344 ? 26.159 79.864 51.024 1.00 18.96 344 GLY D O 1
ATOM 11015 N N . GLU D 1 345 ? 24.914 81.638 50.454 1.00 18.48 345 GLU D N 1
ATOM 11016 C CA . GLU D 1 345 ? 24.977 82.204 51.796 1.00 18.98 345 GLU D CA 1
ATOM 11017 C C . GLU D 1 345 ? 24.032 81.475 52.753 1.00 19.08 345 GLU D C 1
ATOM 11018 O O . GLU D 1 345 ? 23.099 82.070 53.291 1.00 18.75 345 GLU D O 1
ATOM 11024 N N . VAL D 1 346 ? 24.283 80.183 52.956 1.00 19.11 346 VAL D N 1
ATOM 11025 C CA . VAL D 1 346 ? 23.469 79.360 53.848 1.00 18.69 346 VAL D CA 1
ATOM 11026 C C . VAL D 1 346 ? 24.334 78.778 54.962 1.00 18.77 346 VAL D C 1
ATOM 11027 O O . VAL D 1 346 ? 25.297 78.053 54.698 1.00 18.11 346 VAL D O 1
ATOM 11031 N N . TYR D 1 347 ? 23.981 79.095 56.205 1.00 18.38 347 TYR D N 1
ATOM 11032 C CA . TYR D 1 347 ? 24.729 78.612 57.360 1.00 18.28 347 TYR D CA 1
ATOM 11033 C C . TYR D 1 347 ? 23.809 77.909 58.356 1.00 18.09 347 TYR D C 1
ATOM 11034 O O . TYR D 1 347 ? 22.589 77.914 58.193 1.00 18.01 347 TYR D O 1
ATOM 11043 N N . ALA D 1 348 ? 24.397 77.304 59.384 1.00 18.06 348 ALA D N 1
ATOM 11044 C CA . ALA D 1 348 ? 23.625 76.581 60.394 1.00 17.70 348 ALA D CA 1
ATOM 11045 C C . ALA D 1 348 ? 22.428 77.381 60.898 1.00 17.56 348 ALA D C 1
ATOM 11046 O O . ALA D 1 348 ? 21.328 76.853 61.009 1.00 18.12 348 ALA D O 1
ATOM 11048 N N . ALA D 1 349 ? 22.639 78.659 61.197 1.00 17.58 349 ALA D N 1
ATOM 11049 C CA . ALA D 1 349 ? 21.554 79.504 61.689 1.00 17.50 349 ALA D CA 1
ATOM 11050 C C . ALA D 1 349 ? 20.410 79.584 60.678 1.00 17.50 349 ALA D C 1
ATOM 11051 O O . ALA D 1 349 ? 19.236 79.612 61.050 1.00 17.35 349 ALA D O 1
ATOM 11053 N N . ASP D 1 350 ? 20.753 79.621 59.396 1.00 17.17 350 ASP D N 1
ATOM 11054 C CA . ASP D 1 350 ? 19.739 79.703 58.351 1.00 17.44 350 ASP D CA 1
ATOM 11055 C C . ASP D 1 350 ? 18.906 78.426 58.280 1.00 17.57 350 ASP D C 1
ATOM 11056 O O . ASP D 1 350 ? 17.685 78.480 58.132 1.00 17.61 350 ASP D O 1
ATOM 11061 N N . ILE D 1 351 ? 19.562 77.277 58.390 1.00 17.75 351 ILE D N 1
ATOM 11062 C CA . ILE D 1 351 ? 18.841 76.013 58.337 1.00 18.26 351 ILE D CA 1
ATOM 11063 C C . ILE D 1 351 ? 17.794 75.954 59.449 1.00 18.90 351 ILE D C 1
ATOM 11064 O O . ILE D 1 351 ? 16.643 75.586 59.206 1.00 18.87 351 ILE D O 1
ATOM 11069 N N . THR D 1 352 ? 18.178 76.333 60.665 1.00 19.59 352 THR D N 1
ATOM 11070 C CA . THR D 1 352 ? 17.228 76.294 61.774 1.00 20.71 352 THR D CA 1
ATOM 11071 C C . THR D 1 352 ? 16.094 77.298 61.555 1.00 20.26 352 THR D C 1
ATOM 11072 O O . THR D 1 352 ? 14.948 77.040 61.920 1.00 20.20 352 THR D O 1
ATOM 11076 N N . ALA D 1 353 ? 16.409 78.442 60.955 1.00 20.02 353 ALA D N 1
ATOM 11077 C CA . ALA D 1 353 ? 15.380 79.444 60.689 1.00 19.98 353 ALA D CA 1
ATOM 11078 C C . ALA D 1 353 ? 14.439 78.910 59.610 1.00 19.62 353 ALA D C 1
ATOM 11079 O O . ALA D 1 353 ? 13.221 79.118 59.665 1.00 19.83 353 ALA D O 1
ATOM 11081 N N . LEU D 1 354 ? 15.015 78.211 58.635 1.00 19.14 354 LEU D N 1
ATOM 11082 C CA . LEU D 1 354 ? 14.251 77.629 57.534 1.00 18.96 354 LEU D CA 1
ATOM 11083 C C . LEU D 1 354 ? 13.266 76.589 58.066 1.00 18.54 354 LEU D C 1
ATOM 11084 O O . LEU D 1 354 ? 12.111 76.547 57.652 1.00 18.18 354 LEU D O 1
ATOM 11089 N N . LEU D 1 355 ? 13.732 75.747 58.983 1.00 18.61 355 LEU D N 1
ATOM 11090 C CA . LEU D 1 355 ? 12.882 74.714 59.561 1.00 19.12 355 LEU D CA 1
ATOM 11091 C C . LEU D 1 355 ? 11.698 75.324 60.305 1.00 19.72 355 LEU D C 1
ATOM 11092 O O . LEU D 1 355 ? 10.604 74.758 60.310 1.00 19.93 355 LEU D O 1
ATOM 11097 N N . THR D 1 356 ? 11.916 76.478 60.928 1.00 20.51 356 THR D N 1
ATOM 11098 C CA . THR D 1 356 ? 10.847 77.158 61.653 1.00 21.26 356 THR D CA 1
ATOM 11099 C C . THR D 1 356 ? 9.802 77.643 60.651 1.00 21.51 356 THR D C 1
ATOM 11100 O O . THR D 1 356 ? 8.598 77.527 60.883 1.00 21.22 356 THR D O 1
ATOM 11104 N N . ALA D 1 357 ? 10.276 78.173 59.528 1.00 21.98 357 ALA D N 1
ATOM 11105 C CA . ALA D 1 357 ? 9.399 78.669 58.477 1.00 22.07 357 ALA D CA 1
ATOM 11106 C C . ALA D 1 357 ? 8.627 77.516 57.844 1.00 22.59 357 ALA D C 1
ATOM 11107 O O . ALA D 1 357 ? 7.445 77.652 57.526 1.00 22.26 357 ALA D O 1
ATOM 11109 N N . ILE D 1 358 ? 9.298 76.381 57.659 1.00 23.11 358 ILE D N 1
ATOM 11110 C CA . ILE D 1 358 ? 8.649 75.210 57.072 1.00 23.45 358 ILE D CA 1
ATOM 11111 C C . ILE D 1 358 ? 7.432 74.833 57.916 1.00 24.23 358 ILE D C 1
ATOM 11112 O O . ILE D 1 358 ? 6.335 74.643 57.393 1.00 24.21 358 ILE D O 1
ATOM 11117 N N . ARG D 1 359 ? 7.638 74.731 59.226 1.00 25.20 359 ARG D N 1
ATOM 11118 C CA . ARG D 1 359 ? 6.571 74.371 60.153 1.00 26.28 359 ARG D CA 1
ATOM 11119 C C . ARG D 1 359 ? 5.406 75.349 60.028 1.00 26.25 359 ARG D C 1
ATOM 11120 O O . ARG D 1 359 ? 4.244 74.948 59.921 1.00 25.72 359 ARG D O 1
ATOM 11128 N N . THR D 1 360 ? 5.729 76.636 60.044 1.00 26.62 360 THR D N 1
ATOM 11129 C CA . THR D 1 360 ? 4.724 77.683 59.929 1.00 26.71 360 THR D CA 1
ATOM 11130 C C . THR D 1 360 ? 3.981 77.578 58.599 1.00 27.09 360 THR D C 1
ATOM 11131 O O . THR D 1 360 ? 2.810 77.949 58.501 1.00 26.97 360 THR D O 1
ATOM 11135 N N . ALA D 1 361 ? 4.664 77.062 57.581 1.00 27.87 361 ALA D N 1
ATOM 11136 C CA . ALA D 1 361 ? 4.081 76.930 56.247 1.00 28.27 361 ALA D CA 1
ATOM 11137 C C . ALA D 1 361 ? 3.260 75.661 56.032 1.00 28.81 361 ALA D C 1
ATOM 11138 O O . ALA D 1 361 ? 2.554 75.544 55.031 1.00 28.09 361 ALA D O 1
ATOM 11148 N N . TYR D 1 363 ? 0.444 74.369 56.223 1.00 31.71 363 TYR D N 1
ATOM 11149 C CA . TYR D 1 363 ? -0.970 74.699 56.389 1.00 31.37 363 TYR D CA 1
ATOM 11150 C C . TYR D 1 363 ? -1.909 73.498 56.312 1.00 31.59 363 TYR D C 1
ATOM 11151 O O . TYR D 1 363 ? -3.002 73.526 56.874 1.00 31.36 363 TYR D O 1
ATOM 11160 N N . TRP D 1 364 ? -1.491 72.452 55.608 1.00 31.95 364 TRP D N 1
ATOM 11161 C CA . TRP D 1 364 ? -2.315 71.256 55.468 1.00 32.77 364 TRP D CA 1
ATOM 11162 C C . TRP D 1 364 ? -2.262 70.423 56.748 1.00 34.20 364 TRP D C 1
ATOM 11163 O O . TRP D 1 364 ? -2.836 69.335 56.822 1.00 34.34 364 TRP D O 1
ATOM 11174 N N . THR D 1 365 ? -1.568 70.954 57.752 1.00 35.49 365 THR D N 1
ATOM 11175 C CA . THR D 1 365 ? -1.421 70.301 59.048 1.00 36.99 365 THR D CA 1
ATOM 11176 C C . THR D 1 365 ? -0.479 71.115 59.935 1.00 37.46 365 THR D C 1
ATOM 11177 O O . THR D 1 365 ? 0.622 70.622 60.255 1.00 37.48 365 THR D O 1
ATOM 11181 N N . TYR E 1 5 ? 38.294 102.851 50.175 1.00 27.67 5 TYR E N 1
ATOM 11182 C CA . TYR E 1 5 ? 38.541 103.035 51.634 1.00 27.71 5 TYR E CA 1
ATOM 11183 C C . TYR E 1 5 ? 37.252 102.959 52.434 1.00 26.84 5 TYR E C 1
ATOM 11184 O O . TYR E 1 5 ? 36.195 103.388 51.973 1.00 27.36 5 TYR E O 1
ATOM 11193 N N . LEU E 1 6 ? 37.347 102.411 53.637 1.00 25.27 6 LEU E N 1
ATOM 11194 C CA . LEU E 1 6 ? 36.202 102.331 54.529 1.00 24.09 6 LEU E CA 1
ATOM 11195 C C . LEU E 1 6 ? 36.546 103.273 55.679 1.00 23.27 6 LEU E C 1
ATOM 11196 O O . LEU E 1 6 ? 37.600 103.136 56.306 1.00 22.97 6 LEU E O 1
ATOM 11201 N N . LEU E 1 7 ? 35.672 104.240 55.935 1.00 22.33 7 LEU E N 1
ATOM 11202 C CA . LEU E 1 7 ? 35.899 105.214 57.000 1.00 21.71 7 LEU E CA 1
ATOM 11203 C C . LEU E 1 7 ? 35.387 104.746 58.355 1.00 21.55 7 LEU E C 1
ATOM 11204 O O . LEU E 1 7 ? 34.187 104.776 58.622 1.00 21.73 7 LEU E O 1
ATOM 11209 N N . LEU E 1 8 ? 36.307 104.316 59.210 1.00 21.41 8 LEU E N 1
ATOM 11210 C CA . LEU E 1 8 ? 35.950 103.859 60.547 1.00 21.23 8 LEU E CA 1
ATOM 11211 C C . LEU E 1 8 ? 36.101 105.039 61.501 1.00 21.35 8 LEU E C 1
ATOM 11212 O O . LEU E 1 8 ? 36.751 104.948 62.544 1.00 20.66 8 LEU E O 1
ATOM 11217 N N . THR E 1 9 ? 35.489 106.153 61.115 1.00 21.91 9 THR E N 1
ATOM 11218 C CA . THR E 1 9 ? 35.529 107.384 61.895 1.00 22.27 9 THR E CA 1
ATOM 11219 C C . THR E 1 9 ? 34.154 107.634 62.498 1.00 22.14 9 THR E C 1
ATOM 11220 O O . THR E 1 9 ? 33.214 106.884 62.254 1.00 21.80 9 THR E O 1
ATOM 11224 N N . PRO E 1 10 ? 34.019 108.692 63.306 1.00 22.62 10 PRO E N 1
ATOM 11225 C CA . PRO E 1 10 ? 32.708 108.962 63.895 1.00 22.83 10 PRO E CA 1
ATOM 11226 C C . PRO E 1 10 ? 31.839 109.788 62.938 1.00 22.78 10 PRO E C 1
ATOM 11227 O O . PRO E 1 10 ? 30.737 110.209 63.291 1.00 22.83 10 PRO E O 1
ATOM 11231 N N . GLY E 1 11 ? 32.347 110.005 61.726 1.00 22.49 11 GLY E N 1
ATOM 11232 C CA . GLY E 1 11 ? 31.625 110.783 60.732 1.00 21.48 11 GLY E CA 1
ATOM 11233 C C . GLY E 1 11 ? 32.282 112.139 60.543 1.00 20.91 11 GLY E C 1
ATOM 11234 O O . GLY E 1 11 ? 32.756 112.711 61.522 1.00 21.44 11 GLY E O 1
ATOM 11235 N N . PRO E 1 12 ? 32.350 112.682 59.311 1.00 20.17 12 PRO E N 1
ATOM 11236 C CA . PRO E 1 12 ? 31.851 112.117 58.052 1.00 19.43 12 PRO E CA 1
ATOM 11237 C C . PRO E 1 12 ? 32.330 110.684 57.866 1.00 18.55 12 PRO E C 1
ATOM 11238 O O . PRO E 1 12 ? 33.474 110.349 58.167 1.00 18.45 12 PRO E O 1
ATOM 11242 N N . LEU E 1 13 ? 31.442 109.844 57.357 1.00 17.75 13 LEU E N 1
ATOM 11243 C CA . LEU E 1 13 ? 31.747 108.438 57.181 1.00 16.80 13 LEU E CA 1
ATOM 11244 C C . LEU E 1 13 ? 31.498 107.933 55.769 1.00 16.46 13 LEU E C 1
ATOM 11245 O O . LEU E 1 13 ? 31.275 108.712 54.840 1.00 15.81 13 LEU E O 1
ATOM 11250 N N . THR E 1 14 ? 31.550 106.616 55.615 1.00 15.87 14 THR E N 1
ATOM 11251 C CA . THR E 1 14 ? 31.306 106.005 54.324 1.00 15.36 14 THR E CA 1
ATOM 11252 C C . THR E 1 14 ? 29.800 105.921 54.144 1.00 15.10 14 THR E C 1
ATOM 11253 O O . THR E 1 14 ? 29.111 105.242 54.902 1.00 14.92 14 THR E O 1
ATOM 11257 N N . THR E 1 15 ? 29.292 106.639 53.149 1.00 14.69 15 THR E N 1
ATOM 11258 C CA . THR E 1 15 ? 27.864 106.647 52.866 1.00 14.40 15 THR E CA 1
ATOM 11259 C C . THR E 1 15 ? 27.582 105.659 51.741 1.00 14.37 15 THR E C 1
ATOM 11260 O O . THR E 1 15 ? 28.495 105.267 51.016 1.00 14.59 15 THR E O 1
ATOM 11264 N N . SER E 1 16 ? 26.325 105.249 51.603 1.00 14.06 16 SER E N 1
ATOM 11265 C CA . SER E 1 16 ? 25.948 104.322 50.543 1.00 14.74 16 SER E CA 1
ATOM 11266 C C . SER E 1 16 ? 26.152 105.029 49.210 1.00 15.44 16 SER E C 1
ATOM 11267 O O . SER E 1 16 ? 26.253 106.256 49.159 1.00 14.77 16 SER E O 1
ATOM 11270 N N . ARG E 1 17 ? 26.215 104.263 48.129 1.00 15.94 17 ARG E N 1
ATOM 11271 C CA . ARG E 1 17 ? 26.403 104.872 46.825 1.00 17.00 17 ARG E CA 1
ATOM 11272 C C . ARG E 1 17 ? 25.113 105.545 46.365 1.00 16.32 17 ARG E C 1
ATOM 11273 O O . ARG E 1 17 ? 25.141 106.449 45.535 1.00 16.65 17 ARG E O 1
ATOM 11281 N N . THR E 1 18 ? 23.986 105.118 46.923 1.00 15.45 18 THR E N 1
ATOM 11282 C CA . THR E 1 18 ? 22.705 105.707 46.561 1.00 14.77 18 THR E CA 1
ATOM 11283 C C . THR E 1 18 ? 22.480 107.038 47.287 1.00 15.06 18 THR E C 1
ATOM 11284 O O . THR E 1 18 ? 21.829 107.940 46.754 1.00 14.61 18 THR E O 1
ATOM 11288 N N . VAL E 1 19 ? 23.016 107.168 48.498 1.00 14.47 19 VAL E N 1
ATOM 11289 C CA . VAL E 1 19 ? 22.872 108.424 49.227 1.00 14.54 19 VAL E CA 1
ATOM 11290 C C . VAL E 1 19 ? 23.633 109.512 48.467 1.00 14.93 19 VAL E C 1
ATOM 11291 O O . VAL E 1 19 ? 23.157 110.639 48.340 1.00 15.25 19 VAL E O 1
ATOM 11295 N N . LYS E 1 20 ? 24.807 109.167 47.948 1.00 15.28 20 LYS E N 1
ATOM 11296 C CA . LYS E 1 20 ? 25.606 110.131 47.199 1.00 16.40 20 LYS E CA 1
ATOM 11297 C C . LYS E 1 20 ? 24.995 110.443 45.832 1.00 16.50 20 LYS E C 1
ATOM 11298 O O . LYS E 1 20 ? 25.065 111.578 45.358 1.00 16.33 20 LYS E O 1
ATOM 11304 N N . GLU E 1 21 ? 24.395 109.435 45.207 1.00 16.39 21 GLU E N 1
ATOM 11305 C CA . GLU E 1 21 ? 23.763 109.608 43.904 1.00 17.13 21 GLU E CA 1
ATOM 11306 C C . GLU E 1 21 ? 22.599 110.578 43.979 1.00 16.11 21 GLU E C 1
ATOM 11307 O O . GLU E 1 21 ? 22.288 111.263 43.007 1.00 15.54 21 GLU E O 1
ATOM 11313 N N . ALA E 1 22 ? 21.956 110.630 45.140 1.00 15.63 22 ALA E N 1
ATOM 11314 C CA . ALA E 1 22 ? 20.822 111.518 45.348 1.00 14.99 22 ALA E CA 1
ATOM 11315 C C . ALA E 1 22 ? 21.240 112.987 45.340 1.00 15.06 22 ALA E C 1
ATOM 11316 O O . ALA E 1 22 ? 20.392 113.874 45.274 1.00 14.89 22 ALA E O 1
ATOM 11326 N N . LEU E 1 24 ? 23.103 114.352 42.989 1.00 16.88 24 LEU E N 1
ATOM 11327 C CA . LEU E 1 24 ? 23.250 114.771 41.600 1.00 16.75 24 LEU E CA 1
ATOM 11328 C C . LEU E 1 24 ? 22.077 115.523 40.964 1.00 17.29 24 LEU E C 1
ATOM 11329 O O . LEU E 1 24 ? 21.675 115.213 39.842 1.00 16.58 24 LEU E O 1
ATOM 11334 N N . PHE E 1 25 ? 21.548 116.518 41.670 1.00 17.50 25 PHE E N 1
ATOM 11335 C CA . PHE E 1 25 ? 20.426 117.311 41.168 1.00 18.01 25 PHE E CA 1
ATOM 11336 C C . PHE E 1 25 ? 20.504 118.727 41.730 1.00 17.78 25 PHE E C 1
ATOM 11337 O O . PHE E 1 25 ? 20.796 118.910 42.911 1.00 17.66 25 PHE E O 1
ATOM 11345 N N . ASP E 1 26 ? 20.245 119.725 40.890 1.00 17.66 26 ASP E N 1
ATOM 11346 C CA . ASP E 1 26 ? 20.250 121.113 41.341 1.00 17.68 26 ASP E CA 1
ATOM 11347 C C . ASP E 1 26 ? 18.815 121.484 41.705 1.00 17.80 26 ASP E C 1
ATOM 11348 O O . ASP E 1 26 ? 17.884 121.175 40.964 1.00 18.26 26 ASP E O 1
ATOM 11353 N N . SER E 1 27 ? 18.634 122.141 42.844 1.00 17.96 27 SER E N 1
ATOM 11354 C CA . SER E 1 27 ? 17.297 122.530 43.286 1.00 17.90 27 SER E CA 1
ATOM 11355 C C . SER E 1 27 ? 17.125 124.042 43.365 1.00 18.65 27 SER E C 1
ATOM 11356 O O . SER E 1 27 ? 18.086 124.779 43.594 1.00 18.03 27 SER E O 1
ATOM 11359 N N . CYS E 1 28 ? 15.889 124.495 43.176 1.00 19.39 28 CYS E N 1
ATOM 11360 C CA . CYS E 1 28 ? 15.569 125.912 43.284 1.00 19.95 28 CYS E CA 1
ATOM 11361 C C . CYS E 1 28 ? 15.064 126.105 44.710 1.00 19.95 28 CYS E C 1
ATOM 11362 O O . CYS E 1 28 ? 14.027 125.558 45.090 1.00 20.38 28 CYS E O 1
ATOM 11365 N N . THR E 1 29 ? 15.798 126.878 45.499 1.00 20.24 29 THR E N 1
ATOM 11366 C CA . THR E 1 29 ? 15.430 127.098 46.891 1.00 21.05 29 THR E CA 1
ATOM 11367 C C . THR E 1 29 ? 14.090 127.791 47.121 1.00 21.70 29 THR E C 1
ATOM 11368 O O . THR E 1 29 ? 13.584 127.800 48.244 1.00 21.69 29 THR E O 1
ATOM 11372 N N . TRP E 1 30 ? 13.515 128.364 46.069 1.00 22.10 30 TRP E N 1
ATOM 11373 C CA . TRP E 1 30 ? 12.238 129.062 46.193 1.00 22.72 30 TRP E CA 1
ATOM 11374 C C . TRP E 1 30 ? 11.053 128.193 45.782 1.00 22.55 30 TRP E C 1
ATOM 11375 O O . TRP E 1 30 ? 9.905 128.516 46.086 1.00 22.82 30 TRP E O 1
ATOM 11386 N N . ASP E 1 31 ? 11.335 127.091 45.097 1.00 21.69 31 ASP E N 1
ATOM 11387 C CA . ASP E 1 31 ? 10.285 126.204 44.608 1.00 21.29 31 ASP E CA 1
ATOM 11388 C C . ASP E 1 31 ? 9.720 125.208 45.624 1.00 20.71 31 ASP E C 1
ATOM 11389 O O . ASP E 1 31 ? 10.446 124.664 46.458 1.00 19.50 31 ASP E O 1
ATOM 11394 N N . ASP E 1 32 ? 8.413 124.970 45.536 1.00 20.59 32 ASP E N 1
ATOM 11395 C CA . ASP E 1 32 ? 7.737 124.036 46.434 1.00 20.22 32 ASP E CA 1
ATOM 11396 C C . ASP E 1 32 ? 8.270 122.614 46.297 1.00 19.56 32 ASP E C 1
ATOM 11397 O O . ASP E 1 32 ? 8.177 121.824 47.235 1.00 19.87 32 ASP E O 1
ATOM 11402 N N . ASP E 1 33 ? 8.809 122.283 45.127 1.00 19.03 33 ASP E N 1
ATOM 11403 C CA . ASP E 1 33 ? 9.362 120.950 44.901 1.00 18.64 33 ASP E CA 1
ATOM 11404 C C . ASP E 1 33 ? 10.423 120.646 45.950 1.00 17.64 33 ASP E C 1
ATOM 11405 O O . ASP E 1 33 ? 10.532 119.522 46.435 1.00 17.52 33 ASP E O 1
ATOM 11410 N N . TYR E 1 34 ? 11.209 121.660 46.287 1.00 16.44 34 TYR E N 1
ATOM 11411 C CA . TYR E 1 34 ? 12.267 121.510 47.272 1.00 15.77 34 TYR E CA 1
ATOM 11412 C C . TYR E 1 34 ? 11.735 121.697 48.688 1.00 15.89 34 TYR E C 1
ATOM 11413 O O . TYR E 1 34 ? 11.778 120.776 49.503 1.00 15.86 34 TYR E O 1
ATOM 11422 N N . ASN E 1 35 ? 11.217 122.889 48.969 1.00 16.00 35 ASN E N 1
ATOM 11423 C CA . ASN E 1 35 ? 10.701 123.207 50.294 1.00 16.21 35 ASN E CA 1
ATOM 11424 C C . ASN E 1 35 ? 9.634 122.252 50.827 1.00 16.25 35 ASN E C 1
ATOM 11425 O O . ASN E 1 35 ? 9.744 121.772 51.955 1.00 16.49 35 ASN E O 1
ATOM 11430 N N . ILE E 1 36 ? 8.608 121.975 50.027 1.00 15.97 36 ILE E N 1
ATOM 11431 C CA . ILE E 1 36 ? 7.545 121.071 50.455 1.00 16.09 36 ILE E CA 1
ATOM 11432 C C . ILE E 1 36 ? 7.856 119.616 50.118 1.00 16.30 36 ILE E C 1
ATOM 11433 O O . ILE E 1 36 ? 7.724 118.733 50.967 1.00 16.43 36 ILE E O 1
ATOM 11438 N N . GLY E 1 37 ? 8.276 119.369 48.881 1.00 16.14 37 GLY E N 1
ATOM 11439 C CA . GLY E 1 37 ? 8.584 118.012 48.466 1.00 16.31 37 GLY E CA 1
ATOM 11440 C C . GLY E 1 37 ? 9.767 117.366 49.170 1.00 16.27 37 GLY E C 1
ATOM 11441 O O . GLY E 1 37 ? 9.877 116.138 49.212 1.00 16.53 37 GLY E O 1
ATOM 11442 N N . VAL E 1 38 ? 10.658 118.179 49.726 1.00 15.70 38 VAL E N 1
ATOM 11443 C CA . VAL E 1 38 ? 11.830 117.640 50.406 1.00 15.27 38 VAL E CA 1
ATOM 11444 C C . VAL E 1 38 ? 11.989 118.100 51.854 1.00 15.31 38 VAL E C 1
ATOM 11445 O O . VAL E 1 38 ? 11.955 117.282 52.770 1.00 15.58 38 VAL E O 1
ATOM 11449 N N . VAL E 1 39 ? 12.165 119.403 52.059 1.00 15.20 39 VAL E N 1
ATOM 11450 C CA . VAL E 1 39 ? 12.359 119.942 53.406 1.00 15.47 39 VAL E CA 1
ATOM 11451 C C . VAL E 1 39 ? 11.263 119.559 54.401 1.00 15.32 39 VAL E C 1
ATOM 11452 O O . VAL E 1 39 ? 11.552 119.002 55.458 1.00 15.23 39 VAL E O 1
ATOM 11456 N N . GLU E 1 40 ? 10.011 119.860 54.072 1.00 15.80 40 GLU E N 1
ATOM 11457 C CA . GLU E 1 40 ? 8.901 119.522 54.961 1.00 16.29 40 GLU E CA 1
ATOM 11458 C C . GLU E 1 40 ? 8.844 118.016 55.245 1.00 16.21 40 GLU E C 1
ATOM 11459 O O . GLU E 1 40 ? 8.532 117.605 56.360 1.00 15.79 40 GLU E O 1
ATOM 11465 N N . GLN E 1 41 ? 9.143 117.195 54.241 1.00 16.51 41 GLN E N 1
ATOM 11466 C CA . GLN E 1 41 ? 9.135 115.745 54.427 1.00 17.56 41 GLN E CA 1
ATOM 11467 C C . GLN E 1 41 ? 10.192 115.342 55.453 1.00 16.96 41 GLN E C 1
ATOM 11468 O O . GLN E 1 41 ? 9.941 114.502 56.317 1.00 16.83 41 GLN E O 1
ATOM 11474 N N . ILE E 1 42 ? 11.374 115.939 55.344 1.00 15.75 42 ILE E N 1
ATOM 11475 C CA . ILE E 1 42 ? 12.464 115.654 56.270 1.00 15.59 42 ILE E CA 1
ATOM 11476 C C . ILE E 1 42 ? 12.092 116.059 57.696 1.00 15.59 42 ILE E C 1
ATOM 11477 O O . ILE E 1 42 ? 12.315 115.306 58.644 1.00 15.38 42 ILE E O 1
ATOM 11482 N N . ARG E 1 43 ? 11.520 117.249 57.841 1.00 15.59 43 ARG E N 1
ATOM 11483 C CA . ARG E 1 43 ? 11.130 117.750 59.154 1.00 16.06 43 ARG E CA 1
ATOM 11484 C C . ARG E 1 43 ? 10.124 116.838 59.851 1.00 16.95 43 ARG E C 1
ATOM 11485 O O . ARG E 1 43 ? 10.244 116.579 61.048 1.00 17.07 43 ARG E O 1
ATOM 11493 N N . GLN E 1 44 ? 9.137 116.349 59.103 1.00 18.00 44 GLN E N 1
ATOM 11494 C CA . GLN E 1 44 ? 8.116 115.468 59.667 1.00 19.25 44 GLN E CA 1
ATOM 11495 C C . GLN E 1 44 ? 8.702 114.121 60.080 1.00 18.62 44 GLN E C 1
ATOM 11496 O O . GLN E 1 44 ? 8.352 113.580 61.130 1.00 18.02 44 GLN E O 1
ATOM 11502 N N . GLN E 1 45 ? 9.591 113.583 59.251 1.00 18.33 45 GLN E N 1
ATOM 11503 C CA . GLN E 1 45 ? 10.220 112.297 59.534 1.00 18.41 45 GLN E CA 1
ATOM 11504 C C . GLN E 1 45 ? 11.149 112.364 60.743 1.00 18.25 45 GLN E C 1
ATOM 11505 O O . GLN E 1 45 ? 11.253 111.404 61.511 1.00 18.16 45 GLN E O 1
ATOM 11511 N N . LEU E 1 46 ? 11.823 113.501 60.901 1.00 17.66 46 LEU E N 1
ATOM 11512 C CA . LEU E 1 46 ? 12.750 113.715 62.010 1.00 17.29 46 LEU E CA 1
ATOM 11513 C C . LEU E 1 46 ? 12.004 113.673 63.340 1.00 17.34 46 LEU E C 1
ATOM 11514 O O . LEU E 1 46 ? 12.424 113.004 64.280 1.00 16.76 46 LEU E O 1
ATOM 11519 N N . THR E 1 47 ? 10.890 114.393 63.412 1.00 17.41 47 THR E N 1
ATOM 11520 C CA . THR E 1 47 ? 10.092 114.432 64.626 1.00 18.14 47 THR E CA 1
ATOM 11521 C C . THR E 1 47 ? 9.503 113.054 64.919 1.00 18.40 47 THR E C 1
ATOM 11522 O O . THR E 1 47 ? 9.458 112.623 66.073 1.00 19.06 47 THR E O 1
ATOM 11526 N N . ALA E 1 48 ? 9.064 112.363 63.868 1.00 17.76 48 ALA E N 1
ATOM 11527 C CA . ALA E 1 48 ? 8.479 111.036 64.009 1.00 17.27 48 ALA E CA 1
ATOM 11528 C C . ALA E 1 48 ? 9.530 110.043 64.493 1.00 17.34 48 ALA E C 1
ATOM 11529 O O . ALA E 1 48 ? 9.224 109.115 65.236 1.00 17.27 48 ALA E O 1
ATOM 11531 N N . LEU E 1 49 ? 10.770 110.232 64.061 1.00 17.75 49 LEU E N 1
ATOM 11532 C CA . LEU E 1 49 ? 11.851 109.349 64.488 1.00 17.67 49 LEU E CA 1
ATOM 11533 C C . LEU E 1 49 ? 12.168 109.567 65.963 1.00 17.24 49 LEU E C 1
ATOM 11534 O O . LEU E 1 49 ? 12.438 108.621 66.698 1.00 17.66 49 LEU E O 1
ATOM 11539 N N . ALA E 1 50 ? 12.118 110.826 66.382 1.00 16.82 50 ALA E N 1
ATOM 11540 C CA . ALA E 1 50 ? 12.441 111.216 67.748 1.00 16.77 50 ALA E CA 1
ATOM 11541 C C . ALA E 1 50 ? 11.431 110.845 68.830 1.00 17.04 50 ALA E C 1
ATOM 11542 O O . ALA E 1 50 ? 11.820 110.531 69.956 1.00 17.01 50 ALA E O 1
ATOM 11544 N N . THR E 1 51 ? 10.141 110.882 68.510 1.00 17.31 51 THR E N 1
ATOM 11545 C CA . THR E 1 51 ? 9.129 110.560 69.512 1.00 17.90 51 THR E CA 1
ATOM 11546 C C . THR E 1 51 ? 7.775 110.173 68.929 1.00 18.61 51 THR E C 1
ATOM 11547 O O . THR E 1 51 ? 7.430 110.566 67.820 1.00 18.97 51 THR E O 1
ATOM 11551 N N . ALA E 1 52 ? 7.013 109.401 69.698 1.00 19.68 52 ALA E N 1
ATOM 11552 C CA . ALA E 1 52 ? 5.684 108.958 69.288 1.00 20.45 52 ALA E CA 1
ATOM 11553 C C . ALA E 1 52 ? 4.648 109.972 69.759 1.00 20.87 52 ALA E C 1
ATOM 11554 O O . ALA E 1 52 ? 3.457 109.844 69.477 1.00 21.38 52 ALA E O 1
ATOM 11556 N N . SER E 1 53 ? 5.118 110.987 70.472 1.00 20.87 53 SER E N 1
ATOM 11557 C CA . SER E 1 53 ? 4.251 112.024 71.008 1.00 21.78 53 SER E CA 1
ATOM 11558 C C . SER E 1 53 ? 4.135 113.272 70.131 1.00 22.28 53 SER E C 1
ATOM 11559 O O . SER E 1 53 ? 4.983 113.542 69.275 1.00 22.12 53 SER E O 1
ATOM 11562 N N . GLU E 1 54 ? 3.064 114.025 70.352 1.00 22.53 54 GLU E N 1
ATOM 11563 C CA . GLU E 1 54 ? 2.826 115.264 69.627 1.00 23.33 54 GLU E CA 1
ATOM 11564 C C . GLU E 1 54 ? 3.504 116.363 70.435 1.00 22.35 54 GLU E C 1
ATOM 11565 O O . GLU E 1 54 ? 4.057 116.095 71.501 1.00 22.52 54 GLU E O 1
ATOM 11571 N N . GLY E 1 55 ? 3.470 117.591 69.929 1.00 21.39 55 GLY E N 1
ATOM 11572 C CA . GLY E 1 55 ? 4.067 118.699 70.652 1.00 20.69 55 GLY E CA 1
ATOM 11573 C C . GLY E 1 55 ? 5.496 119.058 70.292 1.00 20.26 55 GLY E C 1
ATOM 11574 O O . GLY E 1 55 ? 6.031 120.037 70.809 1.00 20.39 55 GLY E O 1
ATOM 11575 N N . TYR E 1 56 ? 6.120 118.275 69.418 1.00 19.92 56 TYR E N 1
ATOM 11576 C CA . TYR E 1 56 ? 7.493 118.548 69.009 1.00 19.66 56 TYR E CA 1
ATOM 11577 C C . TYR E 1 56 ? 7.574 119.059 67.575 1.00 19.53 56 TYR E C 1
ATOM 11578 O O . TYR E 1 56 ? 6.628 118.923 66.797 1.00 18.93 56 TYR E O 1
ATOM 11587 N N . THR E 1 57 ? 8.713 119.654 67.237 1.00 18.59 57 THR E N 1
ATOM 11588 C CA . THR E 1 57 ? 8.917 120.210 65.911 1.00 18.08 57 THR E CA 1
ATOM 11589 C C . THR E 1 57 ? 10.402 120.194 65.568 1.00 18.04 57 THR E C 1
ATOM 11590 O O . THR E 1 57 ? 11.252 120.219 66.459 1.00 18.84 57 THR E O 1
ATOM 11594 N N . SER E 1 58 ? 10.711 120.141 64.277 1.00 16.99 58 SER E N 1
ATOM 11595 C CA . SER E 1 58 ? 12.096 120.111 63.826 1.00 16.83 58 SER E CA 1
ATOM 11596 C C . SER E 1 58 ? 12.499 121.410 63.147 1.00 16.42 58 SER E C 1
ATOM 11597 O O . SER E 1 58 ? 11.670 122.102 62.553 1.00 16.03 58 SER E O 1
ATOM 11600 N N . VAL E 1 59 ? 13.781 121.738 63.250 1.00 15.60 59 VAL E N 1
ATOM 11601 C CA . VAL E 1 59 ? 14.314 122.935 62.620 1.00 14.89 59 VAL E CA 1
ATOM 11602 C C . VAL E 1 59 ? 15.698 122.587 62.083 1.00 14.60 59 VAL E C 1
ATOM 11603 O O . VAL E 1 59 ? 16.535 122.042 62.803 1.00 14.81 59 VAL E O 1
ATOM 11607 N N . LEU E 1 60 ? 15.918 122.868 60.804 1.00 13.36 60 LEU E N 1
ATOM 11608 C CA . LEU E 1 60 ? 17.194 122.571 60.167 1.00 12.78 60 LEU E CA 1
ATOM 11609 C C . LEU E 1 60 ? 18.061 123.826 60.144 1.00 12.63 60 LEU E C 1
ATOM 11610 O O . LEU E 1 60 ? 17.555 124.939 59.972 1.00 12.10 60 LEU E O 1
ATOM 11615 N N . LEU E 1 61 ? 19.366 123.643 60.311 1.00 12.09 61 LEU E N 1
ATOM 11616 C CA . LEU E 1 61 ? 20.292 124.769 60.329 1.00 12.40 61 LEU E CA 1
ATOM 11617 C C . LEU E 1 61 ? 21.551 124.501 59.511 1.00 12.48 61 LEU E C 1
ATOM 11618 O O . LEU E 1 61 ? 22.195 123.463 59.684 1.00 13.16 61 LEU E O 1
ATOM 11623 N N . GLN E 1 62 ? 21.902 125.432 58.626 1.00 11.78 62 GLN E N 1
ATOM 11624 C CA . GLN E 1 62 ? 23.111 125.281 57.817 1.00 11.42 62 GLN E CA 1
ATOM 11625 C C . GLN E 1 62 ? 24.327 125.304 58.745 1.00 11.04 62 GLN E C 1
ATOM 11626 O O . GLN E 1 62 ? 24.336 126.013 59.752 1.00 9.66 62 GLN E O 1
ATOM 11632 N N . GLY E 1 63 ? 25.348 124.525 58.398 1.00 11.32 63 GLY E N 1
ATOM 11633 C CA . GLY E 1 63 ? 26.557 124.478 59.202 1.00 11.41 63 GLY E CA 1
ATOM 11634 C C . GLY E 1 63 ? 26.843 123.106 59.783 1.00 11.83 63 GLY E C 1
ATOM 11635 O O . GLY E 1 63 ? 26.190 122.126 59.426 1.00 11.59 63 GLY E O 1
ATOM 11636 N N . SER E 1 64 ? 27.824 123.031 60.679 1.00 12.25 64 SER E N 1
ATOM 11637 C CA . SER E 1 64 ? 28.177 121.767 61.310 1.00 13.11 64 SER E CA 1
ATOM 11638 C C . SER E 1 64 ? 27.346 121.601 62.577 1.00 13.37 64 SER E C 1
ATOM 11639 O O . SER E 1 64 ? 26.630 122.518 62.977 1.00 13.44 64 SER E O 1
ATOM 11642 N N . GLY E 1 65 ? 27.445 120.432 63.203 1.00 13.52 65 GLY E N 1
ATOM 11643 C CA . GLY E 1 65 ? 26.689 120.171 64.415 1.00 13.36 65 GLY E CA 1
ATOM 11644 C C . GLY E 1 65 ? 26.903 121.212 65.498 1.00 13.60 65 GLY E C 1
ATOM 11645 O O . GLY E 1 65 ? 25.954 121.625 66.172 1.00 13.69 65 GLY E O 1
ATOM 11646 N N . SER E 1 66 ? 28.150 121.643 65.665 1.00 12.85 66 SER E N 1
ATOM 11647 C CA . SER E 1 66 ? 28.484 122.639 66.677 1.00 13.29 66 SER E CA 1
ATOM 11648 C C . SER E 1 66 ? 27.659 123.914 66.512 1.00 13.01 66 SER E C 1
ATOM 11649 O O . SER E 1 66 ? 27.318 124.565 67.501 1.00 13.09 66 SER E O 1
ATOM 11652 N N . TYR E 1 67 ? 27.351 124.274 65.266 1.00 12.69 67 TYR E N 1
ATOM 11653 C CA . TYR E 1 67 ? 26.544 125.464 64.998 1.00 12.66 67 TYR E CA 1
ATOM 11654 C C . TYR E 1 67 ? 25.182 125.309 65.668 1.00 12.26 67 TYR E C 1
ATOM 11655 O O . TYR E 1 67 ? 24.670 126.246 66.273 1.00 12.60 67 TYR E O 1
ATOM 11664 N N . ALA E 1 68 ? 24.596 124.120 65.545 1.00 12.12 68 ALA E N 1
ATOM 11665 C CA . ALA E 1 68 ? 23.290 123.846 66.134 1.00 11.97 68 ALA E CA 1
ATOM 11666 C C . ALA E 1 68 ? 23.354 123.869 67.660 1.00 12.05 68 ALA E C 1
ATOM 11667 O O . ALA E 1 68 ? 22.412 124.306 68.315 1.00 11.82 68 ALA E O 1
ATOM 11669 N N . VAL E 1 69 ? 24.459 123.388 68.223 1.00 12.55 69 VAL E N 1
ATOM 11670 C CA . VAL E 1 69 ? 24.628 123.389 69.675 1.00 12.62 69 VAL E CA 1
ATOM 11671 C C . VAL E 1 69 ? 24.739 124.838 70.156 1.00 13.22 69 VAL E C 1
ATOM 11672 O O . VAL E 1 69 ? 24.176 125.207 71.185 1.00 13.32 69 VAL E O 1
ATOM 11676 N N . GLU E 1 70 ? 25.462 125.660 69.402 1.00 13.22 70 GLU E N 1
ATOM 11677 C CA . GLU E 1 70 ? 25.618 127.063 69.763 1.00 13.24 70 GLU E CA 1
ATOM 11678 C C . GLU E 1 70 ? 24.275 127.773 69.580 1.00 13.25 70 GLU E C 1
ATOM 11679 O O . GLU E 1 70 ? 23.896 128.624 70.388 1.00 13.23 70 GLU E O 1
ATOM 11685 N N . ALA E 1 71 ? 23.553 127.411 68.522 1.00 12.14 71 ALA E N 1
ATOM 11686 C CA . ALA E 1 71 ? 22.251 128.014 68.247 1.00 12.03 71 ALA E CA 1
ATOM 11687 C C . ALA E 1 71 ? 21.265 127.746 69.377 1.00 11.71 71 ALA E C 1
ATOM 11688 O O . ALA E 1 71 ? 20.427 128.590 69.685 1.00 11.55 71 ALA E O 1
ATOM 11690 N N . VAL E 1 72 ? 21.358 126.571 69.991 1.00 11.90 72 VAL E N 1
ATOM 11691 C CA . VAL E 1 72 ? 20.461 126.236 71.093 1.00 12.75 72 VAL E CA 1
ATOM 11692 C C . VAL E 1 72 ? 20.838 127.028 72.338 1.00 13.11 72 VAL E C 1
ATOM 11693 O O . VAL E 1 72 ? 19.971 127.525 73.047 1.00 13.47 72 VAL E O 1
ATOM 11697 N N . LEU E 1 73 ? 22.134 127.150 72.599 1.00 14.06 73 LEU E N 1
ATOM 11698 C CA . LEU E 1 73 ? 22.596 127.903 73.758 1.00 15.08 73 LEU E CA 1
ATOM 11699 C C . LEU E 1 73 ? 22.230 129.377 73.617 1.00 15.35 73 LEU E C 1
ATOM 11700 O O . LEU E 1 73 ? 21.894 130.040 74.598 1.00 15.44 73 LEU E O 1
ATOM 11705 N N . GLY E 1 74 ? 22.285 129.882 72.389 1.00 15.61 74 GLY E N 1
ATOM 11706 C CA . GLY E 1 74 ? 21.967 131.278 72.155 1.00 16.05 74 GLY E CA 1
ATOM 11707 C C . GLY E 1 74 ? 20.493 131.579 71.959 1.00 16.27 74 GLY E C 1
ATOM 11708 O O . GLY E 1 74 ? 20.074 132.721 72.119 1.00 16.73 74 GLY E O 1
ATOM 11709 N N . SER E 1 75 ? 19.701 130.566 71.621 1.00 16.82 75 SER E N 1
ATOM 11710 C CA . SER E 1 75 ? 18.270 130.768 71.388 1.00 16.95 75 SER E CA 1
ATOM 11711 C C . SER E 1 75 ? 17.351 130.214 72.477 1.00 17.51 75 SER E C 1
ATOM 11712 O O . SER E 1 75 ? 16.319 130.811 72.784 1.00 17.33 75 SER E O 1
ATOM 11715 N N . ALA E 1 76 ? 17.726 129.078 73.056 1.00 18.40 76 ALA E N 1
ATOM 11716 C CA . ALA E 1 76 ? 16.908 128.436 74.079 1.00 19.71 76 ALA E CA 1
ATOM 11717 C C . ALA E 1 76 ? 16.966 129.103 75.447 1.00 20.47 76 ALA E C 1
ATOM 11718 O O . ALA E 1 76 ? 16.128 128.834 76.303 1.00 20.33 76 ALA E O 1
ATOM 11720 N N . LEU E 1 77 ? 17.951 129.966 75.659 1.00 21.46 77 LEU E N 1
ATOM 11721 C CA . LEU E 1 77 ? 18.073 130.642 76.943 1.00 22.75 77 LEU E CA 1
ATOM 11722 C C . LEU E 1 77 ? 17.860 132.142 76.857 1.00 23.72 77 LEU E C 1
ATOM 11723 O O . LEU E 1 77 ? 18.306 132.789 75.907 1.00 23.92 77 LEU E O 1
ATOM 11728 N N . GLY E 1 78 ? 17.173 132.680 77.862 1.00 24.70 78 GLY E N 1
ATOM 11729 C CA . GLY E 1 78 ? 16.934 134.110 77.931 1.00 25.78 78 GLY E CA 1
ATOM 11730 C C . GLY E 1 78 ? 18.025 134.736 78.788 1.00 26.48 78 GLY E C 1
ATOM 11731 O O . GLY E 1 78 ? 18.884 134.015 79.303 1.00 26.28 78 GLY E O 1
ATOM 11732 N N . PRO E 1 79 ? 18.027 136.071 78.961 1.00 26.85 79 PRO E N 1
ATOM 11733 C CA . PRO E 1 79 ? 19.029 136.783 79.764 1.00 26.57 79 PRO E CA 1
ATOM 11734 C C . PRO E 1 79 ? 19.120 136.355 81.228 1.00 26.20 79 PRO E C 1
ATOM 11735 O O . PRO E 1 79 ? 20.194 136.404 81.821 1.00 26.36 79 PRO E O 1
ATOM 11739 N N . GLN E 1 80 ? 18.000 135.944 81.815 1.00 25.62 80 GLN E N 1
ATOM 11740 C CA . GLN E 1 80 ? 17.994 135.534 83.220 1.00 25.36 80 GLN E CA 1
ATOM 11741 C C . GLN E 1 80 ? 18.279 134.052 83.435 1.00 24.90 80 GLN E C 1
ATOM 11742 O O . GLN E 1 80 ? 18.424 133.605 84.572 1.00 25.69 80 GLN E O 1
ATOM 11748 N N . ASP E 1 81 ? 18.360 133.293 82.349 1.00 23.21 81 ASP E N 1
ATOM 11749 C CA . ASP E 1 81 ? 18.600 131.856 82.439 1.00 21.70 81 ASP E CA 1
ATOM 11750 C C . ASP E 1 81 ? 20.042 131.471 82.762 1.00 20.54 81 ASP E C 1
ATOM 11751 O O . ASP E 1 81 ? 20.968 132.247 82.542 1.00 20.11 81 ASP E O 1
ATOM 11756 N N . LYS E 1 82 ? 20.217 130.261 83.285 1.00 19.38 82 LYS E N 1
ATOM 11757 C CA . LYS E 1 82 ? 21.538 129.746 83.639 1.00 18.46 82 LYS E CA 1
ATOM 11758 C C . LYS E 1 82 ? 21.565 128.250 83.360 1.00 17.52 82 LYS E C 1
ATOM 11759 O O . LYS E 1 82 ? 20.706 127.508 83.830 1.00 17.48 82 LYS E O 1
ATOM 11765 N N . VAL E 1 83 ? 22.559 127.805 82.604 1.00 16.97 83 VAL E N 1
ATOM 11766 C CA . VAL E 1 83 ? 22.642 126.399 82.250 1.00 16.33 83 VAL E CA 1
ATOM 11767 C C . VAL E 1 83 ? 23.711 125.580 82.959 1.00 16.17 83 VAL E C 1
ATOM 11768 O O . VAL E 1 83 ? 24.871 125.979 83.049 1.00 15.60 83 VAL E O 1
ATOM 11772 N N . LEU E 1 84 ? 23.292 124.428 83.472 1.00 15.96 84 LEU E N 1
ATOM 11773 C CA . LEU E 1 84 ? 24.203 123.500 84.120 1.00 15.50 84 LEU E CA 1
ATOM 11774 C C . LEU E 1 84 ? 24.728 122.657 82.966 1.00 15.30 84 LEU E C 1
ATOM 11775 O O . LEU E 1 84 ? 23.957 121.989 82.283 1.00 14.89 84 LEU E O 1
ATOM 11780 N N . ILE E 1 85 ? 26.033 122.703 82.737 1.00 15.84 85 ILE E N 1
ATOM 11781 C CA . ILE E 1 85 ? 26.625 121.944 81.647 1.00 16.79 85 ILE E CA 1
ATOM 11782 C C . ILE E 1 85 ? 27.472 120.796 82.178 1.00 17.57 85 ILE E C 1
ATOM 11783 O O . ILE E 1 85 ? 28.530 121.020 82.772 1.00 16.81 85 ILE E O 1
ATOM 11788 N N . VAL E 1 86 ? 27.007 119.565 81.981 1.00 17.94 86 VAL E N 1
ATOM 11789 C CA . VAL E 1 86 ? 27.783 118.429 82.450 1.00 19.00 86 VAL E CA 1
ATOM 11790 C C . VAL E 1 86 ? 28.848 118.226 81.387 1.00 19.19 86 VAL E C 1
ATOM 11791 O O . VAL E 1 86 ? 28.562 118.288 80.188 1.00 18.90 86 VAL E O 1
ATOM 11795 N N . SER E 1 87 ? 30.080 118.005 81.827 1.00 19.15 87 SER E N 1
ATOM 11796 C CA . SER E 1 87 ? 31.184 117.837 80.901 1.00 19.60 87 SER E CA 1
ATOM 11797 C C . SER E 1 87 ? 32.082 116.649 81.215 1.00 19.60 87 SER E C 1
ATOM 11798 O O . SER E 1 87 ? 32.612 116.531 82.321 1.00 19.54 87 SER E O 1
ATOM 11801 N N . ASN E 1 88 ? 32.238 115.766 80.232 1.00 18.95 88 ASN E N 1
ATOM 11802 C CA . ASN E 1 88 ? 33.100 114.600 80.367 1.00 19.04 88 ASN E CA 1
ATOM 11803 C C . ASN E 1 88 ? 33.588 114.221 78.979 1.00 18.87 88 ASN E C 1
ATOM 11804 O O . ASN E 1 88 ? 33.419 113.092 78.524 1.00 19.06 88 ASN E O 1
ATOM 11809 N N . GLY E 1 89 ? 34.200 115.199 78.315 1.00 18.81 89 GLY E N 1
ATOM 11810 C CA . GLY E 1 89 ? 34.707 114.998 76.971 1.00 18.21 89 GLY E CA 1
ATOM 11811 C C . GLY E 1 89 ? 34.783 116.318 76.226 1.00 17.43 89 GLY E C 1
ATOM 11812 O O . GLY E 1 89 ? 34.270 117.332 76.692 1.00 17.34 89 GLY E O 1
ATOM 11813 N N . ALA E 1 90 ? 35.410 116.297 75.056 1.00 17.23 90 ALA E N 1
ATOM 11814 C CA . ALA E 1 90 ? 35.586 117.497 74.243 1.00 17.43 90 ALA E CA 1
ATOM 11815 C C . ALA E 1 90 ? 34.299 118.216 73.856 1.00 17.45 90 ALA E C 1
ATOM 11816 O O . ALA E 1 90 ? 34.286 119.442 73.716 1.00 17.84 90 ALA E O 1
ATOM 11818 N N . TYR E 1 91 ? 33.218 117.463 73.681 1.00 17.05 91 TYR E N 1
ATOM 11819 C CA . TYR E 1 91 ? 31.956 118.063 73.276 1.00 17.12 91 TYR E CA 1
ATOM 11820 C C . TYR E 1 91 ? 31.180 118.663 74.434 1.00 16.64 91 TYR E C 1
ATOM 11821 O O . TYR E 1 91 ? 30.370 119.567 74.246 1.00 16.41 91 TYR E O 1
ATOM 11830 N N . GLY E 1 92 ? 31.439 118.169 75.637 1.00 16.24 92 GLY E N 1
ATOM 11831 C CA . GLY E 1 92 ? 30.788 118.739 76.795 1.00 15.62 92 GLY E CA 1
ATOM 11832 C C . GLY E 1 92 ? 31.561 120.019 77.070 1.00 15.52 92 GLY E C 1
ATOM 11833 O O . GLY E 1 92 ? 30.985 121.068 77.363 1.00 15.39 92 GLY E O 1
ATOM 11834 N N . ALA E 1 93 ? 32.883 119.928 76.946 1.00 15.15 93 ALA E N 1
ATOM 11835 C CA . ALA E 1 93 ? 33.768 121.070 77.170 1.00 15.24 93 ALA E CA 1
ATOM 11836 C C . ALA E 1 93 ? 33.532 122.192 76.154 1.00 15.28 93 ALA E C 1
ATOM 11837 O O . ALA E 1 93 ? 33.685 123.368 76.480 1.00 15.50 93 ALA E O 1
ATOM 11839 N N . ARG E 1 94 ? 33.165 121.830 74.927 1.00 15.46 94 ARG E N 1
ATOM 11840 C CA . ARG E 1 94 ? 32.916 122.833 73.897 1.00 15.40 94 ARG E CA 1
ATOM 11841 C C . ARG E 1 94 ? 31.725 123.713 74.272 1.00 15.42 94 ARG E C 1
ATOM 11842 O O . ARG E 1 94 ? 31.748 124.921 74.035 1.00 14.89 94 ARG E O 1
ATOM 11858 N N . VAL E 1 96 ? 30.779 124.469 77.273 1.00 15.74 96 VAL E N 1
ATOM 11859 C CA . VAL E 1 96 ? 31.236 125.359 78.340 1.00 15.33 96 VAL E CA 1
ATOM 11860 C C . VAL E 1 96 ? 31.992 126.510 77.683 1.00 15.63 96 VAL E C 1
ATOM 11861 O O . VAL E 1 96 ? 31.838 127.672 78.057 1.00 15.57 96 VAL E O 1
ATOM 11865 N N . GLU E 1 97 ? 32.803 126.173 76.687 1.00 15.93 97 GLU E N 1
ATOM 11866 C CA . GLU E 1 97 ? 33.578 127.167 75.962 1.00 16.01 97 GLU E CA 1
ATOM 11867 C C . GLU E 1 97 ? 32.631 128.166 75.291 1.00 16.58 97 GLU E C 1
ATOM 11868 O O . GLU E 1 97 ? 32.830 129.378 75.384 1.00 17.17 97 GLU E O 1
ATOM 11882 N N . ALA E 1 99 ? 29.485 128.917 76.064 1.00 16.16 99 ALA E N 1
ATOM 11883 C CA . ALA E 1 99 ? 28.791 129.705 77.077 1.00 16.50 99 ALA E CA 1
ATOM 11884 C C . ALA E 1 99 ? 29.672 130.836 77.605 1.00 16.39 99 ALA E C 1
ATOM 11885 O O . ALA E 1 99 ? 29.197 131.943 77.851 1.00 16.44 99 ALA E O 1
ATOM 11887 N N . GLY E 1 100 ? 30.958 130.550 77.777 1.00 17.43 100 GLY E N 1
ATOM 11888 C CA . GLY E 1 100 ? 31.881 131.559 78.268 1.00 18.00 100 GLY E CA 1
ATOM 11889 C C . GLY E 1 100 ? 32.061 132.688 77.271 1.00 18.95 100 GLY E C 1
ATOM 11890 O O . GLY E 1 100 ? 32.062 133.859 77.646 1.00 18.48 100 GLY E O 1
ATOM 11891 N N . LEU E 1 101 ? 32.213 132.336 75.996 1.00 19.52 101 LEU E N 1
ATOM 11892 C CA . LEU E 1 101 ? 32.390 133.331 74.939 1.00 20.09 101 LEU E CA 1
ATOM 11893 C C . LEU E 1 101 ? 31.162 134.219 74.772 1.00 19.99 101 LEU E C 1
ATOM 11894 O O . LEU E 1 101 ? 31.276 135.421 74.556 1.00 19.56 101 LEU E O 1
ATOM 11907 N N . GLY E 1 103 ? 28.958 134.868 77.058 1.00 20.46 103 GLY E N 1
ATOM 11908 C CA . GLY E 1 103 ? 28.566 135.531 78.291 1.00 19.58 103 GLY E CA 1
ATOM 11909 C C . GLY E 1 103 ? 27.278 134.974 78.874 1.00 19.65 103 GLY E C 1
ATOM 11910 O O . GLY E 1 103 ? 26.517 135.690 79.527 1.00 19.49 103 GLY E O 1
ATOM 11911 N N . ILE E 1 104 ? 27.028 133.690 78.633 1.00 19.01 104 ILE E N 1
ATOM 11912 C CA . ILE E 1 104 ? 25.829 133.035 79.139 1.00 18.44 104 ILE E CA 1
ATOM 11913 C C . ILE E 1 104 ? 26.082 132.435 80.522 1.00 18.02 104 ILE E C 1
ATOM 11914 O O . ILE E 1 104 ? 27.055 131.711 80.726 1.00 17.79 104 ILE E O 1
ATOM 11919 N N . ALA E 1 105 ? 25.207 132.747 81.471 1.00 17.73 105 ALA E N 1
ATOM 11920 C CA . ALA E 1 105 ? 25.339 132.223 82.827 1.00 17.73 105 ALA E CA 1
ATOM 11921 C C . ALA E 1 105 ? 25.334 130.700 82.762 1.00 17.37 105 ALA E C 1
ATOM 11922 O O . ALA E 1 105 ? 24.527 130.099 82.054 1.00 17.05 105 ALA E O 1
ATOM 11924 N N . HIS E 1 106 ? 26.240 130.079 83.506 1.00 17.58 106 HIS E N 1
ATOM 11925 C CA . HIS E 1 106 ? 26.342 128.627 83.505 1.00 17.52 106 HIS E CA 1
ATOM 11926 C C . HIS E 1 106 ? 27.235 128.129 84.627 1.00 17.95 106 HIS E C 1
ATOM 11927 O O . HIS E 1 106 ? 27.934 128.904 85.281 1.00 18.01 106 HIS E O 1
ATOM 11934 N N . HIS E 1 107 ? 27.202 126.817 84.826 1.00 17.76 107 HIS E N 1
ATOM 11935 C CA . HIS E 1 107 ? 28.046 126.150 85.800 1.00 18.11 107 HIS E CA 1
ATOM 11936 C C . HIS E 1 107 ? 28.407 124.822 85.172 1.00 18.07 107 HIS E C 1
ATOM 11937 O O . HIS E 1 107 ? 27.535 124.110 84.671 1.00 17.94 107 HIS E O 1
ATOM 11944 N N . ALA E 1 108 ? 29.690 124.490 85.196 1.00 18.14 108 ALA E N 1
ATOM 11945 C CA . ALA E 1 108 ? 30.147 123.244 84.607 1.00 18.30 108 ALA E CA 1
ATOM 11946 C C . ALA E 1 108 ? 30.343 122.137 85.636 1.00 18.65 108 ALA E C 1
ATOM 11947 O O . ALA E 1 108 ? 30.991 122.332 86.663 1.00 18.68 108 ALA E O 1
ATOM 11949 N N . TYR E 1 109 ? 29.756 120.980 85.360 1.00 18.85 109 TYR E N 1
ATOM 11950 C CA . TYR E 1 109 ? 29.908 119.822 86.221 1.00 19.25 109 TYR E CA 1
ATOM 11951 C C . TYR E 1 109 ? 30.872 118.942 85.445 1.00 20.53 109 TYR E C 1
ATOM 11952 O O . TYR E 1 109 ? 30.455 118.152 84.597 1.00 19.91 109 TYR E O 1
ATOM 11961 N N . ASP E 1 110 ? 32.163 119.097 85.717 1.00 22.24 110 ASP E N 1
ATOM 11962 C CA . ASP E 1 110 ? 33.176 118.321 85.016 1.00 23.96 110 ASP E CA 1
ATOM 11963 C C . ASP E 1 110 ? 33.611 117.106 85.819 1.00 24.65 110 ASP E C 1
ATOM 11964 O O . ASP E 1 110 ? 34.268 117.233 86.853 1.00 24.67 110 ASP E O 1
ATOM 11969 N N . CYS E 1 111 ? 33.242 115.926 85.333 1.00 25.30 111 CYS E N 1
ATOM 11970 C CA . CYS E 1 111 ? 33.594 114.684 86.006 1.00 26.73 111 CYS E CA 1
ATOM 11971 C C . CYS E 1 111 ? 34.711 113.936 85.287 1.00 27.01 111 CYS E C 1
ATOM 11972 O O . CYS E 1 111 ? 34.916 112.747 85.520 1.00 27.84 111 CYS E O 1
ATOM 11975 N N . GLY E 1 112 ? 35.434 114.632 84.415 1.00 27.41 112 GLY E N 1
ATOM 11976 C CA . GLY E 1 112 ? 36.525 113.998 83.695 1.00 28.24 112 GLY E CA 1
ATOM 11977 C C . GLY E 1 112 ? 36.094 113.209 82.473 1.00 28.69 112 GLY E C 1
ATOM 11978 O O . GLY E 1 112 ? 34.935 112.808 82.356 1.00 28.55 112 GLY E O 1
ATOM 11979 N N . GLU E 1 113 ? 37.044 112.967 81.574 1.00 29.35 113 GLU E N 1
ATOM 11980 C CA . GLU E 1 113 ? 36.793 112.243 80.329 1.00 29.93 113 GLU E CA 1
ATOM 11981 C C . GLU E 1 113 ? 36.556 110.738 80.434 1.00 29.55 113 GLU E C 1
ATOM 11982 O O . GLU E 1 113 ? 36.046 110.132 79.491 1.00 29.90 113 GLU E O 1
ATOM 11988 N N . VAL E 1 114 ? 36.917 110.126 81.556 1.00 28.84 114 VAL E N 1
ATOM 11989 C CA . VAL E 1 114 ? 36.729 108.683 81.694 1.00 28.44 114 VAL E CA 1
ATOM 11990 C C . VAL E 1 114 ? 35.699 108.298 82.740 1.00 28.21 114 VAL E C 1
ATOM 11991 O O . VAL E 1 114 ? 35.536 107.119 83.054 1.00 28.40 114 VAL E O 1
ATOM 11995 N N . ALA E 1 115 ? 34.999 109.289 83.277 1.00 27.37 115 ALA E N 1
ATOM 11996 C CA . ALA E 1 115 ? 33.992 109.026 84.290 1.00 26.61 115 ALA E CA 1
ATOM 11997 C C . ALA E 1 115 ? 32.584 109.304 83.780 1.00 26.16 115 ALA E C 1
ATOM 11998 O O . ALA E 1 115 ? 32.361 110.215 82.982 1.00 25.63 115 ALA E O 1
ATOM 12000 N N . ARG E 1 116 ? 31.640 108.499 84.250 1.00 25.56 116 ARG E N 1
ATOM 12001 C CA . ARG E 1 116 ? 30.242 108.637 83.880 1.00 25.38 116 ARG E CA 1
ATOM 12002 C C . ARG E 1 116 ? 29.624 109.683 84.805 1.00 24.49 116 ARG E C 1
ATOM 12003 O O . ARG E 1 116 ? 29.890 109.693 86.007 1.00 24.50 116 ARG E O 1
ATOM 12011 N N . PRO E 1 117 ? 28.807 110.594 84.252 1.00 23.30 117 PRO E N 1
ATOM 12012 C CA . PRO E 1 117 ? 28.178 111.628 85.081 1.00 22.40 117 PRO E CA 1
ATOM 12013 C C . PRO E 1 117 ? 27.389 111.013 86.235 1.00 21.24 117 PRO E C 1
ATOM 12014 O O . PRO E 1 117 ? 26.514 110.174 86.019 1.00 21.13 117 PRO E O 1
ATOM 12018 N N . ASP E 1 118 ? 27.706 111.428 87.458 1.00 20.13 118 ASP E N 1
ATOM 12019 C CA . ASP E 1 118 ? 27.018 110.912 88.635 1.00 18.90 118 ASP E CA 1
ATOM 12020 C C . ASP E 1 118 ? 25.657 111.595 88.767 1.00 18.31 118 ASP E C 1
ATOM 12021 O O . ASP E 1 118 ? 25.575 112.803 88.995 1.00 17.70 118 ASP E O 1
ATOM 12026 N N . VAL E 1 119 ? 24.591 110.811 88.623 1.00 17.48 119 VAL E N 1
ATOM 12027 C CA . VAL E 1 119 ? 23.234 111.338 88.699 1.00 17.20 119 VAL E CA 1
ATOM 12028 C C . VAL E 1 119 ? 22.921 111.997 90.038 1.00 17.22 119 VAL E C 1
ATOM 12029 O O . VAL E 1 119 ? 22.354 113.092 90.081 1.00 17.05 119 VAL E O 1
ATOM 12033 N N . GLN E 1 120 ? 23.284 111.341 91.132 1.00 17.26 120 GLN E N 1
ATOM 12034 C CA . GLN E 1 120 ? 23.027 111.915 92.442 1.00 17.66 120 GLN E CA 1
ATOM 12035 C C . GLN E 1 120 ? 23.783 113.233 92.626 1.00 16.84 120 GLN E C 1
ATOM 12036 O O . GLN E 1 120 ? 23.275 114.160 93.257 1.00 16.57 120 GLN E O 1
ATOM 12042 N N . ALA E 1 121 ? 24.982 113.324 92.058 1.00 15.82 121 ALA E N 1
ATOM 12043 C CA . ALA E 1 121 ? 25.772 114.546 92.161 1.00 15.25 121 ALA E CA 1
ATOM 12044 C C . ALA E 1 121 ? 25.045 115.687 91.448 1.00 15.33 121 ALA E C 1
ATOM 12045 O O . ALA E 1 121 ? 25.036 116.825 91.914 1.00 15.15 121 ALA E O 1
ATOM 12047 N N . ILE E 1 122 ? 24.427 115.371 90.315 1.00 15.38 122 ILE E N 1
ATOM 12048 C CA . ILE E 1 122 ? 23.695 116.367 89.543 1.00 15.27 122 ILE E CA 1
ATOM 12049 C C . ILE E 1 122 ? 22.490 116.828 90.350 1.00 15.53 122 ILE E C 1
ATOM 12050 O O . ILE E 1 122 ? 22.122 118.001 90.324 1.00 16.03 122 ILE E O 1
ATOM 12055 N N . ASP E 1 123 ? 21.884 115.899 91.077 1.00 16.25 123 ASP E N 1
ATOM 12056 C CA . ASP E 1 123 ? 20.735 116.217 91.911 1.00 16.63 123 ASP E CA 1
ATOM 12057 C C . ASP E 1 123 ? 21.165 117.196 93.003 1.00 16.91 123 ASP E C 1
ATOM 12058 O O . ASP E 1 123 ? 20.446 118.139 93.331 1.00 17.16 123 ASP E O 1
ATOM 12063 N N . ALA E 1 124 ? 22.346 116.964 93.564 1.00 16.80 124 ALA E N 1
ATOM 12064 C CA . ALA E 1 124 ? 22.871 117.827 94.617 1.00 16.79 124 ALA E CA 1
ATOM 12065 C C . ALA E 1 124 ? 23.101 119.238 94.085 1.00 16.88 124 ALA E C 1
ATOM 12066 O O . ALA E 1 124 ? 22.800 120.223 94.758 1.00 16.48 124 ALA E O 1
ATOM 12068 N N . ILE E 1 125 ? 23.643 119.332 92.873 1.00 17.27 125 ILE E N 1
ATOM 12069 C CA . ILE E 1 125 ? 23.904 120.627 92.257 1.00 16.91 125 ILE E CA 1
ATOM 12070 C C . ILE E 1 125 ? 22.598 121.396 92.091 1.00 17.08 125 ILE E C 1
ATOM 12071 O O . ILE E 1 125 ? 22.519 122.581 92.410 1.00 17.11 125 ILE E O 1
ATOM 12076 N N . LEU E 1 126 ? 21.572 120.714 91.592 1.00 17.40 126 LEU E N 1
ATOM 12077 C CA . LEU E 1 126 ? 20.275 121.343 91.379 1.00 18.17 126 LEU E CA 1
ATOM 12078 C C . LEU E 1 126 ? 19.662 121.837 92.685 1.00 19.15 126 LEU E C 1
ATOM 12079 O O . LEU E 1 126 ? 18.958 122.849 92.699 1.00 19.95 126 LEU E O 1
ATOM 12084 N N . ASN E 1 127 ? 19.925 121.133 93.783 1.00 19.63 127 ASN E N 1
ATOM 12085 C CA . ASN E 1 127 ? 19.399 121.552 95.080 1.00 20.21 127 ASN E CA 1
ATOM 12086 C C . ASN E 1 127 ? 20.235 122.696 95.630 1.00 20.20 127 ASN E C 1
ATOM 12087 O O . ASN E 1 127 ? 19.708 123.645 96.210 1.00 20.49 127 ASN E O 1
ATOM 12092 N N . ALA E 1 128 ? 21.545 122.599 95.438 1.00 19.84 128 ALA E N 1
ATOM 12093 C CA . ALA E 1 128 ? 22.472 123.609 95.921 1.00 19.63 128 ALA E CA 1
ATOM 12094 C C . ALA E 1 128 ? 22.291 124.957 95.234 1.00 19.63 128 ALA E C 1
ATOM 12095 O O . ALA E 1 128 ? 22.359 126.000 95.884 1.00 19.77 128 ALA E O 1
ATOM 12097 N N . ASP E 1 129 ? 22.063 124.936 93.924 1.00 19.01 129 ASP E N 1
ATOM 12098 C CA . ASP E 1 129 ? 21.897 126.171 93.168 1.00 18.68 129 ASP E CA 1
ATOM 12099 C C . ASP E 1 129 ? 20.560 126.247 92.431 1.00 19.17 129 ASP E C 1
ATOM 12100 O O . ASP E 1 129 ? 20.452 125.858 91.268 1.00 18.82 129 ASP E O 1
ATOM 12105 N N . PRO E 1 130 ? 19.520 126.764 93.104 1.00 19.68 130 PRO E N 1
ATOM 12106 C CA . PRO E 1 130 ? 18.185 126.894 92.510 1.00 20.17 130 PRO E CA 1
ATOM 12107 C C . PRO E 1 130 ? 18.131 127.881 91.344 1.00 20.56 130 PRO E C 1
ATOM 12108 O O . PRO E 1 130 ? 17.120 127.988 90.651 1.00 21.06 130 PRO E O 1
ATOM 12112 N N . THR E 1 131 ? 19.229 128.596 91.131 1.00 20.51 131 THR E N 1
ATOM 12113 C CA . THR E 1 131 ? 19.319 129.572 90.053 1.00 20.89 131 THR E CA 1
ATOM 12114 C C . THR E 1 131 ? 19.437 128.906 88.682 1.00 20.02 131 THR E C 1
ATOM 12115 O O . THR E 1 131 ? 19.136 129.520 87.658 1.00 19.97 131 THR E O 1
ATOM 12119 N N . ILE E 1 132 ? 19.876 127.652 88.665 1.00 19.11 132 ILE E N 1
ATOM 12120 C CA . ILE E 1 132 ? 20.015 126.909 87.418 1.00 18.30 132 ILE E CA 1
ATOM 12121 C C . ILE E 1 132 ? 18.625 126.702 86.815 1.00 17.93 132 ILE E C 1
ATOM 12122 O O . ILE E 1 132 ? 17.683 126.332 87.517 1.00 17.65 132 ILE E O 1
ATOM 12127 N N . SER E 1 133 ? 18.500 126.948 85.515 1.00 17.27 133 SER E N 1
ATOM 12128 C CA . SER E 1 133 ? 17.217 126.802 84.838 1.00 16.41 133 SER E CA 1
ATOM 12129 C C . SER E 1 133 ? 17.276 125.807 83.685 1.00 15.65 133 SER E C 1
ATOM 12130 O O . SER E 1 133 ? 16.245 125.321 83.223 1.00 15.74 133 SER E O 1
ATOM 12133 N N . HIS E 1 134 ? 18.485 125.514 83.220 1.00 15.02 134 HIS E N 1
ATOM 12134 C CA . HIS E 1 134 ? 18.674 124.582 82.117 1.00 14.77 134 HIS E CA 1
ATOM 12135 C C . HIS E 1 134 ? 19.747 123.548 82.435 1.00 14.80 134 HIS E C 1
ATOM 12136 O O . HIS E 1 134 ? 20.637 123.788 83.248 1.00 15.08 134 HIS E O 1
ATOM 12143 N N . ILE E 1 135 ? 19.652 122.400 81.772 1.00 14.31 135 ILE E N 1
ATOM 12144 C CA . ILE E 1 135 ? 20.613 121.315 81.926 1.00 14.22 135 ILE E CA 1
ATOM 12145 C C . ILE E 1 135 ? 21.010 120.866 80.523 1.00 14.56 135 ILE E C 1
ATOM 12146 O O . ILE E 1 135 ? 20.147 120.560 79.698 1.00 14.48 135 ILE E O 1
ATOM 12151 N N . ALA E 1 136 ? 22.310 120.839 80.253 1.00 14.22 136 ALA E N 1
ATOM 12152 C CA . ALA E 1 136 ? 22.810 120.421 78.950 1.00 14.31 136 ALA E CA 1
ATOM 12153 C C . ALA E 1 136 ? 23.804 119.285 79.140 1.00 14.40 136 ALA E C 1
ATOM 12154 O O . ALA E 1 136 ? 24.686 119.359 79.994 1.00 14.43 136 ALA E O 1
ATOM 12164 N N . VAL E 1 138 ? 25.792 115.783 76.835 1.00 13.35 138 VAL E N 1
ATOM 12165 C CA . VAL E 1 138 ? 26.014 115.031 75.613 1.00 14.07 138 VAL E CA 1
ATOM 12166 C C . VAL E 1 138 ? 25.515 113.602 75.851 1.00 15.12 138 VAL E C 1
ATOM 12167 O O . VAL E 1 138 ? 25.713 113.041 76.932 1.00 15.15 138 VAL E O 1
ATOM 12171 N N . HIS E 1 139 ? 24.856 113.018 74.857 1.00 15.30 139 HIS E N 1
ATOM 12172 C CA . HIS E 1 139 ? 24.369 111.651 75.000 1.00 16.11 139 HIS E CA 1
ATOM 12173 C C . HIS E 1 139 ? 25.529 110.693 74.748 1.00 16.18 139 HIS E C 1
ATOM 12174 O O . HIS E 1 139 ? 25.957 109.958 75.636 1.00 16.15 139 HIS E O 1
ATOM 12181 N N . SER E 1 140 ? 26.033 110.717 73.522 1.00 16.55 140 SER E N 1
ATOM 12182 C CA . SER E 1 140 ? 27.150 109.870 73.120 1.00 16.79 140 SER E CA 1
ATOM 12183 C C . SER E 1 140 ? 28.406 110.731 73.013 1.00 17.03 140 SER E C 1
ATOM 12184 O O . SER E 1 140 ? 28.551 111.520 72.081 1.00 16.54 140 SER E O 1
ATOM 12187 N N . GLU E 1 141 ? 29.304 110.590 73.981 1.00 17.70 141 GLU E N 1
ATOM 12188 C CA . GLU E 1 141 ? 30.539 111.359 73.982 1.00 18.88 141 GLU E CA 1
ATOM 12189 C C . GLU E 1 141 ? 31.577 110.647 73.112 1.00 19.36 141 GLU E C 1
ATOM 12190 O O . GLU E 1 141 ? 32.317 109.778 73.572 1.00 19.41 141 GLU E O 1
ATOM 12196 N N . THR E 1 142 ? 31.610 111.039 71.844 1.00 19.87 142 THR E N 1
ATOM 12197 C CA . THR E 1 142 ? 32.497 110.459 70.842 1.00 20.64 142 THR E CA 1
ATOM 12198 C C . THR E 1 142 ? 33.981 110.551 71.167 1.00 20.70 142 THR E C 1
ATOM 12199 O O . THR E 1 142 ? 34.799 109.866 70.552 1.00 21.01 142 THR E O 1
ATOM 12203 N N . THR E 1 143 ? 34.326 111.402 72.124 1.00 20.92 143 THR E N 1
ATOM 12204 C CA . THR E 1 143 ? 35.713 111.585 72.540 1.00 21.03 143 THR E CA 1
ATOM 12205 C C . THR E 1 143 ? 36.304 110.274 73.042 1.00 21.08 143 THR E C 1
ATOM 12206 O O . THR E 1 143 ? 37.461 109.959 72.772 1.00 21.71 143 THR E O 1
ATOM 12210 N N . THR E 1 144 ? 35.490 109.512 73.768 1.00 20.74 144 THR E N 1
ATOM 12211 C CA . THR E 1 144 ? 35.930 108.256 74.363 1.00 21.05 144 THR E CA 1
ATOM 12212 C C . THR E 1 144 ? 35.014 107.068 74.083 1.00 21.33 144 THR E C 1
ATOM 12213 O O . THR E 1 144 ? 35.345 105.936 74.432 1.00 21.07 144 THR E O 1
ATOM 12217 N N . GLY E 1 145 ? 33.864 107.324 73.469 1.00 21.15 145 GLY E N 1
ATOM 12218 C CA . GLY E 1 145 ? 32.930 106.249 73.195 1.00 21.14 145 GLY E CA 1
ATOM 12219 C C . GLY E 1 145 ? 32.041 106.046 74.407 1.00 21.02 145 GLY E C 1
ATOM 12220 O O . GLY E 1 145 ? 31.370 105.025 74.541 1.00 20.93 145 GLY E O 1
ATOM 12229 N N . LEU E 1 147 ? 28.896 106.632 76.932 1.00 19.84 147 LEU E N 1
ATOM 12230 C CA . LEU E 1 147 ? 27.460 106.853 76.757 1.00 19.46 147 LEU E CA 1
ATOM 12231 C C . LEU E 1 147 ? 26.903 107.401 78.070 1.00 19.05 147 LEU E C 1
ATOM 12232 O O . LEU E 1 147 ? 26.968 106.738 79.102 1.00 19.05 147 LEU E O 1
ATOM 12237 N N . ASN E 1 148 ? 26.362 108.614 78.032 1.00 18.38 148 ASN E N 1
ATOM 12238 C CA . ASN E 1 148 ? 25.825 109.233 79.236 1.00 18.03 148 ASN E CA 1
ATOM 12239 C C . ASN E 1 148 ? 24.364 108.871 79.496 1.00 17.78 148 ASN E C 1
ATOM 12240 O O . ASN E 1 148 ? 23.627 108.517 78.577 1.00 17.89 148 ASN E O 1
ATOM 12245 N N . PRO E 1 149 ? 23.932 108.946 80.765 1.00 17.62 149 PRO E N 1
ATOM 12246 C CA . PRO E 1 149 ? 22.560 108.624 81.177 1.00 17.36 149 PRO E CA 1
ATOM 12247 C C . PRO E 1 149 ? 21.546 109.746 80.967 1.00 17.13 149 PRO E C 1
ATOM 12248 O O . PRO E 1 149 ? 21.073 110.345 81.934 1.00 16.34 149 PRO E O 1
ATOM 12252 N N . ILE E 1 150 ? 21.203 110.019 79.709 1.00 17.12 150 ILE E N 1
ATOM 12253 C CA . ILE E 1 150 ? 20.248 111.083 79.401 1.00 16.95 150 ILE E CA 1
ATOM 12254 C C . ILE E 1 150 ? 18.890 110.788 80.029 1.00 17.61 150 ILE E C 1
ATOM 12255 O O . ILE E 1 150 ? 18.131 111.697 80.367 1.00 17.33 150 ILE E O 1
ATOM 12260 N N . ASP E 1 151 ? 18.603 109.503 80.191 1.00 18.24 151 ASP E N 1
ATOM 12261 C CA . ASP E 1 151 ? 17.360 109.038 80.789 1.00 19.16 151 ASP E CA 1
ATOM 12262 C C . ASP E 1 151 ? 17.212 109.520 82.236 1.00 18.91 151 ASP E C 1
ATOM 12263 O O . ASP E 1 151 ? 16.273 110.250 82.577 1.00 17.91 151 ASP E O 1
ATOM 12268 N N . GLU E 1 152 ? 18.148 109.107 83.085 1.00 18.34 152 GLU E N 1
ATOM 12269 C CA . GLU E 1 152 ? 18.128 109.480 84.493 1.00 18.39 152 GLU E CA 1
ATOM 12270 C C . GLU E 1 152 ? 18.231 110.990 84.712 1.00 17.57 152 GLU E C 1
ATOM 12271 O O . GLU E 1 152 ? 17.583 111.535 85.605 1.00 16.75 152 GLU E O 1
ATOM 12277 N N . VAL E 1 153 ? 19.039 111.669 83.904 1.00 16.52 153 VAL E N 1
ATOM 12278 C CA . VAL E 1 153 ? 19.183 113.111 84.057 1.00 16.32 153 VAL E CA 1
ATOM 12279 C C . VAL E 1 153 ? 17.889 113.810 83.638 1.00 16.38 153 VAL E C 1
ATOM 12280 O O . VAL E 1 153 ? 17.537 114.860 84.175 1.00 16.60 153 VAL E O 1
ATOM 12284 N N . GLY E 1 154 ? 17.177 113.219 82.684 1.00 16.20 154 GLY E N 1
ATOM 12285 C CA . GLY E 1 154 ? 15.921 113.796 82.241 1.00 16.18 154 GLY E CA 1
ATOM 12286 C C . GLY E 1 154 ? 14.872 113.736 83.342 1.00 16.52 154 GLY E C 1
ATOM 12287 O O . GLY E 1 154 ? 14.060 114.648 83.491 1.00 16.26 154 GLY E O 1
ATOM 12288 N N . ALA E 1 155 ? 14.883 112.654 84.115 1.00 16.40 155 ALA E N 1
ATOM 12289 C CA . ALA E 1 155 ? 13.934 112.498 85.211 1.00 17.13 155 ALA E CA 1
ATOM 12290 C C . ALA E 1 155 ? 14.205 113.623 86.200 1.00 17.41 155 ALA E C 1
ATOM 12291 O O . ALA E 1 155 ? 13.284 114.211 86.770 1.00 17.01 155 ALA E O 1
ATOM 12293 N N . LEU E 1 156 ? 15.487 113.919 86.383 1.00 17.83 156 LEU E N 1
ATOM 12294 C CA . LEU E 1 156 ? 15.923 114.979 87.275 1.00 18.54 156 LEU E CA 1
ATOM 12295 C C . LEU E 1 156 ? 15.425 116.319 86.739 1.00 19.12 156 LEU E C 1
ATOM 12296 O O . LEU E 1 156 ? 14.875 117.135 87.480 1.00 18.76 156 LEU E O 1
ATOM 12301 N N . ALA E 1 157 ? 15.614 116.537 85.442 1.00 19.74 157 ALA E N 1
ATOM 12302 C CA . ALA E 1 157 ? 15.179 117.780 84.810 1.00 20.50 157 ALA E CA 1
ATOM 12303 C C . ALA E 1 157 ? 13.680 117.962 84.998 1.00 21.31 157 ALA E C 1
ATOM 12304 O O . ALA E 1 157 ? 13.202 119.068 85.258 1.00 21.40 157 ALA E O 1
ATOM 12306 N N . HIS E 1 158 ? 12.941 116.867 84.866 1.00 22.30 158 HIS E N 1
ATOM 12307 C CA . HIS E 1 158 ? 11.493 116.907 85.009 1.00 23.81 158 HIS E CA 1
ATOM 12308 C C . HIS E 1 158 ? 11.083 117.158 86.461 1.00 24.13 158 HIS E C 1
ATOM 12309 O O . HIS E 1 158 ? 10.186 117.957 86.732 1.00 24.17 158 HIS E O 1
ATOM 12316 N N . ARG E 1 159 ? 11.749 116.482 87.389 1.00 24.27 159 ARG E N 1
ATOM 12317 C CA . ARG E 1 159 ? 11.444 116.643 88.807 1.00 24.94 159 ARG E CA 1
ATOM 12318 C C . ARG E 1 159 ? 11.611 118.095 89.260 1.00 24.59 159 ARG E C 1
ATOM 12319 O O . ARG E 1 159 ? 10.745 118.637 89.943 1.00 24.46 159 ARG E O 1
ATOM 12327 N N . TYR E 1 160 ? 12.718 118.725 88.870 1.00 24.09 160 TYR E N 1
ATOM 12328 C CA . TYR E 1 160 ? 12.985 120.108 89.262 1.00 23.37 160 TYR E CA 1
ATOM 12329 C C . TYR E 1 160 ? 12.533 121.171 88.264 1.00 22.97 160 TYR E C 1
ATOM 12330 O O . TYR E 1 160 ? 12.814 122.358 88.443 1.00 22.94 160 TYR E O 1
ATOM 12339 N N . GLY E 1 161 ? 11.834 120.746 87.217 1.00 22.25 161 GLY E N 1
ATOM 12340 C CA . GLY E 1 161 ? 11.342 121.687 86.226 1.00 21.35 161 GLY E CA 1
ATOM 12341 C C . GLY E 1 161 ? 12.390 122.491 85.475 1.00 20.90 161 GLY E C 1
ATOM 12342 O O . GLY E 1 161 ? 12.249 123.703 85.320 1.00 20.97 161 GLY E O 1
ATOM 12343 N N . LYS E 1 162 ? 13.437 121.826 85.000 1.00 20.16 162 LYS E N 1
ATOM 12344 C CA . LYS E 1 162 ? 14.491 122.503 84.247 1.00 19.81 162 LYS E CA 1
ATOM 12345 C C . LYS E 1 162 ? 14.360 122.160 82.761 1.00 19.28 162 LYS E C 1
ATOM 12346 O O . LYS E 1 162 ? 13.870 121.088 82.409 1.00 19.07 162 LYS E O 1
ATOM 12352 N N . THR E 1 163 ? 14.788 123.076 81.894 1.00 18.36 163 THR E N 1
ATOM 12353 C CA . THR E 1 163 ? 14.745 122.840 80.456 1.00 17.07 163 THR E CA 1
ATOM 12354 C C . THR E 1 163 ? 15.939 121.937 80.157 1.00 16.56 163 THR E C 1
ATOM 12355 O O . THR E 1 163 ? 17.069 122.248 80.530 1.00 17.04 163 THR E O 1
ATOM 12359 N N . TYR E 1 164 ? 15.682 120.822 79.484 1.00 16.03 164 TYR E N 1
ATOM 12360 C CA . TYR E 1 164 ? 16.715 119.832 79.188 1.00 15.18 164 TYR E CA 1
ATOM 12361 C C . TYR E 1 164 ? 17.217 119.845 77.742 1.00 15.31 164 TYR E C 1
ATOM 12362 O O . TYR E 1 164 ? 16.444 119.667 76.801 1.00 15.59 164 TYR E O 1
ATOM 12371 N N . ILE E 1 165 ? 18.521 120.055 77.584 1.00 15.25 165 ILE E N 1
ATOM 12372 C CA . ILE E 1 165 ? 19.171 120.096 76.274 1.00 14.86 165 ILE E CA 1
ATOM 12373 C C . ILE E 1 165 ? 20.088 118.887 76.128 1.00 15.04 165 ILE E C 1
ATOM 12374 O O . ILE E 1 165 ? 20.949 118.649 76.976 1.00 14.74 165 ILE E O 1
ATOM 12379 N N . VAL E 1 166 ? 19.914 118.129 75.049 1.00 14.85 166 VAL E N 1
ATOM 12380 C CA . VAL E 1 166 ? 20.743 116.953 74.830 1.00 14.70 166 VAL E CA 1
ATOM 12381 C C . VAL E 1 166 ? 21.449 116.936 73.480 1.00 15.08 166 VAL E C 1
ATOM 12382 O O . VAL E 1 166 ? 20.814 117.002 72.421 1.00 14.96 166 VAL E O 1
ATOM 12386 N N . ASP E 1 167 ? 22.773 116.850 73.530 1.00 14.91 167 ASP E N 1
ATOM 12387 C CA . ASP E 1 167 ? 23.576 116.780 72.319 1.00 14.86 167 ASP E CA 1
ATOM 12388 C C . ASP E 1 167 ? 23.660 115.305 71.934 1.00 14.41 167 ASP E C 1
ATOM 12389 O O . ASP E 1 167 ? 24.484 114.566 72.472 1.00 14.41 167 ASP E O 1
ATOM 12394 N N . ALA E 1 168 ? 22.800 114.882 71.013 1.00 13.57 168 ALA E N 1
ATOM 12395 C CA . ALA E 1 168 ? 22.779 113.497 70.555 1.00 13.75 168 ALA E CA 1
ATOM 12396 C C . ALA E 1 168 ? 23.362 113.396 69.149 1.00 13.94 168 ALA E C 1
ATOM 12397 O O . ALA E 1 168 ? 22.891 112.613 68.320 1.00 13.88 168 ALA E O 1
ATOM 12407 N N . SER E 1 170 ? 26.033 112.013 67.926 1.00 14.48 170 SER E N 1
ATOM 12408 C CA . SER E 1 170 ? 26.462 110.674 67.530 1.00 14.79 170 SER E CA 1
ATOM 12409 C C . SER E 1 170 ? 25.615 109.515 68.037 1.00 14.76 170 SER E C 1
ATOM 12410 O O . SER E 1 170 ? 26.078 108.374 68.060 1.00 15.99 170 SER E O 1
ATOM 12413 N N . SER E 1 171 ? 24.376 109.786 68.432 1.00 14.58 171 SER E N 1
ATOM 12414 C CA . SER E 1 171 ? 23.511 108.718 68.918 1.00 14.14 171 SER E CA 1
ATOM 12415 C C . SER E 1 171 ? 22.167 108.672 68.203 1.00 14.09 171 SER E C 1
ATOM 12416 O O . SER E 1 171 ? 21.672 107.593 67.879 1.00 14.42 171 SER E O 1
ATOM 12419 N N . PHE E 1 172 ? 21.577 109.838 67.962 1.00 13.85 172 PHE E N 1
ATOM 12420 C CA . PHE E 1 172 ? 20.283 109.901 67.293 1.00 13.99 172 PHE E CA 1
ATOM 12421 C C . PHE E 1 172 ? 20.314 109.177 65.949 1.00 13.99 172 PHE E C 1
ATOM 12422 O O . PHE E 1 172 ? 21.172 109.443 65.106 1.00 13.62 172 PHE E O 1
ATOM 12430 N N . GLY E 1 173 ? 19.364 108.266 65.758 1.00 14.36 173 GLY E N 1
ATOM 12431 C CA . GLY E 1 173 ? 19.301 107.503 64.526 1.00 14.21 173 GLY E CA 1
ATOM 12432 C C . GLY E 1 173 ? 19.996 106.161 64.676 1.00 14.72 173 GLY E C 1
ATOM 12433 O O . GLY E 1 173 ? 19.811 105.258 63.856 1.00 14.57 173 GLY E O 1
ATOM 12434 N N . GLY E 1 174 ? 20.795 106.025 65.731 1.00 14.41 174 GLY E N 1
ATOM 12435 C CA . GLY E 1 174 ? 21.510 104.780 65.960 1.00 14.44 174 GLY E CA 1
ATOM 12436 C C . GLY E 1 174 ? 21.180 104.107 67.283 1.00 14.56 174 GLY E C 1
ATOM 12437 O O . GLY E 1 174 ? 21.541 102.953 67.502 1.00 14.68 174 GLY E O 1
ATOM 12438 N N . ILE E 1 175 ? 20.506 104.830 68.171 1.00 14.10 175 ILE E N 1
ATOM 12439 C CA . ILE E 1 175 ? 20.125 104.294 69.474 1.00 14.61 175 ILE E CA 1
ATOM 12440 C C . ILE E 1 175 ? 18.673 104.669 69.737 1.00 15.54 175 ILE E C 1
ATOM 12441 O O . ILE E 1 175 ? 18.312 105.845 69.699 1.00 15.15 175 ILE E O 1
ATOM 12446 N N . PRO E 1 176 ? 17.819 103.669 70.009 1.00 16.21 176 PRO E N 1
ATOM 12447 C CA . PRO E 1 176 ? 16.401 103.928 70.271 1.00 16.43 176 PRO E CA 1
ATOM 12448 C C . PRO E 1 176 ? 16.185 104.964 71.366 1.00 16.89 176 PRO E C 1
ATOM 12449 O O . PRO E 1 176 ? 16.849 104.935 72.399 1.00 16.66 176 PRO E O 1
ATOM 12461 N N . ASP E 1 178 ? 12.958 108.127 72.736 1.00 17.66 178 ASP E N 1
ATOM 12462 C CA . ASP E 1 178 ? 11.743 108.907 72.548 1.00 17.49 178 ASP E CA 1
ATOM 12463 C C . ASP E 1 178 ? 12.005 110.110 73.442 1.00 17.75 178 ASP E C 1
ATOM 12464 O O . ASP E 1 178 ? 11.887 110.032 74.667 1.00 17.41 178 ASP E O 1
ATOM 12469 N N . ILE E 1 179 ? 12.388 111.219 72.822 1.00 17.83 179 ILE E N 1
ATOM 12470 C CA . ILE E 1 179 ? 12.726 112.423 73.564 1.00 17.84 179 ILE E CA 1
ATOM 12471 C C . ILE E 1 179 ? 11.611 112.973 74.439 1.00 18.17 179 ILE E C 1
ATOM 12472 O O . ILE E 1 179 ? 11.877 113.695 75.399 1.00 18.17 179 ILE E O 1
ATOM 12477 N N . ALA E 1 180 ? 10.366 112.635 74.117 1.00 18.52 180 ALA E N 1
ATOM 12478 C CA . ALA E 1 180 ? 9.245 113.109 74.920 1.00 18.81 180 ALA E CA 1
ATOM 12479 C C . ALA E 1 180 ? 9.273 112.390 76.262 1.00 18.61 180 ALA E C 1
ATOM 12480 O O . ALA E 1 180 ? 9.157 113.015 77.310 1.00 18.90 180 ALA E O 1
ATOM 12482 N N . ALA E 1 181 ? 9.441 111.071 76.219 1.00 18.83 181 ALA E N 1
ATOM 12483 C CA . ALA E 1 181 ? 9.481 110.265 77.436 1.00 18.61 181 ALA E CA 1
ATOM 12484 C C . ALA E 1 181 ? 10.716 110.587 78.270 1.00 18.70 181 ALA E C 1
ATOM 12485 O O . ALA E 1 181 ? 10.701 110.450 79.495 1.00 18.95 181 ALA E O 1
ATOM 12487 N N . LEU E 1 182 ? 11.783 111.017 77.603 1.00 18.51 182 LEU E N 1
ATOM 12488 C CA . LEU E 1 182 ? 13.028 111.359 78.284 1.00 17.97 182 LEU E CA 1
ATOM 12489 C C . LEU E 1 182 ? 13.010 112.797 78.785 1.00 17.76 182 LEU E C 1
ATOM 12490 O O . LEU E 1 182 ? 13.985 113.271 79.363 1.00 18.24 182 LEU E O 1
ATOM 12495 N N . HIS E 1 183 ? 11.895 113.484 78.552 1.00 17.84 183 HIS E N 1
ATOM 12496 C CA . HIS E 1 183 ? 11.727 114.868 78.984 1.00 17.53 183 HIS E CA 1
ATOM 12497 C C . HIS E 1 183 ? 12.747 115.807 78.342 1.00 17.45 183 HIS E C 1
ATOM 12498 O O . HIS E 1 183 ? 13.199 116.766 78.972 1.00 17.20 183 HIS E O 1
ATOM 12505 N N . ILE E 1 184 ? 13.104 115.535 77.090 1.00 16.37 184 ILE E N 1
ATOM 12506 C CA . ILE E 1 184 ? 14.074 116.365 76.385 1.00 15.62 184 ILE E CA 1
ATOM 12507 C C . ILE E 1 184 ? 13.380 117.499 75.637 1.00 15.89 184 ILE E C 1
ATOM 12508 O O . ILE E 1 184 ? 12.468 117.275 74.835 1.00 15.53 184 ILE E O 1
ATOM 12513 N N . ASP E 1 185 ? 13.822 118.722 75.913 1.00 15.54 185 ASP E N 1
ATOM 12514 C CA . ASP E 1 185 ? 13.251 119.911 75.296 1.00 15.32 185 ASP E CA 1
ATOM 12515 C C . ASP E 1 185 ? 13.928 120.290 73.987 1.00 15.23 185 ASP E C 1
ATOM 12516 O O . ASP E 1 185 ? 13.298 120.866 73.100 1.00 15.24 185 ASP E O 1
ATOM 12521 N N . TYR E 1 186 ? 15.214 119.976 73.877 1.00 14.88 186 TYR E N 1
ATOM 12522 C CA . TYR E 1 186 ? 15.970 120.266 72.667 1.00 14.32 186 TYR E CA 1
ATOM 12523 C C . TYR E 1 186 ? 16.921 119.117 72.385 1.00 14.61 186 TYR E C 1
ATOM 12524 O O . TYR E 1 186 ? 17.826 118.834 73.174 1.00 15.07 186 TYR E O 1
ATOM 12533 N N . LEU E 1 187 ? 16.697 118.449 71.261 1.00 14.03 187 LEU E N 1
ATOM 12534 C CA . LEU E 1 187 ? 17.526 117.327 70.854 1.00 14.07 187 LEU E CA 1
ATOM 12535 C C . LEU E 1 187 ? 18.338 117.800 69.658 1.00 13.85 187 LEU E C 1
ATOM 12536 O O . LEU E 1 187 ? 17.782 118.185 68.629 1.00 13.67 187 LEU E O 1
ATOM 12541 N N . ILE E 1 188 ? 19.655 117.792 69.808 1.00 13.97 188 ILE E N 1
ATOM 12542 C CA . ILE E 1 188 ? 20.549 118.229 68.747 1.00 14.37 188 ILE E CA 1
ATOM 12543 C C . ILE E 1 188 ? 21.214 117.016 68.115 1.00 14.82 188 ILE E C 1
ATOM 12544 O O . ILE E 1 188 ? 21.697 116.130 68.821 1.00 14.50 188 ILE E O 1
ATOM 12549 N N . SER E 1 189 ? 21.231 116.960 66.788 1.00 14.98 189 SER E N 1
ATOM 12550 C CA . SER E 1 189 ? 21.879 115.839 66.128 1.00 15.46 189 SER E CA 1
ATOM 12551 C C . SER E 1 189 ? 22.471 116.211 64.777 1.00 15.44 189 SER E C 1
ATOM 12552 O O . SER E 1 189 ? 22.272 117.318 64.278 1.00 14.94 189 SER E O 1
ATOM 12555 N N . SER E 1 190 ? 23.196 115.262 64.194 1.00 16.04 190 SER E N 1
ATOM 12556 C CA . SER E 1 190 ? 23.888 115.455 62.930 1.00 15.97 190 SER E CA 1
ATOM 12557 C C . SER E 1 190 ? 23.226 114.782 61.740 1.00 16.28 190 SER E C 1
ATOM 12558 O O . SER E 1 190 ? 22.438 113.850 61.886 1.00 16.63 190 SER E O 1
ATOM 12561 N N . ALA E 1 191 ? 23.563 115.266 60.552 1.00 16.02 191 ALA E N 1
ATOM 12562 C CA . ALA E 1 191 ? 23.028 114.700 59.327 1.00 15.91 191 ALA E CA 1
ATOM 12563 C C . ALA E 1 191 ? 23.984 113.638 58.803 1.00 15.50 191 ALA E C 1
ATOM 12564 O O . ALA E 1 191 ? 23.586 112.771 58.027 1.00 15.90 191 ALA E O 1
ATOM 12566 N N . ASN E 1 192 ? 25.237 113.692 59.248 1.00 14.68 192 ASN E N 1
ATOM 12567 C CA . ASN E 1 192 ? 26.247 112.760 58.756 1.00 14.72 192 ASN E CA 1
ATOM 12568 C C . ASN E 1 192 ? 26.806 111.703 59.703 1.00 14.03 192 ASN E C 1
ATOM 12569 O O . ASN E 1 192 ? 27.959 111.308 59.568 1.00 13.73 192 ASN E O 1
ATOM 12574 N N . LYS E 1 193 ? 26.010 111.239 60.656 1.00 14.31 193 LYS E N 1
ATOM 12575 C CA . LYS E 1 193 ? 26.490 110.203 61.558 1.00 14.36 193 LYS E CA 1
ATOM 12576 C C . LYS E 1 193 ? 25.571 108.983 61.504 1.00 13.91 193 LYS E C 1
ATOM 12577 O O . LYS E 1 193 ? 25.506 108.312 60.476 1.00 13.95 193 LYS E O 1
ATOM 12583 N N . CYS E 1 194 ? 24.851 108.699 62.584 1.00 13.17 194 CYS E N 1
ATOM 12584 C CA . CYS E 1 194 ? 23.973 107.533 62.608 1.00 13.71 194 CYS E CA 1
ATOM 12585 C C . CYS E 1 194 ? 22.926 107.499 61.495 1.00 13.27 194 CYS E C 1
ATOM 12586 O O . CYS E 1 194 ? 22.532 106.422 61.051 1.00 13.19 194 CYS E O 1
ATOM 12589 N N . ILE E 1 195 ? 22.474 108.663 61.042 1.00 12.54 195 ILE E N 1
ATOM 12590 C CA . ILE E 1 195 ? 21.486 108.692 59.973 1.00 12.64 195 ILE E CA 1
ATOM 12591 C C . ILE E 1 195 ? 22.184 108.365 58.651 1.00 12.61 195 ILE E C 1
ATOM 12592 O O . ILE E 1 195 ? 21.546 108.011 57.664 1.00 12.43 195 ILE E O 1
ATOM 12601 N N . GLN E 1 196 ? 23.509 108.471 58.659 1.00 13.16 196 GLN E N 1
ATOM 12602 C CA . GLN E 1 196 ? 24.339 108.166 57.497 1.00 13.46 196 GLN E CA 1
ATOM 12603 C C . GLN E 1 196 ? 24.099 109.083 56.306 1.00 13.50 196 GLN E C 1
ATOM 12604 O O . GLN E 1 196 ? 24.181 108.669 55.148 1.00 13.00 196 GLN E O 1
ATOM 12610 N N . GLY E 1 197 ? 23.793 110.338 56.607 1.00 13.91 197 GLY E N 1
ATOM 12611 C CA . GLY E 1 197 ? 23.593 111.314 55.561 1.00 13.82 197 GLY E CA 1
ATOM 12612 C C . GLY E 1 197 ? 24.958 111.909 55.267 1.00 14.45 197 GLY E C 1
ATOM 12613 O O . GLY E 1 197 ? 25.988 111.349 55.649 1.00 13.65 197 GLY E O 1
ATOM 12614 N N . VAL E 1 198 ? 24.964 113.055 54.601 1.00 14.77 198 VAL E N 1
ATOM 12615 C CA . VAL E 1 198 ? 26.193 113.741 54.237 1.00 14.81 198 VAL E CA 1
ATOM 12616 C C . VAL E 1 198 ? 26.246 115.071 54.999 1.00 14.47 198 VAL E C 1
ATOM 12617 O O . VAL E 1 198 ? 25.209 115.662 55.287 1.00 14.24 198 VAL E O 1
ATOM 12621 N N . PRO E 1 199 ? 27.452 115.546 55.357 1.00 13.87 199 PRO E N 1
ATOM 12622 C CA . PRO E 1 199 ? 27.555 116.817 56.087 1.00 13.61 199 PRO E CA 1
ATOM 12623 C C . PRO E 1 199 ? 27.066 118.018 55.275 1.00 13.44 199 PRO E C 1
ATOM 12624 O O . PRO E 1 199 ? 27.009 117.968 54.043 1.00 13.06 199 PRO E O 1
ATOM 12628 N N . GLY E 1 200 ? 26.700 119.091 55.972 1.00 12.80 200 GLY E N 1
ATOM 12629 C CA . GLY E 1 200 ? 26.224 120.287 55.298 1.00 12.34 200 GLY E CA 1
ATOM 12630 C C . GLY E 1 200 ? 25.282 121.094 56.170 1.00 12.33 200 GLY E C 1
ATOM 12631 O O . GLY E 1 200 ? 25.209 122.321 56.067 1.00 11.92 200 GLY E O 1
ATOM 12632 N N . PHE E 1 201 ? 24.551 120.397 57.030 1.00 11.94 201 PHE E N 1
ATOM 12633 C CA . PHE E 1 201 ? 23.618 121.041 57.941 1.00 12.31 201 PHE E CA 1
ATOM 12634 C C . PHE E 1 201 ? 23.382 120.114 59.119 1.00 12.10 201 PHE E C 1
ATOM 12635 O O . PHE E 1 201 ? 23.722 118.934 59.063 1.00 12.52 201 PHE E O 1
ATOM 12643 N N . ALA E 1 202 ? 22.814 120.660 60.188 1.00 11.90 202 ALA E N 1
ATOM 12644 C CA . ALA E 1 202 ? 22.497 119.882 61.380 1.00 12.16 202 ALA E CA 1
ATOM 12645 C C . ALA E 1 202 ? 21.046 120.202 61.712 1.00 12.31 202 ALA E C 1
ATOM 12646 O O . ALA E 1 202 ? 20.391 120.939 60.974 1.00 13.09 202 ALA E O 1
ATOM 12648 N N . PHE E 1 203 ? 20.533 119.677 62.817 1.00 12.24 203 PHE E N 1
ATOM 12649 C CA . PHE E 1 203 ? 19.145 119.947 63.147 1.00 12.01 203 PHE E CA 1
ATOM 12650 C C . PHE E 1 203 ? 18.814 119.824 64.624 1.00 12.28 203 PHE E C 1
ATOM 12651 O O . PHE E 1 203 ? 19.527 119.181 65.390 1.00 12.54 203 PHE E O 1
ATOM 12659 N N . VAL E 1 204 ? 17.717 120.458 65.012 1.00 12.79 204 VAL E N 1
ATOM 12660 C CA . VAL E 1 204 ? 17.261 120.431 66.393 1.00 12.97 204 VAL E CA 1
ATOM 12661 C C . VAL E 1 204 ? 15.784 120.067 66.420 1.00 13.40 204 VAL E C 1
ATOM 12662 O O . VAL E 1 204 ? 14.974 120.678 65.724 1.00 13.83 204 VAL E O 1
ATOM 12666 N N . ILE E 1 205 ? 15.447 119.052 67.206 1.00 13.96 205 ILE E N 1
ATOM 12667 C CA . ILE E 1 205 ? 14.064 118.620 67.359 1.00 14.12 205 ILE E CA 1
ATOM 12668 C C . ILE E 1 205 ? 13.704 119.146 68.741 1.00 15.07 205 ILE E C 1
ATOM 12669 O O . ILE E 1 205 ? 14.271 118.705 69.740 1.00 15.59 205 ILE E O 1
ATOM 12674 N N . ALA E 1 206 ? 12.773 120.092 68.801 1.00 15.46 206 ALA E N 1
ATOM 12675 C CA . ALA E 1 206 ? 12.408 120.695 70.073 1.00 16.75 206 ALA E CA 1
ATOM 12676 C C . ALA E 1 206 ? 10.937 120.616 70.429 1.00 17.52 206 ALA E C 1
ATOM 12677 O O . ALA E 1 206 ? 10.085 120.388 69.569 1.00 17.70 206 ALA E O 1
ATOM 12679 N N . ARG E 1 207 ? 10.652 120.801 71.715 1.00 18.26 207 ARG E N 1
ATOM 12680 C CA . ARG E 1 207 ? 9.283 120.799 72.201 1.00 19.41 207 ARG E CA 1
ATOM 12681 C C . ARG E 1 207 ? 8.796 122.175 71.775 1.00 19.46 207 ARG E C 1
ATOM 12682 O O . ARG E 1 207 ? 9.345 123.190 72.202 1.00 18.59 207 ARG E O 1
ATOM 12690 N N . GLU E 1 208 ? 7.779 122.209 70.925 1.00 19.90 208 GLU E N 1
ATOM 12691 C CA . GLU E 1 208 ? 7.270 123.475 70.417 1.00 21.41 208 GLU E CA 1
ATOM 12692 C C . GLU E 1 208 ? 6.938 124.506 71.494 1.00 21.62 208 GLU E C 1
ATOM 12693 O O . GLU E 1 208 ? 7.213 125.690 71.324 1.00 21.74 208 GLU E O 1
ATOM 12699 N N . GLN E 1 209 ? 6.363 124.059 72.605 1.00 22.60 209 GLN E N 1
ATOM 12700 C CA . GLN E 1 209 ? 6.003 124.977 73.681 1.00 23.66 209 GLN E CA 1
ATOM 12701 C C . GLN E 1 209 ? 7.215 125.752 74.187 1.00 22.93 209 GLN E C 1
ATOM 12702 O O . GLN E 1 209 ? 7.095 126.896 74.616 1.00 22.99 209 GLN E O 1
ATOM 12708 N N . LYS E 1 210 ? 8.383 125.122 74.140 1.00 22.30 210 LYS E N 1
ATOM 12709 C CA . LYS E 1 210 ? 9.610 125.765 74.591 1.00 22.00 210 LYS E CA 1
ATOM 12710 C C . LYS E 1 210 ? 10.170 126.728 73.545 1.00 21.36 210 LYS E C 1
ATOM 12711 O O . LYS E 1 210 ? 10.410 127.898 73.835 1.00 20.99 210 LYS E O 1
ATOM 12717 N N . LEU E 1 211 ? 10.374 126.227 72.331 1.00 20.51 211 LEU E N 1
ATOM 12718 C CA . LEU E 1 211 ? 10.924 127.037 71.251 1.00 20.45 211 LEU E CA 1
ATOM 12719 C C . LEU E 1 211 ? 10.058 128.256 70.944 1.00 20.62 211 LEU E C 1
ATOM 12720 O O . LEU E 1 211 ? 10.573 129.335 70.660 1.00 20.78 211 LEU E O 1
ATOM 12725 N N . ALA E 1 212 ? 8.742 128.079 71.005 1.00 20.61 212 ALA E N 1
ATOM 12726 C CA . ALA E 1 212 ? 7.805 129.159 70.712 1.00 21.11 212 ALA E CA 1
ATOM 12727 C C . ALA E 1 212 ? 8.008 130.409 71.565 1.00 21.11 212 ALA E C 1
ATOM 12728 O O . ALA E 1 212 ? 7.549 131.492 71.203 1.00 21.48 212 ALA E O 1
ATOM 12730 N N . ALA E 1 213 ? 8.695 130.266 72.692 1.00 20.72 213 ALA E N 1
ATOM 12731 C CA . ALA E 1 213 ? 8.927 131.406 73.572 1.00 20.65 213 ALA E CA 1
ATOM 12732 C C . ALA E 1 213 ? 10.347 131.970 73.470 1.00 20.67 213 ALA E C 1
ATOM 12733 O O . ALA E 1 213 ? 10.780 132.724 74.340 1.00 20.88 213 ALA E O 1
ATOM 12735 N N . CYS E 1 214 ? 11.063 131.632 72.403 1.00 20.39 214 CYS E N 1
ATOM 12736 C CA . CYS E 1 214 ? 12.439 132.099 72.257 1.00 20.32 214 CYS E CA 1
ATOM 12737 C C . CYS E 1 214 ? 12.680 133.267 71.297 1.00 20.21 214 CYS E C 1
ATOM 12738 O O . CYS E 1 214 ? 13.816 133.510 70.888 1.00 19.31 214 CYS E O 1
ATOM 12741 N N . LYS E 1 215 ? 11.624 133.994 70.949 1.00 20.44 215 LYS E N 1
ATOM 12742 C CA . LYS E 1 215 ? 11.759 135.127 70.038 1.00 20.68 215 LYS E CA 1
ATOM 12743 C C . LYS E 1 215 ? 12.626 136.223 70.645 1.00 20.31 215 LYS E C 1
ATOM 12744 O O . LYS E 1 215 ? 12.351 136.700 71.743 1.00 20.13 215 LYS E O 1
ATOM 12750 N N . GLY E 1 216 ? 13.677 136.615 69.929 1.00 20.12 216 GLY E N 1
ATOM 12751 C CA . GLY E 1 216 ? 14.549 137.671 70.412 1.00 19.31 216 GLY E CA 1
ATOM 12752 C C . GLY E 1 216 ? 15.645 137.247 71.368 1.00 19.22 216 GLY E C 1
ATOM 12753 O O . GLY E 1 216 ? 16.363 138.091 71.904 1.00 19.33 216 GLY E O 1
ATOM 12754 N N . HIS E 1 217 ? 15.784 135.948 71.597 1.00 18.71 217 HIS E N 1
ATOM 12755 C CA . HIS E 1 217 ? 16.821 135.462 72.497 1.00 17.93 217 HIS E CA 1
ATOM 12756 C C . HIS E 1 217 ? 18.211 135.539 71.864 1.00 17.85 217 HIS E C 1
ATOM 12757 O O . HIS E 1 217 ? 19.167 135.987 72.500 1.00 17.33 217 HIS E O 1
ATOM 12764 N N . SER E 1 218 ? 18.308 135.118 70.605 1.00 17.99 218 SER E N 1
ATOM 12765 C CA . SER E 1 218 ? 19.577 135.087 69.886 1.00 18.03 218 SER E CA 1
ATOM 12766 C C . SER E 1 218 ? 20.135 136.447 69.484 1.00 18.26 218 SER E C 1
ATOM 12767 O O . SER E 1 218 ? 19.425 137.288 68.931 1.00 17.81 218 SER E O 1
ATOM 12770 N N . ARG E 1 219 ? 21.409 136.667 69.784 1.00 18.26 219 ARG E N 1
ATOM 12771 C CA . ARG E 1 219 ? 22.049 137.915 69.405 1.00 19.30 219 ARG E CA 1
ATOM 12772 C C . ARG E 1 219 ? 22.675 137.676 68.043 1.00 18.65 219 ARG E C 1
ATOM 12773 O O . ARG E 1 219 ? 23.224 138.576 67.413 1.00 18.16 219 ARG E O 1
ATOM 12781 N N . SER E 1 220 ? 22.529 136.444 67.575 1.00 17.57 220 SER E N 1
ATOM 12782 C CA . SER E 1 220 ? 23.046 136.040 66.283 1.00 16.90 220 SER E CA 1
ATOM 12783 C C . SER E 1 220 ? 21.939 135.841 65.254 1.00 16.44 220 SER E C 1
ATOM 12784 O O . SER E 1 220 ? 20.995 135.087 65.490 1.00 17.04 220 SER E O 1
ATOM 12787 N N . LEU E 1 221 ? 22.062 136.498 64.105 1.00 15.62 221 LEU E N 1
ATOM 12788 C CA . LEU E 1 221 ? 21.061 136.353 63.059 1.00 15.47 221 LEU E CA 1
ATOM 12789 C C . LEU E 1 221 ? 21.154 134.959 62.437 1.00 15.14 221 LEU E C 1
ATOM 12790 O O . LEU E 1 221 ? 20.151 134.257 62.322 1.00 14.92 221 LEU E O 1
ATOM 12795 N N . SER E 1 222 ? 22.365 134.560 62.054 1.00 13.75 222 SER E N 1
ATOM 12796 C CA . SER E 1 222 ? 22.594 133.259 61.431 1.00 14.09 222 SER E CA 1
ATOM 12797 C C . SER E 1 222 ? 22.167 132.065 62.286 1.00 13.81 222 SER E C 1
ATOM 12798 O O . SER E 1 222 ? 21.589 131.099 61.786 1.00 13.47 222 SER E O 1
ATOM 12801 N N . LEU E 1 223 ? 22.454 132.142 63.578 1.00 13.83 223 LEU E N 1
ATOM 12802 C CA . LEU E 1 223 ? 22.140 131.058 64.500 1.00 13.83 223 LEU E CA 1
ATOM 12803 C C . LEU E 1 223 ? 20.880 131.276 65.337 1.00 14.03 223 LEU E C 1
ATOM 12804 O O . LEU E 1 223 ? 20.756 130.730 66.428 1.00 14.35 223 LEU E O 1
ATOM 12809 N N . ASP E 1 224 ? 19.944 132.071 64.832 1.00 14.40 224 ASP E N 1
ATOM 12810 C CA . ASP E 1 224 ? 18.709 132.314 65.569 1.00 14.48 224 ASP E CA 1
ATOM 12811 C C . ASP E 1 224 ? 17.741 131.167 65.288 1.00 14.71 224 ASP E C 1
ATOM 12812 O O . ASP E 1 224 ? 16.979 131.197 64.317 1.00 13.90 224 ASP E O 1
ATOM 12817 N N . LEU E 1 225 ? 17.782 130.161 66.154 1.00 14.83 225 LEU E N 1
ATOM 12818 C CA . LEU E 1 225 ? 16.936 128.984 66.013 1.00 16.01 225 LEU E CA 1
ATOM 12819 C C . LEU E 1 225 ? 15.446 129.318 65.949 1.00 16.11 225 LEU E C 1
ATOM 12820 O O . LEU E 1 225 ? 14.683 128.636 65.268 1.00 16.60 225 LEU E O 1
ATOM 12825 N N . TYR E 1 226 ? 15.028 130.364 66.652 1.00 16.36 226 TYR E N 1
ATOM 12826 C CA . TYR E 1 226 ? 13.621 130.743 66.627 1.00 16.98 226 TYR E CA 1
ATOM 12827 C C . TYR E 1 226 ? 13.214 131.304 65.268 1.00 16.56 226 TYR E C 1
ATOM 12828 O O . TYR E 1 226 ? 12.223 130.867 64.686 1.00 16.84 226 TYR E O 1
ATOM 12837 N N . ALA E 1 227 ? 13.977 132.269 64.766 1.00 16.18 227 ALA E N 1
ATOM 12838 C CA . ALA E 1 227 ? 13.685 132.880 63.471 1.00 15.99 227 ALA E CA 1
ATOM 12839 C C . ALA E 1 227 ? 13.719 131.832 62.364 1.00 15.84 227 ALA E C 1
ATOM 12840 O O . ALA E 1 227 ? 12.861 131.819 61.483 1.00 16.06 227 ALA E O 1
ATOM 12842 N N . GLN E 1 228 ? 14.722 130.961 62.412 1.00 16.12 228 GLN E N 1
ATOM 12843 C CA . GLN E 1 228 ? 14.870 129.893 61.427 1.00 16.17 228 GLN E CA 1
ATOM 12844 C C . GLN E 1 228 ? 13.610 129.032 61.427 1.00 16.65 228 GLN E C 1
ATOM 12845 O O . GLN E 1 228 ? 13.044 128.738 60.374 1.00 17.11 228 GLN E O 1
ATOM 12851 N N . TRP E 1 229 ? 13.175 128.640 62.621 1.00 16.83 229 TRP E N 1
ATOM 12852 C CA . TRP E 1 229 ? 11.990 127.800 62.784 1.00 17.14 229 TRP E CA 1
ATOM 12853 C C . TRP E 1 229 ? 10.691 128.447 62.304 1.00 17.23 229 TRP E C 1
ATOM 12854 O O . TRP E 1 229 ? 9.888 127.809 61.620 1.00 16.79 229 TRP E O 1
ATOM 12865 N N . ARG E 1 230 ? 10.478 129.708 62.665 1.00 17.81 230 ARG E N 1
ATOM 12866 C CA . ARG E 1 230 ? 9.260 130.403 62.263 1.00 18.88 230 ARG E CA 1
ATOM 12867 C C . ARG E 1 230 ? 9.170 130.566 60.751 1.00 18.23 230 ARG E C 1
ATOM 12868 O O . ARG E 1 230 ? 8.077 130.574 60.189 1.00 18.58 230 ARG E O 1
ATOM 12876 N N . CYS E 1 231 ? 10.314 130.697 60.087 1.00 17.92 231 CYS E N 1
ATOM 12877 C CA . CYS E 1 231 ? 10.306 130.838 58.638 1.00 17.74 231 CYS E CA 1
ATOM 12878 C C . CYS E 1 231 ? 9.880 129.522 57.996 1.00 17.85 231 CYS E C 1
ATOM 12879 O O . CYS E 1 231 ? 9.121 129.520 57.033 1.00 17.43 231 CYS E O 1
ATOM 12890 N N . GLU E 1 233 ? 8.101 127.281 59.461 1.00 21.12 233 GLU E N 1
ATOM 12891 C CA . GLU E 1 233 ? 6.726 127.096 59.911 1.00 22.33 233 GLU E CA 1
ATOM 12892 C C . GLU E 1 233 ? 5.763 127.990 59.117 1.00 22.82 233 GLU E C 1
ATOM 12893 O O . GLU E 1 233 ? 4.670 127.560 58.738 1.00 22.53 233 GLU E O 1
ATOM 12899 N N . ASP E 1 234 ? 6.176 129.226 58.852 1.00 22.92 234 ASP E N 1
ATOM 12900 C CA . ASP E 1 234 ? 5.332 130.164 58.114 1.00 23.51 234 ASP E CA 1
ATOM 12901 C C . ASP E 1 234 ? 5.414 130.047 56.600 1.00 23.37 234 ASP E C 1
ATOM 12902 O O . ASP E 1 234 ? 4.458 130.384 55.903 1.00 23.45 234 ASP E O 1
ATOM 12907 N N . ASN E 1 235 ? 6.545 129.577 56.083 1.00 22.83 235 ASN E N 1
ATOM 12908 C CA . ASN E 1 235 ? 6.702 129.499 54.637 1.00 22.20 235 ASN E CA 1
ATOM 12909 C C . ASN E 1 235 ? 6.949 128.118 54.048 1.00 21.98 235 ASN E C 1
ATOM 12910 O O . ASN E 1 235 ? 7.811 127.938 53.182 1.00 20.53 235 ASN E O 1
ATOM 12915 N N . HIS E 1 236 ? 6.181 127.146 54.525 1.00 21.72 236 HIS E N 1
ATOM 12916 C CA . HIS E 1 236 ? 6.267 125.780 54.030 1.00 21.91 236 HIS E CA 1
ATOM 12917 C C . HIS E 1 236 ? 7.674 125.190 53.937 1.00 20.74 236 HIS E C 1
ATOM 12918 O O . HIS E 1 236 ? 8.063 124.673 52.891 1.00 20.23 236 HIS E O 1
ATOM 12925 N N . GLY E 1 237 ? 8.429 125.273 55.029 1.00 19.90 237 GLY E N 1
ATOM 12926 C CA . GLY E 1 237 ? 9.768 124.706 55.060 1.00 18.84 237 GLY E CA 1
ATOM 12927 C C . GLY E 1 237 ? 10.916 125.537 54.513 1.00 17.86 237 GLY E C 1
ATOM 12928 O O . GLY E 1 237 ? 12.063 125.092 54.518 1.00 17.68 237 GLY E O 1
ATOM 12929 N N . LYS E 1 238 ? 10.628 126.744 54.050 1.00 17.43 238 LYS E N 1
ATOM 12930 C CA . LYS E 1 238 ? 11.673 127.594 53.496 1.00 17.30 238 LYS E CA 1
ATOM 12931 C C . LYS E 1 238 ? 12.761 127.970 54.497 1.00 16.23 238 LYS E C 1
ATOM 12932 O O . LYS E 1 238 ? 12.475 128.329 55.643 1.00 15.79 238 LYS E O 1
ATOM 12938 N N . TRP E 1 239 ? 14.011 127.876 54.055 1.00 15.24 239 TRP E N 1
ATOM 12939 C CA . TRP E 1 239 ? 15.152 128.252 54.886 1.00 14.62 239 TRP E CA 1
ATOM 12940 C C . TRP E 1 239 ? 15.314 129.758 54.682 1.00 14.30 239 TRP E C 1
ATOM 12941 O O . TRP E 1 239 ? 15.165 130.243 53.561 1.00 13.60 239 TRP E O 1
ATOM 12952 N N . ARG E 1 240 ? 15.619 130.496 55.746 1.00 14.21 240 ARG E N 1
ATOM 12953 C CA . ARG E 1 240 ? 15.796 131.942 55.626 1.00 13.98 240 ARG E CA 1
ATOM 12954 C C . ARG E 1 240 ? 16.851 132.286 54.581 1.00 14.12 240 ARG E C 1
ATOM 12955 O O . ARG E 1 240 ? 16.617 133.122 53.710 1.00 14.66 240 ARG E O 1
ATOM 12963 N N . PHE E 1 241 ? 18.011 131.639 54.677 1.00 14.11 241 PHE E N 1
ATOM 12964 C 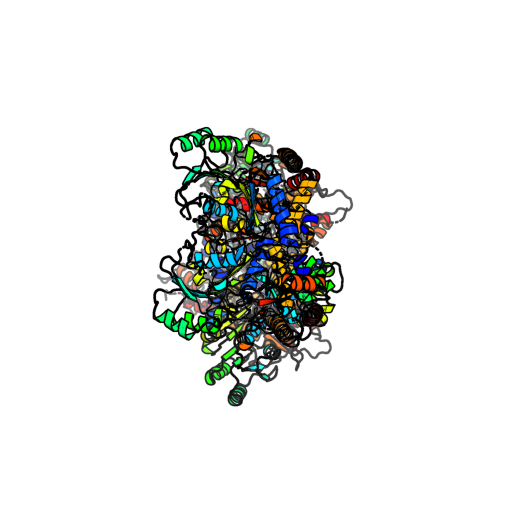CA . PHE E 1 241 ? 19.112 131.872 53.746 1.00 13.91 241 PHE E CA 1
ATOM 12965 C C . PHE E 1 241 ? 19.363 130.633 52.887 1.00 14.04 241 PHE E C 1
ATOM 12966 O O . PHE E 1 241 ? 18.728 129.594 53.079 1.00 14.17 241 PHE E O 1
ATOM 12974 N N . THR E 1 242 ? 20.294 130.740 51.945 1.00 13.34 242 THR E N 1
ATOM 12975 C CA . THR E 1 242 ? 20.613 129.623 51.060 1.00 12.73 242 THR E CA 1
ATOM 12976 C C . THR E 1 242 ? 20.949 128.365 51.849 1.00 11.81 242 THR E C 1
ATOM 12977 O O . THR E 1 242 ? 21.685 128.411 52.830 1.00 11.60 242 THR E O 1
ATOM 12981 N N . SER E 1 243 ? 20.400 127.239 51.415 1.00 12.00 243 SER E N 1
ATOM 12982 C CA . SER E 1 243 ? 20.653 125.966 52.077 1.00 11.54 243 SER E CA 1
ATOM 12983 C C . SER E 1 243 ? 21.470 125.047 51.174 1.00 11.33 243 SER E C 1
ATOM 12984 O O . SER E 1 243 ? 21.490 125.214 49.955 1.00 11.18 243 SER E O 1
ATOM 12987 N N . PRO E 1 244 ? 22.166 124.064 51.765 1.00 11.58 244 PRO E N 1
ATOM 12988 C CA . PRO E 1 244 ? 22.972 123.132 50.970 1.00 11.07 244 PRO E CA 1
ATOM 12989 C C . PRO E 1 244 ? 22.054 122.061 50.380 1.00 11.12 244 PRO E C 1
ATOM 12990 O O . PRO E 1 244 ? 22.093 120.901 50.786 1.00 11.22 244 PRO E O 1
ATOM 12994 N N . THR E 1 245 ? 21.227 122.477 49.423 1.00 11.13 245 THR E N 1
ATOM 12995 C CA . THR E 1 245 ? 20.253 121.606 48.767 1.00 11.01 245 THR E CA 1
ATOM 12996 C C . THR E 1 245 ? 20.732 120.191 48.453 1.00 11.11 245 THR E C 1
ATOM 12997 O O . THR E 1 245 ? 20.056 119.219 48.772 1.00 11.55 245 THR E O 1
ATOM 13001 N N . HIS E 1 246 ? 21.895 120.077 47.825 1.00 11.14 246 HIS E N 1
ATOM 13002 C CA . HIS E 1 246 ? 22.438 118.775 47.457 1.00 11.65 246 HIS E CA 1
ATOM 13003 C C . HIS E 1 246 ? 22.573 117.844 48.655 1.00 11.90 246 HIS E C 1
ATOM 13004 O O . HIS E 1 246 ? 22.197 116.671 48.577 1.00 11.40 246 HIS E O 1
ATOM 13011 N N . THR E 1 247 ? 23.102 118.369 49.759 1.00 11.29 247 THR E N 1
ATOM 13012 C CA . THR E 1 247 ? 23.277 117.581 50.972 1.00 10.88 247 THR E CA 1
ATOM 13013 C C . THR E 1 247 ? 21.923 117.252 51.593 1.00 11.25 247 THR E C 1
ATOM 13014 O O . THR E 1 247 ? 21.777 116.246 52.282 1.00 10.96 247 THR E O 1
ATOM 13018 N N . VAL E 1 248 ? 20.937 118.109 51.348 1.00 11.30 248 VAL E N 1
ATOM 13019 C CA . VAL E 1 248 ? 19.599 117.895 51.880 1.00 11.32 248 VAL E CA 1
ATOM 13020 C C . VAL E 1 248 ? 18.938 116.757 51.103 1.00 12.21 248 VAL E C 1
ATOM 13021 O O . VAL E 1 248 ? 18.241 115.922 51.680 1.00 11.70 248 VAL E O 1
ATOM 13025 N N . LEU E 1 249 ? 19.164 116.721 49.792 1.00 12.46 249 LEU E N 1
ATOM 13026 C CA . LEU E 1 249 ? 18.601 115.652 48.976 1.00 13.31 249 LEU E CA 1
ATOM 13027 C C . LEU E 1 249 ? 19.198 114.335 49.458 1.00 13.22 249 LEU E C 1
ATOM 13028 O O . LEU E 1 249 ? 18.515 113.316 49.515 1.00 13.42 249 LEU E O 1
ATOM 13033 N N . ALA E 1 250 ? 20.481 114.368 49.804 1.00 13.33 250 ALA E N 1
ATOM 13034 C CA . ALA E 1 250 ? 21.178 113.180 50.281 1.00 13.86 250 ALA E CA 1
ATOM 13035 C C . ALA E 1 250 ? 20.601 112.702 51.609 1.00 14.09 250 ALA E C 1
ATOM 13036 O O . ALA E 1 250 ? 20.464 111.499 51.833 1.00 14.88 250 ALA E O 1
ATOM 13038 N N . PHE E 1 251 ? 20.268 113.646 52.485 1.00 13.42 251 PHE E N 1
ATOM 13039 C CA . PHE E 1 251 ? 19.712 113.310 53.792 1.00 13.78 251 PHE E CA 1
ATOM 13040 C C . PHE E 1 251 ? 18.359 112.624 53.621 1.00 13.85 251 PHE E C 1
ATOM 13041 O O . PHE E 1 251 ? 18.034 111.693 54.351 1.00 13.47 251 PHE E O 1
ATOM 13049 N N . ALA E 1 252 ? 17.569 113.089 52.656 1.00 14.22 252 ALA E N 1
ATOM 13050 C CA . ALA E 1 252 ? 16.261 112.492 52.411 1.00 14.91 252 ALA E CA 1
ATOM 13051 C C . ALA E 1 252 ? 16.462 111.028 52.042 1.00 14.58 252 ALA E C 1
ATOM 13052 O O . ALA E 1 252 ? 15.728 110.153 52.501 1.00 14.33 252 ALA E O 1
ATOM 13054 N N . GLN E 1 253 ? 17.472 110.768 51.218 1.00 14.75 253 GLN E N 1
ATOM 13055 C CA . GLN E 1 253 ? 17.774 109.406 50.791 1.00 14.47 253 GLN E CA 1
ATOM 13056 C C . GLN E 1 253 ? 18.271 108.561 51.965 1.00 14.42 253 GLN E C 1
ATOM 13057 O O . GLN E 1 253 ? 17.906 107.390 52.092 1.00 14.72 253 GLN E O 1
ATOM 13063 N N . ALA E 1 254 ? 19.100 109.154 52.821 1.00 13.80 254 ALA E N 1
ATOM 13064 C CA . ALA E 1 254 ? 19.626 108.443 53.983 1.00 14.20 254 ALA E CA 1
ATOM 13065 C C . ALA E 1 254 ? 18.469 108.072 54.901 1.00 14.72 254 ALA E C 1
ATOM 13066 O O . ALA E 1 254 ? 18.470 107.013 55.525 1.00 14.80 254 ALA E O 1
ATOM 13068 N N . LEU E 1 255 ? 17.485 108.961 54.975 1.00 15.03 255 LEU E N 1
ATOM 13069 C CA . LEU E 1 255 ? 16.298 108.752 55.797 1.00 15.96 255 LEU E CA 1
ATOM 13070 C C . LEU E 1 255 ? 15.491 107.570 55.246 1.00 16.91 255 LEU E C 1
ATOM 13071 O O . LEU E 1 255 ? 14.998 106.733 56.003 1.00 16.22 255 LEU E O 1
ATOM 13076 N N . LYS E 1 256 ? 15.363 107.510 53.923 1.00 17.13 256 LYS E N 1
ATOM 13077 C CA . LYS E 1 256 ? 14.626 106.432 53.268 1.00 17.96 256 LYS E CA 1
ATOM 13078 C C . LYS E 1 256 ? 15.327 105.092 53.466 1.00 17.25 256 LYS E C 1
ATOM 13079 O O . LYS E 1 256 ? 14.677 104.067 53.654 1.00 17.48 256 LYS E O 1
ATOM 13085 N N . GLU E 1 257 ? 16.654 105.105 53.421 1.00 16.86 257 GLU E N 1
ATOM 13086 C CA . GLU E 1 257 ? 17.427 103.884 53.595 1.00 16.57 257 GLU E CA 1
ATOM 13087 C C . GLU E 1 257 ? 17.430 103.414 55.050 1.00 16.54 257 GLU E C 1
ATOM 13088 O O . GLU E 1 257 ? 17.570 102.222 55.326 1.00 15.82 257 GLU E O 1
ATOM 13094 N N . LEU E 1 258 ? 17.262 104.351 55.979 1.00 15.83 258 LEU E N 1
ATOM 13095 C CA . LEU E 1 258 ? 17.201 103.997 57.389 1.00 15.62 258 LEU E CA 1
ATOM 13096 C C . LEU E 1 258 ? 15.885 103.242 57.589 1.00 15.43 258 LEU E C 1
ATOM 13097 O O . LEU E 1 258 ? 15.829 102.247 58.305 1.00 14.61 258 LEU E O 1
ATOM 13102 N N . ALA E 1 259 ? 14.833 103.719 56.933 1.00 15.64 259 ALA E N 1
ATOM 13103 C CA . ALA E 1 259 ? 13.522 103.085 57.020 1.00 16.57 259 ALA E CA 1
ATOM 13104 C C . ALA E 1 259 ? 13.591 101.688 56.402 1.00 17.02 259 ALA E C 1
ATOM 13105 O O . ALA E 1 259 ? 13.058 100.726 56.955 1.00 17.50 259 ALA E O 1
ATOM 13107 N N . LYS E 1 260 ? 14.259 101.583 55.258 1.00 17.51 260 LYS E N 1
ATOM 13108 C CA . LYS E 1 260 ? 14.403 100.305 54.571 1.00 18.06 260 LYS E CA 1
ATOM 13109 C C . LYS E 1 260 ? 15.166 99.287 55.407 1.00 18.29 260 LYS E C 1
ATOM 13110 O O . LYS E 1 260 ? 14.868 98.093 55.352 1.00 18.21 260 LYS E O 1
ATOM 13116 N N . GLU E 1 261 ? 16.150 99.753 56.173 1.00 17.88 261 GLU E N 1
ATOM 13117 C CA . GLU E 1 261 ? 16.940 98.851 57.004 1.00 18.30 261 GLU E CA 1
ATOM 13118 C C . GLU E 1 261 ? 16.108 98.299 58.156 1.00 17.76 261 GLU E C 1
ATOM 13119 O O . GLU E 1 261 ? 16.388 97.220 58.675 1.00 17.67 261 GLU E O 1
ATOM 13125 N N . GLY E 1 262 ? 15.082 99.046 58.549 1.00 17.75 262 GLY E N 1
ATOM 13126 C CA . GLY E 1 262 ? 14.231 98.608 59.640 1.00 17.04 262 GLY E CA 1
ATOM 13127 C C . GLY E 1 262 ? 14.140 99.626 60.760 1.00 16.67 262 GLY E C 1
ATOM 13128 O O . GLY E 1 262 ? 13.727 99.295 61.867 1.00 16.27 262 GLY E O 1
ATOM 13129 N N . GLY E 1 263 ? 14.530 100.866 60.476 1.00 16.21 263 GLY E N 1
ATOM 13130 C CA . GLY E 1 263 ? 14.466 101.907 61.488 1.00 15.92 263 GLY E CA 1
ATOM 13131 C C . GLY E 1 263 ? 15.610 101.881 62.486 1.00 15.74 263 GLY E C 1
ATOM 13132 O O . GLY E 1 263 ? 16.544 101.093 62.356 1.00 15.19 263 GLY E O 1
ATOM 13133 N N . VAL E 1 264 ? 15.535 102.751 63.488 1.00 15.96 264 VAL E N 1
ATOM 13134 C CA . VAL E 1 264 ? 16.566 102.836 64.517 1.00 16.60 264 VAL E CA 1
ATOM 13135 C C . VAL E 1 264 ? 16.826 101.494 65.206 1.00 17.12 264 VAL E C 1
ATOM 13136 O O . VAL E 1 264 ? 17.975 101.133 65.456 1.00 17.68 264 VAL E O 1
ATOM 13140 N N . ALA E 1 265 ? 15.759 100.758 65.503 1.00 17.43 265 ALA E N 1
ATOM 13141 C CA . ALA E 1 265 ? 15.875 99.463 66.170 1.00 18.13 265 ALA E CA 1
ATOM 13142 C C . ALA E 1 265 ? 16.828 98.527 65.430 1.00 18.54 265 ALA E C 1
ATOM 13143 O O . ALA E 1 265 ? 17.684 97.883 66.047 1.00 18.82 265 ALA E O 1
ATOM 13145 N N . ALA E 1 266 ? 16.687 98.458 64.109 1.00 17.96 266 ALA E N 1
ATOM 13146 C CA . ALA E 1 266 ? 17.540 97.595 63.298 1.00 17.83 266 ALA E CA 1
ATOM 13147 C C . ALA E 1 266 ? 18.955 98.146 63.154 1.00 17.79 266 ALA E C 1
ATOM 13148 O O . ALA E 1 266 ? 19.933 97.402 63.276 1.00 17.86 266 ALA E O 1
ATOM 13150 N N . ARG E 1 267 ? 19.075 99.442 62.890 1.00 17.30 267 ARG E N 1
ATOM 13151 C CA . ARG E 1 267 ? 20.396 100.039 62.735 1.00 16.99 267 ARG E CA 1
ATOM 13152 C C . ARG E 1 267 ? 21.168 99.941 64.041 1.00 17.55 267 ARG E C 1
ATOM 13153 O O . ARG E 1 267 ? 22.379 99.734 64.041 1.00 17.40 267 ARG E O 1
ATOM 13161 N N . HIS E 1 268 ? 20.457 100.095 65.152 1.00 18.73 268 HIS E N 1
ATOM 13162 C CA . HIS E 1 268 ? 21.066 99.996 66.469 1.00 19.78 268 HIS E CA 1
ATOM 13163 C C . HIS E 1 268 ? 21.623 98.583 66.653 1.00 20.23 268 HIS E C 1
ATOM 13164 O O . HIS E 1 268 ? 22.744 98.403 67.130 1.00 20.62 268 HIS E O 1
ATOM 13171 N N . GLN E 1 269 ? 20.840 97.580 66.266 1.00 20.68 269 GLN E N 1
ATOM 13172 C CA . GLN E 1 269 ? 21.286 96.198 66.390 1.00 20.88 269 GLN E CA 1
ATOM 13173 C C . GLN E 1 269 ? 22.557 95.967 65.577 1.00 20.60 269 GLN E C 1
ATOM 13174 O O . GLN E 1 269 ? 23.470 95.273 66.031 1.00 20.02 269 GLN E O 1
ATOM 13180 N N . ARG E 1 270 ? 22.620 96.549 64.380 1.00 19.52 270 ARG E N 1
ATOM 13181 C CA . ARG E 1 270 ? 23.798 96.393 63.534 1.00 19.26 270 ARG E CA 1
ATOM 13182 C C . ARG E 1 270 ? 25.017 97.053 64.170 1.00 19.33 270 ARG E C 1
ATOM 13183 O O . ARG E 1 270 ? 26.074 96.435 64.281 1.00 18.98 270 ARG E O 1
ATOM 13191 N N . TYR E 1 271 ? 24.863 98.308 64.587 1.00 19.35 271 TYR E N 1
ATOM 13192 C CA . TYR E 1 271 ? 25.953 99.054 65.213 1.00 19.84 271 TYR E CA 1
ATOM 13193 C C . TYR E 1 271 ? 26.460 98.361 66.473 1.00 20.55 271 TYR E C 1
ATOM 13194 O O . TYR E 1 271 ? 27.665 98.185 66.661 1.00 20.15 271 TYR E O 1
ATOM 13203 N N . GLN E 1 272 ? 25.528 97.977 67.338 1.00 21.51 272 GLN E N 1
ATOM 13204 C CA . GLN E 1 272 ? 25.874 97.319 68.586 1.00 22.34 272 GLN E CA 1
ATOM 13205 C C . GLN E 1 272 ? 26.649 96.024 68.373 1.00 22.66 272 GLN E C 1
ATOM 13206 O O . GLN E 1 272 ? 27.669 95.792 69.024 1.00 22.99 272 GLN E O 1
ATOM 13212 N N . GLN E 1 273 ? 26.177 95.182 67.460 1.00 23.01 273 GLN E N 1
ATOM 13213 C CA . GLN E 1 273 ? 26.856 93.918 67.191 1.00 23.74 273 GLN E CA 1
ATOM 13214 C C . GLN E 1 273 ? 28.263 94.111 66.638 1.00 23.46 273 GLN E C 1
ATOM 13215 O O . GLN E 1 273 ? 29.187 93.395 67.021 1.00 23.17 273 GLN E O 1
ATOM 13221 N N . ASN E 1 274 ? 28.428 95.072 65.735 1.00 23.12 274 ASN E N 1
ATOM 13222 C CA . ASN E 1 274 ? 29.740 95.312 65.150 1.00 23.54 274 ASN E CA 1
ATOM 13223 C C . ASN E 1 274 ? 30.711 95.947 66.139 1.00 22.76 274 ASN E C 1
ATOM 13224 O O . ASN E 1 274 ? 31.922 95.781 66.017 1.00 22.83 274 ASN E O 1
ATOM 13229 N N . GLN E 1 275 ? 30.175 96.661 67.123 1.00 22.41 275 GLN E N 1
ATOM 13230 C CA . GLN E 1 275 ? 30.995 97.301 68.145 1.00 22.30 275 GLN E CA 1
ATOM 13231 C C . GLN E 1 275 ? 31.492 96.217 69.107 1.00 22.41 275 GLN E C 1
ATOM 13232 O O . GLN E 1 275 ? 32.653 96.222 69.521 1.00 22.66 275 GLN E O 1
ATOM 13238 N N . ARG E 1 276 ? 30.608 95.283 69.448 1.00 22.00 276 ARG E N 1
ATOM 13239 C CA . ARG E 1 276 ? 30.961 94.188 70.344 1.00 22.27 276 ARG E CA 1
ATOM 13240 C C . ARG E 1 276 ? 31.911 93.200 69.673 1.00 22.01 276 ARG E C 1
ATOM 13241 O O . ARG E 1 276 ? 32.780 92.626 70.331 1.00 22.63 276 ARG E O 1
ATOM 13249 N N . SER E 1 277 ? 31.752 93.005 68.367 1.00 21.09 277 SER E N 1
ATOM 13250 C CA . SER E 1 277 ? 32.628 92.098 67.634 1.00 20.89 277 SER E CA 1
ATOM 13251 C C . SER E 1 277 ? 33.990 92.754 67.451 1.00 20.86 277 SER E C 1
ATOM 13252 O O . SER E 1 277 ? 35.023 92.080 67.436 1.00 20.56 277 SER E O 1
ATOM 13255 N N . LEU E 1 278 ? 33.990 94.074 67.300 1.00 20.44 278 LEU E N 1
ATOM 13256 C CA . LEU E 1 278 ? 35.239 94.804 67.135 1.00 20.08 278 LEU E CA 1
ATOM 13257 C C . LEU E 1 278 ? 36.036 94.713 68.430 1.00 19.47 278 LEU E C 1
ATOM 13258 O O . LEU E 1 278 ? 37.218 94.379 68.419 1.00 19.53 278 LEU E O 1
ATOM 13263 N N . VAL E 1 279 ? 35.380 95.008 69.545 1.00 19.67 279 VAL E N 1
ATOM 13264 C CA . VAL E 1 279 ? 36.034 94.960 70.848 1.00 20.82 279 VAL E CA 1
ATOM 13265 C C . VAL E 1 279 ? 36.638 93.586 71.125 1.00 21.14 279 VAL E C 1
ATOM 13266 O O . VAL E 1 279 ? 37.810 93.481 71.484 1.00 21.58 279 VAL E O 1
ATOM 13270 N N . ALA E 1 280 ? 35.842 92.535 70.950 1.00 21.27 280 ALA E N 1
ATOM 13271 C CA . ALA E 1 280 ? 36.320 91.174 71.181 1.00 21.63 280 ALA E CA 1
ATOM 13272 C C . ALA E 1 280 ? 37.527 90.854 70.302 1.00 21.67 280 ALA E C 1
ATOM 13273 O O . ALA E 1 280 ? 38.520 90.301 70.776 1.00 22.02 280 ALA E O 1
ATOM 13275 N N . GLY E 1 281 ? 37.439 91.209 69.023 1.00 21.36 281 GLY E N 1
ATOM 13276 C CA . GLY E 1 281 ? 38.535 90.945 68.106 1.00 21.03 281 GLY E CA 1
ATOM 13277 C C . GLY E 1 281 ? 39.821 91.681 68.441 1.00 21.34 281 GLY E C 1
ATOM 13278 O O . GLY E 1 281 ? 40.911 91.106 68.383 1.00 20.48 281 GLY E O 1
ATOM 13287 N N . ARG E 1 283 ? 40.741 92.835 71.372 1.00 21.54 283 ARG E N 1
ATOM 13288 C CA . ARG E 1 283 ? 41.278 92.308 72.622 1.00 21.67 283 ARG E CA 1
ATOM 13289 C C . ARG E 1 283 ? 42.053 91.027 72.357 1.00 21.86 283 ARG E C 1
ATOM 13290 O O . ARG E 1 283 ? 43.088 90.780 72.971 1.00 21.81 283 ARG E O 1
ATOM 13298 N N . ALA E 1 284 ? 41.551 90.214 71.433 1.00 22.63 284 ALA E N 1
ATOM 13299 C CA . ALA E 1 284 ? 42.214 88.965 71.082 1.00 23.34 284 ALA E CA 1
ATOM 13300 C C . ALA E 1 284 ? 43.561 89.255 70.420 1.00 24.00 284 ALA E C 1
ATOM 13301 O O . ALA E 1 284 ? 44.459 88.409 70.423 1.00 24.61 284 ALA E O 1
ATOM 13303 N N . LEU E 1 285 ? 43.694 90.451 69.852 1.00 23.88 285 LEU E N 1
ATOM 13304 C CA . LEU E 1 285 ? 44.930 90.852 69.188 1.00 24.28 285 LEU E CA 1
ATOM 13305 C C . LEU E 1 285 ? 45.895 91.530 70.152 1.00 24.66 285 LEU E C 1
ATOM 13306 O O . LEU E 1 285 ? 47.011 91.879 69.774 1.00 25.44 285 LEU E O 1
ATOM 13311 N N . GLY E 1 286 ? 45.458 91.728 71.393 1.00 24.30 286 GLY E N 1
ATOM 13312 C CA . GLY E 1 286 ? 46.324 92.346 72.378 1.00 24.26 286 GLY E CA 1
ATOM 13313 C C . GLY E 1 286 ? 45.967 93.755 72.815 1.00 24.00 286 GLY E C 1
ATOM 13314 O O . GLY E 1 286 ? 46.566 94.275 73.755 1.00 24.58 286 GLY E O 1
ATOM 13315 N N . PHE E 1 287 ? 45.001 94.380 72.150 1.00 23.19 287 PHE E N 1
ATOM 13316 C CA . PHE E 1 287 ? 44.607 95.739 72.508 1.00 22.32 287 PHE E CA 1
ATOM 13317 C C . PHE E 1 287 ? 43.651 95.766 73.692 1.00 22.65 287 PHE E C 1
ATOM 13318 O O . PHE E 1 287 ? 42.909 94.812 73.931 1.00 22.83 287 PHE E O 1
ATOM 13326 N N . ASN E 1 288 ? 43.671 96.873 74.427 1.00 23.12 288 ASN E N 1
ATOM 13327 C CA . ASN E 1 288 ? 42.799 97.047 75.582 1.00 23.69 288 ASN E CA 1
ATOM 13328 C C . ASN E 1 288 ? 41.978 98.322 75.442 1.00 23.58 288 ASN E C 1
ATOM 13329 O O . ASN E 1 288 ? 42.490 99.364 75.030 1.00 23.72 288 ASN E O 1
ATOM 13334 N N . THR E 1 289 ? 40.701 98.226 75.787 1.00 23.04 289 THR E N 1
ATOM 13335 C CA . THR E 1 289 ? 39.796 99.361 75.702 1.00 22.95 289 THR E CA 1
ATOM 13336 C C . THR E 1 289 ? 40.064 100.371 76.812 1.00 23.04 289 THR E C 1
ATOM 13337 O O . THR E 1 289 ? 40.478 100.008 77.913 1.00 22.06 289 THR E O 1
ATOM 13341 N N . LEU E 1 290 ? 39.826 101.642 76.510 1.00 23.36 290 LEU E N 1
ATOM 13342 C CA . LEU E 1 290 ? 40.019 102.708 77.482 1.00 24.34 290 LEU E CA 1
ATOM 13343 C C . LEU E 1 290 ? 38.970 102.590 78.582 1.00 24.75 290 LEU E C 1
ATOM 13344 O O . LEU E 1 290 ? 39.274 102.748 79.761 1.00 24.64 290 LEU E O 1
ATOM 13349 N N . LEU E 1 291 ? 37.736 102.292 78.184 1.00 25.25 291 LEU E N 1
ATOM 13350 C CA . LEU E 1 291 ? 36.629 102.182 79.129 1.00 26.22 291 LEU E CA 1
ATOM 13351 C C . LEU E 1 291 ? 36.114 100.761 79.330 1.00 27.09 291 LEU E C 1
ATOM 13352 O O . LEU E 1 291 ? 36.328 99.882 78.494 1.00 26.78 291 LEU E O 1
ATOM 13357 N N . ASP E 1 292 ? 35.432 100.552 80.454 1.00 28.47 292 ASP E N 1
ATOM 13358 C CA . ASP E 1 292 ? 34.833 99.262 80.772 1.00 29.86 292 ASP E CA 1
ATOM 13359 C C . ASP E 1 292 ? 33.639 99.103 79.838 1.00 30.15 292 ASP E C 1
ATOM 13360 O O . ASP E 1 292 ? 32.995 100.086 79.475 1.00 30.07 292 ASP E O 1
ATOM 13365 N N . ASP E 1 293 ? 33.345 97.866 79.458 1.00 30.26 293 ASP E N 1
ATOM 13366 C CA . ASP E 1 293 ? 32.246 97.578 78.545 1.00 31.02 293 ASP E CA 1
ATOM 13367 C C . ASP E 1 293 ? 30.909 98.205 78.926 1.00 31.17 293 ASP E C 1
ATOM 13368 O O . ASP E 1 293 ? 30.151 98.630 78.053 1.00 31.03 293 ASP E O 1
ATOM 13373 N N . GLU E 1 294 ? 30.617 98.268 80.220 1.00 31.07 294 GLU E N 1
ATOM 13374 C CA . GLU E 1 294 ? 29.353 98.834 80.676 1.00 31.53 294 GLU E CA 1
ATOM 13375 C C . GLU E 1 294 ? 29.203 100.307 80.304 1.00 30.62 294 GLU E C 1
ATOM 13376 O O . GLU E 1 294 ? 28.092 100.832 80.264 1.00 30.51 294 GLU E O 1
ATOM 13382 N N . LEU E 1 295 ? 30.322 100.969 80.031 1.00 29.78 295 LEU E N 1
ATOM 13383 C CA . LEU E 1 295 ? 30.310 102.384 79.665 1.00 29.20 295 LEU E CA 1
ATOM 13384 C C . LEU E 1 295 ? 30.343 102.608 78.154 1.00 28.39 295 LEU E C 1
ATOM 13385 O O . LEU E 1 295 ? 30.251 103.742 77.686 1.00 28.57 295 LEU E O 1
ATOM 13390 N N . HIS E 1 296 ? 30.468 101.521 77.400 1.00 27.01 296 HIS E N 1
ATOM 13391 C CA . HIS E 1 296 ? 30.534 101.582 75.945 1.00 25.69 296 HIS E CA 1
ATOM 13392 C C . HIS E 1 296 ? 29.262 102.039 75.245 1.00 25.18 296 HIS E C 1
ATOM 13393 O O . HIS E 1 296 ? 28.151 101.796 75.714 1.00 25.39 296 HIS E O 1
ATOM 13400 N N . SER E 1 297 ? 29.442 102.707 74.111 1.00 24.22 297 SER E N 1
ATOM 13401 C CA . SER E 1 297 ? 28.324 103.142 73.285 1.00 23.26 297 SER E CA 1
ATOM 13402 C C . SER E 1 297 ? 28.504 102.269 72.044 1.00 22.62 297 SER E C 1
ATOM 13403 O O . SER E 1 297 ? 29.590 101.732 71.819 1.00 22.67 297 SER E O 1
ATOM 13406 N N . PRO E 1 298 ? 27.449 102.093 71.235 1.00 21.99 298 PRO E N 1
ATOM 13407 C CA . PRO E 1 298 ? 27.591 101.259 70.036 1.00 21.18 298 PRO E CA 1
ATOM 13408 C C . PRO E 1 298 ? 28.047 102.069 68.827 1.00 20.59 298 PRO E C 1
ATOM 13409 O O . PRO E 1 298 ? 27.863 101.648 67.686 1.00 20.83 298 PRO E O 1
ATOM 13413 N N . ILE E 1 299 ? 28.657 103.221 69.083 1.00 20.03 299 ILE E N 1
ATOM 13414 C CA . ILE E 1 299 ? 29.089 104.115 68.010 1.00 19.60 299 ILE E CA 1
ATOM 13415 C C . ILE E 1 299 ? 30.579 104.115 67.690 1.00 18.90 299 ILE E C 1
ATOM 13416 O O . ILE E 1 299 ? 30.966 104.038 66.526 1.00 18.47 299 ILE E O 1
ATOM 13421 N N . ILE E 1 300 ? 31.411 104.220 68.720 1.00 18.63 300 ILE E N 1
ATOM 13422 C CA . ILE E 1 300 ? 32.855 104.244 68.526 1.00 18.20 300 ILE E CA 1
ATOM 13423 C C . ILE E 1 300 ? 33.553 103.715 69.779 1.00 18.30 300 ILE E C 1
ATOM 13424 O O . ILE E 1 300 ? 32.969 103.704 70.862 1.00 18.98 300 ILE E O 1
ATOM 13429 N N . THR E 1 301 ? 34.796 103.270 69.626 1.00 17.96 301 THR E N 1
ATOM 13430 C CA . THR E 1 301 ? 35.557 102.729 70.745 1.00 18.02 301 THR E CA 1
ATOM 13431 C C . THR E 1 301 ? 36.988 103.254 70.779 1.00 17.77 301 THR E C 1
ATOM 13432 O O . THR E 1 301 ? 37.638 103.382 69.743 1.00 18.40 301 THR E O 1
ATOM 13436 N N . ALA E 1 302 ? 37.470 103.550 71.980 1.00 17.60 302 ALA E N 1
ATOM 13437 C CA . ALA E 1 302 ? 38.823 104.054 72.168 1.00 17.48 302 ALA E CA 1
ATOM 13438 C C . ALA E 1 302 ? 39.701 102.952 72.748 1.00 17.74 302 ALA E C 1
ATOM 13439 O O . ALA E 1 302 ? 39.315 102.283 73.706 1.00 17.45 302 ALA E O 1
ATOM 13441 N N . PHE E 1 303 ? 40.876 102.759 72.158 1.00 17.96 303 PHE E N 1
ATOM 13442 C CA . PHE E 1 303 ? 41.805 101.740 72.635 1.00 18.52 303 PHE E CA 1
ATOM 13443 C C . PHE E 1 303 ? 43.131 102.398 73.008 1.00 19.38 303 PHE E C 1
ATOM 13444 O O . PHE E 1 303 ? 43.542 103.383 72.386 1.00 18.69 303 PHE E O 1
ATOM 13452 N N . TYR E 1 304 ? 43.798 101.859 74.024 1.00 19.78 304 TYR E N 1
ATOM 13453 C CA . TYR E 1 304 ? 45.083 102.403 74.437 1.00 20.63 304 TYR E CA 1
ATOM 13454 C C . TYR E 1 304 ? 46.092 102.181 73.322 1.00 21.04 304 TYR E C 1
ATOM 13455 O O . TYR E 1 304 ? 46.113 101.124 72.692 1.00 20.26 304 TYR E O 1
ATOM 13464 N N . SER E 1 305 ? 46.925 103.183 73.076 1.00 21.52 305 SER E N 1
ATOM 13465 C CA . SER E 1 305 ? 47.941 103.063 72.047 1.00 22.54 305 SER E CA 1
ATOM 13466 C C . SER E 1 305 ? 49.023 102.126 72.565 1.00 23.06 305 SER E C 1
ATOM 13467 O O . SER E 1 305 ? 49.373 102.169 73.742 1.00 22.86 305 SER E O 1
ATOM 13470 N N . PRO E 1 306 ? 49.552 101.250 71.698 1.00 23.70 306 PRO E N 1
ATOM 13471 C CA . PRO E 1 306 ? 50.603 100.334 72.149 1.00 24.39 306 PRO E CA 1
ATOM 13472 C C . PRO E 1 306 ? 51.749 101.153 72.747 1.00 25.37 306 PRO E C 1
ATOM 13473 O O . PRO E 1 306 ? 52.007 102.275 72.309 1.00 24.79 306 PRO E O 1
ATOM 13477 N N . GLU E 1 307 ? 52.427 100.602 73.747 1.00 26.62 307 GLU E N 1
ATOM 13478 C CA . GLU E 1 307 ? 53.533 101.311 74.376 1.00 28.22 307 GLU E CA 1
ATOM 13479 C C . GLU E 1 307 ? 54.879 100.948 73.765 1.00 27.91 307 GLU E C 1
ATOM 13480 O O . GLU E 1 307 ? 55.901 101.542 74.106 1.00 27.79 307 GLU E O 1
ATOM 13486 N N . ASP E 1 308 ? 54.877 99.973 72.863 1.00 27.86 308 ASP E N 1
ATOM 13487 C CA . ASP E 1 308 ? 56.103 99.551 72.196 1.00 28.07 308 ASP E CA 1
ATOM 13488 C C . ASP E 1 308 ? 56.782 100.793 71.610 1.00 27.77 308 ASP E C 1
ATOM 13489 O O . ASP E 1 308 ? 56.147 101.595 70.922 1.00 27.61 308 ASP E O 1
ATOM 13494 N N . PRO E 1 309 ? 58.082 100.972 71.885 1.00 27.24 309 PRO E N 1
ATOM 13495 C CA . PRO E 1 309 ? 58.823 102.129 71.374 1.00 26.80 309 PRO E CA 1
ATOM 13496 C C . PRO E 1 309 ? 58.760 102.302 69.856 1.00 26.31 309 PRO E C 1
ATOM 13497 O O . PRO E 1 309 ? 58.933 103.407 69.347 1.00 26.28 309 PRO E O 1
ATOM 13501 N N . GLN E 1 310 ? 58.508 101.212 69.140 1.00 25.69 310 GLN E N 1
ATOM 13502 C CA . GLN E 1 310 ? 58.419 101.254 67.684 1.00 25.00 310 GLN E CA 1
ATOM 13503 C C . GLN E 1 310 ? 57.082 101.804 67.199 1.00 24.17 310 GLN E C 1
ATOM 13504 O O . GLN E 1 310 ? 56.974 102.277 66.069 1.00 23.08 310 GLN E O 1
ATOM 13510 N N . TYR E 1 311 ? 56.064 101.735 68.049 1.00 23.49 311 TYR E N 1
ATOM 13511 C CA . TYR E 1 311 ? 54.738 102.207 67.670 1.00 22.87 311 TYR E CA 1
ATOM 13512 C C . TYR E 1 311 ? 54.636 103.704 67.405 1.00 22.78 311 TYR E C 1
ATOM 13513 O O . TYR E 1 311 ? 55.199 104.523 68.129 1.00 22.26 311 TYR E O 1
ATOM 13522 N N . ARG E 1 312 ? 53.892 104.034 66.354 1.00 23.01 312 ARG E N 1
ATOM 13523 C CA . ARG E 1 312 ? 53.626 105.406 65.934 1.00 23.35 312 ARG E CA 1
ATOM 13524 C C . ARG E 1 312 ? 52.253 105.361 65.274 1.00 23.17 312 ARG E C 1
ATOM 13525 O O . ARG E 1 312 ? 52.037 104.570 64.350 1.00 23.36 312 ARG E O 1
ATOM 13533 N N . PHE E 1 313 ? 51.319 106.186 65.742 1.00 22.45 313 PHE E N 1
ATOM 13534 C CA . PHE E 1 313 ? 49.986 106.176 65.151 1.00 22.26 313 PHE E CA 1
ATOM 13535 C C . PHE E 1 313 ? 50.050 106.445 63.656 1.00 22.37 313 PHE E C 1
ATOM 13536 O O . PHE E 1 313 ? 49.350 105.806 62.874 1.00 22.19 313 PHE E O 1
ATOM 13544 N N . SER E 1 314 ? 50.900 107.386 63.264 1.00 22.91 314 SER E N 1
ATOM 13545 C CA . SER E 1 314 ? 51.044 107.739 61.860 1.00 23.34 314 SER E CA 1
ATOM 13546 C C . SER E 1 314 ? 51.348 106.525 60.986 1.00 23.27 314 SER E C 1
ATOM 13547 O O . SER E 1 314 ? 50.699 106.319 59.962 1.00 22.71 314 SER E O 1
ATOM 13550 N N . GLU E 1 315 ? 52.322 105.713 61.387 1.00 23.46 315 GLU E N 1
ATOM 13551 C CA . GLU E 1 315 ? 52.668 104.537 60.592 1.00 23.96 315 GLU E CA 1
ATOM 13552 C C . GLU E 1 315 ? 51.558 103.489 60.632 1.00 23.30 315 GLU E C 1
ATOM 13553 O O . GLU E 1 315 ? 51.192 102.923 59.601 1.00 23.42 315 GLU E O 1
ATOM 13559 N N . PHE E 1 316 ? 51.031 103.232 61.825 1.00 22.20 316 PHE E N 1
ATOM 13560 C CA . PHE E 1 316 ? 49.952 102.263 62.001 1.00 21.74 316 PHE E CA 1
ATOM 13561 C C . PHE E 1 316 ? 48.768 102.648 61.112 1.00 21.61 316 PHE E C 1
ATOM 13562 O O . PHE E 1 316 ? 48.190 101.807 60.425 1.00 21.13 316 PHE E O 1
ATOM 13570 N N . TYR E 1 317 ? 48.421 103.931 61.134 1.00 21.72 317 TYR E N 1
ATOM 13571 C CA . TYR E 1 317 ? 47.312 104.461 60.344 1.00 22.35 317 TYR E CA 1
ATOM 13572 C C . TYR E 1 317 ? 47.554 104.258 58.846 1.00 22.62 317 TYR E C 1
ATOM 13573 O O . TYR E 1 317 ? 46.665 103.812 58.124 1.00 22.00 317 TYR E O 1
ATOM 13582 N N . ARG E 1 318 ? 48.764 104.567 58.390 1.00 23.50 318 ARG E N 1
ATOM 13583 C CA . ARG E 1 318 ? 49.115 104.410 56.981 1.00 24.66 318 ARG E CA 1
ATOM 13584 C C . ARG E 1 318 ? 48.999 102.960 56.511 1.00 24.92 318 ARG E C 1
ATOM 13585 O O . ARG E 1 318 ? 48.409 102.684 55.467 1.00 25.04 318 ARG E O 1
ATOM 13593 N N . ARG E 1 319 ? 49.573 102.037 57.278 1.00 25.33 319 ARG E N 1
ATOM 13594 C CA . ARG E 1 319 ? 49.528 100.621 56.926 1.00 25.58 319 ARG E CA 1
ATOM 13595 C C . ARG E 1 319 ? 48.093 100.115 56.821 1.00 25.43 319 ARG E C 1
ATOM 13596 O O . ARG E 1 319 ? 47.790 99.264 55.985 1.00 24.93 319 ARG E O 1
ATOM 13604 N N . LEU E 1 320 ? 47.209 100.641 57.663 1.00 25.46 320 LEU E N 1
ATOM 13605 C CA . LEU E 1 320 ? 45.805 100.243 57.630 1.00 25.88 320 LEU E CA 1
ATOM 13606 C C . LEU E 1 320 ? 45.109 100.832 56.404 1.00 26.19 320 LEU E C 1
ATOM 13607 O O . LEU E 1 320 ? 44.269 100.177 55.787 1.00 25.33 320 LEU E O 1
ATOM 13612 N N . LYS E 1 321 ? 45.460 102.070 56.056 1.00 27.07 321 LYS E N 1
ATOM 13613 C CA . LYS E 1 321 ? 44.872 102.727 54.889 1.00 28.13 321 LYS E CA 1
ATOM 13614 C C . LYS E 1 321 ? 45.166 101.922 53.634 1.00 28.18 321 LYS E C 1
ATOM 13615 O O . LYS E 1 321 ? 44.284 101.701 52.804 1.00 28.13 321 LYS E O 1
ATOM 13621 N N . GLU E 1 322 ? 46.417 101.494 53.500 1.00 28.76 322 GLU E N 1
ATOM 13622 C CA . GLU E 1 322 ? 46.841 100.705 52.352 1.00 29.10 322 GLU E CA 1
ATOM 13623 C C . GLU E 1 322 ? 45.934 99.501 52.163 1.00 28.64 322 GLU E C 1
ATOM 13624 O O . GLU E 1 322 ? 45.726 99.041 51.041 1.00 29.09 322 GLU E O 1
ATOM 13630 N N . GLN E 1 323 ? 45.399 98.992 53.268 1.00 27.77 323 GLN E N 1
ATOM 13631 C CA . GLN E 1 323 ? 44.521 97.829 53.229 1.00 26.93 323 GLN E CA 1
ATOM 13632 C C . GLN E 1 323 ? 43.050 98.188 53.051 1.00 26.12 323 GLN E C 1
ATOM 13633 O O . GLN E 1 323 ? 42.192 97.303 52.974 1.00 25.77 323 GLN E O 1
ATOM 13639 N N . GLY E 1 324 ? 42.762 99.485 52.990 1.00 25.20 324 GLY E N 1
ATOM 13640 C CA . GLY E 1 324 ? 41.391 99.933 52.799 1.00 24.48 324 GLY E CA 1
ATOM 13641 C C . GLY E 1 324 ? 40.615 100.326 54.043 1.00 23.80 324 GLY E C 1
ATOM 13642 O O . GLY E 1 324 ? 39.387 100.386 54.013 1.00 23.75 324 GLY E O 1
ATOM 13643 N N . PHE E 1 325 ? 41.313 100.601 55.140 1.00 23.22 325 PHE E N 1
ATOM 13644 C CA . PHE E 1 325 ? 40.635 100.985 56.368 1.00 22.46 325 PHE E CA 1
ATOM 13645 C C . PHE E 1 325 ? 41.207 102.264 56.967 1.00 22.25 325 PHE E C 1
ATOM 13646 O O . PHE E 1 325 ? 42.416 102.386 57.176 1.00 21.56 325 PHE E O 1
ATOM 13654 N N . VAL E 1 326 ? 40.324 103.221 57.231 1.00 22.04 326 VAL E N 1
ATOM 13655 C CA . VAL E 1 326 ? 40.720 104.496 57.809 1.00 22.43 326 VAL E CA 1
ATOM 13656 C C . VAL E 1 326 ? 40.329 104.551 59.279 1.00 22.80 326 VAL E C 1
ATOM 13657 O O . VAL E 1 326 ? 39.145 104.562 59.622 1.00 22.45 326 VAL E O 1
ATOM 13661 N N . ILE E 1 327 ? 41.341 104.575 60.138 1.00 23.07 327 ILE E N 1
ATOM 13662 C CA . ILE E 1 327 ? 41.145 104.627 61.580 1.00 24.03 327 ILE E CA 1
ATOM 13663 C C . ILE E 1 327 ? 41.104 106.083 62.047 1.00 24.35 327 ILE E C 1
ATOM 13664 O O . ILE E 1 327 ? 41.238 106.999 61.236 1.00 23.72 327 ILE E O 1
ATOM 13669 N N . TYR E 1 328 ? 40.910 106.298 63.344 1.00 24.95 328 TYR E N 1
ATOM 13670 C CA . TYR E 1 328 ? 40.817 107.651 63.873 1.00 26.08 328 TYR E CA 1
ATOM 13671 C C . TYR E 1 328 ? 41.750 107.917 65.048 1.00 26.52 328 TYR E C 1
ATOM 13672 O O . TYR E 1 328 ? 41.942 107.065 65.912 1.00 26.23 328 TYR E O 1
ATOM 13681 N N . PRO E 1 329 ? 42.345 109.117 65.097 1.00 27.39 329 PRO E N 1
ATOM 13682 C CA . PRO E 1 329 ? 43.247 109.431 66.206 1.00 28.26 329 PRO E CA 1
ATOM 13683 C C . PRO E 1 329 ? 42.444 109.582 67.495 1.00 29.10 329 PRO E C 1
ATOM 13684 O O . PRO E 1 329 ? 41.236 109.815 67.460 1.00 28.50 329 PRO E O 1
ATOM 13688 N N . GLY E 1 330 ? 43.114 109.437 68.629 1.00 30.20 330 GLY E N 1
ATOM 13689 C CA . GLY E 1 330 ? 42.428 109.570 69.896 1.00 32.33 330 GLY E CA 1
ATOM 13690 C C . GLY E 1 330 ? 42.927 110.794 70.627 1.00 34.08 330 GLY E C 1
ATOM 13691 O O . GLY E 1 330 ? 44.136 110.975 70.785 1.00 34.83 330 GLY E O 1
ATOM 13692 N N . LYS E 1 331 ? 42.011 111.650 71.063 1.00 35.14 331 LYS E N 1
ATOM 13693 C CA . LYS E 1 331 ? 42.416 112.844 71.788 1.00 36.19 331 LYS E CA 1
ATOM 13694 C C . LYS E 1 331 ? 41.879 112.814 73.212 1.00 36.73 331 LYS E C 1
ATOM 13695 O O . LYS E 1 331 ? 41.013 113.609 73.585 1.00 37.09 331 LYS E O 1
ATOM 13701 N N . VAL E 1 332 ? 42.389 111.873 73.997 1.00 37.16 332 VAL E N 1
ATOM 13702 C CA . VAL E 1 332 ? 41.997 111.747 75.391 1.00 37.76 332 VAL E CA 1
ATOM 13703 C C . VAL E 1 332 ? 43.109 112.420 76.181 1.00 38.17 332 VAL E C 1
ATOM 13704 O O . VAL E 1 332 ? 44.246 111.951 76.201 1.00 38.53 332 VAL E O 1
ATOM 13708 N N . SER E 1 333 ? 42.777 113.533 76.817 1.00 38.60 333 SER E N 1
ATOM 13709 C CA . SER E 1 333 ? 43.747 114.294 77.590 1.00 39.15 333 SER E CA 1
ATOM 13710 C C . SER E 1 333 ? 44.578 113.454 78.561 1.00 38.89 333 SER E C 1
ATOM 13711 O O . SER E 1 333 ? 45.809 113.523 78.555 1.00 39.22 333 SER E O 1
ATOM 13714 N N . GLN E 1 334 ? 43.904 112.655 79.381 1.00 38.33 334 GLN E N 1
ATOM 13715 C CA . GLN E 1 334 ? 44.576 111.837 80.385 1.00 37.72 334 GLN E CA 1
ATOM 13716 C C . GLN E 1 334 ? 45.357 110.621 79.886 1.00 37.25 334 GLN E C 1
ATOM 13717 O O . GLN E 1 334 ? 46.259 110.145 80.575 1.00 37.71 334 GLN E O 1
ATOM 13723 N N . SER E 1 335 ? 45.029 110.111 78.703 1.00 36.35 335 SER E N 1
ATOM 13724 C CA . SER E 1 335 ? 45.733 108.934 78.198 1.00 35.23 335 SER E CA 1
ATOM 13725 C C . SER E 1 335 ? 45.987 108.936 76.697 1.00 33.99 335 SER E C 1
ATOM 13726 O O . SER E 1 335 ? 45.396 109.714 75.952 1.00 34.14 335 SER E O 1
ATOM 13729 N N . ASP E 1 336 ? 46.877 108.051 76.264 1.00 32.69 336 ASP E N 1
ATOM 13730 C CA . ASP E 1 336 ? 47.228 107.934 74.856 1.00 31.92 336 ASP E CA 1
ATOM 13731 C C . ASP E 1 336 ? 46.387 106.837 74.207 1.00 30.27 336 ASP E C 1
ATOM 13732 O O . ASP E 1 336 ? 46.608 105.657 74.459 1.00 30.14 336 ASP E O 1
ATOM 13737 N N . CYS E 1 337 ? 45.428 107.231 73.371 1.00 28.71 337 CYS E N 1
ATOM 13738 C CA . CYS E 1 337 ? 44.550 106.274 72.697 1.00 27.10 337 CYS E CA 1
ATOM 13739 C C . CYS E 1 337 ? 44.359 106.588 71.220 1.00 25.74 337 CYS E C 1
ATOM 13740 O O . CYS E 1 337 ? 44.842 107.596 70.706 1.00 25.51 337 CYS E O 1
ATOM 13743 N N . PHE E 1 338 ? 43.639 105.697 70.550 1.00 23.97 338 PHE E N 1
ATOM 13744 C CA . PHE E 1 338 ? 43.283 105.860 69.152 1.00 22.30 338 PHE E CA 1
ATOM 13745 C C . PHE E 1 338 ? 41.851 105.346 69.117 1.00 21.33 338 PHE E C 1
ATOM 13746 O O . PHE E 1 338 ? 41.427 104.644 70.035 1.00 20.89 338 PHE E O 1
ATOM 13754 N N . ARG E 1 339 ? 41.097 105.702 68.083 1.00 20.26 339 ARG E N 1
ATOM 13755 C CA . ARG E 1 339 ? 39.709 105.277 68.002 1.00 19.14 339 ARG E CA 1
ATOM 13756 C C . ARG E 1 339 ? 39.325 104.574 66.709 1.00 18.79 339 ARG E C 1
ATOM 13757 O O . ARG E 1 339 ? 39.948 104.765 65.664 1.00 18.00 339 ARG E O 1
ATOM 13765 N N . ILE E 1 340 ? 38.287 103.751 66.805 1.00 18.45 340 ILE E N 1
ATOM 13766 C CA . ILE E 1 340 ? 37.756 103.023 65.664 1.00 18.37 340 ILE E CA 1
ATOM 13767 C C . ILE E 1 340 ? 36.235 103.077 65.731 1.00 18.10 340 ILE E C 1
ATOM 13768 O O . ILE E 1 340 ? 35.620 102.467 66.606 1.00 18.33 340 ILE E O 1
ATOM 13773 N N . GLY E 1 341 ? 35.639 103.831 64.813 1.00 18.13 341 GLY E N 1
ATOM 13774 C CA . GLY E 1 341 ? 34.195 103.945 64.769 1.00 18.08 341 GLY E CA 1
ATOM 13775 C C . GLY E 1 341 ? 33.636 102.755 64.018 1.00 18.30 341 GLY E C 1
ATOM 13776 O O . GLY E 1 341 ? 34.367 102.093 63.281 1.00 18.40 341 GLY E O 1
ATOM 13777 N N . ASN E 1 342 ? 32.348 102.478 64.192 1.00 18.32 342 ASN E N 1
ATOM 13778 C CA . ASN E 1 342 ? 31.730 101.340 63.520 1.00 18.41 342 ASN E CA 1
ATOM 13779 C C . ASN E 1 342 ? 30.373 101.681 62.914 1.00 18.68 342 ASN E C 1
ATOM 13780 O O . ASN E 1 342 ? 29.523 100.802 62.749 1.00 17.45 342 ASN E O 1
ATOM 13785 N N . ILE E 1 343 ? 30.170 102.955 62.586 1.00 18.63 343 ILE E N 1
ATOM 13786 C CA . ILE E 1 343 ? 28.909 103.387 61.994 1.00 19.04 343 ILE E CA 1
ATOM 13787 C C . ILE E 1 343 ? 29.077 103.712 60.514 1.00 19.31 343 ILE E C 1
ATOM 13788 O O . ILE E 1 343 ? 30.200 103.798 60.009 1.00 18.61 343 ILE E O 1
ATOM 13793 N N . GLY E 1 344 ? 27.957 103.894 59.822 1.00 19.63 344 GLY E N 1
ATOM 13794 C CA . GLY E 1 344 ? 28.012 104.162 58.397 1.00 19.84 344 GLY E CA 1
ATOM 13795 C C . GLY E 1 344 ? 27.924 102.824 57.682 1.00 20.77 344 GLY E C 1
ATOM 13796 O O . GLY E 1 344 ? 27.364 101.868 58.223 1.00 20.29 344 GLY E O 1
ATOM 13797 N N . GLU E 1 345 ? 28.481 102.735 56.480 1.00 20.88 345 GLU E N 1
ATOM 13798 C CA . GLU E 1 345 ? 28.433 101.485 55.731 1.00 21.66 345 GLU E CA 1
ATOM 13799 C C . GLU E 1 345 ? 29.409 100.436 56.270 1.00 21.71 345 GLU E C 1
ATOM 13800 O O . GLU E 1 345 ? 30.327 100.005 55.568 1.00 21.69 345 GLU E O 1
ATOM 13806 N N . VAL E 1 346 ? 29.195 100.030 57.520 1.00 20.73 346 VAL E N 1
ATOM 13807 C CA . VAL E 1 346 ? 30.033 99.033 58.177 1.00 19.81 346 VAL E CA 1
ATOM 13808 C C . VAL E 1 346 ? 29.186 97.826 58.571 1.00 19.97 346 VAL E C 1
ATOM 13809 O O . VAL E 1 346 ? 28.189 97.966 59.276 1.00 19.63 346 VAL E O 1
ATOM 13813 N N . TYR E 1 347 ? 29.585 96.643 58.117 1.00 19.87 347 TYR E N 1
ATOM 13814 C CA . TYR E 1 347 ? 28.852 95.423 58.439 1.00 20.32 347 TYR E CA 1
ATOM 13815 C C . TYR E 1 347 ? 29.781 94.366 59.025 1.00 20.00 347 TYR E C 1
ATOM 13816 O O . TYR E 1 347 ? 31.001 94.538 59.034 1.00 19.73 347 TYR E O 1
ATOM 13825 N N . ALA E 1 348 ? 29.197 93.274 59.509 1.00 20.24 348 ALA E N 1
ATOM 13826 C CA . ALA E 1 348 ? 29.963 92.181 60.109 1.00 20.62 348 ALA E CA 1
ATOM 13827 C C . ALA E 1 348 ? 31.212 91.814 59.313 1.00 21.02 348 ALA E C 1
ATOM 13828 O O . ALA E 1 348 ? 32.312 91.752 59.864 1.00 21.31 348 ALA E O 1
ATOM 13830 N N . ALA E 1 349 ? 31.044 91.574 58.017 1.00 21.19 349 ALA E N 1
ATOM 13831 C CA . ALA E 1 349 ? 32.167 91.207 57.162 1.00 21.11 349 ALA E CA 1
ATOM 13832 C C . ALA E 1 349 ? 33.261 92.273 57.166 1.00 21.30 349 ALA E C 1
ATOM 13833 O O . ALA E 1 349 ? 34.443 91.966 56.982 1.00 21.09 349 ALA E O 1
ATOM 13835 N N . ASP E 1 350 ? 32.867 93.528 57.372 1.00 20.69 350 ASP E N 1
ATOM 13836 C CA . ASP E 1 350 ? 33.824 94.630 57.402 1.00 19.81 350 ASP E CA 1
ATOM 13837 C C . ASP E 1 350 ? 34.672 94.585 58.666 1.00 19.28 350 ASP E C 1
ATOM 13838 O O . ASP E 1 350 ? 35.878 94.832 58.622 1.00 18.83 350 ASP E O 1
ATOM 13843 N N . ILE E 1 351 ? 34.037 94.269 59.790 1.00 19.14 351 ILE E N 1
ATOM 13844 C CA . ILE E 1 351 ? 34.750 94.175 61.055 1.00 19.61 351 ILE E CA 1
ATOM 13845 C C . ILE E 1 351 ? 35.760 93.037 60.956 1.00 20.13 351 ILE E C 1
ATOM 13846 O O . ILE E 1 351 ? 36.924 93.187 61.327 1.00 20.16 351 ILE E O 1
ATOM 13851 N N . THR E 1 352 ? 35.311 91.898 60.442 1.00 20.58 352 THR E N 1
ATOM 13852 C CA . THR E 1 352 ? 36.191 90.747 60.288 1.00 20.74 352 THR E CA 1
ATOM 13853 C C . THR E 1 352 ? 37.370 91.130 59.404 1.00 20.97 352 THR E C 1
ATOM 13854 O O . THR E 1 352 ? 38.522 90.851 59.731 1.00 21.74 352 THR E O 1
ATOM 13858 N N . ALA E 1 353 ? 37.078 91.782 58.283 1.00 21.19 353 ALA E N 1
ATOM 13859 C CA . ALA E 1 353 ? 38.122 92.203 57.357 1.00 21.44 353 ALA E CA 1
ATOM 13860 C C . ALA E 1 353 ? 39.068 93.189 58.037 1.00 21.67 353 ALA E C 1
ATOM 13861 O O . ALA E 1 353 ? 40.279 93.170 57.802 1.00 22.31 353 ALA E O 1
ATOM 13863 N N . LEU E 1 354 ? 38.510 94.047 58.884 1.00 21.57 354 LEU E N 1
ATOM 13864 C CA . LEU E 1 354 ? 39.305 95.037 59.601 1.00 21.56 354 LEU E CA 1
ATOM 13865 C C . LEU E 1 354 ? 40.281 94.370 60.569 1.00 21.28 354 LEU E C 1
ATOM 13866 O O . LEU E 1 354 ? 41.450 94.748 60.637 1.00 21.03 354 LEU E O 1
ATOM 13871 N N . LEU E 1 355 ? 39.799 93.382 61.316 1.00 20.87 355 LEU E N 1
ATOM 13872 C CA . LEU E 1 355 ? 40.642 92.674 62.275 1.00 21.47 355 LEU E CA 1
ATOM 13873 C C . LEU E 1 355 ? 41.858 92.065 61.577 1.00 21.81 355 LEU E C 1
ATOM 13874 O O . LEU E 1 355 ? 42.972 92.106 62.101 1.00 21.68 355 LEU E O 1
ATOM 13879 N N . THR E 1 356 ? 41.642 91.510 60.388 1.00 22.09 356 THR E N 1
ATOM 13880 C CA . THR E 1 356 ? 42.727 90.916 59.614 1.00 22.85 356 THR E CA 1
ATOM 13881 C C . THR E 1 356 ? 43.751 91.990 59.238 1.00 23.38 356 THR E C 1
ATOM 13882 O O . THR E 1 356 ? 44.961 91.769 59.312 1.00 23.29 356 THR E O 1
ATOM 13886 N N . ALA E 1 357 ? 43.257 93.156 58.836 1.00 23.78 357 ALA E N 1
ATOM 13887 C CA . ALA E 1 357 ? 44.121 94.264 58.444 1.00 23.87 357 ALA E CA 1
ATOM 13888 C C . ALA E 1 357 ? 44.953 94.752 59.625 1.00 24.07 357 ALA E C 1
ATOM 13889 O O . ALA E 1 357 ? 46.110 95.151 59.462 1.00 23.97 357 ALA E O 1
ATOM 13891 N N . ILE E 1 358 ? 44.357 94.720 60.813 1.00 24.26 358 ILE E N 1
ATOM 13892 C CA . ILE E 1 358 ? 45.034 95.155 62.031 1.00 24.52 358 ILE E CA 1
ATOM 13893 C C . ILE E 1 358 ? 46.256 94.279 62.314 1.00 25.06 358 ILE E C 1
ATOM 13894 O O . ILE E 1 358 ? 47.354 94.780 62.575 1.00 24.21 358 ILE E O 1
ATOM 13899 N N . ARG E 1 359 ? 46.061 92.965 62.271 1.00 25.85 359 ARG E N 1
ATOM 13900 C CA . ARG E 1 359 ? 47.158 92.038 62.521 1.00 27.19 359 ARG E CA 1
ATOM 13901 C C . ARG E 1 359 ? 48.296 92.299 61.536 1.00 27.14 359 ARG E C 1
ATOM 13902 O O . ARG E 1 359 ? 49.471 92.278 61.904 1.00 26.60 359 ARG E O 1
ATOM 13910 N N . THR E 1 360 ? 47.938 92.547 60.280 1.00 27.04 360 THR E N 1
ATOM 13911 C CA . THR E 1 360 ? 48.925 92.818 59.242 1.00 27.15 360 THR E CA 1
ATOM 13912 C C . THR E 1 360 ? 49.641 94.146 59.488 1.00 27.49 360 THR E C 1
ATOM 13913 O O . THR E 1 360 ? 50.799 94.316 59.109 1.00 27.30 360 THR E O 1
ATOM 13917 N N . ALA E 1 361 ? 48.947 95.085 60.125 1.00 28.00 361 ALA E N 1
ATOM 13918 C CA . ALA E 1 361 ? 49.508 96.404 60.403 1.00 28.74 361 ALA E CA 1
ATOM 13919 C C . ALA E 1 361 ? 50.300 96.477 61.706 1.00 29.53 361 ALA E C 1
ATOM 13920 O O . ALA E 1 361 ? 50.934 97.496 61.992 1.00 29.76 361 ALA E O 1
ATOM 13930 N N . TYR E 1 363 ? 53.130 96.130 62.882 1.00 30.54 363 TYR E N 1
ATOM 13931 C CA . TYR E 1 363 ? 54.545 96.027 62.541 1.00 30.69 363 TYR E CA 1
ATOM 13932 C C . TYR E 1 363 ? 55.497 95.937 63.728 1.00 31.26 363 TYR E C 1
ATOM 13933 O O . TYR E 1 363 ? 56.595 95.403 63.598 1.00 31.34 363 TYR E O 1
ATOM 13942 N N . TRP E 1 364 ? 55.085 96.460 64.877 1.00 32.29 364 TRP E N 1
ATOM 13943 C CA . TRP E 1 364 ? 55.930 96.433 66.067 1.00 33.15 364 TRP E CA 1
ATOM 13944 C C . TRP E 1 364 ? 55.926 95.060 66.736 1.00 34.64 364 TRP E C 1
ATOM 13945 O O . TRP E 1 364 ? 56.547 94.866 67.781 1.00 34.66 364 TRP E O 1
ATOM 13956 N N . THR E 1 365 ? 55.224 94.112 66.122 1.00 36.51 365 THR E N 1
ATOM 13957 C CA . THR E 1 365 ? 55.139 92.746 66.635 1.00 38.16 365 THR E CA 1
ATOM 13958 C C . THR E 1 365 ? 56.173 91.866 65.935 1.00 38.68 365 THR E C 1
ATOM 13959 O O . THR E 1 365 ? 55.790 91.122 65.009 1.00 39.43 365 THR E O 1
ATOM 13963 N N . ASN F 1 4 ? 14.128 118.295 32.165 1.00 33.45 4 ASN F N 1
ATOM 13964 C CA . ASN F 1 4 ? 15.309 119.158 32.456 1.00 33.46 4 ASN F CA 1
ATOM 13965 C C . ASN F 1 4 ? 14.881 120.599 32.735 1.00 32.56 4 ASN F C 1
ATOM 13966 O O . ASN F 1 4 ? 13.939 121.108 32.121 1.00 32.85 4 ASN F O 1
ATOM 13971 N N . TYR F 1 5 ? 15.571 121.251 33.666 1.00 30.87 5 TYR F N 1
ATOM 13972 C CA . TYR F 1 5 ? 15.264 122.636 34.003 1.00 29.10 5 TYR F CA 1
ATOM 13973 C C . TYR F 1 5 ? 16.533 123.476 34.031 1.00 26.93 5 TYR F C 1
ATOM 13974 O O . TYR F 1 5 ? 17.611 122.985 34.363 1.00 26.47 5 TYR F O 1
ATOM 13983 N N . LEU F 1 6 ? 16.394 124.747 33.678 1.00 24.22 6 LEU F N 1
ATOM 13984 C CA . LEU F 1 6 ? 17.518 125.669 33.702 1.00 21.98 6 LEU F CA 1
ATOM 13985 C C . LEU F 1 6 ? 17.191 126.714 34.761 1.00 20.41 6 LEU F C 1
ATOM 13986 O O . LEU F 1 6 ? 16.174 127.400 34.676 1.00 19.94 6 LEU F O 1
ATOM 13991 N N . LEU F 1 7 ? 18.049 126.823 35.766 1.00 19.08 7 LEU F N 1
ATOM 13992 C CA . LEU F 1 7 ? 17.831 127.781 36.840 1.00 18.31 7 LEU F CA 1
ATOM 13993 C C . LEU F 1 7 ? 18.405 129.166 36.547 1.00 17.63 7 LEU F C 1
ATOM 13994 O O . LEU F 1 7 ? 19.623 129.369 36.575 1.00 17.27 7 LEU F O 1
ATOM 13999 N N . LEU F 1 8 ? 17.512 130.107 36.250 1.00 17.00 8 LEU F N 1
ATOM 14000 C CA . LEU F 1 8 ? 17.900 131.488 35.981 1.00 17.14 8 LEU F CA 1
ATOM 14001 C C . LEU F 1 8 ? 17.748 132.238 37.298 1.00 17.48 8 LEU F C 1
ATOM 14002 O O . LEU F 1 8 ? 17.043 133.241 37.397 1.00 16.78 8 LEU F O 1
ATOM 14007 N N . THR F 1 9 ? 18.419 131.715 38.314 1.00 17.90 9 THR F N 1
ATOM 14008 C CA . THR F 1 9 ? 18.381 132.282 39.647 1.00 18.92 9 THR F CA 1
ATOM 14009 C C . THR F 1 9 ? 19.737 132.899 39.958 1.00 19.55 9 THR F C 1
ATOM 14010 O O . THR F 1 9 ? 20.673 132.801 39.168 1.00 19.89 9 THR F O 1
ATOM 14014 N N . PRO F 1 10 ? 19.853 133.559 41.115 1.00 20.27 10 PRO F N 1
ATOM 14015 C CA . PRO F 1 10 ? 21.126 134.169 41.498 1.00 20.84 10 PRO F CA 1
ATOM 14016 C C . PRO F 1 10 ? 21.980 133.119 42.210 1.00 21.06 10 PRO F C 1
ATOM 14017 O O . PRO F 1 10 ? 23.049 133.424 42.740 1.00 21.86 10 PRO F O 1
ATOM 14021 N N . GLY F 1 11 ? 21.492 131.880 42.212 1.00 21.12 11 GLY F N 1
ATOM 14022 C CA . GLY F 1 11 ? 22.190 130.789 42.873 1.00 19.82 11 GLY F CA 1
ATOM 14023 C C . GLY F 1 11 ? 21.474 130.440 44.168 1.00 19.26 11 GLY F C 1
ATOM 14024 O O . GLY F 1 11 ? 20.951 131.347 44.815 1.00 20.12 11 GLY F O 1
ATOM 14025 N N . PRO F 1 12 ? 21.401 129.153 44.573 1.00 18.33 12 PRO F N 1
ATOM 14026 C CA . PRO F 1 12 ? 21.942 127.963 43.905 1.00 17.19 12 PRO F CA 1
ATOM 14027 C C . PRO F 1 12 ? 21.487 127.942 42.458 1.00 16.27 12 PRO F C 1
ATOM 14028 O O . PRO F 1 12 ? 20.355 128.314 42.150 1.00 16.49 12 PRO F O 1
ATOM 14032 N N . LEU F 1 13 ? 22.367 127.502 41.572 1.00 15.53 13 LEU F N 1
ATOM 14033 C CA . LEU F 1 13 ? 22.053 127.492 40.155 1.00 15.13 13 LEU F CA 1
ATOM 14034 C C . LEU F 1 13 ? 22.284 126.151 39.468 1.00 14.98 13 LEU F C 1
ATOM 14035 O O . LEU F 1 13 ? 22.478 125.125 40.121 1.00 14.05 13 LEU F O 1
ATOM 14040 N N . THR F 1 14 ? 22.243 126.169 38.140 1.00 14.91 14 THR F N 1
ATOM 14041 C CA . THR F 1 14 ? 22.458 124.962 37.361 1.00 14.72 14 THR F CA 1
ATOM 14042 C C . THR F 1 14 ? 23.959 124.761 37.204 1.00 14.74 14 THR F C 1
ATOM 14043 O O . THR F 1 14 ? 24.633 125.531 36.523 1.00 14.89 14 THR F O 1
ATOM 14047 N N . THR F 1 15 ? 24.478 123.731 37.861 1.00 14.23 15 THR F N 1
ATOM 14048 C CA . THR F 1 15 ? 25.897 123.421 37.803 1.00 14.00 15 THR F CA 1
ATOM 14049 C C . THR F 1 15 ? 26.146 122.397 36.702 1.00 13.65 15 THR F C 1
ATOM 14050 O O . THR F 1 15 ? 25.212 121.754 36.221 1.00 13.31 15 THR F O 1
ATOM 14054 N N . SER F 1 16 ? 27.403 122.247 36.300 1.00 13.47 16 SER F N 1
ATOM 14055 C CA . SER F 1 16 ? 27.750 121.284 35.260 1.00 14.37 16 SER F CA 1
ATOM 14056 C C . SER F 1 16 ? 27.599 119.867 35.799 1.00 14.93 16 SER F C 1
ATOM 14057 O O . SER F 1 16 ? 27.553 119.660 37.013 1.00 14.28 16 SER F O 1
ATOM 14060 N N . ARG F 1 17 ? 27.525 118.895 34.892 1.00 16.13 17 ARG F N 1
ATOM 14061 C CA . ARG F 1 17 ? 27.401 117.494 35.283 1.00 17.38 17 ARG F CA 1
ATOM 14062 C C . ARG F 1 17 ? 28.647 117.074 36.060 1.00 16.90 17 ARG F C 1
ATOM 14063 O O . ARG F 1 17 ? 28.551 116.395 37.085 1.00 17.15 17 ARG F O 1
ATOM 14071 N N . THR F 1 18 ? 29.811 117.494 35.573 1.00 16.12 18 THR F N 1
ATOM 14072 C CA . THR F 1 18 ? 31.081 117.149 36.207 1.00 15.94 18 THR F CA 1
ATOM 14073 C C . THR F 1 18 ? 31.279 117.761 37.593 1.00 15.64 18 THR F C 1
ATOM 14074 O O . THR F 1 18 ? 31.915 117.157 38.451 1.00 15.81 18 THR F O 1
ATOM 14078 N N . VAL F 1 19 ? 30.744 118.955 37.822 1.00 15.51 19 VAL F N 1
ATOM 14079 C CA . VAL F 1 19 ? 30.887 119.569 39.137 1.00 14.87 19 VAL F CA 1
ATOM 14080 C C . VAL F 1 19 ? 30.136 118.712 40.152 1.00 15.48 19 VAL F C 1
ATOM 14081 O O . VAL F 1 19 ? 30.612 118.489 41.267 1.00 14.62 19 VAL F O 1
ATOM 14085 N N . LYS F 1 20 ? 28.963 118.226 39.759 1.00 15.49 20 LYS F N 1
ATOM 14086 C CA . LYS F 1 20 ? 28.170 117.392 40.651 1.00 16.52 20 LYS F CA 1
ATOM 14087 C C . LYS F 1 20 ? 28.766 115.999 40.850 1.00 16.28 20 LYS F C 1
ATOM 14088 O O . LYS F 1 20 ? 28.736 115.471 41.958 1.00 16.17 20 LYS F O 1
ATOM 14094 N N . GLU F 1 21 ? 29.317 115.410 39.790 1.00 16.26 21 GLU F N 1
ATOM 14095 C CA . GLU F 1 21 ? 29.914 114.078 39.895 1.00 16.60 21 GLU F CA 1
ATOM 14096 C C . GLU F 1 21 ? 31.171 114.126 40.762 1.00 16.66 21 GLU F C 1
ATOM 14097 O O . GLU F 1 21 ? 31.640 113.100 41.255 1.00 16.47 21 GLU F O 1
ATOM 14103 N N . ALA F 1 22 ? 31.717 115.323 40.947 1.00 16.04 22 ALA F N 1
ATOM 14104 C CA . ALA F 1 22 ? 32.906 115.488 41.770 1.00 16.02 22 ALA F CA 1
ATOM 14105 C C . ALA F 1 22 ? 32.551 115.264 43.239 1.00 16.19 22 ALA F C 1
ATOM 14106 O O . ALA F 1 22 ? 33.433 115.074 44.075 1.00 16.15 22 ALA F O 1
ATOM 14116 N N . LEU F 1 24 ? 30.809 112.712 44.359 1.00 17.02 24 LEU F N 1
ATOM 14117 C CA . LEU F 1 24 ? 30.690 111.277 44.617 1.00 17.48 24 LEU F CA 1
ATOM 14118 C C . LEU F 1 24 ? 31.874 110.600 45.306 1.00 18.00 24 LEU F C 1
ATOM 14119 O O . LEU F 1 24 ? 32.351 109.559 44.856 1.00 18.06 24 LEU F O 1
ATOM 14124 N N . PHE F 1 25 ? 32.330 111.182 46.408 1.00 18.54 25 PHE F N 1
ATOM 14125 C CA . PHE F 1 25 ? 33.449 110.634 47.161 1.00 19.38 25 PHE F CA 1
ATOM 14126 C C . PHE F 1 25 ? 33.315 111.027 48.630 1.00 19.43 25 PHE F C 1
ATOM 14127 O O . PHE F 1 25 ? 32.979 112.170 48.937 1.00 19.16 25 PHE F O 1
ATOM 14135 N N . ASP F 1 26 ? 33.566 110.080 49.531 1.00 19.12 26 ASP F N 1
ATOM 14136 C CA . ASP F 1 26 ? 33.522 110.364 50.961 1.00 19.62 26 ASP F CA 1
ATOM 14137 C C . ASP F 1 26 ? 34.959 110.658 51.384 1.00 20.18 26 ASP F C 1
ATOM 14138 O O . ASP F 1 26 ? 35.865 109.864 51.117 1.00 20.56 26 ASP F O 1
ATOM 14143 N N . SER F 1 27 ? 35.170 111.798 52.032 1.00 20.29 27 SER F N 1
ATOM 14144 C CA . SER F 1 27 ? 36.508 112.192 52.465 1.00 20.55 27 SER F CA 1
ATOM 14145 C C . SER F 1 27 ? 36.684 112.103 53.976 1.00 20.89 27 SER F C 1
ATOM 14146 O O . SER F 1 27 ? 35.727 112.268 54.734 1.00 20.52 27 SER F O 1
ATOM 14149 N N . CYS F 1 28 ? 37.912 111.837 54.411 1.00 21.56 28 CYS F N 1
ATOM 14150 C CA . CYS F 1 28 ? 38.206 111.782 55.840 1.00 22.39 28 CYS F CA 1
ATOM 14151 C C . CYS F 1 28 ? 38.748 113.152 56.221 1.00 21.80 28 CYS F C 1
ATOM 14152 O O . CYS F 1 28 ? 39.784 113.571 55.711 1.00 21.68 28 CYS F O 1
ATOM 14155 N N . THR F 1 29 ? 38.049 113.841 57.118 1.00 21.74 29 THR F N 1
ATOM 14156 C CA . THR F 1 29 ? 38.440 115.183 57.538 1.00 21.87 29 THR F CA 1
ATOM 14157 C C . THR F 1 29 ? 39.767 115.307 58.298 1.00 22.91 29 THR F C 1
ATOM 14158 O O . THR F 1 29 ? 40.242 116.421 58.540 1.00 22.76 29 THR F O 1
ATOM 14162 N N . TRP F 1 30 ? 40.368 114.179 58.664 1.00 23.08 30 TRP F N 1
ATOM 14163 C CA . TRP F 1 30 ? 41.637 114.199 59.392 1.00 24.44 30 TRP F CA 1
ATOM 14164 C C . TRP F 1 30 ? 42.816 113.871 58.476 1.00 24.34 30 TRP F C 1
ATOM 14165 O O . TRP F 1 30 ? 43.970 114.108 58.826 1.00 24.41 30 TRP F O 1
ATOM 14176 N N . ASP F 1 31 ? 42.516 113.339 57.298 1.00 24.15 31 ASP F N 1
ATOM 14177 C CA . ASP F 1 31 ? 43.546 112.937 56.352 1.00 23.83 31 ASP F CA 1
ATOM 14178 C C . ASP F 1 31 ? 44.060 114.053 55.445 1.00 23.73 31 ASP F C 1
ATOM 14179 O O . ASP F 1 31 ? 43.285 114.880 54.966 1.00 23.56 31 ASP F O 1
ATOM 14184 N N . ASP F 1 32 ? 45.371 114.060 55.204 1.00 23.26 32 ASP F N 1
ATOM 14185 C CA . ASP F 1 32 ? 45.991 115.069 54.349 1.00 22.77 32 ASP F CA 1
ATOM 14186 C C . ASP F 1 32 ? 45.444 115.045 52.921 1.00 21.89 32 ASP F C 1
ATOM 14187 O O . ASP F 1 32 ? 45.541 116.045 52.206 1.00 21.69 32 ASP F O 1
ATOM 14192 N N . ASP F 1 33 ? 44.894 113.911 52.495 1.00 20.90 33 ASP F N 1
ATOM 14193 C CA . ASP F 1 33 ? 44.335 113.810 51.146 1.00 20.15 33 ASP F CA 1
ATOM 14194 C C . ASP F 1 33 ? 43.277 114.893 50.959 1.00 19.27 33 ASP F C 1
ATOM 14195 O O . ASP F 1 33 ? 43.144 115.469 49.878 1.00 19.35 33 ASP F O 1
ATOM 14200 N N . TYR F 1 34 ? 42.529 115.159 52.025 1.00 17.53 34 TYR F N 1
ATOM 14201 C CA . TYR F 1 34 ? 41.475 116.165 52.004 1.00 16.89 34 TYR F CA 1
ATOM 14202 C C . TYR F 1 34 ? 41.994 117.567 52.321 1.00 16.27 34 TYR F C 1
ATOM 14203 O O . TYR F 1 34 ? 41.895 118.474 51.501 1.00 16.35 34 TYR F O 1
ATOM 14212 N N . ASN F 1 35 ? 42.547 117.734 53.517 1.00 16.33 35 ASN F N 1
ATOM 14213 C CA . ASN F 1 35 ? 43.051 119.032 53.957 1.00 16.03 35 ASN F CA 1
ATOM 14214 C C . ASN F 1 35 ? 44.120 119.643 53.058 1.00 16.22 35 ASN F C 1
ATOM 14215 O O . ASN F 1 35 ? 44.015 120.806 52.664 1.00 16.12 35 ASN F O 1
ATOM 14220 N N . ILE F 1 36 ? 45.148 118.864 52.739 1.00 15.97 36 ILE F N 1
ATOM 14221 C CA . ILE F 1 36 ? 46.221 119.347 51.883 1.00 16.57 36 ILE F CA 1
ATOM 14222 C C . ILE F 1 36 ? 45.887 119.191 50.399 1.00 16.98 36 ILE F C 1
ATOM 14223 O O . ILE F 1 36 ? 45.985 120.146 49.623 1.00 16.67 36 ILE F O 1
ATOM 14228 N N . GLY F 1 37 ? 45.485 117.985 50.014 1.00 16.82 37 GLY F N 1
ATOM 14229 C CA . GLY F 1 37 ? 45.165 117.720 48.624 1.00 17.21 37 GLY F CA 1
ATOM 14230 C C . GLY F 1 37 ? 43.999 118.510 48.062 1.00 17.37 37 GLY F C 1
ATOM 14231 O O . GLY F 1 37 ? 43.944 118.753 46.859 1.00 18.27 37 GLY F O 1
ATOM 14232 N N . VAL F 1 38 ? 43.066 118.918 48.915 1.00 17.05 38 VAL F N 1
ATOM 14233 C CA . VAL F 1 38 ? 41.910 119.673 48.442 1.00 16.33 38 VAL F CA 1
ATOM 14234 C C . VAL F 1 38 ? 41.766 121.066 49.056 1.00 15.96 38 VAL F C 1
ATOM 14235 O O . VAL F 1 38 ? 41.791 122.067 48.346 1.00 15.59 38 VAL F O 1
ATOM 14239 N N . VAL F 1 39 ? 41.617 121.129 50.374 1.00 15.77 39 VAL F N 1
ATOM 14240 C CA . VAL F 1 39 ? 41.434 122.408 51.049 1.00 16.34 39 VAL F CA 1
ATOM 14241 C C . VAL F 1 39 ? 42.534 123.433 50.778 1.00 16.70 39 VAL F C 1
ATOM 14242 O O . VAL F 1 39 ? 42.244 124.546 50.337 1.00 17.21 39 VAL F O 1
ATOM 14246 N N . GLU F 1 40 ? 43.787 123.069 51.039 1.00 17.11 40 GLU F N 1
ATOM 14247 C CA . GLU F 1 40 ? 44.901 123.988 50.817 1.00 17.74 40 GLU F CA 1
ATOM 14248 C C . GLU F 1 40 ? 44.974 124.446 49.362 1.00 18.57 40 GLU F C 1
ATOM 14249 O O . GLU F 1 40 ? 45.336 125.592 49.080 1.00 18.17 40 GLU F O 1
ATOM 14255 N N . GLN F 1 41 ? 44.634 123.551 48.440 1.00 18.84 41 GLN F N 1
ATOM 14256 C CA . GLN F 1 41 ? 44.650 123.890 47.024 1.00 19.15 41 GLN F CA 1
ATOM 14257 C C . GLN F 1 41 ? 43.622 124.980 46.761 1.00 18.61 41 GLN F C 1
ATOM 14258 O O . GLN F 1 41 ? 43.903 125.965 46.076 1.00 18.56 41 GLN F O 1
ATOM 14264 N N . ILE F 1 42 ? 42.428 124.796 47.316 1.00 17.65 42 ILE F N 1
ATOM 14265 C CA . ILE F 1 42 ? 41.353 125.762 47.152 1.00 16.99 42 ILE F CA 1
ATOM 14266 C C . ILE F 1 42 ? 41.736 127.118 47.741 1.00 16.66 42 ILE F C 1
ATOM 14267 O O . ILE F 1 42 ? 41.507 128.153 47.118 1.00 16.74 42 ILE F O 1
ATOM 14272 N N . ARG F 1 43 ? 42.324 127.111 48.935 1.00 16.11 43 ARG F N 1
ATOM 14273 C CA . ARG F 1 43 ? 42.718 128.357 49.589 1.00 15.59 43 ARG F CA 1
ATOM 14274 C C . ARG F 1 43 ? 43.713 129.173 48.758 1.00 15.51 43 ARG F C 1
ATOM 14275 O O . ARG F 1 43 ? 43.579 130.389 48.638 1.00 15.40 43 ARG F O 1
ATOM 14283 N N . GLN F 1 44 ? 44.713 128.507 48.189 1.00 15.38 44 GLN F N 1
ATOM 14284 C CA . GLN F 1 44 ? 45.707 129.202 47.375 1.00 15.69 44 GLN F CA 1
ATOM 14285 C C . GLN F 1 44 ? 45.069 129.777 46.110 1.00 15.68 44 GLN F C 1
ATOM 14286 O O . GLN F 1 44 ? 45.350 130.913 45.724 1.00 15.42 44 GLN F O 1
ATOM 14292 N N . GLN F 1 45 ? 44.206 128.991 45.474 1.00 15.65 45 GLN F N 1
ATOM 14293 C CA . GLN F 1 45 ? 43.534 129.424 44.255 1.00 16.33 45 GLN F CA 1
ATOM 14294 C C . GLN F 1 45 ? 42.585 130.600 44.478 1.00 16.32 45 GLN F C 1
ATOM 14295 O O . GLN F 1 45 ? 42.468 131.476 43.623 1.00 16.75 45 GLN F O 1
ATOM 14301 N N . LEU F 1 46 ? 41.904 130.621 45.619 1.00 15.81 46 LEU F N 1
ATOM 14302 C CA . LEU F 1 46 ? 40.983 131.714 45.913 1.00 15.75 46 LEU F CA 1
ATOM 14303 C C . LEU F 1 46 ? 41.760 133.015 46.055 1.00 16.37 46 LEU F C 1
ATOM 14304 O O . LEU F 1 46 ? 41.361 134.050 45.522 1.00 15.94 46 LEU F O 1
ATOM 14309 N N . THR F 1 47 ? 42.874 132.950 46.779 1.00 16.56 47 THR F N 1
ATOM 14310 C CA . THR F 1 47 ? 43.713 134.119 46.995 1.00 16.46 47 THR F CA 1
ATOM 14311 C C . THR F 1 47 ? 44.305 134.595 45.668 1.00 16.37 47 THR F C 1
ATOM 14312 O O . THR F 1 47 ? 44.322 135.794 45.385 1.00 16.26 47 THR F O 1
ATOM 14316 N N . ALA F 1 48 ? 44.774 133.655 44.850 1.00 15.67 48 ALA F N 1
ATOM 14317 C CA . ALA F 1 48 ? 45.354 133.994 43.551 1.00 15.72 48 ALA F CA 1
ATOM 14318 C C . ALA F 1 48 ? 44.308 134.629 42.634 1.00 15.52 48 ALA F C 1
ATOM 14319 O O . ALA F 1 48 ? 44.630 135.496 41.829 1.00 15.49 48 ALA F O 1
ATOM 14321 N N . LEU F 1 49 ? 43.059 134.190 42.749 1.00 15.40 49 LEU F N 1
ATOM 14322 C CA . LEU F 1 49 ? 41.982 134.747 41.933 1.00 15.75 49 LEU F CA 1
ATOM 14323 C C . LEU F 1 49 ? 41.639 136.170 42.361 1.00 15.97 49 LEU F C 1
ATOM 14324 O O . LEU F 1 49 ? 41.331 137.030 41.530 1.00 15.83 49 LEU F O 1
ATOM 14329 N N . ALA F 1 50 ? 41.698 136.405 43.668 1.00 15.66 50 ALA F N 1
ATOM 14330 C CA . ALA F 1 50 ? 41.360 137.695 44.247 1.00 15.85 50 ALA F CA 1
ATOM 14331 C C . ALA F 1 50 ? 42.359 138.828 44.034 1.00 16.09 50 ALA F C 1
ATOM 14332 O O . ALA F 1 50 ? 41.962 139.990 43.965 1.00 16.25 50 ALA F O 1
ATOM 14334 N N . THR F 1 51 ? 43.645 138.506 43.930 1.00 16.55 51 THR F N 1
ATOM 14335 C CA . THR F 1 51 ? 44.655 139.546 43.769 1.00 16.70 51 THR F CA 1
ATOM 14336 C C . THR F 1 51 ? 45.990 139.032 43.244 1.00 17.69 51 THR F C 1
ATOM 14337 O O . THR F 1 51 ? 46.300 137.841 43.333 1.00 18.02 51 THR F O 1
ATOM 14341 N N . ALA F 1 52 ? 46.778 139.950 42.697 1.00 18.20 52 ALA F N 1
ATOM 14342 C CA . ALA F 1 52 ? 48.099 139.626 42.175 1.00 19.37 52 ALA F CA 1
ATOM 14343 C C . ALA F 1 52 ? 49.133 139.865 43.273 1.00 20.10 52 ALA F C 1
ATOM 14344 O O . ALA F 1 52 ? 50.294 139.481 43.142 1.00 20.98 52 ALA F O 1
ATOM 14346 N N . SER F 1 53 ? 48.700 140.501 44.358 1.00 20.79 53 SER F N 1
ATOM 14347 C CA . SER F 1 53 ? 49.588 140.821 45.470 1.00 21.79 53 SER F CA 1
ATOM 14348 C C . SER F 1 53 ? 49.734 139.715 46.508 1.00 22.17 53 SER F C 1
ATOM 14349 O O . SER F 1 53 ? 48.953 138.761 46.544 1.00 21.47 53 SER F O 1
ATOM 14352 N N . GLU F 1 54 ? 50.758 139.861 47.345 1.00 22.28 54 GLU F N 1
ATOM 14353 C CA . GLU F 1 54 ? 51.011 138.939 48.439 1.00 23.06 54 GLU F CA 1
ATOM 14354 C C . GLU F 1 54 ? 50.358 139.645 49.626 1.00 22.48 54 GLU F C 1
ATOM 14355 O O . GLU F 1 54 ? 49.868 140.768 49.485 1.00 21.77 54 GLU F O 1
ATOM 14361 N N . GLY F 1 55 ? 50.338 139.000 50.787 1.00 21.55 55 GLY F N 1
ATOM 14362 C CA . GLY F 1 55 ? 49.747 139.638 51.949 1.00 21.02 55 GLY F CA 1
ATOM 14363 C C . GLY F 1 55 ? 48.318 139.240 52.261 1.00 20.73 55 GLY F C 1
ATOM 14364 O O . GLY F 1 55 ? 47.768 139.658 53.280 1.00 21.08 55 GLY F O 1
ATOM 14365 N N . TYR F 1 56 ? 47.702 138.449 51.391 1.00 20.13 56 TYR F N 1
ATOM 14366 C CA . TYR F 1 56 ? 46.335 138.005 51.632 1.00 20.09 56 TYR F CA 1
ATOM 14367 C C . TYR F 1 56 ? 46.281 136.517 51.942 1.00 19.51 56 TYR F C 1
ATOM 14368 O O . TYR F 1 56 ? 47.233 135.779 51.676 1.00 19.50 56 TYR F O 1
ATOM 14377 N N . THR F 1 57 ? 45.158 136.089 52.508 1.00 18.73 57 THR F N 1
ATOM 14378 C CA . THR F 1 57 ? 44.955 134.697 52.882 1.00 17.92 57 THR F CA 1
ATOM 14379 C C . THR F 1 57 ? 43.462 134.381 52.816 1.00 17.96 57 THR F C 1
ATOM 14380 O O . THR F 1 57 ? 42.625 135.277 52.943 1.00 18.37 57 THR F O 1
ATOM 14384 N N . SER F 1 58 ? 43.134 133.109 52.622 1.00 16.86 58 SER F N 1
ATOM 14385 C CA . SER F 1 58 ? 41.744 132.687 52.527 1.00 16.86 58 SER F CA 1
ATOM 14386 C C . SER F 1 58 ? 41.310 131.821 53.698 1.00 16.74 58 SER F C 1
ATOM 14387 O O . SER F 1 58 ? 42.097 131.041 54.237 1.00 16.90 58 SER F O 1
ATOM 14390 N N . VAL F 1 59 ? 40.049 131.968 54.087 1.00 16.06 59 VAL F N 1
ATOM 14391 C CA . VAL F 1 59 ? 39.479 131.183 55.170 1.00 15.56 59 VAL F CA 1
ATOM 14392 C C . VAL F 1 59 ? 38.096 130.716 54.729 1.00 15.30 59 VAL F C 1
ATOM 14393 O O . VAL F 1 59 ? 37.298 131.510 54.230 1.00 14.69 59 VAL F O 1
ATOM 14397 N N . LEU F 1 60 ? 37.829 129.420 54.890 1.00 14.45 60 LEU F N 1
ATOM 14398 C CA . LEU F 1 60 ? 36.541 128.852 54.505 1.00 13.81 60 LEU F CA 1
ATOM 14399 C C . LEU F 1 60 ? 35.683 128.678 55.751 1.00 13.35 60 LEU F C 1
ATOM 14400 O O . LEU F 1 60 ? 36.193 128.357 56.825 1.00 13.41 60 LEU F O 1
ATOM 14405 N N . LEU F 1 61 ? 34.379 128.888 55.606 1.00 12.68 61 LEU F N 1
ATOM 14406 C CA . LEU F 1 61 ? 33.462 128.784 56.737 1.00 11.64 61 LEU F CA 1
ATOM 14407 C C . LEU F 1 61 ? 32.182 128.023 56.391 1.00 11.41 61 LEU F C 1
ATOM 14408 O O . LEU F 1 61 ? 31.510 128.348 55.413 1.00 11.20 61 LEU F O 1
ATOM 14413 N N . GLN F 1 62 ? 31.847 127.016 57.200 1.00 11.20 62 GLN F N 1
ATOM 14414 C CA . GLN F 1 62 ? 30.638 126.223 56.982 1.00 11.25 62 GLN F CA 1
ATOM 14415 C C . GLN F 1 62 ? 29.396 127.098 57.096 1.00 11.51 62 GLN F C 1
ATOM 14416 O O . GLN F 1 62 ? 29.337 127.996 57.937 1.00 11.89 62 GLN F O 1
ATOM 14422 N N . GLY F 1 63 ? 28.405 126.832 56.251 1.00 11.67 63 GLY F N 1
ATOM 14423 C CA . GLY F 1 63 ? 27.178 127.609 56.286 1.00 11.85 63 GLY F CA 1
ATOM 14424 C C . GLY F 1 63 ? 26.914 128.391 55.011 1.00 12.11 63 GLY F C 1
ATOM 14425 O O . GLY F 1 63 ? 27.557 128.165 53.988 1.00 12.09 63 GLY F O 1
ATOM 14426 N N . SER F 1 64 ? 25.958 129.313 55.066 1.00 12.90 64 SER F N 1
ATOM 14427 C CA . SER F 1 64 ? 25.625 130.126 53.902 1.00 13.18 64 SER F CA 1
ATOM 14428 C C . SER F 1 64 ? 26.463 131.398 53.914 1.00 13.06 64 SER F C 1
ATOM 14429 O O . SER F 1 64 ? 27.183 131.666 54.877 1.00 13.12 64 SER F O 1
ATOM 14432 N N . GLY F 1 65 ? 26.362 132.180 52.845 1.00 12.74 65 GLY F N 1
ATOM 14433 C CA . GLY F 1 65 ? 27.129 133.411 52.750 1.00 12.51 65 GLY F CA 1
ATOM 14434 C C . GLY F 1 65 ? 26.913 134.382 53.895 1.00 12.90 65 GLY F C 1
ATOM 14435 O O . GLY F 1 65 ? 27.853 135.037 54.349 1.00 12.88 65 GLY F O 1
ATOM 14436 N N . SER F 1 66 ? 25.675 134.483 54.362 1.00 12.63 66 SER F N 1
ATOM 14437 C CA . SER F 1 66 ? 25.346 135.387 55.455 1.00 13.04 66 SER F CA 1
ATOM 14438 C C . SER F 1 66 ? 26.141 135.038 56.708 1.00 12.75 66 SER F C 1
ATOM 14439 O O . SER F 1 66 ? 26.443 135.912 57.519 1.00 12.56 66 SER F O 1
ATOM 14442 N N . TYR F 1 67 ? 26.473 133.758 56.859 1.00 11.88 67 TYR F N 1
ATOM 14443 C CA . TYR F 1 67 ? 27.250 133.298 58.007 1.00 12.20 67 TYR F CA 1
ATOM 14444 C C . TYR F 1 67 ? 28.636 133.936 57.955 1.00 11.79 67 TYR F C 1
ATOM 14445 O O . TYR F 1 67 ? 29.162 134.393 58.976 1.00 11.89 67 TYR F O 1
ATOM 14454 N N . ALA F 1 68 ? 29.223 133.951 56.758 1.00 10.80 68 ALA F N 1
ATOM 14455 C CA . ALA F 1 68 ? 30.547 134.527 56.557 1.00 10.53 68 ALA F CA 1
ATOM 14456 C C . ALA F 1 68 ? 30.487 136.039 56.742 1.00 10.49 68 ALA F C 1
ATOM 14457 O O . ALA F 1 68 ? 31.430 136.649 57.247 1.00 11.03 68 ALA F O 1
ATOM 14459 N N . VAL F 1 69 ? 29.379 136.644 56.327 1.00 10.63 69 VAL F N 1
ATOM 14460 C CA . VAL F 1 69 ? 29.208 138.082 56.490 1.00 10.63 69 VAL F CA 1
ATOM 14461 C C . VAL F 1 69 ? 29.105 138.375 57.988 1.00 11.26 69 VAL F C 1
ATOM 14462 O O . VAL F 1 69 ? 29.695 139.334 58.483 1.00 10.99 69 VAL F O 1
ATOM 14466 N N . GLU F 1 70 ? 28.356 137.542 58.710 1.00 11.40 70 GLU F N 1
ATOM 14467 C CA . GLU F 1 70 ? 28.214 137.737 60.147 1.00 12.28 70 GLU F CA 1
ATOM 14468 C C . GLU F 1 70 ? 29.555 137.479 60.833 1.00 11.77 70 GLU F C 1
ATOM 14469 O O . GLU F 1 70 ? 29.924 138.185 61.765 1.00 11.89 70 GLU F O 1
ATOM 14475 N N . ALA F 1 71 ? 30.281 136.472 60.356 1.00 11.58 71 ALA F N 1
ATOM 14476 C CA . ALA F 1 71 ? 31.587 136.120 60.911 1.00 12.26 71 ALA F CA 1
ATOM 14477 C C . ALA F 1 71 ? 32.573 137.278 60.801 1.00 12.41 71 ALA F C 1
ATOM 14478 O O . ALA F 1 71 ? 33.366 137.514 61.714 1.00 12.44 71 ALA F O 1
ATOM 14480 N N . VAL F 1 72 ? 32.533 137.989 59.680 1.00 12.82 72 VAL F N 1
ATOM 14481 C CA . VAL F 1 72 ? 33.426 139.125 59.479 1.00 13.59 72 VAL F CA 1
ATOM 14482 C C . VAL F 1 72 ? 33.077 140.253 60.446 1.00 14.11 72 VAL F C 1
ATOM 14483 O O . VAL F 1 72 ? 33.961 140.835 61.071 1.00 14.60 72 VAL F O 1
ATOM 14487 N N . LEU F 1 73 ? 31.789 140.556 60.569 1.00 14.29 73 LEU F N 1
ATOM 14488 C CA . LEU F 1 73 ? 31.343 141.611 61.470 1.00 14.69 73 LEU F CA 1
ATOM 14489 C C . LEU F 1 73 ? 31.720 141.299 62.914 1.00 15.07 73 LEU F C 1
ATOM 14490 O O . LEU F 1 73 ? 32.034 142.204 63.688 1.00 15.39 73 LEU F O 1
ATOM 14495 N N . GLY F 1 74 ? 31.697 140.018 63.270 1.00 15.19 74 GLY F N 1
ATOM 14496 C CA . GLY F 1 74 ? 32.030 139.628 64.628 1.00 15.14 74 GLY F CA 1
ATOM 14497 C C . GLY F 1 74 ? 33.504 139.351 64.875 1.00 15.66 74 GLY F C 1
ATOM 14498 O O . GLY F 1 74 ? 33.962 139.393 66.017 1.00 15.40 74 GLY F O 1
ATOM 14499 N N . SER F 1 75 ? 34.255 139.076 63.814 1.00 15.83 75 SER F N 1
ATOM 14500 C CA . SER F 1 75 ? 35.676 138.775 63.957 1.00 16.37 75 SER F CA 1
ATOM 14501 C C . SER F 1 75 ? 36.604 139.902 63.522 1.00 16.71 75 SER F C 1
ATOM 14502 O O . SER F 1 75 ? 37.656 140.104 64.126 1.00 17.60 75 SER F O 1
ATOM 14505 N N . ALA F 1 76 ? 36.226 140.630 62.475 1.00 16.82 76 ALA F N 1
ATOM 14506 C CA . ALA F 1 76 ? 37.065 141.712 61.968 1.00 17.49 76 ALA F CA 1
ATOM 14507 C C . ALA F 1 76 ? 37.024 142.984 62.811 1.00 18.11 76 ALA F C 1
ATOM 14508 O O . ALA F 1 76 ? 37.889 143.847 62.673 1.00 18.69 76 ALA F O 1
ATOM 14510 N N . LEU F 1 77 ? 36.024 143.101 63.678 1.00 18.58 77 LEU F N 1
ATOM 14511 C CA . LEU F 1 77 ? 35.897 144.280 64.530 1.00 19.58 77 LEU F CA 1
ATOM 14512 C C . LEU F 1 77 ? 36.083 143.970 66.006 1.00 20.49 77 LEU F C 1
ATOM 14513 O O . LEU F 1 77 ? 35.625 142.938 66.499 1.00 20.34 77 LEU F O 1
ATOM 14518 N N . GLY F 1 78 ? 36.754 144.881 66.704 1.00 21.23 78 GLY F N 1
ATOM 14519 C CA . GLY F 1 78 ? 36.967 144.724 68.130 1.00 22.27 78 GLY F CA 1
ATOM 14520 C C . GLY F 1 78 ? 35.813 145.379 68.868 1.00 23.20 78 GLY F C 1
ATOM 14521 O O . GLY F 1 78 ? 34.930 145.948 68.232 1.00 23.01 78 GLY F O 1
ATOM 14522 N N . PRO F 1 79 ? 35.792 145.330 70.208 1.00 24.24 79 PRO F N 1
ATOM 14523 C CA . PRO F 1 79 ? 34.710 145.935 70.991 1.00 24.97 79 PRO F CA 1
ATOM 14524 C C . PRO F 1 79 ? 34.599 147.460 70.894 1.00 25.30 79 PRO F C 1
ATOM 14525 O O . PRO F 1 79 ? 33.529 148.019 71.130 1.00 25.36 79 PRO F O 1
ATOM 14529 N N . GLN F 1 80 ? 35.695 148.128 70.545 1.00 25.73 80 GLN F N 1
ATOM 14530 C CA . GLN F 1 80 ? 35.693 149.585 70.432 1.00 26.61 80 GLN F CA 1
ATOM 14531 C C . GLN F 1 80 ? 35.559 150.098 68.996 1.00 25.98 80 GLN F C 1
ATOM 14532 O O . GLN F 1 80 ? 35.519 151.310 68.767 1.00 26.10 80 GLN F O 1
ATOM 14538 N N . ASP F 1 81 ? 35.487 149.184 68.033 1.00 24.43 81 ASP F N 1
ATOM 14539 C CA . ASP F 1 81 ? 35.367 149.567 66.630 1.00 22.98 81 ASP F CA 1
ATOM 14540 C C . ASP F 1 81 ? 33.941 149.961 66.255 1.00 22.08 81 ASP F C 1
ATOM 14541 O O . ASP F 1 81 ? 32.994 149.682 66.993 1.00 21.83 81 ASP F O 1
ATOM 14546 N N . LYS F 1 82 ? 33.804 150.615 65.102 1.00 20.67 82 LYS F N 1
ATOM 14547 C CA . LYS F 1 82 ? 32.511 151.071 64.591 1.00 18.88 82 LYS F CA 1
ATOM 14548 C C . LYS F 1 82 ? 32.539 150.979 63.068 1.00 18.22 82 LYS F C 1
ATOM 14549 O O . LYS F 1 82 ? 33.495 151.426 62.434 1.00 18.04 82 LYS F O 1
ATOM 14555 N N . VAL F 1 83 ? 31.493 150.405 62.481 1.00 16.99 83 VAL F N 1
ATOM 14556 C CA . VAL F 1 83 ? 31.453 150.238 61.035 1.00 15.92 83 VAL F CA 1
ATOM 14557 C C . VAL F 1 83 ? 30.394 151.038 60.297 1.00 15.84 83 VAL F C 1
ATOM 14558 O O . VAL F 1 83 ? 29.216 151.027 60.661 1.00 15.39 83 VAL F O 1
ATOM 14562 N N . LEU F 1 84 ? 30.832 151.733 59.251 1.00 14.96 84 LEU F N 1
ATOM 14563 C CA . LEU F 1 84 ? 29.931 152.507 58.414 1.00 15.04 84 LEU F CA 1
ATOM 14564 C C . LEU F 1 84 ? 29.398 151.521 57.388 1.00 14.54 84 LEU F C 1
ATOM 14565 O O . LEU F 1 84 ? 30.143 151.036 56.539 1.00 13.75 84 LEU F O 1
ATOM 14570 N N . ILE F 1 85 ? 28.110 151.219 57.475 1.00 14.60 85 ILE F N 1
ATOM 14571 C CA . ILE F 1 85 ? 27.494 150.266 56.561 1.00 15.46 85 ILE F CA 1
ATOM 14572 C C . ILE F 1 85 ? 26.650 150.966 55.509 1.00 16.15 85 ILE F C 1
ATOM 14573 O O . ILE F 1 85 ? 25.691 151.653 55.849 1.00 16.23 85 ILE F O 1
ATOM 14578 N N . VAL F 1 86 ? 26.995 150.808 54.234 1.00 17.10 86 VAL F N 1
ATOM 14579 C CA . VAL F 1 86 ? 26.181 151.443 53.209 1.00 18.26 86 VAL F CA 1
ATOM 14580 C C . VAL F 1 86 ? 25.074 150.450 52.883 1.00 19.19 86 VAL F C 1
ATOM 14581 O O . VAL F 1 86 ? 25.323 149.251 52.712 1.00 19.26 86 VAL F O 1
ATOM 14585 N N . SER F 1 87 ? 23.847 150.948 52.819 1.00 19.16 87 SER F N 1
ATOM 14586 C CA . SER F 1 87 ? 22.708 150.094 52.548 1.00 19.80 87 SER F CA 1
ATOM 14587 C C . SER F 1 87 ? 21.830 150.609 51.414 1.00 19.78 87 SER F C 1
ATOM 14588 O O . SER F 1 87 ? 21.263 151.698 51.501 1.00 20.22 87 SER F O 1
ATOM 14591 N N . ASN F 1 88 ? 21.742 149.823 50.345 1.00 19.60 88 ASN F N 1
ATOM 14592 C CA . ASN F 1 88 ? 20.902 150.152 49.201 1.00 19.41 88 ASN F CA 1
ATOM 14593 C C . ASN F 1 88 ? 20.420 148.837 48.606 1.00 19.00 88 ASN F C 1
ATOM 14594 O O . ASN F 1 88 ? 20.524 148.595 47.404 1.00 19.42 88 ASN F O 1
ATOM 14599 N N . GLY F 1 89 ? 19.884 147.991 49.480 1.00 18.78 89 GLY F N 1
ATOM 14600 C CA . GLY F 1 89 ? 19.386 146.688 49.080 1.00 17.70 89 GLY F CA 1
ATOM 14601 C C . GLY F 1 89 ? 19.215 145.822 50.315 1.00 17.33 89 GLY F C 1
ATOM 14602 O O . GLY F 1 89 ? 19.648 146.198 51.402 1.00 17.40 89 GLY F O 1
ATOM 14603 N N . ALA F 1 90 ? 18.598 144.658 50.149 1.00 17.09 90 ALA F N 1
ATOM 14604 C CA . ALA F 1 90 ? 18.357 143.748 51.264 1.00 16.92 90 ALA F CA 1
ATOM 14605 C C . ALA F 1 90 ? 19.627 143.235 51.936 1.00 16.97 90 ALA F C 1
ATOM 14606 O O . ALA F 1 90 ? 19.645 143.000 53.143 1.00 16.92 90 ALA F O 1
ATOM 14608 N N . TYR F 1 91 ? 20.691 143.065 51.160 1.00 16.83 91 TYR F N 1
ATOM 14609 C CA . TYR F 1 91 ? 21.937 142.547 51.707 1.00 17.22 91 TYR F CA 1
ATOM 14610 C C . TYR F 1 91 ? 22.739 143.577 52.474 1.00 16.71 91 TYR F C 1
ATOM 14611 O O . TYR F 1 91 ? 23.493 143.231 53.376 1.00 16.93 91 TYR F O 1
ATOM 14620 N N . GLY F 1 92 ? 22.574 144.846 52.124 1.00 16.71 92 GLY F N 1
ATOM 14621 C CA . GLY F 1 92 ? 23.258 145.881 52.870 1.00 15.84 92 GLY F CA 1
ATOM 14622 C C . GLY F 1 92 ? 22.461 146.027 54.158 1.00 15.49 92 GLY F C 1
ATOM 14623 O O . GLY F 1 92 ? 23.020 146.199 55.242 1.00 15.64 92 GLY F O 1
ATOM 14624 N N . ALA F 1 93 ? 21.138 145.928 54.032 1.00 14.96 93 ALA F N 1
ATOM 14625 C CA . ALA F 1 93 ? 20.228 146.044 55.170 1.00 15.02 93 ALA F CA 1
ATOM 14626 C C . ALA F 1 93 ? 20.465 144.929 56.181 1.00 14.86 93 ALA F C 1
ATOM 14627 O O . ALA F 1 93 ? 20.406 145.154 57.389 1.00 15.32 93 ALA F O 1
ATOM 14629 N N . ARG F 1 94 ? 20.729 143.724 55.689 1.00 14.56 94 ARG F N 1
ATOM 14630 C CA . ARG F 1 94 ? 20.985 142.601 56.578 1.00 14.17 94 ARG F CA 1
ATOM 14631 C C . ARG F 1 94 ? 22.236 142.852 57.424 1.00 14.33 94 ARG F C 1
ATOM 14632 O O . ARG F 1 94 ? 22.298 142.431 58.576 1.00 14.58 94 ARG F O 1
ATOM 14648 N N . VAL F 1 96 ? 23.198 145.738 58.484 1.00 14.79 96 VAL F N 1
ATOM 14649 C CA . VAL F 1 96 ? 22.762 146.692 59.499 1.00 15.21 96 VAL F CA 1
ATOM 14650 C C . VAL F 1 96 ? 21.969 145.925 60.554 1.00 15.43 96 VAL F C 1
ATOM 14651 O O . VAL F 1 96 ? 22.044 146.218 61.747 1.00 15.11 96 VAL F O 1
ATOM 14655 N N . GLU F 1 97 ? 21.210 144.935 60.100 1.00 15.62 97 GLU F N 1
ATOM 14656 C CA . GLU F 1 97 ? 20.411 144.118 61.001 1.00 16.40 97 GLU F CA 1
ATOM 14657 C C . GLU F 1 97 ? 21.339 143.337 61.930 1.00 16.33 97 GLU F C 1
ATOM 14658 O O . GLU F 1 97 ? 21.158 143.339 63.147 1.00 16.53 97 GLU F O 1
ATOM 14672 N N . ALA F 1 99 ? 24.511 143.925 62.725 1.00 15.82 99 ALA F N 1
ATOM 14673 C CA . ALA F 1 99 ? 25.218 144.829 63.627 1.00 16.03 99 ALA F CA 1
ATOM 14674 C C . ALA F 1 99 ? 24.344 145.222 64.814 1.00 16.25 99 ALA F C 1
ATOM 14675 O O . ALA F 1 99 ? 24.816 145.283 65.947 1.00 16.09 99 ALA F O 1
ATOM 14677 N N . GLY F 1 100 ? 23.069 145.488 64.546 1.00 17.44 100 GLY F N 1
ATOM 14678 C CA . GLY F 1 100 ? 22.150 145.868 65.605 1.00 18.18 100 GLY F CA 1
ATOM 14679 C C . GLY F 1 100 ? 21.938 144.762 66.624 1.00 19.11 100 GLY F C 1
ATOM 14680 O O . GLY F 1 100 ? 21.953 145.010 67.829 1.00 19.15 100 GLY F O 1
ATOM 14681 N N . LEU F 1 101 ? 21.742 143.539 66.140 1.00 19.71 101 LEU F N 1
ATOM 14682 C CA . LEU F 1 101 ? 21.528 142.385 67.012 1.00 20.00 101 LEU F CA 1
ATOM 14683 C C . LEU F 1 101 ? 22.752 142.109 67.868 1.00 20.36 101 LEU F C 1
ATOM 14684 O O . LEU F 1 101 ? 22.649 141.871 69.073 1.00 20.76 101 LEU F O 1
ATOM 14697 N N . GLY F 1 103 ? 24.975 144.148 68.700 1.00 20.09 103 GLY F N 1
ATOM 14698 C CA . GLY F 1 103 ? 25.355 145.281 69.524 1.00 19.53 103 GLY F CA 1
ATOM 14699 C C . GLY F 1 103 ? 26.629 145.964 69.061 1.00 19.57 103 GLY F C 1
ATOM 14700 O O . GLY F 1 103 ? 27.326 146.591 69.854 1.00 20.10 103 GLY F O 1
ATOM 14701 N N . ILE F 1 104 ? 26.933 145.847 67.772 1.00 18.99 104 ILE F N 1
ATOM 14702 C CA . ILE F 1 104 ? 28.127 146.455 67.192 1.00 18.16 104 ILE F CA 1
ATOM 14703 C C . ILE F 1 104 ? 27.875 147.907 66.769 1.00 17.73 104 ILE F C 1
ATOM 14704 O O . ILE F 1 104 ? 26.918 148.196 66.054 1.00 17.08 104 ILE F O 1
ATOM 14709 N N . ALA F 1 105 ? 28.743 148.813 67.210 1.00 17.27 105 ALA F N 1
ATOM 14710 C CA . ALA F 1 105 ? 28.618 150.226 66.866 1.00 17.78 105 ALA F CA 1
ATOM 14711 C C . ALA F 1 105 ? 28.636 150.386 65.347 1.00 17.50 105 ALA F C 1
ATOM 14712 O O . ALA F 1 105 ? 29.427 149.750 64.658 1.00 17.52 105 ALA F O 1
ATOM 14714 N N . HIS F 1 106 ? 27.768 151.241 64.823 1.00 18.51 106 HIS F N 1
ATOM 14715 C CA . HIS F 1 106 ? 27.718 151.434 63.381 1.00 19.27 106 HIS F CA 1
ATOM 14716 C C . HIS F 1 106 ? 26.958 152.677 62.951 1.00 19.60 106 HIS F C 1
ATOM 14717 O O . HIS F 1 106 ? 26.287 153.326 63.746 1.00 19.58 106 HIS F O 1
ATOM 14724 N N . HIS F 1 107 ? 27.084 152.996 61.671 1.00 20.27 107 HIS F N 1
ATOM 14725 C CA . HIS F 1 107 ? 26.376 154.112 61.078 1.00 21.17 107 HIS F CA 1
ATOM 14726 C C . HIS F 1 107 ? 25.836 153.592 59.764 1.00 21.07 107 HIS F C 1
ATOM 14727 O O . HIS F 1 107 ? 26.602 153.225 58.873 1.00 20.88 107 HIS F O 1
ATOM 14734 N N . ALA F 1 108 ? 24.518 153.550 59.641 1.00 20.86 108 ALA F N 1
ATOM 14735 C CA . ALA F 1 108 ? 23.916 153.060 58.416 1.00 21.14 108 ALA F CA 1
ATOM 14736 C C . ALA F 1 108 ? 23.702 154.192 57.425 1.00 21.51 108 ALA F C 1
ATOM 14737 O O . ALA F 1 108 ? 23.048 155.184 57.737 1.00 21.21 108 ALA F O 1
ATOM 14739 N N . TYR F 1 109 ? 24.284 154.049 56.240 1.00 21.58 109 TYR F N 1
ATOM 14740 C CA . TYR F 1 109 ? 24.111 155.033 55.184 1.00 21.97 109 TYR F CA 1
ATOM 14741 C C . TYR F 1 109 ? 23.191 154.366 54.172 1.00 23.11 109 TYR F C 1
ATOM 14742 O O . TYR F 1 109 ? 23.632 153.582 53.330 1.00 22.68 109 TYR F O 1
ATOM 14751 N N . ASP F 1 110 ? 21.903 154.672 54.282 1.00 24.61 110 ASP F N 1
ATOM 14752 C CA . ASP F 1 110 ? 20.889 154.101 53.409 1.00 26.34 110 ASP F CA 1
ATOM 14753 C C . ASP F 1 110 ? 20.534 155.102 52.317 1.00 26.99 110 ASP F C 1
ATOM 14754 O O . ASP F 1 110 ? 20.222 156.256 52.605 1.00 27.60 110 ASP F O 1
ATOM 14759 N N . CYS F 1 111 ? 20.596 154.668 51.063 1.00 27.67 111 CYS F N 1
ATOM 14760 C CA . CYS F 1 111 ? 20.268 155.550 49.951 1.00 28.58 111 CYS F CA 1
ATOM 14761 C C . CYS F 1 111 ? 19.175 154.980 49.049 1.00 28.80 111 CYS F C 1
ATOM 14762 O O . CYS F 1 111 ? 18.983 155.444 47.928 1.00 29.27 111 CYS F O 1
ATOM 14765 N N . GLY F 1 112 ? 18.455 153.980 49.541 1.00 29.11 112 GLY F N 1
ATOM 14766 C CA . GLY F 1 112 ? 17.385 153.398 48.747 1.00 29.84 112 GLY F CA 1
ATOM 14767 C C . GLY F 1 112 ? 17.809 152.222 47.887 1.00 29.85 112 GLY F C 1
ATOM 14768 O O . GLY F 1 112 ? 18.993 152.053 47.586 1.00 29.95 112 GLY F O 1
ATOM 14769 N N . GLU F 1 113 ? 16.828 151.425 47.474 1.00 29.87 113 GLU F N 1
ATOM 14770 C CA . GLU F 1 113 ? 17.060 150.234 46.661 1.00 30.30 113 GLU F CA 1
ATOM 14771 C C . GLU F 1 113 ? 17.348 150.464 45.180 1.00 30.02 113 GLU F C 1
ATOM 14772 O O . GLU F 1 113 ? 17.764 149.535 44.486 1.00 30.19 113 GLU F O 1
ATOM 14778 N N . VAL F 1 114 ? 17.127 151.676 44.683 1.00 29.36 114 VAL F N 1
ATOM 14779 C CA . VAL F 1 114 ? 17.363 151.936 43.265 1.00 29.00 114 VAL F CA 1
ATOM 14780 C C . VAL F 1 114 ? 18.319 153.092 43.002 1.00 28.84 114 VAL F C 1
ATOM 14781 O O . VAL F 1 114 ? 18.390 153.607 41.886 1.00 28.59 114 VAL F O 1
ATOM 14785 N N . ALA F 1 115 ? 19.058 153.491 44.029 1.00 28.68 115 ALA F N 1
ATOM 14786 C CA . ALA F 1 115 ? 20.002 154.589 43.894 1.00 28.74 115 ALA F CA 1
ATOM 14787 C C . ALA F 1 115 ? 21.428 154.141 44.182 1.00 28.74 115 ALA F C 1
ATOM 14788 O O . ALA F 1 115 ? 21.675 153.338 45.080 1.00 28.43 115 ALA F O 1
ATOM 14790 N N . ARG F 1 116 ? 22.361 154.671 43.403 1.00 29.05 116 ARG F N 1
ATOM 14791 C CA . ARG F 1 116 ? 23.774 154.358 43.556 1.00 29.07 116 ARG F CA 1
ATOM 14792 C C . ARG F 1 116 ? 24.290 155.178 44.738 1.00 28.22 116 ARG F C 1
ATOM 14793 O O . ARG F 1 116 ? 23.990 156.367 44.852 1.00 27.90 116 ARG F O 1
ATOM 14801 N N . PRO F 1 117 ? 25.067 154.553 45.637 1.00 27.47 117 PRO F N 1
ATOM 14802 C CA . PRO F 1 117 ? 25.595 155.276 46.797 1.00 26.90 117 PRO F CA 1
ATOM 14803 C C . PRO F 1 117 ? 26.357 156.537 46.401 1.00 26.54 117 PRO F C 1
ATOM 14804 O O . PRO F 1 117 ? 27.073 156.554 45.399 1.00 26.42 117 PRO F O 1
ATOM 14808 N N . ASP F 1 118 ? 26.191 157.593 47.190 1.00 26.27 118 ASP F N 1
ATOM 14809 C CA . ASP F 1 118 ? 26.860 158.858 46.914 1.00 26.00 118 ASP F CA 1
ATOM 14810 C C . ASP F 1 118 ? 28.205 158.916 47.615 1.00 24.63 118 ASP F C 1
ATOM 14811 O O . ASP F 1 118 ? 28.272 159.152 48.816 1.00 24.08 118 ASP F O 1
ATOM 14816 N N . VAL F 1 119 ? 29.275 158.716 46.855 1.00 24.18 119 VAL F N 1
ATOM 14817 C CA . VAL F 1 119 ? 30.622 158.724 47.413 1.00 23.74 119 VAL F CA 1
ATOM 14818 C C . VAL F 1 119 ? 30.963 160.009 48.172 1.00 23.44 119 VAL F C 1
ATOM 14819 O O . VAL F 1 119 ? 31.681 159.963 49.171 1.00 23.00 119 VAL F O 1
ATOM 14823 N N . GLN F 1 120 ? 30.453 161.150 47.707 1.00 23.48 120 GLN F N 1
ATOM 14824 C CA . GLN F 1 120 ? 30.712 162.420 48.386 1.00 23.60 120 GLN F CA 1
ATOM 14825 C C . GLN F 1 120 ? 30.077 162.410 49.769 1.00 22.47 120 GLN F C 1
ATOM 14826 O O . GLN F 1 120 ? 30.659 162.902 50.732 1.00 22.08 120 GLN F O 1
ATOM 14832 N N . ALA F 1 121 ? 28.876 161.849 49.860 1.00 21.76 121 ALA F N 1
ATOM 14833 C CA . ALA F 1 121 ? 28.168 161.776 51.133 1.00 20.86 121 ALA F CA 1
ATOM 14834 C C . ALA F 1 121 ? 28.936 160.878 52.095 1.00 20.60 121 ALA F C 1
ATOM 14835 O O . ALA F 1 121 ? 29.040 161.173 53.285 1.00 20.56 121 ALA F O 1
ATOM 14837 N N . ILE F 1 122 ? 29.476 159.780 51.575 1.00 20.04 122 ILE F N 1
ATOM 14838 C CA . ILE F 1 122 ? 30.241 158.852 52.397 1.00 19.77 122 ILE F CA 1
ATOM 14839 C C . ILE F 1 122 ? 31.511 159.530 52.913 1.00 19.35 122 ILE F C 1
ATOM 14840 O O . ILE F 1 122 ? 31.913 159.331 54.057 1.00 19.46 122 ILE F O 1
ATOM 14845 N N . ASP F 1 123 ? 32.138 160.337 52.066 1.00 19.70 123 ASP F N 1
ATOM 14846 C CA . ASP F 1 123 ? 33.341 161.058 52.461 1.00 19.58 123 ASP F CA 1
ATOM 14847 C C . ASP F 1 123 ? 32.993 162.009 53.606 1.00 19.44 123 ASP F C 1
ATOM 14848 O O . ASP F 1 123 ? 33.736 162.129 54.580 1.00 19.19 123 ASP F O 1
ATOM 14853 N N . ALA F 1 124 ? 31.855 162.684 53.474 1.00 19.09 124 ALA F N 1
ATOM 14854 C CA . ALA F 1 124 ? 31.392 163.626 54.489 1.00 19.14 124 ALA F CA 1
ATOM 14855 C C . ALA F 1 124 ? 31.157 162.928 55.829 1.00 19.16 124 ALA F C 1
ATOM 14856 O O . ALA F 1 124 ? 31.413 163.504 56.885 1.00 18.96 124 ALA F O 1
ATOM 14858 N N . ILE F 1 125 ? 30.673 161.687 55.779 1.00 19.38 125 ILE F N 1
ATOM 14859 C CA . ILE F 1 125 ? 30.418 160.910 56.992 1.00 19.33 125 ILE F CA 1
ATOM 14860 C C . ILE F 1 125 ? 31.742 160.567 57.673 1.00 18.90 125 ILE F C 1
ATOM 14861 O O . ILE F 1 125 ? 31.894 160.730 58.884 1.00 18.82 125 ILE F O 1
ATOM 14866 N N . LEU F 1 126 ? 32.697 160.085 56.884 1.00 18.56 126 LEU F N 1
ATOM 14867 C CA . LEU F 1 126 ? 34.008 159.714 57.410 1.00 18.16 126 LEU F CA 1
ATOM 14868 C C . LEU F 1 126 ? 34.724 160.912 58.030 1.00 18.29 126 LEU F C 1
ATOM 14869 O O . LEU F 1 126 ? 35.324 160.803 59.100 1.00 17.80 126 LEU F O 1
ATOM 14874 N N . ASN F 1 127 ? 34.653 162.055 57.357 1.00 18.83 127 ASN F N 1
ATOM 14875 C CA . ASN F 1 127 ? 35.295 163.270 57.851 1.00 19.73 127 ASN F CA 1
ATOM 14876 C C . ASN F 1 127 ? 34.641 163.749 59.141 1.00 20.05 127 ASN F C 1
ATOM 14877 O O . ASN F 1 127 ? 35.321 164.203 60.062 1.00 20.09 127 ASN F O 1
ATOM 14882 N N . ALA F 1 128 ? 33.319 163.628 59.204 1.00 20.31 128 ALA F N 1
ATOM 14883 C CA . ALA F 1 128 ? 32.550 164.060 60.366 1.00 20.77 128 ALA F CA 1
ATOM 14884 C C . ALA F 1 128 ? 32.682 163.175 61.609 1.00 20.97 128 ALA F C 1
ATOM 14885 O O . ALA F 1 128 ? 32.638 163.678 62.732 1.00 21.13 128 ALA F O 1
ATOM 14887 N N . ASP F 1 129 ? 32.852 161.869 61.418 1.00 20.58 129 ASP F N 1
ATOM 14888 C CA . ASP F 1 129 ? 32.949 160.948 62.551 1.00 20.22 129 ASP F CA 1
ATOM 14889 C C . ASP F 1 129 ? 34.216 160.096 62.554 1.00 20.12 129 ASP F C 1
ATOM 14890 O O . ASP F 1 129 ? 34.278 159.058 61.895 1.00 20.43 129 ASP F O 1
ATOM 14895 N N . PRO F 1 130 ? 35.241 160.522 63.313 1.00 19.86 130 PRO F N 1
ATOM 14896 C CA . PRO F 1 130 ? 36.523 159.816 63.422 1.00 19.51 130 PRO F CA 1
ATOM 14897 C C . PRO F 1 130 ? 36.446 158.480 64.169 1.00 19.16 130 PRO F C 1
ATOM 14898 O O . PRO F 1 130 ? 37.381 157.686 64.116 1.00 18.40 130 PRO F O 1
ATOM 14902 N N . THR F 1 131 ? 35.342 158.237 64.871 1.00 18.80 131 THR F N 1
ATOM 14903 C CA . THR F 1 131 ? 35.196 156.989 65.611 1.00 18.52 131 THR F CA 1
ATOM 14904 C C . THR F 1 131 ? 34.938 155.813 64.674 1.00 17.85 131 THR F C 1
ATOM 14905 O O . THR F 1 131 ? 35.039 154.658 65.080 1.00 18.47 131 THR F O 1
ATOM 14909 N N . ILE F 1 132 ? 34.599 156.107 63.423 1.00 17.35 132 ILE F N 1
ATOM 14910 C CA . ILE F 1 132 ? 34.358 155.054 62.442 1.00 16.58 132 ILE F CA 1
ATOM 14911 C C . ILE F 1 132 ? 35.703 154.429 62.095 1.00 16.64 132 ILE F C 1
ATOM 14912 O O . ILE F 1 132 ? 36.644 155.129 61.729 1.00 16.53 132 ILE F O 1
ATOM 14917 N N . SER F 1 133 ? 35.789 153.110 62.214 1.00 16.45 133 SER F N 1
ATOM 14918 C CA . SER F 1 133 ? 37.028 152.401 61.927 1.00 16.31 133 SER F CA 1
ATOM 14919 C C . SER F 1 133 ? 36.905 151.455 60.740 1.00 15.96 133 SER F C 1
ATOM 14920 O O . SER F 1 133 ? 37.908 151.086 60.133 1.00 16.47 133 SER F O 1
ATOM 14923 N N . HIS F 1 134 ? 35.678 151.061 60.415 1.00 15.32 134 HIS F N 1
ATOM 14924 C CA . HIS F 1 134 ? 35.445 150.139 59.310 1.00 14.33 134 HIS F CA 1
ATOM 14925 C C . HIS F 1 134 ? 34.385 150.640 58.336 1.00 14.49 134 HIS F C 1
ATOM 14926 O O . HIS F 1 134 ? 33.523 151.447 58.688 1.00 13.88 134 HIS F O 1
ATOM 14933 N N . ILE F 1 135 ? 34.463 150.144 57.106 1.00 14.15 135 ILE F N 1
ATOM 14934 C CA . ILE F 1 135 ? 33.514 150.488 56.058 1.00 14.16 135 ILE F CA 1
ATOM 14935 C C . ILE F 1 135 ? 33.083 149.180 55.402 1.00 13.93 135 ILE F C 1
ATOM 14936 O O . ILE F 1 135 ? 33.920 148.361 55.023 1.00 13.52 135 ILE F O 1
ATOM 14941 N N . ALA F 1 136 ? 31.776 148.989 55.274 1.00 13.65 136 ALA F N 1
ATOM 14942 C CA . ALA F 1 136 ? 31.246 147.777 54.671 1.00 14.04 136 ALA F CA 1
ATOM 14943 C C . ALA F 1 136 ? 30.222 148.112 53.591 1.00 13.90 136 ALA F C 1
ATOM 14944 O O . ALA F 1 136 ? 29.371 148.980 53.775 1.00 13.25 136 ALA F O 1
ATOM 14954 N N . VAL F 1 138 ? 28.090 146.258 49.875 1.00 13.45 138 VAL F N 1
ATOM 14955 C CA . VAL F 1 138 ? 27.814 145.150 48.975 1.00 13.13 138 VAL F CA 1
ATOM 14956 C C . VAL F 1 138 ? 28.263 145.563 47.573 1.00 13.89 138 VAL F C 1
ATOM 14957 O O . VAL F 1 138 ? 27.995 146.684 47.136 1.00 13.90 138 VAL F O 1
ATOM 14961 N N . HIS F 1 139 ? 28.955 144.670 46.872 1.00 13.74 139 HIS F N 1
ATOM 14962 C CA . HIS F 1 139 ? 29.422 144.978 45.524 1.00 14.22 139 HIS F CA 1
ATOM 14963 C C . HIS F 1 139 ? 28.257 144.879 44.544 1.00 15.40 139 HIS F C 1
ATOM 14964 O O . HIS F 1 139 ? 27.882 145.858 43.897 1.00 15.28 139 HIS F O 1
ATOM 14971 N N . SER F 1 140 ? 27.691 143.680 44.450 1.00 15.89 140 SER F N 1
ATOM 14972 C CA . SER F 1 140 ? 26.566 143.405 43.566 1.00 16.72 140 SER F CA 1
ATOM 14973 C C . SER F 1 140 ? 25.321 143.105 44.394 1.00 16.70 140 SER F C 1
ATOM 14974 O O . SER F 1 140 ? 25.212 142.032 44.994 1.00 16.28 140 SER F O 1
ATOM 14977 N N . GLU F 1 141 ? 24.398 144.062 44.442 1.00 16.95 141 GLU F N 1
ATOM 14978 C CA . GLU F 1 141 ? 23.156 143.890 45.191 1.00 17.78 141 GLU F CA 1
ATOM 14979 C C . GLU F 1 141 ? 22.170 143.064 44.374 1.00 18.06 141 GLU F C 1
ATOM 14980 O O . GLU F 1 141 ? 21.391 143.595 43.579 1.00 17.53 141 GLU F O 1
ATOM 14986 N N . THR F 1 142 ? 22.221 141.755 44.581 1.00 18.47 142 THR F N 1
ATOM 14987 C CA . THR F 1 142 ? 21.366 140.806 43.880 1.00 19.40 142 THR F CA 1
ATOM 14988 C C . THR F 1 142 ? 19.887 141.172 43.976 1.00 19.38 142 THR F C 1
ATOM 14989 O O . THR F 1 142 ? 19.069 140.713 43.180 1.00 19.68 142 THR F O 1
ATOM 14993 N N . THR F 1 143 ? 19.555 142.003 44.956 1.00 19.30 143 THR F N 1
ATOM 14994 C CA . THR F 1 143 ? 18.185 142.451 45.174 1.00 19.49 143 THR F CA 1
ATOM 14995 C C . THR F 1 143 ? 17.608 143.071 43.905 1.00 19.50 143 THR F C 1
ATOM 14996 O O . THR F 1 143 ? 16.520 142.714 43.451 1.00 19.04 143 THR F O 1
ATOM 15000 N N . THR F 1 144 ? 18.362 144.003 43.337 1.00 19.37 144 THR F N 1
ATOM 15001 C CA . THR F 1 144 ? 17.938 144.724 42.148 1.00 19.30 144 THR F CA 1
ATOM 15002 C C . THR F 1 144 ? 18.848 144.512 40.947 1.00 19.64 144 THR F C 1
ATOM 15003 O O . THR F 1 144 ? 18.511 144.919 39.838 1.00 19.38 144 THR F O 1
ATOM 15007 N N . GLY F 1 145 ? 20.000 143.889 41.166 1.00 19.62 145 GLY F N 1
ATOM 15008 C CA . GLY F 1 145 ? 20.931 143.688 40.072 1.00 20.14 145 GLY F CA 1
ATOM 15009 C C . GLY F 1 145 ? 21.804 144.924 39.954 1.00 20.87 145 GLY F C 1
ATOM 15010 O O . GLY F 1 145 ? 22.442 145.166 38.929 1.00 20.91 145 GLY F O 1
ATOM 15019 N N . LEU F 1 147 ? 24.958 147.397 40.723 1.00 19.99 147 LEU F N 1
ATOM 15020 C CA . LEU F 1 147 ? 26.392 147.234 40.935 1.00 19.31 147 LEU F CA 1
ATOM 15021 C C . LEU F 1 147 ? 26.919 148.490 41.630 1.00 18.92 147 LEU F C 1
ATOM 15022 O O . LEU F 1 147 ? 26.767 149.600 41.115 1.00 18.90 147 LEU F O 1
ATOM 15027 N N . ASN F 1 148 ? 27.520 148.312 42.805 1.00 18.13 148 ASN F N 1
ATOM 15028 C CA . ASN F 1 148 ? 28.055 149.432 43.573 1.00 17.99 148 ASN F CA 1
ATOM 15029 C C . ASN F 1 148 ? 29.526 149.712 43.268 1.00 18.30 148 ASN F C 1
ATOM 15030 O O . ASN F 1 148 ? 30.286 148.806 42.924 1.00 18.41 148 ASN F O 1
ATOM 15035 N N . PRO F 1 149 ? 29.946 150.981 43.405 1.00 18.58 149 PRO F N 1
ATOM 15036 C CA . PRO F 1 149 ? 31.319 151.431 43.148 1.00 18.34 149 PRO F CA 1
ATOM 15037 C C . PRO F 1 149 ? 32.291 151.083 44.268 1.00 18.13 149 PRO F C 1
ATOM 15038 O O . PRO F 1 149 ? 32.677 151.949 45.050 1.00 18.12 149 PRO F O 1
ATOM 15042 N N . ILE F 1 150 ? 32.692 149.819 44.344 1.00 17.45 150 ILE F N 1
ATOM 15043 C CA . ILE F 1 150 ? 33.613 149.405 45.389 1.00 17.01 150 ILE F CA 1
ATOM 15044 C C . ILE F 1 150 ? 34.968 150.080 45.210 1.00 17.22 150 ILE F C 1
ATOM 15045 O O . ILE F 1 150 ? 35.685 150.317 46.183 1.00 16.51 150 ILE F O 1
ATOM 15050 N N . ASP F 1 151 ? 35.305 150.402 43.963 1.00 17.50 151 ASP F N 1
ATOM 15051 C CA . ASP F 1 151 ? 36.574 151.050 43.653 1.00 18.42 151 ASP F CA 1
ATOM 15052 C C . ASP F 1 151 ? 36.666 152.436 44.291 1.00 18.20 151 ASP F C 1
ATOM 15053 O O . ASP F 1 151 ? 37.617 152.732 45.019 1.00 17.24 151 ASP F O 1
ATOM 15058 N N . GLU F 1 152 ? 35.666 153.277 44.041 1.00 17.99 152 GLU F N 1
ATOM 15059 C CA . GLU F 1 152 ? 35.659 154.625 44.600 1.00 18.37 152 GLU F CA 1
ATOM 15060 C C . GLU F 1 152 ? 35.562 154.612 46.124 1.00 18.02 152 GLU F C 1
ATOM 15061 O O . GLU F 1 152 ? 36.179 155.440 46.795 1.00 17.37 152 GLU F O 1
ATOM 15067 N N . VAL F 1 153 ? 34.789 153.678 46.670 1.00 17.13 153 VAL F N 1
ATOM 15068 C CA . VAL F 1 153 ? 34.640 153.590 48.118 1.00 16.63 153 VAL F CA 1
ATOM 15069 C C . VAL F 1 153 ? 35.938 153.094 48.745 1.00 15.97 153 VAL F C 1
ATOM 15070 O O . VAL F 1 153 ? 36.300 153.503 49.844 1.00 16.19 153 VAL F O 1
ATOM 15074 N N . GLY F 1 154 ? 36.641 152.216 48.035 1.00 16.04 154 GLY F N 1
ATOM 15075 C CA . GLY F 1 154 ? 37.906 151.712 48.535 1.00 15.67 154 GLY F CA 1
ATOM 15076 C C . GLY F 1 154 ? 38.916 152.847 48.592 1.00 15.87 154 GLY F C 1
ATOM 15077 O O . GLY F 1 154 ? 39.792 152.879 49.458 1.00 15.08 154 GLY F O 1
ATOM 15078 N N . ALA F 1 155 ? 38.787 153.788 47.661 1.00 16.42 155 ALA F N 1
ATOM 15079 C CA . ALA F 1 155 ? 39.681 154.941 47.612 1.00 17.29 155 ALA F CA 1
ATOM 15080 C C . ALA F 1 155 ? 39.495 155.765 48.882 1.00 17.56 155 ALA F C 1
ATOM 15081 O O . ALA F 1 155 ? 40.463 156.270 49.454 1.00 16.87 155 ALA F O 1
ATOM 15083 N N . LEU F 1 156 ? 38.244 155.896 49.318 1.00 17.83 156 LEU F N 1
ATOM 15084 C CA . LEU F 1 156 ? 37.938 156.643 50.532 1.00 18.75 156 LEU F CA 1
ATOM 15085 C C . LEU F 1 156 ? 38.490 155.896 51.734 1.00 18.79 156 LEU F C 1
ATOM 15086 O O . LEU F 1 156 ? 39.058 156.498 52.644 1.00 19.21 156 LEU F O 1
ATOM 15091 N N . ALA F 1 157 ? 38.317 154.579 51.736 1.00 18.27 157 ALA F N 1
ATOM 15092 C CA . ALA F 1 157 ? 38.808 153.759 52.834 1.00 18.42 157 ALA F CA 1
ATOM 15093 C C . ALA F 1 157 ? 40.305 153.981 53.018 1.00 18.97 157 ALA F C 1
ATOM 15094 O O . ALA F 1 157 ? 40.790 154.147 54.139 1.00 19.10 157 ALA F O 1
ATOM 15096 N N . HIS F 1 158 ? 41.033 153.991 51.906 1.00 19.40 158 HIS F N 1
ATOM 15097 C CA . HIS F 1 158 ? 42.476 154.188 51.939 1.00 20.02 158 HIS F CA 1
ATOM 15098 C C . HIS F 1 158 ? 42.820 155.588 52.451 1.00 20.07 158 HIS F C 1
ATOM 15099 O O . HIS F 1 158 ? 43.693 155.748 53.301 1.00 19.71 158 HIS F O 1
ATOM 15106 N N . ARG F 1 159 ? 42.127 156.598 51.933 1.00 19.82 159 ARG F N 1
ATOM 15107 C CA . ARG F 1 159 ? 42.361 157.979 52.342 1.00 19.98 159 ARG F CA 1
ATOM 15108 C C . ARG F 1 159 ? 42.146 158.185 53.838 1.00 20.00 159 ARG F C 1
ATOM 15109 O O . ARG F 1 159 ? 42.863 158.965 54.467 1.00 20.12 159 ARG F O 1
ATOM 15117 N N . TYR F 1 160 ? 41.155 157.500 54.404 1.00 19.33 160 TYR F N 1
ATOM 15118 C CA . TYR F 1 160 ? 40.869 157.631 55.829 1.00 19.03 160 TYR F CA 1
ATOM 15119 C C . TYR F 1 160 ? 41.470 156.517 56.676 1.00 19.51 160 TYR F C 1
ATOM 15120 O O . TYR F 1 160 ? 41.250 156.465 57.886 1.00 19.82 160 TYR F O 1
ATOM 15129 N N . GLY F 1 161 ? 42.225 155.626 56.039 1.00 19.64 161 GLY F N 1
ATOM 15130 C CA . GLY F 1 161 ? 42.851 154.532 56.763 1.00 19.86 161 GLY F CA 1
ATOM 15131 C C . GLY F 1 161 ? 41.876 153.621 57.491 1.00 19.75 161 GLY F C 1
ATOM 15132 O O . GLY F 1 161 ? 42.151 153.170 58.606 1.00 19.79 161 GLY F O 1
ATOM 15133 N N . LYS F 1 162 ? 40.737 153.341 56.864 1.00 19.35 162 LYS F N 1
ATOM 15134 C CA . LYS F 1 162 ? 39.731 152.480 57.474 1.00 18.47 162 LYS F CA 1
ATOM 15135 C C . LYS F 1 162 ? 39.747 151.071 56.885 1.00 18.06 162 LYS F C 1
ATOM 15136 O O . LYS F 1 162 ? 40.106 150.874 55.721 1.00 17.75 162 LYS F O 1
ATOM 15142 N N . THR F 1 163 ? 39.362 150.095 57.700 1.00 16.79 163 THR F N 1
ATOM 15143 C CA . THR F 1 163 ? 39.310 148.707 57.266 1.00 16.22 163 THR F CA 1
ATOM 15144 C C . THR F 1 163 ? 38.091 148.566 56.353 1.00 15.90 163 THR F C 1
ATOM 15145 O O . THR F 1 163 ? 36.963 148.866 56.747 1.00 16.17 163 THR F O 1
ATOM 15149 N N . TYR F 1 164 ? 38.330 148.102 55.133 1.00 14.99 164 TYR F N 1
ATOM 15150 C CA . TYR F 1 164 ? 37.282 147.973 54.126 1.00 14.28 164 TYR F CA 1
ATOM 15151 C C . TYR F 1 164 ? 36.768 146.546 53.974 1.00 14.19 164 TYR F C 1
ATOM 15152 O O . TYR F 1 164 ? 37.539 145.622 53.711 1.00 14.66 164 TYR F O 1
ATOM 15161 N N . ILE F 1 165 ? 35.459 146.382 54.150 1.00 13.68 165 ILE F N 1
ATOM 15162 C CA . ILE F 1 165 ? 34.801 145.084 54.037 1.00 12.78 165 ILE F CA 1
ATOM 15163 C C . ILE F 1 165 ? 33.872 145.080 52.832 1.00 12.78 165 ILE F C 1
ATOM 15164 O O . ILE F 1 165 ? 33.011 145.951 52.702 1.00 12.64 165 ILE F O 1
ATOM 15169 N N . VAL F 1 166 ? 34.028 144.093 51.957 1.00 12.62 166 VAL F N 1
ATOM 15170 C CA . VAL F 1 166 ? 33.171 144.016 50.789 1.00 12.41 166 VAL F CA 1
ATOM 15171 C C . VAL F 1 166 ? 32.462 142.676 50.644 1.00 12.90 166 VAL F C 1
ATOM 15172 O O . VAL F 1 166 ? 33.086 141.612 50.700 1.00 13.05 166 VAL F O 1
ATOM 15176 N N . ASP F 1 167 ? 31.144 142.751 50.478 1.00 12.90 167 ASP F N 1
ATOM 15177 C CA . ASP F 1 167 ? 30.303 141.578 50.276 1.00 13.20 167 ASP F CA 1
ATOM 15178 C C . ASP F 1 167 ? 30.209 141.413 48.767 1.00 12.96 167 ASP F C 1
ATOM 15179 O O . ASP F 1 167 ? 29.409 142.080 48.111 1.00 12.75 167 ASP F O 1
ATOM 15184 N N . ALA F 1 168 ? 31.049 140.540 48.222 1.00 13.15 168 ALA F N 1
ATOM 15185 C CA . ALA F 1 168 ? 31.078 140.278 46.787 1.00 13.24 168 ALA F CA 1
ATOM 15186 C C . ALA F 1 168 ? 30.466 138.910 46.500 1.00 13.50 168 ALA F C 1
ATOM 15187 O O . ALA F 1 168 ? 30.905 138.197 45.600 1.00 14.01 168 ALA F O 1
ATOM 15197 N N . SER F 1 170 ? 27.797 137.896 44.975 1.00 13.82 170 SER F N 1
ATOM 15198 C CA . SER F 1 170 ? 27.356 137.640 43.609 1.00 13.35 170 SER F CA 1
ATOM 15199 C C . SER F 1 170 ? 28.191 138.308 42.520 1.00 13.33 170 SER F C 1
ATOM 15200 O O . SER F 1 170 ? 27.706 138.517 41.409 1.00 12.95 170 SER F O 1
ATOM 15203 N N . SER F 1 171 ? 29.444 138.633 42.826 1.00 13.14 171 SER F N 1
ATOM 15204 C CA . SER F 1 171 ? 30.314 139.266 41.838 1.00 13.12 171 SER F CA 1
ATOM 15205 C C . SER F 1 171 ? 31.669 138.569 41.702 1.00 12.98 171 SER F C 1
ATOM 15206 O O . SER F 1 171 ? 32.177 138.405 40.591 1.00 12.81 171 SER F O 1
ATOM 15209 N N . PHE F 1 172 ? 32.250 138.158 42.826 1.00 12.93 172 PHE F N 1
ATOM 15210 C CA . PHE F 1 172 ? 33.552 137.492 42.800 1.00 12.63 172 PHE F CA 1
ATOM 15211 C C . PHE F 1 172 ? 33.508 136.268 41.897 1.00 12.27 172 PHE F C 1
ATOM 15212 O O . PHE F 1 172 ? 32.640 135.407 42.042 1.00 11.67 172 PHE F O 1
ATOM 15220 N N . GLY F 1 173 ? 34.452 136.197 40.965 1.00 12.40 173 GLY F N 1
ATOM 15221 C CA . GLY F 1 173 ? 34.504 135.075 40.051 1.00 12.65 173 GLY F CA 1
ATOM 15222 C C . GLY F 1 173 ? 33.818 135.384 38.738 1.00 12.98 173 GLY F C 1
ATOM 15223 O O . GLY F 1 173 ? 34.086 134.731 37.727 1.00 13.13 173 GLY F O 1
ATOM 15224 N N . GLY F 1 174 ? 32.935 136.380 38.755 1.00 12.77 174 GLY F N 1
ATOM 15225 C CA . GLY F 1 174 ? 32.215 136.765 37.552 1.00 13.01 174 GLY F CA 1
ATOM 15226 C C . GLY F 1 174 ? 32.571 138.157 37.061 1.00 13.42 174 GLY F C 1
ATOM 15227 O O . GLY F 1 174 ? 32.220 138.539 35.946 1.00 13.63 174 GLY F O 1
ATOM 15228 N N . ILE F 1 175 ? 33.269 138.920 37.893 1.00 13.48 175 ILE F N 1
ATOM 15229 C CA . ILE F 1 175 ? 33.677 140.269 37.526 1.00 13.88 175 ILE F CA 1
ATOM 15230 C C . ILE F 1 175 ? 35.135 140.469 37.911 1.00 14.57 175 ILE F C 1
ATOM 15231 O O . ILE F 1 175 ? 35.510 140.277 39.069 1.00 15.11 175 ILE F O 1
ATOM 15236 N N . PRO F 1 176 ? 35.978 140.859 36.945 1.00 14.94 176 PRO F N 1
ATOM 15237 C CA . PRO F 1 176 ? 37.403 141.078 37.208 1.00 15.28 176 PRO F CA 1
ATOM 15238 C C . PRO F 1 176 ? 37.652 142.025 38.380 1.00 15.58 176 PRO F C 1
ATOM 15239 O O . PRO F 1 176 ? 37.002 143.059 38.501 1.00 15.23 176 PRO F O 1
ATOM 15251 N N . ASP F 1 178 ? 40.895 143.060 41.629 1.00 15.65 178 ASP F N 1
ATOM 15252 C CA . ASP F 1 178 ? 42.099 142.797 42.397 1.00 15.54 178 ASP F CA 1
ATOM 15253 C C . ASP F 1 178 ? 41.820 143.535 43.694 1.00 15.11 178 ASP F C 1
ATOM 15254 O O . ASP F 1 178 ? 41.862 144.763 43.746 1.00 15.35 178 ASP F O 1
ATOM 15259 N N . ILE F 1 179 ? 41.511 142.774 44.734 1.00 14.94 179 ILE F N 1
ATOM 15260 C CA . ILE F 1 179 ? 41.158 143.346 46.021 1.00 14.96 179 ILE F CA 1
ATOM 15261 C C . ILE F 1 179 ? 42.255 144.164 46.690 1.00 15.18 179 ILE F C 1
ATOM 15262 O O . ILE F 1 179 ? 41.971 144.997 47.552 1.00 14.80 179 ILE F O 1
ATOM 15267 N N . ALA F 1 180 ? 43.503 143.943 46.291 1.00 15.50 180 ALA F N 1
ATOM 15268 C CA . ALA F 1 180 ? 44.610 144.706 46.858 1.00 15.89 180 ALA F CA 1
ATOM 15269 C C . ALA F 1 180 ? 44.550 146.115 46.273 1.00 16.02 180 ALA F C 1
ATOM 15270 O O . ALA F 1 180 ? 44.633 147.104 46.995 1.00 15.86 180 ALA F O 1
ATOM 15272 N N . ALA F 1 181 ? 44.395 146.193 44.957 1.00 16.43 181 ALA F N 1
ATOM 15273 C CA . ALA F 1 181 ? 44.313 147.475 44.268 1.00 16.88 181 ALA F CA 1
ATOM 15274 C C . ALA F 1 181 ? 43.066 148.248 44.703 1.00 16.98 181 ALA F C 1
ATOM 15275 O O . ALA F 1 181 ? 43.041 149.479 44.654 1.00 17.52 181 ALA F O 1
ATOM 15277 N N . LEU F 1 182 ? 42.039 147.519 45.131 1.00 16.66 182 LEU F N 1
ATOM 15278 C CA . LEU F 1 182 ? 40.784 148.122 45.573 1.00 16.30 182 LEU F CA 1
ATOM 15279 C C . LEU F 1 182 ? 40.823 148.461 47.060 1.00 16.15 182 LEU F C 1
ATOM 15280 O O . LEU F 1 182 ? 39.862 149.003 47.611 1.00 16.94 182 LEU F O 1
ATOM 15285 N N . HIS F 1 183 ? 41.939 148.134 47.703 1.00 15.44 183 HIS F N 1
ATOM 15286 C CA . HIS F 1 183 ? 42.125 148.407 49.123 1.00 14.85 183 HIS F CA 1
ATOM 15287 C C . HIS F 1 183 ? 41.125 147.646 49.992 1.00 14.21 183 HIS F C 1
ATOM 15288 O O . HIS F 1 183 ? 40.751 148.105 51.070 1.00 12.83 183 HIS F O 1
ATOM 15295 N N . ILE F 1 184 ? 40.700 146.478 49.521 1.00 13.34 184 ILE F N 1
ATOM 15296 C CA . ILE F 1 184 ? 39.754 145.666 50.273 1.00 12.97 184 ILE F CA 1
ATOM 15297 C C . ILE F 1 184 ? 40.487 144.788 51.284 1.00 12.80 184 ILE F C 1
ATOM 15298 O O . ILE F 1 184 ? 41.436 144.084 50.941 1.00 13.50 184 ILE F O 1
ATOM 15303 N N . ASP F 1 185 ? 40.037 144.835 52.533 1.00 12.45 185 ASP F N 1
ATOM 15304 C CA . ASP F 1 185 ? 40.652 144.061 53.601 1.00 12.68 185 ASP F CA 1
ATOM 15305 C C . ASP F 1 185 ? 39.977 142.712 53.833 1.00 12.66 185 ASP F C 1
ATOM 15306 O O . ASP F 1 185 ? 40.625 141.751 54.242 1.00 13.36 185 ASP F O 1
ATOM 15311 N N . TYR F 1 186 ? 38.674 142.653 53.582 1.00 12.07 186 TYR F N 1
ATOM 15312 C CA . TYR F 1 186 ? 37.917 141.418 53.733 1.00 12.10 186 TYR F CA 1
ATOM 15313 C C . TYR F 1 186 ? 36.957 141.287 52.561 1.00 12.15 186 TYR F C 1
ATOM 15314 O O . TYR F 1 186 ? 36.040 142.091 52.405 1.00 11.94 186 TYR F O 1
ATOM 15323 N N . LEU F 1 187 ? 37.192 140.281 51.728 1.00 12.33 187 LEU F N 1
ATOM 15324 C CA . LEU F 1 187 ? 36.343 140.022 50.574 1.00 12.54 187 LEU F CA 1
ATOM 15325 C C . LEU F 1 187 ? 35.535 138.772 50.896 1.00 12.46 187 LEU F C 1
ATOM 15326 O O . LEU F 1 187 ? 36.094 137.696 51.108 1.00 12.35 187 LEU F O 1
ATOM 15331 N N . ILE F 1 188 ? 34.218 138.923 50.939 1.00 12.26 188 ILE F N 1
ATOM 15332 C CA . ILE F 1 188 ? 33.335 137.810 51.244 1.00 12.20 188 ILE F CA 1
ATOM 15333 C C . ILE F 1 188 ? 32.627 137.364 49.969 1.00 12.40 188 ILE F C 1
ATOM 15334 O O . ILE F 1 188 ? 32.123 138.195 49.210 1.00 11.65 188 ILE F O 1
ATOM 15339 N N . SER F 1 189 ? 32.602 136.059 49.720 1.00 12.01 189 SER F N 1
ATOM 15340 C CA . SER F 1 189 ? 31.913 135.563 48.543 1.00 12.97 189 SER F CA 1
ATOM 15341 C C . SER F 1 189 ? 31.357 134.153 48.729 1.00 13.25 189 SER F C 1
ATOM 15342 O O . SER F 1 189 ? 31.653 133.472 49.716 1.00 13.21 189 SER F O 1
ATOM 15345 N N . SER F 1 190 ? 30.553 133.728 47.762 1.00 13.45 190 SER F N 1
ATOM 15346 C CA . SER F 1 190 ? 29.883 132.437 47.803 1.00 13.82 190 SER F CA 1
ATOM 15347 C C . SER F 1 190 ? 30.538 131.332 46.992 1.00 14.10 190 SER F C 1
ATOM 15348 O O . SER F 1 190 ? 31.310 131.583 46.064 1.00 14.02 190 SER F O 1
ATOM 15351 N N . ALA F 1 191 ? 30.210 130.099 47.351 1.00 13.30 191 ALA F N 1
ATOM 15352 C CA . ALA F 1 191 ? 30.740 128.947 46.650 1.00 13.39 191 ALA F CA 1
ATOM 15353 C C . ALA F 1 191 ? 29.780 128.568 45.532 1.00 13.12 191 ALA F C 1
ATOM 15354 O O . ALA F 1 191 ? 30.157 127.853 44.610 1.00 13.09 191 ALA F O 1
ATOM 15356 N N . ASN F 1 192 ? 28.548 129.071 45.596 1.00 12.93 192 ASN F N 1
ATOM 15357 C CA . ASN F 1 192 ? 27.548 128.702 44.600 1.00 13.43 192 ASN F CA 1
ATOM 15358 C C . ASN F 1 192 ? 27.003 129.755 43.643 1.00 13.31 192 ASN F C 1
ATOM 15359 O O . ASN F 1 192 ? 25.881 129.618 43.155 1.00 13.05 192 ASN F O 1
ATOM 15364 N N . LYS F 1 193 ? 27.766 130.803 43.364 1.00 13.43 193 LYS F N 1
ATOM 15365 C CA . LYS F 1 193 ? 27.284 131.795 42.415 1.00 13.79 193 LYS F CA 1
ATOM 15366 C C . LYS F 1 193 ? 28.202 131.847 41.193 1.00 13.48 193 LYS F C 1
ATOM 15367 O O . LYS F 1 193 ? 28.271 130.876 40.447 1.00 13.78 193 LYS F O 1
ATOM 15373 N N . CYS F 1 194 ? 28.915 132.950 40.988 1.00 13.14 194 CYS F N 1
ATOM 15374 C CA . CYS F 1 194 ? 29.797 133.070 39.825 1.00 13.32 194 CYS F CA 1
ATOM 15375 C C . CYS F 1 194 ? 30.829 131.950 39.660 1.00 13.50 194 CYS F C 1
ATOM 15376 O O . CYS F 1 194 ? 31.185 131.598 38.535 1.00 13.36 194 CYS F O 1
ATOM 15379 N N . ILE F 1 195 ? 31.318 131.397 40.765 1.00 13.19 195 ILE F N 1
ATOM 15380 C CA . ILE F 1 195 ? 32.295 130.317 40.683 1.00 13.93 195 ILE F CA 1
ATOM 15381 C C . ILE F 1 195 ? 31.590 129.031 40.238 1.00 14.55 195 ILE F C 1
ATOM 15382 O O . ILE F 1 195 ? 32.225 128.069 39.796 1.00 14.72 195 ILE F O 1
ATOM 15387 N N . GLN F 1 196 ? 30.264 129.041 40.354 1.00 14.35 196 GLN F N 1
ATOM 15388 C CA . GLN F 1 196 ? 29.415 127.929 39.941 1.00 14.56 196 GLN F CA 1
ATOM 15389 C C . GLN F 1 196 ? 29.614 126.601 40.664 1.00 13.88 196 GLN F C 1
ATOM 15390 O O . GLN F 1 196 ? 29.561 125.534 40.057 1.00 13.83 196 GLN F O 1
ATOM 15396 N N . GLY F 1 197 ? 29.838 126.679 41.971 1.00 13.37 197 GLY F N 1
ATOM 15397 C CA . GLY F 1 197 ? 29.987 125.479 42.770 1.00 12.46 197 GLY F CA 1
ATOM 15398 C C . GLY F 1 197 ? 28.621 125.218 43.374 1.00 11.95 197 GLY F C 1
ATOM 15399 O O . GLY F 1 197 ? 27.620 125.732 42.863 1.00 11.76 197 GLY F O 1
ATOM 15400 N N . VAL F 1 198 ? 28.559 124.429 44.444 1.00 11.55 198 VAL F N 1
ATOM 15401 C CA . VAL F 1 198 ? 27.285 124.139 45.099 1.00 10.69 198 VAL F CA 1
ATOM 15402 C C . VAL F 1 198 ? 27.302 124.718 46.512 1.00 10.71 198 VAL F C 1
ATOM 15403 O O . VAL F 1 198 ? 28.368 124.918 47.092 1.00 10.05 198 VAL F O 1
ATOM 15407 N N . PRO F 1 199 ? 26.119 125.002 47.082 1.00 10.77 199 PRO F N 1
ATOM 15408 C CA . PRO F 1 199 ? 26.061 125.561 48.436 1.00 10.70 199 PRO F CA 1
ATOM 15409 C C . PRO F 1 199 ? 26.587 124.593 49.488 1.00 11.19 199 PRO F C 1
ATOM 15410 O O . PRO F 1 199 ? 26.641 123.390 49.255 1.00 11.98 199 PRO F O 1
ATOM 15414 N N . GLY F 1 200 ? 26.984 125.123 50.641 1.00 11.75 200 GLY F N 1
ATOM 15415 C CA . GLY F 1 200 ? 27.506 124.280 51.702 1.00 11.14 200 GLY F CA 1
ATOM 15416 C C . GLY F 1 200 ? 28.464 125.048 52.591 1.00 11.59 200 GLY F C 1
ATOM 15417 O O . GLY F 1 200 ? 28.562 124.791 53.792 1.00 11.72 200 GLY F O 1
ATOM 15418 N N . PHE F 1 201 ? 29.176 125.997 51.994 1.00 11.47 201 PHE F N 1
ATOM 15419 C CA . PHE F 1 201 ? 30.126 126.823 52.725 1.00 10.85 201 PHE F CA 1
ATOM 15420 C C . PHE F 1 201 ? 30.378 128.099 51.939 1.00 10.61 201 PHE F C 1
ATOM 15421 O O . PHE F 1 201 ? 30.051 128.184 50.757 1.00 9.99 201 PHE F O 1
ATOM 15429 N N . ALA F 1 202 ? 30.965 129.085 52.608 1.00 10.60 202 ALA F N 1
ATOM 15430 C CA . ALA F 1 202 ? 31.296 130.358 51.984 1.00 11.02 202 ALA F CA 1
ATOM 15431 C C . ALA F 1 202 ? 32.732 130.660 52.379 1.00 11.01 202 ALA F C 1
ATOM 15432 O O . ALA F 1 202 ? 33.352 129.883 53.107 1.00 11.46 202 ALA F O 1
ATOM 15434 N N . PHE F 1 203 ? 33.271 131.781 51.917 1.00 11.62 203 PHE F N 1
ATOM 15435 C CA . PHE F 1 203 ? 34.648 132.106 52.251 1.00 11.91 203 PHE F CA 1
ATOM 15436 C C . PHE F 1 203 ? 34.943 133.594 52.369 1.00 12.19 203 PHE F C 1
ATOM 15437 O O . PHE F 1 203 ? 34.151 134.443 51.966 1.00 11.57 203 PHE F O 1
ATOM 15445 N N . VAL F 1 204 ? 36.096 133.892 52.950 1.00 12.58 204 VAL F N 1
ATOM 15446 C CA . VAL F 1 204 ? 36.541 135.264 53.129 1.00 13.46 204 VAL F CA 1
ATOM 15447 C C . VAL F 1 204 ? 38.012 135.335 52.740 1.00 14.04 204 VAL F C 1
ATOM 15448 O O . VAL F 1 204 ? 38.836 134.573 53.250 1.00 14.22 204 VAL F O 1
ATOM 15452 N N . ILE F 1 205 ? 38.329 136.229 51.812 1.00 14.43 205 ILE F N 1
ATOM 15453 C CA . ILE F 1 205 ? 39.704 136.422 51.380 1.00 14.56 205 ILE F CA 1
ATOM 15454 C C . ILE F 1 205 ? 40.099 137.719 52.074 1.00 15.64 205 ILE F C 1
ATOM 15455 O O . ILE F 1 205 ? 39.551 138.782 51.777 1.00 15.72 205 ILE F O 1
ATOM 15460 N N . ALA F 1 206 ? 41.034 137.628 53.014 1.00 16.19 206 ALA F N 1
ATOM 15461 C CA . ALA F 1 206 ? 41.430 138.798 53.783 1.00 17.55 206 ALA F CA 1
ATOM 15462 C C . ALA F 1 206 ? 42.914 139.136 53.811 1.00 18.23 206 ALA F C 1
ATOM 15463 O O . ALA F 1 206 ? 43.771 138.288 53.559 1.00 18.08 206 ALA F O 1
ATOM 15465 N N . ARG F 1 207 ? 43.200 140.396 54.124 1.00 19.05 207 ARG F N 1
ATOM 15466 C CA . ARG F 1 207 ? 44.574 140.862 54.233 1.00 20.56 207 ARG F CA 1
ATOM 15467 C C . ARG F 1 207 ? 45.056 140.254 55.547 1.00 20.61 207 ARG F C 1
ATOM 15468 O O . ARG F 1 207 ? 44.525 140.560 56.615 1.00 20.42 207 ARG F O 1
ATOM 15476 N N . GLU F 1 208 ? 46.049 139.379 55.466 1.00 21.11 208 GLU F N 1
ATOM 15477 C CA . GLU F 1 208 ? 46.563 138.709 56.653 1.00 22.31 208 GLU F CA 1
ATOM 15478 C C . GLU F 1 208 ? 46.932 139.658 57.789 1.00 22.33 208 GLU F C 1
ATOM 15479 O O . GLU F 1 208 ? 46.679 139.365 58.956 1.00 22.28 208 GLU F O 1
ATOM 15485 N N . GLN F 1 209 ? 47.526 140.794 57.446 1.00 22.70 209 GLN F N 1
ATOM 15486 C CA . GLN F 1 209 ? 47.926 141.775 58.447 1.00 23.21 209 GLN F CA 1
ATOM 15487 C C . GLN F 1 209 ? 46.734 142.222 59.294 1.00 22.38 209 GLN F C 1
ATOM 15488 O O . GLN F 1 209 ? 46.873 142.502 60.481 1.00 22.12 209 GLN F O 1
ATOM 15494 N N . LYS F 1 210 ? 45.561 142.287 58.677 1.00 21.82 210 LYS F N 1
ATOM 15495 C CA . LYS F 1 210 ? 44.352 142.693 59.385 1.00 21.30 210 LYS F CA 1
ATOM 15496 C C . LYS F 1 210 ? 43.777 141.553 60.222 1.00 20.53 210 LYS F C 1
ATOM 15497 O O . LYS F 1 210 ? 43.542 141.709 61.419 1.00 20.16 210 LYS F O 1
ATOM 15503 N N . LEU F 1 211 ? 43.550 140.411 59.582 1.00 19.95 211 LEU F N 1
ATOM 15504 C CA . LEU F 1 211 ? 42.989 139.243 60.255 1.00 19.86 211 LEU F CA 1
ATOM 15505 C C . LEU F 1 211 ? 43.876 138.787 61.411 1.00 19.64 211 LEU F C 1
ATOM 15506 O O . LEU F 1 211 ? 43.382 138.382 62.461 1.00 19.94 211 LEU F O 1
ATOM 15511 N N . ALA F 1 212 ? 45.188 138.859 61.207 1.00 19.42 212 ALA F N 1
ATOM 15512 C CA . ALA F 1 212 ? 46.158 138.443 62.215 1.00 19.67 212 ALA F CA 1
ATOM 15513 C C . ALA F 1 212 ? 45.973 139.108 63.574 1.00 19.53 212 ALA F C 1
ATOM 15514 O O . ALA F 1 212 ? 46.426 138.582 64.588 1.00 19.73 212 ALA F O 1
ATOM 15516 N N . ALA F 1 213 ? 45.305 140.255 63.603 1.00 19.11 213 ALA F N 1
ATOM 15517 C CA . ALA F 1 213 ? 45.100 140.969 64.860 1.00 19.30 213 ALA F CA 1
ATOM 15518 C C . ALA F 1 213 ? 43.692 140.827 65.437 1.00 19.21 213 ALA F C 1
ATOM 15519 O O . ALA F 1 213 ? 43.300 141.605 66.306 1.00 19.63 213 ALA F O 1
ATOM 15521 N N . CYS F 1 214 ? 42.945 139.823 64.987 1.00 19.34 214 CYS F N 1
ATOM 15522 C CA . CYS F 1 214 ? 41.570 139.643 65.451 1.00 19.37 214 CYS F CA 1
ATOM 15523 C C . CYS F 1 214 ? 41.293 138.577 66.505 1.00 19.63 214 CYS F C 1
ATOM 15524 O O . CYS F 1 214 ? 40.132 138.257 66.767 1.00 19.23 214 CYS F O 1
ATOM 15527 N N . LYS F 1 215 ? 42.339 138.033 67.116 1.00 19.83 215 LYS F N 1
ATOM 15528 C CA . LYS F 1 215 ? 42.147 137.006 68.132 1.00 19.88 215 LYS F CA 1
ATOM 15529 C C . LYS F 1 215 ? 41.271 137.510 69.279 1.00 19.63 215 LYS F C 1
ATOM 15530 O O . LYS F 1 215 ? 41.497 138.596 69.812 1.00 19.18 215 LYS F O 1
ATOM 15536 N N . GLY F 1 216 ? 40.265 136.718 69.645 1.00 18.94 216 GLY F N 1
ATOM 15537 C CA . GLY F 1 216 ? 39.384 137.089 70.738 1.00 18.37 216 GLY F CA 1
ATOM 15538 C C . GLY F 1 216 ? 38.271 138.072 70.420 1.00 18.32 216 GLY F C 1
ATOM 15539 O O . GLY F 1 216 ? 37.458 138.379 71.290 1.00 18.19 216 GLY F O 1
ATOM 15540 N N . HIS F 1 217 ? 38.225 138.573 69.189 1.00 18.36 217 HIS F N 1
ATOM 15541 C CA . HIS F 1 217 ? 37.182 139.521 68.801 1.00 18.92 217 HIS F CA 1
ATOM 15542 C C . HIS F 1 217 ? 35.792 138.889 68.793 1.00 19.25 217 HIS F C 1
ATOM 15543 O O . HIS F 1 217 ? 34.836 139.463 69.307 1.00 19.49 217 HIS F O 1
ATOM 15550 N N . SER F 1 218 ? 35.688 137.706 68.201 1.00 19.43 218 SER F N 1
ATOM 15551 C CA . SER F 1 218 ? 34.413 137.010 68.096 1.00 20.02 218 SER F CA 1
ATOM 15552 C C . SER F 1 218 ? 33.867 136.472 69.410 1.00 20.39 218 SER F C 1
ATOM 15553 O O . SER F 1 218 ? 34.606 135.921 70.224 1.00 20.47 218 SER F O 1
ATOM 15556 N N . ARG F 1 219 ? 32.564 136.637 69.608 1.00 21.01 219 ARG F N 1
ATOM 15557 C CA . ARG F 1 219 ? 31.897 136.133 70.804 1.00 21.28 219 ARG F CA 1
ATOM 15558 C C . ARG F 1 219 ? 31.224 134.818 70.434 1.00 20.64 219 ARG F C 1
ATOM 15559 O O . ARG F 1 219 ? 30.587 134.168 71.265 1.00 21.09 219 ARG F O 1
ATOM 15567 N N . SER F 1 220 ? 31.366 134.444 69.168 1.00 19.41 220 SER F N 1
ATOM 15568 C CA . SER F 1 220 ? 30.799 133.210 68.641 1.00 18.31 220 SER F CA 1
ATOM 15569 C C . SER F 1 220 ? 31.928 132.251 68.296 1.00 17.53 220 SER F C 1
ATOM 15570 O O . SER F 1 220 ? 32.846 132.609 67.556 1.00 17.97 220 SER F O 1
ATOM 15573 N N . LEU F 1 221 ? 31.869 131.036 68.826 1.00 16.06 221 LEU F N 1
ATOM 15574 C CA . LEU F 1 221 ? 32.904 130.057 68.534 1.00 14.80 221 LEU F CA 1
ATOM 15575 C C . LEU F 1 221 ? 32.751 129.591 67.093 1.00 14.43 221 LEU F C 1
ATOM 15576 O O . LEU F 1 221 ? 33.721 129.558 66.340 1.00 13.62 221 LEU F O 1
ATOM 15581 N N . SER F 1 222 ? 31.522 129.240 66.716 1.00 13.85 222 SER F N 1
ATOM 15582 C CA . SER F 1 222 ? 31.238 128.757 65.367 1.00 13.78 222 SER F CA 1
ATOM 15583 C C . SER F 1 222 ? 31.659 129.732 64.273 1.00 13.31 222 SER F C 1
ATOM 15584 O O . SER F 1 222 ? 32.208 129.327 63.251 1.00 13.43 222 SER F O 1
ATOM 15587 N N . LEU F 1 223 ? 31.410 131.017 64.491 1.00 13.34 223 LEU F N 1
ATOM 15588 C CA . LEU F 1 223 ? 31.737 132.019 63.486 1.00 13.39 223 LEU F CA 1
ATOM 15589 C C . LEU F 1 223 ? 33.010 132.819 63.756 1.00 14.06 223 LEU F C 1
ATOM 15590 O O . LEU F 1 223 ? 33.168 133.930 63.244 1.00 13.89 223 LEU F O 1
ATOM 15595 N N . ASP F 1 224 ? 33.918 132.260 64.551 1.00 14.38 224 ASP F N 1
ATOM 15596 C CA . ASP F 1 224 ? 35.173 132.944 64.847 1.00 15.14 224 ASP F CA 1
ATOM 15597 C C . ASP F 1 224 ? 36.114 132.784 63.657 1.00 15.85 224 ASP F C 1
ATOM 15598 O O . ASP F 1 224 ? 36.808 131.774 63.525 1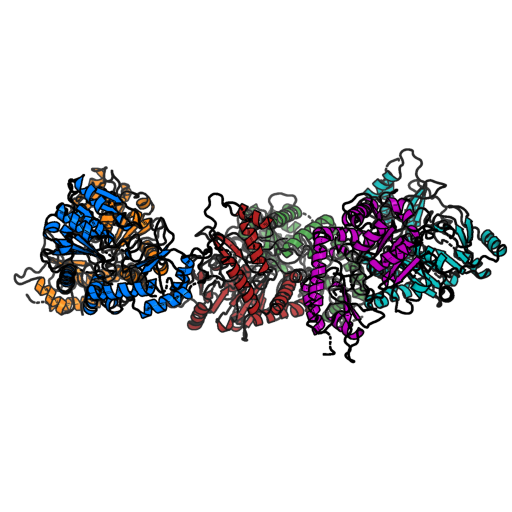.00 15.67 224 ASP F O 1
ATOM 15603 N N . LEU F 1 225 ? 36.137 133.795 62.794 1.00 16.89 225 LEU F N 1
ATOM 15604 C CA . LEU F 1 225 ? 36.966 133.763 61.592 1.00 17.48 225 LEU F CA 1
ATOM 15605 C C . LEU F 1 225 ? 38.459 133.655 61.889 1.00 17.44 225 LEU F C 1
ATOM 15606 O O . LEU F 1 225 ? 39.199 133.029 61.132 1.00 18.01 225 LEU F O 1
ATOM 15611 N N . TYR F 1 226 ? 38.908 134.263 62.985 1.00 17.40 226 TYR F N 1
ATOM 15612 C CA . TYR F 1 226 ? 40.320 134.196 63.343 1.00 17.15 226 TYR F CA 1
ATOM 15613 C C . TYR F 1 226 ? 40.727 132.781 63.748 1.00 16.77 226 TYR F C 1
ATOM 15614 O O . TYR F 1 226 ? 41.736 132.258 63.276 1.00 17.39 226 TYR F O 1
ATOM 15623 N N . ALA F 1 227 ? 39.944 132.168 64.627 1.00 16.07 227 ALA F N 1
ATOM 15624 C CA . ALA F 1 227 ? 40.230 130.815 65.093 1.00 16.36 227 ALA F CA 1
ATOM 15625 C C . ALA F 1 227 ? 40.163 129.812 63.944 1.00 16.44 227 ALA F C 1
ATOM 15626 O O . ALA F 1 227 ? 40.963 128.879 63.873 1.00 16.44 227 ALA F O 1
ATOM 15628 N N . GLN F 1 228 ? 39.198 130.004 63.050 1.00 16.77 228 GLN F N 1
ATOM 15629 C CA . GLN F 1 228 ? 39.033 129.123 61.895 1.00 16.67 228 GLN F CA 1
ATOM 15630 C C . GLN F 1 228 ? 40.291 129.224 61.038 1.00 16.27 228 GLN F C 1
ATOM 15631 O O . GLN F 1 228 ? 40.882 128.217 60.652 1.00 16.62 228 GLN F O 1
ATOM 15637 N N . TRP F 1 229 ? 40.695 130.457 60.753 1.00 16.39 229 TRP F N 1
ATOM 15638 C CA . TRP F 1 229 ? 41.879 130.725 59.944 1.00 16.09 229 TRP F CA 1
ATOM 15639 C C . TRP F 1 229 ? 43.147 130.164 60.590 1.00 16.18 229 TRP F C 1
ATOM 15640 O O . TRP F 1 229 ? 43.957 129.520 59.925 1.00 15.61 229 TRP F O 1
ATOM 15651 N N . ARG F 1 230 ? 43.317 130.415 61.884 1.00 16.71 230 ARG F N 1
ATOM 15652 C CA . ARG F 1 230 ? 44.490 129.927 62.604 1.00 17.48 230 ARG F CA 1
ATOM 15653 C C . ARG F 1 230 ? 44.626 128.413 62.512 1.00 17.12 230 ARG F C 1
ATOM 15654 O O . ARG F 1 230 ? 45.728 127.886 62.356 1.00 16.55 230 ARG F O 1
ATOM 15662 N N . CYS F 1 231 ? 43.503 127.713 62.609 1.00 16.96 231 CYS F N 1
ATOM 15663 C CA . CYS F 1 231 ? 43.524 126.262 62.527 1.00 17.11 231 CYS F CA 1
ATOM 15664 C C . CYS F 1 231 ? 43.977 125.813 61.135 1.00 16.94 231 CYS F C 1
ATOM 15665 O O . CYS F 1 231 ? 44.776 124.886 61.005 1.00 17.31 231 CYS F O 1
ATOM 15676 N N . GLU F 1 233 ? 45.827 127.494 59.124 1.00 17.45 233 GLU F N 1
ATOM 15677 C CA . GLU F 1 233 ? 47.225 127.884 59.001 1.00 18.59 233 GLU F CA 1
ATOM 15678 C C . GLU F 1 233 ? 48.165 126.931 59.741 1.00 19.27 233 GLU F C 1
ATOM 15679 O O . GLU F 1 233 ? 49.210 126.549 59.216 1.00 19.21 233 GLU F O 1
ATOM 15685 N N . ASP F 1 234 ? 47.793 126.548 60.957 1.00 20.02 234 ASP F N 1
ATOM 15686 C CA . ASP F 1 234 ? 48.630 125.662 61.758 1.00 20.75 234 ASP F CA 1
ATOM 15687 C C . ASP F 1 234 ? 48.492 124.195 61.406 1.00 20.88 234 ASP F C 1
ATOM 15688 O O . ASP F 1 234 ? 49.441 123.428 61.553 1.00 21.24 234 ASP F O 1
ATOM 15693 N N . ASN F 1 235 ? 47.316 123.798 60.935 1.00 20.61 235 ASN F N 1
ATOM 15694 C CA . ASN F 1 235 ? 47.090 122.396 60.639 1.00 20.44 235 ASN F CA 1
ATOM 15695 C C . ASN F 1 235 ? 46.818 122.039 59.185 1.00 20.40 235 ASN F C 1
ATOM 15696 O O . ASN F 1 235 ? 45.914 121.264 58.878 1.00 19.89 235 ASN F O 1
ATOM 15701 N N . HIS F 1 236 ? 47.616 122.617 58.298 1.00 20.85 236 HIS F N 1
ATOM 15702 C CA . HIS F 1 236 ? 47.529 122.343 56.872 1.00 21.56 236 HIS F CA 1
ATOM 15703 C C . HIS F 1 236 ? 46.124 122.305 56.275 1.00 21.12 236 HIS F C 1
ATOM 15704 O O . HIS F 1 236 ? 45.758 121.334 55.613 1.00 20.63 236 HIS F O 1
ATOM 15711 N N . GLY F 1 237 ? 45.343 123.356 56.513 1.00 20.65 237 GLY F N 1
ATOM 15712 C CA . GLY F 1 237 ? 44.005 123.436 55.948 1.00 20.67 237 GLY F CA 1
ATOM 15713 C C . GLY F 1 237 ? 42.849 122.785 56.685 1.00 20.75 237 GLY F C 1
ATOM 15714 O O . GLY F 1 237 ? 41.706 122.845 56.221 1.00 20.29 237 GLY F O 1
ATOM 15715 N N . LYS F 1 238 ? 43.120 122.175 57.832 1.00 20.33 238 LYS F N 1
ATOM 15716 C CA . LYS F 1 238 ? 42.059 121.519 58.585 1.00 19.80 238 LYS F CA 1
ATOM 15717 C C . LYS F 1 238 ? 40.995 122.483 59.104 1.00 18.81 238 LYS F C 1
ATOM 15718 O O . LYS F 1 238 ? 41.309 123.579 59.575 1.00 18.36 238 LYS F O 1
ATOM 15724 N N . TRP F 1 239 ? 39.734 122.069 59.010 1.00 17.62 239 TRP F N 1
ATOM 15725 C CA . TRP F 1 239 ? 38.630 122.878 59.512 1.00 16.95 239 TRP F CA 1
ATOM 15726 C C . TRP F 1 239 ? 38.478 122.486 60.979 1.00 16.72 239 TRP F C 1
ATOM 15727 O O . TRP F 1 239 ? 38.642 121.314 61.324 1.00 16.77 239 TRP F O 1
ATOM 15738 N N . ARG F 1 240 ? 38.170 123.450 61.843 1.00 16.34 240 ARG F N 1
ATOM 15739 C CA . ARG F 1 240 ? 38.009 123.154 63.268 1.00 16.22 240 ARG F CA 1
ATOM 15740 C C . ARG F 1 240 ? 36.929 122.100 63.503 1.00 16.13 240 ARG F C 1
ATOM 15741 O O . ARG F 1 240 ? 37.109 121.183 64.299 1.00 16.45 240 ARG F O 1
ATOM 15749 N N . PHE F 1 241 ? 35.801 122.244 62.816 1.00 15.68 241 PHE F N 1
ATOM 15750 C CA . PHE F 1 241 ? 34.699 121.306 62.968 1.00 15.48 241 PHE F CA 1
ATOM 15751 C C . PHE F 1 241 ? 34.432 120.596 61.649 1.00 15.02 241 PHE F C 1
ATOM 15752 O O . PHE F 1 241 ? 35.106 120.849 60.651 1.00 14.98 241 PHE F O 1
ATOM 15760 N N . THR F 1 242 ? 33.451 119.701 61.648 1.00 14.38 242 THR F N 1
ATOM 15761 C CA . THR F 1 242 ? 33.106 118.964 60.439 1.00 13.46 242 THR F CA 1
ATOM 15762 C C . THR F 1 242 ? 32.819 119.937 59.304 1.00 13.03 242 THR F C 1
ATOM 15763 O O . THR F 1 242 ? 32.156 120.956 59.499 1.00 12.31 242 THR F O 1
ATOM 15767 N N . SER F 1 243 ? 33.329 119.620 58.118 1.00 13.12 243 SER F N 1
ATOM 15768 C CA . SER F 1 243 ? 33.117 120.466 56.946 1.00 12.90 243 SER F CA 1
ATOM 15769 C C . SER F 1 243 ? 32.306 119.699 55.903 1.00 12.62 243 SER F C 1
ATOM 15770 O O . SER F 1 243 ? 32.297 118.470 55.899 1.00 13.00 243 SER F O 1
ATOM 15773 N N . PRO F 1 244 ? 31.604 120.416 55.011 1.00 12.54 244 PRO F N 1
ATOM 15774 C CA . PRO F 1 244 ? 30.799 119.760 53.972 1.00 12.31 244 PRO F CA 1
ATOM 15775 C C . PRO F 1 244 ? 31.733 119.286 52.860 1.00 12.56 244 PRO F C 1
ATOM 15776 O O . PRO F 1 244 ? 31.745 119.844 51.761 1.00 12.07 244 PRO F O 1
ATOM 15780 N N . THR F 1 245 ? 32.516 118.255 53.172 1.00 12.39 245 THR F N 1
ATOM 15781 C CA . THR F 1 245 ? 33.506 117.690 52.256 1.00 12.55 245 THR F CA 1
ATOM 15782 C C . THR F 1 245 ? 33.062 117.515 50.809 1.00 12.52 245 THR F C 1
ATOM 15783 O O . THR F 1 245 ? 33.795 117.856 49.887 1.00 12.62 245 THR F O 1
ATOM 15787 N N . HIS F 1 246 ? 31.868 116.977 50.609 1.00 12.30 246 HIS F N 1
ATOM 15788 C CA . HIS F 1 246 ? 31.364 116.751 49.263 1.00 12.24 246 HIS F CA 1
ATOM 15789 C C . HIS F 1 246 ? 31.216 118.048 48.480 1.00 12.09 246 HIS F C 1
ATOM 15790 O O . HIS F 1 246 ? 31.629 118.124 47.320 1.00 11.84 246 HIS F O 1
ATOM 15797 N N . THR F 1 247 ? 30.638 119.069 49.112 1.00 11.46 247 THR F N 1
ATOM 15798 C CA . THR F 1 247 ? 30.452 120.353 48.449 1.00 11.17 247 THR F CA 1
ATOM 15799 C C . THR F 1 247 ? 31.813 121.006 48.209 1.00 11.52 247 THR F C 1
ATOM 15800 O O . THR F 1 247 ? 31.984 121.781 47.266 1.00 11.46 247 THR F O 1
ATOM 15804 N N . VAL F 1 248 ? 32.781 120.675 49.060 1.00 11.27 248 VAL F N 1
ATOM 15805 C CA . VAL F 1 248 ? 34.130 121.215 48.930 1.00 11.98 248 VAL F CA 1
ATOM 15806 C C . VAL F 1 248 ? 34.793 120.581 47.706 1.00 12.18 248 VAL F C 1
ATOM 15807 O O . VAL F 1 248 ? 35.519 121.245 46.963 1.00 11.93 248 VAL F O 1
ATOM 15811 N N . LEU F 1 249 ? 34.536 119.293 47.495 1.00 12.79 249 LEU F N 1
ATOM 15812 C CA . LEU F 1 249 ? 35.084 118.588 46.337 1.00 13.21 249 LEU F CA 1
ATOM 15813 C C . LEU F 1 249 ? 34.489 119.209 45.071 1.00 13.31 249 LEU F C 1
ATOM 15814 O O . LEU F 1 249 ? 35.181 119.387 44.064 1.00 13.50 249 LEU F O 1
ATOM 15819 N N . ALA F 1 250 ? 33.201 119.536 45.129 1.00 12.39 250 ALA F N 1
ATOM 15820 C CA . ALA F 1 250 ? 32.523 120.150 43.994 1.00 12.43 250 ALA F CA 1
ATOM 15821 C C . ALA F 1 250 ? 33.119 121.524 43.713 1.00 12.36 250 ALA F C 1
ATOM 15822 O O . ALA F 1 250 ? 33.245 121.926 42.560 1.00 12.93 250 ALA F O 1
ATOM 15824 N N . PHE F 1 251 ? 33.489 122.243 44.769 1.00 11.89 251 PHE F N 1
ATOM 15825 C CA . PHE F 1 251 ? 34.054 123.574 44.599 1.00 12.48 251 PHE F CA 1
ATOM 15826 C C . PHE F 1 251 ? 35.400 123.520 43.893 1.00 12.64 251 PHE F C 1
ATOM 15827 O O . PHE F 1 251 ? 35.700 124.368 43.051 1.00 13.32 251 PHE F O 1
ATOM 15835 N N . ALA F 1 252 ? 36.214 122.529 44.244 1.00 12.36 252 ALA F N 1
ATOM 15836 C CA . ALA F 1 252 ? 37.522 122.372 43.622 1.00 12.43 252 ALA F CA 1
ATOM 15837 C C . ALA F 1 252 ? 37.314 122.172 42.125 1.00 12.66 252 ALA F C 1
ATOM 15838 O O . ALA F 1 252 ? 37.996 122.785 41.308 1.00 12.70 252 ALA F O 1
ATOM 15840 N N . GLN F 1 253 ? 36.355 121.320 41.774 1.00 12.67 253 GLN F N 1
ATOM 15841 C CA . GLN F 1 253 ? 36.051 121.053 40.375 1.00 12.91 253 GLN F CA 1
ATOM 15842 C C . GLN F 1 253 ? 35.504 122.314 39.709 1.00 13.07 253 GLN F C 1
ATOM 15843 O O . GLN F 1 253 ? 35.728 122.547 38.525 1.00 12.98 253 GLN F O 1
ATOM 15849 N N . ALA F 1 254 ? 34.788 123.128 40.477 1.00 13.42 254 ALA F N 1
ATOM 15850 C CA . ALA F 1 254 ? 34.236 124.364 39.941 1.00 13.44 254 ALA F CA 1
ATOM 15851 C C . ALA F 1 254 ? 35.383 125.314 39.591 1.00 13.68 254 ALA F C 1
ATOM 15852 O O . ALA F 1 254 ? 35.359 125.977 38.555 1.00 13.50 254 ALA F O 1
ATOM 15854 N N . LEU F 1 255 ? 36.389 125.371 40.457 1.00 14.10 255 LEU F N 1
ATOM 15855 C CA . LEU F 1 255 ? 37.545 126.227 40.219 1.00 14.20 255 LEU F CA 1
ATOM 15856 C C . LEU F 1 255 ? 38.305 125.777 38.971 1.00 15.46 255 LEU F C 1
ATOM 15857 O O . LEU F 1 255 ? 38.739 126.605 38.169 1.00 14.89 255 LEU F O 1
ATOM 15862 N N . LYS F 1 256 ? 38.463 124.466 38.811 1.00 15.84 256 LYS F N 1
ATOM 15863 C CA . LYS F 1 256 ? 39.164 123.925 37.652 1.00 17.08 256 LYS F CA 1
ATOM 15864 C C . LYS F 1 256 ? 38.415 124.252 36.365 1.00 17.00 256 LYS F C 1
ATOM 15865 O O . LYS F 1 256 ? 39.029 124.511 35.334 1.00 16.83 256 LYS F O 1
ATOM 15871 N N . GLU F 1 257 ? 37.086 124.234 36.424 1.00 16.82 257 GLU F N 1
ATOM 15872 C CA . GLU F 1 257 ? 36.283 124.534 35.246 1.00 16.92 257 GLU F CA 1
ATOM 15873 C C . GLU F 1 257 ? 36.282 126.032 34.934 1.00 16.64 257 GLU F C 1
ATOM 15874 O O . GLU F 1 257 ? 36.109 126.436 33.783 1.00 16.83 257 GLU F O 1
ATOM 15880 N N . LEU F 1 258 ? 36.488 126.851 35.960 1.00 15.83 258 LEU F N 1
ATOM 15881 C CA . LEU F 1 258 ? 36.539 128.292 35.772 1.00 15.16 258 LEU F CA 1
ATOM 15882 C C . LEU F 1 258 ? 37.831 128.602 35.030 1.00 15.12 258 LEU F C 1
ATOM 15883 O O . LEU F 1 258 ? 37.853 129.426 34.122 1.00 14.46 258 LEU F O 1
ATOM 15888 N N . ALA F 1 259 ? 38.904 127.925 35.423 1.00 15.12 259 ALA F N 1
ATOM 15889 C CA . ALA F 1 259 ? 40.201 128.120 34.787 1.00 15.88 259 ALA F CA 1
ATOM 15890 C C . ALA F 1 259 ? 40.139 127.649 33.336 1.00 16.31 259 ALA F C 1
ATOM 15891 O O . ALA F 1 259 ? 40.670 128.302 32.436 1.00 16.10 259 ALA F O 1
ATOM 15893 N N . LYS F 1 260 ? 39.481 126.516 33.112 1.00 16.79 260 LYS F N 1
ATOM 15894 C CA . LYS F 1 260 ? 39.355 125.968 31.767 1.00 17.00 260 LYS F CA 1
ATOM 15895 C C . LYS F 1 260 ? 38.555 126.896 30.857 1.00 17.22 260 LYS F C 1
ATOM 15896 O O . LYS F 1 260 ? 38.769 126.915 29.648 1.00 17.53 260 LYS F O 1
ATOM 15902 N N . GLU F 1 261 ? 37.631 127.664 31.430 1.00 17.47 261 GLU F N 1
ATOM 15903 C CA . GLU F 1 261 ? 36.834 128.583 30.626 1.00 17.08 261 GLU F CA 1
ATOM 15904 C C . GLU F 1 261 ? 37.666 129.788 30.206 1.00 16.83 261 GLU F C 1
ATOM 15905 O O . GLU F 1 261 ? 37.376 130.429 29.200 1.00 17.17 261 GLU F O 1
ATOM 15911 N N . GLY F 1 262 ? 38.700 130.092 30.982 1.00 16.96 262 GLY F N 1
ATOM 15912 C CA . GLY F 1 262 ? 39.549 131.227 30.667 1.00 16.82 262 GLY F CA 1
ATOM 15913 C C . GLY F 1 262 ? 39.690 132.196 31.828 1.00 16.93 262 GLY F C 1
ATOM 15914 O O . GLY F 1 262 ? 40.197 133.305 31.658 1.00 16.99 262 GLY F O 1
ATOM 15915 N N . GLY F 1 263 ? 39.241 131.781 33.010 1.00 16.57 263 GLY F N 1
ATOM 15916 C CA . GLY F 1 263 ? 39.339 132.636 34.180 1.00 15.78 263 GLY F CA 1
ATOM 15917 C C . GLY F 1 263 ? 38.193 133.625 34.301 1.00 15.74 263 GLY F C 1
ATOM 15918 O O . GLY F 1 263 ? 37.260 133.616 33.495 1.00 15.52 263 GLY F O 1
ATOM 15919 N N . VAL F 1 264 ? 38.263 134.486 35.310 1.00 15.44 264 VAL F N 1
ATOM 15920 C CA . VAL F 1 264 ? 37.223 135.484 35.535 1.00 15.38 264 VAL F CA 1
ATOM 15921 C C . VAL F 1 264 ? 36.969 136.354 34.300 1.00 15.88 264 VAL F C 1
ATOM 15922 O O . VAL F 1 264 ? 35.824 136.688 33.991 1.00 16.65 264 VAL F O 1
ATOM 15926 N N . ALA F 1 265 ? 38.033 136.718 33.591 1.00 15.71 265 ALA F N 1
ATOM 15927 C CA . ALA F 1 265 ? 37.890 137.553 32.404 1.00 15.83 265 ALA F CA 1
ATOM 15928 C C . ALA F 1 265 ? 36.945 136.927 31.385 1.00 15.93 265 ALA F C 1
ATOM 15929 O O . ALA F 1 265 ? 36.067 137.604 30.844 1.00 16.75 265 ALA F O 1
ATOM 15931 N N . ALA F 1 266 ? 37.124 135.636 31.125 1.00 15.29 266 ALA F N 1
ATOM 15932 C CA . ALA F 1 266 ? 36.288 134.933 30.164 1.00 15.07 266 ALA F CA 1
ATOM 15933 C C . ALA F 1 266 ? 34.862 134.744 30.670 1.00 15.25 266 ALA F C 1
ATOM 15934 O O . ALA F 1 266 ? 33.903 134.938 29.925 1.00 15.42 266 ALA F O 1
ATOM 15936 N N . ARG F 1 267 ? 34.716 134.357 31.932 1.00 15.13 267 ARG F N 1
ATOM 15937 C CA . ARG F 1 267 ? 33.383 134.154 32.487 1.00 14.91 267 ARG F CA 1
ATOM 15938 C C . ARG F 1 267 ? 32.614 135.471 32.483 1.00 14.83 267 ARG F C 1
ATOM 15939 O O . ARG F 1 267 ? 31.426 135.509 32.154 1.00 14.30 267 ARG F O 1
ATOM 15947 N N . HIS F 1 268 ? 33.301 136.551 32.843 1.00 14.94 268 HIS F N 1
ATOM 15948 C CA . HIS F 1 268 ? 32.685 137.874 32.862 1.00 15.09 268 HIS F CA 1
ATOM 15949 C C . HIS F 1 268 ? 32.121 138.205 31.482 1.00 15.26 268 HIS F C 1
ATOM 15950 O O . HIS F 1 268 ? 31.030 138.760 31.365 1.00 14.68 268 HIS F O 1
ATOM 15957 N N . GLN F 1 269 ? 32.869 137.858 30.437 1.00 16.26 269 GLN F N 1
ATOM 15958 C CA . GLN F 1 269 ? 32.430 138.123 29.071 1.00 17.42 269 GLN F CA 1
ATOM 15959 C C . GLN F 1 269 ? 31.142 137.370 28.745 1.00 16.88 269 GLN F C 1
ATOM 15960 O O . GLN F 1 269 ? 30.241 137.916 28.112 1.00 16.27 269 GLN F O 1
ATOM 15966 N N . ARG F 1 270 ? 31.059 136.114 29.174 1.00 16.50 270 ARG F N 1
ATOM 15967 C CA . ARG F 1 270 ? 29.865 135.312 28.925 1.00 15.97 270 ARG F CA 1
ATOM 15968 C C . ARG F 1 270 ? 28.683 135.877 29.700 1.00 16.07 270 ARG F C 1
ATOM 15969 O O . ARG F 1 270 ? 27.583 136.016 29.163 1.00 15.90 270 ARG F O 1
ATOM 15977 N N . TYR F 1 271 ? 28.913 136.198 30.967 1.00 15.90 271 TYR F N 1
ATOM 15978 C CA . TYR F 1 271 ? 27.860 136.754 31.811 1.00 16.11 271 TYR F CA 1
ATOM 15979 C C . TYR F 1 271 ? 27.337 138.071 31.248 1.00 16.32 271 TYR F C 1
ATOM 15980 O O . TYR F 1 271 ? 26.132 138.259 31.086 1.00 15.51 271 TYR F O 1
ATOM 15989 N N . GLN F 1 272 ? 28.258 138.977 30.947 1.00 17.23 272 GLN F N 1
ATOM 15990 C CA . GLN F 1 272 ? 27.912 140.287 30.411 1.00 18.51 272 GLN F CA 1
ATOM 15991 C C . GLN F 1 272 ? 27.111 140.183 29.112 1.00 18.87 272 GLN F C 1
ATOM 15992 O O . GLN F 1 272 ? 26.115 140.886 28.931 1.00 18.69 272 GLN F O 1
ATOM 15998 N N . GLN F 1 273 ? 27.538 139.300 28.213 1.00 19.40 273 GLN F N 1
ATOM 15999 C CA . GLN F 1 273 ? 26.839 139.115 26.945 1.00 20.00 273 GLN F CA 1
ATOM 16000 C C . GLN F 1 273 ? 25.456 138.501 27.174 1.00 19.81 273 GLN F C 1
ATOM 16001 O O . GLN F 1 273 ? 24.478 138.906 26.544 1.00 19.77 273 GLN F O 1
ATOM 16007 N N . ASN F 1 274 ? 25.379 137.518 28.067 1.00 19.53 274 ASN F N 1
ATOM 16008 C CA . ASN F 1 274 ? 24.108 136.867 28.391 1.00 20.02 274 ASN F CA 1
ATOM 16009 C C . ASN F 1 274 ? 23.104 137.947 28.809 1.00 19.75 274 ASN F C 1
ATOM 16010 O O . ASN F 1 274 ? 22.013 138.065 28.253 1.00 19.40 274 ASN F O 1
ATOM 16015 N N . GLN F 1 275 ? 23.506 138.730 29.802 1.00 19.98 275 GLN F N 1
ATOM 16016 C CA . GLN F 1 275 ? 22.697 139.804 30.367 1.00 20.51 275 GLN F CA 1
ATOM 16017 C C . GLN F 1 275 ? 22.223 140.811 29.315 1.00 20.64 275 GLN F C 1
ATOM 16018 O O . GLN F 1 275 ? 21.038 141.143 29.256 1.00 20.26 275 GLN F O 1
ATOM 16024 N N . ARG F 1 276 ? 23.141 141.290 28.480 1.00 20.43 276 ARG F N 1
ATOM 16025 C CA . ARG F 1 276 ? 22.783 142.258 27.446 1.00 20.78 276 ARG F CA 1
ATOM 16026 C C . ARG F 1 276 ? 21.816 141.692 26.407 1.00 20.15 276 ARG F C 1
ATOM 16027 O O . ARG F 1 276 ? 20.889 142.375 25.976 1.00 19.85 276 ARG F O 1
ATOM 16035 N N . SER F 1 277 ? 22.026 140.442 26.011 1.00 19.94 277 SER F N 1
ATOM 16036 C CA . SER F 1 277 ? 21.157 139.802 25.031 1.00 19.35 277 SER F CA 1
ATOM 16037 C C . SER F 1 277 ? 19.777 139.558 25.643 1.00 19.35 277 SER F C 1
ATOM 16038 O O . SER F 1 277 ? 18.764 139.591 24.946 1.00 19.23 277 SER F O 1
ATOM 16041 N N . LEU F 1 278 ? 19.745 139.314 26.950 1.00 18.94 278 LEU F N 1
ATOM 16042 C CA . LEU F 1 278 ? 18.485 139.077 27.644 1.00 18.86 278 LEU F CA 1
ATOM 16043 C C . LEU F 1 278 ? 17.665 140.362 27.689 1.00 18.17 278 LEU F C 1
ATOM 16044 O O . LEU F 1 278 ? 16.488 140.364 27.347 1.00 18.37 278 LEU F O 1
ATOM 16049 N N . VAL F 1 279 ? 18.297 141.454 28.110 1.00 18.42 279 VAL F N 1
ATOM 16050 C CA . VAL F 1 279 ? 17.622 142.746 28.199 1.00 18.59 279 VAL F CA 1
ATOM 16051 C C . VAL F 1 279 ? 17.033 143.157 26.849 1.00 18.53 279 VAL F C 1
ATOM 16052 O O . VAL F 1 279 ? 15.867 143.547 26.765 1.00 18.71 279 VAL F O 1
ATOM 16056 N N . ALA F 1 280 ? 17.839 143.061 25.795 1.00 18.30 280 ALA F N 1
ATOM 16057 C CA . ALA F 1 280 ? 17.394 143.422 24.452 1.00 18.02 280 ALA F CA 1
ATOM 16058 C C . ALA F 1 280 ? 16.175 142.608 24.038 1.00 18.31 280 ALA F C 1
ATOM 16059 O O . ALA F 1 280 ? 15.197 143.150 23.516 1.00 17.92 280 ALA F O 1
ATOM 16061 N N . GLY F 1 281 ? 16.241 141.301 24.272 1.00 18.59 281 GLY F N 1
ATOM 16062 C CA . GLY F 1 281 ? 15.136 140.431 23.919 1.00 18.38 281 GLY F CA 1
ATOM 16063 C C . GLY F 1 281 ? 13.906 140.696 24.766 1.00 18.77 281 GLY F C 1
ATOM 16064 O O . GLY F 1 281 ? 12.783 140.696 24.257 1.00 18.72 281 GLY F O 1
ATOM 16073 N N . ARG F 1 283 ? 13.158 143.525 26.299 1.00 18.24 283 ARG F N 1
ATOM 16074 C CA . ARG F 1 283 ? 12.636 144.824 25.889 1.00 17.99 283 ARG F CA 1
ATOM 16075 C C . ARG F 1 283 ? 11.883 144.673 24.572 1.00 18.07 283 ARG F C 1
ATOM 16076 O O . ARG F 1 283 ? 10.856 145.314 24.362 1.00 18.63 283 ARG F O 1
ATOM 16084 N N . ALA F 1 284 ? 12.388 143.814 23.693 1.00 18.05 284 ALA F N 1
ATOM 16085 C CA . ALA F 1 284 ? 11.737 143.582 22.412 1.00 18.16 284 ALA F CA 1
ATOM 16086 C C . ALA F 1 284 ? 10.367 142.946 22.634 1.00 18.51 284 ALA F C 1
ATOM 16087 O O . ALA F 1 284 ? 9.457 143.113 21.826 1.00 19.52 284 ALA F O 1
ATOM 16089 N N . LEU F 1 285 ? 10.219 142.213 23.731 1.00 18.26 285 LEU F N 1
ATOM 16090 C CA . LEU F 1 285 ? 8.948 141.571 24.035 1.00 17.66 285 LEU F CA 1
ATOM 16091 C C . LEU F 1 285 ? 8.004 142.513 24.780 1.00 17.15 285 LEU F C 1
ATOM 16092 O O . LEU F 1 285 ? 6.864 142.159 25.067 1.00 17.49 285 LEU F O 1
ATOM 16097 N N . GLY F 1 286 ? 8.481 143.711 25.093 1.00 17.22 286 GLY F N 1
ATOM 16098 C CA . GLY F 1 286 ? 7.639 144.676 25.777 1.00 16.51 286 GLY F CA 1
ATOM 16099 C C . GLY F 1 286 ? 7.924 144.889 27.251 1.00 16.87 286 GLY F C 1
ATOM 16100 O O . GLY F 1 286 ? 7.243 145.678 27.902 1.00 16.80 286 GLY F O 1
ATOM 16101 N N . PHE F 1 287 ? 8.918 144.192 27.793 1.00 16.25 287 PHE F N 1
ATOM 16102 C CA . PHE F 1 287 ? 9.244 144.358 29.205 1.00 15.84 287 PHE F CA 1
ATOM 16103 C C . PHE F 1 287 ? 10.176 145.552 29.398 1.00 15.53 287 PHE F C 1
ATOM 16104 O O . PHE F 1 287 ? 10.762 146.058 28.439 1.00 15.12 287 PHE F O 1
ATOM 16112 N N . ASN F 1 288 ? 10.301 146.002 30.642 1.00 15.45 288 ASN F N 1
ATOM 16113 C CA . ASN F 1 288 ? 11.186 147.114 30.981 1.00 15.82 288 ASN F CA 1
ATOM 16114 C C . ASN F 1 288 ? 12.036 146.767 32.200 1.00 15.97 288 ASN F C 1
ATOM 16115 O O . ASN F 1 288 ? 11.571 146.090 33.117 1.00 15.80 288 ASN F O 1
ATOM 16120 N N . THR F 1 289 ? 13.282 147.231 32.209 1.00 16.31 289 THR F N 1
ATOM 16121 C CA . THR F 1 289 ? 14.172 146.969 33.333 1.00 16.78 289 THR F CA 1
ATOM 16122 C C . THR F 1 289 ? 13.941 147.993 34.435 1.00 17.15 289 THR F C 1
ATOM 16123 O O . THR F 1 289 ? 13.627 149.150 34.167 1.00 18.00 289 THR F O 1
ATOM 16127 N N . LEU F 1 290 ? 14.089 147.558 35.679 1.00 17.81 290 LEU F N 1
ATOM 16128 C CA . LEU F 1 290 ? 13.914 148.442 36.823 1.00 18.13 290 LEU F CA 1
ATOM 16129 C C . LEU F 1 290 ? 14.962 149.556 36.787 1.00 18.03 290 LEU F C 1
ATOM 16130 O O . LEU F 1 290 ? 14.652 150.723 37.016 1.00 17.85 290 LEU F O 1
ATOM 16135 N N . LEU F 1 291 ? 16.202 149.184 36.483 1.00 17.65 291 LEU F N 1
ATOM 16136 C CA . LEU F 1 291 ? 17.306 150.140 36.437 1.00 18.07 291 LEU F CA 1
ATOM 16137 C C . LEU F 1 291 ? 17.795 150.407 35.018 1.00 18.58 291 LEU F C 1
ATOM 16138 O O . LEU F 1 291 ? 17.566 149.602 34.113 1.00 18.02 291 LEU F O 1
ATOM 16143 N N . ASP F 1 292 ? 18.466 151.542 34.828 1.00 19.35 292 ASP F N 1
ATOM 16144 C CA . ASP F 1 292 ? 19.031 151.861 33.523 1.00 20.58 292 ASP F CA 1
ATOM 16145 C C . ASP F 1 292 ? 20.245 150.936 33.384 1.00 21.32 292 ASP F C 1
ATOM 16146 O O . ASP F 1 292 ? 20.876 150.578 34.383 1.00 21.62 292 ASP F O 1
ATOM 16151 N N . ASP F 1 293 ? 20.568 150.552 32.155 1.00 21.82 293 ASP F N 1
ATOM 16152 C CA . ASP F 1 293 ? 21.689 149.653 31.893 1.00 23.08 293 ASP F CA 1
ATOM 16153 C C . ASP F 1 293 ? 22.995 150.060 32.576 1.00 24.11 293 ASP F C 1
ATOM 16154 O O . ASP F 1 293 ? 23.800 149.207 32.956 1.00 24.19 293 ASP F O 1
ATOM 16159 N N . GLU F 1 294 ? 23.198 151.363 32.735 1.00 24.76 294 GLU F N 1
ATOM 16160 C CA . GLU F 1 294 ? 24.410 151.890 33.354 1.00 25.40 294 GLU F CA 1
ATOM 16161 C C . GLU F 1 294 ? 24.668 151.321 34.751 1.00 24.64 294 GLU F C 1
ATOM 16162 O O . GLU F 1 294 ? 25.815 151.174 35.168 1.00 24.11 294 GLU F O 1
ATOM 16168 N N . LEU F 1 295 ? 23.597 150.999 35.469 1.00 24.14 295 LEU F N 1
ATOM 16169 C CA . LEU F 1 295 ? 23.716 150.478 36.827 1.00 23.91 295 LEU F CA 1
ATOM 16170 C C . LEU F 1 295 ? 23.672 148.951 36.934 1.00 23.25 295 LEU F C 1
ATOM 16171 O O . LEU F 1 295 ? 23.811 148.400 38.024 1.00 22.79 295 LEU F O 1
ATOM 16176 N N . HIS F 1 296 ? 23.489 148.276 35.804 1.00 22.64 296 HIS F N 1
ATOM 16177 C CA . HIS F 1 296 ? 23.394 146.818 35.771 1.00 22.14 296 HIS F CA 1
ATOM 16178 C C . HIS F 1 296 ? 24.636 146.029 36.193 1.00 21.98 296 HIS F C 1
ATOM 16179 O O . HIS F 1 296 ? 25.760 146.385 35.855 1.00 21.68 296 HIS F O 1
ATOM 16186 N N . SER F 1 297 ? 24.416 144.953 36.940 1.00 22.17 297 SER F N 1
ATOM 16187 C CA . SER F 1 297 ? 25.500 144.059 37.322 1.00 21.74 297 SER F CA 1
ATOM 16188 C C . SER F 1 297 ? 25.295 142.997 36.246 1.00 21.02 297 SER F C 1
ATOM 16189 O O . SER F 1 297 ? 24.180 142.830 35.756 1.00 21.12 297 SER F O 1
ATOM 16192 N N . PRO F 1 298 ? 26.349 142.266 35.861 1.00 20.33 298 PRO F N 1
ATOM 16193 C CA . PRO F 1 298 ? 26.159 141.254 34.819 1.00 19.73 298 PRO F CA 1
ATOM 16194 C C . PRO F 1 298 ? 25.667 139.867 35.234 1.00 19.80 298 PRO F C 1
ATOM 16195 O O . PRO F 1 298 ? 25.767 138.926 34.441 1.00 19.94 298 PRO F O 1
ATOM 16199 N N . ILE F 1 299 ? 25.127 139.715 36.442 1.00 19.35 299 ILE F N 1
ATOM 16200 C CA . ILE F 1 299 ? 24.681 138.383 36.850 1.00 18.93 299 ILE F CA 1
ATOM 16201 C C . ILE F 1 299 ? 23.171 138.195 37.010 1.00 18.06 299 ILE F C 1
ATOM 16202 O O . ILE F 1 299 ? 22.681 137.072 36.970 1.00 18.30 299 ILE F O 1
ATOM 16207 N N . ILE F 1 300 ? 22.432 139.285 37.184 1.00 17.89 300 ILE F N 1
ATOM 16208 C CA . ILE F 1 300 ? 20.981 139.195 37.321 1.00 16.87 300 ILE F CA 1
ATOM 16209 C C . ILE F 1 300 ? 20.322 140.525 36.963 1.00 16.70 300 ILE F C 1
ATOM 16210 O O . ILE F 1 300 ? 20.912 141.588 37.150 1.00 17.41 300 ILE F O 1
ATOM 16215 N N . THR F 1 301 ? 19.099 140.459 36.445 1.00 16.23 301 THR F N 1
ATOM 16216 C CA . THR F 1 301 ? 18.367 141.657 36.040 1.00 15.74 301 THR F CA 1
ATOM 16217 C C . THR F 1 301 ? 16.947 141.658 36.596 1.00 15.80 301 THR F C 1
ATOM 16218 O O . THR F 1 301 ? 16.291 140.618 36.650 1.00 15.75 301 THR F O 1
ATOM 16222 N N . ALA F 1 302 ? 16.478 142.830 37.010 1.00 15.31 302 ALA F N 1
ATOM 16223 C CA . ALA F 1 302 ? 15.131 142.964 37.542 1.00 15.52 302 ALA F CA 1
ATOM 16224 C C . ALA F 1 302 ? 14.258 143.655 36.500 1.00 15.88 302 ALA F C 1
ATOM 16225 O O . ALA F 1 302 ? 14.652 144.670 35.923 1.00 16.19 302 ALA F O 1
ATOM 16227 N N . PHE F 1 303 ? 13.079 143.092 36.254 1.00 15.99 303 PHE F N 1
ATOM 16228 C CA . PHE F 1 303 ? 12.149 143.653 35.284 1.00 16.51 303 PHE F CA 1
ATOM 16229 C C . PHE F 1 303 ? 10.842 144.009 35.976 1.00 17.03 303 PHE F C 1
ATOM 16230 O O . PHE F 1 303 ? 10.456 143.361 36.947 1.00 17.32 303 PHE F O 1
ATOM 16238 N N . TYR F 1 304 ? 10.161 145.034 35.476 1.00 17.36 304 TYR F N 1
ATOM 16239 C CA . TYR F 1 304 ? 8.884 145.433 36.052 1.00 17.80 304 TYR F CA 1
ATOM 16240 C C . TYR F 1 304 ? 7.837 144.364 35.768 1.00 18.14 304 TYR F C 1
ATOM 16241 O O . TYR F 1 304 ? 7.764 143.832 34.660 1.00 17.38 304 TYR F O 1
ATOM 16250 N N . SER F 1 305 ? 7.027 144.053 36.772 1.00 18.69 305 SER F N 1
ATOM 16251 C CA . SER F 1 305 ? 5.977 143.062 36.607 1.00 19.32 305 SER F CA 1
ATOM 16252 C C . SER F 1 305 ? 4.894 143.658 35.718 1.00 20.26 305 SER F C 1
ATOM 16253 O O . SER F 1 305 ? 4.571 144.840 35.835 1.00 20.17 305 SER F O 1
ATOM 16256 N N . PRO F 1 306 ? 4.337 142.856 34.798 1.00 21.05 306 PRO F N 1
ATOM 16257 C CA . PRO F 1 306 ? 3.285 143.386 33.926 1.00 21.98 306 PRO F CA 1
ATOM 16258 C C . PRO F 1 306 ? 2.128 143.881 34.790 1.00 22.92 306 PRO F C 1
ATOM 16259 O O . PRO F 1 306 ? 1.814 143.280 35.820 1.00 22.22 306 PRO F O 1
ATOM 16263 N N . GLU F 1 307 ? 1.501 144.975 34.374 1.00 24.43 307 GLU F N 1
ATOM 16264 C CA . GLU F 1 307 ? 0.387 145.533 35.126 1.00 26.22 307 GLU F CA 1
ATOM 16265 C C . GLU F 1 307 ? -0.970 144.976 34.705 1.00 26.06 307 GLU F C 1
ATOM 16266 O O . GLU F 1 307 ? -1.981 145.243 35.355 1.00 26.25 307 GLU F O 1
ATOM 16272 N N . ASP F 1 308 ? -0.994 144.199 33.625 1.00 25.70 308 ASP F N 1
ATOM 16273 C CA . ASP F 1 308 ? -2.242 143.608 33.147 1.00 25.80 308 ASP F CA 1
ATOM 16274 C C . ASP F 1 308 ? -2.909 142.830 34.280 1.00 25.30 308 ASP F C 1
ATOM 16275 O O . ASP F 1 308 ? -2.269 142.019 34.950 1.00 24.84 308 ASP F O 1
ATOM 16280 N N . PRO F 1 309 ? -4.213 143.059 34.499 1.00 25.04 309 PRO F N 1
ATOM 16281 C CA . PRO F 1 309 ? -4.979 142.385 35.554 1.00 24.57 309 PRO F CA 1
ATOM 16282 C C . PRO F 1 309 ? -4.888 140.858 35.568 1.00 23.91 309 PRO F C 1
ATOM 16283 O O . PRO F 1 309 ? -5.016 140.236 36.623 1.00 23.70 309 PRO F O 1
ATOM 16287 N N . GLN F 1 310 ? -4.666 140.258 34.403 1.00 22.97 310 GLN F N 1
ATOM 16288 C CA . GLN F 1 310 ? -4.557 138.805 34.307 1.00 22.35 310 GLN F CA 1
ATOM 16289 C C . GLN F 1 310 ? -3.209 138.280 34.794 1.00 21.15 310 GLN F C 1
ATOM 16290 O O . GLN F 1 310 ? -3.081 137.106 35.131 1.00 20.07 310 GLN F O 1
ATOM 16296 N N . TYR F 1 311 ? -2.203 139.147 34.826 1.00 20.26 311 TYR F N 1
ATOM 16297 C CA . TYR F 1 311 ? -0.874 138.725 35.247 1.00 19.83 311 TYR F CA 1
ATOM 16298 C C . TYR F 1 311 ? -0.753 138.269 36.697 1.00 19.14 311 TYR F C 1
ATOM 16299 O O . TYR F 1 311 ? -1.301 138.882 37.607 1.00 19.53 311 TYR F O 1
ATOM 16308 N N . ARG F 1 312 ? -0.006 137.187 36.883 1.00 19.16 312 ARG F N 1
ATOM 16309 C CA . ARG F 1 312 ? 0.272 136.601 38.192 1.00 19.60 312 ARG F CA 1
ATOM 16310 C C . ARG F 1 312 ? 1.640 135.939 38.055 1.00 19.04 312 ARG F C 1
ATOM 16311 O O . ARG F 1 312 ? 1.829 135.084 37.191 1.00 19.23 312 ARG F O 1
ATOM 16319 N N . PHE F 1 313 ? 2.598 136.332 38.886 1.00 18.74 313 PHE F N 1
ATOM 16320 C CA . PHE F 1 313 ? 3.926 135.739 38.793 1.00 18.51 313 PHE F CA 1
ATOM 16321 C C . PHE F 1 313 ? 3.876 134.217 38.904 1.00 18.68 313 PHE F C 1
ATOM 16322 O O . PHE F 1 313 ? 4.556 133.513 38.156 1.00 17.92 313 PHE F O 1
ATOM 16330 N N . SER F 1 314 ? 3.061 133.709 39.825 1.00 19.67 314 SER F N 1
ATOM 16331 C CA . SER F 1 314 ? 2.950 132.265 40.012 1.00 20.62 314 SER F CA 1
ATOM 16332 C C . SER F 1 314 ? 2.595 131.541 38.716 1.00 20.68 314 SER F C 1
ATOM 16333 O O . SER F 1 314 ? 3.161 130.492 38.415 1.00 20.55 314 SER F O 1
ATOM 16336 N N . GLU F 1 315 ? 1.672 132.101 37.938 1.00 21.14 315 GLU F N 1
ATOM 16337 C CA . GLU F 1 315 ? 1.278 131.470 36.680 1.00 21.90 315 GLU F CA 1
ATOM 16338 C C . GLU F 1 315 ? 2.374 131.619 35.623 1.00 20.96 315 GLU F C 1
ATOM 16339 O O . GLU F 1 315 ? 2.725 130.656 34.941 1.00 20.71 315 GLU F O 1
ATOM 16345 N N . PHE F 1 316 ? 2.902 132.831 35.490 1.00 19.81 316 PHE F N 1
ATOM 16346 C CA . PHE F 1 316 ? 3.974 133.114 34.540 1.00 19.20 316 PHE F CA 1
ATOM 16347 C C . PHE F 1 316 ? 5.126 132.158 34.846 1.00 19.29 316 PHE F C 1
ATOM 16348 O O . PHE F 1 316 ? 5.717 131.558 33.948 1.00 18.97 316 PHE F O 1
ATOM 16356 N N . TYR F 1 317 ? 5.428 132.020 36.133 1.00 19.26 317 TYR F N 1
ATOM 16357 C CA . TYR F 1 317 ? 6.500 131.148 36.594 1.00 19.87 317 TYR F CA 1
ATOM 16358 C C . TYR F 1 317 ? 6.239 129.692 36.222 1.00 19.87 317 TYR F C 1
ATOM 16359 O O . TYR F 1 317 ? 7.148 128.982 35.798 1.00 19.63 317 TYR F O 1
ATOM 16368 N N . ARG F 1 318 ? 4.995 129.253 36.383 1.00 20.59 318 ARG F N 1
ATOM 16369 C CA . ARG F 1 318 ? 4.615 127.883 36.058 1.00 20.93 318 ARG F CA 1
ATOM 16370 C C . ARG F 1 318 ? 4.809 127.596 34.571 1.00 21.15 318 ARG F C 1
ATOM 16371 O O . ARG F 1 318 ? 5.438 126.605 34.198 1.00 21.23 318 ARG F O 1
ATOM 16379 N N . ARG F 1 319 ? 4.261 128.465 33.724 1.00 20.94 319 ARG F N 1
ATOM 16380 C CA . ARG F 1 319 ? 4.365 128.297 32.277 1.00 21.27 319 ARG F CA 1
ATOM 16381 C C . ARG F 1 319 ? 5.810 128.271 31.797 1.00 21.14 319 ARG F C 1
ATOM 16382 O O . ARG F 1 319 ? 6.130 127.623 30.801 1.00 20.53 319 ARG F O 1
ATOM 16390 N N . LEU F 1 320 ? 6.685 128.976 32.504 1.00 21.15 320 LEU F N 1
ATOM 16391 C CA . LEU F 1 320 ? 8.093 128.996 32.130 1.00 21.67 320 LEU F CA 1
ATOM 16392 C C . LEU F 1 320 ? 8.774 127.695 32.563 1.00 21.76 320 LEU F C 1
ATOM 16393 O O . LEU F 1 320 ? 9.450 127.046 31.765 1.00 21.23 320 LEU F O 1
ATOM 16398 N N . LYS F 1 321 ? 8.583 127.315 33.824 1.00 22.21 321 LYS F N 1
ATOM 16399 C CA . LYS F 1 321 ? 9.169 126.084 34.351 1.00 23.16 321 LYS F CA 1
ATOM 16400 C C . LYS F 1 321 ? 8.716 124.920 33.475 1.00 23.76 321 LYS F C 1
ATOM 16401 O O . LYS F 1 321 ? 9.499 124.043 33.110 1.00 23.51 321 LYS F O 1
ATOM 16407 N N . GLU F 1 322 ? 7.433 124.936 33.149 1.00 24.50 322 GLU F N 1
ATOM 16408 C CA . GLU F 1 322 ? 6.812 123.930 32.306 1.00 25.72 322 GLU F CA 1
ATOM 16409 C C . GLU F 1 322 ? 7.608 123.759 31.015 1.00 25.09 322 GLU F C 1
ATOM 16410 O O . GLU F 1 322 ? 7.617 122.685 30.417 1.00 25.01 322 GLU F O 1
ATOM 16416 N N . GLN F 1 323 ? 8.285 124.824 30.597 1.00 24.04 323 GLN F N 1
ATOM 16417 C CA . GLN F 1 323 ? 9.090 124.795 29.382 1.00 23.28 323 GLN F CA 1
ATOM 16418 C C . GLN F 1 323 ? 10.566 124.532 29.648 1.00 22.45 323 GLN F C 1
ATOM 16419 O O . GLN F 1 323 ? 11.365 124.472 28.718 1.00 22.28 323 GLN F O 1
ATOM 16425 N N . GLY F 1 324 ? 10.928 124.382 30.918 1.00 21.92 324 GLY F N 1
ATOM 16426 C CA . GLY F 1 324 ? 12.313 124.106 31.254 1.00 21.41 324 GLY F CA 1
ATOM 16427 C C . GLY F 1 324 ? 13.119 125.292 31.750 1.00 20.91 324 GLY F C 1
ATOM 16428 O O . GLY F 1 324 ? 14.351 125.233 31.803 1.00 21.00 324 GLY F O 1
ATOM 16429 N N . PHE F 1 325 ? 12.439 126.372 32.119 1.00 19.98 325 PHE F N 1
ATOM 16430 C CA . PHE F 1 325 ? 13.134 127.554 32.607 1.00 18.79 325 PHE F CA 1
ATOM 16431 C C . PHE F 1 325 ? 12.568 128.036 33.933 1.00 18.26 325 PHE F C 1
ATOM 16432 O O . PHE F 1 325 ? 11.367 128.266 34.065 1.00 18.24 325 PHE F O 1
ATOM 16440 N N . VAL F 1 326 ? 13.452 128.181 34.914 1.00 17.52 326 VAL F N 1
ATOM 16441 C CA . VAL F 1 326 ? 13.076 128.623 36.249 1.00 17.06 326 VAL F CA 1
ATOM 16442 C C . VAL F 1 326 ? 13.557 130.051 36.502 1.00 17.35 326 VAL F C 1
ATOM 16443 O O . VAL F 1 326 ? 14.761 130.292 36.608 1.00 16.55 326 VAL F O 1
ATOM 16447 N N . ILE F 1 327 ? 12.628 131.002 36.584 1.00 17.30 327 ILE F N 1
ATOM 16448 C CA . ILE F 1 327 ? 13.033 132.375 36.849 1.00 17.83 327 ILE F CA 1
ATOM 16449 C C . ILE F 1 327 ? 12.913 132.667 38.338 1.00 18.69 327 ILE F C 1
ATOM 16450 O O . ILE F 1 327 ? 12.689 131.754 39.137 1.00 18.75 327 ILE F O 1
ATOM 16455 N N . TYR F 1 328 ? 13.052 133.928 38.718 1.00 19.50 328 TYR F N 1
ATOM 16456 C CA . TYR F 1 328 ? 13.025 134.274 40.131 1.00 20.59 328 TYR F CA 1
ATOM 16457 C C . TYR F 1 328 ? 12.095 135.428 40.483 1.00 20.75 328 TYR F C 1
ATOM 16458 O O . TYR F 1 328 ? 11.879 136.337 39.686 1.00 20.10 328 TYR F O 1
ATOM 16467 N N . PRO F 1 329 ? 11.530 135.405 41.699 1.00 21.69 329 PRO F N 1
ATOM 16468 C CA . PRO F 1 329 ? 10.625 136.472 42.129 1.00 22.57 329 PRO F CA 1
ATOM 16469 C C . PRO F 1 329 ? 11.380 137.758 42.446 1.00 23.48 329 PRO F C 1
ATOM 16470 O O . PRO F 1 329 ? 12.594 137.742 42.648 1.00 23.04 329 PRO F O 1
ATOM 16474 N N . GLY F 1 330 ? 10.654 138.870 42.478 1.00 25.02 330 GLY F N 1
ATOM 16475 C CA . GLY F 1 330 ? 11.273 140.145 42.792 1.00 27.15 330 GLY F CA 1
ATOM 16476 C C . GLY F 1 330 ? 11.080 140.461 44.262 1.00 28.68 330 GLY F C 1
ATOM 16477 O O . GLY F 1 330 ? 10.067 140.090 44.849 1.00 29.83 330 GLY F O 1
ATOM 16478 N N . LYS F 1 331 ? 12.049 141.137 44.866 1.00 30.13 331 LYS F N 1
ATOM 16479 C CA . LYS F 1 331 ? 11.958 141.495 46.278 1.00 31.29 331 LYS F CA 1
ATOM 16480 C C . LYS F 1 331 ? 12.207 142.978 46.506 1.00 31.87 331 LYS F C 1
ATOM 16481 O O . LYS F 1 331 ? 12.870 143.366 47.466 1.00 32.29 331 LYS F O 1
ATOM 16487 N N . VAL F 1 332 ? 11.676 143.803 45.613 1.00 32.65 332 VAL F N 1
ATOM 16488 C CA . VAL F 1 332 ? 11.825 145.246 45.721 1.00 33.42 332 VAL F CA 1
ATOM 16489 C C . VAL F 1 332 ? 10.551 145.754 46.389 1.00 33.84 332 VAL F C 1
ATOM 16490 O O . VAL F 1 332 ? 9.456 145.285 46.076 1.00 34.08 332 VAL F O 1
ATOM 16494 N N . SER F 1 333 ? 10.692 146.701 47.311 1.00 34.02 333 SER F N 1
ATOM 16495 C CA . SER F 1 333 ? 9.540 147.235 48.032 1.00 34.15 333 SER F CA 1
ATOM 16496 C C . SER F 1 333 ? 8.840 148.407 47.346 1.00 34.05 333 SER F C 1
ATOM 16497 O O . SER F 1 333 ? 7.622 148.545 47.444 1.00 34.71 333 SER F O 1
ATOM 16500 N N . GLN F 1 334 ? 9.601 149.249 46.654 1.00 33.57 334 GLN F N 1
ATOM 16501 C CA . GLN F 1 334 ? 9.021 150.408 45.984 1.00 33.00 334 GLN F CA 1
ATOM 16502 C C . GLN F 1 334 ? 8.396 150.084 44.626 1.00 32.69 334 GLN F C 1
ATOM 16503 O O . GLN F 1 334 ? 7.761 150.941 44.012 1.00 32.72 334 GLN F O 1
ATOM 16509 N N . SER F 1 335 ? 8.569 148.853 44.158 1.00 32.05 335 SER F N 1
ATOM 16510 C CA . SER F 1 335 ? 8.004 148.458 42.872 1.00 31.39 335 SER F CA 1
ATOM 16511 C C . SER F 1 335 ? 7.842 146.948 42.745 1.00 30.44 335 SER F C 1
ATOM 16512 O O . SER F 1 335 ? 8.563 146.178 43.382 1.00 30.77 335 SER F O 1
ATOM 16515 N N . ASP F 1 336 ? 6.885 146.532 41.922 1.00 28.79 336 ASP F N 1
ATOM 16516 C CA . ASP F 1 336 ? 6.620 145.115 41.706 1.00 27.11 336 ASP F CA 1
ATOM 16517 C C . ASP F 1 336 ? 7.466 144.612 40.539 1.00 25.33 336 ASP F C 1
ATOM 16518 O O . ASP F 1 336 ? 7.261 145.021 39.395 1.00 24.33 336 ASP F O 1
ATOM 16523 N N . CYS F 1 337 ? 8.406 143.718 40.835 1.00 23.58 337 CYS F N 1
ATOM 16524 C CA . CYS F 1 337 ? 9.300 143.165 39.819 1.00 22.02 337 CYS F CA 1
ATOM 16525 C C . CYS F 1 337 ? 9.483 141.660 39.954 1.00 21.01 337 CYS F C 1
ATOM 16526 O O . CYS F 1 337 ? 8.973 141.028 40.881 1.00 20.67 337 CYS F O 1
ATOM 16529 N N . PHE F 1 338 ? 10.231 141.107 39.004 1.00 19.20 338 PHE F N 1
ATOM 16530 C CA . PHE F 1 338 ? 10.596 139.701 38.986 1.00 17.45 338 PHE F CA 1
ATOM 16531 C C . PHE F 1 338 ? 12.033 139.736 38.480 1.00 16.74 338 PHE F C 1
ATOM 16532 O O . PHE F 1 338 ? 12.469 140.747 37.926 1.00 16.67 338 PHE F O 1
ATOM 16540 N N . ARG F 1 339 ? 12.781 138.659 38.680 1.00 15.94 339 ARG F N 1
ATOM 16541 C CA . ARG F 1 339 ? 14.173 138.646 38.254 1.00 15.08 339 ARG F CA 1
ATOM 16542 C C . ARG F 1 339 ? 14.562 137.461 37.389 1.00 15.52 339 ARG F C 1
ATOM 16543 O O . ARG F 1 339 ? 13.960 136.388 37.462 1.00 15.32 339 ARG F O 1
ATOM 16551 N N . ILE F 1 340 ? 15.580 137.670 36.566 1.00 15.18 340 ILE F N 1
ATOM 16552 C CA . ILE F 1 340 ? 16.097 136.617 35.712 1.00 15.62 340 ILE F CA 1
ATOM 16553 C C . ILE F 1 340 ? 17.614 136.674 35.793 1.00 15.91 340 ILE F C 1
ATOM 16554 O O . ILE F 1 340 ? 18.233 137.644 35.352 1.00 16.34 340 ILE F O 1
ATOM 16559 N N . GLY F 1 341 ? 18.207 135.647 36.389 1.00 15.87 341 GLY F N 1
ATOM 16560 C CA . GLY F 1 341 ? 19.650 135.605 36.500 1.00 16.61 341 GLY F CA 1
ATOM 16561 C C . GLY F 1 341 ? 20.209 135.025 35.220 1.00 16.56 341 GLY F C 1
ATOM 16562 O O . GLY F 1 341 ? 19.461 134.478 34.414 1.00 16.76 341 GLY F O 1
ATOM 16563 N N . ASN F 1 342 ? 21.515 135.141 35.016 1.00 16.76 342 ASN F N 1
ATOM 16564 C CA . ASN F 1 342 ? 22.114 134.599 33.808 1.00 17.07 342 ASN F CA 1
ATOM 16565 C C . ASN F 1 342 ? 23.478 133.992 34.082 1.00 16.76 342 ASN F C 1
ATOM 16566 O O . ASN F 1 342 ? 24.375 134.057 33.246 1.00 16.09 342 ASN F O 1
ATOM 16571 N N . ILE F 1 343 ? 23.628 133.401 35.264 1.00 16.80 343 ILE F N 1
ATOM 16572 C CA . ILE F 1 343 ? 24.883 132.772 35.637 1.00 16.67 343 ILE F CA 1
ATOM 16573 C C . ILE F 1 343 ? 24.697 131.266 35.778 1.00 17.19 343 ILE F C 1
ATOM 16574 O O . ILE F 1 343 ? 23.567 130.765 35.795 1.00 16.64 343 ILE F O 1
ATOM 16579 N N . GLY F 1 344 ? 25.811 130.548 35.874 1.00 17.58 344 GLY F N 1
ATOM 16580 C CA . GLY F 1 344 ? 25.753 129.101 35.962 1.00 17.53 344 GLY F CA 1
ATOM 16581 C C . GLY F 1 344 ? 25.860 128.580 34.541 1.00 17.62 344 GLY F C 1
ATOM 16582 O O . GLY F 1 344 ? 26.424 129.255 33.685 1.00 17.30 344 GLY F O 1
ATOM 16583 N N . GLU F 1 345 ? 25.323 127.395 34.275 1.00 17.75 345 GLU F N 1
ATOM 16584 C CA . GLU F 1 345 ? 25.383 126.835 32.929 1.00 18.48 345 GLU F CA 1
ATOM 16585 C C . GLU F 1 345 ? 24.420 127.541 31.985 1.00 18.45 345 GLU F C 1
ATOM 16586 O O . GLU F 1 345 ? 23.486 126.933 31.460 1.00 18.59 345 GLU F O 1
ATOM 16592 N N . VAL F 1 346 ? 24.654 128.833 31.780 1.00 18.37 346 VAL F N 1
ATOM 16593 C CA . VAL F 1 346 ? 23.824 129.633 30.894 1.00 18.12 346 VAL F CA 1
ATOM 16594 C C . VAL F 1 346 ? 24.688 130.207 29.783 1.00 17.99 346 VAL F C 1
ATOM 16595 O O . VAL F 1 346 ? 25.696 130.872 30.042 1.00 17.66 346 VAL F O 1
ATOM 16599 N N . TYR F 1 347 ? 24.291 129.942 28.544 1.00 17.39 347 TYR F N 1
ATOM 16600 C CA . TYR F 1 347 ? 25.034 130.425 27.391 1.00 17.66 347 TYR F CA 1
ATOM 16601 C C . TYR F 1 347 ? 24.109 131.116 26.407 1.00 17.61 347 TYR F C 1
ATOM 16602 O O . TYR F 1 347 ? 22.889 131.079 26.564 1.00 18.02 347 TYR F O 1
ATOM 16611 N N . ALA F 1 348 ? 24.699 131.745 25.396 1.00 17.99 348 ALA F N 1
ATOM 16612 C CA . ALA F 1 348 ? 23.940 132.456 24.372 1.00 18.19 348 ALA F CA 1
ATOM 16613 C C . ALA F 1 348 ? 22.734 131.655 23.893 1.00 18.12 348 ALA F C 1
ATOM 16614 O O . ALA F 1 348 ? 21.625 132.181 23.809 1.00 19.03 348 ALA F O 1
ATOM 16616 N N . ALA F 1 349 ? 22.956 130.381 23.583 1.00 17.72 349 ALA F N 1
ATOM 16617 C CA . ALA F 1 349 ? 21.891 129.509 23.098 1.00 17.40 349 ALA F CA 1
ATOM 16618 C C . ALA F 1 349 ? 20.729 129.408 24.081 1.00 17.14 349 ALA F C 1
ATOM 16619 O O . ALA F 1 349 ? 19.571 129.293 23.676 1.00 16.81 349 ALA F O 1
ATOM 16621 N N . ASP F 1 350 ? 21.044 129.445 25.371 1.00 16.46 350 ASP F N 1
ATOM 16622 C CA . ASP F 1 350 ? 20.027 129.351 26.410 1.00 15.77 350 ASP F CA 1
ATOM 16623 C C . ASP F 1 350 ? 19.200 130.625 26.491 1.00 15.84 350 ASP F C 1
ATOM 16624 O O . ASP F 1 350 ? 17.989 130.572 26.688 1.00 15.89 350 ASP F O 1
ATOM 16629 N N . ILE F 1 351 ? 19.854 131.771 26.341 1.00 15.93 351 ILE F N 1
ATOM 16630 C CA . ILE F 1 351 ? 19.141 133.039 26.394 1.00 16.13 351 ILE F CA 1
ATOM 16631 C C . ILE F 1 351 ? 18.116 133.071 25.261 1.00 16.80 351 ILE F C 1
ATOM 16632 O O . ILE F 1 351 ? 16.985 133.517 25.446 1.00 16.59 351 ILE F O 1
ATOM 16637 N N . THR F 1 352 ? 18.511 132.577 24.093 1.00 17.82 352 THR F N 1
ATOM 16638 C CA . THR F 1 352 ? 17.620 132.552 22.940 1.00 18.85 352 THR F CA 1
ATOM 16639 C C . THR F 1 352 ? 16.404 131.673 23.199 1.00 19.09 352 THR F C 1
ATOM 16640 O O . THR F 1 352 ? 15.274 132.062 22.901 1.00 19.71 352 THR F O 1
ATOM 16644 N N . ALA F 1 353 ? 16.633 130.489 23.757 1.00 19.65 353 ALA F N 1
ATOM 16645 C CA . ALA F 1 353 ? 15.539 129.566 24.046 1.00 19.74 353 ALA F CA 1
ATOM 16646 C C . ALA F 1 353 ? 14.626 130.137 25.126 1.00 19.93 353 ALA F C 1
ATOM 16647 O O . ALA F 1 353 ? 13.416 129.888 25.132 1.00 19.74 353 ALA F O 1
ATOM 16649 N N . LEU F 1 354 ? 15.216 130.905 26.037 1.00 20.08 354 LEU F N 1
ATOM 16650 C CA . LEU F 1 354 ? 14.477 131.528 27.132 1.00 20.41 354 LEU F CA 1
ATOM 16651 C C . LEU F 1 354 ? 13.478 132.529 26.559 1.00 19.91 354 LEU F C 1
ATOM 16652 O O . LEU F 1 354 ? 12.293 132.501 26.886 1.00 19.75 354 LEU F O 1
ATOM 16657 N N . LEU F 1 355 ? 13.973 133.418 25.705 1.00 19.96 355 LEU F N 1
ATOM 16658 C CA . LEU F 1 355 ? 13.135 134.442 25.089 1.00 20.26 355 LEU F CA 1
ATOM 16659 C C . LEU F 1 355 ? 11.949 133.837 24.345 1.00 20.44 355 LEU F C 1
ATOM 16660 O O . LEU F 1 355 ? 10.851 134.392 24.367 1.00 19.99 355 LEU F O 1
ATOM 16665 N N . THR F 1 356 ? 12.169 132.699 23.694 1.00 20.95 356 THR F N 1
ATOM 16666 C CA . THR F 1 356 ? 11.093 132.023 22.982 1.00 21.76 356 THR F CA 1
ATOM 16667 C C . THR F 1 356 ? 10.091 131.523 24.022 1.00 22.05 356 THR F C 1
ATOM 16668 O O . THR F 1 356 ? 8.879 131.636 23.837 1.00 21.72 356 THR F O 1
ATOM 16672 N N . ALA F 1 357 ? 10.608 130.976 25.121 1.00 22.22 357 ALA F N 1
ATOM 16673 C CA . ALA F 1 357 ? 9.760 130.464 26.196 1.00 22.65 357 ALA F CA 1
ATOM 16674 C C . ALA F 1 357 ? 8.973 131.602 26.843 1.00 22.72 357 ALA F C 1
ATOM 16675 O O . ALA F 1 357 ? 7.800 131.441 27.189 1.00 22.70 357 ALA F O 1
ATOM 16677 N N . ILE F 1 358 ? 9.625 132.749 27.006 1.00 22.98 358 ILE F N 1
ATOM 16678 C CA . ILE F 1 358 ? 8.983 133.922 27.595 1.00 23.39 358 ILE F CA 1
ATOM 16679 C C . ILE F 1 358 ? 7.777 134.330 26.746 1.00 24.08 358 ILE F C 1
ATOM 16680 O O . ILE F 1 358 ? 6.673 134.513 27.259 1.00 23.80 358 ILE F O 1
ATOM 16685 N N . ARG F 1 359 ? 7.995 134.476 25.443 1.00 25.05 359 ARG F N 1
ATOM 16686 C CA . ARG F 1 359 ? 6.917 134.861 24.544 1.00 26.78 359 ARG F CA 1
ATOM 16687 C C . ARG F 1 359 ? 5.763 133.872 24.639 1.00 26.56 359 ARG F C 1
ATOM 16688 O O . ARG F 1 359 ? 4.601 134.266 24.660 1.00 27.05 359 ARG F O 1
ATOM 16696 N N . THR F 1 360 ? 6.090 132.587 24.712 1.00 26.51 360 THR F N 1
ATOM 16697 C CA . THR F 1 360 ? 5.083 131.541 24.808 1.00 26.54 360 THR F CA 1
ATOM 16698 C C . THR F 1 360 ? 4.325 131.597 26.134 1.00 26.80 360 THR F C 1
ATOM 16699 O O . THR F 1 360 ? 3.167 131.182 26.213 1.00 27.15 360 THR F O 1
ATOM 16703 N N . ALA F 1 361 ? 4.978 132.117 27.168 1.00 26.64 361 ALA F N 1
ATOM 16704 C CA . ALA F 1 361 ? 4.372 132.203 28.493 1.00 26.70 361 ALA F CA 1
ATOM 16705 C C . ALA F 1 361 ? 3.550 133.468 28.740 1.00 27.18 361 ALA F C 1
ATOM 16706 O O . ALA F 1 361 ? 2.883 133.579 29.770 1.00 26.60 361 ALA F O 1
ATOM 16716 N N . TYR F 1 363 ? 0.715 134.695 28.571 1.00 28.78 363 TYR F N 1
ATOM 16717 C CA . TYR F 1 363 ? -0.696 134.354 28.429 1.00 28.88 363 TYR F CA 1
ATOM 16718 C C . TYR F 1 363 ? -1.645 135.540 28.574 1.00 29.67 363 TYR F C 1
ATOM 16719 O O . TYR F 1 363 ? -2.762 135.514 28.057 1.00 30.14 363 TYR F O 1
ATOM 16728 N N . TRP F 1 364 ? -1.207 136.572 29.284 1.00 30.54 364 TRP F N 1
ATOM 16729 C CA . TRP F 1 364 ? -2.035 137.754 29.504 1.00 31.46 364 TRP F CA 1
ATOM 16730 C C . TRP F 1 364 ? -2.085 138.643 28.272 1.00 33.26 364 TRP F C 1
ATOM 16731 O O . TRP F 1 364 ? -2.889 139.573 28.198 1.00 33.63 364 TRP F O 1
ATOM 16742 N N . THR F 1 365 ? -1.222 138.352 27.306 1.00 34.95 365 THR F N 1
ATOM 16743 C CA . THR F 1 365 ? -1.151 139.139 26.085 1.00 36.51 365 THR F CA 1
ATOM 16744 C C . THR F 1 365 ? -1.658 138.341 24.886 1.00 37.06 365 THR F C 1
ATOM 16745 O O . THR F 1 365 ? -1.980 137.144 25.060 1.00 37.81 365 THR F O 1
#

Radius of gyration: 50.42 Å; Cα contacts (8 Å, |Δi|>4): 4486; chains: 6; bounding box: 82×172×107 Å

Secondary structure (DSSP, 8-state):
-EE-SSSS----HHHHH------TTSHHHIIIIIIHHHHHHHHHH-SSSSEEEEEEES-HHHHHHHHHHHS--TT--EEEEESSHHHH---------EEEEE--TTS---HHHHHHHHHH-TT--EE---S-TTT----HHHHHHHHHHHTPEEEEE---TTT---TTTTT-SEEEEESSSTT---SSEEEEEEEHHHHTT-TT--S-STT-HHHHHH---STT--SS---HHHHHHHHHHHHHHHHHTHHHHHHHHHHHHHHHHHH--TTS--BSS-GGG--SSEEEEEPP--TT--HHHHHHHHHHTTEE-EE---SSS-EEEEE--SS--HHHHHHHHHHHHH----/--EE-SSSS----HHHHH------TTSHHHIIIIIIHHHHHHHHHH-SSSSEEEEEEES-HHHHHHHHHHHS--TT--EEEEESSHHHH---------EEEEE--TTS---HHHHHHHHHH-TT--EE---S-TTT----HHHHHHHHHHTT-EEEEE---TTT---TTTTT-SEEEEESSSTT---SSEEEEEEEHHHHTT-TTT-S-STT-HHHHHH---STT--SS---HHHHHHHHHHHHHHHHHTHHHHHHHHHHHHHHHHHH--TTS--BSS-GGG--SSEEEEEPP--TT--HHHHHHHHHHTTEE-EE--BTTB-EEEEE--SS--HHHHHHHHHHHHH----/-EE-SSSS----HHHHH------TTSHHHIIIIIIHHHHHHHHHH-SSSSEEEEEEES-HHHHHHHHHHHS--TT--EEEEESSHHHH---------EEEEE--TTS---HHHHHHHHHH-TT--EE---S-TTT----HHHHHHHHHHTT-EEEEE---TTT---TTTTT-SEEEEESSSTT---SSEEEEEEEHHHHTT-TT--S-STT-HHHHHH--TTTT--SS---HHHHHHHHHHHHHHHHHTHHHHHHHHHHHHHHHHHH--TTS--BSS-GGG--SSEEEEEPP--TT--HHHHHHHHHTTTEE-EE--BTTB-EEEEE--SS--HHHHHHHHHHHHH----/--EE-SSSS----HHHHH------TTSHHHIIIIIIHHHHHHHHHH-SSSSEEEEEEES-HHHHHHHHHHHSS-TT--EEEEESSHHHH---------EEEEE--TTS---HHHHHHHHHH-TT--EE---S-TTT----HHHHHHHHHHTTPEEEEE---TTT---TTTTT-SEEEEESSSTT---SSEEEEEEEHHHHTT-TT--S-STT-HHHHHH---STT--SS---HHHHHHHHHHHHHHHHHTHHHHHHHHHHHHHHHHHH--TTS--BSS-GGG--SSEEEEEPP--TT--HHHHHHHHHTTTEE-EE---TTS-EEEEE--SS--HHHHHHHHHHHHH----/-EE-SSSS----HHHHH------TTSHHHIIIIIIHHHHHHHHHH-SSSSEEEEEEES-HHHHHHHHHHHS--TT--EEEEESSHHHH---------EEEEE--TTS---HHHHHHHHHH-TT--EE---S-TTT----HHHHHHHHHHTT-EEEEE---TTT---TTTTT-SEEEEESSSTT---SSEEEEEEEHHHHTT-TT--S-STT-HHHHHH---STT--SS---HHHHHHHHHHHHHHHHHTHHHHHHHHHHHHHHHHHH--TTS--BSS-GGG--SSEEEEEPP--TT--HHHHHHHHHHTTEE-EE---TTS-EEEEE--SS--HHHHHHHHHHHHH----/--EE-SSSS----HHHHH------TTSHHHIIIIIIHHHHHHHHHH-SSSSEEEEEEES-HHHHHHHHHHHSS-TT--EEEEESSHHHH---------EEEEE--TTS---HHHHHHHHHH-TT--EE---S-TTT----HHHHHHHHHHTTPEEEEE---TTT---TTTTT-SEEEEESSSTT---SSEEEEEEEHHHHTT-TT--S-STT-HHHHHH---STT--SS---HHHHHHHHHHHHHHHHHTHHHHHHHHHHHHHHHHHH--TTS--BSS-GGG--SSEEEEEPP--TT--HHHHHHHHHTTTEE-EE---SSS-EEEEE--SS--HHHHHHHHHHHHH----

B-factor: mean 22.18, std 9.87, range [6.55, 91.7]

Sequence (2103 aa):
YLLLTPGPLTTSRTVKEALFDSCTWDDDYNIGVVEQIRQQLTALATASEGYTSVLLQGSGSYAVEAVLGSALGPQDKVLIVSNGAYGARVEAGLGIAHHAYDCGEVARPDVQAIDAILNADPTISHIAVHSETTTGLNPIDEVGALAHRYGKTYIVDASSFGGIPDIAALHIDYLISSANKCIQGVPGFAFVIAREQKLAACKGHSRSLSLDLYAQWRCEDNHGKWRFTSPTHTVLAFAQALKELAKEGGVAARHQRYQQNQRSLVAGRALGFNTLLDDELHSPIITAFYSPEDPQYRFSEFYRRLKEQGFVIYPGKVSQSDCFRIGNIGEVYAADITALLTAIRTAYWTNYLLLTPGPLTTSRTVKEALFDSCTWDDDYNIGVVEQIRQQLTALATASEGYTSVLLQGSGSYAVEAVLGSALGPQDKVLIVSNGAYGARVEAGLGIAHHAYDCGEVARPDVQAIDAILNADPTISHIAVHSETTTGLNPIDEVGALAHRYGKTYIVDASSFGGIPDIAALHIDYLISSANKCIQGVPGFAFVIAREQKLAACKGHSRSLSLDLYAQWRCEDNHGKWRFTSPTHTVLAFAQALKELAKEGGVAARHQRYQQNQRSLVAGRALGFNTLLDDELHSPIITAFYSPEDPQYRFSEFYRRLKEQGFVIYPGKVSQSDCFRIGNIGEVYAADITALLTAIRTAYWTYLLLTPGPLTTSRTVKEALFDSCTWDDDYNIGVVEQIRQQLTALATASEGYTSVLLQGSGSYAVEAVLGSALGPQDKVLIVSNGAYGARVEAGLGIAHHAYDCGEVARPDVQAIDAILNADPTISHIAVHSETTTGLNPIDEVGALAHRYGKTYIVDASSFGGIPDIAALHIDYLISSANKCIQGVPGFAFVIAREQKLAACKGHSRSLSLDLYAQWRCEDNHGKWRFTSPTHTVLAFAQALKELAKEGGVAARHQRYQQNQRSLVAGRALGFNTLLDDELHSPIITAFYSPEDPQYRFSEFYRRLKEQGFVIYPGKVSQSDCFRIGNIGEVYAADITALLTAIRTAYWTNYLLLTPGPLTTSRTVKEALFDSCTWDDDYNIGVVEQIRQQLTALATASEGYTSVLLQGSGSYAVEAVLGSALGPQDKVLIVSNGAYGARVEAGLGIAHHAYDCGEVARPDVQAIDAILNADPTISHIAVHSETTTGLNPIDEVGALAHRYGKTYIVDASSFGGIPDIAALHIDYLISSANKCIQGVPGFAFVIAREQKLAACKGHSRSLSLDLYAQWRCEDNHGKWRFTSPTHTVLAFAQALKELAKEGGVAARHQRYQQNQRSLVAGRALGFNTLLDDELHSPIITAFYSPEDPQYRFSEFYRRLKEQGFVIYPGKVSQSDCFRIGNIGEVYAADITALLTAIRTAYWTYLLLTPGPLTTSRTVKEALFDSCTWDDDYNIGVVEQIRQQLTALATASEGYTSVLLQGSGSYAVEAVLGSALGPQDKVLIVSNGAYGARVEAGLGIAHHAYDCGEVARPDVQAIDAILNADPTISHIAVHSETTTGLNPIDEVGALAHRYGKTYIVDASSFGGIPDIAALHIDYLISSANKCIQGVPGFAFVIAREQKLAACKGHSRSLSLDLYAQWRCEDNHGKWRFTSPTHTVLAFAQALKELAKEGGVAARHQRYQQNQRSLVAGRALGFNTLLDDELHSPIITAFYSPEDPQYRFSEFYRRLKEQGFVIYPGKVSQSDCFRIGNIGEVYAADITALLTAIRTAYWTNYLLLTPGPLTTSRTVKEALFDSCTWDDDYNIGVVEQIRQQLTALATASEGYTSVLLQGSGSYAVEAVLGSALGPQDKVLIVSNGAYGARVEAGLGIAHHAYDCGEVARPDVQAIDAILNADPTISHIAVHSETTTGLNPIDEVGALAHRYGKTYIVDASSFGGIPDIAALHIDYLISSANKCIQGVPGFAFVIAREQKLAACKGHSRSLSLDLYAQWRCEDNHGKWRFTSPTHTVLAFAQALKELAKEGGVAARHQRYQQNQRSLVAGRALGFNTLLDDELHSPIITAFYSPEDPQYRFSEFYRRLKEQGFVIYPGKVSQSDCFRIGNIGEVYAADITALLTAIRTAYWT

CATH classification: 3.90.1150.10 (+1 more: 3.40.640.10)

Solvent-accessible surface area: 75873 Å² total

Nearest PDB structures (foldseek):
  1m32-assembly3_E  TM=1.002E+00  e=1.269E-74  Salmonella enterica subsp. enterica serovar Typhimurium
  7e7g-assembly1_A-2  TM=9.772E-01  e=2.096E-44  Pseudomonas aeruginosa PAO1
  6pd2-assembly2_B  TM=9.609E-01  e=5.035E-36  Treponema denticola ATCC 35405
  3f0h-assembly1_A-2  TM=9.062E-01  e=1.762E-26  unclassified
  6pk3-assembly1_B  TM=9.099E-01  e=2.011E-25  Arabidopsis thaliana

Organism: Salmonella typhimurium (strain LT2 / SGSC1412 / ATCC 700720) (NCBI:txid99287)